Protein 9V0P (pdb70)

Radius of gyration: 46.0 Å; Cα contacts (8 Å, |Δi|>4): 4480; chains: 9; bounding box: 98×100×141 Å

Nearest PDB structures (foldseek):
  6dc5-assembly3_G  TM=9.788E-01  e=1.115E-75  Human respiratory syncytial virus A2
  5udd-assembly3_I  TM=9.706E-01  e=1.024E-74  Human Respiratory syncytial virus 9320
  7luc-assembly1_B  TM=9.511E-01  e=4.364E-75  Respiratory syncytial virus
  5k6g-assembly1_F  TM=9.585E-01  e=4.364E-75  Human respiratory syncytial virus A2
  5k6h-assembly1_F  TM=9.417E-01  e=3.102E-75  Human respiratory syncytial virus A2

Foldseek 3Di:
DADAWFDEAAEAAFQAKDKTKTFDQRQVDDFQKFWKWKFAPPDDIDGAWIFGLVPTDIDGDPVCPPFKDKDFDVPRGMIMIMGGRCVAPRFTKMKTWGWDWDDDPPDIDIDIGIYPIYTYHYDD/DKAKEKPDQEDEDEQFDKDKIKIFIDAWQADDPGFGFKFKWWDDPPDDIDGAGGRFFDGDPDNPPFWGKDDDTGMIMIMGNGDHQPRFGWMWMWGDRDPPIDIYPIHGYHYD/DFWAKEADPQQGKIKIWDFWEWEFDDKAKAKEKAFADDDDDFDADEDDVVVVLVVVLVVLLVVLVVLLQVLPLVQPPFDDDDDDDVQVVVQVQVPDPCQVVVVVVVCPPPQWDWDATPDGDTHTYGYDDDHHPPCPPPPVVQRNDHHHDDPDDVVSVVSCVVSVLSSVVSVQCVPVSFKDFQDDCSVPPLVRVLVCLVPPPDDDVQSVVCNVCVVQQSRSKIWGFHDDDDSMGMIMIMTTDTDDGTFIKMFMGWDWWWDADPDPQQIWGKIFQQHAIWTDDDQFIKHASDNPQWDDDDSYTYHYRSGIDGHGPCPVPCVNPQPDPPFFGFMAIARDDDWDKDADQWWIKTQAYDPKFKFWQAPPPGTDDGDDHTMDIDGPPGTFWIDIRHDIDGYHDDDHDYDYDDDDHCVVVDDPPDFDHPDGGDGVVNRVVVSVVVVVVVVVVVVVD/DADAFFDEAAEAAFQAKDKTKTFDQRQPDDFQKWWKWKFAPPDDIDGAWIFGLVPGDIDGDPVCPPFKDKDFDVPRGMIMIMGGRCVAPRFTKMKTWGWDKDDDPPDIDIDIGIYPIYTYHYDD/DKAKEKPDQEDEDEQFDKDKIKIFIDAWQADDPGFGFKFKWWDDPPDDIDGAGGRFFDGDPDNPPFWGKDDDTGMIMIMGNGDHQPRFGWMWMWGDRDPPIDIYPIHGYHHD/DFWAKEADQQQGKIKIWDFWEWEFDDKAKAKEKAFADDDDDFDADEDDVVLVLVVVLVVLLVVLVVLLVVLQLVQPPFDDDDDDDVQVVVQVQVPDPCQVVVVVVVCPPPQWDWDATPDGDTHTYGYDDDHPDPCVPPPVVQRRDHHHDDPDDVVSVVSCVVSVLSSVVSVQCVVVSFKDFQDDCSVPPLVRVLVCLVPPPDDDVQSVVCNVCVVQQSRSKIWGFHDDDPSMGMTMIMTTDTDDGTFIKMFMGWDWWWDADPDPQQIWGKIFQQHAIWTDDDQFIKHASDNPQWDDDDSYTYHYRSGIDGHGPCPVPCVNPNPDPPFFGFMAIARDDDWDKDADQWWIKTAAYDPKFKFWQAPPPGTDDGDDHTMDIDGPPGTFWIDIRHDIDGYHDDDHDYYYDDDDYCVVVDDPPQFDHDDGGDGVVNRVVSSVVVVVVVVVVVVVD/DADAWFDEAAEAAFQAKDKTKTFDQRQVDDFQKFWKWKFAPPDDIDGAWIFGLVPTDIDGDPVCPPFKDWGFDVPRGMIMIMGGRCVAPRFTKMKTWGWDWDDDPPDIDIDIGIYPIYTYHYDD/DKAKEKPDQEDEDEQFDKDKIKIFIDAWQADDPGFGFKFKWWDAPPDDIDGAGGRFFDGDPDNPPFWGKDDDTGMIMIMGNGDHQPRFGWMWMWGDRDPPTDIYPIHGYHYD/DFWAKEADPQQGKIKIWDFWEWEFDDKAKAKEKAFADDDDDFDADEDDVVVVLVVVLVVLLVVLVVLLQVLQLVQPPFDDDDDDDVQVVVQVQVPDPCQVVVVVVVCPPPQWDWDATPDGDTHTYGYDDDHHPCCPPPPVVQRNDHHHDDPDDVNSVVSVVVSVLSSVVSVQCVPVSFKDFQDDCSRAPLVRVLVCLVPPPDDDVQSVVCNVCVVQQSRSKIWGFHDDDDSMGMIMIMTTDTDDGTFIKMFMGWDWWWDADPDPQQIWGKIFQQHAIWTDDDQFIKHARDNPQWDDDDSYTYHYRSGIDGHGPCPVPCVNPQPDPPFFGFMAIARDDDWDKDADQWWIKTAAYDPKFKFFQAPPPGTDDGDDHTMDIDGPPGTFWIDIRHDIDGYHDDDHDYDYDDDDYCRVVDDPPQFDHDDGGDGVVNRVVSSVVVVVVVVVVVVVD

Solvent-accessible surface area: 89470 Å² total; per-residue (Å²): 75,80,73,75,4,18,36,44,84,55,114,68,126,67,61,42,62,4,103,6,29,0,106,34,73,100,4,108,57,90,35,65,48,0,7,0,3,12,23,42,78,79,118,21,13,56,10,1,0,48,3,28,40,96,94,24,81,63,42,46,27,164,138,8,106,53,58,6,49,14,64,65,60,103,93,82,32,17,3,62,0,54,2,100,157,1,173,66,124,10,46,0,31,4,16,0,4,0,22,22,40,46,40,29,72,5,1,1,0,4,3,13,6,7,0,80,12,4,95,3,35,14,64,140,134,3,102,11,75,10,44,51,110,78,47,70,16,43,75,25,55,38,14,42,3,35,1,118,18,37,85,7,0,41,73,34,126,19,60,19,44,0,0,2,3,12,19,59,97,83,98,6,2,44,8,6,1,0,10,13,76,28,99,24,52,62,7,82,118,38,8,53,7,67,46,82,5,42,65,5,51,2,115,5,53,84,2,81,68,105,5,55,0,45,0,3,0,9,0,13,51,92,55,50,17,42,13,3,84,12,0,118,4,57,99,168,154,136,10,37,2,34,0,26,40,30,8,0,3,1,1,2,69,32,14,66,0,0,4,7,52,11,25,44,9,2,0,0,6,5,29,12,13,92,22,150,84,52,93,5,117,28,133,60,40,43,0,113,6,0,41,60,4,5,93,96,6,76,80,8,38,64,19,5,86,109,22,113,61,7,29,79,32,25,38,64,21,36,46,42,8,20,0,53,25,11,18,98,41,2,106,94,159,44,18,10,74,106,6,72,74,53,7,150,105,80,95,69,35,103,8,60,11,34,155,37,53,83,2,10,1,3,58,31,61,71,14,96,79,23,6,68,117,27,3,38,44,0,2,34,30,32,4,5,18,1,57,70,48,25,20,3,15,52,7,36,46,57,12,86,48,7,31,33,2,5,37,42,1,1,44,71,37,10,59,4,70,29,4,15,28,52,3,2,50,27,84,33,5,65,30,3,2,112,58,5,102,34,83,108,90,37,39,126,15,2,34,107,29,17,21,5,3,7,50,28,0,50,1,18,23,6,16,22,91,68,73,5,2,4,1,0,1,0,6,0,45,2,34,26,35,75,34,92,3,30,40,2,15,4,2,38,9,10,45,76,90,140,130,117,44,53,12,21,4,8,13,3,4,6,60,3,11,2,0,48,19,95,56,42,7,1,1,0,4,82,53,176,38,10,81,83,65,80,51,64,1,1,1,28,5,29,32,10,7,29,14,68,69,103,3,56,71,9,9,94,59,14,128,59,122,134,63,38,4,22,4,23,7,34,78,36,48,37,20,21,2,7,10,3,20,6,0,0,0,1,0,6,6,49,182,43,159,6,32,0,24,40,130,135,172,41,126,67,94,109,18,85,84,19,14,44,14,10,27,13,150,38,11,27,25,0,32,6,24,34,13,47,9,65,5,31,73,77,124,23,140,42,73,91,67,167,40,93,35,10,9,90,129,52,102,79,187,45,40,38,16,65,8,88,30,0,24,26,65,24,7,66,104,79,35,100,113,46,77,42,75,81,133,72,24,93,120,95,118,80,75,75,74,7,20,41,44,84,51,113,70,127,69,62,44,55,3,95,5,32,1,102,32,72,101,4,109,55,90,35,62,50,0,6,0,4,11,23,42,78,77,120,22,12,57,8,0,0,50,3,27,38,94,93,24,82,53,44,47,26,162,137,6,107,55,56,6,52,12,60,65,54,102,93,81,32,15,2,64,0,47,1,102,156,1,172,66,124,10,47,0,32,4,17,0,8,0,22,22,44,46,40,28,74,6,1,0,0,4,2,12,5,9,0,78,13,4,95,3,38,13,65,140,132,4,104,8,75,10,43,53,110,78,49,69,15,43,73,26,56,38,14,43,4,34,1,119,19,37,86,6,0,40,72,34,123,18,63,20,44,0,0,2,4,12,19,78,95,82,151,15,3,56,8,6,1,0,10,12,77,27,96,18,53,61,7,81,117,33,7,53,8,68,46,83,5,44,66,5,53,2,115,5,52,85,1,80,65,102,7,58,1,46,0,3,0,9,0,14,52,92,51,46,15,40,14,3,83,13,0,123,5,58,100,171,154,135,10,40,2,35,0,26,37,30,8,0,2,2,2,3,68,32,13,67,0,0,3,9,55,12,32,44,10,2,0,0,8,6,30,12,11,100,21,149,82,52,93,4,118,28,129,60,40,43,0,111,4,0,40,56,5,4,93,93,6,75,82,6,40,62,20,7,87,127,20,110,63,13,30,99,33,25,39,65,14,35,45,40,7,21,0,53,24,10,19,96,41,2,102,95,159,42,18,9,74,108,8,64,74,52,7,149,106,76,96,70,35,104,8,60,12,32,154,37,51,83,3,10,1,3,57,30,66,70,15,88,79,23,8,61,118,25,2,36,45,0,2,34,30,32,5,5,18,2,60,70,46,27,18,4,15,53,6,36,43,58,11,86,49,8,38,22,5,3,38,44,2,1,41,71,33,12,59,4,70,28,4,16,27,39,3,3,51,25,85,30,6,64,30,3,1,112,58,4,103,35,84,105,89,37,40,126,16,1,32,104,29,15,22,4,2,8,50,27,1,50,1,18,24,6,12,20,87,73,67,6,3,4,3,0,0,0,6,0,46,4,34,26,34,74,34,93,3,29,39,2,14,5,2,40,8,7,46,77,92,141,129,120,45,58,13,20,4,6,12,3,4,5,58,3,12,2,0,48,19,95,56,41,7,1,2,1,4,82,55,175,36,9,82,82,65,79,52,64,2,1,1,26,7,32,30,10,8,28,14,66,70,103,2,56,76,8,11,90,59,14,130,63,122,131,61,38,2,21,3,26,6,36,75,37,48,35,21,18,2,6,9,3,19,5,0,0,1,1,0,6,7,48,183,44,158,6,31,0,26,39,130,134,171,40,125,65,94,108,17,85,84,15,10,45,13,10,28,12,150,38,12,27,27,0,33,6,24,37,13,47,9,66,5,31,72,76,124,24,138,40,77,91,66,166,39,94,28,10,9,88,124,59,104,78,189,45,38,41,15,64,8,104,32,0,23,27,66,25,8,75,103,79,40,101,112,45,76,43,71,81,134,72,24,93,121,94,117,82,77,73,77,4,19,37,43,84,54,117,67,124,66,61,42,63,4,100,4,31,1,106,34,73,103,4,109,54,94,34,63,51,0,8,0,4,12,24,41,88,79,118,22,12,56,7,1,0,51,4,29,42,97,98,23,79,60,38,46,26,162,136,7,108,53,56,5,48,10,59,64,53,103,92,82,33,18,3,65,0,57,2,103,155,1,175,66,126,10,47,1,35,4,17,0,6,0,23,22,41,46,40,28,74,8,1,1,0,3,2,9,4,9,0,77,12,4,102,3,34,12,67,138,133,4,105,13,74,10,44,52,110,78,48,69,15,49,74,27,51,37,14,42,4,34,1,118,19,38,88,6,0,41,74,36,126,18,64,19,42,1,0,3,4,9,18,73,98,83,158,16,3,57,8,7,1,0,10,11,75,27,99,18,54,60,6,82,118,34,6,52,8,67,46,84,5,42,67,5,53,2,116,4,54,85,2,82,67,96,6,57,0,46,0,3,0,10,0,14,50,90,53,48,18,31,22,2,82,13,0,122,4,56,100,167,153,136,9,39,1,36,0,27,40,32,8,1,2,2,2,1,67,31,13,66,0,0,4,8,56,12,33,44,11,2,1,0,8,6,30,11,11,93,24,150,84,55,97,6,118,28,133,62,41,43,0,112,6,0,39,58,5,4,94,86,6,74,79,7,38,63,20,7,85,122,23,107,63,12,30,92,30,24,39,66,16,34,46,41,7,20,0,52,24,11,16,96,41,3,106,93,159,44,18,11,74,108,8,75,75,53,7,151,105,78,95,67,34,105,8,61,11,33,153,39,51,83,1,10,1,4,60,32,62,72,15,98,82,23,8,64,127,32,5,40,43,0,1,36,30,31,3,5,19,3,55,70,47,27,22,4,15,52,6,27,48,58,8,84,46,7,31,34,5,4,39,38,2,1,46,72,34,11,58,5,69,29,2,22,27,47,3,3,52,17,79,33,5,55,31,4,2,112,59,4,104,32,84,107,88,40,44,125,15,2,34,103,29,10,20,4,1,6,50,29,1,51,1,16,23,5,15,22,86,67,75,6,2,5,2,0,0,0,6,0,45,4,34,25,35,74,34,90,3,30,41,2,14,4,3,40,9,7,46,75,91,139,130,120,44,58,14,20,4,7,14,4,4,5,61,3,12,2,0,49,19,95,55,42,7,1,2,0,5,83,54,175,36,10,78,81,62,81,52,65,1,1,1,30,7,28,31,10,7,27,12,67,68,102,3,56,73,9,11,96,60,14,129,61,122,133,64,38,3,21,4,21,5,30,77,37,47,36,20,20,2,7,10,4,19,5,0,0,2,1,0,7,7,48,184,43,159,6,31,0,26,39,127,134,170,41,124,68,92,108,17,83,84,14,11,45,13,10,27,12,150,38,11,28,22,0,31,5,22,34,12,43,9,63,5,33,76,77,125,23,137,40,75,94,67,166,39,92,29,11,8,87,126,60,105,77,189,46,40,37,16,65,10,94,33,0,25,26,66,24,7,67,105,78,43,101,111,42,76,43,74,82,133,71,24,91,121,94,117

Organism: Human respiratory syncytial virus A (strain A2) (NCBI:txid11259)

GO terms:
  GO:0055036 virion membrane (C, EXP)
  GO:0020002 host cell plasma membrane (C, EXP)
  GO:0055036 virion membrane (C, TAS)
  GO:0005886 plasma membrane (C, TAS)
  GO:0042802 identical protein binding (F, IPI)

Structure (mmCIF, N/CA/C/O backbone):
data_9V0P
#
_entry.id   9V0P
#
_cell.length_a   1.00
_cell.length_b   1.00
_cell.length_c   1.00
_cell.angle_alpha   90.00
_cell.angle_beta   90.00
_cell.angle_gamma   90.00
#
_symmetry.space_group_name_H-M   'P 1'
#
loop_
_entity.id
_entity.type
_entity.pdbx_description
1 polymer 'CNR2053 Heavy Chain'
2 polymer 'CNR2053 Light Chain'
3 polymer 'RSV Pre-fusion Protein'
#
loop_
_atom_site.group_PDB
_atom_site.id
_atom_site.type_symbol
_atom_site.label_atom_id
_atom_site.label_alt_id
_atom_site.label_comp_id
_atom_site.label_asym_id
_atom_site.label_entity_id
_atom_site.label_seq_id
_atom_site.pdbx_PDB_ins_code
_atom_site.Cartn_x
_atom_site.Cartn_y
_atom_site.Cartn_z
_atom_site.occupancy
_atom_site.B_iso_or_equiv
_atom_site.auth_seq_id
_atom_site.auth_comp_id
_atom_site.auth_asym_id
_atom_site.auth_atom_id
_atom_site.pdbx_PDB_model_num
ATOM 1 N N . GLN A 1 1 ? 140.564 135.329 179.661 1.00 11.33 1 GLN H N 1
ATOM 2 C CA . GLN A 1 1 ? 141.241 134.590 178.602 1.00 11.33 1 GLN H CA 1
ATOM 3 C C . GLN A 1 1 ? 141.138 133.087 178.825 1.00 11.33 1 GLN H C 1
ATOM 4 O O . GLN A 1 1 ? 141.910 132.314 178.258 1.00 11.33 1 GLN H O 1
ATOM 10 N N . GLU A 1 2 ? 140.184 132.681 179.662 1.00 11.64 2 GLU H N 1
ATOM 11 C CA . GLU A 1 2 ? 139.952 131.264 179.906 1.00 11.64 2 GLU H CA 1
ATOM 12 C C . GLU A 1 2 ? 139.584 130.559 178.606 1.00 11.64 2 GLU H C 1
ATOM 13 O O . GLU A 1 2 ? 138.747 131.043 177.837 1.00 11.64 2 GLU H O 1
ATOM 19 N N . GLN A 1 3 ? 140.212 129.409 178.359 1.00 12.36 3 GLN H N 1
ATOM 20 C CA . GLN A 1 3 ? 140.015 128.671 177.121 1.00 12.36 3 GLN H CA 1
ATOM 21 C C . GLN A 1 3 ? 139.149 127.430 177.280 1.00 12.36 3 GLN H C 1
ATOM 22 O O . GLN A 1 3 ? 138.782 126.823 176.267 1.00 12.36 3 GLN H O 1
ATOM 28 N N . SER A 1 4 ? 138.816 127.043 178.512 1.00 14.92 4 SER H N 1
ATOM 29 C CA . SER A 1 4 ? 137.942 125.899 178.783 1.00 14.92 4 SER H CA 1
ATOM 30 C C . SER A 1 4 ? 138.477 124.620 178.138 1.00 14.92 4 SER H C 1
ATOM 31 O O . SER A 1 4 ? 137.761 123.906 177.433 1.00 14.92 4 SER H O 1
ATOM 34 N N . VAL A 1 5 ? 139.754 124.334 178.385 1.00 16.16 5 VAL H N 1
ATOM 35 C CA . VAL A 1 5 ? 140.373 123.121 177.863 1.00 16.16 5 VAL H CA 1
ATOM 36 C C . VAL A 1 5 ? 141.143 122.388 178.962 1.00 16.16 5 VAL H C 1
ATOM 37 O O . VAL A 1 5 ? 142.314 122.674 179.231 1.00 16.16 5 VAL H O 1
ATOM 41 N N . GLN A 1 6 ? 140.480 121.421 179.594 1.00 19.23 6 GLN H N 1
ATOM 42 C CA . GLN A 1 6 ? 141.052 120.634 180.682 1.00 19.23 6 GLN H CA 1
ATOM 43 C C . GLN A 1 6 ? 140.217 119.371 180.854 1.00 19.23 6 GLN H C 1
ATOM 44 O O . GLN A 1 6 ? 139.203 119.175 180.180 1.00 19.23 6 GLN H O 1
ATOM 50 N N . SER A 1 7 ? 140.661 118.511 181.767 1.00 24.10 7 SER H N 1
ATOM 51 C CA . SER A 1 7 ? 139.929 117.301 182.116 1.00 24.10 7 SER H CA 1
ATOM 52 C C . SER A 1 7 ? 138.867 117.636 183.164 1.00 24.10 7 SER H C 1
ATOM 53 O O . SER A 1 7 ? 138.576 118.803 183.440 1.00 24.10 7 SER H O 1
ATOM 56 N N . GLY A 1 8 ? 138.276 116.603 183.766 1.00 34.15 8 GLY H N 1
ATOM 57 C CA . GLY A 1 8 ? 137.241 116.778 184.758 1.00 34.15 8 GLY H CA 1
ATOM 58 C C . GLY A 1 8 ? 137.757 116.622 186.183 1.00 34.15 8 GLY H C 1
ATOM 59 O O . GLY A 1 8 ? 138.938 116.399 186.437 1.00 34.15 8 GLY H O 1
ATOM 60 N N . ALA A 1 9 ? 136.825 116.748 187.125 1.00 37.69 9 ALA H N 1
ATOM 61 C CA . ALA A 1 9 ? 137.159 116.650 188.538 1.00 37.69 9 ALA H CA 1
ATOM 62 C C . ALA A 1 9 ? 137.586 115.232 188.898 1.00 37.69 9 ALA H C 1
ATOM 63 O O . ALA A 1 9 ? 137.189 114.255 188.258 1.00 37.69 9 ALA H O 1
ATOM 65 N N . GLU A 1 10 ? 138.413 115.126 189.938 1.00 42.72 10 GLU H N 1
ATOM 66 C CA . GLU A 1 10 ? 138.951 113.847 190.381 1.00 42.72 10 GLU H CA 1
ATOM 67 C C . GLU A 1 10 ? 138.830 113.731 191.893 1.00 42.72 10 GLU H C 1
ATOM 68 O O . GLU A 1 10 ? 139.221 114.647 192.628 1.00 42.72 10 GLU H O 1
ATOM 74 N N . VAL A 1 11 ? 138.286 112.604 192.348 1.00 50.15 11 VAL H N 1
ATOM 75 C CA . VAL A 1 11 ? 138.186 112.264 193.761 1.00 50.15 11 VAL H CA 1
ATOM 76 C C . VAL A 1 11 ? 138.962 110.973 193.980 1.00 50.15 11 VAL H C 1
ATOM 77 O O . VAL A 1 11 ? 138.720 109.977 193.288 1.00 50.15 11 VAL H O 1
ATOM 81 N N . LYS A 1 12 ? 139.889 110.988 194.935 1.00 52.61 12 LYS H N 1
ATOM 82 C CA . LYS A 1 12 ? 140.752 109.832 195.148 1.00 52.61 12 LYS H CA 1
ATOM 83 C C . LYS A 1 12 ? 140.869 109.476 196.624 1.00 52.61 12 LYS H C 1
ATOM 84 O O . LYS A 1 12 ? 140.162 110.039 197.467 1.00 52.61 12 LYS H O 1
ATOM 90 N N . LYS A 1 13 ? 141.759 108.540 196.941 1.00 59.38 13 LYS H N 1
ATOM 91 C CA . LYS A 1 13 ? 141.986 108.067 198.296 1.00 59.38 13 LYS H CA 1
ATOM 92 C C . LYS A 1 13 ? 143.472 108.121 198.617 1.00 59.38 13 LYS H C 1
ATOM 93 O O . LYS A 1 13 ? 144.309 108.038 197.713 1.00 59.38 13 LYS H O 1
ATOM 99 N N . PRO A 1 14 ? 143.827 108.276 199.893 1.00 54.92 14 PRO H N 1
ATOM 100 C CA . PRO A 1 14 ? 145.248 108.348 200.256 1.00 54.92 14 PRO H CA 1
ATOM 101 C C . PRO A 1 14 ? 145.986 107.067 199.896 1.00 54.92 14 PRO H C 1
ATOM 102 O O . PRO A 1 14 ? 145.438 105.966 199.977 1.00 54.92 14 PRO H O 1
ATOM 106 N N . GLY A 1 15 ? 147.248 107.223 199.496 1.00 59.93 15 GLY H N 1
ATOM 107 C CA . GLY A 1 15 ? 148.092 106.104 199.145 1.00 59.93 15 GLY H CA 1
ATOM 108 C C . GLY A 1 15 ? 148.055 105.696 197.688 1.00 59.93 15 GLY H C 1
ATOM 109 O O . GLY A 1 15 ? 148.857 104.846 197.280 1.00 59.93 15 GLY H O 1
ATOM 110 N N . ALA A 1 16 ? 147.157 106.267 196.893 1.00 52.45 16 ALA H N 1
ATOM 111 C CA . ALA A 1 16 ? 147.028 105.934 195.485 1.00 52.45 16 ALA H CA 1
ATOM 112 C C . ALA A 1 16 ? 147.797 106.946 194.637 1.00 52.45 16 ALA H C 1
ATOM 113 O O . ALA A 1 16 ? 148.540 107.788 195.150 1.00 52.45 16 ALA H O 1
ATOM 115 N N . SER A 1 17 ? 147.623 106.861 193.320 1.00 43.32 17 SER H N 1
ATOM 116 C CA . SER A 1 17 ? 148.254 107.771 192.377 1.00 43.32 17 SER H CA 1
ATOM 117 C C . SER A 1 17 ? 147.188 108.467 191.543 1.00 43.32 17 SER H C 1
ATOM 118 O O . SER A 1 17 ? 146.150 107.883 191.218 1.00 43.32 17 SER H O 1
ATOM 121 N N . VAL A 1 18 ? 147.453 109.725 191.197 1.00 38.24 18 VAL H N 1
ATOM 122 C CA . VAL A 1 18 ? 146.514 110.551 190.450 1.00 38.24 18 VAL H CA 1
ATOM 123 C C . VAL A 1 18 ? 147.171 110.991 189.148 1.00 38.24 18 VAL H C 1
ATOM 124 O O . VAL A 1 18 ? 148.375 111.274 189.108 1.00 38.24 18 VAL H O 1
ATOM 128 N N . LYS A 1 19 ? 146.381 111.015 188.075 1.00 29.63 19 LYS H N 1
ATOM 129 C CA . LYS A 1 19 ? 146.850 111.397 186.750 1.00 29.63 19 LYS H CA 1
ATOM 130 C C . LYS A 1 19 ? 145.970 112.515 186.212 1.00 29.63 19 LYS H C 1
ATOM 131 O O . LYS A 1 19 ? 144.741 112.416 186.257 1.00 29.63 19 LYS H O 1
ATOM 137 N N . VAL A 1 20 ? 146.600 113.574 185.706 1.00 23.45 20 VAL H N 1
ATOM 138 C CA . VAL A 1 20 ? 145.895 114.700 185.104 1.00 23.45 20 VAL H CA 1
ATOM 139 C C . VAL A 1 20 ? 146.445 114.913 183.701 1.00 23.45 20 VAL H C 1
ATOM 140 O O . VAL A 1 20 ? 147.663 115.006 183.514 1.00 23.45 20 VAL H O 1
ATOM 144 N N . SER A 1 21 ? 145.548 114.996 182.720 1.00 23.22 21 SER H N 1
ATOM 145 C CA . SER A 1 21 ? 145.919 115.135 181.319 1.00 23.22 21 SER H CA 1
ATOM 146 C C . SER A 1 21 ? 145.427 116.473 180.790 1.00 23.22 21 SER H C 1
ATOM 147 O O . SER A 1 21 ? 144.271 116.848 181.015 1.00 23.22 21 SER H O 1
ATOM 150 N N . CYS A 1 22 ? 146.305 117.187 180.088 1.00 23.48 22 CYS H N 1
ATOM 151 C CA . CYS A 1 22 ? 145.973 118.461 179.466 1.00 23.48 22 CYS H CA 1
ATOM 152 C C . CYS A 1 22 ? 146.379 118.417 178.001 1.00 23.48 22 CYS H C 1
ATOM 153 O O . CYS A 1 22 ? 147.532 118.108 177.683 1.00 23.48 22 CYS H O 1
ATOM 156 N N . ARG A 1 23 ? 145.440 118.733 177.115 1.00 21.88 23 ARG H N 1
ATOM 157 C CA . ARG A 1 23 ? 145.702 118.727 175.683 1.00 21.88 23 ARG H CA 1
ATOM 158 C C . ARG A 1 23 ? 146.109 120.124 175.232 1.00 21.88 23 ARG H C 1
ATOM 159 O O . ARG A 1 23 ? 145.442 121.111 175.560 1.00 21.88 23 ARG H O 1
ATOM 167 N N . ALA A 1 24 ? 147.216 120.204 174.494 1.00 21.49 24 ALA H N 1
ATOM 168 C CA . ALA A 1 24 ? 147.802 121.473 174.080 1.00 21.49 24 ALA H CA 1
ATOM 169 C C . ALA A 1 24 ? 147.683 121.699 172.576 1.00 21.49 24 ALA H C 1
ATOM 170 O O . ALA A 1 24 ? 148.591 122.249 171.951 1.00 21.49 24 ALA H O 1
ATOM 172 N N . SER A 1 25 ? 146.567 121.278 171.984 1.00 25.86 25 SER H N 1
ATOM 173 C CA . SER A 1 25 ? 146.307 121.494 170.568 1.00 25.86 25 SER H CA 1
ATOM 174 C C . SER A 1 25 ? 145.188 122.493 170.320 1.00 25.86 25 SER H C 1
ATOM 175 O O . SER A 1 25 ? 144.937 122.848 169.163 1.00 25.86 25 SER H O 1
ATOM 178 N N . GLU A 1 26 ? 144.511 122.959 171.370 1.00 21.82 26 GLU H N 1
ATOM 179 C CA . GLU A 1 26 ? 143.406 123.899 171.233 1.00 21.82 26 GLU H CA 1
ATOM 180 C C . GLU A 1 26 ? 143.721 125.268 171.824 1.00 21.82 26 GLU H C 1
ATOM 181 O O . GLU A 1 26 ? 142.802 126.071 172.022 1.00 21.82 26 GLU H O 1
ATOM 187 N N . PHE A 1 27 ? 144.992 125.555 172.114 1.00 15.36 27 PHE H N 1
ATOM 188 C CA . PHE A 1 27 ? 145.358 126.849 172.678 1.00 15.36 27 PHE H CA 1
ATOM 189 C C . PHE A 1 27 ? 145.341 127.969 171.646 1.00 15.36 27 PHE H C 1
ATOM 190 O O . PHE A 1 27 ? 145.490 129.135 172.030 1.00 15.36 27 PHE H O 1
ATOM 198 N N . THR A 1 28 ? 145.206 127.638 170.358 1.00 17.69 28 THR H N 1
ATOM 199 C CA . THR A 1 28 ? 145.042 128.598 169.269 1.00 17.69 28 THR H CA 1
ATOM 200 C C . THR A 1 28 ? 146.333 129.386 169.036 1.00 17.69 28 THR H C 1
ATOM 201 O O . THR A 1 28 ? 146.453 130.129 168.057 1.00 17.69 28 THR H O 1
ATOM 205 N N . PHE A 1 29 ? 147.330 129.187 169.897 1.00 16.72 29 PHE H N 1
ATOM 206 C CA . PHE A 1 29 ? 148.612 129.864 169.772 1.00 16.72 29 PHE H CA 1
ATOM 207 C C . PHE A 1 29 ? 149.738 128.870 170.009 1.00 16.72 29 PHE H C 1
ATOM 208 O O . PHE A 1 29 ? 149.633 127.994 170.872 1.00 16.72 29 PHE H O 1
ATOM 216 N N . SER A 1 30 ? 150.812 129.011 169.237 1.00 17.52 30 SER H N 1
ATOM 217 C CA . SER A 1 30 ? 151.991 128.182 169.439 1.00 17.52 30 SER H CA 1
ATOM 218 C C . SER A 1 30 ? 152.678 128.556 170.746 1.00 17.52 30 SER H C 1
ATOM 219 O O . SER A 1 30 ? 152.822 129.736 171.076 1.00 17.52 30 SER H O 1
ATOM 222 N N . SER A 1 31 ? 153.107 127.541 171.492 1.00 15.63 31 SER H N 1
ATOM 223 C CA . SER A 1 31 ? 153.715 127.739 172.797 1.00 15.63 31 SER H CA 1
ATOM 224 C C . SER A 1 31 ? 154.997 126.928 172.905 1.00 15.63 31 SER H C 1
ATOM 225 O O . SER A 1 31 ? 155.130 125.860 172.301 1.00 15.63 31 SER H O 1
ATOM 228 N N . ASP A 1 32 ? 155.942 127.450 173.684 1.00 12.79 32 ASP H N 1
ATOM 229 C CA . ASP A 1 32 ? 157.203 126.773 173.943 1.00 12.79 32 ASP H CA 1
ATOM 230 C C . ASP A 1 32 ? 157.284 126.191 175.348 1.00 12.79 32 ASP H C 1
ATOM 231 O O . ASP A 1 32 ? 158.268 125.518 175.668 1.00 12.79 32 ASP H O 1
ATOM 236 N N . PHE A 1 33 ? 156.277 126.425 176.187 1.00 13.41 33 PHE H N 1
ATOM 237 C CA . PHE A 1 33 ? 156.261 125.873 177.533 1.00 13.41 33 PHE H CA 1
ATOM 238 C C . PHE A 1 33 ? 154.822 125.586 177.935 1.00 13.41 33 PHE H C 1
ATOM 239 O O . PHE A 1 33 ? 153.886 126.232 177.457 1.00 13.41 33 PHE H O 1
ATOM 247 N N . ILE A 1 34 ? 154.657 124.606 178.822 1.00 12.61 34 ILE H N 1
ATOM 248 C CA . ILE A 1 34 ? 153.340 124.131 179.236 1.00 12.61 34 ILE H CA 1
ATOM 249 C C . ILE A 1 34 ? 153.242 124.139 180.761 1.00 12.61 34 ILE H C 1
ATOM 250 O O . ILE A 1 34 ? 152.562 123.294 181.356 1.00 12.61 34 ILE H O 1
ATOM 255 N N . HIS A 1 35 ? 153.914 125.110 181.394 1.00 15.62 35 HIS H N 1
ATOM 256 C CA . HIS A 1 35 ? 154.056 125.193 182.849 1.00 15.62 35 HIS H CA 1
ATOM 257 C C . HIS A 1 35 ? 152.782 124.785 183.579 1.00 15.62 35 HIS H C 1
ATOM 258 O O . HIS A 1 35 ? 151.676 125.174 183.197 1.00 15.62 35 HIS H O 1
ATOM 265 N N . TRP A 1 36 ? 152.948 123.995 184.636 1.00 22.27 36 TRP H N 1
ATOM 266 C CA . TRP A 1 36 ? 151.839 123.543 185.466 1.00 22.27 36 TRP H CA 1
ATOM 267 C C . TRP A 1 36 ? 151.839 124.318 186.775 1.00 22.27 36 TRP H C 1
ATOM 268 O O . TRP A 1 36 ? 152.881 124.440 187.427 1.00 22.27 36 TRP H O 1
ATOM 279 N N . VAL A 1 37 ? 150.675 124.839 187.157 1.00 11.21 37 VAL H N 1
ATOM 280 C CA . VAL A 1 37 ? 150.538 125.636 188.369 1.00 11.21 37 VAL H CA 1
ATOM 281 C C . VAL A 1 37 ? 149.427 125.043 189.224 1.00 11.21 37 VAL H C 1
ATOM 282 O O . VAL A 1 37 ? 148.306 124.849 188.744 1.00 11.21 37 VAL H O 1
ATOM 286 N N . ARG A 1 38 ? 149.731 124.775 190.488 1.00 16.92 38 ARG H N 1
ATOM 287 C CA . ARG A 1 38 ? 148.747 124.274 191.434 1.00 16.92 38 ARG H CA 1
ATOM 288 C C . ARG A 1 38 ? 148.345 125.385 192.395 1.00 16.92 38 ARG H C 1
ATOM 289 O O . ARG A 1 38 ? 149.108 126.322 192.643 1.00 16.92 38 ARG H O 1
ATOM 297 N N . GLN A 1 39 ? 147.128 125.281 192.924 1.00 16.17 39 GLN H N 1
ATOM 298 C CA . GLN A 1 39 ? 146.624 126.281 193.859 1.00 16.17 39 GLN H CA 1
ATOM 299 C C . GLN A 1 39 ? 145.659 125.616 194.825 1.00 16.17 39 GLN H C 1
ATOM 300 O O . GLN A 1 39 ? 144.671 125.012 194.399 1.00 16.17 39 GLN H O 1
ATOM 306 N N . VAL A 1 40 ? 145.953 125.723 196.117 1.00 22.56 40 VAL H N 1
ATOM 307 C CA . VAL A 1 40 ? 145.057 125.246 197.166 1.00 22.56 40 VAL H CA 1
ATOM 308 C C . VAL A 1 40 ? 144.072 126.369 197.479 1.00 22.56 40 VAL H C 1
ATOM 309 O O . VAL A 1 40 ? 144.481 127.534 197.589 1.00 22.56 40 VAL H O 1
ATOM 313 N N . PRO A 1 41 ? 142.775 126.080 197.587 1.00 26.28 41 PRO H N 1
ATOM 314 C CA . PRO A 1 41 ? 141.807 127.149 197.863 1.00 26.28 41 PRO H CA 1
ATOM 315 C C . PRO A 1 41 ? 142.097 127.840 199.187 1.00 26.28 41 PRO H C 1
ATOM 316 O O . PRO A 1 41 ? 142.501 127.208 200.166 1.00 26.28 41 PRO H O 1
ATOM 320 N N . GLY A 1 42 ? 141.883 129.154 199.207 1.00 28.05 42 GLY H N 1
ATOM 321 C CA . GLY A 1 42 ? 142.165 129.962 200.372 1.00 28.05 42 GLY H CA 1
ATOM 322 C C . GLY A 1 42 ? 143.603 130.411 200.517 1.00 28.05 42 GLY H C 1
ATOM 323 O O . GLY A 1 42 ? 143.935 131.043 201.528 1.00 28.05 42 GLY H O 1
ATOM 324 N N . GLN A 1 43 ? 144.464 130.113 199.549 1.00 26.23 43 GLN H N 1
ATOM 325 C CA . GLN A 1 43 ? 145.866 130.504 199.604 1.00 26.23 43 GLN H CA 1
ATOM 326 C C . GLN A 1 43 ? 146.271 131.031 198.231 1.00 26.23 43 GLN H C 1
ATOM 327 O O . GLN A 1 43 ? 145.430 131.236 197.350 1.00 26.23 43 GLN H O 1
ATOM 333 N N . GLY A 1 44 ? 147.575 131.247 198.048 1.00 20.78 44 GLY H N 1
ATOM 334 C CA . GLY A 1 44 ? 148.106 131.761 196.806 1.00 20.78 44 GLY H CA 1
ATOM 335 C C . GLY A 1 44 ? 148.599 130.662 195.875 1.00 20.78 44 GLY H C 1
ATOM 336 O O . GLY A 1 44 ? 148.508 129.469 196.155 1.00 20.78 44 GLY H O 1
ATOM 337 N N . LEU A 1 45 ? 149.132 131.099 194.738 1.00 15.63 45 LEU H N 1
ATOM 338 C CA . LEU A 1 45 ? 149.640 130.185 193.728 1.00 15.63 45 LEU H CA 1
ATOM 339 C C . LEU A 1 45 ? 150.993 129.616 194.150 1.00 15.63 45 LEU H C 1
ATOM 340 O O . LEU A 1 45 ? 151.630 130.081 195.099 1.00 15.63 45 LEU H O 1
ATOM 345 N N . GLU A 1 46 ? 151.436 128.593 193.418 1.00 17.77 46 GLU H N 1
ATOM 346 C CA . GLU A 1 46 ? 152.733 127.975 193.666 1.00 17.77 46 GLU H CA 1
ATOM 347 C C . GLU A 1 46 ? 153.185 127.184 192.444 1.00 17.77 46 GLU H C 1
ATOM 348 O O . GLU A 1 46 ? 152.448 126.331 191.940 1.00 17.77 46 GLU H O 1
ATOM 354 N N . TRP A 1 47 ? 154.392 127.467 191.962 1.00 16.35 47 TRP H N 1
ATOM 355 C CA . TRP A 1 47 ? 154.899 126.821 190.760 1.00 16.35 47 TRP H CA 1
ATOM 356 C C . TRP A 1 47 ? 155.263 125.365 191.027 1.00 16.35 47 TRP H C 1
ATOM 357 O O . TRP A 1 47 ? 155.797 125.015 192.083 1.00 16.35 47 TRP H O 1
ATOM 368 N N . MET A 1 48 ? 154.964 124.513 190.048 1.00 17.01 48 MET H N 1
ATOM 369 C CA . MET A 1 48 ? 155.019 123.066 190.217 1.00 17.01 48 MET H CA 1
ATOM 370 C C . MET A 1 48 ? 156.022 122.388 189.297 1.00 17.01 48 MET H C 1
ATOM 371 O O . MET A 1 48 ? 156.838 121.585 189.766 1.00 17.01 48 MET H O 1
ATOM 376 N N . GLY A 1 49 ? 155.991 122.678 188.002 1.00 17.43 49 GLY H N 1
ATOM 377 C CA . GLY A 1 49 ? 156.893 122.016 187.079 1.00 17.43 49 GLY H CA 1
ATOM 378 C C . GLY A 1 49 ? 156.634 122.453 185.656 1.00 17.43 49 GLY H C 1
ATOM 379 O O . GLY A 1 49 ? 155.636 123.113 185.347 1.00 17.43 49 GLY H O 1
ATOM 380 N N . ARG A 1 50 ? 157.562 122.063 184.781 1.00 16.51 50 ARG H N 1
ATOM 381 C CA . ARG A 1 50 ? 157.459 122.395 183.368 1.00 16.51 50 ARG H CA 1
ATOM 382 C C . ARG A 1 50 ? 158.093 121.296 182.527 1.00 16.51 50 ARG H C 1
ATOM 383 O O . ARG A 1 50 ? 159.027 120.616 182.963 1.00 16.51 50 ARG H O 1
ATOM 391 N N . ILE A 1 51 ? 157.563 121.125 181.319 1.00 16.86 51 ILE H N 1
ATOM 392 C CA . ILE A 1 51 ? 158.135 120.232 180.318 1.00 16.86 51 ILE H CA 1
ATOM 393 C C . ILE A 1 51 ? 158.034 120.910 178.957 1.00 16.86 51 ILE H C 1
ATOM 394 O O . ILE A 1 51 ? 157.046 121.588 178.659 1.00 16.86 51 ILE H O 1
ATOM 399 N N . THR A 1 52 ? 159.076 120.752 178.142 1.00 20.56 52 THR H N 1
ATOM 400 C CA . THR A 1 52 ? 159.103 121.350 176.814 1.00 20.56 52 THR H CA 1
ATOM 401 C C . THR A 1 52 ? 158.429 120.417 175.818 1.00 20.56 52 THR H C 1
ATOM 402 O O . THR A 1 52 ? 158.854 119.261 175.688 1.00 20.56 52 THR H O 1
ATOM 406 N N . PRO A 1 53 ? 157.390 120.860 175.108 1.00 23.78 53 PRO H N 1
ATOM 407 C CA . PRO A 1 53 ? 156.718 119.963 174.152 1.00 23.78 53 PRO H CA 1
ATOM 408 C C . PRO A 1 53 ? 157.596 119.539 172.987 1.00 23.78 53 PRO H C 1
ATOM 409 O O . PRO A 1 53 ? 157.282 118.538 172.332 1.00 23.78 53 PRO H O 1
ATOM 413 N N . SER A 1 54 ? 158.679 120.267 172.702 1.00 26.21 54 SER H N 1
ATOM 414 C CA . SER A 1 54 ? 159.519 119.933 171.556 1.00 26.21 54 SER H CA 1
ATOM 415 C C . SER A 1 54 ? 160.217 118.592 171.751 1.00 26.21 54 SER H C 1
ATOM 416 O O . SER A 1 54 ? 160.178 117.728 170.867 1.00 26.21 54 SER H O 1
ATOM 419 N N . ASP A 1 55 ? 160.862 118.399 172.897 1.00 25.05 55 ASP H N 1
ATOM 420 C CA . ASP A 1 55 ? 161.583 117.162 173.174 1.00 25.05 55 ASP H CA 1
ATOM 421 C C . ASP A 1 55 ? 161.082 116.425 174.406 1.00 25.05 55 ASP H C 1
ATOM 422 O O . ASP A 1 55 ? 160.962 115.198 174.374 1.00 25.05 55 ASP H O 1
ATOM 427 N N . GLY A 1 56 ? 160.786 117.136 175.491 1.00 21.03 56 GLY H N 1
ATOM 428 C CA . GLY A 1 56 ? 160.299 116.492 176.695 1.00 21.03 56 GLY H CA 1
ATOM 429 C C . GLY A 1 56 ? 161.189 116.699 177.903 1.00 21.03 56 GLY H C 1
ATOM 430 O O . GLY A 1 56 ? 161.116 115.936 178.870 1.00 21.03 56 GLY H O 1
ATOM 431 N N . THR A 1 57 ? 162.035 117.726 177.860 1.00 19.58 57 THR H N 1
ATOM 432 C CA . THR A 1 57 ? 162.895 118.036 178.996 1.00 19.58 57 THR H CA 1
ATOM 433 C C . THR A 1 57 ? 162.048 118.506 180.173 1.00 19.58 57 THR H C 1
ATOM 434 O O . THR A 1 57 ? 161.172 119.360 180.018 1.00 19.58 57 THR H O 1
ATOM 438 N N . THR A 1 58 ? 162.314 117.952 181.352 1.00 16.38 58 THR H N 1
ATOM 439 C CA . THR A 1 58 ? 161.512 118.205 182.540 1.00 16.38 58 THR H CA 1
ATOM 440 C C . THR A 1 58 ? 162.300 119.031 183.548 1.00 16.38 58 THR H C 1
ATOM 441 O O . THR A 1 58 ? 163.475 118.756 183.809 1.00 16.38 58 THR H O 1
ATOM 445 N N . THR A 1 59 ? 161.644 120.044 184.113 1.00 18.86 59 THR H N 1
ATOM 446 C CA . THR A 1 59 ? 162.200 120.822 185.211 1.00 18.86 59 THR H CA 1
ATOM 447 C C . THR A 1 59 ? 161.174 120.872 186.332 1.00 18.86 59 THR H C 1
ATOM 448 O O . THR A 1 59 ? 160.035 121.303 186.117 1.00 18.86 59 THR H O 1
ATOM 452 N N . TYR A 1 60 ? 161.578 120.441 187.521 1.00 19.57 60 TYR H N 1
ATOM 453 C CA . TYR A 1 60 ? 160.689 120.304 188.663 1.00 19.57 60 TYR H CA 1
ATOM 454 C C . TYR A 1 60 ? 161.072 121.298 189.754 1.00 19.57 60 TYR H C 1
ATOM 455 O O . TYR A 1 60 ? 161.987 122.113 189.601 1.00 19.57 60 TYR H O 1
ATOM 464 N N . ALA A 1 61 ? 160.356 121.219 190.868 1.00 24.84 61 ALA H N 1
ATOM 465 C CA . ALA A 1 61 ? 160.679 121.959 192.077 1.00 24.84 61 ALA H CA 1
ATOM 466 C C . ALA A 1 61 ? 161.332 121.026 193.089 1.00 24.84 61 ALA H C 1
ATOM 467 O O . ALA A 1 61 ? 161.181 119.803 193.031 1.00 24.84 61 ALA H O 1
ATOM 469 N N . GLN A 1 62 ? 162.080 121.622 194.021 1.00 34.63 62 GLN H N 1
ATOM 470 C CA . GLN A 1 62 ? 162.805 120.822 195.003 1.00 34.63 62 GLN H CA 1
ATOM 471 C C . GLN A 1 62 ? 161.851 120.033 195.894 1.00 34.63 62 GLN H C 1
ATOM 472 O O . GLN A 1 62 ? 162.103 118.861 196.199 1.00 34.63 62 GLN H O 1
ATOM 478 N N . LYS A 1 63 ? 160.755 120.661 196.325 1.00 32.55 63 LYS H N 1
ATOM 479 C CA . LYS A 1 63 ? 159.801 119.974 197.192 1.00 32.55 63 LYS H CA 1
ATOM 480 C C . LYS A 1 63 ? 159.133 118.807 196.473 1.00 32.55 63 LYS H C 1
ATOM 481 O O . LYS A 1 63 ? 158.949 117.731 197.057 1.00 32.55 63 LYS H O 1
ATOM 487 N N . PHE A 1 64 ? 158.769 118.996 195.207 1.00 30.23 64 PHE H N 1
ATOM 488 C CA . PHE A 1 64 ? 158.089 117.970 194.428 1.00 30.23 64 PHE H CA 1
ATOM 489 C C . PHE A 1 64 ? 159.047 117.013 193.731 1.00 30.23 64 PHE H C 1
ATOM 490 O O . PHE A 1 64 ? 158.588 116.113 193.018 1.00 30.23 64 PHE H O 1
ATOM 498 N N . GLN A 1 65 ? 160.355 117.188 193.907 1.00 34.81 65 GLN H N 1
ATOM 499 C CA . GLN A 1 65 ? 161.322 116.319 193.252 1.00 34.81 65 GLN H CA 1
ATOM 500 C C . GLN A 1 65 ? 161.183 114.884 193.748 1.00 34.81 65 GLN H C 1
ATOM 501 O O . GLN A 1 65 ? 161.042 114.634 194.948 1.00 34.81 65 GLN H O 1
ATOM 507 N N . GLY A 1 66 ? 161.224 113.939 192.812 1.00 33.90 66 GLY H N 1
ATOM 508 C CA . GLY A 1 66 ? 161.150 112.533 193.147 1.00 33.90 66 GLY H CA 1
ATOM 509 C C . GLY A 1 66 ? 159.761 111.994 193.393 1.00 33.90 66 GLY H C 1
ATOM 510 O O . GLY A 1 66 ? 159.630 110.839 193.815 1.00 33.90 66 GLY H O 1
ATOM 511 N N . ARG A 1 67 ? 158.719 112.782 193.148 1.00 34.14 67 ARG H N 1
ATOM 512 C CA . ARG A 1 67 ? 157.348 112.344 193.376 1.00 34.14 67 ARG H CA 1
ATOM 513 C C . ARG A 1 67 ? 156.456 112.485 192.154 1.00 34.14 67 ARG H C 1
ATOM 514 O O . ARG A 1 67 ? 155.561 111.659 191.954 1.00 34.14 67 ARG H O 1
ATOM 522 N N . VAL A 1 68 ? 156.671 113.505 191.329 1.00 27.09 68 VAL H N 1
ATOM 523 C CA . VAL A 1 68 ? 155.819 113.783 190.180 1.00 27.09 68 VAL H CA 1
ATOM 524 C C . VAL A 1 68 ? 156.514 113.307 188.912 1.00 27.09 68 VAL H C 1
ATOM 525 O O . VAL A 1 68 ? 157.744 113.380 188.795 1.00 27.09 68 VAL H O 1
ATOM 529 N N . THR A 1 69 ? 155.728 112.794 187.967 1.00 28.61 69 THR H N 1
ATOM 530 C CA . THR A 1 69 ? 156.244 112.312 186.692 1.00 28.61 69 THR H CA 1
ATOM 531 C C . THR A 1 69 ? 155.466 112.962 185.558 1.00 28.61 69 THR H C 1
ATOM 532 O O . THR A 1 69 ? 154.234 112.909 185.537 1.00 28.61 69 THR H O 1
ATOM 536 N N . MET A 1 70 ? 156.183 113.564 184.614 1.00 21.84 70 MET H N 1
ATOM 537 C CA . MET A 1 70 ? 155.574 114.225 183.469 1.00 21.84 70 MET H CA 1
ATOM 538 C C . MET A 1 70 ? 155.930 113.491 182.185 1.00 21.84 70 MET H C 1
ATOM 539 O O . MET A 1 70 ? 157.083 113.094 181.985 1.00 21.84 70 MET H O 1
ATOM 544 N N . THR A 1 71 ? 154.936 113.315 181.316 1.00 24.19 71 THR H N 1
ATOM 545 C CA . THR A 1 71 ? 155.145 112.649 180.038 1.00 24.19 71 THR H CA 1
ATOM 546 C C . THR A 1 71 ? 154.345 113.365 178.961 1.00 24.19 71 THR H C 1
ATOM 547 O O . THR A 1 71 ? 153.384 114.083 179.245 1.00 24.19 71 THR H O 1
ATOM 551 N N . ARG A 1 72 ? 154.760 113.171 177.711 1.00 27.35 72 ARG H N 1
ATOM 552 C CA . ARG A 1 72 ? 154.104 113.794 176.570 1.00 27.35 72 ARG H CA 1
ATOM 553 C C . ARG A 1 72 ? 153.739 112.732 175.544 1.00 27.35 72 ARG H C 1
ATOM 554 O O . ARG A 1 72 ? 154.596 111.945 175.127 1.00 27.35 72 ARG H O 1
ATOM 562 N N . ASP A 1 73 ? 152.469 112.716 175.141 1.00 38.24 73 ASP H N 1
ATOM 563 C CA . ASP A 1 73 ? 151.998 111.842 174.080 1.00 38.24 73 ASP H CA 1
ATOM 564 C C . ASP A 1 73 ? 151.856 112.648 172.801 1.00 38.24 73 ASP H C 1
ATOM 565 O O . ASP A 1 73 ? 151.038 113.585 172.758 1.00 38.24 73 ASP H O 1
ATOM 570 N N . PRO A 1 74 ? 152.625 112.343 171.755 1.00 41.02 74 PRO H N 1
ATOM 571 C CA . PRO A 1 74 ? 152.537 113.101 170.503 1.00 41.02 74 PRO H CA 1
ATOM 572 C C . PRO A 1 74 ? 151.412 112.668 169.576 1.00 41.02 74 PRO H C 1
ATOM 573 O O . PRO A 1 74 ? 151.355 113.153 168.442 1.00 41.02 74 PRO H O 1
ATOM 577 N N . SER A 1 75 ? 150.530 111.767 170.015 1.00 40.66 75 SER H N 1
ATOM 578 C CA . SER A 1 75 ? 149.385 111.395 169.189 1.00 40.66 75 SER H CA 1
ATOM 579 C C . SER A 1 75 ? 148.477 112.593 168.948 1.00 40.66 75 SER H C 1
ATOM 580 O O . SER A 1 75 ? 147.964 112.782 167.838 1.00 40.66 75 SER H O 1
ATOM 583 N N . THR A 1 76 ? 148.266 113.415 169.980 1.00 36.06 76 THR H N 1
ATOM 584 C CA . THR A 1 76 ? 147.502 114.647 169.832 1.00 36.06 76 THR H CA 1
ATOM 585 C C . THR A 1 76 ? 148.205 115.802 170.548 1.00 36.06 76 THR H C 1
ATOM 586 O O . THR A 1 76 ? 147.586 116.845 170.797 1.00 36.06 76 THR H O 1
ATOM 590 N N . GLY A 1 77 ? 149.488 115.647 170.872 1.00 31.22 77 GLY H N 1
ATOM 591 C CA . GLY A 1 77 ? 150.229 116.678 171.571 1.00 31.22 77 GLY H CA 1
ATOM 592 C C . GLY A 1 77 ? 149.716 116.937 172.971 1.00 31.22 77 GLY H C 1
ATOM 593 O O . GLY A 1 77 ? 149.562 118.092 173.380 1.00 31.22 77 GLY H O 1
ATOM 594 N N . THR A 1 78 ? 149.448 115.870 173.717 1.00 28.94 78 THR H N 1
ATOM 595 C CA . THR A 1 78 ? 148.876 115.974 175.051 1.00 28.94 78 THR H CA 1
ATOM 596 C C . THR A 1 78 ? 149.967 115.745 176.094 1.00 28.94 78 THR H C 1
ATOM 597 O O . THR A 1 78 ? 150.945 115.039 175.844 1.00 28.94 78 THR H O 1
ATOM 601 N N . VAL A 1 79 ? 149.812 116.372 177.260 1.00 22.72 79 VAL H N 1
ATOM 602 C CA . VAL A 1 79 ? 150.747 116.211 178.366 1.00 22.72 79 VAL H CA 1
ATOM 603 C C . VAL A 1 79 ? 150.021 115.546 179.527 1.00 22.72 79 VAL H C 1
ATOM 604 O O . VAL A 1 79 ? 148.838 115.810 179.770 1.00 22.72 79 VAL H O 1
ATOM 608 N N . TYR A 1 80 ? 150.720 114.645 180.214 1.00 26.98 80 TYR H N 1
ATOM 609 C CA . TYR A 1 80 ? 150.194 113.957 181.383 1.00 26.98 80 TYR H CA 1
ATOM 610 C C . TYR A 1 80 ? 151.115 114.197 182.568 1.00 26.98 80 TYR H C 1
ATOM 611 O O . TYR A 1 80 ? 152.344 114.130 182.438 1.00 26.98 80 TYR H O 1
ATOM 620 N N . ILE A 1 81 ? 150.513 114.470 183.724 1.00 22.44 81 ILE H N 1
ATOM 621 C CA . ILE A 1 81 ? 151.232 114.592 184.984 1.00 22.44 81 ILE H CA 1
ATOM 622 C C . ILE A 1 81 ? 150.689 113.539 185.940 1.00 22.44 81 ILE H C 1
ATOM 623 O O . ILE A 1 81 ? 149.479 113.298 185.996 1.00 22.44 81 ILE H O 1
ATOM 628 N N . GLU A 1 82 ? 151.592 112.888 186.666 1.00 31.96 82 GLU H N 1
ATOM 629 C CA . GLU A 1 82 ? 151.232 111.836 187.603 1.00 31.96 82 GLU H CA 1
ATOM 630 C C . GLU A 1 82 ? 151.840 112.149 188.959 1.00 31.96 82 GLU H C 1
ATOM 631 O O . GLU A 1 82 ? 153.054 112.357 189.066 1.00 31.96 82 GLU H O 1
ATOM 637 N N . LEU A 1 83 ? 150.996 112.185 189.986 1.00 35.71 83 LEU H N 1
ATOM 638 C CA . LEU A 1 83 ? 151.437 112.334 191.365 1.00 35.71 83 LEU H CA 1
ATOM 639 C C . LEU A 1 83 ? 151.219 111.021 192.104 1.00 35.71 83 LEU H C 1
ATOM 640 O O . LEU A 1 83 ? 150.210 110.340 191.896 1.00 35.71 83 LEU H O 1
ATOM 645 N N . ARG A 1 84 ? 152.169 110.674 192.967 1.00 41.10 84 ARG H N 1
ATOM 646 C CA . ARG A 1 84 ? 152.153 109.411 193.689 1.00 41.10 84 ARG H CA 1
ATOM 647 C C . ARG A 1 84 ? 152.123 109.671 195.188 1.00 41.10 84 ARG H C 1
ATOM 648 O O . ARG A 1 84 ? 152.726 110.635 195.671 1.00 41.10 84 ARG H O 1
ATOM 656 N N . ARG A 1 85 ? 151.415 108.804 195.916 1.00 49.62 85 ARG H N 1
ATOM 657 C CA . ARG A 1 85 ? 151.356 108.834 197.377 1.00 49.62 85 ARG H CA 1
ATOM 658 C C . ARG A 1 85 ? 150.842 110.188 197.878 1.00 49.62 85 ARG H C 1
ATOM 659 O O . ARG A 1 85 ? 151.542 110.955 198.542 1.00 49.62 85 ARG H O 1
ATOM 667 N N . LEU A 1 86 ? 149.584 110.460 197.536 1.00 53.36 86 LEU H N 1
ATOM 668 C CA . LEU A 1 86 ? 148.940 111.693 197.971 1.00 53.36 86 LEU H CA 1
ATOM 669 C C . LEU A 1 86 ? 148.629 111.624 199.461 1.00 53.36 86 LEU H C 1
ATOM 670 O O . LEU A 1 86 ? 147.518 111.253 199.854 1.00 53.36 86 LEU H O 1
ATOM 675 N N . LYS A 1 87 ? 149.607 111.981 200.294 1.00 55.81 87 LYS H N 1
ATOM 676 C CA . LYS A 1 87 ? 149.462 111.919 201.748 1.00 55.81 87 LYS H CA 1
ATOM 677 C C . LYS A 1 87 ? 148.641 113.108 202.255 1.00 55.81 87 LYS H C 1
ATOM 678 O O . LYS A 1 87 ? 149.097 113.932 203.048 1.00 55.81 87 LYS H O 1
ATOM 684 N N . SER A 1 88 ? 147.399 113.178 201.768 1.00 51.72 88 SER H N 1
ATOM 685 C CA . SER A 1 88 ? 146.465 114.257 202.078 1.00 51.72 88 SER H CA 1
ATOM 686 C C . SER A 1 88 ? 147.034 115.620 201.699 1.00 51.72 88 SER H C 1
ATOM 687 O O . SER A 1 88 ? 148.098 115.707 201.077 1.00 51.72 88 SER H O 1
ATOM 690 N N . GLU A 1 89 ? 146.310 116.689 202.039 1.00 48.63 89 GLU H N 1
ATOM 691 C CA . GLU A 1 89 ? 146.701 118.083 201.846 1.00 48.63 89 GLU H CA 1
ATOM 692 C C . GLU A 1 89 ? 146.777 118.467 200.369 1.00 48.63 89 GLU H C 1
ATOM 693 O O . GLU A 1 89 ? 147.013 119.640 200.057 1.00 48.63 89 GLU H O 1
ATOM 699 N N . ASP A 1 90 ? 146.553 117.530 199.451 1.00 40.88 90 ASP H N 1
ATOM 700 C CA . ASP A 1 90 ? 146.689 117.779 198.022 1.00 40.88 90 ASP H CA 1
ATOM 701 C C . ASP A 1 90 ? 145.393 118.235 197.365 1.00 40.88 90 ASP H C 1
ATOM 702 O O . ASP A 1 90 ? 145.364 118.402 196.141 1.00 40.88 90 ASP H O 1
ATOM 707 N N . THR A 1 91 ? 144.325 118.430 198.137 1.00 36.09 91 THR H N 1
ATOM 708 C CA . THR A 1 91 ? 143.067 118.911 197.580 1.00 36.09 91 THR H CA 1
ATOM 709 C C . THR A 1 91 ? 143.251 120.321 197.041 1.00 36.09 91 THR H C 1
ATOM 710 O O . THR A 1 91 ? 143.370 121.275 197.816 1.00 36.09 91 THR H O 1
ATOM 714 N N . ALA A 1 92 ? 143.272 120.469 195.720 1.00 25.28 92 ALA H N 1
ATOM 715 C CA . ALA A 1 92 ? 143.618 121.745 195.110 1.00 25.28 92 ALA H CA 1
ATOM 716 C C . ALA A 1 92 ? 143.101 121.769 193.675 1.00 25.28 92 ALA H C 1
ATOM 717 O O . ALA A 1 92 ? 142.340 120.892 193.250 1.00 25.28 92 ALA H O 1
ATOM 719 N N . VAL A 1 93 ? 143.512 122.797 192.932 1.00 17.95 93 VAL H N 1
ATOM 720 C CA . VAL A 1 93 ? 143.132 122.988 191.539 1.00 17.95 93 VAL H CA 1
ATOM 721 C C . VAL A 1 93 ? 144.406 123.148 190.720 1.00 17.95 93 VAL H C 1
ATOM 722 O O . VAL A 1 93 ? 145.310 123.897 191.108 1.00 17.95 93 VAL H O 1
ATOM 726 N N . TYR A 1 94 ? 144.473 122.447 189.593 1.00 13.62 94 TYR H N 1
ATOM 727 C CA . TYR A 1 94 ? 145.652 122.407 188.739 1.00 13.62 94 TYR H CA 1
ATOM 728 C C . TYR A 1 94 ? 145.344 123.088 187.412 1.00 13.62 94 TYR H C 1
ATOM 729 O O . TYR A 1 94 ? 144.277 122.862 186.826 1.00 13.62 94 TYR H O 1
ATOM 738 N N . TYR A 1 95 ? 146.273 123.921 186.945 1.00 13.20 95 TYR H N 1
ATOM 739 C CA . TYR A 1 95 ? 146.149 124.631 185.681 1.00 13.20 95 TYR H CA 1
ATOM 740 C C . TYR A 1 95 ? 147.345 124.314 184.794 1.00 13.20 95 TYR H C 1
ATOM 741 O O . TYR A 1 95 ? 148.492 124.310 185.256 1.00 13.20 95 TYR H O 1
ATOM 750 N N . CYS A 1 96 ? 147.068 124.053 183.519 1.00 15.76 96 CYS H N 1
ATOM 751 C CA . CYS A 1 96 ? 148.095 123.946 182.489 1.00 15.76 96 CYS H CA 1
ATOM 752 C C . CYS A 1 96 ? 148.040 125.209 181.639 1.00 15.76 96 CYS H C 1
ATOM 753 O O . CYS A 1 96 ? 146.982 125.554 181.102 1.00 15.76 96 CYS H O 1
ATOM 756 N N . VAL A 1 97 ? 149.171 125.902 181.526 1.00 10.02 97 VAL H N 1
ATOM 757 C CA . VAL A 1 97 ? 149.218 127.218 180.905 1.00 10.02 97 VAL H CA 1
ATOM 758 C C . VAL A 1 97 ? 150.279 127.226 179.814 1.00 10.02 97 VAL H C 1
ATOM 759 O O . VAL A 1 97 ? 151.269 126.491 179.890 1.00 10.02 97 VAL H O 1
ATOM 763 N N . ALA A 1 98 ? 150.064 128.058 178.801 1.00 9.49 98 ALA H N 1
ATOM 764 C CA . ALA A 1 98 ? 151.059 128.330 177.774 1.00 9.49 98 ALA H CA 1
ATOM 765 C C . ALA A 1 98 ? 151.774 129.623 178.136 1.00 9.49 98 ALA H C 1
ATOM 766 O O . ALA A 1 98 ? 151.124 130.642 178.389 1.00 9.49 98 ALA H O 1
ATOM 768 N N . TYR A 1 99 ? 153.106 129.580 178.155 1.00 11.06 99 TYR H N 1
ATOM 769 C CA . TYR A 1 99 ? 153.899 130.672 178.717 1.00 11.06 99 TYR H CA 1
ATOM 770 C C . TYR A 1 99 ? 155.198 130.765 177.922 1.00 11.06 99 TYR H C 1
ATOM 771 O O . TYR A 1 99 ? 156.083 129.920 178.076 1.00 11.06 99 TYR H O 1
ATOM 780 N N . ASP A 1 100 ? 155.301 131.789 177.074 1.00 13.21 100 ASP H N 1
ATOM 781 C CA . ASP A 1 100 ? 156.495 132.003 176.269 1.00 13.21 100 ASP H CA 1
ATOM 782 C C . ASP A 1 100 ? 156.829 133.486 176.239 1.00 13.21 100 ASP H C 1
ATOM 783 O O . ASP A 1 100 ? 155.930 134.328 176.187 1.00 13.21 100 ASP H O 1
ATOM 788 N N . ARG A 1 101 ? 158.123 133.802 176.281 1.00 12.53 101 ARG H N 1
ATOM 789 C CA . ARG A 1 101 ? 158.577 135.184 176.182 1.00 12.53 101 ARG H CA 1
ATOM 790 C C . ARG A 1 101 ? 159.903 135.232 175.440 1.00 12.53 101 ARG H C 1
ATOM 791 O O . ARG A 1 101 ? 160.781 134.398 175.678 1.00 12.53 101 ARG H O 1
ATOM 799 N N . VAL A 1 102 ? 160.039 136.210 174.547 1.00 15.58 102 VAL H N 1
ATOM 800 C CA . VAL A 1 102 ? 161.241 136.396 173.745 1.00 15.58 102 VAL H CA 1
ATOM 801 C C . VAL A 1 102 ? 161.606 137.875 173.751 1.00 15.58 102 VAL H C 1
ATOM 802 O O . VAL A 1 102 ? 160.726 138.744 173.738 1.00 15.58 102 VAL H O 1
ATOM 806 N N . THR A 1 103 ? 162.906 138.159 173.797 1.00 20.83 103 THR H N 1
ATOM 807 C CA . THR A 1 103 ? 163.414 139.520 173.775 1.00 20.83 103 THR H CA 1
ATOM 808 C C . THR A 1 103 ? 164.453 139.658 172.671 1.00 20.83 103 THR H C 1
ATOM 809 O O . THR A 1 103 ? 165.141 138.695 172.318 1.00 20.83 103 THR H O 1
ATOM 813 N N . THR A 1 104 ? 164.552 140.866 172.120 1.00 28.68 104 THR H N 1
ATOM 814 C CA . THR A 1 104 ? 165.482 141.158 171.037 1.00 28.68 104 THR H CA 1
ATOM 815 C C . THR A 1 104 ? 166.108 142.522 171.301 1.00 28.68 104 THR H C 1
ATOM 816 O O . THR A 1 104 ? 165.988 143.083 172.395 1.00 28.68 104 THR H O 1
ATOM 820 N N . SER A 1 105 ? 166.792 143.057 170.286 1.00 34.01 105 SER H N 1
ATOM 821 C CA . SER A 1 105 ? 167.419 144.368 170.424 1.00 34.01 105 SER H CA 1
ATOM 822 C C . SER A 1 105 ? 166.377 145.463 170.619 1.00 34.01 105 SER H C 1
ATOM 823 O O . SER A 1 105 ? 166.570 146.374 171.433 1.00 34.01 105 SER H O 1
ATOM 826 N N . ALA A 1 106 ? 165.267 145.394 169.882 1.00 32.13 106 ALA H N 1
ATOM 827 C CA . ALA A 1 106 ? 164.202 146.398 169.965 1.00 32.13 106 ALA H CA 1
ATOM 828 C C . ALA A 1 106 ? 162.862 145.673 169.847 1.00 32.13 106 ALA H C 1
ATOM 829 O O . ALA A 1 106 ? 162.379 145.412 168.742 1.00 32.13 106 ALA H O 1
ATOM 831 N N . GLY A 1 107 ? 162.265 145.355 170.993 1.00 27.02 107 GLY H N 1
ATOM 832 C CA . GLY A 1 107 ? 160.969 144.709 171.007 1.00 27.02 107 GLY H CA 1
ATOM 833 C C . GLY A 1 107 ? 160.929 143.432 171.820 1.00 27.02 107 GLY H C 1
ATOM 834 O O . GLY A 1 107 ? 161.848 142.611 171.750 1.00 27.02 107 GLY H O 1
ATOM 835 N N . THR A 1 108 ? 159.864 143.255 172.599 1.00 19.82 108 THR H N 1
ATOM 836 C CA . THR A 1 108 ? 159.671 142.070 173.423 1.00 19.82 108 THR H CA 1
ATOM 837 C C . THR A 1 108 ? 158.324 141.449 173.088 1.00 19.82 108 THR H C 1
ATOM 838 O O . THR A 1 108 ? 157.316 142.157 173.003 1.00 19.82 108 THR H O 1
ATOM 842 N N . GLY A 1 109 ? 158.308 140.138 172.900 1.00 17.96 109 GLY H N 1
ATOM 843 C CA . GLY A 1 109 ? 157.082 139.410 172.602 1.00 17.96 109 GLY H CA 1
ATOM 844 C C . GLY A 1 109 ? 156.755 138.437 173.716 1.00 17.96 109 GLY H C 1
ATOM 845 O O . GLY A 1 109 ? 157.655 137.840 174.310 1.00 17.96 109 GLY H O 1
ATOM 846 N N . ALA A 1 110 ? 155.462 138.282 173.996 1.00 15.66 110 ALA H N 1
ATOM 847 C CA . ALA A 1 110 ? 155.014 137.408 175.068 1.00 15.66 110 ALA H CA 1
ATOM 848 C C . ALA A 1 110 ? 153.726 136.707 174.663 1.00 15.66 110 ALA H C 1
ATOM 849 O O . ALA A 1 110 ? 152.967 137.189 173.818 1.00 15.66 110 ALA H O 1
ATOM 851 N N . THR A 1 111 ? 153.491 135.558 175.289 1.00 13.32 111 THR H N 1
ATOM 852 C CA . THR A 1 111 ? 152.277 134.778 175.078 1.00 13.32 111 THR H CA 1
ATOM 853 C C . THR A 1 111 ? 151.965 134.048 176.373 1.00 13.32 111 THR H C 1
ATOM 854 O O . THR A 1 111 ? 152.760 133.215 176.820 1.00 13.32 111 THR H O 1
ATOM 858 N N . ASP A 1 112 ? 150.815 134.362 176.970 1.00 10.35 112 ASP H N 1
ATOM 859 C CA . ASP A 1 112 ? 150.406 133.770 178.241 1.00 10.35 112 ASP H CA 1
ATOM 860 C C . ASP A 1 112 ? 148.927 133.421 178.154 1.00 10.35 112 ASP H C 1
ATOM 861 O O . ASP A 1 112 ? 148.078 134.313 178.060 1.00 10.35 112 ASP H O 1
ATOM 866 N N . ILE A 1 113 ? 148.624 132.126 178.189 1.00 9.31 113 ILE H N 1
ATOM 867 C CA . ILE A 1 113 ? 147.256 131.625 178.115 1.00 9.31 113 ILE H CA 1
ATOM 868 C C . ILE A 1 113 ? 147.036 130.681 179.287 1.00 9.31 113 ILE H C 1
ATOM 869 O O . ILE A 1 113 ? 147.813 129.740 179.481 1.00 9.31 113 ILE H O 1
ATOM 874 N N . TRP A 1 114 ? 145.987 130.926 180.063 1.00 7.51 114 TRP H N 1
ATOM 875 C CA . TRP A 1 114 ? 145.656 130.074 181.195 1.00 7.51 114 TRP H CA 1
ATOM 876 C C . TRP A 1 114 ? 144.468 129.183 180.857 1.00 7.51 114 TRP H C 1
ATOM 877 O O . TRP A 1 114 ? 143.608 129.530 180.044 1.00 7.51 114 TRP H O 1
ATOM 888 N N . GLY A 1 115 ? 144.433 128.015 181.497 1.00 9.07 115 GLY H N 1
ATOM 889 C CA . GLY A 1 115 ? 143.416 127.024 181.231 1.00 9.07 115 GLY H CA 1
ATOM 890 C C . GLY A 1 115 ? 142.275 127.062 182.237 1.00 9.07 115 GLY H C 1
ATOM 891 O O . GLY A 1 115 ? 142.295 127.796 183.220 1.00 9.07 115 GLY H O 1
ATOM 892 N N . GLN A 1 116 ? 141.260 126.242 181.957 1.00 12.72 116 GLN H N 1
ATOM 893 C CA . GLN A 1 116 ? 140.105 126.155 182.845 1.00 12.72 116 GLN H CA 1
ATOM 894 C C . GLN A 1 116 ? 140.500 125.610 184.211 1.00 12.72 116 GLN H C 1
ATOM 895 O O . GLN A 1 116 ? 140.031 126.099 185.245 1.00 12.72 116 GLN H O 1
ATOM 901 N N . GLY A 1 117 ? 141.363 124.598 184.236 1.00 14.88 117 GLY H N 1
ATOM 902 C CA . GLY A 1 117 ? 141.810 124.012 185.481 1.00 14.88 117 GLY H CA 1
ATOM 903 C C . GLY A 1 117 ? 140.935 122.870 185.952 1.00 14.88 117 GLY H C 1
ATOM 904 O O . GLY A 1 117 ? 139.714 122.897 185.767 1.00 14.88 117 GLY H O 1
ATOM 905 N N . THR A 1 118 ? 141.548 121.859 186.561 1.00 19.75 118 THR H N 1
ATOM 906 C CA . THR A 1 118 ? 140.828 120.718 187.107 1.00 19.75 118 THR H CA 1
ATOM 907 C C . THR A 1 118 ? 140.948 120.721 188.625 1.00 19.75 118 THR H C 1
ATOM 908 O O . THR A 1 118 ? 141.877 121.302 189.187 1.00 19.75 118 THR H O 1
ATOM 912 N N . MET A 1 119 ? 139.998 120.070 189.287 1.00 27.75 119 MET H N 1
ATOM 913 C CA . MET A 1 119 ? 139.971 119.990 190.741 1.00 27.75 119 MET H CA 1
ATOM 914 C C . MET A 1 119 ? 140.298 118.568 191.172 1.00 27.75 119 MET H C 1
ATOM 915 O O . MET A 1 119 ? 139.642 117.618 190.733 1.00 27.75 119 MET H O 1
ATOM 920 N N . VAL A 1 120 ? 141.306 118.423 192.029 1.00 30.59 120 VAL H N 1
ATOM 921 C CA . VAL A 1 120 ? 141.730 117.119 192.524 1.00 30.59 120 VAL H CA 1
ATOM 922 C C . VAL A 1 120 ? 141.583 117.125 194.037 1.00 30.59 120 VAL H C 1
ATOM 923 O O . VAL A 1 120 ? 142.156 117.986 194.717 1.00 30.59 120 VAL H O 1
ATOM 927 N N . THR A 1 121 ? 140.819 116.172 194.564 1.00 39.67 121 THR H N 1
ATOM 928 C CA . THR A 1 121 ? 140.597 116.074 195.999 1.00 39.67 121 THR H CA 1
ATOM 929 C C . THR A 1 121 ? 140.816 114.641 196.463 1.00 39.67 121 THR H C 1
ATOM 930 O O . THR A 1 121 ? 140.613 113.687 195.708 1.00 39.67 121 THR H O 1
ATOM 934 N N . VAL A 1 122 ? 141.244 114.506 197.715 1.00 43.97 122 VAL H N 1
ATOM 935 C CA . VAL A 1 122 ? 141.492 113.213 198.337 1.00 43.97 122 VAL H CA 1
ATOM 936 C C . VAL A 1 122 ? 140.735 113.161 199.658 1.00 43.97 122 VAL H C 1
ATOM 937 O O . VAL A 1 122 ? 140.752 114.128 200.429 1.00 43.97 122 VAL H O 1
ATOM 941 N N . SER A 1 123 ? 140.043 112.051 199.901 1.00 52.20 123 SER H N 1
ATOM 942 C CA . SER A 1 123 ? 139.270 111.885 201.122 1.00 52.20 123 SER H CA 1
ATOM 943 C C . SER A 1 123 ? 139.042 110.400 201.363 1.00 52.20 123 SER H C 1
ATOM 944 O O . SER A 1 123 ? 139.208 109.574 200.462 1.00 52.20 123 SER H O 1
ATOM 947 N N . SER A 1 124 ? 138.659 110.077 202.593 1.00 58.99 124 SER H N 1
ATOM 948 C CA . SER A 1 124 ? 138.382 108.696 202.969 1.00 58.99 124 SER H CA 1
ATOM 949 C C . SER A 1 124 ? 137.066 108.222 202.361 1.00 58.99 124 SER H C 1
ATOM 950 O O . SER A 1 124 ? 136.223 109.028 201.969 1.00 58.99 124 SER H O 1
ATOM 954 N N . ASP B 2 1 ? 165.894 129.797 196.722 1.00 31.54 1 ASP L N 1
ATOM 955 C CA . ASP B 2 1 ? 164.979 130.484 195.817 1.00 31.54 1 ASP L CA 1
ATOM 956 C C . ASP B 2 1 ? 164.968 131.988 196.073 1.00 31.54 1 ASP L C 1
ATOM 957 O O . ASP B 2 1 ? 165.913 132.537 196.639 1.00 31.54 1 ASP L O 1
ATOM 962 N N . ILE B 2 2 ? 163.893 132.649 195.650 1.00 19.36 2 ILE L N 1
ATOM 963 C CA . ILE B 2 2 ? 163.746 134.093 195.780 1.00 19.36 2 ILE L CA 1
ATOM 964 C C . ILE B 2 2 ? 162.428 134.388 196.483 1.00 19.36 2 ILE L C 1
ATOM 965 O O . ILE B 2 2 ? 161.379 133.851 196.110 1.00 19.36 2 ILE L O 1
ATOM 970 N N . VAL B 2 3 ? 162.483 135.245 197.503 1.00 18.54 3 VAL L N 1
ATOM 971 C CA . VAL B 2 3 ? 161.335 135.557 198.349 1.00 18.54 3 VAL L CA 1
ATOM 972 C C . VAL B 2 3 ? 160.815 136.939 197.978 1.00 18.54 3 VAL L C 1
ATOM 973 O O . VAL B 2 3 ? 161.600 137.884 197.824 1.00 18.54 3 VAL L O 1
ATOM 977 N N . MET B 2 4 ? 159.499 137.060 197.831 1.00 16.81 4 MET L N 1
ATOM 978 C CA . MET B 2 4 ? 158.861 138.315 197.462 1.00 16.81 4 MET L CA 1
ATOM 979 C C . MET B 2 4 ? 157.903 138.786 198.547 1.00 16.81 4 MET L C 1
ATOM 980 O O . MET B 2 4 ? 157.359 137.985 199.313 1.00 16.81 4 MET L O 1
ATOM 985 N N . THR B 2 5 ? 157.706 140.102 198.605 1.00 15.68 5 THR L N 1
ATOM 986 C CA . THR B 2 5 ? 156.740 140.708 199.508 1.00 15.68 5 THR L CA 1
ATOM 987 C C . THR B 2 5 ? 155.912 141.728 198.741 1.00 15.68 5 THR L C 1
ATOM 988 O O . THR B 2 5 ? 156.354 142.273 197.726 1.00 15.68 5 THR L O 1
ATOM 992 N N . GLN B 2 6 ? 154.698 141.973 199.226 1.00 14.41 6 GLN L N 1
ATOM 993 C CA . GLN B 2 6 ? 153.794 142.928 198.605 1.00 14.41 6 GLN L CA 1
ATOM 994 C C . GLN B 2 6 ? 153.316 143.925 199.648 1.00 14.41 6 GLN L C 1
ATOM 995 O O . GLN B 2 6 ? 153.293 143.641 200.849 1.00 14.41 6 GLN L O 1
ATOM 1001 N N . SER B 2 7 ? 152.929 145.110 199.173 1.00 18.36 7 SER L N 1
ATOM 1002 C CA . SER B 2 7 ? 152.469 146.153 200.067 1.00 18.36 7 SER L CA 1
ATOM 1003 C C . SER B 2 7 ? 151.406 146.999 199.377 1.00 18.36 7 SER L C 1
ATOM 1004 O O . SER B 2 7 ? 151.636 147.468 198.249 1.00 18.36 7 SER L O 1
ATOM 1007 N N . PRO B 2 8 ? 150.246 147.208 200.015 1.00 19.00 8 PRO L N 1
ATOM 1008 C CA . PRO B 2 8 ? 149.930 146.593 201.308 1.00 19.00 8 PRO L CA 1
ATOM 1009 C C . PRO B 2 8 ? 149.275 145.224 201.153 1.00 19.00 8 PRO L C 1
ATOM 1010 O O . PRO B 2 8 ? 149.159 144.725 200.034 1.00 19.00 8 PRO L O 1
ATOM 1014 N N . LEU B 2 9 ? 148.855 144.624 202.265 1.00 20.05 9 LEU L N 1
ATOM 1015 C CA . LEU B 2 9 ? 148.129 143.361 202.242 1.00 20.05 9 LEU L CA 1
ATOM 1016 C C . LEU B 2 9 ? 146.621 143.560 202.207 1.00 20.05 9 LEU L C 1
ATOM 1017 O O . LEU B 2 9 ? 145.877 142.574 202.196 1.00 20.05 9 LEU L O 1
ATOM 1022 N N . SER B 2 10 ? 146.158 144.809 202.185 1.00 22.51 10 SER L N 1
ATOM 1023 C CA . SER B 2 10 ? 144.740 145.125 202.085 1.00 22.51 10 SER L CA 1
ATOM 1024 C C . SER B 2 10 ? 144.618 146.586 201.681 1.00 22.51 10 SER L C 1
ATOM 1025 O O . SER B 2 10 ? 145.228 147.454 202.313 1.00 22.51 10 SER L O 1
ATOM 1028 N N . LEU B 2 11 ? 143.839 146.854 200.635 1.00 27.43 11 LEU L N 1
ATOM 1029 C CA . LEU B 2 11 ? 143.737 148.203 200.081 1.00 27.43 11 LEU L CA 1
ATOM 1030 C C . LEU B 2 11 ? 142.360 148.390 199.471 1.00 27.43 11 LEU L C 1
ATOM 1031 O O . LEU B 2 11 ? 142.143 148.102 198.286 1.00 27.43 11 LEU L O 1
ATOM 1036 N N . PRO B 2 12 ? 141.393 148.861 200.256 1.00 31.26 12 PRO L N 1
ATOM 1037 C CA . PRO B 2 12 ? 140.102 149.244 199.676 1.00 31.26 12 PRO L CA 1
ATOM 1038 C C . PRO B 2 12 ? 140.270 150.422 198.729 1.00 31.26 12 PRO L C 1
ATOM 1039 O O . PRO B 2 12 ? 141.114 151.297 198.935 1.00 31.26 12 PRO L O 1
ATOM 1043 N N . VAL B 2 13 ? 139.453 150.439 197.681 1.00 36.26 13 VAL L N 1
ATOM 1044 C CA . VAL B 2 13 ? 139.561 151.438 196.626 1.00 36.26 13 VAL L CA 1
ATOM 1045 C C . VAL B 2 13 ? 138.174 151.985 196.313 1.00 36.26 13 VAL L C 1
ATOM 1046 O O . VAL B 2 13 ? 137.178 151.255 196.366 1.00 36.26 13 VAL L O 1
ATOM 1050 N N . THR B 2 14 ? 138.111 153.282 196.015 1.00 41.64 14 THR L N 1
ATOM 1051 C CA . THR B 2 14 ? 136.955 154.100 195.680 1.00 41.64 14 THR L CA 1
ATOM 1052 C C . THR B 2 14 ? 136.795 154.200 194.168 1.00 41.64 14 THR L C 1
ATOM 1053 O O . THR B 2 14 ? 137.783 154.398 193.452 1.00 41.64 14 THR L O 1
ATOM 1057 N N . PRO B 2 15 ? 135.570 154.075 193.647 1.00 41.06 15 PRO L N 1
ATOM 1058 C CA . PRO B 2 15 ? 135.380 154.102 192.190 1.00 41.06 15 PRO L CA 1
ATOM 1059 C C . PRO B 2 15 ? 135.610 155.479 191.586 1.00 41.06 15 PRO L C 1
ATOM 1060 O O . PRO B 2 15 ? 134.660 156.233 191.354 1.00 41.06 15 PRO L O 1
ATOM 1064 N N . GLY B 2 16 ? 136.873 155.812 191.326 1.00 37.81 16 GLY L N 1
ATOM 1065 C CA . GLY B 2 16 ? 137.216 157.097 190.748 1.00 37.81 16 GLY L CA 1
ATOM 1066 C C . GLY B 2 16 ? 138.538 157.655 191.233 1.00 37.81 16 GLY L C 1
ATOM 1067 O O . GLY B 2 16 ? 139.021 158.662 190.708 1.00 37.81 16 GLY L O 1
ATOM 1068 N N . GLU B 2 17 ? 139.136 157.011 192.236 1.00 40.08 17 GLU L N 1
ATOM 1069 C CA . GLU B 2 17 ? 140.441 157.416 192.727 1.00 40.08 17 GLU L CA 1
ATOM 1070 C C . GLU B 2 17 ? 141.511 156.409 192.308 1.00 40.08 17 GLU L C 1
ATOM 1071 O O . GLU B 2 17 ? 141.229 155.213 192.177 1.00 40.08 17 GLU L O 1
ATOM 1077 N N . PRO B 2 18 ? 142.743 156.860 192.089 1.00 31.10 18 PRO L N 1
ATOM 1078 C CA . PRO B 2 18 ? 143.807 155.941 191.670 1.00 31.10 18 PRO L CA 1
ATOM 1079 C C . PRO B 2 18 ? 144.246 155.034 192.810 1.00 31.10 18 PRO L C 1
ATOM 1080 O O . PRO B 2 18 ? 143.840 155.184 193.965 1.00 31.10 18 PRO L O 1
ATOM 1084 N N . ALA B 2 19 ? 145.097 154.071 192.463 1.00 25.32 19 ALA L N 1
ATOM 1085 C CA . ALA B 2 19 ? 145.617 153.117 193.431 1.00 25.32 19 ALA L CA 1
ATOM 1086 C C . ALA B 2 19 ? 146.993 152.646 192.982 1.00 25.32 19 ALA L C 1
ATOM 1087 O O . ALA B 2 19 ? 147.321 152.684 191.793 1.00 25.32 19 ALA L O 1
ATOM 1089 N N . SER B 2 20 ? 147.793 152.197 193.949 1.00 22.92 20 SER L N 1
ATOM 1090 C CA . SER B 2 20 ? 149.147 151.731 193.689 1.00 22.92 20 SER L CA 1
ATOM 1091 C C . SER B 2 20 ? 149.486 150.582 194.627 1.00 22.92 20 SER L C 1
ATOM 1092 O O . SER B 2 20 ? 149.156 150.622 195.815 1.00 22.92 20 SER L O 1
ATOM 1095 N N . ILE B 2 21 ? 150.146 149.559 194.085 1.00 16.38 21 ILE L N 1
ATOM 1096 C CA . ILE B 2 21 ? 150.568 148.390 194.849 1.00 16.38 21 ILE L CA 1
ATOM 1097 C C . ILE B 2 21 ? 152.039 148.126 194.557 1.00 16.38 21 ILE L C 1
ATOM 1098 O O . ILE B 2 21 ? 152.468 148.187 193.400 1.00 16.38 21 ILE L O 1
ATOM 1103 N N . SER B 2 22 ? 152.815 147.827 195.599 1.00 17.47 22 SER L N 1
ATOM 1104 C CA . SER B 2 22 ? 154.262 147.701 195.479 1.00 17.47 22 SER L CA 1
ATOM 1105 C C . SER B 2 22 ? 154.686 146.253 195.683 1.00 17.47 22 SER L C 1
ATOM 1106 O O . SER B 2 22 ? 154.237 145.597 196.628 1.00 17.47 22 SER L O 1
ATOM 1109 N N . CYS B 2 23 ? 155.547 145.764 194.793 1.00 17.01 23 CYS L N 1
ATOM 1110 C CA . CYS B 2 23 ? 156.170 144.451 194.906 1.00 17.01 23 CYS L CA 1
ATOM 1111 C C . CYS B 2 23 ? 157.655 144.645 195.186 1.00 17.01 23 CYS L C 1
ATOM 1112 O O . CYS B 2 23 ? 158.350 145.343 194.433 1.00 17.01 23 CYS L O 1
ATOM 1115 N N . ARG B 2 24 ? 158.132 144.034 196.269 1.00 18.32 24 ARG L N 1
ATOM 1116 C CA . ARG B 2 24 ? 159.527 144.083 196.676 1.00 18.32 24 ARG L CA 1
ATOM 1117 C C . ARG B 2 24 ? 160.130 142.690 196.565 1.00 18.32 24 ARG L C 1
ATOM 1118 O O . ARG B 2 24 ? 159.478 141.692 196.894 1.00 18.32 24 ARG L O 1
ATOM 1126 N N . SER B 2 25 ? 161.377 142.628 196.112 1.00 17.00 25 SER L N 1
ATOM 1127 C CA . SER B 2 25 ? 162.013 141.374 195.748 1.00 17.00 25 SER L CA 1
ATOM 1128 C C . SER B 2 25 ? 163.292 141.156 196.545 1.00 17.00 25 SER L C 1
ATOM 1129 O O . SER B 2 25 ? 163.757 142.024 197.289 1.00 17.00 25 SER L O 1
ATOM 1132 N N . SER B 2 26 ? 163.851 139.959 196.374 1.00 21.17 26 SER L N 1
ATOM 1133 C CA . SER B 2 26 ? 165.172 139.600 196.873 1.00 21.17 26 SER L CA 1
ATOM 1134 C C . SER B 2 26 ? 166.229 140.152 195.928 1.00 21.17 26 SER L C 1
ATOM 1135 O O . SER B 2 26 ? 165.949 141.088 195.172 1.00 21.17 26 SER L O 1
ATOM 1138 N N . GLN B 2 27 ? 167.453 139.618 196.010 1.00 25.16 27 GLN L N 1
ATOM 1139 C CA . GLN B 2 27 ? 168.556 140.029 195.145 1.00 25.16 27 GLN L CA 1
ATOM 1140 C C . GLN B 2 27 ? 168.080 140.284 193.719 1.00 25.16 27 GLN L C 1
ATOM 1141 O O . GLN B 2 27 ? 167.258 139.539 193.180 1.00 25.16 27 GLN L O 1
ATOM 1147 N N . SER B 2 28 ? 168.603 141.362 193.131 1.00 25.67 28 SER L N 1
ATOM 1148 C CA . SER B 2 28 ? 168.047 141.999 191.941 1.00 25.67 28 SER L CA 1
ATOM 1149 C C . SER B 2 28 ? 167.589 140.998 190.891 1.00 25.67 28 SER L C 1
ATOM 1150 O O . SER B 2 28 ? 168.309 140.057 190.548 1.00 25.67 28 SER L O 1
ATOM 1153 N N . LEU B 2 29 ? 166.377 141.217 190.382 1.00 22.10 29 LEU L N 1
ATOM 1154 C CA . LEU B 2 29 ? 165.811 140.418 189.304 1.00 22.10 29 LEU L CA 1
ATOM 1155 C C . LEU B 2 29 ? 166.267 140.883 187.930 1.00 22.10 29 LEU L C 1
ATOM 1156 O O . LEU B 2 29 ? 165.887 140.267 186.928 1.00 22.10 29 LEU L O 1
ATOM 1161 N N . LEU B 2 30 ? 167.058 141.951 187.859 1.00 22.28 30 LEU L N 1
ATOM 1162 C CA . LEU B 2 30 ? 167.464 142.507 186.576 1.00 22.28 30 LEU L CA 1
ATOM 1163 C C . LEU B 2 30 ? 168.335 141.516 185.817 1.00 22.28 30 LEU L C 1
ATOM 1164 O O . LEU B 2 30 ? 169.326 141.003 186.347 1.00 22.28 30 LEU L O 1
ATOM 1169 N N . HIS B 2 31 ? 167.959 141.253 184.569 1.00 25.07 31 HIS L N 1
ATOM 1170 C CA . HIS B 2 31 ? 168.697 140.361 183.686 1.00 25.07 31 HIS L CA 1
ATOM 1171 C C . HIS B 2 31 ? 169.883 141.091 183.069 1.00 25.07 31 HIS L C 1
ATOM 1172 O O . HIS B 2 31 ? 170.304 142.142 183.563 1.00 25.07 31 HIS L O 1
ATOM 1179 N N . GLY B 2 32 ? 170.422 140.539 181.988 1.00 27.64 32 GLY L N 1
ATOM 1180 C CA . GLY B 2 32 ? 171.626 141.046 181.365 1.00 27.64 32 GLY L CA 1
ATOM 1181 C C . GLY B 2 32 ? 171.298 142.000 180.236 1.00 27.64 32 GLY L C 1
ATOM 1182 O O . GLY B 2 32 ? 171.124 143.198 180.480 1.00 27.64 32 GLY L O 1
ATOM 1183 N N . ASP B 2 33 ? 171.248 141.488 179.004 1.00 26.05 33 ASP L N 1
ATOM 1184 C CA . ASP B 2 33 ? 170.998 142.272 177.796 1.00 26.05 33 ASP L CA 1
ATOM 1185 C C . ASP B 2 33 ? 170.000 143.408 178.008 1.00 26.05 33 ASP L C 1
ATOM 1186 O O . ASP B 2 33 ? 170.234 144.530 177.549 1.00 26.05 33 ASP L O 1
ATOM 1191 N N . GLY B 2 34 ? 168.895 143.141 178.694 1.00 25.10 34 GLY L N 1
ATOM 1192 C CA . GLY B 2 34 ? 167.984 144.213 179.046 1.00 25.10 34 GLY L CA 1
ATOM 1193 C C . GLY B 2 34 ? 166.680 143.681 179.592 1.00 25.10 34 GLY L C 1
ATOM 1194 O O . GLY B 2 34 ? 166.394 142.481 179.547 1.00 25.10 34 GLY L O 1
ATOM 1195 N N . TYR B 2 35 ? 165.894 144.620 180.131 1.00 21.03 35 TYR L N 1
ATOM 1196 C CA . TYR B 2 35 ? 164.533 144.397 180.617 1.00 21.03 35 TYR L CA 1
ATOM 1197 C C . TYR B 2 35 ? 164.490 143.545 181.881 1.00 21.03 35 TYR L C 1
ATOM 1198 O O . TYR B 2 35 ? 165.296 142.625 182.055 1.00 21.03 35 TYR L O 1
ATOM 1207 N N . ASN B 2 36 ? 163.547 143.850 182.771 1.00 15.50 36 ASN L N 1
ATOM 1208 C CA . ASN B 2 36 ? 163.333 143.049 183.966 1.00 15.50 36 ASN L CA 1
ATOM 1209 C C . ASN B 2 36 ? 162.576 141.772 183.606 1.00 15.50 36 ASN L C 1
ATOM 1210 O O . ASN B 2 36 ? 162.280 141.494 182.441 1.00 15.50 36 ASN L O 1
ATOM 1215 N N . TYR B 2 37 ? 162.254 140.980 184.626 1.00 13.35 37 TYR L N 1
ATOM 1216 C CA . TYR B 2 37 ? 161.558 139.714 184.422 1.00 13.35 37 TYR L CA 1
ATOM 1217 C C . TYR B 2 37 ? 160.460 139.534 185.463 1.00 13.35 37 TYR L C 1
ATOM 1218 O O . TYR B 2 37 ? 160.303 138.454 186.041 1.00 13.35 37 TYR L O 1
ATOM 1227 N N . LEU B 2 38 ? 159.685 140.586 185.714 1.00 12.90 38 LEU L N 1
ATOM 1228 C CA . LEU B 2 38 ? 158.628 140.553 186.713 1.00 12.90 38 LEU L CA 1
ATOM 1229 C C . LEU B 2 38 ? 157.281 140.832 186.059 1.00 12.90 38 LEU L C 1
ATOM 1230 O O . LEU B 2 38 ? 157.179 141.626 185.119 1.00 12.90 38 LEU L O 1
ATOM 1235 N N . ASP B 2 39 ? 156.246 140.172 186.576 1.00 12.19 39 ASP L N 1
ATOM 1236 C CA . ASP B 2 39 ? 154.912 140.223 186.000 1.00 12.19 39 ASP L CA 1
ATOM 1237 C C . ASP B 2 39 ? 153.872 140.418 187.092 1.00 12.19 39 ASP L C 1
ATOM 1238 O O . ASP B 2 39 ? 154.061 140.005 188.239 1.00 12.19 39 ASP L O 1
ATOM 1243 N N . TRP B 2 40 ? 152.758 141.038 186.704 1.00 10.42 40 TRP L N 1
ATOM 1244 C CA . TRP B 2 40 ? 151.612 141.271 187.572 1.00 10.42 40 TRP L CA 1
ATOM 1245 C C . TRP B 2 40 ? 150.419 140.512 187.012 1.00 10.42 40 TRP L C 1
ATOM 1246 O O . TRP B 2 40 ? 150.017 140.745 185.866 1.00 10.42 40 TRP L O 1
ATOM 1257 N N . TYR B 2 41 ? 149.852 139.622 187.824 1.00 7.73 41 TYR L N 1
ATOM 1258 C CA . TYR B 2 41 ? 148.711 138.799 187.454 1.00 7.73 41 TYR L CA 1
ATOM 1259 C C . TYR B 2 41 ? 147.476 139.228 188.237 1.00 7.73 41 TYR L C 1
ATOM 1260 O O . TYR B 2 41 ? 147.570 139.649 189.392 1.00 7.73 41 TYR L O 1
ATOM 1269 N N . LEU B 2 42 ? 146.316 139.091 187.602 1.00 8.16 42 LEU L N 1
ATOM 1270 C CA . LEU B 2 42 ? 145.035 139.419 188.209 1.00 8.16 42 LEU L CA 1
ATOM 1271 C C . LEU B 2 42 ? 144.172 138.167 188.286 1.00 8.16 42 LEU L C 1
ATOM 1272 O O . LEU B 2 42 ? 144.270 137.275 187.438 1.00 8.16 42 LEU L O 1
ATOM 1277 N N . GLN B 2 43 ? 143.325 138.100 189.313 1.00 10.79 43 GLN L N 1
ATOM 1278 C CA . GLN B 2 43 ? 142.407 136.976 189.459 1.00 10.79 43 GLN L CA 1
ATOM 1279 C C . GLN B 2 43 ? 141.102 137.469 190.061 1.00 10.79 43 GLN L C 1
ATOM 1280 O O . GLN B 2 43 ? 141.093 138.008 191.174 1.00 10.79 43 GLN L O 1
ATOM 1286 N N . LYS B 2 44 ? 140.010 137.288 189.326 1.00 15.04 44 LYS L N 1
ATOM 1287 C CA . LYS B 2 44 ? 138.680 137.542 189.847 1.00 15.04 44 LYS L CA 1
ATOM 1288 C C . LYS B 2 44 ? 138.170 136.317 190.599 1.00 15.04 44 LYS L C 1
ATOM 1289 O O . LYS B 2 44 ? 138.613 135.194 190.348 1.00 15.04 44 LYS L O 1
ATOM 1295 N N . PRO B 2 45 ? 137.240 136.505 191.537 1.00 18.31 45 PRO L N 1
ATOM 1296 C CA . PRO B 2 45 ? 136.726 135.363 192.312 1.00 18.31 45 PRO L CA 1
ATOM 1297 C C . PRO B 2 45 ? 135.953 134.399 191.425 1.00 18.31 45 PRO L C 1
ATOM 1298 O O . PRO B 2 45 ? 134.928 134.756 190.840 1.00 18.31 45 PRO L O 1
ATOM 1302 N N . GLY B 2 46 ? 136.452 133.168 191.328 1.00 16.24 46 GLY L N 1
ATOM 1303 C CA . GLY B 2 46 ? 135.765 132.124 190.593 1.00 16.24 46 GLY L CA 1
ATOM 1304 C C . GLY B 2 46 ? 136.390 131.770 189.258 1.00 16.24 46 GLY L C 1
ATOM 1305 O O . GLY B 2 46 ? 136.483 130.590 188.907 1.00 16.24 46 GLY L O 1
ATOM 1306 N N . ARG B 2 47 ? 136.827 132.777 188.506 1.00 13.38 47 ARG L N 1
ATOM 1307 C CA . ARG B 2 47 ? 137.375 132.555 187.175 1.00 13.38 47 ARG L CA 1
ATOM 1308 C C . ARG B 2 47 ? 138.835 132.116 187.282 1.00 13.38 47 ARG L C 1
ATOM 1309 O O . ARG B 2 47 ? 139.345 131.808 188.363 1.00 13.38 47 ARG L O 1
ATOM 1317 N N . SER B 2 48 ? 139.529 132.081 186.136 1.00 10.36 48 SER L N 1
ATOM 1318 C CA . SER B 2 48 ? 140.932 131.730 186.005 1.00 10.36 48 SER L CA 1
ATOM 1319 C C . SER B 2 48 ? 141.790 132.986 185.924 1.00 10.36 48 SER L C 1
ATOM 1320 O O . SER B 2 48 ? 141.351 134.012 185.395 1.00 10.36 48 SER L O 1
ATOM 1323 N N . PRO B 2 49 ? 143.012 132.935 186.453 1.00 8.54 49 PRO L N 1
ATOM 1324 C CA . PRO B 2 49 ? 143.874 134.122 186.437 1.00 8.54 49 PRO L CA 1
ATOM 1325 C C . PRO B 2 49 ? 144.167 134.598 185.023 1.00 8.54 49 PRO L C 1
ATOM 1326 O O . PRO B 2 49 ? 144.315 133.805 184.090 1.00 8.54 49 PRO L O 1
ATOM 1330 N N . GLN B 2 50 ? 144.251 135.916 184.877 1.00 12.43 50 GLN L N 1
ATOM 1331 C CA . GLN B 2 50 ? 144.512 136.567 183.602 1.00 12.43 50 GLN L CA 1
ATOM 1332 C C . GLN B 2 50 ? 145.720 137.481 183.741 1.00 12.43 50 GLN L C 1
ATOM 1333 O O . GLN B 2 50 ? 145.863 138.184 184.746 1.00 12.43 50 GLN L O 1
ATOM 1339 N N . LEU B 2 51 ? 146.590 137.463 182.735 1.00 8.52 51 LEU L N 1
ATOM 1340 C CA . LEU B 2 51 ? 147.771 138.314 182.762 1.00 8.52 51 LEU L CA 1
ATOM 1341 C C . LEU B 2 51 ? 147.371 139.782 182.699 1.00 8.52 51 LEU L C 1
ATOM 1342 O O . LEU B 2 51 ? 146.479 140.169 181.939 1.00 8.52 51 LEU L O 1
ATOM 1347 N N . LEU B 2 52 ? 148.040 140.602 183.508 1.00 10.00 52 LEU L N 1
ATOM 1348 C CA . LEU B 2 52 ? 147.794 142.037 183.544 1.00 10.00 52 LEU L CA 1
ATOM 1349 C C . LEU B 2 52 ? 148.988 142.830 183.029 1.00 10.00 52 LEU L C 1
ATOM 1350 O O . LEU B 2 52 ? 148.841 143.643 182.113 1.00 10.00 52 LEU L O 1
ATOM 1355 N N . ILE B 2 53 ? 150.174 142.612 183.592 1.00 10.76 53 ILE L N 1
ATOM 1356 C CA . ILE B 2 53 ? 151.381 143.320 183.175 1.00 10.76 53 ILE L CA 1
ATOM 1357 C C . ILE B 2 53 ? 152.503 142.308 183.003 1.00 10.76 53 ILE L C 1
ATOM 1358 O O . ILE B 2 53 ? 152.698 141.436 183.855 1.00 10.76 53 ILE L O 1
ATOM 1363 N N . TYR B 2 54 ? 153.251 142.431 181.908 1.00 13.69 54 TYR L N 1
ATOM 1364 C CA . TYR B 2 54 ? 154.365 141.538 181.627 1.00 13.69 54 TYR L CA 1
ATOM 1365 C C . TYR B 2 54 ? 155.623 142.352 181.362 1.00 13.69 54 TYR L C 1
ATOM 1366 O O . TYR B 2 54 ? 155.559 143.439 180.781 1.00 13.69 54 TYR L O 1
ATOM 1375 N N . LEU B 2 55 ? 156.761 141.812 181.798 1.00 10.80 55 LEU L N 1
ATOM 1376 C CA . LEU B 2 55 ? 158.081 142.391 181.547 1.00 10.80 55 LEU L CA 1
ATOM 1377 C C . LEU B 2 55 ? 158.165 143.842 182.020 1.00 10.80 55 LEU L C 1
ATOM 1378 O O . LEU B 2 55 ? 158.701 144.718 181.336 1.00 10.80 55 LEU L O 1
ATOM 1383 N N . GLY B 2 56 ? 157.627 144.093 183.210 1.00 11.97 56 GLY L N 1
ATOM 1384 C CA . GLY B 2 56 ? 157.824 145.368 183.873 1.00 11.97 56 GLY L CA 1
ATOM 1385 C C . GLY B 2 56 ? 156.811 146.451 183.566 1.00 11.97 56 GLY L C 1
ATOM 1386 O O . GLY B 2 56 ? 155.991 146.792 184.423 1.00 11.97 56 GLY L O 1
ATOM 1387 N N . SER B 2 57 ? 156.852 147.009 182.351 1.00 15.02 57 SER L N 1
ATOM 1388 C CA . SER B 2 57 ? 156.050 148.188 182.042 1.00 15.02 57 SER L CA 1
ATOM 1389 C C . SER B 2 57 ? 155.394 148.101 180.669 1.00 15.02 57 SER L C 1
ATOM 1390 O O . SER B 2 57 ? 155.218 149.123 179.998 1.00 15.02 57 SER L O 1
ATOM 1393 N N . HIS B 2 58 ? 155.025 146.901 180.233 1.00 16.66 58 HIS L N 1
ATOM 1394 C CA . HIS B 2 58 ? 154.330 146.705 178.972 1.00 16.66 58 HIS L CA 1
ATOM 1395 C C . HIS B 2 58 ? 152.946 146.122 179.231 1.00 16.66 58 HIS L C 1
ATOM 1396 O O . HIS B 2 58 ? 152.602 145.749 180.355 1.00 16.66 58 HIS L O 1
ATOM 1403 N N . ARG B 2 59 ? 152.145 146.047 178.168 1.00 21.26 59 ARG L N 1
ATOM 1404 C CA . ARG B 2 59 ? 150.780 145.550 178.253 1.00 21.26 59 ARG L CA 1
ATOM 1405 C C . ARG B 2 59 ? 150.520 144.545 177.140 1.00 21.26 59 ARG L C 1
ATOM 1406 O O . ARG B 2 59 ? 151.033 144.680 176.026 1.00 21.26 59 ARG L O 1
ATOM 1414 N N . ALA B 2 60 ? 149.712 143.538 177.456 1.00 22.86 60 ALA L N 1
ATOM 1415 C CA . ALA B 2 60 ? 149.347 142.503 176.501 1.00 22.86 60 ALA L CA 1
ATOM 1416 C C . ALA B 2 60 ? 148.031 142.871 175.818 1.00 22.86 60 ALA L C 1
ATOM 1417 O O . ALA B 2 60 ? 147.548 144.002 175.913 1.00 22.86 60 ALA L O 1
ATOM 1419 N N . SER B 2 61 ? 147.440 141.913 175.108 1.00 29.26 61 SER L N 1
ATOM 1420 C CA . SER B 2 61 ? 146.144 142.136 174.485 1.00 29.26 61 SER L CA 1
ATOM 1421 C C . SER B 2 61 ? 145.060 142.274 175.548 1.00 29.26 61 SER L C 1
ATOM 1422 O O . SER B 2 61 ? 145.085 141.608 176.585 1.00 29.26 61 SER L O 1
ATOM 1425 N N . GLY B 2 62 ? 144.102 143.150 175.280 1.00 27.56 62 GLY L N 1
ATOM 1426 C CA . GLY B 2 62 ? 143.076 143.470 176.259 1.00 27.56 62 GLY L CA 1
ATOM 1427 C C . GLY B 2 62 ? 143.552 144.570 177.185 1.00 27.56 62 GLY L C 1
ATOM 1428 O O . GLY B 2 62 ? 144.042 145.601 176.724 1.00 27.56 62 GLY L O 1
ATOM 1429 N N . VAL B 2 63 ? 143.414 144.339 178.492 1.00 21.30 63 VAL L N 1
ATOM 1430 C CA . VAL B 2 63 ? 143.901 145.207 179.571 1.00 21.30 63 VAL L CA 1
ATOM 1431 C C . VAL B 2 63 ? 143.719 146.683 179.220 1.00 21.30 63 VAL L C 1
ATOM 1432 O O . VAL B 2 63 ? 144.697 147.370 178.894 1.00 21.30 63 VAL L O 1
ATOM 1436 N N . PRO B 2 64 ? 142.477 147.202 179.251 1.00 24.24 64 PRO L N 1
ATOM 1437 C CA . PRO B 2 64 ? 142.222 148.588 178.823 1.00 24.24 64 PRO L CA 1
ATOM 1438 C C . PRO B 2 64 ? 143.149 149.618 179.455 1.00 24.24 64 PRO L C 1
ATOM 1439 O O . PRO B 2 64 ? 143.739 149.380 180.514 1.00 24.24 64 PRO L O 1
ATOM 1443 N N . ASP B 2 65 ? 143.262 150.782 178.814 1.00 26.28 65 ASP L N 1
ATOM 1444 C CA . ASP B 2 65 ? 144.313 151.740 179.131 1.00 26.28 65 ASP L CA 1
ATOM 1445 C C . ASP B 2 65 ? 144.079 152.454 180.457 1.00 26.28 65 ASP L C 1
ATOM 1446 O O . ASP B 2 65 ? 143.856 153.668 180.486 1.00 26.28 65 ASP L O 1
ATOM 1451 N N . ARG B 2 66 ? 144.127 151.705 181.559 1.00 23.86 66 ARG L N 1
ATOM 1452 C CA . ARG B 2 66 ? 144.172 152.307 182.883 1.00 23.86 66 ARG L CA 1
ATOM 1453 C C . ARG B 2 66 ? 145.117 151.586 183.835 1.00 23.86 66 ARG L C 1
ATOM 1454 O O . ARG B 2 66 ? 145.185 151.964 185.008 1.00 23.86 66 ARG L O 1
ATOM 1462 N N . PHE B 2 67 ? 145.844 150.571 183.374 1.00 16.91 67 PHE L N 1
ATOM 1463 C CA . PHE B 2 67 ? 146.842 149.879 184.175 1.00 16.91 67 PHE L CA 1
ATOM 1464 C C . PHE B 2 67 ? 148.234 150.256 183.687 1.00 16.91 67 PHE L C 1
ATOM 1465 O O . PHE B 2 67 ? 148.453 150.428 182.485 1.00 16.91 67 PHE L O 1
ATOM 1473 N N . SER B 2 68 ? 149.176 150.380 184.620 1.00 17.14 68 SER L N 1
ATOM 1474 C CA . SER B 2 68 ? 150.547 150.688 184.241 1.00 17.14 68 SER L CA 1
ATOM 1475 C C . SER B 2 68 ? 151.500 150.106 185.273 1.00 17.14 68 SER L C 1
ATOM 1476 O O . SER B 2 68 ? 151.125 149.843 186.417 1.00 17.14 68 SER L O 1
ATOM 1479 N N . GLY B 2 69 ? 152.749 149.911 184.848 1.00 17.09 69 GLY L N 1
ATOM 1480 C CA . GLY B 2 69 ? 153.786 149.447 185.739 1.00 17.09 69 GLY L CA 1
ATOM 1481 C C . GLY B 2 69 ? 154.979 150.380 185.698 1.00 17.09 69 GLY L C 1
ATOM 1482 O O . GLY B 2 69 ? 155.203 151.102 184.726 1.00 17.09 69 GLY L O 1
ATOM 1483 N N . SER B 2 70 ? 155.749 150.353 186.782 1.00 20.39 70 SER L N 1
ATOM 1484 C CA . SER B 2 70 ? 156.924 151.208 186.879 1.00 20.39 70 SER L CA 1
ATOM 1485 C C . SER B 2 70 ? 157.913 150.584 187.849 1.00 20.39 70 SER L C 1
ATOM 1486 O O . SER B 2 70 ? 157.560 149.722 188.656 1.00 20.39 70 SER L O 1
ATOM 1489 N N . GLY B 2 71 ? 159.163 151.029 187.752 1.00 26.34 71 GLY L N 1
ATOM 1490 C CA . GLY B 2 71 ? 160.197 150.557 188.650 1.00 26.34 71 GLY L CA 1
ATOM 1491 C C . GLY B 2 71 ? 161.389 149.963 187.931 1.00 26.34 71 GLY L C 1
ATOM 1492 O O . GLY B 2 71 ? 161.275 149.514 186.787 1.00 26.34 71 GLY L O 1
ATOM 1493 N N . SER B 2 72 ? 162.542 149.955 188.596 1.00 28.34 72 SER L N 1
ATOM 1494 C CA . SER B 2 72 ? 163.755 149.380 188.031 1.00 28.34 72 SER L CA 1
ATOM 1495 C C . SER B 2 72 ? 164.645 148.909 189.171 1.00 28.34 72 SER L C 1
ATOM 1496 O O . SER B 2 72 ? 164.875 149.655 190.127 1.00 28.34 72 SER L O 1
ATOM 1499 N N . GLY B 2 73 ? 165.139 147.679 189.065 1.00 23.40 73 GLY L N 1
ATOM 1500 C CA . GLY B 2 73 ? 165.982 147.117 190.102 1.00 23.40 73 GLY L CA 1
ATOM 1501 C C . GLY B 2 73 ? 165.293 146.054 190.932 1.00 23.40 73 GLY L C 1
ATOM 1502 O O . GLY B 2 73 ? 165.079 144.933 190.461 1.00 23.40 73 GLY L O 1
ATOM 1503 N N . THR B 2 74 ? 164.940 146.392 192.174 1.00 20.51 74 THR L N 1
ATOM 1504 C CA . THR B 2 74 ? 164.329 145.442 193.091 1.00 20.51 74 THR L CA 1
ATOM 1505 C C . THR B 2 74 ? 162.932 145.832 193.552 1.00 20.51 74 THR L C 1
ATOM 1506 O O . THR B 2 74 ? 162.249 144.999 194.156 1.00 20.51 74 THR L O 1
ATOM 1510 N N . ASP B 2 75 ? 162.489 147.059 193.291 1.00 20.57 75 ASP L N 1
ATOM 1511 C CA . ASP B 2 75 ? 161.170 147.528 193.693 1.00 20.57 75 ASP L CA 1
ATOM 1512 C C . ASP B 2 75 ? 160.349 147.853 192.455 1.00 20.57 75 ASP L C 1
ATOM 1513 O O . ASP B 2 75 ? 160.846 148.495 191.524 1.00 20.57 75 ASP L O 1
ATOM 1518 N N . PHE B 2 76 ? 159.091 147.414 192.441 1.00 19.06 76 PHE L N 1
ATOM 1519 C CA . PHE B 2 76 ? 158.210 147.697 191.317 1.00 19.06 76 PHE L CA 1
ATOM 1520 C C . PHE B 2 76 ? 156.844 148.120 191.834 1.00 19.06 76 PHE L C 1
ATOM 1521 O O . PHE B 2 76 ? 156.445 147.757 192.941 1.00 19.06 76 PHE L O 1
ATOM 1529 N N . THR B 2 77 ? 156.139 148.911 191.029 1.00 18.03 77 THR L N 1
ATOM 1530 C CA . THR B 2 77 ? 154.834 149.440 191.398 1.00 18.03 77 THR L CA 1
ATOM 1531 C C . THR B 2 77 ? 153.850 149.255 190.254 1.00 18.03 77 THR L C 1
ATOM 1532 O O . THR B 2 77 ? 154.172 149.521 189.091 1.00 18.03 77 THR L O 1
ATOM 1536 N N . LEU B 2 78 ? 152.650 148.796 190.597 1.00 15.83 78 LEU L N 1
ATOM 1537 C CA . LEU B 2 78 ? 151.526 148.727 189.675 1.00 15.83 78 LEU L CA 1
ATOM 1538 C C . LEU B 2 78 ? 150.551 149.842 190.026 1.00 15.83 78 LEU L C 1
ATOM 1539 O O . LEU B 2 78 ? 150.116 149.952 191.178 1.00 15.83 78 LEU L O 1
ATOM 1544 N N . ARG B 2 79 ? 150.217 150.666 189.034 1.00 20.26 79 ARG L N 1
ATOM 1545 C CA . ARG B 2 79 ? 149.434 151.876 189.231 1.00 20.26 79 ARG L CA 1
ATOM 1546 C C . ARG B 2 79 ? 148.193 151.839 188.350 1.00 20.26 79 ARG L C 1
ATOM 1547 O O . ARG B 2 79 ? 148.275 151.500 187.164 1.00 20.26 79 ARG L O 1
ATOM 1555 N N . ILE B 2 80 ? 147.050 152.190 188.932 1.00 21.64 80 ILE L N 1
ATOM 1556 C CA . ILE B 2 80 ? 145.790 152.281 188.204 1.00 21.64 80 ILE L CA 1
ATOM 1557 C C . ILE B 2 80 ? 145.486 153.754 187.968 1.00 21.64 80 ILE L C 1
ATOM 1558 O O . ILE B 2 80 ? 145.428 154.544 188.918 1.00 21.64 80 ILE L O 1
ATOM 1563 N N . SER B 2 81 ? 145.296 154.127 186.700 1.00 24.37 81 SER L N 1
ATOM 1564 C CA . SER B 2 81 ? 145.031 155.525 186.369 1.00 24.37 81 SER L CA 1
ATOM 1565 C C . SER B 2 81 ? 143.679 155.973 186.912 1.00 24.37 81 SER L C 1
ATOM 1566 O O . SER B 2 81 ? 143.574 157.023 187.557 1.00 24.37 81 SER L O 1
ATOM 1569 N N . ARG B 2 82 ? 142.632 155.188 186.660 1.00 30.93 82 ARG L N 1
ATOM 1570 C CA . ARG B 2 82 ? 141.296 155.496 187.169 1.00 30.93 82 ARG L CA 1
ATOM 1571 C C . ARG B 2 82 ? 140.544 154.173 187.287 1.00 30.93 82 ARG L C 1
ATOM 1572 O O . ARG B 2 82 ? 140.085 153.625 186.281 1.00 30.93 82 ARG L O 1
ATOM 1580 N N . VAL B 2 83 ? 140.427 153.672 188.517 1.00 37.48 83 VAL L N 1
ATOM 1581 C CA . VAL B 2 83 ? 139.811 152.372 188.744 1.00 37.48 83 VAL L CA 1
ATOM 1582 C C . VAL B 2 83 ? 138.311 152.451 188.480 1.00 37.48 83 VAL L C 1
ATOM 1583 O O . VAL B 2 83 ? 137.695 153.524 188.542 1.00 37.48 83 VAL L O 1
ATOM 1587 N N . GLU B 2 84 ? 137.719 151.304 188.169 1.00 43.76 84 GLU L N 1
ATOM 1588 C CA . GLU B 2 84 ? 136.285 151.161 187.972 1.00 43.76 84 GLU L CA 1
ATOM 1589 C C . GLU B 2 84 ? 135.737 150.172 189.002 1.00 43.76 84 GLU L C 1
ATOM 1590 O O . GLU B 2 84 ? 136.440 149.749 189.924 1.00 43.76 84 GLU L O 1
ATOM 1596 N N . ALA B 2 85 ? 134.467 149.805 188.840 1.00 41.01 85 ALA L N 1
ATOM 1597 C CA . ALA B 2 85 ? 133.808 148.889 189.761 1.00 41.01 85 ALA L CA 1
ATOM 1598 C C . ALA B 2 85 ? 134.052 147.423 189.422 1.00 41.01 85 ALA L C 1
ATOM 1599 O O . ALA B 2 85 ? 133.503 146.551 190.102 1.00 41.01 85 ALA L O 1
ATOM 1601 N N . GLU B 2 86 ? 134.852 147.132 188.397 1.00 36.83 86 GLU L N 1
ATOM 1602 C CA . GLU B 2 86 ? 135.120 145.765 187.968 1.00 36.83 86 GLU L CA 1
ATOM 1603 C C . GLU B 2 86 ? 136.584 145.380 188.160 1.00 36.83 86 GLU L C 1
ATOM 1604 O O . GLU B 2 86 ? 137.161 144.677 187.326 1.00 36.83 86 GLU L O 1
ATOM 1610 N N . ASP B 2 87 ? 137.199 145.830 189.254 1.00 29.95 87 ASP L N 1
ATOM 1611 C CA . ASP B 2 87 ? 138.595 145.525 189.542 1.00 29.95 87 ASP L CA 1
ATOM 1612 C C . ASP B 2 87 ? 138.779 144.786 190.862 1.00 29.95 87 ASP L C 1
ATOM 1613 O O . ASP B 2 87 ? 139.917 144.631 191.319 1.00 29.95 87 ASP L O 1
ATOM 1618 N N . VAL B 2 88 ? 137.693 144.333 191.489 1.00 24.18 88 VAL L N 1
ATOM 1619 C CA . VAL B 2 88 ? 137.798 143.563 192.721 1.00 24.18 88 VAL L CA 1
ATOM 1620 C C . VAL B 2 88 ? 138.467 142.225 192.434 1.00 24.18 88 VAL L C 1
ATOM 1621 O O . VAL B 2 88 ? 138.257 141.617 191.374 1.00 24.18 88 VAL L O 1
ATOM 1625 N N . GLY B 2 89 ? 139.295 141.770 193.358 1.00 15.93 89 GLY L N 1
ATOM 1626 C CA . GLY B 2 89 ? 139.927 140.475 193.192 1.00 15.93 89 GLY L CA 1
ATOM 1627 C C . GLY B 2 89 ? 141.260 140.417 193.923 1.00 15.93 89 GLY L C 1
ATOM 1628 O O . GLY B 2 89 ? 141.455 141.087 194.937 1.00 15.93 89 GLY L O 1
ATOM 1629 N N . ILE B 2 90 ? 142.152 139.586 193.385 1.00 13.73 90 ILE L N 1
ATOM 1630 C CA . ILE B 2 90 ? 143.454 139.317 193.982 1.00 13.73 90 ILE L CA 1
ATOM 1631 C C . ILE B 2 90 ? 144.540 139.581 192.948 1.00 13.73 90 ILE L C 1
ATOM 1632 O O . ILE B 2 90 ? 144.395 139.229 191.772 1.00 13.73 90 ILE L O 1
ATOM 1637 N N . TYR B 2 91 ? 145.626 140.210 193.389 1.00 10.40 91 TYR L N 1
ATOM 1638 C CA . TYR B 2 91 ? 146.766 140.533 192.544 1.00 10.40 91 TYR L CA 1
ATOM 1639 C C . TYR B 2 91 ? 147.971 139.712 192.984 1.00 10.40 91 TYR L C 1
ATOM 1640 O O . TYR B 2 91 ? 148.184 139.498 194.183 1.00 10.40 91 TYR L O 1
ATOM 1649 N N . TYR B 2 92 ? 148.758 139.259 192.007 1.00 10.09 92 TYR L N 1
ATOM 1650 C CA . TYR B 2 92 ? 149.903 138.391 192.251 1.00 10.09 92 TYR L CA 1
ATOM 1651 C C . TYR B 2 92 ? 151.134 138.935 191.539 1.00 10.09 92 TYR L C 1
ATOM 1652 O O . TYR B 2 92 ? 151.036 139.539 190.468 1.00 10.09 92 TYR L O 1
ATOM 1661 N N . CYS B 2 93 ? 152.297 138.693 192.139 1.00 9.60 93 CYS L N 1
ATOM 1662 C CA . CYS B 2 93 ? 153.583 139.150 191.625 1.00 9.60 93 CYS L CA 1
ATOM 1663 C C . CYS B 2 93 ? 154.430 137.933 191.273 1.00 9.60 93 CYS L C 1
ATOM 1664 O O . CYS B 2 93 ? 154.578 137.023 192.095 1.00 9.60 93 CYS L O 1
ATOM 1667 N N . MET B 2 94 ? 154.984 137.914 190.058 1.00 12.40 94 MET L N 1
ATOM 1668 C CA . MET B 2 94 ? 155.684 136.745 189.538 1.00 12.40 94 MET L CA 1
ATOM 1669 C C . MET B 2 94 ? 157.045 137.143 188.980 1.00 12.40 94 MET L C 1
ATOM 1670 O O . MET B 2 94 ? 157.221 138.252 188.474 1.00 12.40 94 MET L O 1
ATOM 1675 N N . GLN B 2 95 ? 158.005 136.223 189.068 1.00 16.56 95 GLN L N 1
ATOM 1676 C CA . GLN B 2 95 ? 159.358 136.430 188.569 1.00 16.56 95 GLN L CA 1
ATOM 1677 C C . GLN B 2 95 ? 159.661 135.486 187.411 1.00 16.56 95 GLN L C 1
ATOM 1678 O O . GLN B 2 95 ? 158.972 134.485 187.198 1.00 16.56 95 GLN L O 1
ATOM 1684 N N . GLY B 2 96 ? 160.712 135.820 186.660 1.00 17.84 96 GLY L N 1
ATOM 1685 C CA . GLY B 2 96 ? 161.117 135.000 185.533 1.00 17.84 96 GLY L CA 1
ATOM 1686 C C . GLY B 2 96 ? 162.611 134.875 185.294 1.00 17.84 96 GLY L C 1
ATOM 1687 O O . GLY B 2 96 ? 163.028 134.589 184.167 1.00 17.84 96 GLY L O 1
ATOM 1688 N N . LEU B 2 97 ? 163.430 135.062 186.328 1.00 19.81 97 LEU L N 1
ATOM 1689 C CA . LEU B 2 97 ? 164.880 135.069 186.138 1.00 19.81 97 LEU L CA 1
ATOM 1690 C C . LEU B 2 97 ? 165.486 133.674 186.276 1.00 19.81 97 LEU L C 1
ATOM 1691 O O . LEU B 2 97 ? 166.064 133.145 185.322 1.00 19.81 97 LEU L O 1
ATOM 1696 N N . GLN B 2 98 ? 165.364 133.073 187.453 1.00 25.45 98 GLN L N 1
ATOM 1697 C CA . GLN B 2 98 ? 165.780 131.699 187.679 1.00 25.45 98 GLN L CA 1
ATOM 1698 C C . GLN B 2 98 ? 164.552 130.802 187.562 1.00 25.45 98 GLN L C 1
ATOM 1699 O O . GLN B 2 98 ? 163.471 131.250 187.170 1.00 25.45 98 GLN L O 1
ATOM 1705 N N . THR B 2 99 ? 164.698 129.518 187.895 1.00 23.67 99 THR L N 1
ATOM 1706 C CA . THR B 2 99 ? 163.488 128.706 187.835 1.00 23.67 99 THR L CA 1
ATOM 1707 C C . THR B 2 99 ? 163.126 127.990 189.136 1.00 23.67 99 THR L C 1
ATOM 1708 O O . THR B 2 99 ? 162.707 126.827 189.086 1.00 23.67 99 THR L O 1
ATOM 1712 N N . PRO B 2 100 ? 163.260 128.622 190.324 1.00 23.88 100 PRO L N 1
ATOM 1713 C CA . PRO B 2 100 ? 162.309 128.329 191.402 1.00 23.88 100 PRO L CA 1
ATOM 1714 C C . PRO B 2 100 ? 161.200 129.367 191.430 1.00 23.88 100 PRO L C 1
ATOM 1715 O O . PRO B 2 100 ? 161.175 130.206 192.336 1.00 23.88 100 PRO L O 1
ATOM 1719 N N . PHE B 2 101 ? 160.301 129.343 190.447 1.00 18.85 101 PHE L N 1
ATOM 1720 C CA . PHE B 2 101 ? 159.281 130.379 190.350 1.00 18.85 101 PHE L CA 1
ATOM 1721 C C . PHE B 2 101 ? 158.447 130.436 191.625 1.00 18.85 101 PHE L C 1
ATOM 1722 O O . PHE B 2 101 ? 158.021 129.408 192.156 1.00 18.85 101 PHE L O 1
ATOM 1730 N N . THR B 2 102 ? 158.222 131.652 192.117 1.00 12.80 102 THR L N 1
ATOM 1731 C CA . THR B 2 102 ? 157.570 131.857 193.407 1.00 12.80 102 THR L CA 1
ATOM 1732 C C . THR B 2 102 ? 156.627 133.045 193.297 1.00 12.80 102 THR L C 1
ATOM 1733 O O . THR B 2 102 ? 157.076 134.189 193.181 1.00 12.80 102 THR L O 1
ATOM 1737 N N . PHE B 2 103 ? 155.325 132.773 193.333 1.00 11.10 103 PHE L N 1
ATOM 1738 C CA . PHE B 2 103 ? 154.335 133.836 193.375 1.00 11.10 103 PHE L CA 1
ATOM 1739 C C . PHE B 2 103 ? 154.311 134.486 194.755 1.00 11.10 103 PHE L C 1
ATOM 1740 O O . PHE B 2 103 ? 154.692 133.886 195.764 1.00 11.10 103 PHE L O 1
ATOM 1748 N N . GLY B 2 104 ? 153.854 135.731 194.790 1.00 12.25 104 GLY L N 1
ATOM 1749 C CA . GLY B 2 104 ? 153.740 136.454 196.034 1.00 12.25 104 GLY L CA 1
ATOM 1750 C C . GLY B 2 104 ? 152.531 136.021 196.830 1.00 12.25 104 GLY L C 1
ATOM 1751 O O . GLY B 2 104 ? 151.676 135.248 196.371 1.00 12.25 104 GLY L O 1
ATOM 1752 N N . PRO B 2 105 ? 152.457 136.508 198.072 1.00 11.28 105 PRO L N 1
ATOM 1753 C CA . PRO B 2 105 ? 151.290 136.181 198.912 1.00 11.28 105 PRO L CA 1
ATOM 1754 C C . PRO B 2 105 ? 149.966 136.583 198.286 1.00 11.28 105 PRO L C 1
ATOM 1755 O O . PRO B 2 105 ? 148.969 135.865 198.437 1.00 11.28 105 PRO L O 1
ATOM 1759 N N . GLY B 2 106 ? 149.925 137.714 197.586 1.00 12.28 106 GLY L N 1
ATOM 1760 C CA . GLY B 2 106 ? 148.705 138.152 196.938 1.00 12.28 106 GLY L CA 1
ATOM 1761 C C . GLY B 2 106 ? 148.013 139.288 197.662 1.00 12.28 106 GLY L C 1
ATOM 1762 O O . GLY B 2 106 ? 147.734 139.190 198.860 1.00 12.28 106 GLY L O 1
ATOM 1763 N N . THR B 2 107 ? 147.730 140.372 196.945 1.00 14.09 107 THR L N 1
ATOM 1764 C CA . THR B 2 107 ? 147.077 141.540 197.519 1.00 14.09 107 THR L CA 1
ATOM 1765 C C . THR B 2 107 ? 145.597 141.522 197.160 1.00 14.09 107 THR L C 1
ATOM 1766 O O . THR B 2 107 ? 145.241 141.343 195.992 1.00 14.09 107 THR L O 1
ATOM 1770 N N . ARG B 2 108 ? 144.741 141.710 198.158 1.00 19.92 108 ARG L N 1
ATOM 1771 C CA . ARG B 2 108 ? 143.299 141.699 197.962 1.00 19.92 108 ARG L CA 1
ATOM 1772 C C . ARG B 2 108 ? 142.799 143.125 197.776 1.00 19.92 108 ARG L C 1
ATOM 1773 O O . ARG B 2 108 ? 143.118 144.006 198.580 1.00 19.92 108 ARG L O 1
ATOM 1781 N N . VAL B 2 109 ? 142.022 143.349 196.719 1.00 25.89 109 VAL L N 1
ATOM 1782 C CA . VAL B 2 109 ? 141.453 144.658 196.422 1.00 25.89 109 VAL L CA 1
ATOM 1783 C C . VAL B 2 109 ? 139.943 144.501 196.338 1.00 25.89 109 VAL L C 1
ATOM 1784 O O . VAL B 2 109 ? 139.441 143.709 195.529 1.00 25.89 109 VAL L O 1
ATOM 1788 N N . ASP B 2 110 ? 139.222 145.249 197.170 1.00 33.99 110 ASP L N 1
ATOM 1789 C CA . ASP B 2 110 ? 137.769 145.204 197.210 1.00 33.99 110 ASP L CA 1
ATOM 1790 C C . ASP B 2 110 ? 137.201 146.617 197.189 1.00 33.99 110 ASP L C 1
ATOM 1791 O O . ASP B 2 110 ? 137.876 147.589 197.535 1.00 33.99 110 ASP L O 1
ATOM 1796 N N . LEU B 2 111 ? 135.946 146.718 196.759 1.00 40.07 111 LEU L N 1
ATOM 1797 C CA . LEU B 2 111 ? 135.284 148.012 196.672 1.00 40.07 111 LEU L CA 1
ATOM 1798 C C . LEU B 2 111 ? 134.906 148.510 198.062 1.00 40.07 111 LEU L C 1
ATOM 1799 O O . LEU B 2 111 ? 134.488 147.735 198.927 1.00 40.07 111 LEU L O 1
ATOM 1804 N N . LYS B 2 112 ? 135.055 149.814 198.271 1.00 47.06 112 LYS L N 1
ATOM 1805 C CA . LYS B 2 112 ? 134.714 150.429 199.549 1.00 47.06 112 LYS L CA 1
ATOM 1806 C C . LYS B 2 112 ? 133.454 151.280 199.426 1.00 47.06 112 LYS L C 1
ATOM 1807 O O . LYS B 2 112 ? 133.256 151.975 198.430 1.00 47.06 112 LYS L O 1
ATOM 1814 N N . GLN C 3 26 ? 192.501 170.556 121.979 1.00 29.16 26 GLN A N 1
ATOM 1815 C CA . GLN C 3 26 ? 191.385 171.365 121.503 1.00 29.16 26 GLN A CA 1
ATOM 1816 C C . GLN C 3 26 ? 191.619 171.821 120.066 1.00 29.16 26 GLN A C 1
ATOM 1817 O O . GLN C 3 26 ? 191.753 170.997 119.162 1.00 29.16 26 GLN A O 1
ATOM 1823 N N . ASN C 3 27 ? 191.672 173.140 119.872 1.00 27.97 27 ASN A N 1
ATOM 1824 C CA . ASN C 3 27 ? 191.887 173.752 118.560 1.00 27.97 27 ASN A CA 1
ATOM 1825 C C . ASN C 3 27 ? 190.839 173.270 117.553 1.00 27.97 27 ASN A C 1
ATOM 1826 O O . ASN C 3 27 ? 191.145 172.623 116.550 1.00 27.97 27 ASN A O 1
ATOM 1831 N N . ILE C 3 28 ? 189.584 173.602 117.848 1.00 18.00 28 ILE A N 1
ATOM 1832 C CA . ILE C 3 28 ? 188.462 173.225 116.995 1.00 18.00 28 ILE A CA 1
ATOM 1833 C C . ILE C 3 28 ? 188.441 174.123 115.766 1.00 18.00 28 ILE A C 1
ATOM 1834 O O . ILE C 3 28 ? 187.987 175.271 115.830 1.00 18.00 28 ILE A O 1
ATOM 1839 N N . THR C 3 29 ? 188.929 173.609 114.643 1.00 17.87 29 THR A N 1
ATOM 1840 C CA . THR C 3 29 ? 188.959 174.374 113.407 1.00 17.87 29 THR A CA 1
ATOM 1841 C C . THR C 3 29 ? 187.690 174.134 112.597 1.00 17.87 29 THR A C 1
ATOM 1842 O O . THR C 3 29 ? 187.019 173.107 112.731 1.00 17.87 29 THR A O 1
ATOM 1846 N N . GLU C 3 30 ? 187.365 175.103 111.744 1.00 17.01 30 GLU A N 1
ATOM 1847 C CA . GLU C 3 30 ? 186.176 175.014 110.910 1.00 17.01 30 GLU A CA 1
ATOM 1848 C C . GLU C 3 30 ? 186.458 175.664 109.564 1.00 17.01 30 GLU A C 1
ATOM 1849 O O . GLU C 3 30 ? 187.133 176.694 109.493 1.00 17.01 30 GLU A O 1
ATOM 1855 N N . GLU C 3 31 ? 185.937 175.052 108.503 1.00 17.32 31 GLU A N 1
ATOM 1856 C CA . GLU C 3 31 ? 186.080 175.569 107.151 1.00 17.32 31 GLU A CA 1
ATOM 1857 C C . GLU C 3 31 ? 184.721 175.597 106.468 1.00 17.32 31 GLU A C 1
ATOM 1858 O O . GLU C 3 31 ? 183.848 174.770 106.747 1.00 17.32 31 GLU A O 1
ATOM 1864 N N . PHE C 3 32 ? 184.550 176.565 105.571 1.00 18.85 32 PHE A N 1
ATOM 1865 C CA . PHE C 3 32 ? 183.322 176.724 104.805 1.00 18.85 32 PHE A CA 1
ATOM 1866 C C . PHE C 3 32 ? 183.660 176.726 103.323 1.00 18.85 32 PHE A C 1
ATOM 1867 O O . PHE C 3 32 ? 184.491 177.521 102.874 1.00 18.85 32 PHE A O 1
ATOM 1875 N N . TYR C 3 33 ? 183.019 175.836 102.570 1.00 23.42 33 TYR A N 1
ATOM 1876 C CA . TYR C 3 33 ? 183.224 175.719 101.132 1.00 23.42 33 TYR A CA 1
ATOM 1877 C C . TYR C 3 33 ? 182.005 176.288 100.418 1.00 23.42 33 TYR A C 1
ATOM 1878 O O . TYR C 3 33 ? 180.892 175.770 100.570 1.00 23.42 33 TYR A O 1
ATOM 1887 N N . GLN C 3 34 ? 182.219 177.355 99.645 1.00 26.52 34 GLN A N 1
ATOM 1888 C CA . GLN C 3 34 ? 181.136 178.027 98.940 1.00 26.52 34 GLN A CA 1
ATOM 1889 C C . GLN C 3 34 ? 180.803 177.381 97.601 1.00 26.52 34 GLN A C 1
ATOM 1890 O O . GLN C 3 34 ? 179.775 177.726 97.008 1.00 26.52 34 GLN A O 1
ATOM 1896 N N . SER C 3 35 ? 181.640 176.464 97.109 1.00 32.16 35 SER A N 1
ATOM 1897 C CA . SER C 3 35 ? 181.323 175.770 95.865 1.00 32.16 35 SER A CA 1
ATOM 1898 C C . SER C 3 35 ? 180.044 174.956 96.005 1.00 32.16 35 SER A C 1
ATOM 1899 O O . SER C 3 35 ? 179.197 174.948 95.102 1.00 32.16 35 SER A O 1
ATOM 1902 N N . THR C 3 36 ? 179.884 174.271 97.135 1.00 27.98 36 THR A N 1
ATOM 1903 C CA . THR C 3 36 ? 178.675 173.525 97.442 1.00 27.98 36 THR A CA 1
ATOM 1904 C C . THR C 3 36 ? 177.930 174.125 98.631 1.00 27.98 36 THR A C 1
ATOM 1905 O O . THR C 3 36 ? 176.792 173.720 98.904 1.00 27.98 36 THR A O 1
ATOM 1909 N N . CYS C 3 37 ? 178.515 175.122 99.298 1.00 23.08 37 CYS A N 1
ATOM 1910 C CA . CYS C 3 37 ? 177.937 175.771 100.475 1.00 23.08 37 CYS A CA 1
ATOM 1911 C C . CYS C 3 37 ? 177.769 174.765 101.614 1.00 23.08 37 CYS A C 1
ATOM 1912 O O . CYS C 3 37 ? 176.667 174.497 102.098 1.00 23.08 37 CYS A O 1
ATOM 1915 N N . SER C 3 38 ? 178.901 174.204 102.032 1.00 16.66 38 SER A N 1
ATOM 1916 C CA . SER C 3 38 ? 178.946 173.230 103.110 1.00 16.66 38 SER A CA 1
ATOM 1917 C C . SER C 3 38 ? 179.953 173.683 104.156 1.00 16.66 38 SER A C 1
ATOM 1918 O O . SER C 3 38 ? 180.798 174.546 103.904 1.00 16.66 38 SER A O 1
ATOM 1921 N N . ALA C 3 39 ? 179.848 173.099 105.346 1.00 13.21 39 ALA A N 1
ATOM 1922 C CA . ALA C 3 39 ? 180.732 173.433 106.453 1.00 13.21 39 ALA A CA 1
ATOM 1923 C C . ALA C 3 39 ? 181.327 172.161 107.035 1.00 13.21 39 ALA A C 1
ATOM 1924 O O . ALA C 3 39 ? 180.631 171.152 107.185 1.00 13.21 39 ALA A O 1
ATOM 1926 N N . VAL C 3 40 ? 182.613 172.214 107.368 1.00 13.34 40 VAL A N 1
ATOM 1927 C CA . VAL C 3 40 ? 183.321 171.097 107.976 1.00 13.34 40 VAL A CA 1
ATOM 1928 C C . VAL C 3 40 ? 183.945 171.571 109.279 1.00 13.34 40 VAL A C 1
ATOM 1929 O O . VAL C 3 40 ? 184.539 172.653 109.337 1.00 13.34 40 VAL A O 1
ATOM 1933 N N . SER C 3 41 ? 183.797 170.766 110.329 1.00 13.12 41 SER A N 1
ATOM 1934 C CA . SER C 3 41 ? 184.358 171.067 111.641 1.00 13.12 41 SER A CA 1
ATOM 1935 C C . SER C 3 41 ? 185.299 169.939 112.033 1.00 13.12 41 SER A C 1
ATOM 1936 O O . SER C 3 41 ? 184.883 168.779 112.106 1.00 13.12 41 SER A O 1
ATOM 1939 N N . LYS C 3 42 ? 186.560 170.280 112.295 1.00 13.41 42 LYS A N 1
ATOM 1940 C CA . LYS C 3 42 ? 187.594 169.296 112.572 1.00 13.41 42 LYS A CA 1
ATOM 1941 C C . LYS C 3 42 ? 188.260 169.607 113.905 1.00 13.41 42 LYS A C 1
ATOM 1942 O O . LYS C 3 42 ? 188.358 170.768 114.315 1.00 13.41 42 LYS A O 1
ATOM 1948 N N . GLY C 3 43 ? 188.719 168.552 114.577 1.00 13.09 43 GLY A N 1
ATOM 1949 C CA . GLY C 3 43 ? 189.429 168.701 115.832 1.00 13.09 43 GLY A CA 1
ATOM 1950 C C . GLY C 3 43 ? 188.890 167.835 116.952 1.00 13.09 43 GLY A C 1
ATOM 1951 O O . GLY C 3 43 ? 189.555 167.655 117.977 1.00 13.09 43 GLY A O 1
ATOM 1952 N N . TYR C 3 44 ? 187.690 167.293 116.771 1.00 13.77 44 TYR A N 1
ATOM 1953 C CA . TYR C 3 44 ? 187.062 166.493 117.815 1.00 13.77 44 TYR A CA 1
ATOM 1954 C C . TYR C 3 44 ? 187.710 165.117 117.901 1.00 13.77 44 TYR A C 1
ATOM 1955 O O . TYR C 3 44 ? 187.961 164.471 116.878 1.00 13.77 44 TYR A O 1
ATOM 1964 N N . LEU C 3 45 ? 187.980 164.667 119.124 1.00 17.76 45 LEU A N 1
ATOM 1965 C CA . LEU C 3 45 ? 188.420 163.300 119.348 1.00 17.76 45 LEU A CA 1
ATOM 1966 C C . LEU C 3 45 ? 187.217 162.359 119.337 1.00 17.76 45 LEU A C 1
ATOM 1967 O O . LEU C 3 45 ? 186.061 162.784 119.387 1.00 17.76 45 LEU A O 1
ATOM 1972 N N . SER C 3 46 ? 187.498 161.059 119.278 1.00 18.65 46 SER A N 1
ATOM 1973 C CA . SER C 3 46 ? 186.464 160.054 119.082 1.00 18.65 46 SER A CA 1
ATOM 1974 C C . SER C 3 46 ? 186.443 159.054 120.231 1.00 18.65 46 SER A C 1
ATOM 1975 O O . SER C 3 46 ? 187.460 158.808 120.886 1.00 18.65 46 SER A O 1
ATOM 1978 N N . ALA C 3 47 ? 185.261 158.481 120.463 1.00 16.11 47 ALA A N 1
ATOM 1979 C CA . ALA C 3 47 ? 185.090 157.399 121.431 1.00 16.11 47 ALA A CA 1
ATOM 1980 C C . ALA C 3 47 ? 183.928 156.542 120.937 1.00 16.11 47 ALA A C 1
ATOM 1981 O O . ALA C 3 47 ? 182.764 156.872 121.182 1.00 16.11 47 ALA A O 1
ATOM 1983 N N . LEU C 3 48 ? 184.250 155.453 120.246 1.00 14.65 48 LEU A N 1
ATOM 1984 C CA . LEU C 3 48 ? 183.250 154.590 119.628 1.00 14.65 48 LEU A CA 1
ATOM 1985 C C . LEU C 3 48 ? 183.094 153.298 120.421 1.00 14.65 48 LEU A C 1
ATOM 1986 O O . LEU C 3 48 ? 184.079 152.593 120.671 1.00 14.65 48 LEU A O 1
ATOM 1991 N N . ARG C 3 49 ? 181.857 152.996 120.804 1.00 13.59 49 ARG A N 1
ATOM 1992 C CA . ARG C 3 49 ? 181.548 151.736 121.463 1.00 13.59 49 ARG A CA 1
ATOM 1993 C C . ARG C 3 49 ? 181.471 150.612 120.435 1.00 13.59 49 ARG A C 1
ATOM 1994 O O . ARG C 3 49 ? 181.025 150.816 119.303 1.00 13.59 49 ARG A O 1
ATOM 2002 N N . THR C 3 50 ? 181.915 149.419 120.832 1.00 12.84 50 THR A N 1
ATOM 2003 C CA . THR C 3 50 ? 181.884 148.271 119.932 1.00 12.84 50 THR A CA 1
ATOM 2004 C C . THR C 3 50 ? 181.329 146.998 120.553 1.00 12.84 50 THR A C 1
ATOM 2005 O O . THR C 3 50 ? 181.067 146.049 119.808 1.00 12.84 50 THR A O 1
ATOM 2009 N N . GLY C 3 51 ? 181.139 146.931 121.868 1.00 12.74 51 GLY A N 1
ATOM 2010 C CA . GLY C 3 51 ? 180.661 145.710 122.488 1.00 12.74 51 GLY A CA 1
ATOM 2011 C C . GLY C 3 51 ? 179.951 145.988 123.791 1.00 12.74 51 GLY A C 1
ATOM 2012 O O . GLY C 3 51 ? 180.107 147.054 124.395 1.00 12.74 51 GLY A O 1
ATOM 2013 N N . TRP C 3 52 ? 179.159 145.008 124.221 1.00 11.23 52 TRP A N 1
ATOM 2014 C CA . TRP C 3 52 ? 178.375 145.104 125.440 1.00 11.23 52 TRP A CA 1
ATOM 2015 C C . TRP C 3 52 ? 179.088 144.382 126.582 1.00 11.23 52 TRP A C 1
ATOM 2016 O O . TRP C 3 52 ? 180.140 143.763 126.406 1.00 11.23 52 TRP A O 1
ATOM 2027 N N . TYR C 3 53 ? 178.499 144.465 127.773 1.00 14.25 53 TYR A N 1
ATOM 2028 C CA . TYR C 3 53 ? 179.009 143.757 128.938 1.00 14.25 53 TYR A CA 1
ATOM 2029 C C . TYR C 3 53 ? 177.878 143.607 129.944 1.00 14.25 53 TYR A C 1
ATOM 2030 O O . TYR C 3 53 ? 177.052 144.510 130.090 1.00 14.25 53 TYR A O 1
ATOM 2039 N N . THR C 3 54 ? 177.852 142.471 130.636 1.00 14.02 54 THR A N 1
ATOM 2040 C CA . THR C 3 54 ? 176.774 142.139 131.555 1.00 14.02 54 THR A CA 1
ATOM 2041 C C . THR C 3 54 ? 177.306 141.977 132.973 1.00 14.02 54 THR A C 1
ATOM 2042 O O . THR C 3 54 ? 178.473 141.633 133.183 1.00 14.02 54 THR A O 1
ATOM 2046 N N . SER C 3 55 ? 176.433 142.233 133.945 1.00 14.68 55 SER A N 1
ATOM 2047 C CA . SER C 3 55 ? 176.754 142.013 135.348 1.00 14.68 55 SER A CA 1
ATOM 2048 C C . SER C 3 55 ? 175.470 141.673 136.090 1.00 14.68 55 SER A C 1
ATOM 2049 O O . SER C 3 55 ? 174.395 142.164 135.738 1.00 14.68 55 SER A O 1
ATOM 2052 N N . VAL C 3 56 ? 175.586 140.826 137.110 1.00 15.08 56 VAL A N 1
ATOM 2053 C CA . VAL C 3 56 ? 174.441 140.372 137.890 1.00 15.08 56 VAL A CA 1
ATOM 2054 C C . VAL C 3 56 ? 174.450 141.084 139.233 1.00 15.08 56 VAL A C 1
ATOM 2055 O O . VAL C 3 56 ? 175.491 141.156 139.901 1.00 15.08 56 VAL A O 1
ATOM 2059 N N . ILE C 3 57 ? 173.299 141.624 139.625 1.00 16.64 57 ILE A N 1
ATOM 2060 C CA . ILE C 3 57 ? 173.141 142.303 140.904 1.00 16.64 57 ILE A CA 1
ATOM 2061 C C . ILE C 3 57 ? 172.087 141.560 141.709 1.00 16.64 57 ILE A C 1
ATOM 2062 O O . ILE C 3 57 ? 170.973 141.331 141.222 1.00 16.64 57 ILE A O 1
ATOM 2067 N N . THR C 3 58 ? 172.438 141.192 142.939 1.00 23.61 58 THR A N 1
ATOM 2068 C CA . THR C 3 58 ? 171.545 140.483 143.845 1.00 23.61 58 THR A CA 1
ATOM 2069 C C . THR C 3 58 ? 171.160 141.406 144.992 1.00 23.61 58 THR A C 1
ATOM 2070 O O . THR C 3 58 ? 172.029 142.013 145.627 1.00 23.61 58 THR A O 1
ATOM 2074 N N . ILE C 3 59 ? 169.859 141.506 145.252 1.00 27.27 59 ILE A N 1
ATOM 2075 C CA . ILE C 3 59 ? 169.319 142.411 146.259 1.00 27.27 59 ILE A CA 1
ATOM 2076 C C . ILE C 3 59 ? 168.546 141.577 147.279 1.00 27.27 59 ILE A C 1
ATOM 2077 O O . ILE C 3 59 ? 167.534 142.022 147.834 1.00 27.27 59 ILE A O 1
ATOM 2082 N N . GLU C 3 60 ? 169.059 140.372 147.548 1.00 35.48 60 GLU A N 1
ATOM 2083 C CA . GLU C 3 60 ? 168.354 139.290 148.236 1.00 35.48 60 GLU A CA 1
ATOM 2084 C C . GLU C 3 60 ? 167.427 139.783 149.340 1.00 35.48 60 GLU A C 1
ATOM 2085 O O . GLU C 3 60 ? 167.822 140.570 150.204 1.00 35.48 60 GLU A O 1
ATOM 2091 N N . LEU C 3 61 ? 166.186 139.309 149.297 1.00 37.03 61 LEU A N 1
ATOM 2092 C CA . LEU C 3 61 ? 165.139 139.686 150.228 1.00 37.03 61 LEU A CA 1
ATOM 2093 C C . LEU C 3 61 ? 165.031 138.642 151.338 1.00 37.03 61 LEU A C 1
ATOM 2094 O O . LEU C 3 61 ? 165.860 137.735 151.456 1.00 37.03 61 LEU A O 1
ATOM 2099 N N . SER C 3 62 ? 163.994 138.767 152.163 1.00 44.39 62 SER A N 1
ATOM 2100 C CA . SER C 3 62 ? 163.711 137.817 153.228 1.00 44.39 62 SER A CA 1
ATOM 2101 C C . SER C 3 62 ? 162.240 137.432 153.175 1.00 44.39 62 SER A C 1
ATOM 2102 O O . SER C 3 62 ? 161.390 138.248 152.808 1.00 44.39 62 SER A O 1
ATOM 2105 N N . ASN C 3 63 ? 161.948 136.188 153.543 1.00 52.17 63 ASN A N 1
ATOM 2106 C CA . ASN C 3 63 ? 160.591 135.669 153.450 1.00 52.17 63 ASN A CA 1
ATOM 2107 C C . ASN C 3 63 ? 159.771 136.082 154.665 1.00 52.17 63 ASN A C 1
ATOM 2108 O O . ASN C 3 63 ? 160.184 135.870 155.809 1.00 52.17 63 ASN A O 1
ATOM 2113 N N . ILE C 3 64 ? 158.609 136.678 154.410 1.00 52.01 64 ILE A N 1
ATOM 2114 C CA . ILE C 3 64 ? 157.640 137.014 155.446 1.00 52.01 64 ILE A CA 1
ATOM 2115 C C . ILE C 3 64 ? 156.293 136.433 155.034 1.00 52.01 64 ILE A C 1
ATOM 2116 O O . ILE C 3 64 ? 155.941 136.432 153.849 1.00 52.01 64 ILE A O 1
ATOM 2121 N N . LYS C 3 65 ? 155.558 135.895 156.008 1.00 55.44 65 LYS A N 1
ATOM 2122 C CA . LYS C 3 65 ? 154.324 135.171 155.730 1.00 55.44 65 LYS A CA 1
ATOM 2123 C C . LYS C 3 65 ? 153.088 135.890 156.254 1.00 55.44 65 LYS A C 1
ATOM 2124 O O . LYS C 3 65 ? 152.173 136.183 155.479 1.00 55.44 65 LYS A O 1
ATOM 2130 N N . GLU C 3 66 ? 153.032 136.188 157.549 1.00 58.39 66 GLU A N 1
ATOM 2131 C CA . GLU C 3 66 ? 151.841 136.800 158.126 1.00 58.39 66 GLU A CA 1
ATOM 2132 C C . GLU C 3 66 ? 152.209 137.470 159.443 1.00 58.39 66 GLU A C 1
ATOM 2133 O O . GLU C 3 66 ? 153.300 137.271 159.984 1.00 58.39 66 GLU A O 1
ATOM 2139 N N . ASN C 3 67 ? 151.275 138.271 159.947 1.00 47.88 67 ASN A N 1
ATOM 2140 C CA . ASN C 3 67 ? 151.416 138.974 161.216 1.00 47.88 67 ASN A CA 1
ATOM 2141 C C . ASN C 3 67 ? 150.228 138.611 162.096 1.00 47.88 67 ASN A C 1
ATOM 2142 O O . ASN C 3 67 ? 149.091 138.529 161.618 1.00 47.88 67 ASN A O 1
ATOM 2147 N N . LYS C 3 68 ? 150.495 138.384 163.381 1.00 40.08 68 LYS A N 1
ATOM 2148 C CA . LYS C 3 68 ? 149.472 137.923 164.309 1.00 40.08 68 LYS A CA 1
ATOM 2149 C C . LYS C 3 68 ? 149.223 138.857 165.482 1.00 40.08 68 LYS A C 1
ATOM 2150 O O . LYS C 3 68 ? 148.087 138.931 165.956 1.00 40.08 68 LYS A O 1
ATOM 2156 N N . CYS C 3 69 ? 150.242 139.562 165.967 1.00 34.57 69 CYS A N 1
ATOM 2157 C CA . CYS C 3 69 ? 150.070 140.409 167.139 1.00 34.57 69 CYS A CA 1
ATOM 2158 C C . CYS C 3 69 ? 149.154 141.587 166.829 1.00 34.57 69 CYS A C 1
ATOM 2159 O O . CYS C 3 69 ? 149.216 142.179 165.748 1.00 34.57 69 CYS A O 1
ATOM 2162 N N . ASN C 3 70 ? 148.289 141.916 167.788 1.00 39.03 70 ASN A N 1
ATOM 2163 C CA . ASN C 3 70 ? 147.278 142.950 167.604 1.00 39.03 70 ASN A CA 1
ATOM 2164 C C . ASN C 3 70 ? 147.423 144.058 168.639 1.00 39.03 70 ASN A C 1
ATOM 2165 O O . ASN C 3 70 ? 146.437 144.464 169.263 1.00 39.03 70 ASN A O 1
ATOM 2170 N N . GLY C 3 71 ? 148.643 144.547 168.834 1.00 39.06 71 GLY A N 1
ATOM 2171 C CA . GLY C 3 71 ? 148.890 145.556 169.842 1.00 39.06 71 GLY A CA 1
ATOM 2172 C C . GLY C 3 71 ? 148.208 146.877 169.536 1.00 39.06 71 GLY A C 1
ATOM 2173 O O . GLY C 3 71 ? 147.694 147.125 168.444 1.00 39.06 71 GLY A O 1
ATOM 2174 N N . THR C 3 72 ? 148.210 147.749 170.545 1.00 44.73 72 THR A N 1
ATOM 2175 C CA . THR C 3 72 ? 147.530 149.035 170.469 1.00 44.73 72 THR A CA 1
ATOM 2176 C C . THR C 3 72 ? 148.480 150.200 170.217 1.00 44.73 72 THR A C 1
ATOM 2177 O O . THR C 3 72 ? 148.064 151.204 169.626 1.00 44.73 72 THR A O 1
ATOM 2181 N N . ASP C 3 73 ? 149.744 150.075 170.618 1.00 42.28 73 ASP A N 1
ATOM 2182 C CA . ASP C 3 73 ? 150.688 151.180 170.511 1.00 42.28 73 ASP A CA 1
ATOM 2183 C C . ASP C 3 73 ? 150.899 151.576 169.053 1.00 42.28 73 ASP A C 1
ATOM 2184 O O . ASP C 3 73 ? 150.870 150.740 168.145 1.00 42.28 73 ASP A O 1
ATOM 2189 N N . ALA C 3 74 ? 151.113 152.877 168.837 1.00 41.28 74 ALA A N 1
ATOM 2190 C CA . ALA C 3 74 ? 151.204 153.408 167.480 1.00 41.28 74 ALA A CA 1
ATOM 2191 C C . ALA C 3 74 ? 152.442 152.892 166.754 1.00 41.28 74 ALA A C 1
ATOM 2192 O O . ALA C 3 74 ? 152.428 152.749 165.525 1.00 41.28 74 ALA A O 1
ATOM 2194 N N . LYS C 3 75 ? 153.525 152.626 167.489 1.00 38.69 75 LYS A N 1
ATOM 2195 C CA . LYS C 3 75 ? 154.739 152.117 166.855 1.00 38.69 75 LYS A CA 1
ATOM 2196 C C . LYS C 3 75 ? 154.489 150.773 166.182 1.00 38.69 75 LYS A C 1
ATOM 2197 O O . LYS C 3 75 ? 154.975 150.525 165.071 1.00 38.69 75 LYS A O 1
ATOM 2203 N N . VAL C 3 76 ? 153.733 149.893 166.844 1.00 35.54 76 VAL A N 1
ATOM 2204 C CA . VAL C 3 76 ? 153.379 148.612 166.242 1.00 35.54 76 VAL A CA 1
ATOM 2205 C C . VAL C 3 76 ? 152.565 148.829 164.974 1.00 35.54 76 VAL A C 1
ATOM 2206 O O . VAL C 3 76 ? 152.768 148.144 163.965 1.00 35.54 76 VAL A O 1
ATOM 2210 N N . LYS C 3 77 ? 151.636 149.788 165.001 1.00 35.74 77 LYS A N 1
ATOM 2211 C CA . LYS C 3 77 ? 150.833 150.077 163.817 1.00 35.74 77 LYS A CA 1
ATOM 2212 C C . LYS C 3 77 ? 151.702 150.554 162.660 1.00 35.74 77 LYS A C 1
ATOM 2213 O O . LYS C 3 77 ? 151.526 150.114 161.519 1.00 35.74 77 LYS A O 1
ATOM 2219 N N . LEU C 3 78 ? 152.649 151.455 162.936 1.00 34.17 78 LEU A N 1
ATOM 2220 C CA . LEU C 3 78 ? 153.533 151.945 161.880 1.00 34.17 78 LEU A CA 1
ATOM 2221 C C . LEU C 3 78 ? 154.395 150.824 161.316 1.00 34.17 78 LEU A C 1
ATOM 2222 O O . LEU C 3 78 ? 154.563 150.713 160.094 1.00 34.17 78 LEU A O 1
ATOM 2227 N N . ILE C 3 79 ? 154.950 149.981 162.191 1.00 32.83 79 ILE A N 1
ATOM 2228 C CA . ILE C 3 79 ? 155.793 148.882 161.731 1.00 32.83 79 ILE A CA 1
ATOM 2229 C C . ILE C 3 79 ? 154.981 147.908 160.886 1.00 32.83 79 ILE A C 1
ATOM 2230 O O . ILE C 3 79 ? 155.445 147.432 159.842 1.00 32.83 79 ILE A O 1
ATOM 2235 N N . LYS C 3 80 ? 153.754 147.604 161.317 1.00 33.65 80 LYS A N 1
ATOM 2236 C CA . LYS C 3 80 ? 152.899 146.700 160.556 1.00 33.65 80 LYS A CA 1
ATOM 2237 C C . LYS C 3 80 ? 152.530 147.291 159.202 1.00 33.65 80 LYS A C 1
ATOM 2238 O O . LYS C 3 80 ? 152.491 146.575 158.195 1.00 33.65 80 LYS A O 1
ATOM 2244 N N . GLN C 3 81 ? 152.250 148.597 159.155 1.00 39.30 81 GLN A N 1
ATOM 2245 C CA . GLN C 3 81 ? 151.941 149.241 157.881 1.00 39.30 81 GLN A CA 1
ATOM 2246 C C . GLN C 3 81 ? 153.134 149.187 156.933 1.00 39.30 81 GLN A C 1
ATOM 2247 O O . GLN C 3 81 ? 152.977 148.910 155.737 1.00 39.30 81 GLN A O 1
ATOM 2253 N N . GLU C 3 82 ? 154.337 149.449 157.450 1.00 38.07 82 GLU A N 1
ATOM 2254 C CA . GLU C 3 82 ? 155.525 149.393 156.603 1.00 38.07 82 GLU A CA 1
ATOM 2255 C C . GLU C 3 82 ? 155.796 147.971 156.125 1.00 38.07 82 GLU A C 1
ATOM 2256 O O . GLU C 3 82 ? 156.203 147.761 154.975 1.00 38.07 82 GLU A O 1
ATOM 2262 N N . LEU C 3 83 ? 155.571 146.979 156.991 1.00 32.00 83 LEU A N 1
ATOM 2263 C CA . LEU C 3 83 ? 155.735 145.588 156.585 1.00 32.00 83 LEU A CA 1
ATOM 2264 C C . LEU C 3 83 ? 154.718 145.202 155.516 1.00 32.00 83 LEU A C 1
ATOM 2265 O O . LEU C 3 83 ? 155.036 144.453 154.586 1.00 32.00 83 LEU A O 1
ATOM 2270 N N . ASP C 3 84 ? 153.484 145.694 155.644 1.00 32.35 84 ASP A N 1
ATOM 2271 C CA . ASP C 3 84 ? 152.475 145.437 154.622 1.00 32.35 84 ASP A CA 1
ATOM 2272 C C . ASP C 3 84 ? 152.862 146.074 153.294 1.00 32.35 84 ASP A C 1
ATOM 2273 O O . ASP C 3 84 ? 152.664 145.477 152.230 1.00 32.35 84 ASP A O 1
ATOM 2278 N N . LYS C 3 85 ? 153.409 147.292 153.336 1.00 31.57 85 LYS A N 1
ATOM 2279 C CA . LYS C 3 85 ? 153.899 147.922 152.112 1.00 31.57 85 LYS A CA 1
ATOM 2280 C C . LYS C 3 85 ? 155.025 147.106 151.489 1.00 31.57 85 LYS A C 1
ATOM 2281 O O . LYS C 3 85 ? 155.070 146.923 150.265 1.00 31.57 85 LYS A O 1
ATOM 2287 N N . TYR C 3 86 ? 155.946 146.612 152.320 1.00 27.26 86 TYR A N 1
ATOM 2288 C CA . TYR C 3 86 ? 157.012 145.738 151.839 1.00 27.26 86 TYR A CA 1
ATOM 2289 C C . TYR C 3 86 ? 156.451 144.497 151.155 1.00 27.26 86 TYR A C 1
ATOM 2290 O O . TYR C 3 86 ? 156.885 144.133 150.055 1.00 27.26 86 TYR A O 1
ATOM 2299 N N . LYS C 3 87 ? 155.490 143.832 151.799 1.00 27.82 87 LYS A N 1
ATOM 2300 C CA . LYS C 3 87 ? 154.913 142.618 151.228 1.00 27.82 87 LYS A CA 1
ATOM 2301 C C . LYS C 3 87 ? 154.192 142.913 149.919 1.00 27.82 87 LYS A C 1
ATOM 2302 O O . LYS C 3 87 ? 154.291 142.139 148.960 1.00 27.82 87 LYS A O 1
ATOM 2308 N N . ASN C 3 88 ? 153.457 144.026 149.860 1.00 27.54 88 ASN A N 1
ATOM 2309 C CA . ASN C 3 88 ? 152.766 144.392 148.629 1.00 27.54 88 ASN A CA 1
ATOM 2310 C C . ASN C 3 88 ? 153.755 144.670 147.504 1.00 27.54 88 ASN A C 1
ATOM 2311 O O . ASN C 3 88 ? 153.531 144.264 146.357 1.00 27.54 88 ASN A O 1
ATOM 2316 N N . ALA C 3 89 ? 154.856 145.362 147.812 1.00 26.12 89 ALA A N 1
ATOM 2317 C CA . ALA C 3 89 ? 155.872 145.621 146.798 1.00 26.12 89 ALA A CA 1
ATOM 2318 C C . ALA C 3 89 ? 156.501 144.323 146.302 1.00 26.12 89 ALA A C 1
ATOM 2319 O O . ALA C 3 89 ? 156.715 144.149 145.096 1.00 26.12 89 ALA A O 1
ATOM 2321 N N . VAL C 3 90 ? 156.801 143.400 147.220 1.00 25.94 90 VAL A N 1
ATOM 2322 C CA . VAL C 3 90 ? 157.381 142.120 146.820 1.00 25.94 90 VAL A CA 1
ATOM 2323 C C . VAL C 3 90 ? 156.408 141.340 145.946 1.00 25.94 90 VAL A C 1
ATOM 2324 O O . VAL C 3 90 ? 156.802 140.737 144.941 1.00 25.94 90 VAL A O 1
ATOM 2328 N N . THR C 3 91 ? 155.123 141.334 146.313 1.00 25.55 91 THR A N 1
ATOM 2329 C CA . THR C 3 91 ? 154.124 140.627 145.515 1.00 25.55 91 THR A CA 1
ATOM 2330 C C . THR C 3 91 ? 153.985 141.243 144.127 1.00 25.55 91 THR A C 1
ATOM 2331 O O . THR C 3 91 ? 153.873 140.522 143.127 1.00 25.55 91 THR A O 1
ATOM 2335 N N . GLU C 3 92 ? 153.983 142.575 144.044 1.00 24.43 92 GLU A N 1
ATOM 2336 C CA . GLU C 3 92 ? 153.882 143.230 142.744 1.00 24.43 92 GLU A CA 1
ATOM 2337 C C . GLU C 3 92 ? 155.092 142.917 141.873 1.00 24.43 92 GLU A C 1
ATOM 2338 O O . GLU C 3 92 ? 154.952 142.658 140.672 1.00 24.43 92 GLU A O 1
ATOM 2344 N N . LEU C 3 93 ? 156.292 142.933 142.459 1.00 21.87 93 LEU A N 1
ATOM 2345 C CA . LEU C 3 93 ? 157.481 142.579 141.689 1.00 21.87 93 LEU A CA 1
ATOM 2346 C C . LEU C 3 93 ? 157.451 141.115 141.269 1.00 21.87 93 LEU A C 1
ATOM 2347 O O . LEU C 3 93 ? 157.923 140.773 140.179 1.00 21.87 93 LEU A O 1
ATOM 2352 N N . GLN C 3 94 ? 156.903 140.241 142.117 1.00 23.22 94 GLN A N 1
ATOM 2353 C CA . GLN C 3 94 ? 156.712 138.843 141.745 1.00 23.22 94 GLN A CA 1
ATOM 2354 C C . GLN C 3 94 ? 155.799 138.725 140.532 1.00 23.22 94 GLN A C 1
ATOM 2355 O O . GLN C 3 94 ? 156.081 137.970 139.595 1.00 23.22 94 GLN A O 1
ATOM 2361 N N . LEU C 3 95 ? 154.694 139.472 140.536 1.00 23.02 95 LEU A N 1
ATOM 2362 C CA . LEU C 3 95 ? 153.775 139.463 139.405 1.00 23.02 95 LEU A CA 1
ATOM 2363 C C . LEU C 3 95 ? 154.374 140.112 138.164 1.00 23.02 95 LEU A C 1
ATOM 2364 O O . LEU C 3 95 ? 153.917 139.830 137.052 1.00 23.02 95 LEU A O 1
ATOM 2369 N N . LEU C 3 96 ? 155.376 140.979 138.329 1.00 21.63 96 LEU A N 1
ATOM 2370 C CA . LEU C 3 96 ? 155.981 141.635 137.174 1.00 21.63 96 LEU A CA 1
ATOM 2371 C C . LEU C 3 96 ? 156.737 140.646 136.293 1.00 21.63 96 LEU A C 1
ATOM 2372 O O . LEU C 3 96 ? 156.763 140.807 135.068 1.00 21.63 96 LEU A O 1
ATOM 2377 N N . MET C 3 97 ? 157.352 139.629 136.889 1.00 24.74 97 MET A N 1
ATOM 2378 C CA . MET C 3 97 ? 158.121 138.649 136.129 1.00 24.74 97 MET A CA 1
ATOM 2379 C C . MET C 3 97 ? 157.218 137.820 135.220 1.00 24.74 97 MET A C 1
ATOM 2380 O O . MET C 3 97 ? 156.331 137.109 135.692 1.00 24.74 97 MET A O 1
ATOM 2385 N N . PHE C 3 137 ? 168.716 163.025 107.310 1.00 34.93 137 PHE A N 1
ATOM 2386 C CA . PHE C 3 137 ? 168.647 162.505 105.949 1.00 34.93 137 PHE A CA 1
ATOM 2387 C C . PHE C 3 137 ? 169.413 161.190 105.842 1.00 34.93 137 PHE A C 1
ATOM 2388 O O . PHE C 3 137 ? 170.251 160.886 106.691 1.00 34.93 137 PHE A O 1
ATOM 2396 N N . LEU C 3 138 ? 169.120 160.423 104.790 1.00 35.98 138 LEU A N 1
ATOM 2397 C CA . LEU C 3 138 ? 169.721 159.104 104.580 1.00 35.98 138 LEU A CA 1
ATOM 2398 C C . LEU C 3 138 ? 169.515 158.206 105.798 1.00 35.98 138 LEU A C 1
ATOM 2399 O O . LEU C 3 138 ? 170.413 157.474 106.220 1.00 35.98 138 LEU A O 1
ATOM 2404 N N . GLY C 3 139 ? 168.312 158.263 106.371 1.00 37.64 139 GLY A N 1
ATOM 2405 C CA . GLY C 3 139 ? 168.048 157.528 107.594 1.00 37.64 139 GLY A CA 1
ATOM 2406 C C . GLY C 3 139 ? 167.708 156.068 107.390 1.00 37.64 139 GLY A C 1
ATOM 2407 O O . GLY C 3 139 ? 167.910 155.256 108.297 1.00 37.64 139 GLY A O 1
ATOM 2408 N N . PHE C 3 140 ? 167.193 155.709 106.218 1.00 41.76 140 PHE A N 1
ATOM 2409 C CA . PHE C 3 140 ? 166.754 154.334 105.973 1.00 41.76 140 PHE A CA 1
ATOM 2410 C C . PHE C 3 140 ? 167.857 153.479 105.351 1.00 41.76 140 PHE A C 1
ATOM 2411 O O . PHE C 3 140 ? 167.643 152.767 104.371 1.00 41.76 140 PHE A O 1
ATOM 2419 N N . LEU C 3 141 ? 169.048 153.525 105.943 1.00 35.28 141 LEU A N 1
ATOM 2420 C CA . LEU C 3 141 ? 170.158 152.661 105.550 1.00 35.28 141 LEU A CA 1
ATOM 2421 C C . LEU C 3 141 ? 170.917 152.182 106.781 1.00 35.28 141 LEU A C 1
ATOM 2422 O O . LEU C 3 141 ? 172.144 152.042 106.758 1.00 35.28 141 LEU A O 1
ATOM 2427 N N . LEU C 3 142 ? 170.199 151.925 107.875 1.00 24.40 142 LEU A N 1
ATOM 2428 C CA . LEU C 3 142 ? 170.823 151.635 109.160 1.00 24.40 142 LEU A CA 1
ATOM 2429 C C . LEU C 3 142 ? 170.718 150.167 109.550 1.00 24.40 142 LEU A C 1
ATOM 2430 O O . LEU C 3 142 ? 171.738 149.521 109.806 1.00 24.40 142 LEU A O 1
ATOM 2435 N N . GLY C 3 143 ? 169.518 149.620 109.602 1.00 20.29 143 GLY A N 1
ATOM 2436 C CA . GLY C 3 143 ? 169.353 148.269 110.093 1.00 20.29 143 GLY A CA 1
ATOM 2437 C C . GLY C 3 143 ? 168.548 148.236 111.381 1.00 20.29 143 GLY A C 1
ATOM 2438 O O . GLY C 3 143 ? 168.575 149.173 112.192 1.00 20.29 143 GLY A O 1
ATOM 2439 N N . VAL C 3 144 ? 167.823 147.136 111.577 1.00 17.83 144 VAL A N 1
ATOM 2440 C CA . VAL C 3 144 ? 166.887 147.008 112.690 1.00 17.83 144 VAL A CA 1
ATOM 2441 C C . VAL C 3 144 ? 167.455 146.033 113.717 1.00 17.83 144 VAL A C 1
ATOM 2442 O O . VAL C 3 144 ? 166.711 145.376 114.456 1.00 17.83 144 VAL A O 1
ATOM 2446 N N . GLY C 3 145 ? 168.781 145.942 113.776 1.00 16.95 145 GLY A N 1
ATOM 2447 C CA . GLY C 3 145 ? 169.411 145.034 114.722 1.00 16.95 145 GLY A CA 1
ATOM 2448 C C . GLY C 3 145 ? 168.988 145.327 116.151 1.00 16.95 145 GLY A C 1
ATOM 2449 O O . GLY C 3 145 ? 168.881 146.484 116.565 1.00 16.95 145 GLY A O 1
ATOM 2450 N N . SER C 3 146 ? 168.743 144.260 116.907 1.00 14.73 146 SER A N 1
ATOM 2451 C CA . SER C 3 146 ? 168.232 144.387 118.265 1.00 14.73 146 SER A CA 1
ATOM 2452 C C . SER C 3 146 ? 169.263 145.034 119.182 1.00 14.73 146 SER A C 1
ATOM 2453 O O . SER C 3 146 ? 170.474 144.905 118.988 1.00 14.73 146 SER A O 1
ATOM 2456 N N . ALA C 3 147 ? 168.765 145.741 120.196 1.00 12.20 147 ALA A N 1
ATOM 2457 C CA . ALA C 3 147 ? 169.625 146.447 121.140 1.00 12.20 147 ALA A CA 1
ATOM 2458 C C . ALA C 3 147 ? 170.012 145.565 122.325 1.00 12.20 147 ALA A C 1
ATOM 2459 O O . ALA C 3 147 ? 171.199 145.318 122.561 1.00 12.20 147 ALA A O 1
ATOM 2461 N N . ILE C 3 148 ? 169.025 145.084 123.077 1.00 12.94 148 ILE A N 1
ATOM 2462 C CA . ILE C 3 148 ? 169.277 144.268 124.261 1.00 12.94 148 ILE A CA 1
ATOM 2463 C C . ILE C 3 148 ? 169.178 142.798 123.855 1.00 12.94 148 ILE A C 1
ATOM 2464 O O . ILE C 3 148 ? 168.099 142.279 123.564 1.00 12.94 148 ILE A O 1
ATOM 2469 N N . ALA C 3 149 ? 170.323 142.135 123.792 1.00 15.12 149 ALA A N 1
ATOM 2470 C CA . ALA C 3 149 ? 170.369 140.700 123.530 1.00 15.12 149 ALA A CA 1
ATOM 2471 C C . ALA C 3 149 ? 171.243 139.942 124.517 1.00 15.12 149 ALA A C 1
ATOM 2472 O O . ALA C 3 149 ? 170.897 138.819 124.896 1.00 15.12 149 ALA A O 1
ATOM 2474 N N . SER C 3 150 ? 172.369 140.522 124.938 1.00 16.62 150 SER A N 1
ATOM 2475 C CA . SER C 3 150 ? 173.252 139.836 125.876 1.00 16.62 150 SER A CA 1
ATOM 2476 C C . SER C 3 150 ? 172.594 139.680 127.243 1.00 16.62 150 SER A C 1
ATOM 2477 O O . SER C 3 150 ? 172.727 138.632 127.886 1.00 16.62 150 SER A O 1
ATOM 2480 N N . GLY C 3 151 ? 171.891 140.717 127.704 1.00 16.54 151 GLY A N 1
ATOM 2481 C CA . GLY C 3 151 ? 171.165 140.605 128.958 1.00 16.54 151 GLY A CA 1
ATOM 2482 C C . GLY C 3 151 ? 170.097 139.529 128.916 1.00 16.54 151 GLY A C 1
ATOM 2483 O O . GLY C 3 151 ? 169.866 138.831 129.906 1.00 16.54 151 GLY A O 1
ATOM 2484 N N . VAL C 3 152 ? 169.433 139.381 127.767 1.00 17.84 152 VAL A N 1
ATOM 2485 C CA . VAL C 3 152 ? 168.431 138.330 127.614 1.00 17.84 152 VAL A CA 1
ATOM 2486 C C . VAL C 3 152 ? 169.076 136.957 127.753 1.00 17.84 152 VAL A C 1
ATOM 2487 O O . VAL C 3 152 ? 168.542 136.070 128.429 1.00 17.84 152 VAL A O 1
ATOM 2491 N N . ALA C 3 153 ? 170.237 136.762 127.121 1.00 19.43 153 ALA A N 1
ATOM 2492 C CA . ALA C 3 153 ? 170.942 135.489 127.240 1.00 19.43 153 ALA A CA 1
ATOM 2493 C C . ALA C 3 153 ? 171.380 135.231 128.676 1.00 19.43 153 ALA A C 1
ATOM 2494 O O . ALA C 3 153 ? 171.276 134.101 129.171 1.00 19.43 153 ALA A O 1
ATOM 2496 N N . VAL C 3 154 ? 171.881 136.262 129.360 1.00 18.49 154 VAL A N 1
ATOM 2497 C CA . VAL C 3 154 ? 172.317 136.093 130.744 1.00 18.49 154 VAL A CA 1
ATOM 2498 C C . VAL C 3 154 ? 171.138 135.714 131.631 1.00 18.49 154 VAL A C 1
ATOM 2499 O O . VAL C 3 154 ? 171.242 134.818 132.480 1.00 18.49 154 VAL A O 1
ATOM 2503 N N . CYS C 3 155 ? 169.995 136.379 131.443 1.00 21.92 155 CYS A N 1
ATOM 2504 C CA . CYS C 3 155 ? 168.807 136.050 132.226 1.00 21.92 155 CYS A CA 1
ATOM 2505 C C . CYS C 3 155 ? 168.318 134.638 131.923 1.00 21.92 155 CYS A C 1
ATOM 2506 O O . CYS C 3 155 ? 167.883 133.918 132.828 1.00 21.92 155 CYS A O 1
ATOM 2509 N N . LYS C 3 156 ? 168.374 134.229 130.653 1.00 25.04 156 LYS A N 1
ATOM 2510 C CA . LYS C 3 156 ? 167.957 132.877 130.293 1.00 25.04 156 LYS A CA 1
ATOM 2511 C C . LYS C 3 156 ? 168.862 131.830 130.932 1.00 25.04 156 LYS A C 1
ATOM 2512 O O . LYS C 3 156 ? 168.385 130.783 131.386 1.00 25.04 156 LYS A O 1
ATOM 2518 N N . VAL C 3 157 ? 170.171 132.091 130.968 1.00 28.72 157 VAL A N 1
ATOM 2519 C CA . VAL C 3 157 ? 171.089 131.181 131.651 1.00 28.72 157 VAL A CA 1
ATOM 2520 C C . VAL C 3 157 ? 170.789 131.148 133.145 1.00 28.72 157 VAL A C 1
ATOM 2521 O O . VAL C 3 157 ? 170.824 130.085 133.777 1.00 28.72 157 VAL A O 1
ATOM 2525 N N . LEU C 3 158 ? 170.487 132.310 133.731 1.00 27.55 158 LEU A N 1
ATOM 2526 C CA . LEU C 3 158 ? 170.147 132.362 135.149 1.00 27.55 158 LEU A CA 1
ATOM 2527 C C . LEU C 3 158 ? 168.892 131.557 135.456 1.00 27.55 158 LEU A C 1
ATOM 2528 O O . LEU C 3 158 ? 168.796 130.938 136.522 1.00 27.55 158 LEU A O 1
ATOM 2533 N N . HIS C 3 159 ? 167.926 131.546 134.536 1.00 37.01 159 HIS A N 1
ATOM 2534 C CA . HIS C 3 159 ? 166.671 130.832 134.736 1.00 37.01 159 HIS A CA 1
ATOM 2535 C C . HIS C 3 159 ? 166.852 129.318 134.764 1.00 37.01 159 HIS A C 1
ATOM 2536 O O . HIS C 3 159 ? 165.920 128.606 135.151 1.00 37.01 159 HIS A O 1
ATOM 2543 N N . LEU C 3 160 ? 168.026 128.814 134.388 1.00 46.50 160 LEU A N 1
ATOM 2544 C CA . LEU C 3 160 ? 168.252 127.379 134.309 1.00 46.50 160 LEU A CA 1
ATOM 2545 C C . LEU C 3 160 ? 168.252 126.765 135.711 1.00 46.50 160 LEU A C 1
ATOM 2546 O O . LEU C 3 160 ? 168.094 127.449 136.728 1.00 46.50 160 LEU A O 1
ATOM 2551 N N . GLU C 3 161 ? 168.437 125.448 135.763 1.00 53.84 161 GLU A N 1
ATOM 2552 C CA . GLU C 3 161 ? 168.250 124.683 136.992 1.00 53.84 161 GLU A CA 1
ATOM 2553 C C . GLU C 3 161 ? 169.427 124.892 137.940 1.00 53.84 161 GLU A C 1
ATOM 2554 O O . GLU C 3 161 ? 170.542 124.436 137.670 1.00 53.84 161 GLU A O 1
ATOM 2560 N N . GLY C 3 162 ? 169.178 125.581 139.052 1.00 54.98 162 GLY A N 1
ATOM 2561 C CA . GLY C 3 162 ? 170.102 125.619 140.167 1.00 54.98 162 GLY A CA 1
ATOM 2562 C C . GLY C 3 162 ? 171.260 126.585 140.051 1.00 54.98 162 GLY A C 1
ATOM 2563 O O . GLY C 3 162 ? 172.090 126.634 140.968 1.00 54.98 162 GLY A O 1
ATOM 2564 N N . GLU C 3 163 ? 171.357 127.352 138.962 1.00 52.20 163 GLU A N 1
ATOM 2565 C CA . GLU C 3 163 ? 172.466 128.292 138.830 1.00 52.20 163 GLU A CA 1
ATOM 2566 C C . GLU C 3 163 ? 172.389 129.394 139.881 1.00 52.20 163 GLU A C 1
ATOM 2567 O O . GLU C 3 163 ? 173.415 129.801 140.440 1.00 52.20 163 GLU A O 1
ATOM 2573 N N . VAL C 3 164 ? 171.180 129.888 140.162 1.00 48.30 164 VAL A N 1
ATOM 2574 C CA . VAL C 3 164 ? 171.016 130.916 141.186 1.00 48.30 164 VAL A CA 1
ATOM 2575 C C . VAL C 3 164 ? 171.395 130.374 142.557 1.00 48.30 164 VAL A C 1
ATOM 2576 O O . VAL C 3 164 ? 171.957 131.100 143.386 1.00 48.30 164 VAL A O 1
ATOM 2580 N N . ASN C 3 165 ? 171.106 129.097 142.819 1.00 50.42 165 ASN A N 1
ATOM 2581 C CA . ASN C 3 165 ? 171.532 128.483 144.073 1.00 50.42 165 ASN A CA 1
ATOM 2582 C C . ASN C 3 165 ? 173.051 128.456 144.182 1.00 50.42 165 ASN A C 1
ATOM 2583 O O . ASN C 3 165 ? 173.611 128.736 145.249 1.00 50.42 165 ASN A O 1
ATOM 2588 N N . LYS C 3 166 ? 173.734 128.121 143.085 1.00 50.63 166 LYS A N 1
ATOM 2589 C CA . LYS C 3 166 ? 175.194 128.127 143.088 1.00 50.63 166 LYS A CA 1
ATOM 2590 C C . LYS C 3 166 ? 175.739 129.530 143.325 1.00 50.63 166 LYS A C 1
ATOM 2591 O O . LYS C 3 166 ? 176.715 129.708 144.062 1.00 50.63 166 LYS A O 1
ATOM 2597 N N . ILE C 3 167 ? 175.124 130.538 142.703 1.00 48.60 167 ILE A N 1
ATOM 2598 C CA . ILE C 3 167 ? 175.571 131.917 142.902 1.00 48.60 167 ILE A CA 1
ATOM 2599 C C . ILE C 3 167 ? 175.390 132.330 144.358 1.00 48.60 167 ILE A C 1
ATOM 2600 O O . ILE C 3 167 ? 176.281 132.936 144.966 1.00 48.60 167 ILE A O 1
ATOM 2605 N N . LYS C 3 168 ? 174.231 132.009 144.938 1.00 46.99 168 LYS A N 1
ATOM 2606 C CA . LYS C 3 168 ? 173.972 132.374 146.327 1.00 46.99 168 LYS A CA 1
ATOM 2607 C C . LYS C 3 168 ? 174.931 131.664 147.275 1.00 46.99 168 LYS A C 1
ATOM 2608 O O . LYS C 3 168 ? 175.407 132.259 148.249 1.00 46.99 168 LYS A O 1
ATOM 2614 N N . SER C 3 169 ? 175.227 130.390 147.007 1.00 49.67 169 SER A N 1
ATOM 2615 C CA . SER C 3 169 ? 176.130 129.641 147.871 1.00 49.67 169 SER A CA 1
ATOM 2616 C C . SER C 3 169 ? 177.580 130.086 147.725 1.00 49.67 169 SER A C 1
ATOM 2617 O O . SER C 3 169 ? 178.394 129.796 148.608 1.00 49.67 169 SER A O 1
ATOM 2620 N N . ALA C 3 170 ? 177.922 130.775 146.639 1.00 43.73 170 ALA A N 1
ATOM 2621 C CA . ALA C 3 170 ? 179.281 131.241 146.402 1.00 43.73 170 ALA A CA 1
ATOM 2622 C C . ALA C 3 170 ? 179.497 132.688 146.828 1.00 43.73 170 ALA A C 1
ATOM 2623 O O . ALA C 3 170 ? 180.573 133.239 146.577 1.00 43.73 170 ALA A O 1
ATOM 2625 N N . LEU C 3 171 ? 178.507 133.313 147.460 1.00 45.65 171 LEU A N 1
ATOM 2626 C CA . LEU C 3 171 ? 178.579 134.710 147.877 1.00 45.65 171 LEU A CA 1
ATOM 2627 C C . LEU C 3 171 ? 178.103 134.856 149.317 1.00 45.65 171 LEU A C 1
ATOM 2628 O O . LEU C 3 171 ? 177.308 135.736 149.653 1.00 45.65 171 LEU A O 1
ATOM 2633 N N . LEU C 3 172 ? 178.592 133.978 150.194 1.00 51.64 172 LEU A N 1
ATOM 2634 C CA . LEU C 3 172 ? 178.178 133.974 151.591 1.00 51.64 172 LEU A CA 1
ATOM 2635 C C . LEU C 3 172 ? 179.141 134.709 152.513 1.00 51.64 172 LEU A C 1
ATOM 2636 O O . LEU C 3 172 ? 178.724 135.146 153.591 1.00 51.64 172 LEU A O 1
ATOM 2641 N N . SER C 3 173 ? 180.404 134.855 152.124 1.00 53.43 173 SER A N 1
ATOM 2642 C CA . SER C 3 173 ? 181.416 135.491 152.961 1.00 53.43 173 SER A CA 1
ATOM 2643 C C . SER C 3 173 ? 181.850 136.857 152.460 1.00 53.43 173 SER A C 1
ATOM 2644 O O . SER C 3 173 ? 182.020 137.777 153.264 1.00 53.43 173 SER A O 1
ATOM 2647 N N . THR C 3 174 ? 182.035 137.017 151.153 1.00 51.49 174 THR A N 1
ATOM 2648 C CA . THR C 3 174 ? 182.469 138.275 150.564 1.00 51.49 174 THR A CA 1
ATOM 2649 C C . THR C 3 174 ? 181.377 138.798 149.640 1.00 51.49 174 THR A C 1
ATOM 2650 O O . THR C 3 174 ? 180.771 138.031 148.886 1.00 51.49 174 THR A O 1
ATOM 2654 N N . ASN C 3 175 ? 181.126 140.108 149.707 1.00 45.78 175 ASN A N 1
ATOM 2655 C CA . ASN C 3 175 ? 180.040 140.699 148.933 1.00 45.78 175 ASN A CA 1
ATOM 2656 C C . ASN C 3 175 ? 180.338 140.752 147.440 1.00 45.78 175 ASN A C 1
ATOM 2657 O O . ASN C 3 175 ? 179.401 140.843 146.641 1.00 45.78 175 ASN A O 1
ATOM 2662 N N . LYS C 3 176 ? 181.609 140.700 147.045 1.00 41.49 176 LYS A N 1
ATOM 2663 C CA . LYS C 3 176 ? 181.993 140.769 145.641 1.00 41.49 176 LYS A CA 1
ATOM 2664 C C . LYS C 3 176 ? 182.850 139.563 145.291 1.00 41.49 176 LYS A C 1
ATOM 2665 O O . LYS C 3 176 ? 183.815 139.257 145.999 1.00 41.49 176 LYS A O 1
ATOM 2671 N N . ALA C 3 177 ? 182.501 138.889 144.199 1.00 40.12 177 ALA A N 1
ATOM 2672 C CA . ALA C 3 177 ? 183.240 137.719 143.749 1.00 40.12 177 ALA A CA 1
ATOM 2673 C C . ALA C 3 177 ? 182.943 137.494 142.273 1.00 40.12 177 ALA A C 1
ATOM 2674 O O . ALA C 3 177 ? 182.145 138.210 141.664 1.00 40.12 177 ALA A O 1
ATOM 2676 N N . VAL C 3 178 ? 183.604 136.490 141.704 1.00 41.55 178 VAL A N 1
ATOM 2677 C CA . VAL C 3 178 ? 183.421 136.104 140.309 1.00 41.55 178 VAL A CA 1
ATOM 2678 C C . VAL C 3 178 ? 182.874 134.685 140.286 1.00 41.55 178 VAL A C 1
ATOM 2679 O O . VAL C 3 178 ? 183.490 133.767 140.844 1.00 41.55 178 VAL A O 1
ATOM 2683 N N . VAL C 3 179 ? 181.724 134.504 139.642 1.00 45.17 179 VAL A N 1
ATOM 2684 C CA . VAL C 3 179 ? 181.062 133.209 139.563 1.00 45.17 179 VAL A CA 1
ATOM 2685 C C . VAL C 3 179 ? 180.906 132.824 138.098 1.00 45.17 179 VAL A C 1
ATOM 2686 O O . VAL C 3 179 ? 180.709 133.677 137.226 1.00 45.17 179 VAL A O 1
ATOM 2690 N N . SER C 3 180 ? 181.018 131.526 137.828 1.00 47.33 180 SER A N 1
ATOM 2691 C CA . SER C 3 180 ? 180.890 130.982 136.484 1.00 47.33 180 SER A CA 1
ATOM 2692 C C . SER C 3 180 ? 179.596 130.189 136.378 1.00 47.33 180 SER A C 1
ATOM 2693 O O . SER C 3 180 ? 179.310 129.341 137.230 1.00 47.33 180 SER A O 1
ATOM 2696 N N . LEU C 3 181 ? 178.819 130.467 135.334 1.00 50.43 181 LEU A N 1
ATOM 2697 C CA . LEU C 3 181 ? 177.549 129.795 135.109 1.00 50.43 181 LEU A CA 1
ATOM 2698 C C . LEU C 3 181 ? 177.774 128.525 134.288 1.00 50.43 181 LEU A C 1
ATOM 2699 O O . LEU C 3 181 ? 178.905 128.069 134.104 1.00 50.43 181 LEU A O 1
ATOM 2704 N N . SER C 3 182 ? 176.689 127.937 133.788 1.00 58.69 182 SER A N 1
ATOM 2705 C CA . SER C 3 182 ? 176.785 126.743 132.963 1.00 58.69 182 SER A CA 1
ATOM 2706 C C . SER C 3 182 ? 177.401 127.090 131.608 1.00 58.69 182 SER A C 1
ATOM 2707 O O . SER C 3 182 ? 177.683 128.251 131.298 1.00 58.69 182 SER A O 1
ATOM 2710 N N . ASN C 3 183 ? 177.602 126.056 130.785 1.00 64.45 183 ASN A N 1
ATOM 2711 C CA . ASN C 3 183 ? 178.289 126.192 129.505 1.00 64.45 183 ASN A CA 1
ATOM 2712 C C . ASN C 3 183 ? 179.654 126.834 129.723 1.00 64.45 183 ASN A C 1
ATOM 2713 O O . ASN C 3 183 ? 180.527 126.244 130.366 1.00 64.45 183 ASN A O 1
ATOM 2718 N N . GLY C 3 184 ? 179.848 128.038 129.191 1.00 54.60 184 GLY A N 1
ATOM 2719 C CA . GLY C 3 184 ? 181.023 128.813 129.529 1.00 54.60 184 GLY A CA 1
ATOM 2720 C C . GLY C 3 184 ? 180.771 130.304 129.448 1.00 54.60 184 GLY A C 1
ATOM 2721 O O . GLY C 3 184 ? 180.380 130.821 128.397 1.00 54.60 184 GLY A O 1
ATOM 2722 N N . VAL C 3 185 ? 181.006 131.004 130.558 1.00 43.94 185 VAL A N 1
ATOM 2723 C CA . VAL C 3 185 ? 180.808 132.446 130.636 1.00 43.94 185 VAL A CA 1
ATOM 2724 C C . VAL C 3 185 ? 181.452 132.946 131.924 1.00 43.94 185 VAL A C 1
ATOM 2725 O O . VAL C 3 185 ? 181.582 132.196 132.897 1.00 43.94 185 VAL A O 1
ATOM 2729 N N . SER C 3 186 ? 181.870 134.211 131.938 1.00 35.73 186 SER A N 1
ATOM 2730 C CA . SER C 3 186 ? 182.414 134.848 133.134 1.00 35.73 186 SER A CA 1
ATOM 2731 C C . SER C 3 186 ? 181.685 136.168 133.336 1.00 35.73 186 SER A C 1
ATOM 2732 O O . SER C 3 186 ? 181.867 137.107 132.553 1.00 35.73 186 SER A O 1
ATOM 2735 N N . VAL C 3 187 ? 180.865 136.243 134.382 1.00 28.89 187 VAL A N 1
ATOM 2736 C CA . VAL C 3 187 ? 180.062 137.424 134.673 1.00 28.89 187 VAL A CA 1
ATOM 2737 C C . VAL C 3 187 ? 180.323 137.856 136.109 1.00 28.89 187 VAL A C 1
ATOM 2738 O O . VAL C 3 187 ? 180.391 137.016 137.015 1.00 28.89 187 VAL A O 1
ATOM 2742 N N . LEU C 3 188 ? 180.505 139.158 136.308 1.00 26.35 188 LEU A N 1
ATOM 2743 C CA . LEU C 3 188 ? 180.647 139.697 137.652 1.00 26.35 188 LEU A CA 1
ATOM 2744 C C . LEU C 3 188 ? 179.305 139.676 138.372 1.00 26.35 188 LEU A C 1
ATOM 2745 O O . LEU C 3 188 ? 178.251 139.876 137.763 1.00 26.35 188 LEU A O 1
ATOM 2750 N N . THR C 3 189 ? 179.349 139.425 139.679 1.00 26.26 189 THR A N 1
ATOM 2751 C CA . THR C 3 189 ? 178.168 139.444 140.529 1.00 26.26 189 THR A CA 1
ATOM 2752 C C . THR C 3 189 ? 178.419 140.369 141.710 1.00 26.26 189 THR A C 1
ATOM 2753 O O . THR C 3 189 ? 179.542 140.454 142.217 1.00 26.26 189 THR A O 1
ATOM 2757 N N . PHE C 3 190 ? 177.373 141.075 142.134 1.00 27.12 190 PHE A N 1
ATOM 2758 C CA . PHE C 3 190 ? 177.502 142.053 143.204 1.00 27.12 190 PHE A CA 1
ATOM 2759 C C . PHE C 3 190 ? 176.266 142.035 144.088 1.00 27.12 190 PHE A C 1
ATOM 2760 O O . PHE C 3 190 ? 175.141 141.951 143.591 1.00 27.12 190 PHE A O 1
ATOM 2768 N N . LYS C 3 191 ? 176.483 142.146 145.396 1.00 34.82 191 LYS A N 1
ATOM 2769 C CA . LYS C 3 191 ? 175.417 142.138 146.387 1.00 34.82 191 LYS A CA 1
ATOM 2770 C C . LYS C 3 191 ? 175.259 143.526 146.992 1.00 34.82 191 LYS A C 1
ATOM 2771 O O . LYS C 3 191 ? 176.248 144.176 147.346 1.00 34.82 191 LYS A O 1
ATOM 2777 N N . VAL C 3 192 ? 174.011 143.978 147.111 1.00 33.98 192 VAL A N 1
ATOM 2778 C CA . VAL C 3 192 ? 173.698 145.304 147.627 1.00 33.98 192 VAL A CA 1
ATOM 2779 C C . VAL C 3 192 ? 172.698 145.164 148.767 1.00 33.98 192 VAL A C 1
ATOM 2780 O O . VAL C 3 192 ? 171.896 144.225 148.801 1.00 33.98 192 VAL A O 1
ATOM 2784 N N . LEU C 3 193 ? 172.767 146.102 149.715 1.00 37.57 193 LEU A N 1
ATOM 2785 C CA . LEU C 3 193 ? 171.868 146.164 150.867 1.00 37.57 193 LEU A CA 1
ATOM 2786 C C . LEU C 3 193 ? 171.966 144.921 151.744 1.00 37.57 193 LEU A C 1
ATOM 2787 O O . LEU C 3 193 ? 172.775 144.024 151.484 1.00 37.57 193 LEU A O 1
ATOM 2792 N N . ASP C 3 194 ? 171.149 144.870 152.796 1.00 42.89 194 ASP A N 1
ATOM 2793 C CA . ASP C 3 194 ? 171.158 143.743 153.725 1.00 42.89 194 ASP A CA 1
ATOM 2794 C C . ASP C 3 194 ? 169.776 143.638 154.354 1.00 42.89 194 ASP A C 1
ATOM 2795 O O . ASP C 3 194 ? 169.368 144.521 155.114 1.00 42.89 194 ASP A O 1
ATOM 2800 N N . LEU C 3 195 ? 169.055 142.561 154.032 1.00 42.00 195 LEU A N 1
ATOM 2801 C CA . LEU C 3 195 ? 167.731 142.322 154.591 1.00 42.00 195 LEU A CA 1
ATOM 2802 C C . LEU C 3 195 ? 167.568 140.900 155.117 1.00 42.00 195 LEU A C 1
ATOM 2803 O O . LEU C 3 195 ? 166.451 140.510 155.472 1.00 42.00 195 LEU A O 1
ATOM 2808 N N . LYS C 3 196 ? 168.643 140.118 155.171 1.00 44.00 196 LYS A N 1
ATOM 2809 C CA . LYS C 3 196 ? 168.587 138.771 155.722 1.00 44.00 196 LYS A CA 1
ATOM 2810 C C . LYS C 3 196 ? 168.889 138.727 157.213 1.00 44.00 196 LYS A C 1
ATOM 2811 O O . LYS C 3 196 ? 168.796 137.650 157.815 1.00 44.00 196 LYS A O 1
ATOM 2817 N N . ASN C 3 197 ? 169.247 139.854 157.818 1.00 45.42 197 ASN A N 1
ATOM 2818 C CA . ASN C 3 197 ? 169.568 139.908 159.238 1.00 45.42 197 ASN A CA 1
ATOM 2819 C C . ASN C 3 197 ? 168.692 140.869 160.025 1.00 45.42 197 ASN A C 1
ATOM 2820 O O . ASN C 3 197 ? 168.251 140.530 161.124 1.00 45.42 197 ASN A O 1
ATOM 2825 N N . TYR C 3 198 ? 168.426 142.065 159.493 1.00 42.61 198 TYR A N 1
ATOM 2826 C CA . TYR C 3 198 ? 167.670 143.059 160.249 1.00 42.61 198 TYR A CA 1
ATOM 2827 C C . TYR C 3 198 ? 166.229 142.618 160.477 1.00 42.61 198 TYR A C 1
ATOM 2828 O O . TYR C 3 198 ? 165.684 142.806 161.570 1.00 42.61 198 TYR A O 1
ATOM 2837 N N . ILE C 3 199 ? 165.595 142.038 159.462 1.00 41.24 199 ILE A N 1
ATOM 2838 C CA . ILE C 3 199 ? 164.179 141.709 159.562 1.00 41.24 199 ILE A CA 1
ATOM 2839 C C . ILE C 3 199 ? 163.955 140.269 160.023 1.00 41.24 199 ILE A C 1
ATOM 2840 O O . ILE C 3 199 ? 162.819 139.886 160.324 1.00 41.24 199 ILE A O 1
ATOM 2845 N N . ASP C 3 200 ? 165.013 139.460 160.102 1.00 42.41 200 ASP A N 1
ATOM 2846 C CA . ASP C 3 200 ? 164.832 138.044 160.403 1.00 42.41 200 ASP A CA 1
ATOM 2847 C C . ASP C 3 200 ? 165.070 137.720 161.873 1.00 42.41 200 ASP A C 1
ATOM 2848 O O . ASP C 3 200 ? 164.432 136.804 162.406 1.00 42.41 200 ASP A O 1
ATOM 2853 N N . LYS C 3 201 ? 165.971 138.439 162.540 1.00 41.64 201 LYS A N 1
ATOM 2854 C CA . LYS C 3 201 ? 166.272 138.143 163.936 1.00 41.64 201 LYS A CA 1
ATOM 2855 C C . LYS C 3 201 ? 165.809 139.234 164.892 1.00 41.64 201 LYS A C 1
ATOM 2856 O O . LYS C 3 201 ? 165.935 139.070 166.111 1.00 41.64 201 LYS A O 1
ATOM 2862 N N . GLN C 3 202 ? 165.278 140.342 164.376 1.00 37.76 202 GLN A N 1
ATOM 2863 C CA . GLN C 3 202 ? 164.843 141.455 165.209 1.00 37.76 202 GLN A CA 1
ATOM 2864 C C . GLN C 3 202 ? 163.333 141.637 165.222 1.00 37.76 202 GLN A C 1
ATOM 2865 O O . GLN C 3 202 ? 162.733 141.736 166.297 1.00 37.76 202 GLN A O 1
ATOM 2871 N N . LEU C 3 203 ? 162.697 141.686 164.052 1.00 32.56 203 LEU A N 1
ATOM 2872 C CA . LEU C 3 203 ? 161.268 141.968 163.975 1.00 32.56 203 LEU A CA 1
ATOM 2873 C C . LEU C 3 203 ? 160.421 140.706 163.857 1.00 32.56 203 LEU A C 1
ATOM 2874 O O . LEU C 3 203 ? 159.382 140.600 164.518 1.00 32.56 203 LEU A O 1
ATOM 2879 N N . LEU C 3 204 ? 160.828 139.759 163.013 1.00 30.87 204 LEU A N 1
ATOM 2880 C CA . LEU C 3 204 ? 160.040 138.541 162.833 1.00 30.87 204 LEU A CA 1
ATOM 2881 C C . LEU C 3 204 ? 159.873 137.737 164.118 1.00 30.87 204 LEU A C 1
ATOM 2882 O O . LEU C 3 204 ? 158.741 137.308 164.404 1.00 30.87 204 LEU A O 1
ATOM 2887 N N . PRO C 3 205 ? 160.914 137.486 164.924 1.00 29.29 205 PRO A N 1
ATOM 2888 C CA . PRO C 3 205 ? 160.699 136.681 166.141 1.00 29.29 205 PRO A CA 1
ATOM 2889 C C . PRO C 3 205 ? 159.761 137.321 167.150 1.00 29.29 205 PRO A C 1
ATOM 2890 O O . PRO C 3 205 ? 159.202 136.606 167.992 1.00 29.29 205 PRO A O 1
ATOM 2894 N N . ILE C 3 206 ? 159.566 138.637 167.103 1.00 27.26 206 ILE A N 1
ATOM 2895 C CA . ILE C 3 206 ? 158.730 139.290 168.105 1.00 27.26 206 ILE A CA 1
ATOM 2896 C C . ILE C 3 206 ? 157.328 139.606 167.586 1.00 27.26 206 ILE A C 1
ATOM 2897 O O . ILE C 3 206 ? 156.371 139.605 168.367 1.00 27.26 206 ILE A O 1
ATOM 2902 N N . LEU C 3 207 ? 157.177 139.883 166.287 1.00 29.40 207 LEU A N 1
ATOM 2903 C CA . LEU C 3 207 ? 155.849 140.168 165.747 1.00 29.40 207 LEU A CA 1
ATOM 2904 C C . LEU C 3 207 ? 154.964 138.929 165.813 1.00 29.40 207 LEU A C 1
ATOM 2905 O O . LEU C 3 207 ? 153.780 139.012 166.166 1.00 29.40 207 LEU A O 1
ATOM 2910 N N . ASN C 3 208 ? 155.522 137.760 165.493 1.00 33.62 208 ASN A N 1
ATOM 2911 C CA . ASN C 3 208 ? 154.760 136.511 165.501 1.00 33.62 208 ASN A CA 1
ATOM 2912 C C . ASN C 3 208 ? 154.528 136.066 166.947 1.00 33.62 208 ASN A C 1
ATOM 2913 O O . ASN C 3 208 ? 155.002 135.024 167.406 1.00 33.62 208 ASN A O 1
ATOM 2918 N N . LYS C 3 209 ? 153.769 136.884 167.665 1.00 25.25 209 LYS A N 1
ATOM 2919 C CA . LYS C 3 209 ? 153.447 136.645 169.067 1.00 25.25 209 LYS A CA 1
ATOM 2920 C C . LYS C 3 209 ? 152.066 137.231 169.339 1.00 25.25 209 LYS A C 1
ATOM 2921 O O . LYS C 3 209 ? 151.315 137.541 168.407 1.00 25.25 209 LYS A O 1
ATOM 2927 N N . GLN C 3 210 ? 151.723 137.381 170.620 1.00 22.26 210 GLN A N 1
ATOM 2928 C CA . GLN C 3 210 ? 150.423 137.896 171.019 1.00 22.26 210 GLN A CA 1
ATOM 2929 C C . GLN C 3 210 ? 150.463 139.317 171.563 1.00 22.26 210 GLN A C 1
ATOM 2930 O O . GLN C 3 210 ? 149.465 140.034 171.441 1.00 22.26 210 GLN A O 1
ATOM 2936 N N . SER C 3 211 ? 151.584 139.748 172.135 1.00 24.50 211 SER A N 1
ATOM 2937 C CA . SER C 3 211 ? 151.669 141.029 172.831 1.00 24.50 211 SER A CA 1
ATOM 2938 C C . SER C 3 211 ? 152.904 141.802 172.378 1.00 24.50 211 SER A C 1
ATOM 2939 O O . SER C 3 211 ? 153.713 142.258 173.187 1.00 24.50 211 SER A O 1
ATOM 2942 N N . CYS C 3 212 ? 153.067 141.941 171.064 1.00 26.72 212 CYS A N 1
ATOM 2943 C CA . CYS C 3 212 ? 154.211 142.661 170.521 1.00 26.72 212 CYS A CA 1
ATOM 2944 C C . CYS C 3 212 ? 154.220 144.109 171.001 1.00 26.72 212 CYS A C 1
ATOM 2945 O O . CYS C 3 212 ? 153.173 144.737 171.182 1.00 26.72 212 CYS A O 1
ATOM 2948 N N . SER C 3 213 ? 155.426 144.639 171.205 1.00 26.95 213 SER A N 1
ATOM 2949 C CA . SER C 3 213 ? 155.602 146.018 171.646 1.00 26.95 213 SER A CA 1
ATOM 2950 C C . SER C 3 213 ? 157.037 146.437 171.369 1.00 26.95 213 SER A C 1
ATOM 2951 O O . SER C 3 213 ? 157.974 145.750 171.787 1.00 26.95 213 SER A O 1
ATOM 2954 N N . ILE C 3 214 ? 157.206 147.557 170.675 1.00 36.66 214 ILE A N 1
ATOM 2955 C CA . ILE C 3 214 ? 158.515 148.070 170.289 1.00 36.66 214 ILE A CA 1
ATOM 2956 C C . ILE C 3 214 ? 158.782 149.336 171.099 1.00 36.66 214 ILE A C 1
ATOM 2957 O O . ILE C 3 214 ? 158.160 150.378 170.841 1.00 36.66 214 ILE A O 1
ATOM 2962 N N . SER C 3 215 ? 159.691 149.303 172.085 1.00 43.60 215 SER A N 1
ATOM 2963 C CA . SER C 3 215 ? 159.993 150.483 172.901 1.00 43.60 215 SER A CA 1
ATOM 2964 C C . SER C 3 215 ? 161.132 151.339 172.343 1.00 43.60 215 SER A C 1
ATOM 2965 O O . SER C 3 215 ? 162.116 151.628 173.033 1.00 43.60 215 SER A O 1
ATOM 2968 N N . ASN C 3 216 ? 161.005 151.756 171.086 1.00 51.45 216 ASN A N 1
ATOM 2969 C CA . ASN C 3 216 ? 162.010 152.606 170.460 1.00 51.45 216 ASN A CA 1
ATOM 2970 C C . ASN C 3 216 ? 161.374 153.334 169.285 1.00 51.45 216 ASN A C 1
ATOM 2971 O O . ASN C 3 216 ? 160.258 153.018 168.863 1.00 51.45 216 ASN A O 1
ATOM 2976 N N . ILE C 3 217 ? 162.102 154.318 168.758 1.00 55.46 217 ILE A N 1
ATOM 2977 C CA . ILE C 3 217 ? 161.588 155.140 167.666 1.00 55.46 217 ILE A CA 1
ATOM 2978 C C . ILE C 3 217 ? 162.531 155.228 166.474 1.00 55.46 217 ILE A C 1
ATOM 2979 O O . ILE C 3 217 ? 162.075 155.542 165.360 1.00 55.46 217 ILE A O 1
ATOM 2984 N N . GLU C 3 218 ? 163.834 154.967 166.625 1.00 56.79 218 GLU A N 1
ATOM 2985 C CA . GLU C 3 218 ? 164.745 155.069 165.489 1.00 56.79 218 GLU A CA 1
ATOM 2986 C C . GLU C 3 218 ? 164.591 153.891 164.536 1.00 56.79 218 GLU A C 1
ATOM 2987 O O . GLU C 3 218 ? 164.874 154.020 163.335 1.00 56.79 218 GLU A O 1
ATOM 2993 N N . THR C 3 219 ? 164.154 152.740 165.054 1.00 51.54 219 THR A N 1
ATOM 2994 C CA . THR C 3 219 ? 163.946 151.572 164.206 1.00 51.54 219 THR A CA 1
ATOM 2995 C C . THR C 3 219 ? 162.926 151.866 163.115 1.00 51.54 219 THR A C 1
ATOM 2996 O O . THR C 3 219 ? 163.067 151.393 161.982 1.00 51.54 219 THR A O 1
ATOM 3000 N N . VAL C 3 220 ? 161.893 152.646 163.439 1.00 47.23 220 VAL A N 1
ATOM 3001 C CA . VAL C 3 220 ? 160.905 153.027 162.434 1.00 47.23 220 VAL A CA 1
ATOM 3002 C C . VAL C 3 220 ? 161.565 153.817 161.312 1.00 47.23 220 VAL A C 1
ATOM 3003 O O . VAL C 3 220 ? 161.298 153.579 160.129 1.00 47.23 220 VAL A O 1
ATOM 3007 N N . ILE C 3 221 ? 162.440 154.762 161.662 1.00 44.89 221 ILE A N 1
ATOM 3008 C CA . ILE C 3 221 ? 163.107 155.578 160.649 1.00 44.89 221 ILE A CA 1
ATOM 3009 C C . ILE C 3 221 ? 163.995 154.712 159.763 1.00 44.89 221 ILE A C 1
ATOM 3010 O O . ILE C 3 221 ? 163.986 154.836 158.532 1.00 44.89 221 ILE A O 1
ATOM 3015 N N . GLU C 3 222 ? 164.782 153.824 160.376 1.00 45.22 222 GLU A N 1
ATOM 3016 C CA . GLU C 3 222 ? 165.676 152.975 159.591 1.00 45.22 222 GLU A CA 1
ATOM 3017 C C . GLU C 3 222 ? 164.888 152.050 158.668 1.00 45.22 222 GLU A C 1
ATOM 3018 O O . GLU C 3 222 ? 165.215 151.901 157.479 1.00 45.22 222 GLU A O 1
ATOM 3024 N N . PHE C 3 223 ? 163.837 151.423 159.203 1.00 40.70 223 PHE A N 1
ATOM 3025 C CA . PHE C 3 223 ? 163.020 150.519 158.405 1.00 40.70 223 PHE A CA 1
ATOM 3026 C C . PHE C 3 223 ? 162.334 151.262 157.269 1.00 40.70 223 PHE A C 1
ATOM 3027 O O . PHE C 3 223 ? 162.252 150.751 156.148 1.00 40.70 223 PHE A O 1
ATOM 3035 N N . GLN C 3 224 ? 161.843 152.477 157.535 1.00 42.42 224 GLN A N 1
ATOM 3036 C CA . GLN C 3 224 ? 161.195 153.249 156.485 1.00 42.42 224 GLN A CA 1
ATOM 3037 C C . GLN C 3 224 ? 162.189 153.681 155.417 1.00 42.42 224 GLN A C 1
ATOM 3038 O O . GLN C 3 224 ? 161.837 153.714 154.238 1.00 42.42 224 GLN A O 1
ATOM 3044 N N . GLN C 3 225 ? 163.437 153.974 155.793 1.00 41.52 225 GLN A N 1
ATOM 3045 C CA . GLN C 3 225 ? 164.438 154.324 154.789 1.00 41.52 225 GLN A CA 1
ATOM 3046 C C . GLN C 3 225 ? 164.742 153.138 153.879 1.00 41.52 225 GLN A C 1
ATOM 3047 O O . GLN C 3 225 ? 164.746 153.264 152.644 1.00 41.52 225 GLN A O 1
ATOM 3053 N N . LYS C 3 226 ? 164.995 151.967 154.474 1.00 34.54 226 LYS A N 1
ATOM 3054 C CA . LYS C 3 226 ? 165.298 150.791 153.659 1.00 34.54 226 LYS A CA 1
ATOM 3055 C C . LYS C 3 226 ? 164.107 150.397 152.788 1.00 34.54 226 LYS A C 1
ATOM 3056 O O . LYS C 3 226 ? 164.271 150.073 151.600 1.00 34.54 226 LYS A O 1
ATOM 3062 N N . ASN C 3 227 ? 162.899 150.428 153.357 1.00 31.19 227 ASN A N 1
ATOM 3063 C CA . ASN C 3 227 ? 161.709 150.100 152.586 1.00 31.19 227 ASN A CA 1
ATOM 3064 C C . ASN C 3 227 ? 161.453 151.122 151.490 1.00 31.19 227 ASN A C 1
ATOM 3065 O O . ASN C 3 227 ? 160.980 150.759 150.413 1.00 31.19 227 ASN A O 1
ATOM 3070 N N . ASN C 3 228 ? 161.759 152.398 151.738 1.00 30.20 228 ASN A N 1
ATOM 3071 C CA . ASN C 3 228 ? 161.615 153.411 150.699 1.00 30.20 228 ASN A CA 1
ATOM 3072 C C . ASN C 3 228 ? 162.565 153.142 149.543 1.00 30.20 228 ASN A C 1
ATOM 3073 O O . ASN C 3 228 ? 162.176 153.249 148.376 1.00 30.20 228 ASN A O 1
ATOM 3078 N N . ARG C 3 229 ? 163.815 152.785 149.848 1.00 25.42 229 ARG A N 1
ATOM 3079 C CA . ARG C 3 229 ? 164.757 152.442 148.784 1.00 25.42 229 ARG A CA 1
ATOM 3080 C C . ARG C 3 229 ? 164.249 151.262 147.956 1.00 25.42 229 ARG A C 1
ATOM 3081 O O . ARG C 3 229 ? 164.182 151.331 146.717 1.00 25.42 229 ARG A O 1
ATOM 3089 N N . LEU C 3 230 ? 163.870 150.172 148.629 1.00 20.86 230 LEU A N 1
ATOM 3090 C CA . LEU C 3 230 ? 163.427 148.984 147.903 1.00 20.86 230 LEU A CA 1
ATOM 3091 C C . LEU C 3 230 ? 162.150 149.255 147.116 1.00 20.86 230 LEU A C 1
ATOM 3092 O O . LEU C 3 230 ? 161.993 148.781 145.982 1.00 20.86 230 LEU A O 1
ATOM 3097 N N . LEU C 3 231 ? 161.223 150.018 147.699 1.00 22.53 231 LEU A N 1
ATOM 3098 C CA . LEU C 3 231 ? 159.964 150.304 147.032 1.00 22.53 231 LEU A CA 1
ATOM 3099 C C . LEU C 3 231 ? 160.165 151.244 145.853 1.00 22.53 231 LEU A C 1
ATOM 3100 O O . LEU C 3 231 ? 159.453 151.135 144.853 1.00 22.53 231 LEU A O 1
ATOM 3105 N N . GLU C 3 232 ? 161.132 152.160 145.937 1.00 22.25 232 GLU A N 1
ATOM 3106 C CA . GLU C 3 232 ? 161.477 152.972 144.777 1.00 22.25 232 GLU A CA 1
ATOM 3107 C C . GLU C 3 232 ? 162.022 152.105 143.651 1.00 22.25 232 GLU A C 1
ATOM 3108 O O . GLU C 3 232 ? 161.658 152.288 142.481 1.00 22.25 232 GLU A O 1
ATOM 3114 N N . ILE C 3 233 ? 162.888 151.145 143.987 1.00 19.97 233 ILE A N 1
ATOM 3115 C CA . ILE C 3 233 ? 163.416 150.242 142.963 1.00 19.97 233 ILE A CA 1
ATOM 3116 C C . ILE C 3 233 ? 162.280 149.468 142.298 1.00 19.97 233 ILE A C 1
ATOM 3117 O O . ILE C 3 233 ? 162.191 149.385 141.063 1.00 19.97 233 ILE A O 1
ATOM 3122 N N . THR C 3 234 ? 161.385 148.898 143.109 1.00 18.04 234 THR A N 1
ATOM 3123 C CA . THR C 3 234 ? 160.323 148.079 142.533 1.00 18.04 234 THR A CA 1
ATOM 3124 C C . THR C 3 234 ? 159.302 148.928 141.782 1.00 18.04 234 THR A C 1
ATOM 3125 O O . THR C 3 234 ? 158.735 148.466 140.789 1.00 18.04 234 THR A O 1
ATOM 3129 N N . ARG C 3 235 ? 159.076 150.179 142.203 1.00 18.65 235 ARG A N 1
ATOM 3130 C CA . ARG C 3 235 ? 158.166 151.041 141.456 1.00 18.65 235 ARG A CA 1
ATOM 3131 C C . ARG C 3 235 ? 158.768 151.441 140.117 1.00 18.65 235 ARG A C 1
ATOM 3132 O O . ARG C 3 235 ? 158.048 151.557 139.118 1.00 18.65 235 ARG A O 1
ATOM 3140 N N . GLU C 3 236 ? 160.086 151.663 140.070 1.00 16.12 236 GLU A N 1
ATOM 3141 C CA . GLU C 3 236 ? 160.703 152.014 138.798 1.00 16.12 236 GLU A CA 1
ATOM 3142 C C . GLU C 3 236 ? 160.753 150.820 137.856 1.00 16.12 236 GLU A C 1
ATOM 3143 O O . GLU C 3 236 ? 160.682 151.008 136.637 1.00 16.12 236 GLU A O 1
ATOM 3149 N N . PHE C 3 237 ? 160.862 149.598 138.390 1.00 16.38 237 PHE A N 1
ATOM 3150 C CA . PHE C 3 237 ? 160.595 148.426 137.557 1.00 16.38 237 PHE A CA 1
ATOM 3151 C C . PHE C 3 237 ? 159.141 148.387 137.089 1.00 16.38 237 PHE A C 1
ATOM 3152 O O . PHE C 3 237 ? 158.870 148.072 135.925 1.00 16.38 237 PHE A O 1
ATOM 3160 N N . SER C 3 238 ? 158.196 148.699 137.979 1.00 15.98 238 SER A N 1
ATOM 3161 C CA . SER C 3 238 ? 156.780 148.543 137.658 1.00 15.98 238 SER A CA 1
ATOM 3162 C C . SER C 3 238 ? 156.327 149.509 136.567 1.00 15.98 238 SER A C 1
ATOM 3163 O O . SER C 3 238 ? 155.562 149.127 135.673 1.00 15.98 238 SER A O 1
ATOM 3166 N N . VAL C 3 239 ? 156.780 150.763 136.624 1.00 13.82 239 VAL A N 1
ATOM 3167 C CA . VAL C 3 239 ? 156.261 151.778 135.710 1.00 13.82 239 VAL A CA 1
ATOM 3168 C C . VAL C 3 239 ? 156.727 151.518 134.282 1.00 13.82 239 VAL A C 1
ATOM 3169 O O . VAL C 3 239 ? 155.950 151.653 133.328 1.00 13.82 239 VAL A O 1
ATOM 3173 N N . ASN C 3 240 ? 157.991 151.134 134.107 1.00 11.26 240 ASN A N 1
ATOM 3174 C CA . ASN C 3 240 ? 158.608 151.070 132.789 1.00 11.26 240 ASN A CA 1
ATOM 3175 C C . ASN C 3 240 ? 158.512 149.688 132.148 1.00 11.26 240 ASN A C 1
ATOM 3176 O O . ASN C 3 240 ? 159.296 149.383 131.242 1.00 11.26 240 ASN A O 1
ATOM 3181 N N . ALA C 3 241 ? 157.587 148.845 132.611 1.00 11.83 241 ALA A N 1
ATOM 3182 C CA . ALA C 3 241 ? 157.263 147.560 131.996 1.00 11.83 241 ALA A CA 1
ATOM 3183 C C . ALA C 3 241 ? 158.419 146.565 132.031 1.00 11.83 241 ALA A C 1
ATOM 3184 O O . ALA C 3 241 ? 158.431 145.606 131.252 1.00 11.83 241 ALA A O 1
ATOM 3186 N N . GLY C 3 242 ? 159.394 146.762 132.915 1.00 10.07 242 GLY A N 1
ATOM 3187 C CA . GLY C 3 242 ? 160.466 145.809 133.105 1.00 10.07 242 GLY A CA 1
ATOM 3188 C C . GLY C 3 242 ? 161.782 146.166 132.447 1.00 10.07 242 GLY A C 1
ATOM 3189 O O . GLY C 3 242 ? 162.787 145.495 132.714 1.00 10.07 242 GLY A O 1
ATOM 3190 N N . VAL C 3 243 ? 161.812 147.190 131.600 1.00 8.82 243 VAL A N 1
ATOM 3191 C CA . VAL C 3 243 ? 163.037 147.636 130.946 1.00 8.82 243 VAL A CA 1
ATOM 3192 C C . VAL C 3 243 ? 163.187 149.129 131.193 1.00 8.82 243 VAL A C 1
ATOM 3193 O O . VAL C 3 243 ? 162.267 149.905 130.911 1.00 8.82 243 VAL A O 1
ATOM 3197 N N . THR C 3 244 ? 164.342 149.530 131.719 1.00 10.70 244 THR A N 1
ATOM 3198 C CA . THR C 3 244 ? 164.601 150.918 132.067 1.00 10.70 244 THR A CA 1
ATOM 3199 C C . THR C 3 244 ? 165.881 151.390 131.395 1.00 10.70 244 THR A C 1
ATOM 3200 O O . THR C 3 244 ? 166.826 150.618 131.209 1.00 10.70 244 THR A O 1
ATOM 3204 N N . THR C 3 245 ? 165.901 152.674 131.039 1.00 7.52 245 THR A N 1
ATOM 3205 C CA . THR C 3 245 ? 167.079 153.317 130.471 1.00 7.52 245 THR A CA 1
ATOM 3206 C C . THR C 3 245 ? 166.930 154.833 130.547 1.00 7.52 245 THR A C 1
ATOM 3207 O O . THR C 3 245 ? 165.882 155.377 130.175 1.00 7.52 245 THR A O 1
ATOM 3211 N N . PRO C 3 246 ? 167.941 155.553 131.056 1.00 10.52 246 PRO A N 1
ATOM 3212 C CA . PRO C 3 246 ? 169.169 155.004 131.637 1.00 10.52 246 PRO A CA 1
ATOM 3213 C C . PRO C 3 246 ? 168.964 154.538 133.076 1.00 10.52 246 PRO A C 1
ATOM 3214 O O . PRO C 3 246 ? 167.922 154.828 133.663 1.00 10.52 246 PRO A O 1
ATOM 3218 N N . VAL C 3 247 ? 169.943 153.822 133.631 1.00 10.56 247 VAL A N 1
ATOM 3219 C CA . VAL C 3 247 ? 169.832 153.347 135.004 1.00 10.56 247 VAL A CA 1
ATOM 3220 C C . VAL C 3 247 ? 169.858 154.536 135.955 1.00 10.56 247 VAL A C 1
ATOM 3221 O O . VAL C 3 247 ? 170.690 155.443 135.825 1.00 10.56 247 VAL A O 1
ATOM 3225 N N . SER C 3 248 ? 168.927 154.548 136.903 1.00 15.67 248 SER A N 1
ATOM 3226 C CA . SER C 3 248 ? 168.837 155.634 137.863 1.00 15.67 248 SER A CA 1
ATOM 3227 C C . SER C 3 248 ? 169.860 155.438 138.981 1.00 15.67 248 SER A C 1
ATOM 3228 O O . SER C 3 248 ? 170.520 154.401 139.088 1.00 15.67 248 SER A O 1
ATOM 3231 N N . THR C 3 249 ? 169.995 156.461 139.827 1.00 19.60 249 THR A N 1
ATOM 3232 C CA . THR C 3 249 ? 170.901 156.375 140.965 1.00 19.60 249 THR A CA 1
ATOM 3233 C C . THR C 3 249 ? 170.464 155.305 141.956 1.00 19.60 249 THR A C 1
ATOM 3234 O O . THR C 3 249 ? 171.310 154.735 142.655 1.00 19.60 249 THR A O 1
ATOM 3238 N N . TYR C 3 250 ? 169.163 155.012 142.018 1.00 20.67 250 TYR A N 1
ATOM 3239 C CA . TYR C 3 250 ? 168.668 154.003 142.949 1.00 20.67 250 TYR A CA 1
ATOM 3240 C C . TYR C 3 250 ? 169.209 152.621 142.609 1.00 20.67 250 TYR A C 1
ATOM 3241 O O . TYR C 3 250 ? 169.522 151.832 143.508 1.00 20.67 250 TYR A O 1
ATOM 3250 N N . MET C 3 251 ? 169.317 152.307 141.318 1.00 17.44 251 MET A N 1
ATOM 3251 C CA . MET C 3 251 ? 169.741 150.973 140.909 1.00 17.44 251 MET A CA 1
ATOM 3252 C C . MET C 3 251 ? 171.237 150.749 141.100 1.00 17.44 251 MET A C 1
ATOM 3253 O O . MET C 3 251 ? 171.650 149.635 141.439 1.00 17.44 251 MET A O 1
ATOM 3258 N N . LEU C 3 252 ? 172.062 151.776 140.889 1.00 19.72 252 LEU A N 1
ATOM 3259 C CA . LEU C 3 252 ? 173.516 151.638 140.962 1.00 19.72 252 LEU A CA 1
ATOM 3260 C C . LEU C 3 252 ? 174.097 152.914 141.552 1.00 19.72 252 LEU A C 1
ATOM 3261 O O . LEU C 3 252 ? 174.008 153.980 140.936 1.00 19.72 252 LEU A O 1
ATOM 3266 N N . THR C 3 253 ? 174.692 152.808 142.737 1.00 27.04 253 THR A N 1
ATOM 3267 C CA . THR C 3 253 ? 175.328 153.952 143.367 1.00 27.04 253 THR A CA 1
ATOM 3268 C C . THR C 3 253 ? 176.664 154.261 142.692 1.00 27.04 253 THR A C 1
ATOM 3269 O O . THR C 3 253 ? 177.195 153.472 141.908 1.00 27.04 253 THR A O 1
ATOM 3273 N N . ASN C 3 254 ? 177.203 155.441 143.006 1.00 26.62 254 ASN A N 1
ATOM 3274 C CA . ASN C 3 254 ? 178.452 155.878 142.388 1.00 26.62 254 ASN A CA 1
ATOM 3275 C C . ASN C 3 254 ? 179.613 154.974 142.784 1.00 26.62 254 ASN A C 1
ATOM 3276 O O . ASN C 3 254 ? 180.424 154.580 141.937 1.00 26.62 254 ASN A O 1
ATOM 3281 N N . SER C 3 255 ? 179.711 154.638 144.072 1.00 27.54 255 SER A N 1
ATOM 3282 C CA . SER C 3 255 ? 180.814 153.801 144.533 1.00 27.54 255 SER A CA 1
ATOM 3283 C C . SER C 3 255 ? 180.765 152.422 143.889 1.00 27.54 255 SER A C 1
ATOM 3284 O O . SER C 3 255 ? 181.798 151.886 143.470 1.00 27.54 255 SER A O 1
ATOM 3287 N N . GLU C 3 256 ? 179.570 151.834 143.798 1.00 25.82 256 GLU A N 1
ATOM 3288 C CA . GLU C 3 256 ? 179.441 150.521 143.176 1.00 25.82 256 GLU A CA 1
ATOM 3289 C C . GLU C 3 256 ? 179.801 150.575 141.697 1.00 25.82 256 GLU A C 1
ATOM 3290 O O . GLU C 3 256 ? 180.462 149.666 141.179 1.00 25.82 256 GLU A O 1
ATOM 3296 N N . LEU C 3 257 ? 179.372 151.628 140.998 1.00 22.79 257 LEU A N 1
ATOM 3297 C CA . LEU C 3 257 ? 179.708 151.762 139.584 1.00 22.79 257 LEU A CA 1
ATOM 3298 C C . LEU C 3 257 ? 181.210 151.917 139.387 1.00 22.79 257 LEU A C 1
ATOM 3299 O O . LEU C 3 257 ? 181.788 151.318 138.471 1.00 22.79 257 LEU A O 1
ATOM 3304 N N . LEU C 3 258 ? 181.861 152.719 140.234 1.00 24.04 258 LEU A N 1
ATOM 3305 C CA . LEU C 3 258 ? 183.309 152.875 140.135 1.00 24.04 258 LEU A CA 1
ATOM 3306 C C . LEU C 3 258 ? 184.027 151.561 140.413 1.00 24.04 258 LEU A C 1
ATOM 3307 O O . LEU C 3 258 ? 185.005 151.224 139.734 1.00 24.04 258 LEU A O 1
ATOM 3312 N N . SER C 3 259 ? 183.558 150.805 141.409 1.00 27.65 259 SER A N 1
ATOM 3313 C CA . SER C 3 259 ? 184.162 149.507 141.695 1.00 27.65 259 SER A CA 1
ATOM 3314 C C . SER C 3 259 ? 183.993 148.550 140.521 1.00 27.65 259 SER A C 1
ATOM 3315 O O . SER C 3 259 ? 184.922 147.813 140.170 1.00 27.65 259 SER A O 1
ATOM 3318 N N . LEU C 3 260 ? 182.809 148.547 139.902 1.00 25.37 260 LEU A N 1
ATOM 3319 C CA . LEU C 3 260 ? 182.578 147.682 138.749 1.00 25.37 260 LEU A CA 1
ATOM 3320 C C . LEU C 3 260 ? 183.467 148.075 137.576 1.00 25.37 260 LEU A C 1
ATOM 3321 O O . LEU C 3 260 ? 183.999 147.208 136.872 1.00 25.37 260 LEU A O 1
ATOM 3326 N N . ILE C 3 261 ? 183.632 149.380 137.343 1.00 26.31 261 ILE A N 1
ATOM 3327 C CA . ILE C 3 261 ? 184.495 149.841 136.258 1.00 26.31 261 ILE A CA 1
ATOM 3328 C C . ILE C 3 261 ? 185.942 149.447 136.522 1.00 26.31 261 ILE A C 1
ATOM 3329 O O . ILE C 3 261 ? 186.652 148.989 135.617 1.00 26.31 261 ILE A O 1
ATOM 3334 N N . ASN C 3 262 ? 186.404 149.617 137.764 1.00 31.75 262 ASN A N 1
ATOM 3335 C CA . ASN C 3 262 ? 187.770 149.237 138.106 1.00 31.75 262 ASN A CA 1
ATOM 3336 C C . ASN C 3 262 ? 187.986 147.738 137.944 1.00 31.75 262 ASN A C 1
ATOM 3337 O O . ASN C 3 262 ? 189.037 147.302 137.461 1.00 31.75 262 ASN A O 1
ATOM 3342 N N . ASP C 3 263 ? 187.001 146.931 138.342 1.00 35.28 263 ASP A N 1
ATOM 3343 C CA . ASP C 3 263 ? 187.104 145.483 138.222 1.00 35.28 263 ASP A CA 1
ATOM 3344 C C . ASP C 3 263 ? 186.824 144.981 136.812 1.00 35.28 263 ASP A C 1
ATOM 3345 O O . ASP C 3 263 ? 187.009 143.786 136.553 1.00 35.28 263 ASP A O 1
ATOM 3350 N N . MET C 3 264 ? 186.383 145.845 135.908 1.00 36.60 264 MET A N 1
ATOM 3351 C CA . MET C 3 264 ? 186.080 145.414 134.548 1.00 36.60 264 MET A CA 1
ATOM 3352 C C . MET C 3 264 ? 187.362 145.000 133.834 1.00 36.60 264 MET A C 1
ATOM 3353 O O . MET C 3 264 ? 188.332 145.768 133.817 1.00 36.60 264 MET A O 1
ATOM 3358 N N . PRO C 3 265 ? 187.411 143.808 133.237 1.00 41.41 265 PRO A N 1
ATOM 3359 C CA . PRO C 3 265 ? 188.641 143.333 132.563 1.00 41.41 265 PRO A CA 1
ATOM 3360 C C . PRO C 3 265 ? 188.890 144.014 131.218 1.00 41.41 265 PRO A C 1
ATOM 3361 O O . PRO C 3 265 ? 188.622 143.489 130.138 1.00 41.41 265 PRO A O 1
ATOM 3365 N N . ILE C 3 266 ? 189.425 145.231 131.286 1.00 37.53 266 ILE A N 1
ATOM 3366 C CA . ILE C 3 266 ? 189.801 146.008 130.114 1.00 37.53 266 ILE A CA 1
ATOM 3367 C C . ILE C 3 266 ? 191.165 146.640 130.371 1.00 37.53 266 ILE A C 1
ATOM 3368 O O . ILE C 3 266 ? 191.788 146.422 131.413 1.00 37.53 266 ILE A O 1
ATOM 3373 N N . THR C 3 267 ? 191.626 147.434 129.410 1.00 40.05 267 THR A N 1
ATOM 3374 C CA . THR C 3 267 ? 192.926 148.085 129.510 1.00 40.05 267 THR A CA 1
ATOM 3375 C C . THR C 3 267 ? 192.827 149.284 130.452 1.00 40.05 267 THR A C 1
ATOM 3376 O O . THR C 3 267 ? 191.803 149.516 131.102 1.00 40.05 267 THR A O 1
ATOM 3380 N N . ASN C 3 268 ? 193.902 150.069 130.536 1.00 36.69 268 ASN A N 1
ATOM 3381 C CA . ASN C 3 268 ? 193.949 151.198 131.457 1.00 36.69 268 ASN A CA 1
ATOM 3382 C C . ASN C 3 268 ? 193.440 152.490 130.828 1.00 36.69 268 ASN A C 1
ATOM 3383 O O . ASN C 3 268 ? 192.794 153.294 131.509 1.00 36.69 268 ASN A O 1
ATOM 3388 N N . ASP C 3 269 ? 193.730 152.713 129.543 1.00 35.54 269 ASP A N 1
ATOM 3389 C CA . ASP C 3 269 ? 193.275 153.935 128.885 1.00 35.54 269 ASP A CA 1
ATOM 3390 C C . ASP C 3 269 ? 191.754 153.998 128.823 1.00 35.54 269 ASP A C 1
ATOM 3391 O O . ASP C 3 269 ? 191.158 155.060 129.044 1.00 35.54 269 ASP A O 1
ATOM 3396 N N . GLN C 3 270 ? 191.106 152.870 128.520 1.00 32.28 270 GLN A N 1
ATOM 3397 C CA . GLN C 3 270 ? 189.647 152.842 128.487 1.00 32.28 270 GLN A CA 1
ATOM 3398 C C . GLN C 3 270 ? 189.060 153.124 129.863 1.00 32.28 270 GLN A C 1
ATOM 3399 O O . GLN C 3 270 ? 188.069 153.855 129.984 1.00 32.28 270 GLN A O 1
ATOM 3405 N N . LYS C 3 271 ? 189.655 152.552 130.913 1.00 27.89 271 LYS A N 1
ATOM 3406 C CA . LYS C 3 271 ? 189.183 152.822 132.268 1.00 27.89 271 LYS A CA 1
ATOM 3407 C C . LYS C 3 271 ? 189.349 154.294 132.623 1.00 27.89 271 LYS A C 1
ATOM 3408 O O . LYS C 3 271 ? 188.462 154.896 133.237 1.00 27.89 271 LYS A O 1
ATOM 3414 N N . LYS C 3 272 ? 190.481 154.890 132.241 1.00 27.87 272 LYS A N 1
ATOM 3415 C CA . LYS C 3 272 ? 190.707 156.304 132.523 1.00 27.87 272 LYS A CA 1
ATOM 3416 C C . LYS C 3 272 ? 189.705 157.180 131.781 1.00 27.87 272 LYS A C 1
ATOM 3417 O O . LYS C 3 272 ? 189.210 158.171 132.328 1.00 27.87 272 LYS A O 1
ATOM 3423 N N . LEU C 3 273 ? 189.396 156.831 130.531 1.00 25.01 273 LEU A N 1
ATOM 3424 C CA . LEU C 3 273 ? 188.471 157.636 129.740 1.00 25.01 273 LEU A CA 1
ATOM 3425 C C . LEU C 3 273 ? 187.025 157.458 130.189 1.00 25.01 273 LEU A C 1
ATOM 3426 O O . LEU C 3 273 ? 186.227 158.394 130.068 1.00 25.01 273 LEU A O 1
ATOM 3431 N N . MET C 3 274 ? 186.670 156.284 130.709 1.00 22.56 274 MET A N 1
ATOM 3432 C CA . MET C 3 274 ? 185.290 156.019 131.092 1.00 22.56 274 MET A CA 1
ATOM 3433 C C . MET C 3 274 ? 184.991 156.405 132.535 1.00 22.56 274 MET A C 1
ATOM 3434 O O . MET C 3 274 ? 183.836 156.702 132.862 1.00 22.56 274 MET A O 1
ATOM 3439 N N . SER C 3 275 ? 186.004 156.429 133.405 1.00 21.83 275 SER A N 1
ATOM 3440 C CA . SER C 3 275 ? 185.777 156.776 134.802 1.00 21.83 275 SER A CA 1
ATOM 3441 C C . SER C 3 275 ? 185.628 158.276 135.023 1.00 21.83 275 SER A C 1
ATOM 3442 O O . SER C 3 275 ? 185.131 158.684 136.078 1.00 21.83 275 SER A O 1
ATOM 3445 N N . ASN C 3 276 ? 186.044 159.099 134.063 1.00 19.19 276 ASN A N 1
ATOM 3446 C CA . ASN C 3 276 ? 185.911 160.545 134.175 1.00 19.19 276 ASN A CA 1
ATOM 3447 C C . ASN C 3 276 ? 184.627 161.076 133.551 1.00 19.19 276 ASN A C 1
ATOM 3448 O O . ASN C 3 276 ? 184.351 162.276 133.667 1.00 19.19 276 ASN A O 1
ATOM 3453 N N . ASN C 3 277 ? 183.846 160.223 132.895 1.00 16.05 277 ASN A N 1
ATOM 3454 C CA . ASN C 3 277 ? 182.614 160.607 132.214 1.00 16.05 277 ASN A CA 1
ATOM 3455 C C . ASN C 3 277 ? 181.499 159.628 132.553 1.00 16.05 277 ASN A C 1
ATOM 3456 O O . ASN C 3 277 ? 180.812 159.100 131.677 1.00 16.05 277 ASN A O 1
ATOM 3461 N N . VAL C 3 278 ? 181.316 159.366 133.851 1.00 13.51 278 VAL A N 1
ATOM 3462 C CA . VAL C 3 278 ? 180.346 158.372 134.295 1.00 13.51 278 VAL A CA 1
ATOM 3463 C C . VAL C 3 278 ? 178.930 158.703 133.844 1.00 13.51 278 VAL A C 1
ATOM 3464 O O . VAL C 3 278 ? 178.102 157.797 133.700 1.00 13.51 278 VAL A O 1
ATOM 3468 N N . GLN C 3 279 ? 178.626 159.983 133.606 1.00 15.22 279 GLN A N 1
ATOM 3469 C CA . GLN C 3 279 ? 177.296 160.347 133.127 1.00 15.22 279 GLN A CA 1
ATOM 3470 C C . GLN C 3 279 ? 177.016 159.736 131.759 1.00 15.22 279 GLN A C 1
ATOM 3471 O O . GLN C 3 279 ? 175.926 159.203 131.519 1.00 15.22 279 GLN A O 1
ATOM 3477 N N . ILE C 3 280 ? 177.994 159.795 130.853 1.00 10.22 280 ILE A N 1
ATOM 3478 C CA . ILE C 3 280 ? 177.791 159.272 129.504 1.00 10.22 280 ILE A CA 1
ATOM 3479 C C . ILE C 3 280 ? 177.644 157.755 129.529 1.00 10.22 280 ILE A C 1
ATOM 3480 O O . ILE C 3 280 ? 176.749 157.196 128.884 1.00 10.22 280 ILE A O 1
ATOM 3485 N N . VAL C 3 281 ? 178.510 157.064 130.276 1.00 9.62 281 VAL A N 1
ATOM 3486 C CA . VAL C 3 281 ? 178.429 155.606 130.324 1.00 9.62 281 VAL A CA 1
ATOM 3487 C C . VAL C 3 281 ? 177.156 155.161 131.036 1.00 9.62 281 VAL A C 1
ATOM 3488 O O . VAL C 3 281 ? 176.618 154.087 130.742 1.00 9.62 281 VAL A O 1
ATOM 3492 N N . ARG C 3 282 ? 176.646 155.969 131.967 1.00 12.06 282 ARG A N 1
ATOM 3493 C CA . ARG C 3 282 ? 175.362 155.658 132.583 1.00 12.06 282 ARG A CA 1
ATOM 3494 C C . ARG C 3 282 ? 174.204 155.904 131.626 1.00 12.06 282 ARG A C 1
ATOM 3495 O O . ARG C 3 282 ? 173.197 155.191 131.680 1.00 12.06 282 ARG A O 1
ATOM 3503 N N . GLN C 3 283 ? 174.339 156.892 130.737 1.00 10.99 283 GLN A N 1
ATOM 3504 C CA . GLN C 3 283 ? 173.257 157.221 129.814 1.00 10.99 283 GLN A CA 1
ATOM 3505 C C . GLN C 3 283 ? 172.984 156.094 128.825 1.00 10.99 283 GLN A C 1
ATOM 3506 O O . GLN C 3 283 ? 171.836 155.902 128.405 1.00 10.99 283 GLN A O 1
ATOM 3512 N N . GLN C 3 284 ? 174.011 155.336 128.447 1.00 7.99 284 GLN A N 1
ATOM 3513 C CA . GLN C 3 284 ? 173.896 154.329 127.399 1.00 7.99 284 GLN A CA 1
ATOM 3514 C C . GLN C 3 284 ? 173.791 152.907 127.940 1.00 7.99 284 GLN A C 1
ATOM 3515 O O . GLN C 3 284 ? 173.910 151.953 127.165 1.00 7.99 284 GLN A O 1
ATOM 3521 N N . SER C 3 285 ? 173.572 152.740 129.241 1.00 9.44 285 SER A N 1
ATOM 3522 C CA . SER C 3 285 ? 173.498 151.419 129.844 1.00 9.44 285 SER A CA 1
ATOM 3523 C C . SER C 3 285 ? 172.074 150.872 129.734 1.00 9.44 285 SER A C 1
ATOM 3524 O O . SER C 3 285 ? 171.190 151.491 129.134 1.00 9.44 285 SER A O 1
ATOM 3527 N N . TYR C 3 286 ? 171.838 149.698 130.317 1.00 9.04 286 TYR A N 1
ATOM 3528 C CA . TYR C 3 286 ? 170.522 149.075 130.291 1.00 9.04 286 TYR A CA 1
ATOM 3529 C C . TYR C 3 286 ? 170.336 148.236 131.547 1.00 9.04 286 TYR A C 1
ATOM 3530 O O . TYR C 3 286 ? 171.303 147.857 132.213 1.00 9.04 286 TYR A O 1
ATOM 3539 N N . SER C 3 287 ? 169.076 147.936 131.857 1.00 8.62 287 SER A N 1
ATOM 3540 C CA . SER C 3 287 ? 168.735 147.120 133.015 1.00 8.62 287 SER A CA 1
ATOM 3541 C C . SER C 3 287 ? 167.620 146.157 132.641 1.00 8.62 287 SER A C 1
ATOM 3542 O O . SER C 3 287 ? 166.636 146.557 132.011 1.00 8.62 287 SER A O 1
ATOM 3545 N N . ILE C 3 288 ? 167.775 144.894 133.031 1.00 11.41 288 ILE A N 1
ATOM 3546 C CA . ILE C 3 288 ? 166.800 143.845 132.759 1.00 11.41 288 ILE A CA 1
ATOM 3547 C C . ILE C 3 288 ? 166.420 143.185 134.077 1.00 11.41 288 ILE A C 1
ATOM 3548 O O . ILE C 3 288 ? 167.296 142.785 134.854 1.00 11.41 288 ILE A O 1
ATOM 3553 N N . MET C 3 289 ? 165.119 143.073 134.324 1.00 14.07 289 MET A N 1
ATOM 3554 C CA . MET C 3 289 ? 164.622 142.407 135.517 1.00 14.07 289 MET A CA 1
ATOM 3555 C C . MET C 3 289 ? 164.596 140.902 135.273 1.00 14.07 289 MET A C 1
ATOM 3556 O O . MET C 3 289 ? 164.185 140.441 134.205 1.00 14.07 289 MET A O 1
ATOM 3561 N N . CYS C 3 290 ? 165.038 140.132 136.269 1.00 20.41 290 CYS A N 1
ATOM 3562 C CA . CYS C 3 290 ? 165.294 138.710 136.057 1.00 20.41 290 CYS A CA 1
ATOM 3563 C C . CYS C 3 290 ? 164.532 137.816 137.031 1.00 20.41 290 CYS A C 1
ATOM 3564 O O . CYS C 3 290 ? 163.618 138.272 137.722 1.00 20.41 290 CYS A O 1
ATOM 3567 N N . ILE C 3 291 ? 164.900 136.533 137.070 1.00 25.30 291 ILE A N 1
ATOM 3568 C CA . ILE C 3 291 ? 164.121 135.540 137.799 1.00 25.30 291 ILE A CA 1
ATOM 3569 C C . ILE C 3 291 ? 164.021 135.896 139.276 1.00 25.30 291 ILE A C 1
ATOM 3570 O O . ILE C 3 291 ? 164.943 136.469 139.870 1.00 25.30 291 ILE A O 1
ATOM 3575 N N . ILE C 3 292 ? 162.878 135.566 139.870 1.00 29.22 292 ILE A N 1
ATOM 3576 C CA . ILE C 3 292 ? 162.646 135.692 141.304 1.00 29.22 292 ILE A CA 1
ATOM 3577 C C . ILE C 3 292 ? 162.346 134.305 141.860 1.00 29.22 292 ILE A C 1
ATOM 3578 O O . ILE C 3 292 ? 161.424 133.624 141.394 1.00 29.22 292 ILE A O 1
ATOM 3583 N N . LYS C 3 293 ? 163.157 133.872 142.824 1.00 38.22 293 LYS A N 1
ATOM 3584 C CA . LYS C 3 293 ? 163.001 132.563 143.448 1.00 38.22 293 LYS A CA 1
ATOM 3585 C C . LYS C 3 293 ? 164.025 132.437 144.566 1.00 38.22 293 LYS A C 1
ATOM 3586 O O . LYS C 3 293 ? 165.007 133.185 144.620 1.00 38.22 293 LYS A O 1
ATOM 3592 N N . GLU C 3 294 ? 163.774 131.481 145.460 1.00 44.45 294 GLU A N 1
ATOM 3593 C CA . GLU C 3 294 ? 164.710 131.109 146.523 1.00 44.45 294 GLU A CA 1
ATOM 3594 C C . GLU C 3 294 ? 165.119 132.315 147.366 1.00 44.45 294 GLU A C 1
ATOM 3595 O O . GLU C 3 294 ? 166.287 132.484 147.723 1.00 44.45 294 GLU A O 1
ATOM 3601 N N . GLU C 3 295 ? 164.148 133.174 147.675 1.00 42.67 295 GLU A N 1
ATOM 3602 C CA . GLU C 3 295 ? 164.302 134.308 148.584 1.00 42.67 295 GLU A CA 1
ATOM 3603 C C . GLU C 3 295 ? 165.372 135.300 148.141 1.00 42.67 295 GLU A C 1
ATOM 3604 O O . GLU C 3 295 ? 165.749 136.183 148.923 1.00 42.67 295 GLU A O 1
ATOM 3610 N N . VAL C 3 296 ? 165.873 135.189 146.914 1.00 33.22 296 VAL A N 1
ATOM 3611 C CA . VAL C 3 296 ? 166.923 136.067 146.412 1.00 33.22 296 VAL A CA 1
ATOM 3612 C C . VAL C 3 296 ? 166.444 136.708 145.117 1.00 33.22 296 VAL A C 1
ATOM 3613 O O . VAL C 3 296 ? 165.898 136.025 144.244 1.00 33.22 296 VAL A O 1
ATOM 3617 N N . LEU C 3 297 ? 166.626 138.018 145.006 1.00 24.76 297 LEU A N 1
ATOM 3618 C CA . LEU C 3 297 ? 166.264 138.772 143.815 1.00 24.76 297 LEU A CA 1
ATOM 3619 C C . LEU C 3 297 ? 167.537 139.155 143.077 1.00 24.76 297 LEU A C 1
ATOM 3620 O O . LEU C 3 297 ? 168.455 139.732 143.670 1.00 24.76 297 LEU A O 1
ATOM 3625 N N . ALA C 3 298 ? 167.586 138.842 141.786 1.00 16.71 298 ALA A N 1
ATOM 3626 C CA . ALA C 3 298 ? 168.734 139.168 140.956 1.00 16.71 298 ALA A CA 1
ATOM 3627 C C . ALA C 3 298 ? 168.249 139.777 139.652 1.00 16.71 298 ALA A C 1
ATOM 3628 O O . ALA C 3 298 ? 167.235 139.348 139.097 1.00 16.71 298 ALA A O 1
ATOM 3630 N N . TYR C 3 299 ? 168.971 140.789 139.176 1.00 13.67 299 TYR A N 1
ATOM 3631 C CA . TYR C 3 299 ? 168.696 141.388 137.876 1.00 13.67 299 TYR A CA 1
ATOM 3632 C C . TYR C 3 299 ? 170.020 141.624 137.158 1.00 13.67 299 TYR A C 1
ATOM 3633 O O . TYR C 3 299 ? 171.101 141.396 137.711 1.00 13.67 299 TYR A O 1
ATOM 3642 N N . VAL C 3 300 ? 169.934 142.077 135.908 1.00 11.19 300 VAL A N 1
ATOM 3643 C CA . VAL C 3 300 ? 171.089 142.190 135.028 1.00 11.19 300 VAL A CA 1
ATOM 3644 C C . VAL C 3 300 ? 171.279 143.652 134.655 1.00 11.19 300 VAL A C 1
ATOM 3645 O O . VAL C 3 300 ? 170.325 144.323 134.247 1.00 11.19 300 VAL A O 1
ATOM 3649 N N . VAL C 3 301 ? 172.506 144.145 134.804 1.00 11.16 301 VAL A N 1
ATOM 3650 C CA . VAL C 3 301 ? 172.882 145.479 134.357 1.00 11.16 301 VAL A CA 1
ATOM 3651 C C . VAL C 3 301 ? 173.843 145.335 133.187 1.00 11.16 301 VAL A C 1
ATOM 3652 O O . VAL C 3 301 ? 174.780 144.528 133.231 1.00 11.16 301 VAL A O 1
ATOM 3656 N N . GLN C 3 302 ? 173.599 146.109 132.132 1.00 10.89 302 GLN A N 1
ATOM 3657 C CA . GLN C 3 302 ? 174.360 146.027 130.891 1.00 10.89 302 GLN A CA 1
ATOM 3658 C C . GLN C 3 302 ? 175.081 147.352 130.687 1.00 10.89 302 GLN A C 1
ATOM 3659 O O . GLN C 3 302 ? 174.441 148.392 130.506 1.00 10.89 302 GLN A O 1
ATOM 3665 N N . LEU C 3 303 ? 176.412 147.308 130.720 1.00 12.98 303 LEU A N 1
ATOM 3666 C CA . LEU C 3 303 ? 177.250 148.490 130.593 1.00 12.98 303 LEU A CA 1
ATOM 3667 C C . LEU C 3 303 ? 178.001 148.460 129.274 1.00 12.98 303 LEU A C 1
ATOM 3668 O O . LEU C 3 303 ? 178.527 147.406 128.892 1.00 12.98 303 LEU A O 1
ATOM 3673 N N . PRO C 3 304 ? 178.071 149.577 128.555 1.00 10.52 304 PRO A N 1
ATOM 3674 C CA . PRO C 3 304 ? 178.790 149.588 127.278 1.00 10.52 304 PRO A CA 1
ATOM 3675 C C . PRO C 3 304 ? 180.289 149.423 127.473 1.00 10.52 304 PRO A C 1
ATOM 3676 O O . PRO C 3 304 ? 180.849 149.770 128.516 1.00 10.52 304 PRO A O 1
ATOM 3680 N N . LEU C 3 305 ? 180.937 148.882 126.444 1.00 12.63 305 LEU A N 1
ATOM 3681 C CA . LEU C 3 305 ? 182.381 148.652 126.437 1.00 12.63 305 LEU A CA 1
ATOM 3682 C C . LEU C 3 305 ? 182.964 149.377 125.228 1.00 12.63 305 LEU A C 1
ATOM 3683 O O . LEU C 3 305 ? 182.898 148.874 124.102 1.00 12.63 305 LEU A O 1
ATOM 3688 N N . TYR C 3 306 ? 183.528 150.559 125.464 1.00 12.80 306 TYR A N 1
ATOM 3689 C CA . TYR C 3 306 ? 184.081 151.364 124.383 1.00 12.80 306 TYR A CA 1
ATOM 3690 C C . TYR C 3 306 ? 185.280 150.664 123.756 1.00 12.80 306 TYR A C 1
ATOM 3691 O O . TYR C 3 306 ? 186.115 150.080 124.454 1.00 12.80 306 TYR A O 1
ATOM 3700 N N . GLY C 3 307 ? 185.365 150.723 122.428 1.00 14.45 307 GLY A N 1
ATOM 3701 C CA . GLY C 3 307 ? 186.380 149.969 121.718 1.00 14.45 307 GLY A CA 1
ATOM 3702 C C . GLY C 3 307 ? 187.334 150.770 120.853 1.00 14.45 307 GLY A C 1
ATOM 3703 O O . GLY C 3 307 ? 188.460 150.327 120.610 1.00 14.45 307 GLY A O 1
ATOM 3704 N N . VAL C 3 308 ? 186.913 151.939 120.378 1.00 17.96 308 VAL A N 1
ATOM 3705 C CA . VAL C 3 308 ? 187.741 152.783 119.523 1.00 17.96 308 VAL A CA 1
ATOM 3706 C C . VAL C 3 308 ? 187.994 154.089 120.260 1.00 17.96 308 VAL A C 1
ATOM 3707 O O . VAL C 3 308 ? 187.044 154.789 120.629 1.00 17.96 308 VAL A O 1
ATOM 3711 N N . ILE C 3 309 ? 189.267 154.419 120.466 1.00 21.31 309 ILE A N 1
ATOM 3712 C CA . ILE C 3 309 ? 189.666 155.555 121.287 1.00 21.31 309 ILE A CA 1
ATOM 3713 C C . ILE C 3 309 ? 190.698 156.383 120.533 1.00 21.31 309 ILE A C 1
ATOM 3714 O O . ILE C 3 309 ? 191.604 155.834 119.897 1.00 21.31 309 ILE A O 1
ATOM 3719 N N . ASP C 3 310 ? 190.552 157.709 120.606 1.00 24.17 310 ASP A N 1
ATOM 3720 C CA . ASP C 3 310 ? 191.557 158.671 120.150 1.00 24.17 310 ASP A CA 1
ATOM 3721 C C . ASP C 3 310 ? 191.858 158.507 118.656 1.00 24.17 310 ASP A C 1
ATOM 3722 O O . ASP C 3 310 ? 192.965 158.158 118.240 1.00 24.17 310 ASP A O 1
ATOM 3727 N N . THR C 3 311 ? 190.830 158.773 117.857 1.00 21.58 311 THR A N 1
ATOM 3728 C CA . THR C 3 311 ? 190.954 158.829 116.410 1.00 21.58 311 THR A CA 1
ATOM 3729 C C . THR C 3 311 ? 190.317 160.111 115.898 1.00 21.58 311 THR A C 1
ATOM 3730 O O . THR C 3 311 ? 189.396 160.642 116.526 1.00 21.58 311 THR A O 1
ATOM 3734 N N . PRO C 3 312 ? 190.799 160.645 114.773 1.00 19.68 312 PRO A N 1
ATOM 3735 C CA . PRO C 3 312 ? 190.183 161.857 114.216 1.00 19.68 312 PRO A CA 1
ATOM 3736 C C . PRO C 3 312 ? 188.716 161.624 113.889 1.00 19.68 312 PRO A C 1
ATOM 3737 O O . PRO C 3 312 ? 188.330 160.565 113.391 1.00 19.68 312 PRO A O 1
ATOM 3741 N N . CYS C 3 313 ? 187.892 162.634 114.180 1.00 16.24 313 CYS A N 1
ATOM 3742 C CA . CYS C 3 313 ? 186.442 162.470 114.109 1.00 16.24 313 CYS A CA 1
ATOM 3743 C C . CYS C 3 313 ? 185.839 163.860 113.889 1.00 16.24 313 CYS A C 1
ATOM 3744 O O . CYS C 3 313 ? 185.729 164.640 114.837 1.00 16.24 313 CYS A O 1
ATOM 3747 N N . TRP C 3 314 ? 185.456 164.152 112.648 1.00 13.59 314 TRP A N 1
ATOM 3748 C CA . TRP C 3 314 ? 184.999 165.477 112.245 1.00 13.59 314 TRP A CA 1
ATOM 3749 C C . TRP C 3 314 ? 183.490 165.478 111.994 1.00 13.59 314 TRP A C 1
ATOM 3750 O O . TRP C 3 314 ? 182.816 164.451 112.100 1.00 13.59 314 TRP A O 1
ATOM 3761 N N . LYS C 3 315 ? 182.960 166.657 111.663 1.00 12.96 315 LYS A N 1
ATOM 3762 C CA . LYS C 3 315 ? 181.526 166.845 111.484 1.00 12.96 315 LYS A CA 1
ATOM 3763 C C . LYS C 3 315 ? 181.259 167.631 110.207 1.00 12.96 315 LYS A C 1
ATOM 3764 O O . LYS C 3 315 ? 182.050 168.491 109.811 1.00 12.96 315 LYS A O 1
ATOM 3770 N N . LEU C 3 316 ? 180.119 167.338 109.581 1.00 12.99 316 LEU A N 1
ATOM 3771 C CA . LEU C 3 316 ? 179.705 167.968 108.336 1.00 12.99 316 LEU A CA 1
ATOM 3772 C C . LEU C 3 316 ? 178.369 168.673 108.536 1.00 12.99 316 LEU A C 1
ATOM 3773 O O . LEU C 3 316 ? 177.541 168.248 109.346 1.00 12.99 316 LEU A O 1
ATOM 3778 N N . HIS C 3 317 ? 178.169 169.758 107.788 1.00 15.16 317 HIS A N 1
ATOM 3779 C CA . HIS C 3 317 ? 176.925 170.514 107.820 1.00 15.16 317 HIS A CA 1
ATOM 3780 C C . HIS C 3 317 ? 176.601 171.008 106.418 1.00 15.16 317 HIS A C 1
ATOM 3781 O O . HIS C 3 317 ? 177.498 171.416 105.674 1.00 15.16 317 HIS A O 1
ATOM 3788 N N . THR C 3 318 ? 175.316 170.989 106.072 1.00 18.59 318 THR A N 1
ATOM 3789 C CA . THR C 3 318 ? 174.862 171.349 104.738 1.00 18.59 318 THR A CA 1
ATOM 3790 C C . THR C 3 318 ? 173.789 172.426 104.820 1.00 18.59 318 THR A C 1
ATOM 3791 O O . THR C 3 318 ? 173.187 172.659 105.871 1.00 18.59 318 THR A O 1
ATOM 3795 N N . SER C 3 319 ? 173.559 173.080 103.682 1.00 26.55 319 SER A N 1
ATOM 3796 C CA . SER C 3 319 ? 172.543 174.115 103.553 1.00 26.55 319 SER A CA 1
ATOM 3797 C C . SER C 3 319 ? 172.228 174.286 102.077 1.00 26.55 319 SER A C 1
ATOM 3798 O O . SER C 3 319 ? 173.121 174.122 101.237 1.00 26.55 319 SER A O 1
ATOM 3801 N N . PRO C 3 320 ? 170.980 174.597 101.724 1.00 29.63 320 PRO A N 1
ATOM 3802 C CA . PRO C 3 320 ? 170.632 174.746 100.305 1.00 29.63 320 PRO A CA 1
ATOM 3803 C C . PRO C 3 320 ? 171.400 175.880 99.641 1.00 29.63 320 PRO A C 1
ATOM 3804 O O . PRO C 3 320 ? 171.655 176.927 100.240 1.00 29.63 320 PRO A O 1
ATOM 3808 N N . LEU C 3 321 ? 171.768 175.652 98.381 1.00 38.22 321 LEU A N 1
ATOM 3809 C CA . LEU C 3 321 ? 172.428 176.648 97.536 1.00 38.22 321 LEU A CA 1
ATOM 3810 C C . LEU C 3 321 ? 171.579 176.802 96.278 1.00 38.22 321 LEU A C 1
ATOM 3811 O O . LEU C 3 321 ? 171.537 175.896 95.442 1.00 38.22 321 LEU A O 1
ATOM 3816 N N . CYS C 3 322 ? 170.908 177.942 96.138 1.00 48.31 322 CYS A N 1
ATOM 3817 C CA . CYS C 3 322 ? 170.035 178.182 95.000 1.00 48.31 322 CYS A CA 1
ATOM 3818 C C . CYS C 3 322 ? 170.342 179.524 94.350 1.00 48.31 322 CYS A C 1
ATOM 3819 O O . CYS C 3 322 ? 170.739 180.484 95.016 1.00 48.31 322 CYS A O 1
ATOM 3822 N N . THR C 3 323 ? 170.175 179.568 93.031 1.00 55.42 323 THR A N 1
ATOM 3823 C CA . THR C 3 323 ? 170.344 180.802 92.281 1.00 55.42 323 THR A CA 1
ATOM 3824 C C . THR C 3 323 ? 169.135 181.711 92.472 1.00 55.42 323 THR A C 1
ATOM 3825 O O . THR C 3 323 ? 168.013 181.252 92.706 1.00 55.42 323 THR A O 1
ATOM 3829 N N . THR C 3 324 ? 169.378 183.014 92.390 1.00 61.38 324 THR A N 1
ATOM 3830 C CA . THR C 3 324 ? 168.332 184.013 92.549 1.00 61.38 324 THR A CA 1
ATOM 3831 C C . THR C 3 324 ? 167.888 184.532 91.186 1.00 61.38 324 THR A C 1
ATOM 3832 O O . THR C 3 324 ? 168.692 184.633 90.254 1.00 61.38 324 THR A O 1
ATOM 3836 N N . ASN C 3 325 ? 166.598 184.838 91.073 1.00 65.25 325 ASN A N 1
ATOM 3837 C CA . ASN C 3 325 ? 166.042 185.377 89.841 1.00 65.25 325 ASN A CA 1
ATOM 3838 C C . ASN C 3 325 ? 164.763 186.133 90.165 1.00 65.25 325 ASN A C 1
ATOM 3839 O O . ASN C 3 325 ? 164.113 185.884 91.185 1.00 65.25 325 ASN A O 1
ATOM 3844 N N . THR C 3 326 ? 164.407 187.065 89.281 1.00 71.24 326 THR A N 1
ATOM 3845 C CA . THR C 3 326 ? 163.187 187.843 89.472 1.00 71.24 326 THR A CA 1
ATOM 3846 C C . THR C 3 326 ? 161.936 187.037 89.147 1.00 71.24 326 THR A C 1
ATOM 3847 O O . THR C 3 326 ? 160.867 187.311 89.704 1.00 71.24 326 THR A O 1
ATOM 3851 N N . LYS C 3 327 ? 162.044 186.051 88.260 1.00 65.02 327 LYS A N 1
ATOM 3852 C CA . LYS C 3 327 ? 160.899 185.230 87.891 1.00 65.02 327 LYS A CA 1
ATOM 3853 C C . LYS C 3 327 ? 160.622 184.199 88.979 1.00 65.02 327 LYS A C 1
ATOM 3854 O O . LYS C 3 327 ? 161.538 183.516 89.446 1.00 65.02 327 LYS A O 1
ATOM 3860 N N . GLU C 3 328 ? 159.359 184.092 89.380 1.00 67.22 328 GLU A N 1
ATOM 3861 C CA . GLU C 3 328 ? 158.967 183.153 90.422 1.00 67.22 328 GLU A CA 1
ATOM 3862 C C . GLU C 3 328 ? 158.767 181.763 89.831 1.00 67.22 328 GLU A C 1
ATOM 3863 O O . GLU C 3 328 ? 158.138 181.609 88.780 1.00 67.22 328 GLU A O 1
ATOM 3869 N N . GLY C 3 329 ? 159.305 180.751 90.511 1.00 66.13 329 GLY A N 1
ATOM 3870 C CA . GLY C 3 329 ? 159.158 179.371 90.113 1.00 66.13 329 GLY A CA 1
ATOM 3871 C C . GLY C 3 329 ? 160.356 178.782 89.394 1.00 66.13 329 GLY A C 1
ATOM 3872 O O . GLY C 3 329 ? 160.477 177.554 89.331 1.00 66.13 329 GLY A O 1
ATOM 3873 N N . SER C 3 330 ? 161.239 179.620 88.853 1.00 62.73 330 SER A N 1
ATOM 3874 C CA . SER C 3 330 ? 162.441 179.148 88.166 1.00 62.73 330 SER A CA 1
ATOM 3875 C C . SER C 3 330 ? 163.614 179.242 89.139 1.00 62.73 330 SER A C 1
ATOM 3876 O O . SER C 3 330 ? 164.465 180.127 89.054 1.00 62.73 330 SER A O 1
ATOM 3879 N N . ASN C 3 331 ? 163.653 178.301 90.079 1.00 65.25 331 ASN A N 1
ATOM 3880 C CA . ASN C 3 331 ? 164.675 178.280 91.120 1.00 65.25 331 ASN A CA 1
ATOM 3881 C C . ASN C 3 331 ? 165.196 176.861 91.326 1.00 65.25 331 ASN A C 1
ATOM 3882 O O . ASN C 3 331 ? 165.350 176.386 92.452 1.00 65.25 331 ASN A O 1
ATOM 3887 N N . ILE C 3 332 ? 165.468 176.161 90.222 1.00 62.51 332 ILE A N 1
ATOM 3888 C CA . ILE C 3 332 ? 166.069 174.836 90.313 1.00 62.51 332 ILE A CA 1
ATOM 3889 C C . ILE C 3 332 ? 167.453 174.959 90.931 1.00 62.51 332 ILE A C 1
ATOM 3890 O O . ILE C 3 332 ? 168.251 175.822 90.541 1.00 62.51 332 ILE A O 1
ATOM 3895 N N . CYS C 3 333 ? 167.745 174.103 91.905 1.00 58.39 333 CYS A N 1
ATOM 3896 C CA . CYS C 3 333 ? 169.014 174.192 92.617 1.00 58.39 333 CYS A CA 1
ATOM 3897 C C . CYS C 3 333 ? 169.364 172.829 93.208 1.00 58.39 333 CYS A C 1
ATOM 3898 O O . CYS C 3 333 ? 168.781 171.803 92.842 1.00 58.39 333 CYS A O 1
ATOM 3901 N N . LEU C 3 334 ? 170.324 172.828 94.133 1.00 43.45 334 LEU A N 1
ATOM 3902 C CA . LEU C 3 334 ? 170.997 171.619 94.581 1.00 43.45 334 LEU A CA 1
ATOM 3903 C C . LEU C 3 334 ? 171.211 171.677 96.088 1.00 43.45 334 LEU A C 1
ATOM 3904 O O . LEU C 3 334 ? 171.365 172.755 96.667 1.00 43.45 334 LEU A O 1
ATOM 3909 N N . THR C 3 335 ? 171.218 170.502 96.718 1.00 43.24 335 THR A N 1
ATOM 3910 C CA . THR C 3 335 ? 171.429 170.396 98.156 1.00 43.24 335 THR A CA 1
ATOM 3911 C C . THR C 3 335 ? 172.081 169.050 98.454 1.00 43.24 335 THR A C 1
ATOM 3912 O O . THR C 3 335 ? 172.013 168.117 97.651 1.00 43.24 335 THR A O 1
ATOM 3916 N N . ARG C 3 336 ? 172.722 168.962 99.616 1.00 30.03 336 ARG A N 1
ATOM 3917 C CA . ARG C 3 336 ? 173.417 167.758 100.049 1.00 30.03 336 ARG A CA 1
ATOM 3918 C C . ARG C 3 336 ? 172.585 166.987 101.070 1.00 30.03 336 ARG A C 1
ATOM 3919 O O . ARG C 3 336 ? 171.695 167.533 101.727 1.00 30.03 336 ARG A O 1
ATOM 3927 N N . THR C 3 337 ? 172.890 165.696 101.193 1.00 30.75 337 THR A N 1
ATOM 3928 C CA . THR C 3 337 ? 172.252 164.795 102.152 1.00 30.75 337 THR A CA 1
ATOM 3929 C C . THR C 3 337 ? 173.297 163.989 102.905 1.00 30.75 337 THR A C 1
ATOM 3930 O O . THR C 3 337 ? 173.215 162.764 103.016 1.00 30.75 337 THR A O 1
ATOM 3934 N N . ASP C 3 338 ? 174.306 164.667 103.436 1.00 22.70 338 ASP A N 1
ATOM 3935 C CA . ASP C 3 338 ? 175.352 164.008 104.203 1.00 22.70 338 ASP A CA 1
ATOM 3936 C C . ASP C 3 338 ? 175.457 164.608 105.598 1.00 22.70 338 ASP A C 1
ATOM 3937 O O . ASP C 3 338 ? 176.551 164.824 106.125 1.00 22.70 338 ASP A O 1
ATOM 3942 N N . ARG C 3 339 ? 174.309 164.885 106.209 1.00 16.46 339 ARG A N 1
ATOM 3943 C CA . ARG C 3 339 ? 174.289 165.336 107.590 1.00 16.46 339 ARG A CA 1
ATOM 3944 C C . ARG C 3 339 ? 174.742 164.214 108.518 1.00 16.46 339 ARG A C 1
ATOM 3945 O O . ARG C 3 339 ? 174.777 163.038 108.149 1.00 16.46 339 ARG A O 1
ATOM 3953 N N . GLY C 3 340 ? 175.090 164.592 109.735 1.00 15.59 340 GLY A N 1
ATOM 3954 C CA . GLY C 3 340 ? 175.535 163.644 110.731 1.00 15.59 340 GLY A CA 1
ATOM 3955 C C . GLY C 3 340 ? 177.041 163.680 110.908 1.00 15.59 340 GLY A C 1
ATOM 3956 O O . GLY C 3 340 ? 177.737 164.594 110.457 1.00 15.59 340 GLY A O 1
ATOM 3957 N N . TRP C 3 341 ? 177.542 162.651 111.585 1.00 12.96 341 TRP A N 1
ATOM 3958 C CA . TRP C 3 341 ? 178.944 162.557 111.967 1.00 12.96 341 TRP A CA 1
ATOM 3959 C C . TRP C 3 341 ? 179.667 161.590 111.034 1.00 12.96 341 TRP A C 1
ATOM 3960 O O . TRP C 3 341 ? 179.368 160.390 111.020 1.00 12.96 341 TRP A O 1
ATOM 3971 N N . TYR C 3 342 ? 180.593 162.119 110.237 1.00 14.79 342 TYR A N 1
ATOM 3972 C CA . TYR C 3 342 ? 181.663 161.289 109.706 1.00 14.79 342 TYR A CA 1
ATOM 3973 C C . TYR C 3 342 ? 182.638 160.963 110.829 1.00 14.79 342 TYR A C 1
ATOM 3974 O O . TYR C 3 342 ? 182.776 161.721 111.794 1.00 14.79 342 TYR A O 1
ATOM 3983 N N . CYS C 3 343 ? 183.336 159.837 110.700 1.00 16.42 343 CYS A N 1
ATOM 3984 C CA . CYS C 3 343 ? 184.350 159.554 111.701 1.00 16.42 343 CYS A CA 1
ATOM 3985 C C . CYS C 3 343 ? 185.249 158.441 111.180 1.00 16.42 343 CYS A C 1
ATOM 3986 O O . CYS C 3 343 ? 184.886 157.709 110.255 1.00 16.42 343 CYS A O 1
ATOM 3989 N N . ASP C 3 344 ? 186.419 158.312 111.798 1.00 21.24 344 ASP A N 1
ATOM 3990 C CA . ASP C 3 344 ? 187.456 157.394 111.344 1.00 21.24 344 ASP A CA 1
ATOM 3991 C C . ASP C 3 344 ? 187.555 156.203 112.287 1.00 21.24 344 ASP A C 1
ATOM 3992 O O . ASP C 3 344 ? 187.556 156.373 113.511 1.00 21.24 344 ASP A O 1
ATOM 3997 N N . ASN C 3 345 ? 187.639 155.005 111.713 1.00 24.74 345 ASN A N 1
ATOM 3998 C CA . ASN C 3 345 ? 187.830 153.786 112.485 1.00 24.74 345 ASN A CA 1
ATOM 3999 C C . ASN C 3 345 ? 188.432 152.722 111.581 1.00 24.74 345 ASN A C 1
ATOM 4000 O O . ASN C 3 345 ? 188.035 152.593 110.420 1.00 24.74 345 ASN A O 1
ATOM 4005 N N . ALA C 3 346 ? 189.383 151.960 112.128 1.00 26.80 346 ALA A N 1
ATOM 4006 C CA . ALA C 3 346 ? 190.050 150.877 111.411 1.00 26.80 346 ALA A CA 1
ATOM 4007 C C . ALA C 3 346 ? 190.617 151.350 110.078 1.00 26.80 346 ALA A C 1
ATOM 4008 O O . ALA C 3 346 ? 191.607 152.089 110.044 1.00 26.80 346 ALA A O 1
ATOM 4010 N N . GLY C 3 347 ? 189.996 150.932 108.978 1.00 24.55 347 GLY A N 1
ATOM 4011 C CA . GLY C 3 347 ? 190.442 151.332 107.658 1.00 24.55 347 GLY A CA 1
ATOM 4012 C C . GLY C 3 347 ? 189.316 151.846 106.786 1.00 24.55 347 GLY A C 1
ATOM 4013 O O . GLY C 3 347 ? 189.558 152.419 105.719 1.00 24.55 347 GLY A O 1
ATOM 4014 N N . SER C 3 348 ? 188.079 151.647 107.231 1.00 22.00 348 SER A N 1
ATOM 4015 C CA . SER C 3 348 ? 186.896 152.144 106.542 1.00 22.00 348 SER A CA 1
ATOM 4016 C C . SER C 3 348 ? 186.165 153.108 107.462 1.00 22.00 348 SER A C 1
ATOM 4017 O O . SER C 3 348 ? 185.898 152.781 108.623 1.00 22.00 348 SER A O 1
ATOM 4020 N N . VAL C 3 349 ? 185.836 154.291 106.942 1.00 20.36 349 VAL A N 1
ATOM 4021 C CA . VAL C 3 349 ? 185.243 155.329 107.776 1.00 20.36 349 VAL A CA 1
ATOM 4022 C C . VAL C 3 349 ? 183.818 154.948 108.163 1.00 20.36 349 VAL A C 1
ATOM 4023 O O . VAL C 3 349 ? 183.099 154.260 107.420 1.00 20.36 349 VAL A O 1
ATOM 4027 N N . SER C 3 350 ? 183.414 155.373 109.356 1.00 17.44 350 SER A N 1
ATOM 4028 C CA . SER C 3 350 ? 182.061 155.157 109.833 1.00 17.44 350 SER A CA 1
ATOM 4029 C C . SER C 3 350 ? 181.168 156.306 109.372 1.00 17.44 350 SER A C 1
ATOM 4030 O O . SER C 3 350 ? 181.605 157.233 108.688 1.00 17.44 350 SER A O 1
ATOM 4033 N N . PHE C 3 351 ? 179.894 156.248 109.756 1.00 16.10 351 PHE A N 1
ATOM 4034 C CA . PHE C 3 351 ? 178.926 157.250 109.332 1.00 16.10 351 PHE A CA 1
ATOM 4035 C C . PHE C 3 351 ? 177.698 157.163 110.222 1.00 16.10 351 PHE A C 1
ATOM 4036 O O . PHE C 3 351 ? 177.090 156.093 110.335 1.00 16.10 351 PHE A O 1
ATOM 4044 N N . PHE C 3 352 ? 177.340 158.283 110.846 1.00 14.01 352 PHE A N 1
ATOM 4045 C CA . PHE C 3 352 ? 176.120 158.385 111.648 1.00 14.01 352 PHE A CA 1
ATOM 4046 C C . PHE C 3 352 ? 175.223 159.450 111.032 1.00 14.01 352 PHE A C 1
ATOM 4047 O O . PHE C 3 352 ? 175.478 160.655 111.205 1.00 14.01 352 PHE A O 1
ATOM 4055 N N . PRO C 3 353 ? 174.167 159.066 110.308 1.00 18.95 353 PRO A N 1
ATOM 4056 C CA . PRO C 3 353 ? 173.346 160.089 109.641 1.00 18.95 353 PRO A CA 1
ATOM 4057 C C . PRO C 3 353 ? 172.515 160.915 110.604 1.00 18.95 353 PRO A C 1
ATOM 4058 O O . PRO C 3 353 ? 172.352 162.123 110.390 1.00 18.95 353 PRO A O 1
ATOM 4062 N N . GLN C 3 354 ? 171.983 160.304 111.658 1.00 24.95 354 GLN A N 1
ATOM 4063 C CA . GLN C 3 354 ? 171.146 161.020 112.612 1.00 24.95 354 GLN A CA 1
ATOM 4064 C C . GLN C 3 354 ? 172.024 161.844 113.545 1.00 24.95 354 GLN A C 1
ATOM 4065 O O . GLN C 3 354 ? 172.970 161.320 114.142 1.00 24.95 354 GLN A O 1
ATOM 4071 N N . ALA C 3 355 ? 171.717 163.135 113.665 1.00 30.13 355 ALA A N 1
ATOM 4072 C CA . ALA C 3 355 ? 172.452 164.001 114.577 1.00 30.13 355 ALA A CA 1
ATOM 4073 C C . ALA C 3 355 ? 171.951 163.908 116.011 1.00 30.13 355 ALA A C 1
ATOM 4074 O O . ALA C 3 355 ? 172.610 164.435 116.914 1.00 30.13 355 ALA A O 1
ATOM 4076 N N . GLU C 3 356 ? 170.813 163.257 116.242 1.00 31.70 356 GLU A N 1
ATOM 4077 C CA . GLU C 3 356 ? 170.258 163.092 117.578 1.00 31.70 356 GLU A CA 1
ATOM 4078 C C . GLU C 3 356 ? 170.552 161.726 118.182 1.00 31.70 356 GLU A C 1
ATOM 4079 O O . GLU C 3 356 ? 170.126 161.460 119.310 1.00 31.70 356 GLU A O 1
ATOM 4085 N N . THR C 3 357 ? 171.264 160.855 117.464 1.00 26.66 357 THR A N 1
ATOM 4086 C CA . THR C 3 357 ? 171.563 159.528 117.986 1.00 26.66 357 THR A CA 1
ATOM 4087 C C . THR C 3 357 ? 172.651 159.548 119.049 1.00 26.66 357 THR A C 1
ATOM 4088 O O . THR C 3 357 ? 172.725 158.615 119.858 1.00 26.66 357 THR A O 1
ATOM 4092 N N . CYS C 3 358 ? 173.493 160.579 119.070 1.00 25.82 358 CYS A N 1
ATOM 4093 C CA . CYS C 3 358 ? 174.549 160.679 120.065 1.00 25.82 358 CYS A CA 1
ATOM 4094 C C . CYS C 3 358 ? 174.852 162.146 120.333 1.00 25.82 358 CYS A C 1
ATOM 4095 O O . CYS C 3 358 ? 174.518 163.027 119.539 1.00 25.82 358 CYS A O 1
ATOM 4098 N N . LYS C 3 359 ? 175.497 162.393 121.471 1.00 20.11 359 LYS A N 1
ATOM 4099 C CA . LYS C 3 359 ? 175.678 163.734 122.005 1.00 20.11 359 LYS A CA 1
ATOM 4100 C C . LYS C 3 359 ? 177.159 164.061 122.140 1.00 20.11 359 LYS A C 1
ATOM 4101 O O . LYS C 3 359 ? 177.951 163.230 122.593 1.00 20.11 359 LYS A O 1
ATOM 4107 N N . VAL C 3 360 ? 177.528 165.273 121.735 1.00 20.46 360 VAL A N 1
ATOM 4108 C CA . VAL C 3 360 ? 178.872 165.787 121.979 1.00 20.46 360 VAL A CA 1
ATOM 4109 C C . VAL C 3 360 ? 178.971 166.231 123.433 1.00 20.46 360 VAL A C 1
ATOM 4110 O O . VAL C 3 360 ? 178.063 166.885 123.962 1.00 20.46 360 VAL A O 1
ATOM 4114 N N . GLN C 3 361 ? 180.056 165.840 124.101 1.00 18.82 361 GLN A N 1
ATOM 4115 C CA . GLN C 3 361 ? 180.211 166.131 125.525 1.00 18.82 361 GLN A CA 1
ATOM 4116 C C . GLN C 3 361 ? 181.685 166.359 125.828 1.00 18.82 361 GLN A C 1
ATOM 4117 O O . GLN C 3 361 ? 182.473 165.407 125.820 1.00 18.82 361 GLN A O 1
ATOM 4123 N N . SER C 3 362 ? 182.048 167.613 126.101 1.00 22.50 362 SER A N 1
ATOM 4124 C CA . SER C 3 362 ? 183.385 167.985 126.568 1.00 22.50 362 SER A CA 1
ATOM 4125 C C . SER C 3 362 ? 184.467 167.528 125.587 1.00 22.50 362 SER A C 1
ATOM 4126 O O . SER C 3 362 ? 185.332 166.710 125.905 1.00 22.50 362 SER A O 1
ATOM 4129 N N . ASN C 3 363 ? 184.393 168.075 124.372 1.00 19.72 363 ASN A N 1
ATOM 4130 C CA . ASN C 3 363 ? 185.384 167.827 123.323 1.00 19.72 363 ASN A CA 1
ATOM 4131 C C . ASN C 3 363 ? 185.477 166.343 122.973 1.00 19.72 363 ASN A C 1
ATOM 4132 O O . ASN C 3 363 ? 186.544 165.842 122.609 1.00 19.72 363 ASN A O 1
ATOM 4137 N N . ARG C 3 364 ? 184.362 165.625 123.085 1.00 19.92 364 ARG A N 1
ATOM 4138 C CA . ARG C 3 364 ? 184.313 164.220 122.713 1.00 19.92 364 ARG A CA 1
ATOM 4139 C C . ARG C 3 364 ? 182.952 163.915 122.104 1.00 19.92 364 ARG A C 1
ATOM 4140 O O . ARG C 3 364 ? 181.965 164.608 122.355 1.00 19.92 364 ARG A O 1
ATOM 4148 N N . VAL C 3 365 ? 182.916 162.857 121.296 1.00 15.40 365 VAL A N 1
ATOM 4149 C CA . VAL C 3 365 ? 181.801 162.613 120.388 1.00 15.40 365 VAL A CA 1
ATOM 4150 C C . VAL C 3 365 ? 181.183 161.236 120.630 1.00 15.40 365 VAL A C 1
ATOM 4151 O O . VAL C 3 365 ? 180.745 160.567 119.685 1.00 15.40 365 VAL A O 1
ATOM 4155 N N . PHE C 3 366 ? 181.141 160.804 121.896 1.00 17.61 366 PHE A N 1
ATOM 4156 C CA . PHE C 3 366 ? 180.620 159.492 122.276 1.00 17.61 366 PHE A CA 1
ATOM 4157 C C . PHE C 3 366 ? 179.386 159.127 121.464 1.00 17.61 366 PHE A C 1
ATOM 4158 O O . PHE C 3 366 ? 178.382 159.847 121.482 1.00 17.61 366 PHE A O 1
ATOM 4166 N N . CYS C 3 367 ? 179.457 158.005 120.751 1.00 17.95 367 CYS A N 1
ATOM 4167 C CA . CYS C 3 367 ? 178.405 157.649 119.809 1.00 17.95 367 CYS A CA 1
ATOM 4168 C C . CYS C 3 367 ? 178.303 156.137 119.683 1.00 17.95 367 CYS A C 1
ATOM 4169 O O . CYS C 3 367 ? 179.317 155.433 119.682 1.00 17.95 367 CYS A O 1
ATOM 4172 N N . ASP C 3 368 ? 177.070 155.651 119.577 1.00 19.10 368 ASP A N 1
ATOM 4173 C CA . ASP C 3 368 ? 176.809 154.235 119.376 1.00 19.10 368 ASP A CA 1
ATOM 4174 C C . ASP C 3 368 ? 177.158 153.837 117.946 1.00 19.10 368 ASP A C 1
ATOM 4175 O O . ASP C 3 368 ? 177.212 154.674 117.041 1.00 19.10 368 ASP A O 1
ATOM 4180 N N . THR C 3 369 ? 177.401 152.543 117.750 1.00 15.11 369 THR A N 1
ATOM 4181 C CA . THR C 3 369 ? 177.746 152.006 116.440 1.00 15.11 369 THR A CA 1
ATOM 4182 C C . THR C 3 369 ? 176.650 151.132 115.846 1.00 15.11 369 THR A C 1
ATOM 4183 O O . THR C 3 369 ? 176.806 150.653 114.718 1.00 15.11 369 THR A O 1
ATOM 4187 N N . MET C 3 370 ? 175.549 150.911 116.570 1.00 17.51 370 MET A N 1
ATOM 4188 C CA . MET C 3 370 ? 174.473 150.080 116.040 1.00 17.51 370 MET A CA 1
ATOM 4189 C C . MET C 3 370 ? 173.830 150.719 114.815 1.00 17.51 370 MET A C 1
ATOM 4190 O O . MET C 3 370 ? 173.498 150.026 113.846 1.00 17.51 370 MET A O 1
ATOM 4195 N N . ASN C 3 371 ? 173.647 152.035 114.838 1.00 18.42 371 ASN A N 1
ATOM 4196 C CA . ASN C 3 371 ? 173.110 152.787 113.706 1.00 18.42 371 ASN A CA 1
ATOM 4197 C C . ASN C 3 371 ? 174.270 153.548 113.068 1.00 18.42 371 ASN A C 1
ATOM 4198 O O . ASN C 3 371 ? 174.535 154.705 113.397 1.00 18.42 371 ASN A O 1
ATOM 4203 N N . SER C 3 372 ? 174.959 152.885 112.143 1.00 17.38 372 SER A N 1
ATOM 4204 C CA . SER C 3 372 ? 176.136 153.456 111.503 1.00 17.38 372 SER A CA 1
ATOM 4205 C C . SER C 3 372 ? 176.354 152.755 110.173 1.00 17.38 372 SER A C 1
ATOM 4206 O O . SER C 3 372 ? 175.758 151.712 109.894 1.00 17.38 372 SER A O 1
ATOM 4209 N N . LEU C 3 373 ? 177.217 153.343 109.353 1.00 17.96 373 LEU A N 1
ATOM 4210 C CA . LEU C 3 373 ? 177.545 152.800 108.043 1.00 17.96 373 LEU A CA 1
ATOM 4211 C C . LEU C 3 373 ? 179.022 152.412 107.995 1.00 17.96 373 LEU A C 1
ATOM 4212 O O . LEU C 3 373 ? 179.751 152.516 108.985 1.00 17.96 373 LEU A O 1
ATOM 4217 N N . THR C 3 374 ? 179.456 151.957 106.822 1.00 19.43 374 THR A N 1
ATOM 4218 C CA . THR C 3 374 ? 180.789 151.403 106.601 1.00 19.43 374 THR A CA 1
ATOM 4219 C C . THR C 3 374 ? 181.397 151.999 105.333 1.00 19.43 374 THR A C 1
ATOM 4220 O O . THR C 3 374 ? 181.844 151.293 104.426 1.00 19.43 374 THR A O 1
ATOM 4224 N N . LEU C 3 375 ? 181.383 153.326 105.241 1.00 19.64 375 LEU A N 1
ATOM 4225 C CA . LEU C 3 375 ? 181.790 153.981 104.010 1.00 19.64 375 LEU A CA 1
ATOM 4226 C C . LEU C 3 375 ? 183.290 153.798 103.775 1.00 19.64 375 LEU A C 1
ATOM 4227 O O . LEU C 3 375 ? 184.067 153.679 104.726 1.00 19.64 375 LEU A O 1
ATOM 4232 N N . PRO C 3 376 ? 183.719 153.755 102.516 1.00 23.94 376 PRO A N 1
ATOM 4233 C CA . PRO C 3 376 ? 185.149 153.619 102.227 1.00 23.94 376 PRO A CA 1
ATOM 4234 C C . PRO C 3 376 ? 185.925 154.856 102.652 1.00 23.94 376 PRO A C 1
ATOM 4235 O O . PRO C 3 376 ? 185.383 155.956 102.782 1.00 23.94 376 PRO A O 1
ATOM 4239 N N . SER C 3 377 ? 187.225 154.657 102.869 1.00 28.31 377 SER A N 1
ATOM 4240 C CA . SER C 3 377 ? 188.099 155.720 103.355 1.00 28.31 377 SER A CA 1
ATOM 4241 C C . SER C 3 377 ? 188.344 156.817 102.328 1.00 28.31 377 SER A C 1
ATOM 4242 O O . SER C 3 377 ? 189.114 157.741 102.615 1.00 28.31 377 SER A O 1
ATOM 4245 N N . GLU C 3 378 ? 187.724 156.748 101.152 1.00 38.81 378 GLU A N 1
ATOM 4246 C CA . GLU C 3 378 ? 187.856 157.779 100.134 1.00 38.81 378 GLU A CA 1
ATOM 4247 C C . GLU C 3 378 ? 186.658 158.719 100.096 1.00 38.81 378 GLU A C 1
ATOM 4248 O O . GLU C 3 378 ? 186.516 159.488 99.141 1.00 38.81 378 GLU A O 1
ATOM 4254 N N . VAL C 3 379 ? 185.787 158.665 101.107 1.00 35.19 379 VAL A N 1
ATOM 4255 C CA . VAL C 3 379 ? 184.650 159.577 101.158 1.00 35.19 379 VAL A CA 1
ATOM 4256 C C . VAL C 3 379 ? 185.095 161.017 101.369 1.00 35.19 379 VAL A C 1
ATOM 4257 O O . VAL C 3 379 ? 184.363 161.947 101.014 1.00 35.19 379 VAL A O 1
ATOM 4261 N N . ASN C 3 380 ? 186.286 161.231 101.930 1.00 35.32 380 ASN A N 1
ATOM 4262 C CA . ASN C 3 380 ? 186.780 162.579 102.173 1.00 35.32 380 ASN A CA 1
ATOM 4263 C C . ASN C 3 380 ? 187.417 163.141 100.908 1.00 35.32 380 ASN A C 1
ATOM 4264 O O . ASN C 3 380 ? 188.565 163.598 100.929 1.00 35.32 380 ASN A O 1
ATOM 4269 N N . LEU C 3 381 ? 186.679 163.103 99.800 1.00 41.62 381 LEU A N 1
ATOM 4270 C CA . LEU C 3 381 ? 187.149 163.646 98.532 1.00 41.62 381 LEU A CA 1
ATOM 4271 C C . LEU C 3 381 ? 186.193 164.635 97.885 1.00 41.62 381 LEU A C 1
ATOM 4272 O O . LEU C 3 381 ? 186.658 165.492 97.125 1.00 41.62 381 LEU A O 1
ATOM 4277 N N . CYS C 3 382 ? 184.889 164.556 98.148 1.00 51.23 382 CYS A N 1
ATOM 4278 C CA . CYS C 3 382 ? 183.954 165.530 97.604 1.00 51.23 382 CYS A CA 1
ATOM 4279 C C . CYS C 3 382 ? 183.755 166.721 98.533 1.00 51.23 382 CYS A C 1
ATOM 4280 O O . CYS C 3 382 ? 182.960 167.611 98.215 1.00 51.23 382 CYS A O 1
ATOM 4283 N N . ASN C 3 383 ? 184.457 166.760 99.665 1.00 42.48 383 ASN A N 1
ATOM 4284 C CA . ASN C 3 383 ? 184.392 167.908 100.560 1.00 42.48 383 ASN A CA 1
ATOM 4285 C C . ASN C 3 383 ? 185.177 169.104 100.040 1.00 42.48 383 ASN A C 1
ATOM 4286 O O . ASN C 3 383 ? 184.952 170.223 100.514 1.00 42.48 383 ASN A O 1
ATOM 4291 N N . VAL C 3 384 ? 186.078 168.900 99.083 1.00 47.74 384 VAL A N 1
ATOM 4292 C CA . VAL C 3 384 ? 186.819 170.003 98.481 1.00 47.74 384 VAL A CA 1
ATOM 4293 C C . VAL C 3 384 ? 186.102 170.537 97.248 1.00 47.74 384 VAL A C 1
ATOM 4294 O O . VAL C 3 384 ? 185.906 171.746 97.102 1.00 47.74 384 VAL A O 1
ATOM 4298 N N . ASP C 3 385 ? 185.695 169.641 96.349 1.00 56.61 385 ASP A N 1
ATOM 4299 C CA . ASP C 3 385 ? 184.950 170.006 95.149 1.00 56.61 385 ASP A CA 1
ATOM 4300 C C . ASP C 3 385 ? 184.311 168.743 94.596 1.00 56.61 385 ASP A C 1
ATOM 4301 O O . ASP C 3 385 ? 184.999 167.731 94.429 1.00 56.61 385 ASP A O 1
ATOM 4306 N N . ILE C 3 386 ? 183.013 168.791 94.310 1.00 53.48 386 ILE A N 1
ATOM 4307 C CA . ILE C 3 386 ? 182.295 167.590 93.845 1.00 53.48 386 ILE A CA 1
ATOM 4308 C C . ILE C 3 386 ? 182.431 167.561 92.324 1.00 53.48 386 ILE A C 1
ATOM 4309 O O . ILE C 3 386 ? 181.473 167.710 91.564 1.00 53.48 386 ILE A O 1
ATOM 4314 N N . PHE C 3 387 ? 183.638 167.219 91.875 1.00 65.04 387 PHE A N 1
ATOM 4315 C CA . PHE C 3 387 ? 183.968 167.011 90.464 1.00 65.04 387 PHE A CA 1
ATOM 4316 C C . PHE C 3 387 ? 184.715 165.715 90.199 1.00 65.04 387 PHE A C 1
ATOM 4317 O O . PHE C 3 387 ? 184.658 165.218 89.069 1.00 65.04 387 PHE A O 1
ATOM 4325 N N . ASN C 3 388 ? 185.405 165.152 91.177 1.00 71.68 388 ASN A N 1
ATOM 4326 C CA . ASN C 3 388 ? 186.293 164.022 90.938 1.00 71.68 388 ASN A CA 1
ATOM 4327 C C . ASN C 3 388 ? 185.483 162.745 90.754 1.00 71.68 388 ASN A C 1
ATOM 4328 O O . ASN C 3 388 ? 184.697 162.390 91.642 1.00 71.68 388 ASN A O 1
ATOM 4333 N N . PRO C 3 389 ? 185.639 162.021 89.627 1.00 71.48 389 PRO A N 1
ATOM 4334 C CA . PRO C 3 389 ? 184.931 160.750 89.418 1.00 71.48 389 PRO A CA 1
ATOM 4335 C C . PRO C 3 389 ? 185.482 159.598 90.255 1.00 71.48 389 PRO A C 1
ATOM 4336 O O . PRO C 3 389 ? 185.795 158.523 89.739 1.00 71.48 389 PRO A O 1
ATOM 4340 N N . LYS C 3 390 ? 185.598 159.823 91.563 1.00 69.79 390 LYS A N 1
ATOM 4341 C CA . LYS C 3 390 ? 186.031 158.805 92.511 1.00 69.79 390 LYS A CA 1
ATOM 4342 C C . LYS C 3 390 ? 184.912 158.366 93.442 1.00 69.79 390 LYS A C 1
ATOM 4343 O O . LYS C 3 390 ? 184.722 157.166 93.661 1.00 69.79 390 LYS A O 1
ATOM 4349 N N . TYR C 3 391 ? 184.163 159.315 93.999 1.00 52.40 391 TYR A N 1
ATOM 4350 C CA . TYR C 3 391 ? 183.032 158.996 94.860 1.00 52.40 391 TYR A CA 1
ATOM 4351 C C . TYR C 3 391 ? 182.028 160.138 94.821 1.00 52.40 391 TYR A C 1
ATOM 4352 O O . TYR C 3 391 ? 182.409 161.308 94.922 1.00 52.40 391 TYR A O 1
ATOM 4361 N N . ASP C 3 392 ? 180.755 159.791 94.672 1.00 55.68 392 ASP A N 1
ATOM 4362 C CA . ASP C 3 392 ? 179.669 160.757 94.717 1.00 55.68 392 ASP A CA 1
ATOM 4363 C C . ASP C 3 392 ? 179.023 160.743 96.096 1.00 55.68 392 ASP A C 1
ATOM 4364 O O . ASP C 3 392 ? 179.003 159.716 96.782 1.00 55.68 392 ASP A O 1
ATOM 4369 N N . CYS C 3 393 ? 178.490 161.892 96.502 1.00 47.35 393 CYS A N 1
ATOM 4370 C CA . CYS C 3 393 ? 177.991 162.073 97.862 1.00 47.35 393 CYS A CA 1
ATOM 4371 C C . CYS C 3 393 ? 176.592 162.693 97.870 1.00 47.35 393 CYS A C 1
ATOM 4372 O O . CYS C 3 393 ? 176.318 163.676 98.561 1.00 47.35 393 CYS A O 1
ATOM 4375 N N . LYS C 3 394 ? 175.688 162.097 97.085 1.00 47.00 394 LYS A N 1
ATOM 4376 C CA . LYS C 3 394 ? 174.243 162.116 97.340 1.00 47.00 394 LYS A CA 1
ATOM 4377 C C . LYS C 3 394 ? 173.654 163.532 97.317 1.00 47.00 394 LYS A C 1
ATOM 4378 O O . LYS C 3 394 ? 173.244 164.099 98.332 1.00 47.00 394 LYS A O 1
ATOM 4384 N N . ILE C 3 395 ? 173.644 164.093 96.105 1.00 45.83 395 ILE A N 1
ATOM 4385 C CA . ILE C 3 395 ? 172.907 165.325 95.835 1.00 45.83 395 ILE A CA 1
ATOM 4386 C C . ILE C 3 395 ? 171.416 165.153 96.176 1.00 45.83 395 ILE A C 1
ATOM 4387 O O . ILE C 3 395 ? 170.860 164.049 96.142 1.00 45.83 395 ILE A O 1
ATOM 4392 N N . MET C 3 396 ? 170.767 166.273 96.507 1.00 48.47 396 MET A N 1
ATOM 4393 C CA . MET C 3 396 ? 169.369 166.330 96.941 1.00 48.47 396 MET A CA 1
ATOM 4394 C C . MET C 3 396 ? 168.626 167.378 96.122 1.00 48.47 396 MET A C 1
ATOM 4395 O O . MET C 3 396 ? 168.082 168.353 96.643 1.00 48.47 396 MET A O 1
ATOM 4400 N N . THR C 3 397 ? 168.694 167.238 94.800 1.00 62.72 397 THR A N 1
ATOM 4401 C CA . THR C 3 397 ? 168.042 168.186 93.906 1.00 62.72 397 THR A CA 1
ATOM 4402 C C . THR C 3 397 ? 166.574 168.384 94.278 1.00 62.72 397 THR A C 1
ATOM 4403 O O . THR C 3 397 ? 165.905 167.476 94.777 1.00 62.72 397 THR A O 1
ATOM 4407 N N . SER C 3 398 ? 166.089 169.606 94.062 1.00 65.57 398 SER A N 1
ATOM 4408 C CA . SER C 3 398 ? 164.709 169.980 94.349 1.00 65.57 398 SER A CA 1
ATOM 4409 C C . SER C 3 398 ? 164.374 171.220 93.528 1.00 65.57 398 SER A C 1
ATOM 4410 O O . SER C 3 398 ? 165.206 171.729 92.772 1.00 65.57 398 SER A O 1
ATOM 4413 N N . LYS C 3 399 ? 163.146 171.707 93.691 1.00 64.54 399 LYS A N 1
ATOM 4414 C CA . LYS C 3 399 ? 162.659 172.888 92.986 1.00 64.54 399 LYS A CA 1
ATOM 4415 C C . LYS C 3 399 ? 161.875 173.776 93.949 1.00 64.54 399 LYS A C 1
ATOM 4416 O O . LYS C 3 399 ? 160.785 174.258 93.644 1.00 64.54 399 LYS A O 1
ATOM 4422 N N . THR C 3 400 ? 162.438 174.001 95.135 1.00 65.47 400 THR A N 1
ATOM 4423 C CA . THR C 3 400 ? 161.810 174.822 96.158 1.00 65.47 400 THR A CA 1
ATOM 4424 C C . THR C 3 400 ? 162.771 175.929 96.569 1.00 65.47 400 THR A C 1
ATOM 4425 O O . THR C 3 400 ? 163.988 175.729 96.611 1.00 65.47 400 THR A O 1
ATOM 4429 N N . ASP C 3 401 ? 162.215 177.104 96.861 1.00 55.73 401 ASP A N 1
ATOM 4430 C CA . ASP C 3 401 ? 162.997 178.275 97.250 1.00 55.73 401 ASP A CA 1
ATOM 4431 C C . ASP C 3 401 ? 162.460 178.792 98.582 1.00 55.73 401 ASP A C 1
ATOM 4432 O O . ASP C 3 401 ? 161.483 179.546 98.615 1.00 55.73 401 ASP A O 1
ATOM 4437 N N . VAL C 3 402 ? 163.099 178.386 99.677 1.00 42.91 402 VAL A N 1
ATOM 4438 C CA . VAL C 3 402 ? 162.732 178.824 101.019 1.00 42.91 402 VAL A CA 1
ATOM 4439 C C . VAL C 3 402 ? 164.003 179.202 101.767 1.00 42.91 402 VAL A C 1
ATOM 4440 O O . VAL C 3 402 ? 164.999 178.474 101.724 1.00 42.91 402 VAL A O 1
ATOM 4444 N N . SER C 3 403 ? 163.965 180.343 102.449 1.00 29.23 403 SER A N 1
ATOM 4445 C CA . SER C 3 403 ? 165.108 180.789 103.232 1.00 29.23 403 SER A CA 1
ATOM 4446 C C . SER C 3 403 ? 165.279 179.918 104.471 1.00 29.23 403 SER A C 1
ATOM 4447 O O . SER C 3 403 ? 164.315 179.363 105.007 1.00 29.23 403 SER A O 1
ATOM 4450 N N . SER C 3 404 ? 166.523 179.805 104.929 1.00 23.06 404 SER A N 1
ATOM 4451 C CA . SER C 3 404 ? 166.834 178.948 106.065 1.00 23.06 404 SER A CA 1
ATOM 4452 C C . SER C 3 404 ? 168.133 179.416 106.706 1.00 23.06 404 SER A C 1
ATOM 4453 O O . SER C 3 404 ? 168.869 180.234 106.149 1.00 23.06 404 SER A O 1
ATOM 4456 N N . SER C 3 405 ? 168.403 178.885 107.896 1.00 15.55 405 SER A N 1
ATOM 4457 C CA . SER C 3 405 ? 169.631 179.190 108.614 1.00 15.55 405 SER A CA 1
ATOM 4458 C C . SER C 3 405 ? 170.002 177.998 109.482 1.00 15.55 405 SER A C 1
ATOM 4459 O O . SER C 3 405 ? 169.128 177.349 110.063 1.00 15.55 405 SER A O 1
ATOM 4462 N N . VAL C 3 406 ? 171.300 177.716 109.563 1.00 13.99 406 VAL A N 1
ATOM 4463 C CA . VAL C 3 406 ? 171.823 176.614 110.358 1.00 13.99 406 VAL A CA 1
ATOM 4464 C C . VAL C 3 406 ? 172.937 177.142 111.250 1.00 13.99 406 VAL A C 1
ATOM 4465 O O . VAL C 3 406 ? 173.705 178.026 110.851 1.00 13.99 406 VAL A O 1
ATOM 4469 N N . ILE C 3 407 ? 173.010 176.611 112.469 1.00 12.41 407 ILE A N 1
ATOM 4470 C CA . ILE C 3 407 ? 173.989 177.053 113.454 1.00 12.41 407 ILE A CA 1
ATOM 4471 C C . ILE C 3 407 ? 174.970 175.920 113.723 1.00 12.41 407 ILE A C 1
ATOM 4472 O O . ILE C 3 407 ? 174.690 175.022 114.525 1.00 12.41 407 ILE A O 1
ATOM 4477 N N . THR C 3 408 ? 176.120 175.948 113.055 1.00 13.23 408 THR A N 1
ATOM 4478 C CA . THR C 3 408 ? 177.130 174.924 113.272 1.00 13.23 408 THR A CA 1
ATOM 4479 C C . THR C 3 408 ? 177.827 175.153 114.615 1.00 13.23 408 THR A C 1
ATOM 4480 O O . THR C 3 408 ? 177.485 176.055 115.383 1.00 13.23 408 THR A O 1
ATOM 4484 N N . SER C 3 409 ? 178.825 174.312 114.898 1.00 16.15 409 SER A N 1
ATOM 4485 C CA . SER C 3 409 ? 179.445 174.304 116.219 1.00 16.15 409 SER A CA 1
ATOM 4486 C C . SER C 3 409 ? 180.219 175.582 116.523 1.00 16.15 409 SER A C 1
ATOM 4487 O O . SER C 3 409 ? 180.501 175.851 117.696 1.00 16.15 409 SER A O 1
ATOM 4490 N N . LEU C 3 410 ? 180.567 176.375 115.510 1.00 14.81 410 LEU A N 1
ATOM 4491 C CA . LEU C 3 410 ? 181.379 177.563 115.751 1.00 14.81 410 LEU A CA 1
ATOM 4492 C C . LEU C 3 410 ? 180.817 178.787 115.036 1.00 14.81 410 LEU A C 1
ATOM 4493 O O . LEU C 3 410 ? 181.087 179.923 115.439 1.00 14.81 410 LEU A O 1
ATOM 4498 N N . GLY C 3 411 ? 180.028 178.573 113.986 1.00 14.47 411 GLY A N 1
ATOM 4499 C CA . GLY C 3 411 ? 179.521 179.680 113.197 1.00 14.47 411 GLY A CA 1
ATOM 4500 C C . GLY C 3 411 ? 178.084 179.515 112.746 1.00 14.47 411 GLY A C 1
ATOM 4501 O O . GLY C 3 411 ? 177.365 178.644 113.244 1.00 14.47 411 GLY A O 1
ATOM 4502 N N . ALA C 3 412 ? 177.650 180.357 111.810 1.00 12.96 412 ALA A N 1
ATOM 4503 C CA . ALA C 3 412 ? 176.293 180.316 111.286 1.00 12.96 412 ALA A CA 1
ATOM 4504 C C . ALA C 3 412 ? 176.322 180.397 109.767 1.00 12.96 412 ALA A C 1
ATOM 4505 O O . ALA C 3 412 ? 177.129 181.133 109.189 1.00 12.96 412 ALA A O 1
ATOM 4507 N N . ILE C 3 413 ? 175.446 179.627 109.124 1.00 14.04 413 ILE A N 1
ATOM 4508 C CA . ILE C 3 413 ? 175.283 179.648 107.674 1.00 14.04 413 ILE A CA 1
ATOM 4509 C C . ILE C 3 413 ? 173.844 180.042 107.380 1.00 14.04 413 ILE A C 1
ATOM 4510 O O . ILE C 3 413 ? 172.908 179.370 107.830 1.00 14.04 413 ILE A O 1
ATOM 4515 N N . VAL C 3 414 ? 173.661 181.118 106.621 1.00 16.76 414 VAL A N 1
ATOM 4516 C CA . VAL C 3 414 ? 172.334 181.649 106.330 1.00 16.76 414 VAL A CA 1
ATOM 4517 C C . VAL C 3 414 ? 172.118 181.602 104.825 1.00 16.76 414 VAL A C 1
ATOM 4518 O O . VAL C 3 414 ? 172.879 182.214 104.067 1.00 16.76 414 VAL A O 1
ATOM 4522 N N . SER C 3 415 ? 171.081 180.884 104.393 1.00 24.45 415 SER A N 1
ATOM 4523 C CA . SER C 3 415 ? 170.671 180.843 102.994 1.00 24.45 415 SER A CA 1
ATOM 4524 C C . SER C 3 415 ? 169.446 181.738 102.863 1.00 24.45 415 SER A C 1
ATOM 4525 O O . SER C 3 415 ? 168.342 181.352 103.262 1.00 24.45 415 SER A O 1
ATOM 4528 N N . CYS C 3 416 ? 169.646 182.927 102.307 1.00 30.73 416 CYS A N 1
ATOM 4529 C CA . CYS C 3 416 ? 168.641 183.978 102.269 1.00 30.73 416 CYS A CA 1
ATOM 4530 C C . CYS C 3 416 ? 168.203 184.184 100.826 1.00 30.73 416 CYS A C 1
ATOM 4531 O O . CYS C 3 416 ? 169.043 184.379 99.937 1.00 30.73 416 CYS A O 1
ATOM 4534 N N . TYR C 3 417 ? 166.892 184.131 100.594 1.00 38.41 417 TYR A N 1
ATOM 4535 C CA . TYR C 3 417 ? 166.339 184.185 99.250 1.00 38.41 417 TYR A CA 1
ATOM 4536 C C . TYR C 3 417 ? 165.102 185.071 99.238 1.00 38.41 417 TYR A C 1
ATOM 4537 O O . TYR C 3 417 ? 164.513 185.367 100.281 1.00 38.41 417 TYR A O 1
ATOM 4546 N N . GLY C 3 418 ? 164.713 185.487 98.034 1.00 39.60 418 GLY A N 1
ATOM 4547 C CA . GLY C 3 418 ? 163.483 186.233 97.853 1.00 39.60 418 GLY A CA 1
ATOM 4548 C C . GLY C 3 418 ? 163.509 187.599 98.520 1.00 39.60 418 GLY A C 1
ATOM 4549 O O . GLY C 3 418 ? 164.546 188.262 98.620 1.00 39.60 418 GLY A O 1
ATOM 4550 N N . LYS C 3 419 ? 162.335 188.021 98.987 1.00 41.25 419 LYS A N 1
ATOM 4551 C CA . LYS C 3 419 ? 162.154 189.324 99.609 1.00 41.25 419 LYS A CA 1
ATOM 4552 C C . LYS C 3 419 ? 162.259 189.279 101.127 1.00 41.25 419 LYS A C 1
ATOM 4553 O O . LYS C 3 419 ? 162.068 190.310 101.777 1.00 41.25 419 LYS A O 1
ATOM 4559 N N . THR C 3 420 ? 162.546 188.115 101.704 1.00 38.09 420 THR A N 1
ATOM 4560 C CA . THR C 3 420 ? 162.657 188.005 103.152 1.00 38.09 420 THR A CA 1
ATOM 4561 C C . THR C 3 420 ? 163.874 188.772 103.655 1.00 38.09 420 THR A C 1
ATOM 4562 O O . THR C 3 420 ? 164.935 188.770 103.026 1.00 38.09 420 THR A O 1
ATOM 4566 N N . LYS C 3 421 ? 163.713 189.434 104.797 1.00 36.55 421 LYS A N 1
ATOM 4567 C CA . LYS C 3 421 ? 164.776 190.223 105.403 1.00 36.55 421 LYS A CA 1
ATOM 4568 C C . LYS C 3 421 ? 165.586 189.348 106.350 1.00 36.55 421 LYS A C 1
ATOM 4569 O O . LYS C 3 421 ? 165.022 188.662 107.208 1.00 36.55 421 LYS A O 1
ATOM 4575 N N . CYS C 3 422 ? 166.907 189.374 106.186 1.00 32.25 422 CYS A N 1
ATOM 4576 C CA . CYS C 3 422 ? 167.822 188.536 106.951 1.00 32.25 422 CYS A CA 1
ATOM 4577 C C . CYS C 3 422 ? 169.025 189.372 107.365 1.00 32.25 422 CYS A C 1
ATOM 4578 O O . CYS C 3 422 ? 169.723 189.924 106.509 1.00 32.25 422 CYS A O 1
ATOM 4581 N N . THR C 3 423 ? 169.259 189.473 108.673 1.00 31.22 423 THR A N 1
ATOM 4582 C CA . THR C 3 423 ? 170.324 190.321 109.195 1.00 31.22 423 THR A CA 1
ATOM 4583 C C . THR C 3 423 ? 170.970 189.690 110.419 1.00 31.22 423 THR A C 1
ATOM 4584 O O . THR C 3 423 ? 170.296 189.056 111.237 1.00 31.22 423 THR A O 1
ATOM 4588 N N . ALA C 3 424 ? 172.280 189.883 110.546 1.00 31.07 424 ALA A N 1
ATOM 4589 C CA . ALA C 3 424 ? 172.969 189.584 111.788 1.00 31.07 424 ALA A CA 1
ATOM 4590 C C . ALA C 3 424 ? 172.826 190.757 112.754 1.00 31.07 424 ALA A C 1
ATOM 4591 O O . ALA C 3 424 ? 172.364 191.843 112.391 1.00 31.07 424 ALA A O 1
ATOM 4593 N N . SER C 3 425 ? 173.227 190.534 114.002 1.00 34.63 425 SER A N 1
ATOM 4594 C CA . SER C 3 425 ? 173.100 191.562 115.024 1.00 34.63 425 SER A CA 1
ATOM 4595 C C . SER C 3 425 ? 174.248 191.426 116.016 1.00 34.63 425 SER A C 1
ATOM 4596 O O . SER C 3 425 ? 175.118 190.562 115.880 1.00 34.63 425 SER A O 1
ATOM 4599 N N . ASN C 3 426 ? 174.238 192.298 117.022 1.00 45.34 426 ASN A N 1
ATOM 4600 C CA . ASN C 3 426 ? 175.266 192.315 118.050 1.00 45.34 426 ASN A CA 1
ATOM 4601 C C . ASN C 3 426 ? 174.667 192.910 119.315 1.00 45.34 426 ASN A C 1
ATOM 4602 O O . ASN C 3 426 ? 173.615 193.554 119.283 1.00 45.34 426 ASN A O 1
ATOM 4607 N N . LYS C 3 427 ? 175.351 192.686 120.437 1.00 53.57 427 LYS A N 1
ATOM 4608 C CA . LYS C 3 427 ? 174.873 193.168 121.725 1.00 53.57 427 LYS A CA 1
ATOM 4609 C C . LYS C 3 427 ? 175.191 194.637 121.970 1.00 53.57 427 LYS A C 1
ATOM 4610 O O . LYS C 3 427 ? 174.641 195.223 122.908 1.00 53.57 427 LYS A O 1
ATOM 4616 N N . ASN C 3 428 ? 176.051 195.249 121.155 1.00 56.18 428 ASN A N 1
ATOM 4617 C CA . ASN C 3 428 ? 176.432 196.637 121.373 1.00 56.18 428 ASN A CA 1
ATOM 4618 C C . ASN C 3 428 ? 176.465 197.482 120.108 1.00 56.18 428 ASN A C 1
ATOM 4619 O O . ASN C 3 428 ? 176.731 198.685 120.205 1.00 56.18 428 ASN A O 1
ATOM 4624 N N . ARG C 3 429 ? 176.204 196.909 118.930 1.00 57.84 429 ARG A N 1
ATOM 4625 C CA . ARG C 3 429 ? 176.246 197.665 117.685 1.00 57.84 429 ARG A CA 1
ATOM 4626 C C . ARG C 3 429 ? 174.999 197.468 116.828 1.00 57.84 429 ARG A C 1
ATOM 4627 O O . ARG C 3 429 ? 174.953 197.977 115.702 1.00 57.84 429 ARG A O 1
ATOM 4635 N N . GLY C 3 430 ? 173.993 196.757 117.330 1.00 50.88 430 GLY A N 1
ATOM 4636 C CA . GLY C 3 430 ? 172.777 196.555 116.557 1.00 50.88 430 GLY A CA 1
ATOM 4637 C C . GLY C 3 430 ? 173.046 195.792 115.274 1.00 50.88 430 GLY A C 1
ATOM 4638 O O . GLY C 3 430 ? 173.724 194.759 115.268 1.00 50.88 430 GLY A O 1
ATOM 4639 N N . ILE C 3 431 ? 172.507 196.305 114.169 1.00 46.70 431 ILE A N 1
ATOM 4640 C CA . ILE C 3 431 ? 172.674 195.654 112.875 1.00 46.70 431 ILE A CA 1
ATOM 4641 C C . ILE C 3 431 ? 174.121 195.791 112.421 1.00 46.70 431 ILE A C 1
ATOM 4642 O O . ILE C 3 431 ? 174.701 196.884 112.460 1.00 46.70 431 ILE A O 1
ATOM 4647 N N . ILE C 3 432 ? 174.712 194.679 111.989 1.00 43.46 432 ILE A N 1
ATOM 4648 C CA . ILE C 3 432 ? 176.100 194.675 111.552 1.00 43.46 432 ILE A CA 1
ATOM 4649 C C . ILE C 3 432 ? 176.282 194.131 110.140 1.00 43.46 432 ILE A C 1
ATOM 4650 O O . ILE C 3 432 ? 177.337 194.374 109.532 1.00 43.46 432 ILE A O 1
ATOM 4655 N N . LYS C 3 433 ? 175.305 193.419 109.580 1.00 37.29 433 LYS A N 1
ATOM 4656 C CA . LYS C 3 433 ? 175.432 192.874 108.237 1.00 37.29 433 LYS A CA 1
ATOM 4657 C C . LYS C 3 433 ? 174.071 192.875 107.554 1.00 37.29 433 LYS A C 1
ATOM 4658 O O . LYS C 3 433 ? 173.024 192.942 108.201 1.00 37.29 433 LYS A O 1
ATOM 4664 N N . THR C 3 434 ? 174.106 192.800 106.223 1.00 32.40 434 THR A N 1
ATOM 4665 C CA . THR C 3 434 ? 172.930 192.972 105.377 1.00 32.40 434 THR A CA 1
ATOM 4666 C C . THR C 3 434 ? 172.901 191.869 104.314 1.00 32.40 434 THR A C 1
ATOM 4667 O O . THR C 3 434 ? 172.843 192.134 103.116 1.00 32.40 434 THR A O 1
ATOM 4671 N N . PHE C 3 435 ? 172.996 190.617 104.773 1.00 31.47 435 PHE A N 1
ATOM 4672 C CA . PHE C 3 435 ? 173.117 189.438 103.914 1.00 31.47 435 PHE A CA 1
ATOM 4673 C C . PHE C 3 435 ? 172.281 189.558 102.646 1.00 31.47 435 PHE A C 1
ATOM 4674 O O . PHE C 3 435 ? 171.083 189.845 102.697 1.00 31.47 435 PHE A O 1
ATOM 4682 N N . SER C 3 436 ? 172.930 189.338 101.506 1.00 33.11 436 SER A N 1
ATOM 4683 C CA . SER C 3 436 ? 172.290 189.441 100.205 1.00 33.11 436 SER A CA 1
ATOM 4684 C C . SER C 3 436 ? 171.715 188.082 99.803 1.00 33.11 436 SER A C 1
ATOM 4685 O O . SER C 3 436 ? 171.602 187.163 100.617 1.00 33.11 436 SER A O 1
ATOM 4688 N N . ASN C 3 437 ? 171.338 187.949 98.534 1.00 36.42 437 ASN A N 1
ATOM 4689 C CA . ASN C 3 437 ? 170.788 186.697 98.038 1.00 36.42 437 ASN A CA 1
ATOM 4690 C C . ASN C 3 437 ? 171.848 185.601 98.047 1.00 36.42 437 ASN A C 1
ATOM 4691 O O . ASN C 3 437 ? 173.049 185.863 97.942 1.00 36.42 437 ASN A O 1
ATOM 4696 N N . GLY C 3 438 ? 171.392 184.363 98.175 1.00 34.19 438 GLY A N 1
ATOM 4697 C CA . GLY C 3 438 ? 172.285 183.224 98.241 1.00 34.19 438 GLY A CA 1
ATOM 4698 C C . GLY C 3 438 ? 172.594 182.823 99.668 1.00 34.19 438 GLY A C 1
ATOM 4699 O O . GLY C 3 438 ? 171.936 183.242 100.621 1.00 34.19 438 GLY A O 1
ATOM 4700 N N . CYS C 3 439 ? 173.623 181.995 99.813 1.00 27.02 439 CYS A N 1
ATOM 4701 C CA . CYS C 3 439 ? 174.025 181.502 101.122 1.00 27.02 439 CYS A CA 1
ATOM 4702 C C . CYS C 3 439 ? 175.356 182.123 101.523 1.00 27.02 439 CYS A C 1
ATOM 4703 O O . CYS C 3 439 ? 176.277 182.233 100.708 1.00 27.02 439 CYS A O 1
ATOM 4706 N N . ASP C 3 440 ? 175.436 182.545 102.782 1.00 20.86 440 ASP A N 1
ATOM 4707 C CA . ASP C 3 440 ? 176.615 183.212 103.311 1.00 20.86 440 ASP A CA 1
ATOM 4708 C C . ASP C 3 440 ? 176.964 182.617 104.668 1.00 20.86 440 ASP A C 1
ATOM 4709 O O . ASP C 3 440 ? 176.136 181.979 105.326 1.00 20.86 440 ASP A O 1
ATOM 4714 N N . TYR C 3 441 ? 178.213 182.831 105.074 1.00 15.73 441 TYR A N 1
ATOM 4715 C CA . TYR C 3 441 ? 178.751 182.307 106.321 1.00 15.73 441 TYR A CA 1
ATOM 4716 C C . TYR C 3 441 ? 179.189 183.464 107.205 1.00 15.73 441 TYR A C 1
ATOM 4717 O O . TYR C 3 441 ? 179.918 184.353 106.754 1.00 15.73 441 TYR A O 1
ATOM 4726 N N . VAL C 3 442 ? 178.743 183.452 108.459 1.00 14.40 442 VAL A N 1
ATOM 4727 C CA . VAL C 3 442 ? 179.160 184.433 109.454 1.00 14.40 442 VAL A CA 1
ATOM 4728 C C . VAL C 3 442 ? 179.787 183.685 110.623 1.00 14.40 442 VAL A C 1
ATOM 4729 O O . VAL C 3 442 ? 179.249 182.671 111.084 1.00 14.40 442 VAL A O 1
ATOM 4733 N N . SER C 3 443 ? 180.940 184.166 111.077 1.00 17.40 443 SER A N 1
ATOM 4734 C CA . SER C 3 443 ? 181.711 183.506 112.117 1.00 17.40 443 SER A CA 1
ATOM 4735 C C . SER C 3 443 ? 181.483 184.172 113.468 1.00 17.40 443 SER A C 1
ATOM 4736 O O . SER C 3 443 ? 181.027 185.314 113.560 1.00 17.40 443 SER A O 1
ATOM 4739 N N . ASN C 3 444 ? 181.814 183.434 114.528 1.00 18.48 444 ASN A N 1
ATOM 4740 C CA . ASN C 3 444 ? 181.669 183.921 115.899 1.00 18.48 444 ASN A CA 1
ATOM 4741 C C . ASN C 3 444 ? 182.892 184.770 116.237 1.00 18.48 444 ASN A C 1
ATOM 4742 O O . ASN C 3 444 ? 183.831 184.340 116.913 1.00 18.48 444 ASN A O 1
ATOM 4747 N N . LYS C 3 445 ? 182.879 186.007 115.740 1.00 21.80 445 LYS A N 1
ATOM 4748 C CA . LYS C 3 445 ? 183.955 186.953 116.009 1.00 21.80 445 LYS A CA 1
ATOM 4749 C C . LYS C 3 445 ? 183.406 188.346 116.293 1.00 21.80 445 LYS A C 1
ATOM 4750 O O . LYS C 3 445 ? 184.041 189.349 115.947 1.00 21.80 445 LYS A O 1
ATOM 4756 N N . GLY C 3 446 ? 182.234 188.427 116.919 1.00 26.31 446 GLY A N 1
ATOM 4757 C CA . GLY C 3 446 ? 181.624 189.706 117.215 1.00 26.31 446 GLY A CA 1
ATOM 4758 C C . GLY C 3 446 ? 180.121 189.721 117.031 1.00 26.31 446 GLY A C 1
ATOM 4759 O O . GLY C 3 446 ? 179.473 190.742 117.280 1.00 26.31 446 GLY A O 1
ATOM 4760 N N . VAL C 3 447 ? 179.552 188.599 116.596 1.00 24.28 447 VAL A N 1
ATOM 4761 C CA . VAL C 3 447 ? 178.116 188.469 116.382 1.00 24.28 447 VAL A CA 1
ATOM 4762 C C . VAL C 3 447 ? 177.567 187.421 117.342 1.00 24.28 447 VAL A C 1
ATOM 4763 O O . VAL C 3 447 ? 178.240 186.429 117.647 1.00 24.28 447 VAL A O 1
ATOM 4767 N N . ASP C 3 448 ? 176.352 187.663 117.844 1.00 23.07 448 ASP A N 1
ATOM 4768 C CA . ASP C 3 448 ? 175.713 186.726 118.760 1.00 23.07 448 ASP A CA 1
ATOM 4769 C C . ASP C 3 448 ? 174.218 186.578 118.489 1.00 23.07 448 ASP A C 1
ATOM 4770 O O . ASP C 3 448 ? 173.477 186.152 119.384 1.00 23.07 448 ASP A O 1
ATOM 4775 N N . THR C 3 449 ? 173.756 186.908 117.282 1.00 25.06 449 THR A N 1
ATOM 4776 C CA . THR C 3 449 ? 172.329 186.925 116.981 1.00 25.06 449 THR A CA 1
ATOM 4777 C C . THR C 3 449 ? 172.090 186.970 115.476 1.00 25.06 449 THR A C 1
ATOM 4778 O O . THR C 3 449 ? 172.681 187.802 114.780 1.00 25.06 449 THR A O 1
ATOM 4782 N N . VAL C 3 450 ? 171.233 186.090 114.961 1.00 20.38 450 VAL A N 1
ATOM 4783 C CA . VAL C 3 450 ? 170.904 186.057 113.538 1.00 20.38 450 VAL A CA 1
ATOM 4784 C C . VAL C 3 450 ? 169.389 186.027 113.398 1.00 20.38 450 VAL A C 1
ATOM 4785 O O . VAL C 3 450 ? 168.734 185.123 113.927 1.00 20.38 450 VAL A O 1
ATOM 4789 N N . SER C 3 451 ? 168.831 186.996 112.677 1.00 23.33 451 SER A N 1
ATOM 4790 C CA . SER C 3 451 ? 167.397 187.067 112.445 1.00 23.33 451 SER A CA 1
ATOM 4791 C C . SER C 3 451 ? 167.118 186.826 110.969 1.00 23.33 451 SER A C 1
ATOM 4792 O O . SER C 3 451 ? 167.768 187.424 110.104 1.00 23.33 451 SER A O 1
ATOM 4795 N N . VAL C 3 452 ? 166.165 185.941 110.685 1.00 19.85 452 VAL A N 1
ATOM 4796 C CA . VAL C 3 452 ? 165.759 185.633 109.319 1.00 19.85 452 VAL A CA 1
ATOM 4797 C C . VAL C 3 452 ? 164.245 185.751 109.239 1.00 19.85 452 VAL A C 1
ATOM 4798 O O . VAL C 3 452 ? 163.529 185.100 110.007 1.00 19.85 452 VAL A O 1
ATOM 4802 N N . GLY C 3 453 ? 163.759 186.576 108.314 1.00 22.47 453 GLY A N 1
ATOM 4803 C CA . GLY C 3 453 ? 162.330 186.779 108.195 1.00 22.47 453 GLY A CA 1
ATOM 4804 C C . GLY C 3 453 ? 161.737 187.335 109.472 1.00 22.47 453 GLY A C 1
ATOM 4805 O O . GLY C 3 453 ? 161.931 188.510 109.798 1.00 22.47 453 GLY A O 1
ATOM 4806 N N . ASN C 3 454 ? 161.010 186.496 110.205 1.00 22.01 454 ASN A N 1
ATOM 4807 C CA . ASN C 3 454 ? 160.453 186.854 111.502 1.00 22.01 454 ASN A CA 1
ATOM 4808 C C . ASN C 3 454 ? 160.783 185.793 112.543 1.00 22.01 454 ASN A C 1
ATOM 4809 O O . ASN C 3 454 ? 159.973 185.485 113.422 1.00 22.01 454 ASN A O 1
ATOM 4814 N N . THR C 3 455 ? 161.981 185.215 112.461 1.00 22.10 455 THR A N 1
ATOM 4815 C CA . THR C 3 455 ? 162.442 184.254 113.452 1.00 22.10 455 THR A CA 1
ATOM 4816 C C . THR C 3 455 ? 163.878 184.581 113.838 1.00 22.10 455 THR A C 1
ATOM 4817 O O . THR C 3 455 ? 164.624 185.196 113.068 1.00 22.10 455 THR A O 1
ATOM 4821 N N . LEU C 3 456 ? 164.253 184.167 115.047 1.00 17.54 456 LEU A N 1
ATOM 4822 C CA . LEU C 3 456 ? 165.492 184.585 115.686 1.00 17.54 456 LEU A CA 1
ATOM 4823 C C . LEU C 3 456 ? 166.292 183.367 116.130 1.00 17.54 456 LEU A C 1
ATOM 4824 O O . LEU C 3 456 ? 165.721 182.383 116.612 1.00 17.54 456 LEU A O 1
ATOM 4829 N N . TYR C 3 457 ? 167.614 183.432 115.967 1.00 18.15 457 TYR A N 1
ATOM 4830 C CA . TYR C 3 457 ? 168.513 182.367 116.382 1.00 18.15 457 TYR A CA 1
ATOM 4831 C C . TYR C 3 457 ? 169.712 182.954 117.113 1.00 18.15 457 TYR A C 1
ATOM 4832 O O . TYR C 3 457 ? 170.180 184.053 116.799 1.00 18.15 457 TYR A O 1
ATOM 4841 N N . TYR C 3 458 ? 170.211 182.194 118.084 1.00 17.15 458 TYR A N 1
ATOM 4842 C CA . TYR C 3 458 ? 171.413 182.543 118.828 1.00 17.15 458 TYR A CA 1
ATOM 4843 C C . TYR C 3 458 ? 172.579 181.695 118.337 1.00 17.15 458 TYR A C 1
ATOM 4844 O O . TYR C 3 458 ? 172.415 180.508 118.038 1.00 17.15 458 TYR A O 1
ATOM 4853 N N . VAL C 3 459 ? 173.753 182.307 118.256 1.00 15.21 459 VAL A N 1
ATOM 4854 C CA . VAL C 3 459 ? 174.949 181.648 117.744 1.00 15.21 459 VAL A CA 1
ATOM 4855 C C . VAL C 3 459 ? 175.745 181.081 118.910 1.00 15.21 459 VAL A C 1
ATOM 4856 O O . VAL C 3 459 ? 175.834 181.697 119.979 1.00 15.21 459 VAL A O 1
ATOM 4860 N N . ASN C 3 460 ? 176.325 179.901 118.706 1.00 17.92 460 ASN A N 1
ATOM 4861 C CA . ASN C 3 460 ? 177.161 179.286 119.726 1.00 17.92 460 ASN A CA 1
ATOM 4862 C C . ASN C 3 460 ? 178.415 180.120 119.962 1.00 17.92 460 ASN A C 1
ATOM 4863 O O . ASN C 3 460 ? 178.882 180.846 119.079 1.00 17.92 460 ASN A O 1
ATOM 4868 N N . LYS C 3 461 ? 178.959 180.014 121.172 1.00 19.60 461 LYS A N 1
ATOM 4869 C CA . LYS C 3 461 ? 180.122 180.794 121.585 1.00 19.60 461 LYS A CA 1
ATOM 4870 C C . LYS C 3 461 ? 181.221 179.842 122.036 1.00 19.60 461 LYS A C 1
ATOM 4871 O O . LYS C 3 461 ? 181.095 179.188 123.078 1.00 19.60 461 LYS A O 1
ATOM 4877 N N . GLN C 3 462 ? 182.297 179.771 121.257 1.00 22.87 462 GLN A N 1
ATOM 4878 C CA . GLN C 3 462 ? 183.457 178.953 121.585 1.00 22.87 462 GLN A CA 1
ATOM 4879 C C . GLN C 3 462 ? 184.703 179.663 121.068 1.00 22.87 462 GLN A C 1
ATOM 4880 O O . GLN C 3 462 ? 184.639 180.805 120.601 1.00 22.87 462 GLN A O 1
ATOM 4886 N N . GLU C 3 463 ? 185.844 178.984 121.151 1.00 24.12 463 GLU A N 1
ATOM 4887 C CA . GLU C 3 463 ? 187.123 179.527 120.713 1.00 24.12 463 GLU A CA 1
ATOM 4888 C C . GLU C 3 463 ? 187.684 178.663 119.595 1.00 24.12 463 GLU A C 1
ATOM 4889 O O . GLU C 3 463 ? 187.777 177.438 119.737 1.00 24.12 463 GLU A O 1
ATOM 4895 N N . GLY C 3 464 ? 188.055 179.297 118.492 1.00 20.90 464 GLY A N 1
ATOM 4896 C CA . GLY C 3 464 ? 188.626 178.578 117.369 1.00 20.90 464 GLY A CA 1
ATOM 4897 C C . GLY C 3 464 ? 188.772 179.488 116.174 1.00 20.90 464 GLY A C 1
ATOM 4898 O O . GLY C 3 464 ? 188.283 180.621 116.154 1.00 20.90 464 GLY A O 1
ATOM 4899 N N . LYS C 3 465 ? 189.462 178.965 115.163 1.00 21.00 465 LYS A N 1
ATOM 4900 C CA . LYS C 3 465 ? 189.688 179.704 113.932 1.00 21.00 465 LYS A CA 1
ATOM 4901 C C . LYS C 3 465 ? 188.450 179.634 113.040 1.00 21.00 465 LYS A C 1
ATOM 4902 O O . LYS C 3 465 ? 187.476 178.936 113.331 1.00 21.00 465 LYS A O 1
ATOM 4908 N N . SER C 3 466 ? 188.490 180.376 111.930 1.00 20.51 466 SER A N 1
ATOM 4909 C CA . SER C 3 466 ? 187.380 180.375 110.979 1.00 20.51 466 SER A CA 1
ATOM 4910 C C . SER C 3 466 ? 187.945 180.753 109.610 1.00 20.51 466 SER A C 1
ATOM 4911 O O . SER C 3 466 ? 188.206 181.931 109.352 1.00 20.51 466 SER A O 1
ATOM 4914 N N . LEU C 3 467 ? 188.127 179.756 108.753 1.00 20.36 467 LEU A N 1
ATOM 4915 C CA . LEU C 3 467 ? 188.620 179.982 107.405 1.00 20.36 467 LEU A CA 1
ATOM 4916 C C . LEU C 3 467 ? 187.462 180.286 106.457 1.00 20.36 467 LEU A C 1
ATOM 4917 O O . LEU C 3 467 ? 186.287 180.195 106.816 1.00 20.36 467 LEU A O 1
ATOM 4922 N N . TYR C 3 468 ? 187.812 180.654 105.224 1.00 21.76 468 TYR A N 1
ATOM 4923 C CA . TYR C 3 468 ? 186.811 181.000 104.214 1.00 21.76 468 TYR A CA 1
ATOM 4924 C C . TYR C 3 468 ? 187.434 180.735 102.847 1.00 21.76 468 TYR A C 1
ATOM 4925 O O . TYR C 3 468 ? 188.272 181.514 102.383 1.00 21.76 468 TYR A O 1
ATOM 4934 N N . VAL C 3 469 ? 187.023 179.641 102.213 1.00 25.17 469 VAL A N 1
ATOM 4935 C CA . VAL C 3 469 ? 187.527 179.268 100.896 1.00 25.17 469 VAL A CA 1
ATOM 4936 C C . VAL C 3 469 ? 186.556 179.815 99.855 1.00 25.17 469 VAL A C 1
ATOM 4937 O O . VAL C 3 469 ? 185.434 179.321 99.716 1.00 25.17 469 VAL A O 1
ATOM 4941 N N . LYS C 3 470 ? 186.984 180.846 99.131 1.00 33.74 470 LYS A N 1
ATOM 4942 C CA . LYS C 3 470 ? 186.137 181.449 98.113 1.00 33.74 470 LYS A CA 1
ATOM 4943 C C . LYS C 3 470 ? 186.043 180.544 96.889 1.00 33.74 470 LYS A C 1
ATOM 4944 O O . LYS C 3 470 ? 186.961 179.783 96.578 1.00 33.74 470 LYS A O 1
ATOM 4950 N N . GLY C 3 471 ? 184.913 180.637 96.192 1.00 42.81 471 GLY A N 1
ATOM 4951 C CA . GLY C 3 471 ? 184.698 179.842 95.000 1.00 42.81 471 GLY A CA 1
ATOM 4952 C C . GLY C 3 471 ? 183.557 180.347 94.143 1.00 42.81 471 GLY A C 1
ATOM 4953 O O . GLY C 3 471 ? 183.310 181.555 94.074 1.00 42.81 471 GLY A O 1
ATOM 4954 N N . GLU C 3 472 ? 182.852 179.427 93.481 1.00 45.68 472 GLU A N 1
ATOM 4955 C CA . GLU C 3 472 ? 181.739 179.773 92.611 1.00 45.68 472 GLU A CA 1
ATOM 4956 C C . GLU C 3 472 ? 180.653 178.717 92.794 1.00 45.68 472 GLU A C 1
ATOM 4957 O O . GLU C 3 472 ? 180.964 177.511 92.813 1.00 45.68 472 GLU A O 1
ATOM 4963 N N . PRO C 3 473 ? 179.391 179.121 92.943 1.00 42.97 473 PRO A N 1
ATOM 4964 C CA . PRO C 3 473 ? 178.311 178.132 93.047 1.00 42.97 473 PRO A CA 1
ATOM 4965 C C . PRO C 3 473 ? 178.247 177.245 91.812 1.00 42.97 473 PRO A C 1
ATOM 4966 O O . PRO C 3 473 ? 178.437 177.701 90.683 1.00 42.97 473 PRO A O 1
ATOM 4970 N N . ILE C 3 474 ? 177.976 175.958 92.042 1.00 44.69 474 ILE A N 1
ATOM 4971 C CA . ILE C 3 474 ? 177.984 174.987 90.952 1.00 44.69 474 ILE A CA 1
ATOM 4972 C C . ILE C 3 474 ? 176.646 174.903 90.230 1.00 44.69 474 ILE A C 1
ATOM 4973 O O . ILE C 3 474 ? 176.565 174.265 89.172 1.00 44.69 474 ILE A O 1
ATOM 4978 N N . ILE C 3 475 ? 175.589 175.511 90.772 1.00 47.91 475 ILE A N 1
ATOM 4979 C CA . ILE C 3 475 ? 174.310 175.513 90.069 1.00 47.91 475 ILE A CA 1
ATOM 4980 C C . ILE C 3 475 ? 174.405 176.342 88.795 1.00 47.91 475 ILE A C 1
ATOM 4981 O O . ILE C 3 475 ? 173.753 176.030 87.792 1.00 47.91 475 ILE A O 1
ATOM 4986 N N . ASN C 3 476 ? 175.222 177.400 88.805 1.00 50.58 476 ASN A N 1
ATOM 4987 C CA . ASN C 3 476 ? 175.384 178.222 87.613 1.00 50.58 476 ASN A CA 1
ATOM 4988 C C . ASN C 3 476 ? 176.000 177.431 86.466 1.00 50.58 476 ASN A C 1
ATOM 4989 O O . ASN C 3 476 ? 175.732 177.724 85.296 1.00 50.58 476 ASN A O 1
ATOM 4994 N N . PHE C 3 477 ? 176.830 176.433 86.780 1.00 53.80 477 PHE A N 1
ATOM 4995 C CA . PHE C 3 477 ? 177.385 175.579 85.736 1.00 53.80 477 PHE A CA 1
ATOM 4996 C C . PHE C 3 477 ? 176.289 174.802 85.018 1.00 53.80 477 PHE A C 1
ATOM 4997 O O . PHE C 3 477 ? 176.322 174.656 83.791 1.00 53.80 477 PHE A O 1
ATOM 5005 N N . TYR C 3 478 ? 175.311 174.294 85.766 1.00 51.73 478 TYR A N 1
ATOM 5006 C CA . TYR C 3 478 ? 174.203 173.566 85.163 1.00 51.73 478 TYR A CA 1
ATOM 5007 C C . TYR C 3 478 ? 173.324 174.511 84.353 1.00 51.73 478 TYR A C 1
ATOM 5008 O O . TYR C 3 478 ? 172.992 175.612 84.808 1.00 51.73 478 TYR A O 1
ATOM 5017 N N . ASP C 3 479 ? 172.947 174.082 83.156 1.00 59.96 479 ASP A N 1
ATOM 5018 C CA . ASP C 3 479 ? 172.112 174.901 82.286 1.00 59.96 479 ASP A CA 1
ATOM 5019 C C . ASP C 3 479 ? 170.640 174.669 82.602 1.00 59.96 479 ASP A C 1
ATOM 5020 O O . ASP C 3 479 ? 170.194 173.516 82.611 1.00 59.96 479 ASP A O 1
ATOM 5025 N N . PRO C 3 480 ? 169.857 175.718 82.867 1.00 60.40 480 PRO A N 1
ATOM 5026 C CA . PRO C 3 480 ? 168.432 175.519 83.166 1.00 60.40 480 PRO A CA 1
ATOM 5027 C C . PRO C 3 480 ? 167.619 175.090 81.955 1.00 60.40 480 PRO A C 1
ATOM 5028 O O . PRO C 3 480 ? 168.167 174.860 80.871 1.00 60.40 480 PRO A O 1
ATOM 5032 N N . LEU C 3 481 ? 166.306 174.957 82.164 1.00 61.26 481 LEU A N 1
ATOM 5033 C CA . LEU C 3 481 ? 165.312 174.635 81.143 1.00 61.26 481 LEU A CA 1
ATOM 5034 C C . LEU C 3 481 ? 165.409 173.171 80.720 1.00 61.26 481 LEU A C 1
ATOM 5035 O O . LEU C 3 481 ? 164.538 172.660 80.010 1.00 61.26 481 LEU A O 1
ATOM 5040 N N . VAL C 3 482 ? 166.457 172.486 81.168 1.00 59.34 482 VAL A N 1
ATOM 5041 C CA . VAL C 3 482 ? 166.543 171.035 81.062 1.00 59.34 482 VAL A CA 1
ATOM 5042 C C . VAL C 3 482 ? 167.218 170.517 82.325 1.00 59.34 482 VAL A C 1
ATOM 5043 O O . VAL C 3 482 ? 168.416 170.725 82.550 1.00 59.34 482 VAL A O 1
ATOM 5047 N N . PHE C 3 483 ? 166.439 169.887 83.186 1.00 60.99 483 PHE A N 1
ATOM 5048 C CA . PHE C 3 483 ? 166.938 169.555 84.509 1.00 60.99 483 PHE A CA 1
ATOM 5049 C C . PHE C 3 483 ? 165.980 168.549 85.136 1.00 60.99 483 PHE A C 1
ATOM 5050 O O . PHE C 3 483 ? 164.759 168.755 85.113 1.00 60.99 483 PHE A O 1
ATOM 5058 N N . PRO C 3 484 ? 166.492 167.443 85.682 1.00 68.53 484 PRO A N 1
ATOM 5059 C CA . PRO C 3 484 ? 165.585 166.364 86.120 1.00 68.53 484 PRO A CA 1
ATOM 5060 C C . PRO C 3 484 ? 164.665 166.745 87.271 1.00 68.53 484 PRO A C 1
ATOM 5061 O O . PRO C 3 484 ? 163.441 166.608 87.145 1.00 68.53 484 PRO A O 1
ATOM 5065 N N . SER C 3 485 ? 165.221 167.215 88.393 1.00 72.82 485 SER A N 1
ATOM 5066 C CA . SER C 3 485 ? 164.461 167.599 89.583 1.00 72.82 485 SER A CA 1
ATOM 5067 C C . SER C 3 485 ? 163.761 166.415 90.243 1.00 72.82 485 SER A C 1
ATOM 5068 O O . SER C 3 485 ? 163.602 165.351 89.637 1.00 72.82 485 SER A O 1
ATOM 5071 N N . ASP C 3 486 ? 163.353 166.606 91.501 1.00 78.10 486 ASP A N 1
ATOM 5072 C CA . ASP C 3 486 ? 162.577 165.621 92.259 1.00 78.10 486 ASP A CA 1
ATOM 5073 C C . ASP C 3 486 ? 163.286 164.269 92.349 1.00 78.10 486 ASP A C 1
ATOM 5074 O O . ASP C 3 486 ? 162.670 163.214 92.180 1.00 78.10 486 ASP A O 1
ATOM 5079 N N . GLU C 3 487 ? 164.589 164.298 92.608 1.00 75.67 487 GLU A N 1
ATOM 5080 C CA . GLU C 3 487 ? 165.353 163.099 92.931 1.00 75.67 487 GLU A CA 1
ATOM 5081 C C . GLU C 3 487 ? 165.822 163.202 94.377 1.00 75.67 487 GLU A C 1
ATOM 5082 O O . GLU C 3 487 ? 166.571 164.122 94.726 1.00 75.67 487 GLU A O 1
ATOM 5088 N N . PHE C 3 488 ? 165.382 162.259 95.213 1.00 65.50 488 PHE A N 1
ATOM 5089 C CA . PHE C 3 488 ? 165.719 162.308 96.631 1.00 65.50 488 PHE A CA 1
ATOM 5090 C C . PHE C 3 488 ? 167.149 161.861 96.903 1.00 65.50 488 PHE A C 1
ATOM 5091 O O . PHE C 3 488 ? 167.766 162.332 97.865 1.00 65.50 488 PHE A O 1
ATOM 5099 N N . ASP C 3 489 ? 167.697 160.973 96.077 1.00 59.05 489 ASP A N 1
ATOM 5100 C CA . ASP C 3 489 ? 169.028 160.419 96.308 1.00 59.05 489 ASP A CA 1
ATOM 5101 C C . ASP C 3 489 ? 169.839 160.476 95.014 1.00 59.05 489 ASP A C 1
ATOM 5102 O O . ASP C 3 489 ? 170.454 159.498 94.586 1.00 59.05 489 ASP A O 1
ATOM 5107 N N . ALA C 3 490 ? 169.827 161.634 94.361 1.00 58.62 490 ALA A N 1
ATOM 5108 C CA . ALA C 3 490 ? 170.673 161.835 93.193 1.00 58.62 490 ALA A CA 1
ATOM 5109 C C . ALA C 3 490 ? 172.138 161.800 93.605 1.00 58.62 490 ALA A C 1
ATOM 5110 O O . ALA C 3 490 ? 172.511 162.298 94.669 1.00 58.62 490 ALA A O 1
ATOM 5112 N N . SER C 3 491 ? 172.974 161.210 92.756 1.00 53.39 491 SER A N 1
ATOM 5113 C CA . SER C 3 491 ? 174.370 160.950 93.087 1.00 53.39 491 SER A CA 1
ATOM 5114 C C . SER C 3 491 ? 175.290 161.430 91.972 1.00 53.39 491 SER A C 1
ATOM 5115 O O . SER C 3 491 ? 176.174 160.705 91.512 1.00 53.39 491 SER A O 1
ATOM 5118 N N . ILE C 3 492 ? 175.077 162.665 91.514 1.00 53.74 492 ILE A N 1
ATOM 5119 C CA . ILE C 3 492 ? 175.937 163.326 90.532 1.00 53.74 492 ILE A CA 1
ATOM 5120 C C . ILE C 3 492 ? 176.001 162.528 89.233 1.00 53.74 492 ILE A C 1
ATOM 5121 O O . ILE C 3 492 ? 175.656 163.040 88.163 1.00 53.74 492 ILE A O 1
ATOM 5126 N N . SER C 3 493 ? 176.458 161.276 89.314 1.00 57.90 493 SER A N 1
ATOM 5127 C CA . SER C 3 493 ? 176.528 160.439 88.121 1.00 57.90 493 SER A CA 1
ATOM 5128 C C . SER C 3 493 ? 175.144 160.195 87.535 1.00 57.90 493 SER A C 1
ATOM 5129 O O . SER C 3 493 ? 174.969 160.203 86.312 1.00 57.90 493 SER A O 1
ATOM 5132 N N . GLN C 3 494 ? 174.144 159.971 88.393 1.00 61.35 494 GLN A N 1
ATOM 5133 C CA . GLN C 3 494 ? 172.791 159.718 87.909 1.00 61.35 494 GLN A CA 1
ATOM 5134 C C . GLN C 3 494 ? 172.213 160.942 87.206 1.00 61.35 494 GLN A C 1
ATOM 5135 O O . GLN C 3 494 ? 171.618 160.826 86.127 1.00 61.35 494 GLN A O 1
ATOM 5141 N N . VAL C 3 495 ? 172.376 162.127 87.801 1.00 62.81 495 VAL A N 1
ATOM 5142 C CA . VAL C 3 495 ? 171.826 163.333 87.190 1.00 62.81 495 VAL A CA 1
ATOM 5143 C C . VAL C 3 495 ? 172.570 163.671 85.902 1.00 62.81 495 VAL A C 1
ATOM 5144 O O . VAL C 3 495 ? 171.967 164.130 84.925 1.00 62.81 495 VAL A O 1
ATOM 5148 N N . ASN C 3 496 ? 173.885 163.432 85.870 1.00 62.02 496 ASN A N 1
ATOM 5149 C CA . ASN C 3 496 ? 174.639 163.648 84.640 1.00 62.02 496 ASN A CA 1
ATOM 5150 C C . ASN C 3 496 ? 174.197 162.684 83.548 1.00 62.02 496 ASN A C 1
ATOM 5151 O O . ASN C 3 496 ? 174.086 163.067 82.378 1.00 62.02 496 ASN A O 1
ATOM 5156 N N . GLU C 3 497 ? 173.944 161.423 83.909 1.00 65.81 497 GLU A N 1
ATOM 5157 C CA . GLU C 3 497 ? 173.452 160.457 82.933 1.00 65.81 497 GLU A CA 1
ATOM 5158 C C . GLU C 3 497 ? 172.080 160.860 82.406 1.00 65.81 497 GLU A C 1
ATOM 5159 O O . GLU C 3 497 ? 171.811 160.744 81.206 1.00 65.81 497 GLU A O 1
ATOM 5165 N N . LYS C 3 498 ? 171.200 161.335 83.291 1.00 64.38 498 LYS A N 1
ATOM 5166 C CA . LYS C 3 498 ? 169.885 161.796 82.850 1.00 64.38 498 LYS A CA 1
ATOM 5167 C C . LYS C 3 498 ? 170.008 162.986 81.906 1.00 64.38 498 LYS A C 1
ATOM 5168 O O . LYS C 3 498 ? 169.318 163.050 80.879 1.00 64.38 498 LYS A O 1
ATOM 5174 N N . ILE C 3 499 ? 170.885 163.938 82.235 1.00 64.75 499 ILE A N 1
ATOM 5175 C CA . ILE C 3 499 ? 171.082 165.106 81.380 1.00 64.75 499 ILE A CA 1
ATOM 5176 C C . ILE C 3 499 ? 171.618 164.684 80.018 1.00 64.75 499 ILE A C 1
ATOM 5177 O O . ILE C 3 499 ? 171.155 165.165 78.976 1.00 64.75 499 ILE A O 1
ATOM 5182 N N . ASN C 3 500 ? 172.601 163.781 80.005 1.00 68.53 500 ASN A N 1
ATOM 5183 C CA . ASN C 3 500 ? 173.165 163.314 78.743 1.00 68.53 500 ASN A CA 1
ATOM 5184 C C . ASN C 3 500 ? 172.121 162.586 77.907 1.00 68.53 500 ASN A C 1
ATOM 5185 O O . ASN C 3 500 ? 172.055 162.772 76.686 1.00 68.53 500 ASN A O 1
ATOM 5190 N N . GLN C 3 501 ? 171.302 161.745 78.544 1.00 68.36 501 GLN A N 1
ATOM 5191 C CA . GLN C 3 501 ? 170.255 161.038 77.816 1.00 68.36 501 GLN A CA 1
ATOM 5192 C C . GLN C 3 501 ? 169.244 162.009 77.221 1.00 68.36 501 GLN A C 1
ATOM 5193 O O . GLN C 3 501 ? 168.832 161.856 76.065 1.00 68.36 501 GLN A O 1
ATOM 5199 N N . SER C 3 502 ? 168.836 163.020 77.994 1.00 73.60 502 SER A N 1
ATOM 5200 C CA . SER C 3 502 ? 167.888 164.003 77.480 1.00 73.60 502 SER A CA 1
ATOM 5201 C C . SER C 3 502 ? 168.480 164.786 76.313 1.00 73.60 502 SER A C 1
ATOM 5202 O O . SER C 3 502 ? 167.801 165.022 75.304 1.00 73.60 502 SER A O 1
ATOM 5205 N N . LEU C 3 503 ? 169.745 165.200 76.435 1.00 73.62 503 LEU A N 1
ATOM 5206 C CA . LEU C 3 503 ? 170.388 165.933 75.349 1.00 73.62 503 LEU A CA 1
ATOM 5207 C C . LEU C 3 503 ? 170.507 165.076 74.097 1.00 73.62 503 LEU A C 1
ATOM 5208 O O . LEU C 3 503 ? 170.254 165.554 72.986 1.00 73.62 503 LEU A O 1
ATOM 5213 N N . ALA C 3 504 ? 170.885 163.806 74.253 1.00 77.77 504 ALA A N 1
ATOM 5214 C CA . ALA C 3 504 ? 170.975 162.917 73.100 1.00 77.77 504 ALA A CA 1
ATOM 5215 C C . ALA C 3 504 ? 169.612 162.717 72.451 1.00 77.77 504 ALA A C 1
ATOM 5216 O O . ALA C 3 504 ? 169.496 162.717 71.219 1.00 77.77 504 ALA A O 1
ATOM 5218 N N . PHE C 3 505 ? 168.566 162.553 73.264 1.00 80.13 505 PHE A N 1
ATOM 5219 C CA . PHE C 3 505 ? 167.228 162.351 72.723 1.00 80.13 505 PHE A CA 1
ATOM 5220 C C . PHE C 3 505 ? 166.762 163.571 71.937 1.00 80.13 505 PHE A C 1
ATOM 5221 O O . PHE C 3 505 ? 166.248 163.442 70.819 1.00 80.13 505 PHE A O 1
ATOM 5229 N N . ILE C 3 506 ? 166.943 164.768 72.500 1.00 81.30 506 ILE A N 1
ATOM 5230 C CA . ILE C 3 506 ? 166.493 165.970 71.801 1.00 81.30 506 ILE A CA 1
ATOM 5231 C C . ILE C 3 506 ? 167.340 166.219 70.557 1.00 81.30 506 ILE A C 1
ATOM 5232 O O . ILE C 3 506 ? 166.828 166.677 69.526 1.00 81.30 506 ILE A O 1
ATOM 5237 N N . ARG C 3 507 ? 168.642 165.915 70.622 1.00 84.06 507 ARG A N 1
ATOM 5238 C CA . ARG C 3 507 ? 169.496 166.070 69.450 1.00 84.06 507 ARG A CA 1
ATOM 5239 C C . ARG C 3 507 ? 169.061 165.141 68.327 1.00 84.06 507 ARG A C 1
ATOM 5240 O O . ARG C 3 507 ? 168.976 165.558 67.166 1.00 84.06 507 ARG A O 1
ATOM 5248 N N . LYS C 3 508 ? 168.770 163.879 68.653 1.00 82.65 508 LYS A N 1
ATOM 5249 C CA . LYS C 3 508 ? 168.279 162.950 67.641 1.00 82.65 508 LYS A CA 1
ATOM 5250 C C . LYS C 3 508 ? 166.935 163.403 67.087 1.00 82.65 508 LYS A C 1
ATOM 5251 O O . LYS C 3 508 ? 166.686 163.304 65.879 1.00 82.65 508 LYS A O 1
ATOM 5257 N N . SER C 3 509 ? 166.055 163.909 67.957 1.00 85.53 509 SER A N 1
ATOM 5258 C CA . SER C 3 509 ? 164.744 164.362 67.507 1.00 85.53 509 SER A CA 1
ATOM 5259 C C . SER C 3 509 ? 164.861 165.525 66.528 1.00 85.53 509 SER A C 1
ATOM 5260 O O . SER C 3 509 ? 164.162 165.558 65.510 1.00 85.53 509 SER A O 1
ATOM 5263 N N . ASP C 3 510 ? 165.739 166.491 66.816 1.00 85.53 510 ASP A N 1
ATOM 5264 C CA . ASP C 3 510 ? 165.874 167.624 65.905 1.00 85.53 510 ASP A CA 1
ATOM 5265 C C . ASP C 3 510 ? 166.645 167.248 64.644 1.00 85.53 510 ASP A C 1
ATOM 5266 O O . ASP C 3 510 ? 166.397 167.821 63.578 1.00 85.53 510 ASP A O 1
ATOM 5271 N N . GLU C 3 511 ? 167.581 166.299 64.741 1.00 87.04 511 GLU A N 1
ATOM 5272 C CA . GLU C 3 511 ? 168.327 165.879 63.560 1.00 87.04 511 GLU A CA 1
ATOM 5273 C C . GLU C 3 511 ? 167.443 165.105 62.590 1.00 87.04 511 GLU A C 1
ATOM 5274 O O . GLU C 3 511 ? 167.516 165.316 61.374 1.00 87.04 511 GLU A O 1
ATOM 5280 N N . LEU C 3 512 ? 166.604 164.204 63.107 1.00 84.55 512 LEU A N 1
ATOM 5281 C CA . LEU C 3 512 ? 165.722 163.430 62.239 1.00 84.55 512 LEU A CA 1
ATOM 5282 C C . LEU C 3 512 ? 164.598 164.273 61.650 1.00 84.55 512 LEU A C 1
ATOM 5283 O O . LEU C 3 512 ? 163.950 163.836 60.693 1.00 84.55 512 LEU A O 1
ATOM 5288 N N . LEU C 3 513 ? 164.353 165.461 62.194 1.00 84.48 513 LEU A N 1
ATOM 5289 C CA . LEU C 3 513 ? 163.313 166.342 61.673 1.00 84.48 513 LEU A CA 1
ATOM 5290 C C . LEU C 3 513 ? 163.920 167.471 60.848 1.00 84.48 513 LEU A C 1
ATOM 5291 O O . LEU C 3 513 ? 164.780 167.240 59.998 1.00 84.48 513 LEU A O 1
ATOM 5296 N N . GLN D 1 1 ? 192.236 155.871 179.641 1.00 11.12 1 GLN D N 1
ATOM 5297 C CA . GLN D 1 1 ? 192.541 156.822 178.579 1.00 11.12 1 GLN D CA 1
ATOM 5298 C C . GLN D 1 1 ? 193.900 157.476 178.800 1.00 11.12 1 GLN D C 1
ATOM 5299 O O . GLN D 1 1 ? 194.185 158.535 178.241 1.00 11.12 1 GLN D O 1
ATOM 5305 N N . GLU D 1 2 ? 194.728 156.842 179.626 1.00 10.89 2 GLU D N 1
ATOM 5306 C CA . GLU D 1 2 ? 196.077 157.338 179.867 1.00 10.89 2 GLU D CA 1
ATOM 5307 C C . GLU D 1 2 ? 196.865 157.376 178.564 1.00 10.89 2 GLU D C 1
ATOM 5308 O O . GLU D 1 2 ? 196.848 156.419 177.785 1.00 10.89 2 GLU D O 1
ATOM 5314 N N . GLN D 1 3 ? 197.559 158.491 178.327 1.00 11.90 3 GLN D N 1
ATOM 5315 C CA . GLN D 1 3 ? 198.295 158.691 177.088 1.00 11.90 3 GLN D CA 1
ATOM 5316 C C . GLN D 1 3 ? 199.804 158.583 177.251 1.00 11.90 3 GLN D C 1
ATOM 5317 O O . GLN D 1 3 ? 200.515 158.562 176.239 1.00 11.90 3 GLN D O 1
ATOM 5323 N N . SER D 1 4 ? 200.306 158.512 178.485 1.00 14.35 4 SER D N 1
ATOM 5324 C CA . SER D 1 4 ? 201.730 158.330 178.766 1.00 14.35 4 SER D CA 1
ATOM 5325 C C . SER D 1 4 ? 202.575 159.423 178.106 1.00 14.35 4 SER D C 1
ATOM 5326 O O . SER D 1 4 ? 203.488 159.158 177.322 1.00 14.35 4 SER D O 1
ATOM 5329 N N . VAL D 1 5 ? 202.250 160.672 178.439 1.00 16.20 5 VAL D N 1
ATOM 5330 C CA . VAL D 1 5 ? 203.012 161.809 177.933 1.00 16.20 5 VAL D CA 1
ATOM 5331 C C . VAL D 1 5 ? 203.265 162.835 179.037 1.00 16.20 5 VAL D C 1
ATOM 5332 O O . VAL D 1 5 ? 202.431 163.706 179.313 1.00 16.20 5 VAL D O 1
ATOM 5336 N N . GLN D 1 6 ? 204.437 162.744 179.663 1.00 18.88 6 GLN D N 1
ATOM 5337 C CA . GLN D 1 6 ? 204.866 163.632 180.740 1.00 18.88 6 GLN D CA 1
ATOM 5338 C C . GLN D 1 6 ? 206.380 163.541 180.858 1.00 18.88 6 GLN D C 1
ATOM 5339 O O . GLN D 1 6 ? 207.036 162.784 180.138 1.00 18.88 6 GLN D O 1
ATOM 5345 N N . SER D 1 7 ? 206.926 164.328 181.781 1.00 22.78 7 SER D N 1
ATOM 5346 C CA . SER D 1 7 ? 208.345 164.282 182.103 1.00 22.78 7 SER D CA 1
ATOM 5347 C C . SER D 1 7 ? 208.589 163.205 183.159 1.00 22.78 7 SER D C 1
ATOM 5348 O O . SER D 1 7 ? 207.720 162.380 183.455 1.00 22.78 7 SER D O 1
ATOM 5351 N N . GLY D 1 8 ? 209.788 163.200 183.745 1.00 29.65 8 GLY D N 1
ATOM 5352 C CA . GLY D 1 8 ? 210.151 162.229 184.751 1.00 29.65 8 GLY D CA 1
ATOM 5353 C C . GLY D 1 8 ? 209.983 162.759 186.169 1.00 29.65 8 GLY D C 1
ATOM 5354 O O . GLY D 1 8 ? 209.577 163.893 186.407 1.00 29.65 8 GLY D O 1
ATOM 5355 N N . ALA D 1 9 ? 210.311 161.892 187.124 1.00 34.46 9 ALA D N 1
ATOM 5356 C CA . ALA D 1 9 ? 210.192 162.239 188.533 1.00 34.46 9 ALA D CA 1
ATOM 5357 C C . ALA D 1 9 ? 211.205 163.315 188.913 1.00 34.46 9 ALA D C 1
ATOM 5358 O O . ALA D 1 9 ? 212.267 163.445 188.299 1.00 34.46 9 ALA D O 1
ATOM 5360 N N . GLU D 1 10 ? 210.861 164.094 189.936 1.00 39.25 10 GLU D N 1
ATOM 5361 C CA . GLU D 1 10 ? 211.696 165.198 190.389 1.00 39.25 10 GLU D CA 1
ATOM 5362 C C . GLU D 1 10 ? 211.850 165.148 191.902 1.00 39.25 10 GLU D C 1
ATOM 5363 O O . GLU D 1 10 ? 210.856 165.032 192.630 1.00 39.25 10 GLU D O 1
ATOM 5369 N N . VAL D 1 11 ? 213.096 165.234 192.361 1.00 47.20 11 VAL D N 1
ATOM 5370 C CA . VAL D 1 11 ? 213.434 165.316 193.777 1.00 47.20 11 VAL D CA 1
ATOM 5371 C C . VAL D 1 11 ? 214.168 166.631 193.998 1.00 47.20 11 VAL D C 1
ATOM 5372 O O . VAL D 1 11 ? 215.156 166.915 193.311 1.00 47.20 11 VAL D O 1
ATOM 5376 N N . LYS D 1 12 ? 213.689 167.430 194.950 1.00 52.06 12 LYS D N 1
ATOM 5377 C CA . LYS D 1 12 ? 214.260 168.755 195.160 1.00 52.06 12 LYS D CA 1
ATOM 5378 C C . LYS D 1 12 ? 214.505 169.039 196.637 1.00 52.06 12 LYS D C 1
ATOM 5379 O O . LYS D 1 12 ? 214.368 168.148 197.481 1.00 52.06 12 LYS D O 1
ATOM 5385 N N . LYS D 1 13 ? 214.870 170.278 196.951 1.00 62.70 13 LYS D N 1
ATOM 5386 C CA . LYS D 1 13 ? 215.168 170.713 198.305 1.00 62.70 13 LYS D CA 1
ATOM 5387 C C . LYS D 1 13 ? 214.378 171.972 198.628 1.00 62.70 13 LYS D C 1
ATOM 5388 O O . LYS D 1 13 ? 214.032 172.740 197.724 1.00 62.70 13 LYS D O 1
ATOM 5394 N N . PRO D 1 14 ? 214.067 172.202 199.904 1.00 57.97 14 PRO D N 1
ATOM 5395 C CA . PRO D 1 14 ? 213.293 173.395 200.269 1.00 57.97 14 PRO D CA 1
ATOM 5396 C C . PRO D 1 14 ? 214.033 174.677 199.914 1.00 57.97 14 PRO D C 1
ATOM 5397 O O . PRO D 1 14 ? 215.261 174.752 199.993 1.00 57.97 14 PRO D O 1
ATOM 5401 N N . GLY D 1 15 ? 213.267 175.692 199.516 1.00 67.96 15 GLY D N 1
ATOM 5402 C CA . GLY D 1 15 ? 213.813 176.985 199.172 1.00 67.96 15 GLY D CA 1
ATOM 5403 C C . GLY D 1 15 ? 214.190 177.162 197.718 1.00 67.96 15 GLY D C 1
ATOM 5404 O O . GLY D 1 15 ? 214.513 178.286 197.312 1.00 67.96 15 GLY D O 1
ATOM 5405 N N . ALA D 1 16 ? 214.162 176.098 196.923 1.00 60.51 16 ALA D N 1
ATOM 5406 C CA . ALA D 1 16 ? 214.507 176.159 195.514 1.00 60.51 16 ALA D CA 1
ATOM 5407 C C . ALA D 1 16 ? 213.238 176.291 194.672 1.00 60.51 16 ALA D C 1
ATOM 5408 O O . ALA D 1 16 ? 212.135 176.489 195.191 1.00 60.51 16 ALA D O 1
ATOM 5410 N N . SER D 1 17 ? 213.393 176.184 193.355 1.00 49.66 17 SER D N 1
ATOM 5411 C CA . SER D 1 17 ? 212.283 176.246 192.417 1.00 49.66 17 SER D CA 1
ATOM 5412 C C . SER D 1 17 ? 212.207 174.948 191.626 1.00 49.66 17 SER D C 1
ATOM 5413 O O . SER D 1 17 ? 213.228 174.318 191.337 1.00 49.66 17 SER D O 1
ATOM 5416 N N . VAL D 1 18 ? 210.986 174.557 191.271 1.00 39.72 18 VAL D N 1
ATOM 5417 C CA . VAL D 1 18 ? 210.736 173.318 190.545 1.00 39.72 18 VAL D CA 1
ATOM 5418 C C . VAL D 1 18 ? 210.084 173.654 189.209 1.00 39.72 18 VAL D C 1
ATOM 5419 O O . VAL D 1 18 ? 209.300 174.607 189.104 1.00 39.72 18 VAL D O 1
ATOM 5423 N N . LYS D 1 19 ? 210.436 172.880 188.185 1.00 31.89 19 LYS D N 1
ATOM 5424 C CA . LYS D 1 19 ? 210.001 173.099 186.813 1.00 31.89 19 LYS D CA 1
ATOM 5425 C C . LYS D 1 19 ? 209.374 171.819 186.281 1.00 31.89 19 LYS D C 1
ATOM 5426 O O . LYS D 1 19 ? 209.981 170.746 186.376 1.00 31.89 19 LYS D O 1
ATOM 5432 N N . VAL D 1 20 ? 208.172 171.925 185.718 1.00 24.10 20 VAL D N 1
ATOM 5433 C CA . VAL D 1 20 ? 207.483 170.771 185.151 1.00 24.10 20 VAL D CA 1
ATOM 5434 C C . VAL D 1 20 ? 207.030 171.116 183.738 1.00 24.10 20 VAL D C 1
ATOM 5435 O O . VAL D 1 20 ? 206.412 172.163 183.518 1.00 24.10 20 VAL D O 1
ATOM 5439 N N . SER D 1 21 ? 207.324 170.230 182.789 1.00 24.35 21 SER D N 1
ATOM 5440 C CA . SER D 1 21 ? 207.032 170.449 181.380 1.00 24.35 21 SER D CA 1
ATOM 5441 C C . SER D 1 21 ? 206.058 169.395 180.874 1.00 24.35 21 SER D C 1
ATOM 5442 O O . SER D 1 21 ? 206.194 168.209 181.188 1.00 24.35 21 SER D O 1
ATOM 5445 N N . CYS D 1 22 ? 205.074 169.834 180.089 1.00 24.72 22 CYS D N 1
ATOM 5446 C CA . CYS D 1 22 ? 204.117 168.937 179.454 1.00 24.72 22 CYS D CA 1
ATOM 5447 C C . CYS D 1 22 ? 203.968 169.325 177.991 1.00 24.72 22 CYS D C 1
ATOM 5448 O O . CYS D 1 22 ? 203.627 170.470 177.681 1.00 24.72 22 CYS D O 1
ATOM 5451 N N . ARG D 1 23 ? 204.205 168.371 177.095 1.00 22.27 23 ARG D N 1
ATOM 5452 C CA . ARG D 1 23 ? 204.096 168.619 175.664 1.00 22.27 23 ARG D CA 1
ATOM 5453 C C . ARG D 1 23 ? 202.691 168.267 175.190 1.00 22.27 23 ARG D C 1
ATOM 5454 O O . ARG D 1 23 ? 202.178 167.184 175.491 1.00 22.27 23 ARG D O 1
ATOM 5462 N N . ALA D 1 24 ? 202.067 169.194 174.463 1.00 24.00 24 ALA D N 1
ATOM 5463 C CA . ALA D 1 24 ? 200.680 169.063 174.036 1.00 24.00 24 ALA D CA 1
ATOM 5464 C C . ALA D 1 24 ? 200.558 168.836 172.532 1.00 24.00 24 ALA D C 1
ATOM 5465 O O . ALA D 1 24 ? 199.635 169.347 171.893 1.00 24.00 24 ALA D O 1
ATOM 5467 N N . SER D 1 25 ? 201.483 168.072 171.954 1.00 27.05 25 SER D N 1
ATOM 5468 C CA . SER D 1 25 ? 201.434 167.726 170.541 1.00 27.05 25 SER D CA 1
ATOM 5469 C C . SER D 1 25 ? 201.125 166.254 170.306 1.00 27.05 25 SER D C 1
ATOM 5470 O O . SER D 1 25 ? 200.946 165.850 169.153 1.00 27.05 25 SER D O 1
ATOM 5473 N N . GLU D 1 26 ? 201.056 165.446 171.364 1.00 21.45 26 GLU D N 1
ATOM 5474 C CA . GLU D 1 26 ? 200.790 164.018 171.238 1.00 21.45 26 GLU D CA 1
ATOM 5475 C C . GLU D 1 26 ? 199.449 163.614 171.839 1.00 21.45 26 GLU D C 1
ATOM 5476 O O . GLU D 1 26 ? 199.218 162.420 172.060 1.00 21.45 26 GLU D O 1
ATOM 5482 N N . PHE D 1 27 ? 198.561 164.573 172.112 1.00 16.31 27 PHE D N 1
ATOM 5483 C CA . PHE D 1 27 ? 197.258 164.248 172.679 1.00 16.31 27 PHE D CA 1
ATOM 5484 C C . PHE D 1 27 ? 196.294 163.668 171.654 1.00 16.31 27 PHE D C 1
ATOM 5485 O O . PHE D 1 27 ? 195.207 163.222 172.041 1.00 16.31 27 PHE D O 1
ATOM 5493 N N . THR D 1 28 ? 196.647 163.702 170.365 1.00 16.75 28 THR D N 1
ATOM 5494 C CA . THR D 1 28 ? 195.897 163.071 169.281 1.00 16.75 28 THR D CA 1
ATOM 5495 C C . THR D 1 28 ? 194.571 163.794 169.041 1.00 16.75 28 THR D C 1
ATOM 5496 O O . THR D 1 28 ? 193.868 163.519 168.062 1.00 16.75 28 THR D O 1
ATOM 5500 N N . PHE D 1 29 ? 194.243 164.764 169.893 1.00 16.83 29 PHE D N 1
ATOM 5501 C CA . PHE D 1 29 ? 193.018 165.537 169.755 1.00 16.83 29 PHE D CA 1
ATOM 5502 C C . PHE D 1 29 ? 193.316 167.010 169.986 1.00 16.83 29 PHE D C 1
ATOM 5503 O O . PHE D 1 29 ? 194.125 167.359 170.850 1.00 16.83 29 PHE D O 1
ATOM 5511 N N . SER D 1 30 ? 192.661 167.866 169.207 1.00 18.48 30 SER D N 1
ATOM 5512 C CA . SER D 1 30 ? 192.793 169.303 169.401 1.00 18.48 30 SER D CA 1
ATOM 5513 C C . SER D 1 30 ? 192.128 169.719 170.707 1.00 18.48 30 SER D C 1
ATOM 5514 O O . SER D 1 30 ? 191.030 169.263 171.037 1.00 18.48 30 SER D O 1
ATOM 5517 N N . SER D 1 31 ? 192.800 170.592 171.452 1.00 17.99 31 SER D N 1
ATOM 5518 C CA . SER D 1 31 ? 192.324 171.029 172.755 1.00 17.99 31 SER D CA 1
ATOM 5519 C C . SER D 1 31 ? 192.380 172.546 172.848 1.00 17.99 31 SER D C 1
ATOM 5520 O O . SER D 1 31 ? 193.248 173.191 172.253 1.00 17.99 31 SER D O 1
ATOM 5523 N N . ASP D 1 32 ? 191.441 173.109 173.605 1.00 13.82 32 ASP D N 1
ATOM 5524 C CA . ASP D 1 32 ? 191.393 174.542 173.853 1.00 13.82 32 ASP D CA 1
ATOM 5525 C C . ASP D 1 32 ? 191.842 174.914 175.258 1.00 13.82 32 ASP D C 1
ATOM 5526 O O . ASP D 1 32 ? 191.955 176.105 175.562 1.00 13.82 32 ASP D O 1
ATOM 5531 N N . PHE D 1 33 ? 192.109 173.933 176.119 1.00 13.71 33 PHE D N 1
ATOM 5532 C CA . PHE D 1 33 ? 192.547 174.205 177.479 1.00 13.71 33 PHE D CA 1
ATOM 5533 C C . PHE D 1 33 ? 193.465 173.081 177.940 1.00 13.71 33 PHE D C 1
ATOM 5534 O O . PHE D 1 33 ? 193.333 171.933 177.507 1.00 13.71 33 PHE D O 1
ATOM 5542 N N . ILE D 1 34 ? 194.400 173.425 178.825 1.00 12.03 34 ILE D N 1
ATOM 5543 C CA . ILE D 1 34 ? 195.458 172.508 179.241 1.00 12.03 34 ILE D CA 1
ATOM 5544 C C . ILE D 1 34 ? 195.545 172.429 180.767 1.00 12.03 34 ILE D C 1
ATOM 5545 O O . ILE D 1 34 ? 196.633 172.241 181.325 1.00 12.03 34 ILE D O 1
ATOM 5550 N N . HIS D 1 35 ? 194.397 172.564 181.446 1.00 14.84 35 HIS D N 1
ATOM 5551 C CA . HIS D 1 35 ? 194.327 172.654 182.909 1.00 14.84 35 HIS D CA 1
ATOM 5552 C C . HIS D 1 35 ? 195.314 171.724 183.601 1.00 14.84 35 HIS D C 1
ATOM 5553 O O . HIS D 1 35 ? 195.483 170.566 183.215 1.00 14.84 35 HIS D O 1
ATOM 5560 N N . TRP D 1 36 ? 195.965 172.248 184.636 1.00 22.27 36 TRP D N 1
ATOM 5561 C CA . TRP D 1 36 ? 196.903 171.492 185.455 1.00 22.27 36 TRP D CA 1
ATOM 5562 C C . TRP D 1 36 ? 196.219 171.102 186.757 1.00 22.27 36 TRP D C 1
ATOM 5563 O O . TRP D 1 36 ? 195.582 171.943 187.401 1.00 22.27 36 TRP D O 1
ATOM 5574 N N . VAL D 1 37 ? 196.342 169.833 187.140 1.00 11.76 37 VAL D N 1
ATOM 5575 C CA . VAL D 1 37 ? 195.709 169.318 188.348 1.00 11.76 37 VAL D CA 1
ATOM 5576 C C . VAL D 1 37 ? 196.768 168.650 189.211 1.00 11.76 37 VAL D C 1
ATOM 5577 O O . VAL D 1 37 ? 197.494 167.769 188.738 1.00 11.76 37 VAL D O 1
ATOM 5581 N N . ARG D 1 38 ? 196.846 169.052 190.474 1.00 15.23 38 ARG D N 1
ATOM 5582 C CA . ARG D 1 38 ? 197.766 168.451 191.424 1.00 15.23 38 ARG D CA 1
ATOM 5583 C C . ARG D 1 38 ? 197.000 167.555 192.388 1.00 15.23 38 ARG D C 1
ATOM 5584 O O . ARG D 1 38 ? 195.807 167.756 192.636 1.00 15.23 38 ARG D O 1
ATOM 5592 N N . GLN D 1 39 ? 197.693 166.550 192.919 1.00 14.74 39 GLN D N 1
ATOM 5593 C CA . GLN D 1 39 ? 197.075 165.622 193.859 1.00 14.74 39 GLN D CA 1
ATOM 5594 C C . GLN D 1 39 ? 198.134 165.118 194.825 1.00 14.74 39 GLN D C 1
ATOM 5595 O O . GLN D 1 39 ? 199.145 164.552 194.399 1.00 14.74 39 GLN D O 1
ATOM 5601 N N . VAL D 1 40 ? 197.905 165.334 196.115 1.00 19.47 40 VAL D N 1
ATOM 5602 C CA . VAL D 1 40 ? 198.765 164.798 197.165 1.00 19.47 40 VAL D CA 1
ATOM 5603 C C . VAL D 1 40 ? 198.296 163.379 197.470 1.00 19.47 40 VAL D C 1
ATOM 5604 O O . VAL D 1 40 ? 197.084 163.141 197.576 1.00 19.47 40 VAL D O 1
ATOM 5608 N N . PRO D 1 41 ? 199.201 162.407 197.577 1.00 22.86 41 PRO D N 1
ATOM 5609 C CA . PRO D 1 41 ? 198.770 161.029 197.846 1.00 22.86 41 PRO D CA 1
ATOM 5610 C C . PRO D 1 41 ? 198.025 160.924 199.168 1.00 22.86 41 PRO D C 1
ATOM 5611 O O . PRO D 1 41 ? 198.360 161.590 200.150 1.00 22.86 41 PRO D O 1
ATOM 5615 N N . GLY D 1 42 ? 197.003 160.071 199.183 1.00 25.42 42 GLY D N 1
ATOM 5616 C CA . GLY D 1 42 ? 196.168 159.904 200.354 1.00 25.42 42 GLY D CA 1
ATOM 5617 C C . GLY D 1 42 ? 195.051 160.911 200.502 1.00 25.42 42 GLY D C 1
ATOM 5618 O O . GLY D 1 42 ? 194.345 160.881 201.516 1.00 25.42 42 GLY D O 1
ATOM 5619 N N . GLN D 1 43 ? 194.865 161.800 199.530 1.00 23.73 43 GLN D N 1
ATOM 5620 C CA . GLN D 1 43 ? 193.818 162.811 199.587 1.00 23.73 43 GLN D CA 1
ATOM 5621 C C . GLN D 1 43 ? 193.149 162.888 198.218 1.00 23.73 43 GLN D C 1
ATOM 5622 O O . GLN D 1 43 ? 193.379 162.045 197.344 1.00 23.73 43 GLN D O 1
ATOM 5628 N N . GLY D 1 44 ? 192.316 163.912 198.031 1.00 19.18 44 GLY D N 1
ATOM 5629 C CA . GLY D 1 44 ? 191.588 164.101 196.796 1.00 19.18 44 GLY D CA 1
ATOM 5630 C C . GLY D 1 44 ? 192.251 165.108 195.868 1.00 19.18 44 GLY D C 1
ATOM 5631 O O . GLY D 1 44 ? 193.314 165.661 196.142 1.00 19.18 44 GLY D O 1
ATOM 5632 N N . LEU D 1 45 ? 191.587 165.340 194.738 1.00 15.53 45 LEU D N 1
ATOM 5633 C CA . LEU D 1 45 ? 192.102 166.251 193.729 1.00 15.53 45 LEU D CA 1
ATOM 5634 C C . LEU D 1 45 ? 191.897 167.703 194.160 1.00 15.53 45 LEU D C 1
ATOM 5635 O O . LEU D 1 45 ? 191.172 168.008 195.112 1.00 15.53 45 LEU D O 1
ATOM 5640 N N . GLU D 1 46 ? 192.549 168.610 193.430 1.00 16.82 46 GLU D N 1
ATOM 5641 C CA . GLU D 1 46 ? 192.438 170.041 193.688 1.00 16.82 46 GLU D CA 1
ATOM 5642 C C . GLU D 1 46 ? 192.935 170.830 192.483 1.00 16.82 46 GLU D C 1
ATOM 5643 O O . GLU D 1 46 ? 194.008 170.538 191.943 1.00 16.82 46 GLU D O 1
ATOM 5649 N N . TRP D 1 47 ? 192.164 171.824 192.051 1.00 16.82 47 TRP D N 1
ATOM 5650 C CA . TRP D 1 47 ? 192.528 172.596 190.871 1.00 16.82 47 TRP D CA 1
ATOM 5651 C C . TRP D 1 47 ? 193.748 173.469 191.144 1.00 16.82 47 TRP D C 1
ATOM 5652 O O . TRP D 1 47 ? 193.956 173.963 192.255 1.00 16.82 47 TRP D O 1
ATOM 5663 N N . MET D 1 48 ? 194.561 173.653 190.106 1.00 18.09 48 MET D N 1
ATOM 5664 C CA . MET D 1 48 ? 195.808 174.401 190.198 1.00 18.09 48 MET D CA 1
ATOM 5665 C C . MET D 1 48 ? 195.827 175.626 189.298 1.00 18.09 48 MET D C 1
ATOM 5666 O O . MET D 1 48 ? 196.193 176.715 189.754 1.00 18.09 48 MET D O 1
ATOM 5671 N N . GLY D 1 49 ? 195.446 175.483 188.035 1.00 17.29 49 GLY D N 1
ATOM 5672 C CA . GLY D 1 49 ? 195.425 176.617 187.133 1.00 17.29 49 GLY D CA 1
ATOM 5673 C C . GLY D 1 49 ? 195.258 176.161 185.702 1.00 17.29 49 GLY D C 1
ATOM 5674 O O . GLY D 1 49 ? 195.265 174.966 185.395 1.00 17.29 49 GLY D O 1
ATOM 5675 N N . ARG D 1 50 ? 195.108 177.148 184.819 1.00 16.78 50 ARG D N 1
ATOM 5676 C CA . ARG D 1 50 ? 194.920 176.868 183.404 1.00 16.78 50 ARG D CA 1
ATOM 5677 C C . ARG D 1 50 ? 195.507 177.990 182.559 1.00 16.78 50 ARG D C 1
ATOM 5678 O O . ARG D 1 50 ? 195.589 179.145 182.991 1.00 16.78 50 ARG D O 1
ATOM 5686 N N . ILE D 1 51 ? 195.940 177.625 181.354 1.00 17.05 51 ILE D N 1
ATOM 5687 C CA . ILE D 1 51 ? 196.432 178.570 180.358 1.00 17.05 51 ILE D CA 1
ATOM 5688 C C . ILE D 1 51 ? 195.898 178.152 178.993 1.00 17.05 51 ILE D C 1
ATOM 5689 O O . ILE D 1 51 ? 195.794 176.958 178.693 1.00 17.05 51 ILE D O 1
ATOM 5694 N N . THR D 1 52 ? 195.529 179.138 178.177 1.00 19.36 52 THR D N 1
ATOM 5695 C CA . THR D 1 52 ? 195.007 178.870 176.843 1.00 19.36 52 THR D CA 1
ATOM 5696 C C . THR D 1 52 ? 196.161 178.741 175.859 1.00 19.36 52 THR D C 1
ATOM 5697 O O . THR D 1 52 ? 196.960 179.679 175.736 1.00 19.36 52 THR D O 1
ATOM 5701 N N . PRO D 1 53 ? 196.292 177.617 175.150 1.00 22.58 53 PRO D N 1
ATOM 5702 C CA . PRO D 1 53 ? 197.413 177.473 174.205 1.00 22.58 53 PRO D CA 1
ATOM 5703 C C . PRO D 1 53 ? 197.360 178.441 173.037 1.00 22.58 53 PRO D C 1
ATOM 5704 O O . PRO D 1 53 ? 198.392 178.654 172.387 1.00 22.58 53 PRO D O 1
ATOM 5708 N N . SER D 1 54 ? 196.197 179.026 172.740 1.00 24.58 54 SER D N 1
ATOM 5709 C CA . SER D 1 54 ? 196.088 179.919 171.591 1.00 24.58 54 SER D CA 1
ATOM 5710 C C . SER D 1 54 ? 196.912 181.187 171.791 1.00 24.58 54 SER D C 1
ATOM 5711 O O . SER D 1 54 ? 197.683 181.581 170.909 1.00 24.58 54 SER D O 1
ATOM 5714 N N . ASP D 1 55 ? 196.762 181.837 172.941 1.00 23.44 55 ASP D N 1
ATOM 5715 C CA . ASP D 1 55 ? 197.486 183.071 173.225 1.00 23.44 55 ASP D CA 1
ATOM 5716 C C . ASP D 1 55 ? 198.396 182.981 174.439 1.00 23.44 55 ASP D C 1
ATOM 5717 O O . ASP D 1 55 ? 199.555 183.398 174.364 1.00 23.44 55 ASP D O 1
ATOM 5722 N N . GLY D 1 56 ? 197.910 182.448 175.558 1.00 19.10 56 GLY D N 1
ATOM 5723 C CA . GLY D 1 56 ? 198.724 182.343 176.751 1.00 19.10 56 GLY D CA 1
ATOM 5724 C C . GLY D 1 56 ? 198.110 182.997 177.973 1.00 19.10 56 GLY D C 1
ATOM 5725 O O . GLY D 1 56 ? 198.809 183.270 178.952 1.00 19.10 56 GLY D O 1
ATOM 5726 N N . THR D 1 57 ? 196.806 183.259 177.924 1.00 19.29 57 THR D N 1
ATOM 5727 C CA . THR D 1 57 ? 196.113 183.837 179.068 1.00 19.29 57 THR D CA 1
ATOM 5728 C C . THR D 1 57 ? 196.133 182.859 180.237 1.00 19.29 57 THR D C 1
ATOM 5729 O O . THR D 1 57 ? 195.834 181.673 180.071 1.00 19.29 57 THR D O 1
ATOM 5733 N N . THR D 1 58 ? 196.477 183.357 181.421 1.00 15.78 58 THR D N 1
ATOM 5734 C CA . THR D 1 58 ? 196.666 182.528 182.602 1.00 15.78 58 THR D CA 1
ATOM 5735 C C . THR D 1 58 ? 195.562 182.791 183.616 1.00 15.78 58 THR D C 1
ATOM 5736 O O . THR D 1 58 ? 195.136 183.935 183.801 1.00 15.78 58 THR D O 1
ATOM 5740 N N . THR D 1 59 ? 195.101 181.727 184.272 1.00 18.40 59 THR D N 1
ATOM 5741 C CA . THR D 1 59 ? 194.154 181.851 185.371 1.00 18.40 59 THR D CA 1
ATOM 5742 C C . THR D 1 59 ? 194.528 180.849 186.451 1.00 18.40 59 THR D C 1
ATOM 5743 O O . THR D 1 59 ? 194.538 179.640 186.201 1.00 18.40 59 THR D O 1
ATOM 5747 N N . TYR D 1 60 ? 194.821 181.351 187.647 1.00 18.66 60 TYR D N 1
ATOM 5748 C CA . TYR D 1 60 ? 195.248 180.532 188.772 1.00 18.66 60 TYR D CA 1
ATOM 5749 C C . TYR D 1 60 ? 194.171 180.523 189.851 1.00 18.66 60 TYR D C 1
ATOM 5750 O O . TYR D 1 60 ? 193.077 181.070 189.684 1.00 18.66 60 TYR D O 1
ATOM 5759 N N . ALA D 1 61 ? 194.497 179.887 190.969 1.00 23.32 61 ALA D N 1
ATOM 5760 C CA . ALA D 1 61 ? 193.674 179.911 192.167 1.00 23.32 61 ALA D CA 1
ATOM 5761 C C . ALA D 1 61 ? 194.199 180.966 193.134 1.00 23.32 61 ALA D C 1
ATOM 5762 O O . ALA D 1 61 ? 195.333 181.436 193.021 1.00 23.32 61 ALA D O 1
ATOM 5764 N N . GLN D 1 62 ? 193.346 181.342 194.089 1.00 32.51 62 GLN D N 1
ATOM 5765 C CA . GLN D 1 62 ? 193.726 182.371 195.052 1.00 32.51 62 GLN D CA 1
ATOM 5766 C C . GLN D 1 62 ? 194.902 181.924 195.913 1.00 32.51 62 GLN D C 1
ATOM 5767 O O . GLN D 1 62 ? 195.808 182.715 196.198 1.00 32.51 62 GLN D O 1
ATOM 5773 N N . LYS D 1 63 ? 194.901 180.659 196.343 1.00 32.03 63 LYS D N 1
ATOM 5774 C CA . LYS D 1 63 ? 195.977 180.165 197.197 1.00 32.03 63 LYS D CA 1
ATOM 5775 C C . LYS D 1 63 ? 197.318 180.175 196.470 1.00 32.03 63 LYS D C 1
ATOM 5776 O O . LYS D 1 63 ? 198.345 180.549 197.051 1.00 32.03 63 LYS D O 1
ATOM 5782 N N . PHE D 1 64 ? 197.330 179.774 195.201 1.00 29.63 64 PHE D N 1
ATOM 5783 C CA . PHE D 1 64 ? 198.556 179.700 194.418 1.00 29.63 64 PHE D CA 1
ATOM 5784 C C . PHE D 1 64 ? 198.900 181.007 193.716 1.00 29.63 64 PHE D C 1
ATOM 5785 O O . PHE D 1 64 ? 199.892 181.052 192.982 1.00 29.63 64 PHE D O 1
ATOM 5793 N N . GLN D 1 65 ? 198.107 182.056 193.911 1.00 33.77 65 GLN D N 1
ATOM 5794 C CA . GLN D 1 65 ? 198.373 183.329 193.255 1.00 33.77 65 GLN D CA 1
ATOM 5795 C C . GLN D 1 65 ? 199.695 183.917 193.730 1.00 33.77 65 GLN D C 1
ATOM 5796 O O . GLN D 1 65 ? 200.003 183.918 194.925 1.00 33.77 65 GLN D O 1
ATOM 5802 N N . GLY D 1 66 ? 200.482 184.420 192.781 1.00 33.06 66 GLY D N 1
ATOM 5803 C CA . GLY D 1 66 ? 201.742 185.058 193.095 1.00 33.06 66 GLY D CA 1
ATOM 5804 C C . GLY D 1 66 ? 202.904 184.122 193.335 1.00 33.06 66 GLY D C 1
ATOM 5805 O O . GLY D 1 66 ? 203.979 184.587 193.727 1.00 33.06 66 GLY D O 1
ATOM 5806 N N . ARG D 1 67 ? 202.729 182.823 193.116 1.00 34.16 67 ARG D N 1
ATOM 5807 C CA . ARG D 1 67 ? 203.798 181.854 193.332 1.00 34.16 67 ARG D CA 1
ATOM 5808 C C . ARG D 1 67 ? 204.107 181.007 192.110 1.00 34.16 67 ARG D C 1
ATOM 5809 O O . ARG D 1 67 ? 205.274 180.690 191.868 1.00 34.16 67 ARG D O 1
ATOM 5817 N N . VAL D 1 68 ? 203.097 180.633 191.330 1.00 30.18 68 VAL D N 1
ATOM 5818 C CA . VAL D 1 68 ? 203.271 179.748 190.183 1.00 30.18 68 VAL D CA 1
ATOM 5819 C C . VAL D 1 68 ? 203.247 180.573 188.905 1.00 30.18 68 VAL D C 1
ATOM 5820 O O . VAL D 1 68 ? 202.503 181.558 188.798 1.00 30.18 68 VAL D O 1
ATOM 5824 N N . THR D 1 69 ? 204.077 180.186 187.938 1.00 33.12 69 THR D N 1
ATOM 5825 C CA . THR D 1 69 ? 204.166 180.882 186.659 1.00 33.12 69 THR D CA 1
ATOM 5826 C C . THR D 1 69 ? 204.056 179.876 185.523 1.00 33.12 69 THR D C 1
ATOM 5827 O O . THR D 1 69 ? 204.812 178.903 185.477 1.00 33.12 69 THR D O 1
ATOM 5831 N N . MET D 1 70 ? 203.126 180.116 184.603 1.00 24.66 70 MET D N 1
ATOM 5832 C CA . MET D 1 70 ? 202.923 179.249 183.451 1.00 24.66 70 MET D CA 1
ATOM 5833 C C . MET D 1 70 ? 203.337 179.967 182.174 1.00 24.66 70 MET D C 1
ATOM 5834 O O . MET D 1 70 ? 203.013 181.142 181.977 1.00 24.66 70 MET D O 1
ATOM 5839 N N . THR D 1 71 ? 204.052 179.251 181.308 1.00 26.32 71 THR D N 1
ATOM 5840 C CA . THR D 1 71 ? 204.502 179.802 180.039 1.00 26.32 71 THR D CA 1
ATOM 5841 C C . THR D 1 71 ? 204.333 178.754 178.949 1.00 26.32 71 THR D C 1
ATOM 5842 O O . THR D 1 71 ? 204.236 177.555 179.221 1.00 26.32 71 THR D O 1
ATOM 5846 N N . ARG D 1 72 ? 204.283 179.222 177.705 1.00 29.65 72 ARG D N 1
ATOM 5847 C CA . ARG D 1 72 ? 204.097 178.350 176.553 1.00 29.65 72 ARG D CA 1
ATOM 5848 C C . ARG D 1 72 ? 205.231 178.557 175.563 1.00 29.65 72 ARG D C 1
ATOM 5849 O O . ARG D 1 72 ? 205.541 179.695 175.196 1.00 29.65 72 ARG D O 1
ATOM 5857 N N . ASP D 1 73 ? 205.848 177.455 175.135 1.00 40.76 73 ASP D N 1
ATOM 5858 C CA . ASP D 1 73 ? 206.861 177.483 174.095 1.00 40.76 73 ASP D CA 1
ATOM 5859 C C . ASP D 1 73 ? 206.255 176.971 172.800 1.00 40.76 73 ASP D C 1
ATOM 5860 O O . ASP D 1 73 ? 205.848 175.797 172.739 1.00 40.76 73 ASP D O 1
ATOM 5865 N N . PRO D 1 74 ? 206.155 177.800 171.760 1.00 42.81 74 PRO D N 1
ATOM 5866 C CA . PRO D 1 74 ? 205.562 177.359 170.494 1.00 42.81 74 PRO D CA 1
ATOM 5867 C C . PRO D 1 74 ? 206.511 176.609 169.574 1.00 42.81 74 PRO D C 1
ATOM 5868 O O . PRO D 1 74 ? 206.135 176.323 168.435 1.00 42.81 74 PRO D O 1
ATOM 5872 N N . SER D 1 75 ? 207.728 176.294 170.028 1.00 43.91 75 SER D N 1
ATOM 5873 C CA . SER D 1 75 ? 208.630 175.487 169.213 1.00 43.91 75 SER D CA 1
ATOM 5874 C C . SER D 1 75 ? 208.048 174.102 168.967 1.00 43.91 75 SER D C 1
ATOM 5875 O O . SER D 1 75 ? 208.158 173.559 167.861 1.00 43.91 75 SER D O 1
ATOM 5878 N N . THR D 1 76 ? 207.424 173.514 169.992 1.00 39.74 76 THR D N 1
ATOM 5879 C CA . THR D 1 76 ? 206.735 172.238 169.837 1.00 39.74 76 THR D CA 1
ATOM 5880 C C . THR D 1 76 ? 205.371 172.279 170.528 1.00 39.74 76 THR D C 1
ATOM 5881 O O . THR D 1 76 ? 204.763 171.227 170.760 1.00 39.74 76 THR D O 1
ATOM 5885 N N . GLY D 1 77 ? 204.868 173.470 170.847 1.00 33.46 77 GLY D N 1
ATOM 5886 C CA . GLY D 1 77 ? 203.589 173.605 171.517 1.00 33.46 77 GLY D CA 1
ATOM 5887 C C . GLY D 1 77 ? 203.578 173.012 172.910 1.00 33.46 77 GLY D C 1
ATOM 5888 O O . GLY D 1 77 ? 202.643 172.297 173.281 1.00 33.46 77 GLY D O 1
ATOM 5889 N N . THR D 1 78 ? 204.613 173.302 173.691 1.00 30.01 78 THR D N 1
ATOM 5890 C CA . THR D 1 78 ? 204.786 172.714 175.011 1.00 30.01 78 THR D CA 1
ATOM 5891 C C . THR D 1 78 ? 204.476 173.759 176.081 1.00 30.01 78 THR D C 1
ATOM 5892 O O . THR D 1 78 ? 204.618 174.962 175.851 1.00 30.01 78 THR D O 1
ATOM 5896 N N . VAL D 1 79 ? 204.020 173.300 177.246 1.00 23.73 79 VAL D N 1
ATOM 5897 C CA . VAL D 1 79 ? 203.701 174.182 178.361 1.00 23.73 79 VAL D CA 1
ATOM 5898 C C . VAL D 1 79 ? 204.662 173.895 179.508 1.00 23.73 79 VAL D C 1
ATOM 5899 O O . VAL D 1 79 ? 204.996 172.737 179.786 1.00 23.73 79 VAL D O 1
ATOM 5903 N N . TYR D 1 80 ? 205.135 174.963 180.146 1.00 29.44 80 TYR D N 1
ATOM 5904 C CA . TYR D 1 80 ? 206.046 174.891 181.278 1.00 29.44 80 TYR D CA 1
ATOM 5905 C C . TYR D 1 80 ? 205.389 175.549 182.482 1.00 29.44 80 TYR D C 1
ATOM 5906 O O . TYR D 1 80 ? 204.768 176.610 182.356 1.00 29.44 80 TYR D O 1
ATOM 5915 N N . ILE D 1 81 ? 205.527 174.921 183.647 1.00 24.75 81 ILE D N 1
ATOM 5916 C CA . ILE D 1 81 ? 205.043 175.485 184.899 1.00 24.75 81 ILE D CA 1
ATOM 5917 C C . ILE D 1 81 ? 206.204 175.561 185.882 1.00 24.75 81 ILE D C 1
ATOM 5918 O O . ILE D 1 81 ? 206.991 174.615 186.017 1.00 24.75 81 ILE D O 1
ATOM 5923 N N . GLU D 1 82 ? 206.317 176.710 186.543 1.00 33.16 82 GLU D N 1
ATOM 5924 C CA . GLU D 1 82 ? 207.377 177.004 187.494 1.00 33.16 82 GLU D CA 1
ATOM 5925 C C . GLU D 1 82 ? 206.748 177.250 188.855 1.00 33.16 82 GLU D C 1
ATOM 5926 O O . GLU D 1 82 ? 205.849 178.091 188.981 1.00 33.16 82 GLU D O 1
ATOM 5932 N N . LEU D 1 83 ? 207.213 176.523 189.867 1.00 37.86 83 LEU D N 1
ATOM 5933 C CA . LEU D 1 83 ? 206.821 176.772 191.247 1.00 37.86 83 LEU D CA 1
ATOM 5934 C C . LEU D 1 83 ? 208.037 177.228 192.039 1.00 37.86 83 LEU D C 1
ATOM 5935 O O . LEU D 1 83 ? 209.143 176.714 191.845 1.00 37.86 83 LEU D O 1
ATOM 5940 N N . ARG D 1 84 ? 207.830 178.192 192.930 1.00 43.11 84 ARG D N 1
ATOM 5941 C CA . ARG D 1 84 ? 208.911 178.811 193.682 1.00 43.11 84 ARG D CA 1
ATOM 5942 C C . ARG D 1 84 ? 208.687 178.626 195.175 1.00 43.11 84 ARG D C 1
ATOM 5943 O O . ARG D 1 84 ? 207.547 178.663 195.650 1.00 43.11 84 ARG D O 1
ATOM 5951 N N . ARG D 1 85 ? 209.785 178.429 195.908 1.00 50.87 85 ARG D N 1
ATOM 5952 C CA . ARG D 1 85 ? 209.783 178.350 197.369 1.00 50.87 85 ARG D CA 1
ATOM 5953 C C . ARG D 1 85 ? 208.856 177.232 197.860 1.00 50.87 85 ARG D C 1
ATOM 5954 O O . ARG D 1 85 ? 207.840 177.460 198.518 1.00 50.87 85 ARG D O 1
ATOM 5962 N N . LEU D 1 86 ? 209.244 176.004 197.515 1.00 52.57 86 LEU D N 1
ATOM 5963 C CA . LEU D 1 86 ? 208.505 174.814 197.935 1.00 52.57 86 LEU D CA 1
ATOM 5964 C C . LEU D 1 86 ? 208.753 174.598 199.425 1.00 52.57 86 LEU D C 1
ATOM 5965 O O . LEU D 1 86 ? 209.636 173.846 199.845 1.00 52.57 86 LEU D O 1
ATOM 5970 N N . LYS D 1 87 ? 207.947 175.278 200.241 1.00 50.15 87 LYS D N 1
ATOM 5971 C CA . LYS D 1 87 ? 208.067 175.211 201.697 1.00 50.15 87 LYS D CA 1
ATOM 5972 C C . LYS D 1 87 ? 207.439 173.918 202.225 1.00 50.15 87 LYS D C 1
ATOM 5973 O O . LYS D 1 87 ? 206.495 173.920 203.016 1.00 50.15 87 LYS D O 1
ATOM 5979 N N . SER D 1 88 ? 207.993 172.797 201.756 1.00 45.24 88 SER D N 1
ATOM 5980 C CA . SER D 1 88 ? 207.515 171.455 202.081 1.00 45.24 88 SER D CA 1
ATOM 5981 C C . SER D 1 88 ? 206.052 171.272 201.694 1.00 45.24 88 SER D C 1
ATOM 5982 O O . SER D 1 88 ? 205.452 172.149 201.064 1.00 45.24 88 SER D O 1
ATOM 5985 N N . GLU D 1 89 ? 205.482 170.114 202.033 1.00 40.89 89 GLU D N 1
ATOM 5986 C CA . GLU D 1 89 ? 204.079 169.758 201.831 1.00 40.89 89 GLU D CA 1
ATOM 5987 C C . GLU D 1 89 ? 203.720 169.630 200.352 1.00 40.89 89 GLU D C 1
ATOM 5988 O O . GLU D 1 89 ? 202.590 169.244 200.033 1.00 40.89 89 GLU D O 1
ATOM 5994 N N . ASP D 1 90 ? 204.649 169.905 199.439 1.00 35.49 90 ASP D N 1
ATOM 5995 C CA . ASP D 1 90 ? 204.374 169.897 198.009 1.00 35.49 90 ASP D CA 1
ATOM 5996 C C . ASP D 1 90 ? 204.643 168.550 197.353 1.00 35.49 90 ASP D C 1
ATOM 5997 O O . ASP D 1 90 ? 204.523 168.442 196.128 1.00 35.49 90 ASP D O 1
ATOM 6002 N N . THR D 1 91 ? 205.010 167.529 198.127 1.00 32.01 91 THR D N 1
ATOM 6003 C CA . THR D 1 91 ? 205.233 166.202 197.569 1.00 32.01 91 THR D CA 1
ATOM 6004 C C . THR D 1 91 ? 203.922 165.649 197.027 1.00 32.01 91 THR D C 1
ATOM 6005 O O . THR D 1 91 ? 203.040 165.266 197.801 1.00 32.01 91 THR D O 1
ATOM 6009 N N . ALA D 1 92 ? 203.784 165.600 195.706 1.00 23.67 92 ALA D N 1
ATOM 6010 C CA . ALA D 1 92 ? 202.504 165.263 195.097 1.00 23.67 92 ALA D CA 1
ATOM 6011 C C . ALA D 1 92 ? 202.738 164.811 193.659 1.00 23.67 92 ALA D C 1
ATOM 6012 O O . ALA D 1 92 ? 203.879 164.599 193.227 1.00 23.67 92 ALA D O 1
ATOM 6014 N N . VAL D 1 93 ? 201.641 164.650 192.921 1.00 16.55 93 VAL D N 1
ATOM 6015 C CA . VAL D 1 93 ? 201.658 164.226 191.528 1.00 16.55 93 VAL D CA 1
ATOM 6016 C C . VAL D 1 93 ? 200.882 165.247 190.708 1.00 16.55 93 VAL D C 1
ATOM 6017 O O . VAL D 1 93 ? 199.784 165.665 191.093 1.00 16.55 93 VAL D O 1
ATOM 6021 N N . TYR D 1 94 ? 201.456 165.644 189.575 1.00 13.04 94 TYR D N 1
ATOM 6022 C CA . TYR D 1 94 ? 200.908 166.684 188.716 1.00 13.04 94 TYR D CA 1
ATOM 6023 C C . TYR D 1 94 ? 200.473 166.073 187.391 1.00 13.04 94 TYR D C 1
ATOM 6024 O O . TYR D 1 94 ? 201.198 165.255 186.811 1.00 13.04 94 TYR D O 1
ATOM 6033 N N . TYR D 1 95 ? 199.293 166.467 186.918 1.00 12.22 95 TYR D N 1
ATOM 6034 C CA . TYR D 1 95 ? 198.743 166.008 185.652 1.00 12.22 95 TYR D CA 1
ATOM 6035 C C . TYR D 1 95 ? 198.418 167.204 184.769 1.00 12.22 95 TYR D C 1
ATOM 6036 O O . TYR D 1 95 ? 197.877 168.211 185.242 1.00 12.22 95 TYR D O 1
ATOM 6045 N N . CYS D 1 96 ? 198.746 167.087 183.486 1.00 13.52 96 CYS D N 1
ATOM 6046 C CA . CYS D 1 96 ? 198.322 168.035 182.465 1.00 13.52 96 CYS D CA 1
ATOM 6047 C C . CYS D 1 96 ? 197.254 167.371 181.607 1.00 13.52 96 CYS D C 1
ATOM 6048 O O . CYS D 1 96 ? 197.478 166.286 181.061 1.00 13.52 96 CYS D O 1
ATOM 6051 N N . VAL D 1 97 ? 196.092 168.011 181.503 1.00 9.13 97 VAL D N 1
ATOM 6052 C CA . VAL D 1 97 ? 194.919 167.404 180.887 1.00 9.13 97 VAL D CA 1
ATOM 6053 C C . VAL D 1 97 ? 194.388 168.321 179.795 1.00 9.13 97 VAL D C 1
ATOM 6054 O O . VAL D 1 97 ? 194.488 169.548 179.895 1.00 9.13 97 VAL D O 1
ATOM 6058 N N . ALA D 1 98 ? 193.831 167.718 178.750 1.00 10.64 98 ALA D N 1
ATOM 6059 C CA . ALA D 1 98 ? 193.100 168.437 177.718 1.00 10.64 98 ALA D CA 1
ATOM 6060 C C . ALA D 1 98 ? 191.624 168.430 178.087 1.00 10.64 98 ALA D C 1
ATOM 6061 O O . ALA D 1 98 ? 191.055 167.366 178.351 1.00 10.64 98 ALA D O 1
ATOM 6063 N N . TYR D 1 99 ? 191.011 169.615 178.100 1.00 11.99 99 TYR D N 1
ATOM 6064 C CA . TYR D 1 99 ? 189.686 169.783 178.697 1.00 11.99 99 TYR D CA 1
ATOM 6065 C C . TYR D 1 99 ? 188.934 170.841 177.894 1.00 11.99 99 TYR D C 1
ATOM 6066 O O . TYR D 1 99 ? 189.168 172.039 178.074 1.00 11.99 99 TYR D O 1
ATOM 6075 N N . ASP D 1 100 ? 188.033 170.395 177.021 1.00 13.98 100 ASP D N 1
ATOM 6076 C CA . ASP D 1 100 ? 187.236 171.305 176.211 1.00 13.98 100 ASP D CA 1
ATOM 6077 C C . ASP D 1 100 ? 185.787 170.844 176.203 1.00 13.98 100 ASP D C 1
ATOM 6078 O O . ASP D 1 100 ? 185.512 169.643 176.182 1.00 13.98 100 ASP D O 1
ATOM 6083 N N . ARG D 1 101 ? 184.864 171.804 176.224 1.00 13.56 101 ARG D N 1
ATOM 6084 C CA . ARG D 1 101 ? 183.440 171.505 176.147 1.00 13.56 101 ARG D CA 1
ATOM 6085 C C . ARG D 1 101 ? 182.725 172.630 175.416 1.00 13.56 101 ARG D C 1
ATOM 6086 O O . ARG D 1 101 ? 183.005 173.809 175.650 1.00 13.56 101 ARG D O 1
ATOM 6094 N N . VAL D 1 102 ? 181.805 172.255 174.532 1.00 16.38 102 VAL D N 1
ATOM 6095 C CA . VAL D 1 102 ? 181.036 173.207 173.738 1.00 16.38 102 VAL D CA 1
ATOM 6096 C C . VAL D 1 102 ? 179.572 172.785 173.754 1.00 16.38 102 VAL D C 1
ATOM 6097 O O . VAL D 1 102 ? 179.257 171.590 173.748 1.00 16.38 102 VAL D O 1
ATOM 6101 N N . THR D 1 103 ? 178.679 173.770 173.802 1.00 22.00 103 THR D N 1
ATOM 6102 C CA . THR D 1 103 ? 177.244 173.530 173.791 1.00 22.00 103 THR D CA 1
ATOM 6103 C C . THR D 1 103 ? 176.598 174.357 172.689 1.00 22.00 103 THR D C 1
ATOM 6104 O O . THR D 1 103 ? 177.082 175.436 172.333 1.00 22.00 103 THR D O 1
ATOM 6108 N N . THR D 1 104 ? 175.501 173.836 172.146 1.00 27.60 104 THR D N 1
ATOM 6109 C CA . THR D 1 104 ? 174.771 174.498 171.072 1.00 27.60 104 THR D CA 1
ATOM 6110 C C . THR D 1 104 ? 173.279 174.355 171.350 1.00 27.60 104 THR D C 1
ATOM 6111 O O . THR D 1 104 ? 172.865 173.959 172.445 1.00 27.60 104 THR D O 1
ATOM 6115 N N . SER D 1 105 ? 172.463 174.688 170.348 1.00 31.19 105 SER D N 1
ATOM 6116 C CA . SER D 1 105 ? 171.016 174.572 170.500 1.00 31.19 105 SER D CA 1
ATOM 6117 C C . SER D 1 105 ? 170.592 173.120 170.678 1.00 31.19 105 SER D C 1
ATOM 6118 O O . SER D 1 105 ? 169.712 172.817 171.491 1.00 31.19 105 SER D O 1
ATOM 6121 N N . ALA D 1 106 ? 171.206 172.205 169.923 1.00 30.37 106 ALA D N 1
ATOM 6122 C CA . ALA D 1 106 ? 170.866 170.779 169.979 1.00 30.37 106 ALA D CA 1
ATOM 6123 C C . ALA D 1 106 ? 172.162 169.979 169.868 1.00 30.37 106 ALA D C 1
ATOM 6124 O O . ALA D 1 106 ? 172.652 169.719 168.766 1.00 30.37 106 ALA D O 1
ATOM 6126 N N . GLY D 1 107 ? 172.711 169.591 171.017 1.00 26.71 107 GLY D N 1
ATOM 6127 C CA . GLY D 1 107 ? 173.915 168.784 171.038 1.00 26.71 107 GLY D CA 1
ATOM 6128 C C . GLY D 1 107 ? 175.055 169.403 171.820 1.00 26.71 107 GLY D C 1
ATOM 6129 O O . GLY D 1 107 ? 175.290 170.612 171.740 1.00 26.71 107 GLY D O 1
ATOM 6130 N N . THR D 1 108 ? 175.769 168.579 172.584 1.00 20.94 108 THR D N 1
ATOM 6131 C CA . THR D 1 108 ? 176.907 169.019 173.381 1.00 20.94 108 THR D CA 1
ATOM 6132 C C . THR D 1 108 ? 178.117 168.169 173.029 1.00 20.94 108 THR D C 1
ATOM 6133 O O . THR D 1 108 ? 177.997 166.947 172.884 1.00 20.94 108 THR D O 1
ATOM 6137 N N . GLY D 1 109 ? 179.270 168.807 172.894 1.00 19.22 109 GLY D N 1
ATOM 6138 C CA . GLY D 1 109 ? 180.511 168.113 172.583 1.00 19.22 109 GLY D CA 1
ATOM 6139 C C . GLY D 1 109 ? 181.521 168.299 173.698 1.00 19.22 109 GLY D C 1
ATOM 6140 O O . GLY D 1 109 ? 181.589 169.366 174.309 1.00 19.22 109 GLY D O 1
ATOM 6141 N N . ALA D 1 110 ? 182.303 167.252 173.957 1.00 15.34 110 ALA D N 1
ATOM 6142 C CA . ALA D 1 110 ? 183.279 167.280 175.034 1.00 15.34 110 ALA D CA 1
ATOM 6143 C C . ALA D 1 110 ? 184.543 166.550 174.606 1.00 15.34 110 ALA D C 1
ATOM 6144 O O . ALA D 1 110 ? 184.522 165.674 173.739 1.00 15.34 110 ALA D O 1
ATOM 6146 N N . THR D 1 111 ? 185.650 166.928 175.239 1.00 13.90 111 THR D N 1
ATOM 6147 C CA . THR D 1 111 ? 186.941 166.285 175.019 1.00 13.90 111 THR D CA 1
ATOM 6148 C C . THR D 1 111 ? 187.730 166.383 176.313 1.00 13.90 111 THR D C 1
ATOM 6149 O O . THR D 1 111 ? 188.066 167.489 176.749 1.00 13.90 111 THR D O 1
ATOM 6153 N N . ASP D 1 112 ? 188.022 165.235 176.922 1.00 11.40 112 ASP D N 1
ATOM 6154 C CA . ASP D 1 112 ? 188.705 165.186 178.212 1.00 11.40 112 ASP D CA 1
ATOM 6155 C C . ASP D 1 112 ? 189.741 164.074 178.135 1.00 11.40 112 ASP D C 1
ATOM 6156 O O . ASP D 1 112 ? 189.388 162.895 178.043 1.00 11.40 112 ASP D O 1
ATOM 6161 N N . ILE D 1 113 ? 191.015 164.451 178.183 1.00 10.64 113 ILE D N 1
ATOM 6162 C CA . ILE D 1 113 ? 192.125 163.508 178.122 1.00 10.64 113 ILE D CA 1
ATOM 6163 C C . ILE D 1 113 ? 193.060 163.797 179.287 1.00 10.64 113 ILE D C 1
ATOM 6164 O O . ILE D 1 113 ? 193.506 164.937 179.457 1.00 10.64 113 ILE D O 1
ATOM 6169 N N . TRP D 1 114 ? 193.360 162.776 180.081 1.00 8.50 114 TRP D N 1
ATOM 6170 C CA . TRP D 1 114 ? 194.288 162.918 181.192 1.00 8.50 114 TRP D CA 1
ATOM 6171 C C . TRP D 1 114 ? 195.658 162.368 180.815 1.00 8.50 114 TRP D C 1
ATOM 6172 O O . TRP D 1 114 ? 195.797 161.534 179.917 1.00 8.50 114 TRP D O 1
ATOM 6183 N N . GLY D 1 115 ? 196.681 162.854 181.519 1.00 9.39 115 GLY D N 1
ATOM 618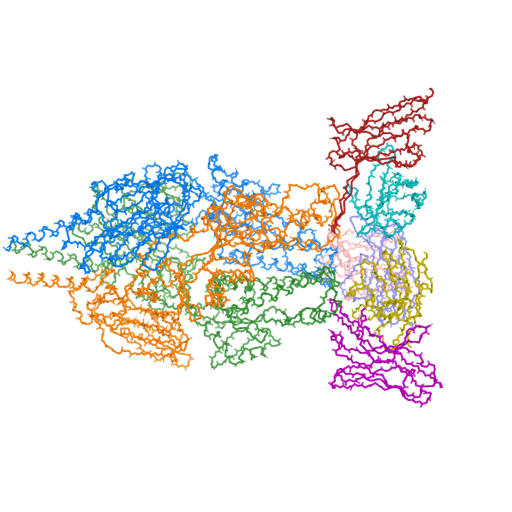4 C CA . GLY D 1 115 ? 198.050 162.479 181.249 1.00 9.39 115 GLY D CA 1
ATOM 6185 C C . GLY D 1 115 ? 198.581 161.440 182.225 1.00 9.39 115 GLY D C 1
ATOM 6186 O O . GLY D 1 115 ? 197.923 161.048 183.184 1.00 9.39 115 GLY D O 1
ATOM 6187 N N . GLN D 1 116 ? 199.808 160.991 181.948 1.00 12.22 116 GLN D N 1
ATOM 6188 C CA . GLN D 1 116 ? 200.449 160.003 182.809 1.00 12.22 116 GLN D CA 1
ATOM 6189 C C . GLN D 1 116 ? 200.697 160.562 184.204 1.00 12.22 116 GLN D C 1
ATOM 6190 O O . GLN D 1 116 ? 200.486 159.870 185.207 1.00 12.22 116 GLN D O 1
ATOM 6196 N N . GLY D 1 117 ? 201.142 161.812 184.288 1.00 13.63 117 GLY D N 1
ATOM 6197 C CA . GLY D 1 117 ? 201.399 162.440 185.567 1.00 13.63 117 GLY D CA 1
ATOM 6198 C C . GLY D 1 117 ? 202.832 162.287 186.030 1.00 13.63 117 GLY D C 1
ATOM 6199 O O . GLY D 1 117 ? 203.420 161.208 185.907 1.00 13.63 117 GLY D O 1
ATOM 6200 N N . THR D 1 118 ? 203.406 163.360 186.563 1.00 18.52 118 THR D N 1
ATOM 6201 C CA . THR D 1 118 ? 204.757 163.346 187.101 1.00 18.52 118 THR D CA 1
ATOM 6202 C C . THR D 1 118 ? 204.707 163.464 188.619 1.00 18.52 118 THR D C 1
ATOM 6203 O O . THR D 1 118 ? 203.734 163.953 189.193 1.00 18.52 118 THR D O 1
ATOM 6207 N N . MET D 1 119 ? 205.771 163.006 189.268 1.00 27.40 119 MET D N 1
ATOM 6208 C CA . MET D 1 119 ? 205.866 163.021 190.722 1.00 27.40 119 MET D CA 1
ATOM 6209 C C . MET D 1 119 ? 206.924 164.028 191.148 1.00 27.40 119 MET D C 1
ATOM 6210 O O . MET D 1 119 ? 208.072 163.953 190.698 1.00 27.40 119 MET D O 1
ATOM 6215 N N . VAL D 1 120 ? 206.540 164.964 192.013 1.00 29.93 120 VAL D N 1
ATOM 6216 C CA . VAL D 1 120 ? 207.449 165.988 192.514 1.00 29.93 120 VAL D CA 1
ATOM 6217 C C . VAL D 1 120 ? 207.518 165.851 194.026 1.00 29.93 120 VAL D C 1
ATOM 6218 O O . VAL D 1 120 ? 206.486 165.913 194.706 1.00 29.93 120 VAL D O 1
ATOM 6222 N N . THR D 1 121 ? 208.727 165.665 194.552 1.00 39.25 121 THR D N 1
ATOM 6223 C CA . THR D 1 121 ? 208.921 165.514 195.986 1.00 39.25 121 THR D CA 1
ATOM 6224 C C . THR D 1 121 ? 210.054 166.413 196.456 1.00 39.25 121 THR D C 1
ATOM 6225 O O . THR D 1 121 ? 210.982 166.720 195.703 1.00 39.25 121 THR D O 1
ATOM 6229 N N . VAL D 1 122 ? 209.960 166.840 197.713 1.00 46.93 122 VAL D N 1
ATOM 6230 C CA . VAL D 1 122 ? 210.960 167.693 198.342 1.00 46.93 122 VAL D CA 1
ATOM 6231 C C . VAL D 1 122 ? 211.383 167.049 199.655 1.00 46.93 122 VAL D C 1
ATOM 6232 O O . VAL D 1 122 ? 210.540 166.556 200.412 1.00 46.93 122 VAL D O 1
ATOM 6236 N N . SER D 1 123 ? 212.690 167.023 199.906 1.00 57.32 123 SER D N 1
ATOM 6237 C CA . SER D 1 123 ? 213.222 166.421 201.120 1.00 57.32 123 SER D CA 1
ATOM 6238 C C . SER D 1 123 ? 214.609 166.985 201.382 1.00 57.32 123 SER D C 1
ATOM 6239 O O . SER D 1 123 ? 215.238 167.573 200.499 1.00 57.32 123 SER D O 1
ATOM 6242 N N . SER D 1 124 ? 215.075 166.797 202.613 1.00 66.64 124 SER D N 1
ATOM 6243 C CA . SER D 1 124 ? 216.396 167.266 203.010 1.00 66.64 124 SER D CA 1
ATOM 6244 C C . SER D 1 124 ? 217.489 166.428 202.357 1.00 66.64 124 SER D C 1
ATOM 6245 O O . SER D 1 124 ? 217.250 165.303 201.922 1.00 66.64 124 SER D O 1
ATOM 6249 N N . ASP E 2 1 ? 184.397 180.535 196.708 1.00 28.39 1 ASP F N 1
ATOM 6250 C CA . ASP E 2 1 ? 184.256 179.413 195.787 1.00 28.39 1 ASP F CA 1
ATOM 6251 C C . ASP E 2 1 ? 182.958 178.654 196.038 1.00 28.39 1 ASP F C 1
ATOM 6252 O O . ASP E 2 1 ? 182.008 179.201 196.598 1.00 28.39 1 ASP F O 1
ATOM 6257 N N . ILE E 2 2 ? 182.923 177.391 195.619 1.00 18.92 2 ILE F N 1
ATOM 6258 C CA . ILE E 2 2 ? 181.748 176.541 195.758 1.00 18.92 2 ILE F CA 1
ATOM 6259 C C . ILE E 2 2 ? 182.165 175.258 196.466 1.00 18.92 2 ILE F C 1
ATOM 6260 O O . ILE E 2 2 ? 183.159 174.629 196.087 1.00 18.92 2 ILE F O 1
ATOM 6265 N N . VAL E 2 3 ? 181.406 174.874 197.491 1.00 18.56 3 VAL F N 1
ATOM 6266 C CA . VAL E 2 3 ? 181.724 173.726 198.334 1.00 18.56 3 VAL F CA 1
ATOM 6267 C C . VAL E 2 3 ? 180.790 172.579 197.973 1.00 18.56 3 VAL F C 1
ATOM 6268 O O . VAL E 2 3 ? 179.574 172.775 197.844 1.00 18.56 3 VAL F O 1
ATOM 6272 N N . MET E 2 4 ? 181.353 171.385 197.806 1.00 18.21 4 MET F N 1
ATOM 6273 C CA . MET E 2 4 ? 180.597 170.199 197.433 1.00 18.21 4 MET F CA 1
ATOM 6274 C C . MET E 2 4 ? 180.666 169.133 198.517 1.00 18.21 4 MET F C 1
ATOM 6275 O O . MET E 2 4 ? 181.649 169.034 199.257 1.00 18.21 4 MET F O 1
ATOM 6280 N N . THR E 2 5 ? 179.602 168.335 198.599 1.00 17.03 5 THR F N 1
ATOM 6281 C CA . THR E 2 5 ? 179.537 167.198 199.505 1.00 17.03 5 THR F CA 1
ATOM 6282 C C . THR E 2 5 ? 179.054 165.974 198.741 1.00 17.03 5 THR F C 1
ATOM 6283 O O . THR E 2 5 ? 178.354 166.088 197.731 1.00 17.03 5 THR F O 1
ATOM 6287 N N . GLN E 2 6 ? 179.444 164.798 199.226 1.00 14.06 6 GLN F N 1
ATOM 6288 C CA . GLN E 2 6 ? 179.060 163.539 198.607 1.00 14.06 6 GLN F CA 1
ATOM 6289 C C . GLN E 2 6 ? 178.444 162.623 199.654 1.00 14.06 6 GLN F C 1
ATOM 6290 O O . GLN E 2 6 ? 178.692 162.758 200.855 1.00 14.06 6 GLN F O 1
ATOM 6296 N N . SER E 2 7 ? 177.632 161.678 199.178 1.00 16.67 7 SER F N 1
ATOM 6297 C CA . SER E 2 7 ? 176.968 160.748 200.068 1.00 16.67 7 SER F CA 1
ATOM 6298 C C . SER E 2 7 ? 176.777 159.405 199.375 1.00 16.67 7 SER F C 1
ATOM 6299 O O . SER E 2 7 ? 176.259 159.370 198.244 1.00 16.67 7 SER F O 1
ATOM 6302 N N . PRO E 2 8 ? 177.178 158.297 200.011 1.00 16.38 8 PRO F N 1
ATOM 6303 C CA . PRO E 2 8 ? 177.868 158.324 201.304 1.00 16.38 8 PRO F CA 1
ATOM 6304 C C . PRO E 2 8 ? 179.382 158.440 201.150 1.00 16.38 8 PRO F C 1
ATOM 6305 O O . PRO E 2 8 ? 179.873 158.592 200.032 1.00 16.38 8 PRO F O 1
ATOM 6309 N N . LEU E 2 9 ? 180.110 158.369 202.262 1.00 17.36 9 LEU F N 1
ATOM 6310 C CA . LEU E 2 9 ? 181.565 158.365 202.236 1.00 17.36 9 LEU F CA 1
ATOM 6311 C C . LEU E 2 9 ? 182.142 156.955 202.209 1.00 17.36 9 LEU F C 1
ATOM 6312 O O . LEU E 2 9 ? 183.368 156.801 202.216 1.00 17.36 9 LEU F O 1
ATOM 6317 N N . SER E 2 10 ? 181.287 155.934 202.176 1.00 20.18 10 SER F N 1
ATOM 6318 C CA . SER E 2 10 ? 181.717 154.545 202.091 1.00 20.18 10 SER F CA 1
ATOM 6319 C C . SER E 2 10 ? 180.514 153.710 201.684 1.00 20.18 10 SER F C 1
ATOM 6320 O O . SER E 2 10 ? 179.450 153.822 202.297 1.00 20.18 10 SER F O 1
ATOM 6323 N N . LEU E 2 11 ? 180.682 152.881 200.655 1.00 23.99 11 LEU F N 1
ATOM 6324 C CA . LEU E 2 11 ? 179.569 152.110 200.102 1.00 23.99 11 LEU F CA 1
ATOM 6325 C C . LEU E 2 11 ? 180.105 150.830 199.488 1.00 23.99 11 LEU F C 1
ATOM 6326 O O . LEU E 2 11 ? 180.489 150.797 198.311 1.00 23.99 11 LEU F O 1
ATOM 6331 N N . PRO E 2 12 ? 180.159 149.747 200.263 1.00 27.57 12 PRO F N 1
ATOM 6332 C CA . PRO E 2 12 ? 180.489 148.443 199.675 1.00 27.57 12 PRO F CA 1
ATOM 6333 C C . PRO E 2 12 ? 179.409 148.007 198.698 1.00 27.57 12 PRO F C 1
ATOM 6334 O O . PRO E 2 12 ? 178.226 148.306 198.871 1.00 27.57 12 PRO F O 1
ATOM 6338 N N . VAL E 2 13 ? 179.828 147.289 197.659 1.00 32.00 13 VAL F N 1
ATOM 6339 C CA . VAL E 2 13 ? 178.935 146.881 196.584 1.00 32.00 13 VAL F CA 1
ATOM 6340 C C . VAL E 2 13 ? 179.129 145.396 196.313 1.00 32.00 13 VAL F C 1
ATOM 6341 O O . VAL E 2 13 ? 180.228 144.857 196.490 1.00 32.00 13 VAL F O 1
ATOM 6345 N N . THR E 2 14 ? 178.049 144.729 195.910 1.00 39.71 14 THR F N 1
ATOM 6346 C CA . THR E 2 14 ? 177.897 143.316 195.591 1.00 39.71 14 THR F CA 1
ATOM 6347 C C . THR E 2 14 ? 177.836 143.114 194.082 1.00 39.71 14 THR F C 1
ATOM 6348 O O . THR E 2 14 ? 177.136 143.857 193.385 1.00 39.71 14 THR F O 1
ATOM 6352 N N . PRO E 2 15 ? 178.541 142.113 193.548 1.00 42.67 15 PRO F N 1
ATOM 6353 C CA . PRO E 2 15 ? 178.578 141.929 192.090 1.00 42.67 15 PRO F CA 1
ATOM 6354 C C . PRO E 2 15 ? 177.257 141.435 191.520 1.00 42.67 15 PRO F C 1
ATOM 6355 O O . PRO E 2 15 ? 177.074 140.233 191.303 1.00 42.67 15 PRO F O 1
ATOM 6359 N N . GLY E 2 16 ? 176.332 142.361 191.270 1.00 38.51 16 GLY F N 1
ATOM 6360 C CA . GLY E 2 16 ? 175.036 142.010 190.722 1.00 38.51 16 GLY F CA 1
ATOM 6361 C C . GLY E 2 16 ? 173.897 142.877 191.218 1.00 38.51 16 GLY F C 1
ATOM 6362 O O . GLY E 2 16 ? 172.776 142.784 190.709 1.00 38.51 16 GLY F O 1
ATOM 6363 N N . GLU E 2 17 ? 174.168 143.728 192.208 1.00 39.44 17 GLU F N 1
ATOM 6364 C CA . GLU E 2 17 ? 173.161 144.662 192.685 1.00 39.44 17 GLU F CA 1
ATOM 6365 C C . GLU E 2 17 ? 173.524 146.090 192.286 1.00 39.44 17 GLU F C 1
ATOM 6366 O O . GLU E 2 17 ? 174.706 146.429 192.179 1.00 39.44 17 GLU F O 1
ATOM 6372 N N . PRO E 2 18 ? 172.532 146.948 192.059 1.00 29.53 18 PRO F N 1
ATOM 6373 C CA . PRO E 2 18 ? 172.823 148.325 191.644 1.00 29.53 18 PRO F CA 1
ATOM 6374 C C . PRO E 2 18 ? 173.383 149.152 192.793 1.00 29.53 18 PRO F C 1
ATOM 6375 O O . PRO E 2 18 ? 173.453 148.718 193.944 1.00 29.53 18 PRO F O 1
ATOM 6379 N N . ALA E 2 19 ? 173.790 150.374 192.454 1.00 22.23 19 ALA F N 1
ATOM 6380 C CA . ALA E 2 19 ? 174.355 151.297 193.427 1.00 22.23 19 ALA F CA 1
ATOM 6381 C C . ALA E 2 19 ? 174.082 152.725 192.980 1.00 22.23 19 ALA F C 1
ATOM 6382 O O . ALA E 2 19 ? 173.887 152.993 191.791 1.00 22.23 19 ALA F O 1
ATOM 6384 N N . SER E 2 20 ? 174.072 153.641 193.949 1.00 20.17 20 SER F N 1
ATOM 6385 C CA . SER E 2 20 ? 173.799 155.047 193.691 1.00 20.17 20 SER F CA 1
ATOM 6386 C C . SER E 2 20 ? 174.627 155.914 194.628 1.00 20.17 20 SER F C 1
ATOM 6387 O O . SER E 2 20 ? 174.763 155.604 195.814 1.00 20.17 20 SER F O 1
ATOM 6390 N N . ILE E 2 21 ? 175.177 156.999 194.087 1.00 14.65 21 ILE F N 1
ATOM 6391 C CA . ILE E 2 21 ? 175.973 157.954 194.852 1.00 14.65 21 ILE F CA 1
ATOM 6392 C C . ILE E 2 21 ? 175.457 159.356 194.556 1.00 14.65 21 ILE F C 1
ATOM 6393 O O . ILE E 2 21 ? 175.160 159.684 193.403 1.00 14.65 21 ILE F O 1
ATOM 6398 N N . SER E 2 22 ? 175.353 160.189 195.591 1.00 17.08 22 SER F N 1
ATOM 6399 C CA . SER E 2 22 ? 174.735 161.503 195.468 1.00 17.08 22 SER F CA 1
ATOM 6400 C C . SER E 2 22 ? 175.773 162.597 195.677 1.00 17.08 22 SER F C 1
ATOM 6401 O O . SER E 2 22 ? 176.563 162.538 196.624 1.00 17.08 22 SER F O 1
ATOM 6404 N N . CYS E 2 23 ? 175.765 163.589 194.788 1.00 18.48 23 CYS F N 1
ATOM 6405 C CA . CYS E 2 23 ? 176.571 164.796 194.918 1.00 18.48 23 CYS F CA 1
ATOM 6406 C C . CYS E 2 23 ? 175.638 165.966 195.204 1.00 18.48 23 CYS F C 1
ATOM 6407 O O . CYS E 2 23 ? 174.698 166.222 194.438 1.00 18.48 23 CYS F O 1
ATOM 6410 N N . ARG E 2 24 ? 175.895 166.662 196.311 1.00 19.97 24 ARG F N 1
ATOM 6411 C CA . ARG E 2 24 ? 175.139 167.832 196.724 1.00 19.97 24 ARG F CA 1
ATOM 6412 C C . ARG E 2 24 ? 176.043 169.053 196.649 1.00 19.97 24 ARG F C 1
ATOM 6413 O O . ARG E 2 24 ? 177.208 169.000 197.060 1.00 19.97 24 ARG F O 1
ATOM 6421 N N . SER E 2 25 ? 175.504 170.149 196.128 1.00 19.28 25 SER F N 1
ATOM 6422 C CA . SER E 2 25 ? 176.294 171.316 195.778 1.00 19.28 25 SER F CA 1
ATOM 6423 C C . SER E 2 25 ? 175.827 172.545 196.549 1.00 19.28 25 SER F C 1
ATOM 6424 O O . SER E 2 25 ? 174.819 172.528 197.260 1.00 19.28 25 SER F O 1
ATOM 6427 N N . SER E 2 26 ? 176.596 173.620 196.387 1.00 22.81 26 SER F N 1
ATOM 6428 C CA . SER E 2 26 ? 176.254 174.945 196.887 1.00 22.81 26 SER F CA 1
ATOM 6429 C C . SER E 2 26 ? 175.257 175.599 195.941 1.00 22.81 26 SER F C 1
ATOM 6430 O O . SER E 2 26 ? 174.583 174.899 195.177 1.00 22.81 26 SER F O 1
ATOM 6433 N N . GLN E 2 27 ? 175.121 176.926 196.031 1.00 27.48 27 GLN F N 1
ATOM 6434 C CA . GLN E 2 27 ? 174.219 177.691 195.172 1.00 27.48 27 GLN F CA 1
ATOM 6435 C C . GLN E 2 27 ? 174.231 177.163 193.743 1.00 27.48 27 GLN F C 1
ATOM 6436 O O . GLN E 2 27 ? 175.284 176.815 193.201 1.00 27.48 27 GLN F O 1
ATOM 6442 N N . SER E 2 28 ? 173.035 177.097 193.154 1.00 26.87 28 SER F N 1
ATOM 6443 C CA . SER E 2 28 ? 172.749 176.306 191.959 1.00 26.87 28 SER F CA 1
ATOM 6444 C C . SER E 2 28 ? 173.852 176.392 190.913 1.00 26.87 28 SER F C 1
ATOM 6445 O O . SER E 2 28 ? 174.318 177.480 190.566 1.00 26.87 28 SER F O 1
ATOM 6448 N N . LEU E 2 29 ? 174.259 175.226 190.413 1.00 23.38 29 LEU F N 1
ATOM 6449 C CA . LEU E 2 29 ? 175.239 175.120 189.341 1.00 23.38 29 LEU F CA 1
ATOM 6450 C C . LEU E 2 29 ? 174.619 175.293 187.963 1.00 23.38 29 LEU F C 1
ATOM 6451 O O . LEU E 2 29 ? 175.350 175.270 186.967 1.00 23.38 29 LEU F O 1
ATOM 6456 N N . LEU E 2 30 ? 173.300 175.454 187.885 1.00 21.91 30 LEU F N 1
ATOM 6457 C CA . LEU E 2 30 ? 172.626 175.533 186.597 1.00 21.91 30 LEU F CA 1
ATOM 6458 C C . LEU E 2 30 ? 173.060 176.784 185.845 1.00 21.91 30 LEU F C 1
ATOM 6459 O O . LEU E 2 30 ? 173.033 177.893 186.386 1.00 21.91 30 LEU F O 1
ATOM 6464 N N . HIS E 2 31 ? 173.459 176.595 184.591 1.00 23.70 31 HIS F N 1
ATOM 6465 C CA . HIS E 2 31 ? 173.873 177.682 183.715 1.00 23.70 31 HIS F CA 1
ATOM 6466 C C . HIS E 2 31 ? 172.654 178.372 183.117 1.00 23.70 31 HIS F C 1
ATOM 6467 O O . HIS E 2 31 ? 171.536 178.227 183.621 1.00 23.70 31 HIS F O 1
ATOM 6474 N N . GLY E 2 32 ? 172.866 179.122 182.042 1.00 27.11 32 GLY F N 1
ATOM 6475 C CA . GLY E 2 32 ? 171.832 179.930 181.430 1.00 27.11 32 GLY F CA 1
ATOM 6476 C C . GLY E 2 32 ? 171.159 179.182 180.300 1.00 27.11 32 GLY F C 1
ATOM 6477 O O . GLY E 2 32 ? 170.197 178.445 180.541 1.00 27.11 32 GLY F O 1
ATOM 6478 N N . ASP E 2 33 ? 171.630 179.393 179.068 1.00 25.51 33 ASP F N 1
ATOM 6479 C CA . ASP E 2 33 ? 171.071 178.789 177.860 1.00 25.51 33 ASP F CA 1
ATOM 6480 C C . ASP E 2 33 ? 170.577 177.361 178.068 1.00 25.51 33 ASP F C 1
ATOM 6481 O O . ASP E 2 33 ? 169.485 177.012 177.610 1.00 25.51 33 ASP F O 1
ATOM 6486 N N . GLY E 2 34 ? 171.357 176.529 178.750 1.00 24.63 34 GLY F N 1
ATOM 6487 C CA . GLY E 2 34 ? 170.873 175.206 179.097 1.00 24.63 34 GLY F CA 1
ATOM 6488 C C . GLY E 2 34 ? 171.979 174.325 179.629 1.00 24.63 34 GLY F C 1
ATOM 6489 O O . GLY E 2 34 ? 173.165 174.665 179.579 1.00 24.63 34 GLY F O 1
ATOM 6490 N N . TYR E 2 35 ? 171.552 173.170 180.151 1.00 21.16 35 TYR F N 1
ATOM 6491 C CA . TYR E 2 35 ? 172.414 172.092 180.632 1.00 21.16 35 TYR F CA 1
ATOM 6492 C C . TYR E 2 35 ? 173.185 172.471 181.892 1.00 21.16 35 TYR F C 1
ATOM 6493 O O . TYR E 2 35 ? 173.581 173.627 182.072 1.00 21.16 35 TYR F O 1
ATOM 6502 N N . ASN E 2 36 ? 173.400 171.493 182.771 1.00 16.17 36 ASN F N 1
ATOM 6503 C CA . ASN E 2 36 ? 174.204 171.697 183.966 1.00 16.17 36 ASN F CA 1
ATOM 6504 C C . ASN E 2 36 ? 175.688 171.685 183.603 1.00 16.17 36 ASN F C 1
ATOM 6505 O O . ASN E 2 36 ? 176.074 171.578 182.436 1.00 16.17 36 ASN F O 1
ATOM 6510 N N . TYR E 2 37 ? 176.537 171.794 184.622 1.00 13.06 37 TYR F N 1
ATOM 6511 C CA . TYR E 2 37 ? 177.981 171.825 184.418 1.00 13.06 37 TYR F CA 1
ATOM 6512 C C . TYR E 2 37 ? 178.687 170.958 185.453 1.00 13.06 37 TYR F C 1
ATOM 6513 O O . TYR E 2 37 ? 179.703 171.357 186.032 1.00 13.06 37 TYR F O 1
ATOM 6522 N N . LEU E 2 38 ? 178.163 169.760 185.700 1.00 12.84 38 LEU F N 1
ATOM 6523 C CA . LEU E 2 38 ? 178.719 168.859 186.697 1.00 12.84 38 LEU F CA 1
ATOM 6524 C C . LEU E 2 38 ? 179.154 167.554 186.040 1.00 12.84 38 LEU F C 1
ATOM 6525 O O . LEU E 2 38 ? 178.521 167.073 185.095 1.00 12.84 38 LEU F O 1
ATOM 6530 N N . ASP E 2 39 ? 180.240 166.986 186.561 1.00 13.02 39 ASP F N 1
ATOM 6531 C CA . ASP E 2 39 ? 180.863 165.805 185.984 1.00 13.02 39 ASP F CA 1
ATOM 6532 C C . ASP E 2 39 ? 181.201 164.801 187.076 1.00 13.02 39 ASP F C 1
ATOM 6533 O O . ASP E 2 39 ? 181.463 165.167 188.226 1.00 13.02 39 ASP F O 1
ATOM 6538 N N . TRP E 2 40 ? 181.210 163.527 186.688 1.00 8.26 40 TRP F N 1
ATOM 6539 C CA . TRP E 2 40 ? 181.579 162.416 187.555 1.00 8.26 40 TRP F CA 1
ATOM 6540 C C . TRP E 2 40 ? 182.834 161.761 186.999 1.00 8.26 40 TRP F C 1
ATOM 6541 O O . TRP E 2 40 ? 182.838 161.303 185.849 1.00 8.26 40 TRP F O 1
ATOM 6552 N N . TYR E 2 41 ? 183.882 161.703 187.818 1.00 7.64 41 TYR F N 1
ATOM 6553 C CA . TYR E 2 41 ? 185.166 161.131 187.449 1.00 7.64 41 TYR F CA 1
ATOM 6554 C C . TYR E 2 41 ? 185.413 159.843 188.223 1.00 7.64 41 TYR F C 1
ATOM 6555 O O . TYR E 2 41 ? 184.998 159.706 189.377 1.00 7.64 41 TYR F O 1
ATOM 6564 N N . LEU E 2 42 ? 186.120 158.912 187.587 1.00 8.16 42 LEU F N 1
ATOM 6565 C CA . LEU E 2 42 ? 186.492 157.644 188.195 1.00 8.16 42 LEU F CA 1
ATOM 6566 C C . LEU E 2 42 ? 188.009 157.546 188.278 1.00 8.16 42 LEU F C 1
ATOM 6567 O O . LEU E 2 42 ? 188.726 158.092 187.434 1.00 8.16 42 LEU F O 1
ATOM 6572 N N . GLN E 2 43 ? 188.498 156.851 189.303 1.00 9.57 43 GLN F N 1
ATOM 6573 C CA . GLN E 2 43 ? 189.931 156.631 189.466 1.00 9.57 43 GLN F CA 1
ATOM 6574 C C . GLN E 2 43 ? 190.165 155.247 190.049 1.00 9.57 43 GLN F C 1
ATOM 6575 O O . GLN E 2 43 ? 189.687 154.943 191.147 1.00 9.57 43 GLN F O 1
ATOM 6581 N N . LYS E 2 44 ? 190.893 154.415 189.311 1.00 13.52 44 LYS F N 1
ATOM 6582 C CA . LYS E 2 44 ? 191.350 153.134 189.814 1.00 13.52 44 LYS F CA 1
ATOM 6583 C C . LYS E 2 44 ? 192.647 153.312 190.596 1.00 13.52 44 LYS F C 1
ATOM 6584 O O . LYS E 2 44 ? 193.382 154.280 190.386 1.00 13.52 44 LYS F O 1
ATOM 6590 N N . PRO E 2 45 ? 192.953 152.392 191.519 1.00 15.99 45 PRO F N 1
ATOM 6591 C CA . PRO E 2 45 ? 194.176 152.537 192.322 1.00 15.99 45 PRO F CA 1
ATOM 6592 C C . PRO E 2 45 ? 195.449 152.455 191.493 1.00 15.99 45 PRO F C 1
ATOM 6593 O O . PRO E 2 45 ? 195.741 151.421 190.885 1.00 15.99 45 PRO F O 1
ATOM 6597 N N . GLY E 2 46 ? 196.214 153.549 191.464 1.00 14.26 46 GLY F N 1
ATOM 6598 C CA . GLY E 2 46 ? 197.499 153.606 190.808 1.00 14.26 46 GLY F CA 1
ATOM 6599 C C . GLY E 2 46 ? 197.487 154.276 189.448 1.00 14.26 46 GLY F C 1
ATOM 6600 O O . GLY E 2 46 ? 198.431 155.004 189.119 1.00 14.26 46 GLY F O 1
ATOM 6601 N N . ARG E 2 47 ? 196.444 154.054 188.654 1.00 12.13 47 ARG F N 1
ATOM 6602 C CA . ARG E 2 47 ? 196.389 154.584 187.298 1.00 12.13 47 ARG F CA 1
ATOM 6603 C C . ARG E 2 47 ? 195.944 156.047 187.329 1.00 12.13 47 ARG F C 1
ATOM 6604 O O . ARG E 2 47 ? 195.856 156.677 188.386 1.00 12.13 47 ARG F O 1
ATOM 6612 N N . SER E 2 48 ? 195.660 156.604 186.153 1.00 10.02 48 SER F N 1
ATOM 6613 C CA . SER E 2 48 ? 195.227 157.982 185.985 1.00 10.02 48 SER F CA 1
ATOM 6614 C C . SER E 2 48 ? 193.707 158.064 185.925 1.00 10.02 48 SER F C 1
ATOM 6615 O O . SER E 2 48 ? 193.057 157.148 185.409 1.00 10.02 48 SER F O 1
ATOM 6618 N N . PRO E 2 49 ? 193.126 159.141 186.453 1.00 8.23 49 PRO F N 1
ATOM 6619 C CA . PRO E 2 49 ? 191.665 159.270 186.443 1.00 8.23 49 PRO F CA 1
ATOM 6620 C C . PRO E 2 49 ? 191.101 159.282 185.030 1.00 8.23 49 PRO F C 1
ATOM 6621 O O . PRO E 2 49 ? 191.712 159.800 184.093 1.00 8.23 49 PRO F O 1
ATOM 6625 N N . GLN E 2 50 ? 189.916 158.698 184.891 1.00 10.13 50 GLN F N 1
ATOM 6626 C CA . GLN E 2 50 ? 189.215 158.601 183.620 1.00 10.13 50 GLN F CA 1
ATOM 6627 C C . GLN E 2 50 ? 187.822 159.194 183.766 1.00 10.13 50 GLN F C 1
ATOM 6628 O O . GLN E 2 50 ? 187.152 158.980 184.781 1.00 10.13 50 GLN F O 1
ATOM 6634 N N . LEU E 2 51 ? 187.392 159.944 182.755 1.00 7.02 51 LEU F N 1
ATOM 6635 C CA . LEU E 2 51 ? 186.067 160.545 182.788 1.00 7.02 51 LEU F CA 1
ATOM 6636 C C . LEU E 2 51 ? 184.993 159.466 182.728 1.00 7.02 51 LEU F C 1
ATOM 6637 O O . LEU E 2 51 ? 185.112 158.487 181.988 1.00 7.02 51 LEU F O 1
ATOM 6642 N N . LEU E 2 52 ? 183.937 159.652 183.520 1.00 10.00 52 LEU F N 1
ATOM 6643 C CA . LEU E 2 52 ? 182.803 158.738 183.535 1.00 10.00 52 LEU F CA 1
ATOM 6644 C C . LEU E 2 52 ? 181.538 159.398 183.001 1.00 10.00 52 LEU F C 1
ATOM 6645 O O . LEU E 2 52 ? 180.930 158.893 182.053 1.00 10.00 52 LEU F O 1
ATOM 6650 N N . ILE E 2 53 ? 181.129 160.526 183.579 1.00 10.85 53 ILE F N 1
ATOM 6651 C CA . ILE E 2 53 ? 179.921 161.231 183.160 1.00 10.85 53 ILE F CA 1
ATOM 6652 C C . ILE E 2 53 ? 180.257 162.703 182.980 1.00 10.85 53 ILE F C 1
ATOM 6653 O O . ILE E 2 53 ? 180.917 163.306 183.832 1.00 10.85 53 ILE F O 1
ATOM 6658 N N . TYR E 2 54 ? 179.791 163.288 181.878 1.00 12.86 54 TYR F N 1
ATOM 6659 C CA . TYR E 2 54 ? 180.013 164.698 181.596 1.00 12.86 54 TYR F CA 1
ATOM 6660 C C . TYR E 2 54 ? 178.680 165.385 181.337 1.00 12.86 54 TYR F C 1
ATOM 6661 O O . TYR E 2 54 ? 177.770 164.795 180.747 1.00 12.86 54 TYR F O 1
ATOM 6670 N N . LEU E 2 55 ? 178.578 166.634 181.790 1.00 10.06 55 LEU F N 1
ATOM 6671 C CA . LEU E 2 55 ? 177.415 167.490 181.552 1.00 10.06 55 LEU F CA 1
ATOM 6672 C C . LEU E 2 55 ? 176.118 166.835 182.025 1.00 10.06 55 LEU F C 1
ATOM 6673 O O . LEU E 2 55 ? 175.090 166.862 181.345 1.00 10.06 55 LEU F O 1
ATOM 6678 N N . GLY E 2 56 ? 176.174 166.236 183.212 1.00 11.78 56 GLY F N 1
ATOM 6679 C CA . GLY E 2 56 ? 174.974 165.768 183.877 1.00 11.78 56 GLY F CA 1
ATOM 6680 C C . GLY E 2 56 ? 174.543 164.348 183.567 1.00 11.78 56 GLY F C 1
ATOM 6681 O O . GLY E 2 56 ? 174.662 163.465 184.422 1.00 11.78 56 GLY F O 1
ATOM 6682 N N . SER E 2 57 ? 174.036 164.108 182.353 1.00 13.77 57 SER F N 1
ATOM 6683 C CA . SER E 2 57 ? 173.421 162.821 182.043 1.00 13.77 57 SER F CA 1
ATOM 6684 C C . SER E 2 57 ? 173.825 162.303 180.667 1.00 13.77 57 SER F C 1
ATOM 6685 O O . SER E 2 57 ? 173.031 161.631 179.999 1.00 13.77 57 SER F O 1
ATOM 6688 N N . HIS E 2 58 ? 175.041 162.598 180.226 1.00 15.89 58 HIS F N 1
ATOM 6689 C CA . HIS E 2 58 ? 175.563 162.092 178.965 1.00 15.89 58 HIS F CA 1
ATOM 6690 C C . HIS E 2 58 ? 176.754 161.179 179.232 1.00 15.89 58 HIS F C 1
ATOM 6691 O O . HIS E 2 58 ? 177.241 161.065 180.359 1.00 15.89 58 HIS F O 1
ATOM 6698 N N . ARG E 2 59 ? 177.223 160.521 178.172 1.00 19.30 59 ARG F N 1
ATOM 6699 C CA . ARG E 2 59 ? 178.327 159.578 178.267 1.00 19.30 59 ARG F CA 1
ATOM 6700 C C . ARG E 2 59 ? 179.345 159.851 177.170 1.00 19.30 59 ARG F C 1
ATOM 6701 O O . ARG E 2 59 ? 178.994 160.257 176.059 1.00 19.30 59 ARG F O 1
ATOM 6709 N N . ALA E 2 60 ? 180.612 159.618 177.496 1.00 21.27 60 ALA F N 1
ATOM 6710 C CA . ALA E 2 60 ? 181.710 159.815 176.563 1.00 21.27 60 ALA F CA 1
ATOM 6711 C C . ALA E 2 60 ? 182.012 158.504 175.837 1.00 21.27 60 ALA F C 1
ATOM 6712 O O . ALA E 2 60 ? 181.240 157.544 175.894 1.00 21.27 60 ALA F O 1
ATOM 6714 N N . SER E 2 61 ? 183.140 158.458 175.133 1.00 30.62 61 SER F N 1
ATOM 6715 C CA . SER E 2 61 ? 183.567 157.226 174.489 1.00 30.62 61 SER F CA 1
ATOM 6716 C C . SER E 2 61 ? 183.971 156.193 175.535 1.00 30.62 61 SER F C 1
ATOM 6717 O O . SER E 2 61 ? 184.519 156.522 176.590 1.00 30.62 61 SER F O 1
ATOM 6720 N N . GLY E 2 62 ? 183.693 154.932 175.233 1.00 27.08 62 GLY F N 1
ATOM 6721 C CA . GLY E 2 62 ? 183.920 153.860 176.190 1.00 27.08 62 GLY F CA 1
ATOM 6722 C C . GLY E 2 62 ? 182.740 153.730 177.131 1.00 27.08 62 GLY F C 1
ATOM 6723 O O . GLY E 2 62 ? 181.597 153.633 176.683 1.00 27.08 62 GLY F O 1
ATOM 6724 N N . VAL E 2 63 ? 183.024 153.740 178.434 1.00 21.96 63 VAL F N 1
ATOM 6725 C CA . VAL E 2 63 ? 182.043 153.735 179.527 1.00 21.96 63 VAL F CA 1
ATOM 6726 C C . VAL E 2 63 ? 180.853 152.840 179.196 1.00 21.96 63 VAL F C 1
ATOM 6727 O O . VAL E 2 63 ? 179.767 153.346 178.876 1.00 21.96 63 VAL F O 1
ATOM 6731 N N . PRO E 2 64 ? 181.020 151.504 179.232 1.00 24.56 64 PRO F N 1
ATOM 6732 C CA . PRO E 2 64 ? 179.940 150.590 178.820 1.00 24.56 64 PRO F CA 1
ATOM 6733 C C . PRO E 2 64 ? 178.589 150.889 179.457 1.00 24.56 64 PRO F C 1
ATOM 6734 O O . PRO E 2 64 ? 178.509 151.524 180.513 1.00 24.56 64 PRO F O 1
ATOM 6738 N N . ASP E 2 65 ? 177.521 150.405 178.824 1.00 24.81 65 ASP F N 1
ATOM 6739 C CA . ASP E 2 65 ? 176.168 150.850 179.139 1.00 24.81 65 ASP F CA 1
ATOM 6740 C C . ASP E 2 65 ? 175.665 150.306 180.471 1.00 24.81 65 ASP F C 1
ATOM 6741 O O . ASP E 2 65 ? 174.721 149.510 180.507 1.00 24.81 65 ASP F O 1
ATOM 6746 N N . ARG E 2 66 ? 176.289 150.731 181.569 1.00 22.54 66 ARG F N 1
ATOM 6747 C CA . ARG E 2 66 ? 175.742 150.484 182.895 1.00 22.54 66 ARG F CA 1
ATOM 6748 C C . ARG E 2 66 ? 175.899 151.670 183.838 1.00 22.54 66 ARG F C 1
ATOM 6749 O O . ARG E 2 66 ? 175.532 151.551 185.010 1.00 22.54 66 ARG F O 1
ATOM 6757 N N . PHE E 2 67 ? 176.426 152.797 183.371 1.00 16.55 67 PHE F N 1
ATOM 6758 C CA . PHE E 2 67 ? 176.543 154.010 184.167 1.00 16.55 67 PHE F CA 1
ATOM 6759 C C . PHE E 2 67 ? 175.527 155.035 183.682 1.00 16.55 67 PHE F C 1
ATOM 6760 O O . PHE E 2 67 ? 175.279 155.154 182.479 1.00 16.55 67 PHE F O 1
ATOM 6768 N N . SER E 2 68 ? 174.940 155.778 184.618 1.00 17.67 68 SER F N 1
ATOM 6769 C CA . SER E 2 68 ? 173.984 156.809 184.244 1.00 17.67 68 SER F CA 1
ATOM 6770 C C . SER E 2 68 ? 174.012 157.924 185.278 1.00 17.67 68 SER F C 1
ATOM 6771 O O . SER E 2 68 ? 174.435 157.731 186.419 1.00 17.67 68 SER F O 1
ATOM 6774 N N . GLY E 2 69 ? 173.546 159.100 184.859 1.00 18.05 69 GLY F N 1
ATOM 6775 C CA . GLY E 2 69 ? 173.433 160.229 185.752 1.00 18.05 69 GLY F CA 1
ATOM 6776 C C . GLY E 2 69 ? 172.034 160.811 185.700 1.00 18.05 69 GLY F C 1
ATOM 6777 O O . GLY E 2 69 ? 171.314 160.678 184.710 1.00 18.05 69 GLY F O 1
ATOM 6778 N N . SER E 2 70 ? 171.657 161.465 186.795 1.00 21.15 70 SER F N 1
ATOM 6779 C CA . SER E 2 70 ? 170.332 162.061 186.884 1.00 21.15 70 SER F CA 1
ATOM 6780 C C . SER E 2 70 ? 170.378 163.230 187.854 1.00 21.15 70 SER F C 1
ATOM 6781 O O . SER E 2 70 ? 171.293 163.346 188.672 1.00 21.15 70 SER F O 1
ATOM 6784 N N . GLY E 2 71 ? 169.378 164.098 187.746 1.00 27.31 71 GLY F N 1
ATOM 6785 C CA . GLY E 2 71 ? 169.268 165.232 188.642 1.00 27.31 71 GLY F CA 1
ATOM 6786 C C . GLY E 2 71 ? 169.206 166.562 187.923 1.00 27.31 71 GLY F C 1
ATOM 6787 O O . GLY E 2 71 ? 169.665 166.684 186.783 1.00 27.31 71 GLY F O 1
ATOM 6788 N N . SER E 2 72 ? 168.639 167.569 188.582 1.00 27.79 72 SER F N 1
ATOM 6789 C CA . SER E 2 72 ? 168.548 168.908 188.017 1.00 27.79 72 SER F CA 1
ATOM 6790 C C . SER E 2 72 ? 168.505 169.913 189.157 1.00 27.79 72 SER F C 1
ATOM 6791 O O . SER E 2 72 ? 167.728 169.747 190.102 1.00 27.79 72 SER F O 1
ATOM 6794 N N . GLY E 2 73 ? 169.333 170.949 189.063 1.00 24.44 73 GLY F N 1
ATOM 6795 C CA . GLY E 2 73 ? 169.391 171.959 190.100 1.00 24.44 73 GLY F CA 1
ATOM 6796 C C . GLY E 2 73 ? 170.638 171.878 190.956 1.00 24.44 73 GLY F C 1
ATOM 6797 O O . GLY E 2 73 ? 171.730 172.244 190.510 1.00 24.44 73 GLY F O 1
ATOM 6798 N N . THR E 2 74 ? 170.490 171.399 192.193 1.00 22.96 74 THR F N 1
ATOM 6799 C CA . THR E 2 74 ? 171.597 171.333 193.136 1.00 22.96 74 THR F CA 1
ATOM 6800 C C . THR E 2 74 ? 171.967 169.920 193.563 1.00 22.96 74 THR F C 1
ATOM 6801 O O . THR E 2 74 ? 173.045 169.734 194.139 1.00 22.96 74 THR F O 1
ATOM 6805 N N . ASP E 2 75 ? 171.119 168.927 193.307 1.00 21.51 75 ASP F N 1
ATOM 6806 C CA . ASP E 2 75 ? 171.377 167.546 193.689 1.00 21.51 75 ASP F CA 1
ATOM 6807 C C . ASP E 2 75 ? 171.540 166.695 192.439 1.00 21.51 75 ASP F C 1
ATOM 6808 O O . ASP E 2 75 ? 170.776 166.838 191.479 1.00 21.51 75 ASP F O 1
ATOM 6813 N N . PHE E 2 76 ? 172.535 165.809 192.445 1.00 20.16 76 PHE F N 1
ATOM 6814 C CA . PHE E 2 76 ? 172.747 164.910 191.319 1.00 20.16 76 PHE F CA 1
ATOM 6815 C C . PHE E 2 76 ? 173.066 163.515 191.834 1.00 20.16 76 PHE F C 1
ATOM 6816 O O . PHE E 2 76 ? 173.596 163.350 192.934 1.00 20.16 76 PHE F O 1
ATOM 6824 N N . THR E 2 77 ? 172.718 162.508 191.035 1.00 19.12 77 THR F N 1
ATOM 6825 C CA . THR E 2 77 ? 172.899 161.111 191.409 1.00 19.12 77 THR F CA 1
ATOM 6826 C C . THR E 2 77 ? 173.549 160.350 190.264 1.00 19.12 77 THR F C 1
ATOM 6827 O O . THR E 2 77 ? 173.121 160.464 189.110 1.00 19.12 77 THR F O 1
ATOM 6831 N N . LEU E 2 78 ? 174.580 159.577 190.592 1.00 15.35 78 LEU F N 1
ATOM 6832 C CA . LEU E 2 78 ? 175.202 158.638 189.670 1.00 15.35 78 LEU F CA 1
ATOM 6833 C C . LEU E 2 78 ? 174.730 157.234 190.024 1.00 15.35 78 LEU F C 1
ATOM 6834 O O . LEU E 2 78 ? 174.860 156.803 191.176 1.00 15.35 78 LEU F O 1
ATOM 6839 N N . ARG E 2 79 ? 174.180 156.532 189.035 1.00 19.84 79 ARG F N 1
ATOM 6840 C CA . ARG E 2 79 ? 173.525 155.247 189.235 1.00 19.84 79 ARG F CA 1
ATOM 6841 C C . ARG E 2 79 ? 174.176 154.193 188.351 1.00 19.84 79 ARG F C 1
ATOM 6842 O O . ARG E 2 79 ? 174.425 154.434 187.163 1.00 19.84 79 ARG F O 1
ATOM 6850 N N . ILE E 2 80 ? 174.446 153.026 188.929 1.00 20.46 80 ILE F N 1
ATOM 6851 C CA . ILE E 2 80 ? 174.993 151.889 188.198 1.00 20.46 80 ILE F CA 1
ATOM 6852 C C . ILE E 2 80 ? 173.865 150.894 187.964 1.00 20.46 80 ILE F C 1
ATOM 6853 O O . ILE E 2 80 ? 173.212 150.448 188.915 1.00 20.46 80 ILE F O 1
ATOM 6858 N N . SER E 2 81 ? 173.630 150.548 186.696 1.00 24.36 81 SER F N 1
ATOM 6859 C CA . SER E 2 81 ? 172.548 149.624 186.368 1.00 24.36 81 SER F CA 1
ATOM 6860 C C . SER E 2 81 ? 172.832 148.228 186.907 1.00 24.36 81 SER F C 1
ATOM 6861 O O . SER E 2 81 ? 171.973 147.611 187.549 1.00 24.36 81 SER F O 1
ATOM 6864 N N . ARG E 2 82 ? 174.036 147.713 186.657 1.00 29.43 82 ARG F N 1
ATOM 6865 C CA . ARG E 2 82 ? 174.434 146.400 187.164 1.00 29.43 82 ARG F CA 1
ATOM 6866 C C . ARG E 2 82 ? 175.954 146.412 187.298 1.00 29.43 82 ARG F C 1
ATOM 6867 O O . ARG E 2 82 ? 176.669 146.294 186.299 1.00 29.43 82 ARG F O 1
ATOM 6875 N N . VAL E 2 83 ? 176.432 146.557 188.533 1.00 34.50 83 VAL F N 1
ATOM 6876 C CA . VAL E 2 83 ? 177.862 146.684 188.779 1.00 34.50 83 VAL F CA 1
ATOM 6877 C C . VAL E 2 83 ? 178.560 145.356 188.503 1.00 34.50 83 VAL F C 1
ATOM 6878 O O . VAL E 2 83 ? 177.948 144.279 188.547 1.00 34.50 83 VAL F O 1
ATOM 6882 N N . GLU E 2 84 ? 179.850 145.435 188.202 1.00 40.06 84 GLU F N 1
ATOM 6883 C CA . GLU E 2 84 ? 180.704 144.273 187.997 1.00 40.06 84 GLU F CA 1
ATOM 6884 C C . GLU E 2 84 ? 181.829 144.295 189.034 1.00 40.06 84 GLU F C 1
ATOM 6885 O O . GLU E 2 84 ? 181.832 145.109 189.961 1.00 40.06 84 GLU F O 1
ATOM 6891 N N . ALA E 2 85 ? 182.788 143.388 188.870 1.00 38.41 85 ALA F N 1
ATOM 6892 C CA . ALA E 2 85 ? 183.911 143.263 189.788 1.00 38.41 85 ALA F CA 1
ATOM 6893 C C . ALA E 2 85 ? 185.078 144.173 189.426 1.00 38.41 85 ALA F C 1
ATOM 6894 O O . ALA E 2 85 ? 186.131 144.097 190.069 1.00 38.41 85 ALA F O 1
ATOM 6896 N N . GLU E 2 86 ? 184.919 145.030 188.416 1.00 32.33 86 GLU F N 1
ATOM 6897 C CA . GLU E 2 86 ? 185.988 145.905 187.949 1.00 32.33 86 GLU F CA 1
ATOM 6898 C C . GLU E 2 86 ? 185.652 147.379 188.166 1.00 32.33 86 GLU F C 1
ATOM 6899 O O . GLU E 2 86 ? 186.141 148.249 187.443 1.00 32.33 86 GLU F O 1
ATOM 6905 N N . ASP E 2 87 ? 184.839 147.679 189.181 1.00 27.38 87 ASP F N 1
ATOM 6906 C CA . ASP E 2 87 ? 184.442 149.052 189.472 1.00 27.38 87 ASP F CA 1
ATOM 6907 C C . ASP E 2 87 ? 184.946 149.539 190.826 1.00 27.38 87 ASP F C 1
ATOM 6908 O O . ASP E 2 87 ? 184.465 150.566 191.321 1.00 27.38 87 ASP F O 1
ATOM 6913 N N . VAL E 2 88 ? 185.897 148.833 191.438 1.00 22.33 88 VAL F N 1
ATOM 6914 C CA . VAL E 2 88 ? 186.504 149.300 192.678 1.00 22.33 88 VAL F CA 1
ATOM 6915 C C . VAL E 2 88 ? 187.336 150.546 192.400 1.00 22.33 88 VAL F C 1
ATOM 6916 O O . VAL E 2 88 ? 187.970 150.670 191.342 1.00 22.33 88 VAL F O 1
ATOM 6920 N N . GLY E 2 89 ? 187.321 151.484 193.330 1.00 15.25 89 GLY F N 1
ATOM 6921 C CA . GLY E 2 89 ? 188.130 152.677 193.169 1.00 15.25 89 GLY F CA 1
ATOM 6922 C C . GLY E 2 89 ? 187.516 153.860 193.902 1.00 15.25 89 GLY F C 1
ATOM 6923 O O . GLY E 2 89 ? 186.840 153.694 194.917 1.00 15.25 89 GLY F O 1
ATOM 6924 N N . ILE E 2 90 ? 187.790 155.050 193.365 1.00 12.63 90 ILE F N 1
ATOM 6925 C CA . ILE E 2 90 ? 187.367 156.310 193.963 1.00 12.63 90 ILE F CA 1
ATOM 6926 C C . ILE E 2 90 ? 186.589 157.113 192.930 1.00 12.63 90 ILE F C 1
ATOM 6927 O O . ILE E 2 90 ? 186.953 157.147 191.749 1.00 12.63 90 ILE F O 1
ATOM 6932 N N . TYR E 2 91 ? 185.510 157.750 193.376 1.00 10.39 91 TYR F N 1
ATOM 6933 C CA . TYR E 2 91 ? 184.658 158.575 192.531 1.00 10.39 91 TYR F CA 1
ATOM 6934 C C . TYR E 2 91 ? 184.764 160.029 192.970 1.00 10.39 91 TYR F C 1
ATOM 6935 O O . TYR E 2 91 ? 184.832 160.322 194.169 1.00 10.39 91 TYR F O 1
ATOM 6944 N N . TYR E 2 92 ? 184.770 160.936 191.994 1.00 7.66 92 TYR F N 1
ATOM 6945 C CA . TYR E 2 92 ? 184.937 162.363 192.236 1.00 7.66 92 TYR F CA 1
ATOM 6946 C C . TYR E 2 92 ? 183.837 163.146 191.533 1.00 7.66 92 TYR F C 1
ATOM 6947 O O . TYR E 2 92 ? 183.359 162.756 190.464 1.00 7.66 92 TYR F O 1
ATOM 6956 N N . CYS E 2 93 ? 183.454 164.269 192.138 1.00 10.95 93 CYS F N 1
ATOM 6957 C CA . CYS E 2 93 ? 182.410 165.146 191.625 1.00 10.95 93 CYS F CA 1
ATOM 6958 C C . CYS E 2 93 ? 183.031 166.499 191.294 1.00 10.95 93 CYS F C 1
ATOM 6959 O O . CYS E 2 93 ? 183.724 167.085 192.133 1.00 10.95 93 CYS F O 1
ATOM 6962 N N . MET E 2 94 ? 182.786 166.994 190.078 1.00 12.65 94 MET F N 1
ATOM 6963 C CA . MET E 2 94 ? 183.462 168.182 189.570 1.00 12.65 94 MET F CA 1
ATOM 6964 C C . MET E 2 94 ? 182.452 169.168 188.997 1.00 12.65 94 MET F C 1
ATOM 6965 O O . MET E 2 94 ? 181.405 168.774 188.482 1.00 12.65 94 MET F O 1
ATOM 6970 N N . GLN E 2 95 ? 182.782 170.457 189.080 1.00 16.11 95 GLN F N 1
ATOM 6971 C CA . GLN E 2 95 ? 181.947 171.530 188.562 1.00 16.11 95 GLN F CA 1
ATOM 6972 C C . GLN E 2 95 ? 182.646 172.258 187.420 1.00 16.11 95 GLN F C 1
ATOM 6973 O O . GLN E 2 95 ? 183.862 172.157 187.237 1.00 16.11 95 GLN F O 1
ATOM 6979 N N . GLY E 2 96 ? 181.852 172.999 186.645 1.00 16.36 96 GLY F N 1
ATOM 6980 C CA . GLY E 2 96 ? 182.388 173.759 185.531 1.00 16.36 96 GLY F CA 1
ATOM 6981 C C . GLY E 2 96 ? 181.742 175.107 185.278 1.00 16.36 96 GLY F C 1
ATOM 6982 O O . GLY E 2 96 ? 181.788 175.606 184.149 1.00 16.36 96 GLY F O 1
ATOM 6983 N N . LEU E 2 97 ? 181.151 175.723 186.303 1.00 19.09 97 LEU F N 1
ATOM 6984 C CA . LEU E 2 97 ? 180.418 176.972 186.104 1.00 19.09 97 LEU F CA 1
ATOM 6985 C C . LEU E 2 97 ? 181.324 178.193 186.243 1.00 19.09 97 LEU F C 1
ATOM 6986 O O . LEU E 2 97 ? 181.497 178.958 185.290 1.00 19.09 97 LEU F O 1
ATOM 6991 N N . GLN E 2 98 ? 181.904 178.386 187.421 1.00 26.51 98 GLN F N 1
ATOM 6992 C CA . GLN E 2 98 ? 182.896 179.421 187.650 1.00 26.51 98 GLN F CA 1
ATOM 6993 C C . GLN E 2 98 ? 184.281 178.789 187.546 1.00 26.51 98 GLN F C 1
ATOM 6994 O O . GLN E 2 98 ? 184.420 177.616 187.188 1.00 26.51 98 GLN F O 1
ATOM 7000 N N . THR E 2 99 ? 185.327 179.557 187.854 1.00 23.12 99 THR F N 1
ATOM 7001 C CA . THR E 2 99 ? 186.632 178.907 187.816 1.00 23.12 99 THR F CA 1
ATOM 7002 C C . THR E 2 99 ? 187.431 178.989 189.117 1.00 23.12 99 THR F C 1
ATOM 7003 O O . THR E 2 99 ? 188.647 179.217 189.064 1.00 23.12 99 THR F O 1
ATOM 7007 N N . PRO E 2 100 ? 186.817 178.814 190.307 1.00 24.20 100 PRO F N 1
ATOM 7008 C CA . PRO E 2 100 ? 187.548 178.166 191.400 1.00 24.20 100 PRO F CA 1
ATOM 7009 C C . PRO E 2 100 ? 187.209 176.685 191.451 1.00 24.20 100 PRO F C 1
ATOM 7010 O O . PRO E 2 100 ? 186.488 176.254 192.357 1.00 24.20 100 PRO F O 1
ATOM 7014 N N . PHE E 2 101 ? 187.696 175.907 190.485 1.00 18.77 101 PHE F N 1
ATOM 7015 C CA . PHE E 2 101 ? 187.299 174.508 190.385 1.00 18.77 101 PHE F CA 1
ATOM 7016 C C . PHE E 2 101 ? 187.620 173.764 191.675 1.00 18.77 101 PHE F C 1
ATOM 7017 O O . PHE E 2 101 ? 188.700 173.917 192.251 1.00 18.77 101 PHE F O 1
ATOM 7025 N N . THR E 2 102 ? 186.667 172.954 192.130 1.00 12.86 102 THR F N 1
ATOM 7026 C CA . THR E 2 102 ? 186.770 172.291 193.427 1.00 12.86 102 THR F CA 1
ATOM 7027 C C . THR E 2 102 ? 186.237 170.873 193.297 1.00 12.86 102 THR F C 1
ATOM 7028 O O . THR E 2 102 ? 185.029 170.671 193.142 1.00 12.86 102 THR F O 1
ATOM 7032 N N . PHE E 2 103 ? 187.136 169.895 193.359 1.00 11.26 103 PHE F N 1
ATOM 7033 C CA . PHE E 2 103 ? 186.729 168.499 193.384 1.00 11.26 103 PHE F CA 1
ATOM 7034 C C . PHE E 2 103 ? 186.171 168.134 194.755 1.00 11.26 103 PHE F C 1
ATOM 7035 O O . PHE E 2 103 ? 186.515 168.740 195.773 1.00 11.26 103 PHE F O 1
ATOM 7043 N N . GLY E 2 104 ? 185.303 167.132 194.773 1.00 13.32 104 GLY F N 1
ATOM 7044 C CA . GLY E 2 104 ? 184.727 166.661 196.011 1.00 13.32 104 GLY F CA 1
ATOM 7045 C C . GLY E 2 104 ? 185.704 165.828 196.807 1.00 13.32 104 GLY F C 1
ATOM 7046 O O . GLY E 2 104 ? 186.798 165.466 196.347 1.00 13.32 104 GLY F O 1
ATOM 7047 N N . PRO E 2 105 ? 185.321 165.524 198.051 1.00 12.46 105 PRO F N 1
ATOM 7048 C CA . PRO E 2 105 ? 186.182 164.669 198.888 1.00 12.46 105 PRO F CA 1
ATOM 7049 C C . PRO E 2 105 ? 186.483 163.320 198.260 1.00 12.46 105 PRO F C 1
ATOM 7050 O O . PRO E 2 105 ? 187.604 162.814 198.397 1.00 12.46 105 PRO F O 1
ATOM 7054 N N . GLY E 2 106 ? 185.514 162.723 197.573 1.00 13.01 106 GLY F N 1
ATOM 7055 C CA . GLY E 2 106 ? 185.733 161.447 196.920 1.00 13.01 106 GLY F CA 1
ATOM 7056 C C . GLY E 2 106 ? 185.096 160.281 197.645 1.00 13.01 106 GLY F C 1
ATOM 7057 O O . GLY E 2 106 ? 185.326 160.086 198.842 1.00 13.01 106 GLY F O 1
ATOM 7058 N N . THR E 2 107 ? 184.294 159.497 196.931 1.00 13.72 107 THR F N 1
ATOM 7059 C CA . THR E 2 107 ? 183.612 158.345 197.505 1.00 13.72 107 THR F CA 1
ATOM 7060 C C . THR E 2 107 ? 184.372 157.075 197.144 1.00 13.72 107 THR F C 1
ATOM 7061 O O . THR E 2 107 ? 184.702 156.857 195.976 1.00 13.72 107 THR F O 1
ATOM 7065 N N . ARG E 2 108 ? 184.641 156.240 198.142 1.00 18.46 108 ARG F N 1
ATOM 7066 C CA . ARG E 2 108 ? 185.376 154.999 197.942 1.00 18.46 108 ARG F CA 1
ATOM 7067 C C . ARG E 2 108 ? 184.395 153.851 197.757 1.00 18.46 108 ARG F C 1
ATOM 7068 O O . ARG E 2 108 ? 183.472 153.682 198.561 1.00 18.46 108 ARG F O 1
ATOM 7076 N N . VAL E 2 109 ? 184.591 153.068 196.698 1.00 22.14 109 VAL F N 1
ATOM 7077 C CA . VAL E 2 109 ? 183.745 151.918 196.401 1.00 22.14 109 VAL F CA 1
ATOM 7078 C C . VAL E 2 109 ? 184.640 150.691 196.318 1.00 22.14 109 VAL F C 1
ATOM 7079 O O . VAL E 2 109 ? 185.579 150.656 195.512 1.00 22.14 109 VAL F O 1
ATOM 7083 N N . ASP E 2 110 ? 184.351 149.690 197.148 1.00 29.57 110 ASP F N 1
ATOM 7084 C CA . ASP E 2 110 ? 185.119 148.456 197.188 1.00 29.57 110 ASP F CA 1
ATOM 7085 C C . ASP E 2 110 ? 184.180 147.256 197.167 1.00 29.57 110 ASP F C 1
ATOM 7086 O O . ASP E 2 110 ? 182.997 147.356 197.498 1.00 29.57 110 ASP F O 1
ATOM 7091 N N . LEU E 2 111 ? 184.728 146.115 196.754 1.00 35.58 111 LEU F N 1
ATOM 7092 C CA . LEU E 2 111 ? 183.941 144.893 196.672 1.00 35.58 111 LEU F CA 1
ATOM 7093 C C . LEU E 2 111 ? 183.688 144.329 198.065 1.00 35.58 111 LEU F C 1
ATOM 7094 O O . LEU E 2 111 ? 184.561 144.366 198.937 1.00 35.58 111 LEU F O 1
ATOM 7099 N N . LYS E 2 112 ? 182.483 143.806 198.269 1.00 39.75 112 LYS F N 1
ATOM 7100 C CA . LYS E 2 112 ? 182.111 143.217 199.551 1.00 39.75 112 LYS F CA 1
ATOM 7101 C C . LYS E 2 112 ? 182.022 141.698 199.446 1.00 39.75 112 LYS F C 1
ATOM 7102 O O . LYS E 2 112 ? 181.532 141.160 198.453 1.00 39.75 112 LYS F O 1
ATOM 7109 N N . GLN F 3 26 ? 135.739 183.235 121.986 1.00 32.75 26 GLN B N 1
ATOM 7110 C CA . GLN F 3 26 ? 135.612 181.865 121.506 1.00 32.75 26 GLN B CA 1
ATOM 7111 C C . GLN F 3 26 ? 135.106 181.838 120.068 1.00 32.75 26 GLN B C 1
ATOM 7112 O O . GLN F 3 26 ? 135.751 182.375 119.167 1.00 32.75 26 GLN B O 1
ATOM 7118 N N . ASN F 3 27 ? 133.944 181.212 119.867 1.00 30.23 27 ASN B N 1
ATOM 7119 C CA . ASN F 3 27 ? 133.313 181.092 118.553 1.00 30.23 27 ASN B CA 1
ATOM 7120 C C . ASN F 3 27 ? 134.263 180.437 117.547 1.00 30.23 27 ASN B C 1
ATOM 7121 O O . ASN F 3 27 ? 134.668 181.033 116.547 1.00 30.23 27 ASN B O 1
ATOM 7126 N N . ILE F 3 28 ? 134.615 179.186 117.838 1.00 18.82 28 ILE B N 1
ATOM 7127 C CA . ILE F 3 28 ? 135.512 178.416 116.986 1.00 18.82 28 ILE B CA 1
ATOM 7128 C C . ILE F 3 28 ? 134.753 177.942 115.755 1.00 18.82 28 ILE B C 1
ATOM 7129 O O . ILE F 3 28 ? 133.996 176.967 115.814 1.00 18.82 28 ILE B O 1
ATOM 7134 N N . THR F 3 29 ? 134.949 178.628 114.634 1.00 18.93 29 THR B N 1
ATOM 7135 C CA . THR F 3 29 ? 134.270 178.275 113.397 1.00 18.93 29 THR B CA 1
ATOM 7136 C C . THR F 3 29 ? 135.110 177.296 112.585 1.00 18.93 29 THR B C 1
ATOM 7137 O O . THR F 3 29 ? 136.330 177.207 112.738 1.00 18.93 29 THR B O 1
ATOM 7141 N N . GLU F 3 30 ? 134.436 176.557 111.707 1.00 18.40 30 GLU B N 1
ATOM 7142 C CA . GLU F 3 30 ? 135.097 175.576 110.860 1.00 18.40 30 GLU B CA 1
ATOM 7143 C C . GLU F 3 30 ? 134.398 175.510 109.512 1.00 18.40 30 GLU B C 1
ATOM 7144 O O . GLU F 3 30 ? 133.167 175.580 109.436 1.00 18.40 30 GLU B O 1
ATOM 7150 N N . GLU F 3 31 ? 135.190 175.374 108.451 1.00 18.13 31 GLU B N 1
ATOM 7151 C CA . GLU F 3 31 ? 134.675 175.229 107.099 1.00 18.13 31 GLU B CA 1
ATOM 7152 C C . GLU F 3 31 ? 135.314 174.016 106.437 1.00 18.13 31 GLU B C 1
ATOM 7153 O O . GLU F 3 31 ? 136.451 173.648 106.741 1.00 18.13 31 GLU B O 1
ATOM 7159 N N . PHE F 3 32 ? 134.562 173.392 105.533 1.00 20.78 32 PHE B N 1
ATOM 7160 C CA . PHE F 3 32 ? 135.032 172.235 104.780 1.00 20.78 32 PHE B CA 1
ATOM 7161 C C . PHE F 3 32 ? 134.880 172.529 103.297 1.00 20.78 32 PHE B C 1
ATOM 7162 O O . PHE F 3 32 ? 133.780 172.851 102.837 1.00 20.78 32 PHE B O 1
ATOM 7170 N N . TYR F 3 33 ? 135.977 172.418 102.554 1.00 25.06 33 TYR B N 1
ATOM 7171 C CA . TYR F 3 33 ? 135.990 172.663 101.118 1.00 25.06 33 TYR B CA 1
ATOM 7172 C C . TYR F 3 33 ? 136.114 171.328 100.395 1.00 25.06 33 TYR B C 1
ATOM 7173 O O . TYR F 3 33 ? 137.133 170.637 100.528 1.00 25.06 33 TYR B O 1
ATOM 7182 N N . GLN F 3 34 ? 135.078 170.968 99.638 1.00 28.37 34 GLN B N 1
ATOM 7183 C CA . GLN F 3 34 ? 135.056 169.705 98.911 1.00 28.37 34 GLN B CA 1
ATOM 7184 C C . GLN F 3 34 ? 135.786 169.774 97.576 1.00 28.37 34 GLN B C 1
ATOM 7185 O O . GLN F 3 34 ? 135.988 168.729 96.948 1.00 28.37 34 GLN B O 1
ATOM 7191 N N . SER F 3 35 ? 136.180 170.968 97.126 1.00 33.71 35 SER B N 1
ATOM 7192 C CA . SER F 3 35 ? 136.923 171.077 95.875 1.00 33.71 35 SER B CA 1
ATOM 7193 C C . SER F 3 35 ? 138.254 170.341 95.963 1.00 33.71 35 SER B C 1
ATOM 7194 O O . SER F 3 35 ? 138.646 169.632 95.027 1.00 33.71 35 SER B O 1
ATOM 7197 N N . THR F 3 36 ? 138.957 170.491 97.083 1.00 30.33 36 THR B N 1
ATOM 7198 C CA . THR F 3 36 ? 140.197 169.774 97.334 1.00 30.33 36 THR B CA 1
ATOM 7199 C C . THR F 3 36 ? 140.051 168.823 98.518 1.00 30.33 36 THR B C 1
ATOM 7200 O O . THR F 3 36 ? 140.994 168.086 98.833 1.00 30.33 36 THR B O 1
ATOM 7204 N N . CYS F 3 37 ? 138.879 168.796 99.154 1.00 24.87 37 CYS B N 1
ATOM 7205 C CA . CYS F 3 37 ? 138.597 167.942 100.308 1.00 24.87 37 CYS B CA 1
ATOM 7206 C C . CYS F 3 37 ? 139.536 168.273 101.471 1.00 24.87 37 CYS B C 1
ATOM 7207 O O . CYS F 3 37 ? 140.328 167.449 101.930 1.00 24.87 37 CYS B O 1
ATOM 7210 N N . SER F 3 38 ? 139.427 169.515 101.941 1.00 16.75 38 SER B N 1
ATOM 7211 C CA . SER F 3 38 ? 140.231 170.012 103.048 1.00 16.75 38 SER B CA 1
ATOM 7212 C C . SER F 3 38 ? 139.325 170.682 104.071 1.00 16.75 38 SER B C 1
ATOM 7213 O O . SER F 3 38 ? 138.155 170.971 103.803 1.00 16.75 38 SER B O 1
ATOM 7216 N N . ALA F 3 39 ? 139.874 170.918 105.260 1.00 14.10 39 ALA B N 1
ATOM 7217 C CA . ALA F 3 39 ? 139.134 171.548 106.345 1.00 14.10 39 ALA B CA 1
ATOM 7218 C C . ALA F 3 39 ? 139.961 172.671 106.951 1.00 14.10 39 ALA B C 1
ATOM 7219 O O . ALA F 3 39 ? 141.182 172.553 107.082 1.00 14.10 39 ALA B O 1
ATOM 7221 N N . VAL F 3 40 ? 139.289 173.758 107.324 1.00 13.71 40 VAL B N 1
ATOM 7222 C CA . VAL F 3 40 ? 139.926 174.905 107.958 1.00 13.71 40 VAL B CA 1
ATOM 7223 C C . VAL F 3 40 ? 139.187 175.216 109.250 1.00 13.71 40 VAL B C 1
ATOM 7224 O O . VAL F 3 40 ? 137.954 175.154 109.302 1.00 13.71 40 VAL B O 1
ATOM 7228 N N . SER F 3 41 ? 139.944 175.539 110.296 1.00 13.01 41 SER B N 1
ATOM 7229 C CA . SER F 3 41 ? 139.387 175.897 111.596 1.00 13.01 41 SER B CA 1
ATOM 7230 C C . SER F 3 41 ? 139.918 177.268 111.987 1.00 13.01 41 SER B C 1
ATOM 7231 O O . SER F 3 41 ? 141.134 177.470 112.043 1.00 13.01 41 SER B O 1
ATOM 7234 N N . LYS F 3 42 ? 139.008 178.199 112.267 1.00 13.32 42 LYS B N 1
ATOM 7235 C CA . LYS F 3 42 ? 139.366 179.579 112.558 1.00 13.32 42 LYS B CA 1
ATOM 7236 C C . LYS F 3 42 ? 138.765 180.002 113.890 1.00 13.32 42 LYS B C 1
ATOM 7237 O O . LYS F 3 42 ? 137.711 179.506 114.302 1.00 13.32 42 LYS B O 1
ATOM 7243 N N . GLY F 3 43 ? 139.449 180.929 114.558 1.00 12.75 43 GLY B N 1
ATOM 7244 C CA . GLY F 3 43 ? 138.964 181.475 115.811 1.00 12.75 43 GLY B CA 1
ATOM 7245 C C . GLY F 3 43 ? 139.982 181.441 116.932 1.00 12.75 43 GLY B C 1
ATOM 7246 O O . GLY F 3 43 ? 139.814 182.118 117.951 1.00 12.75 43 GLY B O 1
ATOM 7247 N N . TYR F 3 44 ? 141.043 180.659 116.758 1.00 14.67 44 TYR B N 1
ATOM 7248 C CA . TYR F 3 44 ? 142.047 180.510 117.803 1.00 14.67 44 TYR B CA 1
ATOM 7249 C C . TYR F 3 44 ? 142.919 181.757 117.896 1.00 14.67 44 TYR B C 1
ATOM 7250 O O . TYR F 3 44 ? 143.381 182.282 116.878 1.00 14.67 44 TYR B O 1
ATOM 7259 N N . LEU F 3 45 ? 143.144 182.231 119.119 1.00 17.69 45 LEU B N 1
ATOM 7260 C CA . LEU F 3 45 ? 144.110 183.291 119.354 1.00 17.69 45 LEU B CA 1
ATOM 7261 C C . LEU F 3 45 ? 145.525 182.714 119.351 1.00 17.69 45 LEU B C 1
ATOM 7262 O O . LEU F 3 45 ? 145.729 181.498 119.394 1.00 17.69 45 LEU B O 1
ATOM 7267 N N . SER F 3 46 ? 146.514 183.602 119.306 1.00 18.26 46 SER B N 1
ATOM 7268 C CA . SER F 3 46 ? 147.901 183.205 119.122 1.00 18.26 46 SER B CA 1
ATOM 7269 C C . SER F 3 46 ? 148.777 183.712 120.259 1.00 18.26 46 SER B C 1
ATOM 7270 O O . SER F 3 46 ? 148.479 184.729 120.893 1.00 18.26 46 SER B O 1
ATOM 7273 N N . ALA F 3 47 ? 149.866 182.982 120.505 1.00 15.62 47 ALA B N 1
ATOM 7274 C CA . ALA F 3 47 ? 150.888 183.397 121.465 1.00 15.62 47 ALA B CA 1
ATOM 7275 C C . ALA F 3 47 ? 152.213 182.817 120.975 1.00 15.62 47 ALA B C 1
ATOM 7276 O O . ALA F 3 47 ? 152.513 181.649 121.234 1.00 15.62 47 ALA B O 1
ATOM 7278 N N . LEU F 3 48 ? 152.990 183.635 120.272 1.00 14.20 48 LEU B N 1
ATOM 7279 C CA . LEU F 3 48 ? 154.226 183.191 119.640 1.00 14.20 48 LEU B CA 1
ATOM 7280 C C . LEU F 3 48 ? 155.435 183.687 120.422 1.00 14.20 48 LEU B C 1
ATOM 7281 O O . LEU F 3 48 ? 155.577 184.891 120.666 1.00 14.20 48 LEU B O 1
ATOM 7286 N N . ARG F 3 49 ? 156.301 182.752 120.806 1.00 11.95 49 ARG B N 1
ATOM 7287 C CA . ARG F 3 49 ? 157.558 183.092 121.458 1.00 11.95 49 ARG B CA 1
ATOM 7288 C C . ARG F 3 49 ? 158.554 183.624 120.435 1.00 11.95 49 ARG B C 1
ATOM 7289 O O . ARG F 3 49 ? 158.582 183.180 119.284 1.00 11.95 49 ARG B O 1
ATOM 7297 N N . THR F 3 50 ? 159.376 184.587 120.856 1.00 11.77 50 THR B N 1
ATOM 7298 C CA . THR F 3 50 ? 160.384 185.151 119.965 1.00 11.77 50 THR B CA 1
ATOM 7299 C C . THR F 3 50 ? 161.768 185.289 120.583 1.00 11.77 50 THR B C 1
ATOM 7300 O O . THR F 3 50 ? 162.719 185.539 119.837 1.00 11.77 50 THR B O 1
ATOM 7304 N N . GLY F 3 51 ? 161.926 185.138 121.895 1.00 11.04 51 GLY B N 1
ATOM 7305 C CA . GLY F 3 51 ? 163.226 185.330 122.512 1.00 11.04 51 GLY B CA 1
ATOM 7306 C C . GLY F 3 51 ? 163.346 184.576 123.813 1.00 11.04 51 GLY B C 1
ATOM 7307 O O . GLY F 3 51 ? 162.346 184.197 124.434 1.00 11.04 51 GLY B O 1
ATOM 7308 N N . TRP F 3 52 ? 164.593 184.359 124.224 1.00 9.65 52 TRP B N 1
ATOM 7309 C CA . TRP F 3 52 ? 164.910 183.636 125.444 1.00 9.65 52 TRP B CA 1
ATOM 7310 C C . TRP F 3 52 ? 165.175 184.619 126.583 1.00 9.65 52 TRP B C 1
ATOM 7311 O O . TRP F 3 52 ? 165.177 185.838 126.403 1.00 9.65 52 TRP B O 1
ATOM 7322 N N . TYR F 3 53 ? 165.405 184.071 127.775 1.00 12.65 53 TYR B N 1
ATOM 7323 C CA . TYR F 3 53 ? 165.759 184.873 128.938 1.00 12.65 53 TYR B CA 1
ATOM 7324 C C . TYR F 3 53 ? 166.455 183.977 129.950 1.00 12.65 53 TYR B C 1
ATOM 7325 O O . TYR F 3 53 ? 166.109 182.802 130.081 1.00 12.65 53 TYR B O 1
ATOM 7334 N N . THR F 3 54 ? 167.429 184.538 130.664 1.00 13.38 54 THR B N 1
ATOM 7335 C CA . THR F 3 54 ? 168.256 183.782 131.592 1.00 13.38 54 THR B CA 1
ATOM 7336 C C . THR F 3 54 ? 168.106 184.317 133.009 1.00 13.38 54 THR B C 1
ATOM 7337 O O . THR F 3 54 ? 167.795 185.494 133.218 1.00 13.38 54 THR B O 1
ATOM 7341 N N . SER F 3 55 ? 168.326 183.435 133.982 1.00 15.06 55 SER B N 1
ATOM 7342 C CA . SER F 3 55 ? 168.325 183.821 135.388 1.00 15.06 55 SER B CA 1
ATOM 7343 C C . SER F 3 55 ? 169.262 182.895 136.146 1.00 15.06 55 SER B C 1
ATOM 7344 O O . SER F 3 55 ? 169.332 181.701 135.843 1.00 15.06 55 SER B O 1
ATOM 7347 N N . VAL F 3 56 ? 169.988 183.444 137.119 1.00 15.03 56 VAL B N 1
ATOM 7348 C CA . VAL F 3 56 ? 170.956 182.685 137.903 1.00 15.03 56 VAL B CA 1
ATOM 7349 C C . VAL F 3 56 ? 170.330 182.335 139.245 1.00 15.03 56 VAL B C 1
ATOM 7350 O O . VAL F 3 56 ? 169.745 183.199 139.912 1.00 15.03 56 VAL B O 1
ATOM 7354 N N . ILE F 3 57 ? 170.442 181.069 139.637 1.00 16.56 57 ILE B N 1
ATOM 7355 C CA . ILE F 3 57 ? 169.932 180.589 140.915 1.00 16.56 57 ILE B CA 1
ATOM 7356 C C . ILE F 3 57 ? 171.102 180.045 141.721 1.00 16.56 57 ILE B C 1
ATOM 7357 O O . ILE F 3 57 ? 171.870 179.213 141.224 1.00 16.56 57 ILE B O 1
ATOM 7362 N N . THR F 3 58 ? 171.228 180.510 142.961 1.00 23.78 58 THR B N 1
ATOM 7363 C CA . THR F 3 58 ? 172.290 180.090 143.865 1.00 23.78 58 THR B CA 1
ATOM 7364 C C . THR F 3 58 ? 171.690 179.276 145.002 1.00 23.78 58 THR B C 1
ATOM 7365 O O . THR F 3 58 ? 170.702 179.691 145.618 1.00 23.78 58 THR B O 1
ATOM 7369 N N . ILE F 3 59 ? 172.292 178.123 145.277 1.00 28.83 59 ILE B N 1
ATOM 7370 C CA . ILE F 3 59 ? 171.808 177.188 146.287 1.00 28.83 59 ILE B CA 1
ATOM 7371 C C . ILE F 3 59 ? 172.918 176.982 147.315 1.00 28.83 59 ILE B C 1
ATOM 7372 O O . ILE F 3 59 ? 173.074 175.891 147.875 1.00 28.83 59 ILE B O 1
ATOM 7377 N N . GLU F 3 60 ? 173.666 178.058 147.583 1.00 35.27 60 GLU B N 1
ATOM 7378 C CA . GLU F 3 60 ? 174.958 178.035 148.273 1.00 35.27 60 GLU B CA 1
ATOM 7379 C C . GLU F 3 60 ? 175.033 176.977 149.367 1.00 35.27 60 GLU B C 1
ATOM 7380 O O . GLU F 3 60 ? 174.158 176.887 150.232 1.00 35.27 60 GLU B O 1
ATOM 7386 N N . LEU F 3 61 ? 176.094 176.180 149.315 1.00 38.42 61 LEU B N 1
ATOM 7387 C CA . LEU F 3 61 ? 176.304 175.054 150.206 1.00 38.42 61 LEU B CA 1
ATOM 7388 C C . LEU F 3 61 ? 177.206 175.467 151.368 1.00 38.42 61 LEU B C 1
ATOM 7389 O O . LEU F 3 61 ? 177.543 176.642 151.540 1.00 38.42 61 LEU B O 1
ATOM 7394 N N . SER F 3 62 ? 177.603 174.488 152.177 1.00 46.50 62 SER B N 1
ATOM 7395 C CA . SER F 3 62 ? 178.532 174.696 153.277 1.00 46.50 62 SER B CA 1
ATOM 7396 C C . SER F 3 62 ? 179.596 173.611 153.235 1.00 46.50 62 SER B C 1
ATOM 7397 O O . SER F 3 62 ? 179.312 172.465 152.873 1.00 46.50 62 SER B O 1
ATOM 7400 N N . ASN F 3 63 ? 180.820 173.976 153.606 1.00 55.23 63 ASN B N 1
ATOM 7401 C CA . ASN F 3 63 ? 181.946 173.058 153.506 1.00 55.23 63 ASN B CA 1
ATOM 7402 C C . ASN F 3 63 ? 181.990 172.125 154.709 1.00 55.23 63 ASN B C 1
ATOM 7403 O O . ASN F 3 63 ? 181.950 172.572 155.860 1.00 55.23 63 ASN B O 1
ATOM 7408 N N . ILE F 3 64 ? 182.067 170.824 154.436 1.00 52.80 64 ILE B N 1
ATOM 7409 C CA . ILE F 3 64 ? 182.255 169.801 155.457 1.00 52.80 64 ILE B CA 1
ATOM 7410 C C . ILE F 3 64 ? 183.441 168.939 155.046 1.00 52.80 64 ILE B C 1
ATOM 7411 O O . ILE F 3 64 ? 183.616 168.630 153.862 1.00 52.80 64 ILE B O 1
ATOM 7416 N N . LYS F 3 65 ? 184.282 168.587 156.018 1.00 56.35 65 LYS B N 1
ATOM 7417 C CA . LYS F 3 65 ? 185.534 167.897 155.738 1.00 56.35 65 LYS B CA 1
ATOM 7418 C C . LYS F 3 65 ? 185.550 166.467 156.265 1.00 56.35 65 LYS B C 1
ATOM 7419 O O . LYS F 3 65 ? 185.766 165.531 155.491 1.00 56.35 65 LYS B O 1
ATOM 7425 N N . GLU F 3 66 ? 185.324 166.267 157.560 1.00 59.33 66 GLU B N 1
ATOM 7426 C CA . GLU F 3 66 ? 185.410 164.932 158.137 1.00 59.33 66 GLU B CA 1
ATOM 7427 C C . GLU F 3 66 ? 184.629 164.896 159.442 1.00 59.33 66 GLU B C 1
ATOM 7428 O O . GLU F 3 66 ? 184.243 165.930 159.992 1.00 59.33 66 GLU B O 1
ATOM 7434 N N . ASN F 3 67 ? 184.399 163.679 159.928 1.00 48.77 67 ASN B N 1
ATOM 7435 C CA . ASN F 3 67 ? 183.706 163.430 161.185 1.00 48.77 67 ASN B CA 1
ATOM 7436 C C . ASN F 3 67 ? 184.608 162.582 162.071 1.00 48.77 67 ASN B C 1
ATOM 7437 O O . ASN F 3 67 ? 185.269 161.653 161.595 1.00 48.77 67 ASN B O 1
ATOM 7442 N N . LYS F 3 68 ? 184.653 162.917 163.360 1.00 40.71 68 LYS B N 1
ATOM 7443 C CA . LYS F 3 68 ? 185.561 162.264 164.294 1.00 40.71 68 LYS B CA 1
ATOM 7444 C C . LYS F 3 68 ? 184.871 161.580 165.463 1.00 40.71 68 LYS B C 1
ATOM 7445 O O . LYS F 3 68 ? 185.368 160.551 165.929 1.00 40.71 68 LYS B O 1
ATOM 7451 N N . CYS F 3 69 ? 183.755 162.114 165.952 1.00 33.69 69 CYS B N 1
ATOM 7452 C CA . CYS F 3 69 ? 183.112 161.544 167.129 1.00 33.69 69 CYS B CA 1
ATOM 7453 C C . CYS F 3 69 ? 182.536 160.167 166.819 1.00 33.69 69 CYS B C 1
ATOM 7454 O O . CYS F 3 69 ? 181.981 159.932 165.743 1.00 33.69 69 CYS B O 1
ATOM 7457 N N . ASN F 3 70 ? 182.686 159.250 167.775 1.00 38.18 70 ASN B N 1
ATOM 7458 C CA . ASN F 3 70 ? 182.288 157.860 167.590 1.00 38.18 70 ASN B CA 1
ATOM 7459 C C . ASN F 3 70 ? 181.260 157.433 168.631 1.00 38.18 70 ASN B C 1
ATOM 7460 O O . ASN F 3 70 ? 181.403 156.373 169.249 1.00 38.18 70 ASN B O 1
ATOM 7465 N N . GLY F 3 71 ? 180.230 158.248 168.834 1.00 39.73 71 GLY B N 1
ATOM 7466 C CA . GLY F 3 71 ? 179.236 157.957 169.845 1.00 39.73 71 GLY B CA 1
ATOM 7467 C C . GLY F 3 71 ? 178.430 156.707 169.539 1.00 39.73 71 GLY B C 1
ATOM 7468 O O . GLY F 3 71 ? 178.447 156.156 168.437 1.00 39.73 71 GLY B O 1
ATOM 7469 N N . THR F 3 72 ? 177.702 156.253 170.560 1.00 45.87 72 THR B N 1
ATOM 7470 C CA . THR F 3 72 ? 176.932 155.020 170.485 1.00 45.87 72 THR B CA 1
ATOM 7471 C C . THR F 3 72 ? 175.449 155.255 170.223 1.00 45.87 72 THR B C 1
ATOM 7472 O O . THR F 3 72 ? 174.798 154.397 169.615 1.00 45.87 72 THR B O 1
ATOM 7476 N N . ASP F 3 73 ? 174.913 156.401 170.639 1.00 42.94 73 ASP B N 1
ATOM 7477 C CA . ASP F 3 73 ? 173.484 156.657 170.527 1.00 42.94 73 ASP B CA 1
ATOM 7478 C C . ASP F 3 73 ? 173.043 156.657 169.065 1.00 42.94 73 ASP B C 1
ATOM 7479 O O . ASP F 3 73 ? 173.779 157.075 168.168 1.00 42.94 73 ASP B O 1
ATOM 7484 N N . ALA F 3 74 ? 171.818 156.174 168.836 1.00 42.41 74 ALA B N 1
ATOM 7485 C CA . ALA F 3 74 ? 171.315 156.011 167.474 1.00 42.41 74 ALA B CA 1
ATOM 7486 C C . ALA F 3 74 ? 171.141 157.345 166.759 1.00 42.41 74 ALA B C 1
ATOM 7487 O O . ALA F 3 74 ? 171.269 157.406 165.531 1.00 42.41 74 ALA B O 1
ATOM 7489 N N . LYS F 3 75 ? 170.831 158.414 167.498 1.00 40.90 75 LYS B N 1
ATOM 7490 C CA . LYS F 3 75 ? 170.663 159.722 166.868 1.00 40.90 75 LYS B CA 1
ATOM 7491 C C . LYS F 3 75 ? 171.950 160.178 166.194 1.00 40.90 75 LYS B C 1
ATOM 7492 O O . LYS F 3 75 ? 171.920 160.726 165.083 1.00 40.90 75 LYS B O 1
ATOM 7498 N N . VAL F 3 76 ? 173.091 159.961 166.851 1.00 38.47 76 VAL B N 1
ATOM 7499 C CA . VAL F 3 76 ? 174.377 160.295 166.246 1.00 38.47 76 VAL B CA 1
ATOM 7500 C C . VAL F 3 76 ? 174.591 159.484 164.975 1.00 38.47 76 VAL B C 1
ATOM 7501 O O . VAL F 3 76 ? 175.081 160.004 163.967 1.00 38.47 76 VAL B O 1
ATOM 7505 N N . LYS F 3 77 ? 174.223 158.200 165.001 1.00 37.99 77 LYS B N 1
ATOM 7506 C CA . LYS F 3 77 ? 174.369 157.364 163.814 1.00 37.99 77 LYS B CA 1
ATOM 7507 C C . LYS F 3 77 ? 173.519 157.882 162.660 1.00 37.99 77 LYS B C 1
ATOM 7508 O O . LYS F 3 77 ? 173.986 157.950 161.517 1.00 37.99 77 LYS B O 1
ATOM 7514 N N . LEU F 3 78 ? 172.266 158.254 162.940 1.00 35.73 78 LEU B N 1
ATOM 7515 C CA . LEU F 3 78 ? 171.399 158.778 161.888 1.00 35.73 78 LEU B CA 1
ATOM 7516 C C . LEU F 3 78 ? 171.940 160.085 161.325 1.00 35.73 78 LEU B C 1
ATOM 7517 O O . LEU F 3 78 ? 171.952 160.287 160.103 1.00 35.73 78 LEU B O 1
ATOM 7522 N N . ILE F 3 79 ? 172.394 160.986 162.200 1.00 33.99 79 ILE B N 1
ATOM 7523 C CA . ILE F 3 79 ? 172.929 162.264 161.739 1.00 33.99 79 ILE B CA 1
ATOM 7524 C C . ILE F 3 79 ? 174.176 162.044 160.892 1.00 33.99 79 ILE B C 1
ATOM 7525 O O . ILE F 3 79 ? 174.358 162.685 159.850 1.00 33.99 79 ILE B O 1
ATOM 7530 N N . LYS F 3 80 ? 175.049 161.129 161.320 1.00 34.63 80 LYS B N 1
ATOM 7531 C CA . LYS F 3 80 ? 176.261 160.838 160.562 1.00 34.63 80 LYS B CA 1
ATOM 7532 C C . LYS F 3 80 ? 175.931 160.229 159.204 1.00 34.63 80 LYS B C 1
ATOM 7533 O O . LYS F 3 80 ? 176.571 160.555 158.199 1.00 34.63 80 LYS B O 1
ATOM 7539 N N . GLN F 3 81 ? 174.937 159.337 159.154 1.00 38.93 81 GLN B N 1
ATOM 7540 C CA . GLN F 3 81 ? 174.535 158.752 157.878 1.00 38.93 81 GLN B CA 1
ATOM 7541 C C . GLN F 3 81 ? 173.981 159.812 156.933 1.00 38.93 81 GLN B C 1
ATOM 7542 O O . GLN F 3 81 ? 174.299 159.818 155.736 1.00 38.93 81 GLN B O 1
ATOM 7548 N N . GLU F 3 82 ? 173.154 160.722 157.453 1.00 38.51 82 GLU B N 1
ATOM 7549 C CA . GLU F 3 82 ? 172.610 161.783 156.610 1.00 38.51 82 GLU B CA 1
ATOM 7550 C C . GLU F 3 82 ? 173.708 162.726 156.133 1.00 38.51 82 GLU B C 1
ATOM 7551 O O . GLU F 3 82 ? 173.686 163.184 154.984 1.00 38.51 82 GLU B O 1
ATOM 7557 N N . LEU F 3 83 ? 174.680 163.023 156.998 1.00 33.24 83 LEU B N 1
ATOM 7558 C CA . LEU F 3 83 ? 175.806 163.859 156.590 1.00 33.24 83 LEU B CA 1
ATOM 7559 C C . LEU F 3 83 ? 176.644 163.172 155.520 1.00 33.24 83 LEU B C 1
ATOM 7560 O O . LEU F 3 83 ? 177.134 163.822 154.590 1.00 33.24 83 LEU B O 1
ATOM 7565 N N . ASP F 3 84 ? 176.833 161.856 155.643 1.00 32.65 84 ASP B N 1
ATOM 7566 C CA . ASP F 3 84 ? 177.557 161.112 154.619 1.00 32.65 84 ASP B CA 1
ATOM 7567 C C . ASP F 3 84 ? 176.811 161.136 153.292 1.00 32.65 84 ASP B C 1
ATOM 7568 O O . ASP F 3 84 ? 177.428 161.267 152.228 1.00 32.65 84 ASP B O 1
ATOM 7573 N N . LYS F 3 85 ? 175.483 161.002 153.333 1.00 32.13 85 LYS B N 1
ATOM 7574 C CA . LYS F 3 85 ? 174.693 161.116 152.109 1.00 32.13 85 LYS B CA 1
ATOM 7575 C C . LYS F 3 85 ? 174.837 162.503 151.490 1.00 32.13 85 LYS B C 1
ATOM 7576 O O . LYS F 3 85 ? 174.970 162.637 150.267 1.00 32.13 85 LYS B O 1
ATOM 7582 N N . TYR F 3 86 ? 174.806 163.544 152.326 1.00 26.75 86 TYR B N 1
ATOM 7583 C CA . TYR F 3 86 ? 175.032 164.906 151.848 1.00 26.75 86 TYR B CA 1
ATOM 7584 C C . TYR F 3 86 ? 176.387 165.041 151.165 1.00 26.75 86 TYR B C 1
ATOM 7585 O O . TYR F 3 86 ? 176.486 165.607 150.067 1.00 26.75 86 TYR B O 1
ATOM 7594 N N . LYS F 3 87 ? 177.444 164.537 151.804 1.00 27.12 87 LYS B N 1
ATOM 7595 C CA . LYS F 3 87 ? 178.782 164.641 151.232 1.00 27.12 87 LYS B CA 1
ATOM 7596 C C . LYS F 3 87 ? 178.880 163.874 149.919 1.00 27.12 87 LYS B C 1
ATOM 7597 O O . LYS F 3 87 ? 179.503 164.347 148.961 1.00 27.12 87 LYS B O 1
ATOM 7603 N N . ASN F 3 88 ? 178.273 162.687 149.857 1.00 26.99 88 ASN B N 1
ATOM 7604 C CA . ASN F 3 88 ? 178.293 161.910 148.622 1.00 26.99 88 ASN B CA 1
ATOM 7605 C C . ASN F 3 88 ? 177.564 162.641 147.501 1.00 26.99 88 ASN B C 1
ATOM 7606 O O . ASN F 3 88 ? 178.027 162.652 146.355 1.00 26.99 88 ASN B O 1
ATOM 7611 N N . ALA F 3 89 ? 176.420 163.258 147.813 1.00 25.72 89 ALA B N 1
ATOM 7612 C CA . ALA F 3 89 ? 175.694 164.020 146.802 1.00 25.72 89 ALA B CA 1
ATOM 7613 C C . ALA F 3 89 ? 176.511 165.211 146.312 1.00 25.72 89 ALA B C 1
ATOM 7614 O O . ALA F 3 89 ? 176.550 165.494 145.107 1.00 25.72 89 ALA B O 1
ATOM 7616 N N . VAL F 3 90 ? 177.169 165.921 147.233 1.00 25.40 90 VAL B N 1
ATOM 7617 C CA . VAL F 3 90 ? 177.995 167.060 146.838 1.00 25.40 90 VAL B CA 1
ATOM 7618 C C . VAL F 3 90 ? 179.153 166.604 145.958 1.00 25.40 90 VAL B C 1
ATOM 7619 O O . VAL F 3 90 ? 179.478 167.247 144.953 1.00 25.40 90 VAL B O 1
ATOM 7623 N N . THR F 3 91 ? 179.795 165.490 146.322 1.00 24.72 91 THR B N 1
ATOM 7624 C CA . THR F 3 91 ? 180.896 164.969 145.516 1.00 24.72 91 THR B CA 1
ATOM 7625 C C . THR F 3 91 ? 180.417 164.551 144.131 1.00 24.72 91 THR B C 1
ATOM 7626 O O . THR F 3 91 ? 181.099 164.798 143.128 1.00 24.72 91 THR B O 1
ATOM 7630 N N . GLU F 3 92 ? 179.245 163.917 144.054 1.00 24.59 92 GLU B N 1
ATOM 7631 C CA . GLU F 3 92 ? 178.702 163.518 142.760 1.00 24.59 92 GLU B CA 1
ATOM 7632 C C . GLU F 3 92 ? 178.409 164.731 141.887 1.00 24.59 92 GLU B C 1
ATOM 7633 O O . GLU F 3 92 ? 178.719 164.735 140.690 1.00 24.59 92 GLU B O 1
ATOM 7639 N N . LEU F 3 93 ? 177.813 165.775 142.468 1.00 22.96 93 LEU B N 1
ATOM 7640 C CA . LEU F 3 93 ? 177.548 166.981 141.691 1.00 22.96 93 LEU B CA 1
ATOM 7641 C C . LEU F 3 93 ? 178.845 167.662 141.267 1.00 22.96 93 LEU B C 1
ATOM 7642 O O . LEU F 3 93 ? 178.918 168.223 140.170 1.00 22.96 93 LEU B O 1
ATOM 7647 N N . GLN F 3 94 ? 179.871 167.623 142.121 1.00 23.48 94 GLN B N 1
ATOM 7648 C CA . GLN F 3 94 ? 181.181 168.147 141.747 1.00 23.48 94 GLN B CA 1
ATOM 7649 C C . GLN F 3 94 ? 181.746 167.395 140.550 1.00 23.48 94 GLN B C 1
ATOM 7650 O O . GLN F 3 94 ? 182.270 168.000 139.608 1.00 23.48 94 GLN B O 1
ATOM 7656 N N . LEU F 3 95 ? 181.645 166.064 140.571 1.00 23.93 95 LEU B N 1
ATOM 7657 C CA . LEU F 3 95 ? 182.130 165.254 139.461 1.00 23.93 95 LEU B CA 1
ATOM 7658 C C . LEU F 3 95 ? 181.283 165.423 138.206 1.00 23.93 95 LEU B C 1
ATOM 7659 O O . LEU F 3 95 ? 181.767 165.141 137.105 1.00 23.93 95 LEU B O 1
ATOM 7664 N N . LEU F 3 96 ? 180.032 165.871 138.346 1.00 22.66 96 LEU B N 1
ATOM 7665 C CA . LEU F 3 96 ? 179.174 166.067 137.183 1.00 22.66 96 LEU B CA 1
ATOM 7666 C C . LEU F 3 96 ? 179.598 167.271 136.349 1.00 22.66 96 LEU B C 1
ATOM 7667 O O . LEU F 3 96 ? 179.194 167.375 135.186 1.00 22.66 96 LEU B O 1
ATOM 7672 N N . MET F 3 97 ? 180.414 168.162 136.908 1.00 27.16 97 MET B N 1
ATOM 7673 C CA . MET F 3 97 ? 180.903 169.348 136.203 1.00 27.16 97 MET B CA 1
ATOM 7674 C C . MET F 3 97 ? 181.519 169.010 134.847 1.00 27.16 97 MET B C 1
ATOM 7675 O O . MET F 3 97 ? 182.740 168.931 134.710 1.00 27.16 97 MET B O 1
ATOM 7680 N N . PHE F 3 137 ? 154.194 166.432 107.339 1.00 37.84 137 PHE B N 1
ATOM 7681 C CA . PHE F 3 137 ? 154.698 166.615 105.983 1.00 37.84 137 PHE B CA 1
ATOM 7682 C C . PHE F 3 137 ? 155.462 167.929 105.870 1.00 37.84 137 PHE B C 1
ATOM 7683 O O . PHE F 3 137 ? 155.318 168.808 106.721 1.00 37.84 137 PHE B O 1
ATOM 7691 N N . LEU F 3 138 ? 156.268 168.052 104.813 1.00 36.33 138 LEU B N 1
ATOM 7692 C CA . LEU F 3 138 ? 157.112 169.228 104.596 1.00 36.33 138 LEU B CA 1
ATOM 7693 C C . LEU F 3 138 ? 158.000 169.498 105.809 1.00 36.33 138 LEU B C 1
ATOM 7694 O O . LEU F 3 138 ? 158.195 170.642 106.224 1.00 36.33 138 LEU B O 1
ATOM 7699 N N . GLY F 3 139 ? 158.547 168.425 106.384 1.00 37.05 139 GLY B N 1
ATOM 7700 C CA . GLY F 3 139 ? 159.314 168.561 107.608 1.00 37.05 139 GLY B CA 1
ATOM 7701 C C . GLY F 3 139 ? 160.751 168.989 107.407 1.00 37.05 139 GLY B C 1
ATOM 7702 O O . GLY F 3 139 ? 161.355 169.568 108.315 1.00 37.05 139 GLY B O 1
ATOM 7703 N N . PHE F 3 140 ? 161.320 168.719 106.236 1.00 40.83 140 PHE B N 1
ATOM 7704 C CA . PHE F 3 140 ? 162.731 169.021 105.990 1.00 40.83 140 PHE B CA 1
ATOM 7705 C C . PHE F 3 140 ? 162.925 170.402 105.369 1.00 40.83 140 PHE B C 1
ATOM 7706 O O . PHE F 3 140 ? 163.648 170.571 104.388 1.00 40.83 140 PHE B O 1
ATOM 7714 N N . LEU F 3 141 ? 162.288 171.413 105.957 1.00 35.68 141 LEU B N 1
ATOM 7715 C CA . LEU F 3 141 ? 162.482 172.805 105.559 1.00 35.68 141 LEU B CA 1
ATOM 7716 C C . LEU F 3 141 ? 162.512 173.706 106.787 1.00 35.68 141 LEU B C 1
ATOM 7717 O O . LEU F 3 141 ? 162.021 174.838 106.759 1.00 35.68 141 LEU B O 1
ATOM 7722 N N . LEU F 3 142 ? 163.088 173.216 107.885 1.00 25.69 142 LEU B N 1
ATOM 7723 C CA . LEU F 3 142 ? 163.024 173.906 109.167 1.00 25.69 142 LEU B CA 1
ATOM 7724 C C . LEU F 3 142 ? 164.349 174.549 109.561 1.00 25.69 142 LEU B C 1
ATOM 7725 O O . LEU F 3 142 ? 164.399 175.755 109.811 1.00 25.69 142 LEU B O 1
ATOM 7730 N N . GLY F 3 143 ? 165.420 173.780 109.621 1.00 22.26 143 GLY B N 1
ATOM 7731 C CA . GLY F 3 143 ? 166.674 174.312 110.111 1.00 22.26 143 GLY B CA 1
ATOM 7732 C C . GLY F 3 143 ? 167.102 173.633 111.401 1.00 22.26 143 GLY B C 1
ATOM 7733 O O . GLY F 3 143 ? 166.276 173.196 112.214 1.00 22.26 143 GLY B O 1
ATOM 7734 N N . VAL F 3 144 ? 168.416 173.546 111.596 1.00 19.11 144 VAL B N 1
ATOM 7735 C CA . VAL F 3 144 ? 168.992 172.797 112.708 1.00 19.11 144 VAL B CA 1
ATOM 7736 C C . VAL F 3 144 ? 169.564 173.776 113.732 1.00 19.11 144 VAL B C 1
ATOM 7737 O O . VAL F 3 144 ? 170.506 173.457 114.467 1.00 19.11 144 VAL B O 1
ATOM 7741 N N . GLY F 3 145 ? 168.986 174.974 113.791 1.00 18.40 145 GLY B N 1
ATOM 7742 C CA . GLY F 3 145 ? 169.464 175.971 114.735 1.00 18.40 145 GLY B CA 1
ATOM 7743 C C . GLY F 3 145 ? 169.419 175.459 116.165 1.00 18.40 145 GLY B C 1
ATOM 7744 O O . GLY F 3 145 ? 168.466 174.798 116.582 1.00 18.40 145 GLY B O 1
ATOM 7745 N N . SER F 3 146 ? 170.471 175.771 116.920 1.00 15.66 146 SER B N 1
ATOM 7746 C CA . SER F 3 146 ? 170.613 175.267 118.279 1.00 15.66 146 SER B CA 1
ATOM 7747 C C . SER F 3 146 ? 169.539 175.845 119.196 1.00 15.66 146 SER B C 1
ATOM 7748 O O . SER F 3 146 ? 169.075 176.973 119.015 1.00 15.66 146 SER B O 1
ATOM 7751 N N . ALA F 3 147 ? 169.149 175.051 120.192 1.00 12.52 147 ALA B N 1
ATOM 7752 C CA . ALA F 3 147 ? 168.107 175.451 121.133 1.00 12.52 147 ALA B CA 1
ATOM 7753 C C . ALA F 3 147 ? 168.678 176.233 122.313 1.00 12.52 147 ALA B C 1
ATOM 7754 O O . ALA F 3 147 ? 168.301 177.387 122.542 1.00 12.52 147 ALA B O 1
ATOM 7756 N N . ILE F 3 148 ? 169.586 175.621 123.071 1.00 13.20 148 ILE B N 1
ATOM 7757 C CA . ILE F 3 148 ? 170.167 176.253 124.252 1.00 13.20 148 ILE B CA 1
ATOM 7758 C C . ILE F 3 148 ? 171.489 176.900 123.843 1.00 13.20 148 ILE B C 1
ATOM 7759 O O . ILE F 3 148 ? 172.478 176.223 123.558 1.00 13.20 148 ILE B O 1
ATOM 7764 N N . ALA F 3 149 ? 171.492 178.223 123.774 1.00 14.21 149 ALA B N 1
ATOM 7765 C CA . ALA F 3 149 ? 172.713 178.976 123.507 1.00 14.21 149 ALA B CA 1
ATOM 7766 C C . ALA F 3 149 ? 172.940 180.111 124.494 1.00 14.21 149 ALA B C 1
ATOM 7767 O O . ALA F 3 149 ? 174.086 180.370 124.869 1.00 14.21 149 ALA B O 1
ATOM 7769 N N . SER F 3 150 ? 171.877 180.800 124.919 1.00 15.98 150 SER B N 1
ATOM 7770 C CA . SER F 3 150 ? 172.035 181.903 125.862 1.00 15.98 150 SER B CA 1
ATOM 7771 C C . SER F 3 150 ? 172.516 181.408 127.220 1.00 15.98 150 SER B C 1
ATOM 7772 O O . SER F 3 150 ? 173.359 182.050 127.858 1.00 15.98 150 SER B O 1
ATOM 7775 N N . GLY F 3 151 ? 171.983 180.275 127.681 1.00 16.06 151 GLY B N 1
ATOM 7776 C CA . GLY F 3 151 ? 172.449 179.706 128.935 1.00 16.06 151 GLY B CA 1
ATOM 7777 C C . GLY F 3 151 ? 173.919 179.334 128.892 1.00 16.06 151 GLY B C 1
ATOM 7778 O O . GLY F 3 151 ? 174.637 179.489 129.882 1.00 16.06 151 GLY B O 1
ATOM 7779 N N . VAL F 3 152 ? 174.384 178.839 127.743 1.00 17.62 152 VAL B N 1
ATOM 7780 C CA . VAL F 3 152 ? 175.799 178.511 127.591 1.00 17.62 152 VAL B CA 1
ATOM 7781 C C . VAL F 3 152 ? 176.654 179.763 127.731 1.00 17.62 152 VAL B C 1
ATOM 7782 O O . VAL F 3 152 ? 177.689 179.754 128.408 1.00 17.62 152 VAL B O 1
ATOM 7786 N N . ALA F 3 153 ? 176.233 180.861 127.098 1.00 19.32 153 ALA B N 1
ATOM 7787 C CA . ALA F 3 153 ? 176.971 182.115 127.219 1.00 19.32 153 ALA B CA 1
ATOM 7788 C C . ALA F 3 153 ? 176.969 182.624 128.656 1.00 19.32 153 ALA B C 1
ATOM 7789 O O . ALA F 3 153 ? 177.994 183.106 129.153 1.00 19.32 153 ALA B O 1
ATOM 7791 N N . VAL F 3 154 ? 175.825 182.530 129.337 1.00 18.82 154 VAL B N 1
ATOM 7792 C CA . VAL F 3 154 ? 175.747 182.992 130.721 1.00 18.82 154 VAL B CA 1
ATOM 7793 C C . VAL F 3 154 ? 176.671 182.169 131.611 1.00 18.82 154 VAL B C 1
ATOM 7794 O O . VAL F 3 154 ? 177.388 182.714 132.461 1.00 18.82 154 VAL B O 1
ATOM 7798 N N . CYS F 3 155 ? 176.679 180.846 131.423 1.00 21.43 155 CYS B N 1
ATOM 7799 C CA . CYS F 3 155 ? 177.564 179.990 132.207 1.00 21.43 155 CYS B CA 1
ATOM 7800 C C . CYS F 3 155 ? 179.028 180.285 131.908 1.00 21.43 155 CYS B C 1
ATOM 7801 O O . CYS F 3 155 ? 179.869 180.276 132.815 1.00 21.43 155 CYS B O 1
ATOM 7804 N N . LYS F 3 156 ? 179.356 180.540 130.638 1.00 25.48 156 LYS B N 1
ATOM 7805 C CA . LYS F 3 156 ? 180.734 180.867 130.282 1.00 25.48 156 LYS B CA 1
ATOM 7806 C C . LYS F 3 156 ? 181.175 182.178 130.919 1.00 25.48 156 LYS B C 1
ATOM 7807 O O . LYS F 3 156 ? 182.317 182.299 131.377 1.00 25.48 156 LYS B O 1
ATOM 7813 N N . VAL F 3 157 ? 180.287 183.175 130.951 1.00 29.35 157 VAL B N 1
ATOM 7814 C CA . VAL F 3 157 ? 180.604 184.427 131.636 1.00 29.35 157 VAL B CA 1
ATOM 7815 C C . VAL F 3 157 ? 180.780 184.185 133.130 1.00 29.35 157 VAL B C 1
ATOM 7816 O O . VAL F 3 157 ? 181.677 184.753 133.765 1.00 29.35 157 VAL B O 1
ATOM 7820 N N . LEU F 3 158 ? 179.929 183.337 133.713 1.00 28.87 158 LEU B N 1
ATOM 7821 C CA . LEU F 3 158 ? 180.053 183.011 135.129 1.00 28.87 158 LEU B CA 1
ATOM 7822 C C . LEU F 3 158 ? 181.379 182.330 135.435 1.00 28.87 158 LEU B C 1
ATOM 7823 O O . LEU F 3 158 ? 181.970 182.567 136.495 1.00 28.87 158 LEU B O 1
ATOM 7828 N N . HIS F 3 159 ? 181.865 181.486 134.522 1.00 40.28 159 HIS B N 1
ATOM 7829 C CA . HIS F 3 159 ? 183.104 180.748 134.728 1.00 40.28 159 HIS B CA 1
ATOM 7830 C C . HIS F 3 159 ? 184.331 181.652 134.751 1.00 40.28 159 HIS B C 1
ATOM 7831 O O . HIS F 3 159 ? 185.412 181.192 135.139 1.00 40.28 159 HIS B O 1
ATOM 7838 N N . LEU F 3 160 ? 184.192 182.918 134.368 1.00 48.71 160 LEU B N 1
ATOM 7839 C CA . LEU F 3 160 ? 185.327 183.826 134.296 1.00 48.71 160 LEU B CA 1
ATOM 7840 C C . LEU F 3 160 ? 185.851 184.130 135.703 1.00 48.71 160 LEU B C 1
ATOM 7841 O O . LEU F 3 160 ? 185.326 183.656 136.715 1.00 48.71 160 LEU B O 1
ATOM 7846 N N . GLU F 3 161 ? 186.906 184.939 135.762 1.00 57.95 161 GLU B N 1
ATOM 7847 C CA . GLU F 3 161 ? 187.655 185.152 136.997 1.00 57.95 161 GLU B CA 1
ATOM 7848 C C . GLU F 3 161 ? 186.887 186.074 137.939 1.00 57.95 161 GLU B C 1
ATOM 7849 O O . GLU F 3 161 ? 186.736 187.269 137.666 1.00 57.95 161 GLU B O 1
ATOM 7855 N N . GLY F 3 162 ? 186.402 185.519 139.049 1.00 62.36 162 GLY B N 1
ATOM 7856 C CA . GLY F 3 162 ? 185.910 186.306 140.160 1.00 62.36 162 GLY B CA 1
ATOM 7857 C C . GLY F 3 162 ? 184.492 186.820 140.048 1.00 62.36 162 GLY B C 1
ATOM 7858 O O . GLY F 3 162 ? 184.034 187.511 140.967 1.00 62.36 162 GLY B O 1
ATOM 7859 N N . GLU F 3 163 ? 183.779 186.519 138.961 1.00 59.48 163 GLU B N 1
ATOM 7860 C CA . GL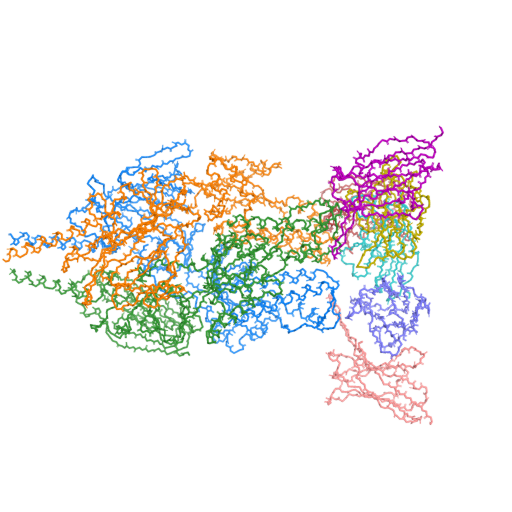U F 3 163 ? 182.408 187.004 138.832 1.00 59.48 163 GLU B CA 1
ATOM 7861 C C . GLU F 3 163 ? 181.497 186.382 139.884 1.00 59.48 163 GLU B C 1
ATOM 7862 O O . GLU F 3 163 ? 180.629 187.063 140.446 1.00 59.48 163 GLU B O 1
ATOM 7868 N N . VAL F 3 164 ? 181.680 185.088 140.164 1.00 57.85 164 VAL B N 1
ATOM 7869 C CA . VAL F 3 164 ? 180.874 184.426 141.186 1.00 57.85 164 VAL B CA 1
ATOM 7870 C C . VAL F 3 164 ? 181.149 185.025 142.558 1.00 57.85 164 VAL B C 1
ATOM 7871 O O . VAL F 3 164 ? 180.236 185.148 143.385 1.00 57.85 164 VAL B O 1
ATOM 7875 N N . ASN F 3 165 ? 182.398 185.417 142.822 1.00 59.53 165 ASN B N 1
ATOM 7876 C CA . ASN F 3 165 ? 182.713 186.088 144.079 1.00 59.53 165 ASN B CA 1
ATOM 7877 C C . ASN F 3 165 ? 181.980 187.419 144.189 1.00 59.53 165 ASN B C 1
ATOM 7878 O O . ASN F 3 165 ? 181.458 187.765 145.256 1.00 59.53 165 ASN B O 1
ATOM 7883 N N . LYS F 3 166 ? 181.931 188.181 143.093 1.00 59.95 166 LYS B N 1
ATOM 7884 C CA . LYS F 3 166 ? 181.198 189.442 143.098 1.00 59.95 166 LYS B CA 1
ATOM 7885 C C . LYS F 3 166 ? 179.710 189.214 143.333 1.00 59.95 166 LYS B C 1
ATOM 7886 O O . LYS F 3 166 ? 179.068 189.970 144.073 1.00 59.95 166 LYS B O 1
ATOM 7892 N N . ILE F 3 167 ? 179.143 188.178 142.710 1.00 55.64 167 ILE B N 1
ATOM 7893 C CA . ILE F 3 167 ? 177.726 187.876 142.912 1.00 55.64 167 ILE B CA 1
ATOM 7894 C C . ILE F 3 167 ? 177.460 187.509 144.367 1.00 55.64 167 ILE B C 1
ATOM 7895 O O . ILE F 3 167 ? 176.491 187.975 144.977 1.00 55.64 167 ILE B O 1
ATOM 7900 N N . LYS F 3 168 ? 178.320 186.664 144.943 1.00 55.27 168 LYS B N 1
ATOM 7901 C CA . LYS F 3 168 ? 178.134 186.251 146.330 1.00 55.27 168 LYS B CA 1
ATOM 7902 C C . LYS F 3 168 ? 178.268 187.432 147.283 1.00 55.27 168 LYS B C 1
ATOM 7903 O O . LYS F 3 168 ? 177.518 187.538 148.263 1.00 55.27 168 LYS B O 1
ATOM 7909 N N . SER F 3 169 ? 179.216 188.332 147.016 1.00 59.13 169 SER B N 1
ATOM 7910 C CA . SER F 3 169 ? 179.410 189.486 147.887 1.00 59.13 169 SER B CA 1
ATOM 7911 C C . SER F 3 169 ? 178.312 190.528 147.728 1.00 59.13 169 SER B C 1
ATOM 7912 O O . SER F 3 169 ? 178.167 191.393 148.598 1.00 59.13 169 SER B O 1
ATOM 7915 N N . ALA F 3 170 ? 177.541 190.470 146.644 1.00 50.78 170 ALA B N 1
ATOM 7916 C CA . ALA F 3 170 ? 176.463 191.419 146.398 1.00 50.78 170 ALA B CA 1
ATOM 7917 C C . ALA F 3 170 ? 175.101 190.898 146.837 1.00 50.78 170 ALA B C 1
ATOM 7918 O O . ALA F 3 170 ? 174.090 191.566 146.600 1.00 50.78 170 ALA B O 1
ATOM 7920 N N . LEU F 3 171 ? 175.047 189.727 147.467 1.00 50.05 171 LEU B N 1
ATOM 7921 C CA . LEU F 3 171 ? 173.798 189.101 147.888 1.00 50.05 171 LEU B CA 1
ATOM 7922 C C . LEU F 3 171 ? 173.908 188.618 149.329 1.00 50.05 171 LEU B C 1
ATOM 7923 O O . LEU F 3 171 ? 173.537 187.493 149.669 1.00 50.05 171 LEU B O 1
ATOM 7928 N N . LEU F 3 172 ? 174.429 189.479 150.204 1.00 55.86 172 LEU B N 1
ATOM 7929 C CA . LEU F 3 172 ? 174.638 189.125 151.602 1.00 55.86 172 LEU B CA 1
ATOM 7930 C C . LEU F 3 172 ? 173.522 189.603 152.523 1.00 55.86 172 LEU B C 1
ATOM 7931 O O . LEU F 3 172 ? 173.342 189.022 153.598 1.00 55.86 172 LEU B O 1
ATOM 7936 N N . SER F 3 173 ? 172.778 190.635 152.134 1.00 58.22 173 SER B N 1
ATOM 7937 C CA . SER F 3 173 ? 171.717 191.195 152.963 1.00 58.22 173 SER B CA 1
ATOM 7938 C C . SER F 3 173 ? 170.321 190.907 152.438 1.00 58.22 173 SER B C 1
ATOM 7939 O O . SER F 3 173 ? 169.414 190.643 153.230 1.00 58.22 173 SER B O 1
ATOM 7942 N N . THR F 3 174 ? 170.125 190.951 151.124 1.00 56.59 174 THR B N 1
ATOM 7943 C CA . THR F 3 174 ? 168.830 190.700 150.508 1.00 56.59 174 THR B CA 1
ATOM 7944 C C . THR F 3 174 ? 168.921 189.459 149.633 1.00 56.59 174 THR B C 1
ATOM 7945 O O . THR F 3 174 ? 169.915 189.257 148.928 1.00 56.59 174 THR B O 1
ATOM 7949 N N . ASN F 3 175 ? 167.881 188.623 149.686 1.00 50.20 175 ASN B N 1
ATOM 7950 C CA . ASN F 3 175 ? 167.888 187.381 148.924 1.00 50.20 175 ASN B CA 1
ATOM 7951 C C . ASN F 3 175 ? 167.685 187.606 147.431 1.00 50.20 175 ASN B C 1
ATOM 7952 O O . ASN F 3 175 ? 168.058 186.742 146.632 1.00 50.20 175 ASN B O 1
ATOM 7957 N N . LYS F 3 176 ? 167.107 188.739 147.037 1.00 44.33 176 LYS B N 1
ATOM 7958 C CA . LYS F 3 176 ? 166.861 189.046 145.635 1.00 44.33 176 LYS B CA 1
ATOM 7959 C C . LYS F 3 176 ? 167.487 190.389 145.295 1.00 44.33 176 LYS B C 1
ATOM 7960 O O . LYS F 3 176 ? 167.284 191.372 146.015 1.00 44.33 176 LYS B O 1
ATOM 7966 N N . ALA F 3 177 ? 168.243 190.426 144.201 1.00 42.99 177 ALA B N 1
ATOM 7967 C CA . ALA F 3 177 ? 168.901 191.648 143.759 1.00 42.99 177 ALA B CA 1
ATOM 7968 C C . ALA F 3 177 ? 169.242 191.506 142.282 1.00 42.99 177 ALA B C 1
ATOM 7969 O O . ALA F 3 177 ? 169.024 190.456 141.671 1.00 42.99 177 ALA B O 1
ATOM 7971 N N . VAL F 3 178 ? 169.776 192.583 141.714 1.00 46.16 178 VAL B N 1
ATOM 7972 C CA . VAL F 3 178 ? 170.198 192.620 140.317 1.00 46.16 178 VAL B CA 1
ATOM 7973 C C . VAL F 3 178 ? 171.703 192.846 140.288 1.00 46.16 178 VAL B C 1
ATOM 7974 O O . VAL F 3 178 ? 172.199 193.845 140.824 1.00 46.16 178 VAL B O 1
ATOM 7978 N N . VAL F 3 179 ? 172.427 191.923 139.661 1.00 48.82 179 VAL B N 1
ATOM 7979 C CA . VAL F 3 179 ? 173.880 191.985 139.578 1.00 48.82 179 VAL B CA 1
ATOM 7980 C C . VAL F 3 179 ? 174.286 192.054 138.111 1.00 48.82 179 VAL B C 1
ATOM 7981 O O . VAL F 3 179 ? 173.624 191.488 137.233 1.00 48.82 179 VAL B O 1
ATOM 7985 N N . SER F 3 180 ? 175.373 192.772 137.847 1.00 53.25 180 SER B N 1
ATOM 7986 C CA . SER F 3 180 ? 175.904 192.942 136.502 1.00 53.25 180 SER B CA 1
ATOM 7987 C C . SER F 3 180 ? 177.232 192.207 136.383 1.00 53.25 180 SER B C 1
ATOM 7988 O O . SER F 3 180 ? 178.114 192.371 137.233 1.00 53.25 180 SER B O 1
ATOM 7991 N N . LEU F 3 181 ? 177.369 191.402 135.334 1.00 55.10 181 LEU B N 1
ATOM 7992 C CA . LEU F 3 181 ? 178.576 190.626 135.098 1.00 55.10 181 LEU B CA 1
ATOM 7993 C C . LEU F 3 181 ? 179.569 191.451 134.278 1.00 55.10 181 LEU B C 1
ATOM 7994 O O . LEU F 3 181 ? 179.412 192.662 134.102 1.00 55.10 181 LEU B O 1
ATOM 7999 N N . SER F 3 182 ? 180.610 190.795 133.768 1.00 63.39 182 SER B N 1
ATOM 8000 C CA . SER F 3 182 ? 181.600 191.468 132.940 1.00 63.39 182 SER B CA 1
ATOM 8001 C C . SER F 3 182 ? 180.990 191.839 131.589 1.00 63.39 182 SER B C 1
ATOM 8002 O O . SER F 3 182 ? 179.839 191.512 131.282 1.00 63.39 182 SER B O 1
ATOM 8005 N N . ASN F 3 183 ? 181.787 192.528 130.767 1.00 68.24 183 ASN B N 1
ATOM 8006 C CA . ASN F 3 183 ? 181.324 193.064 129.491 1.00 68.24 183 ASN B CA 1
ATOM 8007 C C . ASN F 3 183 ? 180.091 193.930 129.715 1.00 68.24 183 ASN B C 1
ATOM 8008 O O . ASN F 3 183 ? 180.171 194.977 130.364 1.00 68.24 183 ASN B O 1
ATOM 8013 N N . GLY F 3 184 ? 178.949 193.504 129.184 1.00 57.84 184 GLY B N 1
ATOM 8014 C CA . GLY F 3 184 ? 177.692 194.135 129.530 1.00 57.84 184 GLY B CA 1
ATOM 8015 C C . GLY F 3 184 ? 176.523 193.178 129.447 1.00 57.84 184 GLY B C 1
ATOM 8016 O O . GLY F 3 184 ? 176.265 192.590 128.392 1.00 57.84 184 GLY B O 1
ATOM 8017 N N . VAL F 3 185 ? 175.804 193.026 130.558 1.00 48.36 185 VAL B N 1
ATOM 8018 C CA . VAL F 3 185 ? 174.648 192.139 130.635 1.00 48.36 185 VAL B CA 1
ATOM 8019 C C . VAL F 3 185 ? 173.902 192.439 131.929 1.00 48.36 185 VAL B C 1
ATOM 8020 O O . VAL F 3 185 ? 174.496 192.916 132.903 1.00 48.36 185 VAL B O 1
ATOM 8024 N N . SER F 3 186 ? 172.597 192.177 131.948 1.00 37.82 186 SER B N 1
ATOM 8025 C CA . SER F 3 186 ? 171.780 192.329 133.149 1.00 37.82 186 SER B CA 1
ATOM 8026 C C . SER F 3 186 ? 170.992 191.043 133.350 1.00 37.82 186 SER B C 1
ATOM 8027 O O . SER F 3 186 ? 170.087 190.736 132.567 1.00 37.82 186 SER B O 1
ATOM 8030 N N . VAL F 3 187 ? 171.333 190.292 134.396 1.00 31.91 187 VAL B N 1
ATOM 8031 C CA . VAL F 3 187 ? 170.702 189.011 134.689 1.00 31.91 187 VAL B CA 1
ATOM 8032 C C . VAL F 3 187 ? 170.197 189.027 136.126 1.00 31.91 187 VAL B C 1
ATOM 8033 O O . VAL F 3 187 ? 170.888 189.513 137.029 1.00 31.91 187 VAL B O 1
ATOM 8037 N N . LEU F 3 188 ? 168.980 188.534 136.326 1.00 26.85 188 LEU B N 1
ATOM 8038 C CA . LEU F 3 188 ? 168.442 188.389 137.671 1.00 26.85 188 LEU B CA 1
ATOM 8039 C C . LEU F 3 188 ? 169.131 187.239 138.394 1.00 26.85 188 LEU B C 1
ATOM 8040 O O . LEU F 3 188 ? 169.476 186.222 137.786 1.00 26.85 188 LEU B O 1
ATOM 8045 N N . THR F 3 189 ? 169.333 187.408 139.699 1.00 27.57 189 THR B N 1
ATOM 8046 C CA . THR F 3 189 ? 169.909 186.377 140.549 1.00 27.57 189 THR B CA 1
ATOM 8047 C C . THR F 3 189 ? 168.986 186.134 141.733 1.00 27.57 189 THR B C 1
ATOM 8048 O O . THR F 3 189 ? 168.369 187.068 142.254 1.00 27.57 189 THR B O 1
ATOM 8052 N N . PHE F 3 190 ? 168.880 184.871 142.142 1.00 27.42 190 PHE B N 1
ATOM 8053 C CA . PHE F 3 190 ? 167.966 184.494 143.210 1.00 27.42 190 PHE B CA 1
ATOM 8054 C C . PHE F 3 190 ? 168.603 183.440 144.101 1.00 27.42 190 PHE B C 1
ATOM 8055 O O . PHE F 3 190 ? 169.248 182.509 143.611 1.00 27.42 190 PHE B O 1
ATOM 8063 N N . LYS F 3 191 ? 168.391 183.577 145.408 1.00 35.22 191 LYS B N 1
ATOM 8064 C CA . LYS F 3 191 ? 168.928 182.662 146.406 1.00 35.22 191 LYS B CA 1
ATOM 8065 C C . LYS F 3 191 ? 167.797 181.827 146.992 1.00 35.22 191 LYS B C 1
ATOM 8066 O O . LYS F 3 191 ? 166.729 182.360 147.314 1.00 35.22 191 LYS B O 1
ATOM 8072 N N . VAL F 3 192 ? 168.036 180.524 147.130 1.00 36.88 192 VAL B N 1
ATOM 8073 C CA . VAL F 3 192 ? 167.033 179.583 147.610 1.00 36.88 192 VAL B CA 1
ATOM 8074 C C . VAL F 3 192 ? 167.643 178.755 148.734 1.00 36.88 192 VAL B C 1
ATOM 8075 O O . VAL F 3 192 ? 168.840 178.453 148.726 1.00 36.88 192 VAL B O 1
ATOM 8079 N N . LEU F 3 193 ? 166.811 178.413 149.724 1.00 40.52 193 LEU B N 1
ATOM 8080 C CA . LEU F 3 193 ? 167.204 177.604 150.876 1.00 40.52 193 LEU B CA 1
ATOM 8081 C C . LEU F 3 193 ? 168.283 178.284 151.714 1.00 40.52 193 LEU B C 1
ATOM 8082 O O . LEU F 3 193 ? 168.696 179.410 151.419 1.00 40.52 193 LEU B O 1
ATOM 8087 N N . ASP F 3 194 ? 168.733 177.607 152.769 1.00 45.73 194 ASP B N 1
ATOM 8088 C CA . ASP F 3 194 ? 169.720 178.176 153.685 1.00 45.73 194 ASP B CA 1
ATOM 8089 C C . ASP F 3 194 ? 170.489 177.032 154.330 1.00 45.73 194 ASP B C 1
ATOM 8090 O O . ASP F 3 194 ? 169.907 176.229 155.065 1.00 45.73 194 ASP B O 1
ATOM 8095 N N . LEU F 3 195 ? 171.793 176.958 154.053 1.00 42.90 195 LEU B N 1
ATOM 8096 C CA . LEU F 3 195 ? 172.652 175.938 154.641 1.00 42.90 195 LEU B CA 1
ATOM 8097 C C . LEU F 3 195 ? 173.944 176.515 155.208 1.00 42.90 195 LEU B C 1
ATOM 8098 O O . LEU F 3 195 ? 174.835 175.748 155.589 1.00 42.90 195 LEU B O 1
ATOM 8103 N N . LYS F 3 196 ? 174.074 177.839 155.272 1.00 45.83 196 LYS B N 1
ATOM 8104 C CA . LYS F 3 196 ? 175.255 178.470 155.844 1.00 45.83 196 LYS B CA 1
ATOM 8105 C C . LYS F 3 196 ? 175.100 178.797 157.322 1.00 45.83 196 LYS B C 1
ATOM 8106 O O . LYS F 3 196 ? 176.032 179.346 157.920 1.00 45.83 196 LYS B O 1
ATOM 8112 N N . ASN F 3 197 ? 173.958 178.479 157.921 1.00 45.77 197 ASN B N 1
ATOM 8113 C CA . ASN F 3 197 ? 173.706 178.763 159.327 1.00 45.77 197 ASN B CA 1
ATOM 8114 C C . ASN F 3 197 ? 173.302 177.538 160.131 1.00 45.77 197 ASN B C 1
ATOM 8115 O O . ASN F 3 197 ? 173.704 177.411 161.290 1.00 45.77 197 ASN B O 1
ATOM 8120 N N . TYR F 3 198 ? 172.513 176.634 159.550 1.00 42.40 198 TYR B N 1
ATOM 8121 C CA . TYR F 3 198 ? 172.036 175.478 160.302 1.00 42.40 198 TYR B CA 1
ATOM 8122 C C . TYR F 3 198 ? 173.146 174.455 160.517 1.00 42.40 198 TYR B C 1
ATOM 8123 O O . TYR F 3 198 ? 173.294 173.909 161.616 1.00 42.40 198 TYR B O 1
ATOM 8132 N N . ILE F 3 199 ? 173.934 174.181 159.481 1.00 40.81 199 ILE B N 1
ATOM 8133 C CA . ILE F 3 199 ? 174.900 173.090 159.556 1.00 40.81 199 ILE B CA 1
ATOM 8134 C C . ILE F 3 199 ? 176.289 173.573 159.975 1.00 40.81 199 ILE B C 1
ATOM 8135 O O . ILE F 3 199 ? 177.114 172.766 160.416 1.00 40.81 199 ILE B O 1
ATOM 8140 N N . ASP F 3 200 ? 176.568 174.871 159.858 1.00 40.78 200 ASP B N 1
ATOM 8141 C CA . ASP F 3 200 ? 177.895 175.372 160.199 1.00 40.78 200 ASP B CA 1
ATOM 8142 C C . ASP F 3 200 ? 177.951 175.934 161.614 1.00 40.78 200 ASP B C 1
ATOM 8143 O O . ASP F 3 200 ? 179.041 176.064 162.182 1.00 40.78 200 ASP B O 1
ATOM 8148 N N . LYS F 3 201 ? 176.799 176.262 162.197 1.00 39.51 201 LYS B N 1
ATOM 8149 C CA . LYS F 3 201 ? 176.753 176.843 163.531 1.00 39.51 201 LYS B CA 1
ATOM 8150 C C . LYS F 3 201 ? 176.257 175.864 164.588 1.00 39.51 201 LYS B C 1
ATOM 8151 O O . LYS F 3 201 ? 176.606 176.015 165.765 1.00 39.51 201 LYS B O 1
ATOM 8157 N N . GLN F 3 202 ? 175.482 174.852 164.200 1.00 34.36 202 GLN B N 1
ATOM 8158 C CA . GLN F 3 202 ? 174.853 173.942 165.149 1.00 34.36 202 GLN B CA 1
ATOM 8159 C C . GLN F 3 202 ? 175.497 172.563 165.178 1.00 34.36 202 GLN B C 1
ATOM 8160 O O . GLN F 3 202 ? 175.863 172.076 166.252 1.00 34.36 202 GLN B O 1
ATOM 8166 N N . LEU F 3 203 ? 175.647 171.916 164.023 1.00 30.86 203 LEU B N 1
ATOM 8167 C CA . LEU F 3 203 ? 176.112 170.534 163.982 1.00 30.86 203 LEU B CA 1
ATOM 8168 C C . LEU F 3 203 ? 177.627 170.416 163.869 1.00 30.86 203 LEU B C 1
ATOM 8169 O O . LEU F 3 203 ? 178.227 169.557 164.523 1.00 30.86 203 LEU B O 1
ATOM 8174 N N . LEU F 3 204 ? 178.257 171.243 163.035 1.00 29.10 204 LEU B N 1
ATOM 8175 C CA . LEU F 3 204 ? 179.703 171.136 162.844 1.00 29.10 204 LEU B CA 1
ATOM 8176 C C . LEU F 3 204 ? 180.500 171.364 164.124 1.00 29.10 204 LEU B C 1
ATOM 8177 O O . LEU F 3 204 ? 181.417 170.570 164.398 1.00 29.10 204 LEU B O 1
ATOM 8182 N N . PRO F 3 205 ? 180.234 172.395 164.937 1.00 27.25 205 PRO B N 1
ATOM 8183 C CA . PRO F 3 205 ? 181.057 172.585 166.145 1.00 27.25 205 PRO B CA 1
ATOM 8184 C C . PRO F 3 205 ? 180.954 171.451 167.151 1.00 27.25 205 PRO B C 1
ATOM 8185 O O . PRO F 3 205 ? 181.861 171.293 167.979 1.00 27.25 205 PRO B O 1
ATOM 8189 N N . ILE F 3 206 ? 179.887 170.656 167.115 1.00 26.04 206 ILE B N 1
ATOM 8190 C CA . ILE F 3 206 ? 179.731 169.593 168.102 1.00 26.04 206 ILE B CA 1
ATOM 8191 C C . ILE F 3 206 ? 180.140 168.225 167.558 1.00 26.04 206 ILE B C 1
ATOM 8192 O O . ILE F 3 206 ? 180.621 167.381 168.322 1.00 26.04 206 ILE B O 1
ATOM 8197 N N . LEU F 3 207 ? 179.957 167.976 166.258 1.00 28.93 207 LEU B N 1
ATOM 8198 C CA . LEU F 3 207 ? 180.365 166.692 165.691 1.00 28.93 207 LEU B CA 1
ATOM 8199 C C . LEU F 3 207 ? 181.879 166.537 165.748 1.00 28.93 207 LEU B C 1
ATOM 8200 O O . LEU F 3 207 ? 182.396 165.465 166.088 1.00 28.93 207 LEU B O 1
ATOM 8205 N N . ASN F 3 208 ? 182.615 167.602 165.430 1.00 33.51 208 ASN B N 1
ATOM 8206 C CA . ASN F 3 208 ? 184.080 167.559 165.428 1.00 33.51 208 ASN B CA 1
ATOM 8207 C C . ASN F 3 208 ? 184.591 167.590 166.869 1.00 33.51 208 ASN B C 1
ATOM 8208 O O . ASN F 3 208 ? 185.243 168.533 167.323 1.00 33.51 208 ASN B O 1
ATOM 8213 N N . LYS F 3 209 ? 184.289 166.517 167.588 1.00 25.08 209 LYS B N 1
ATOM 8214 C CA . LYS F 3 209 ? 184.680 166.362 168.984 1.00 25.08 209 LYS B CA 1
ATOM 8215 C C . LYS F 3 209 ? 184.888 164.875 169.252 1.00 25.08 209 LYS B C 1
ATOM 8216 O O . LYS F 3 209 ? 184.982 164.071 168.319 1.00 25.08 209 LYS B O 1
ATOM 8222 N N . GLN F 3 210 ? 184.965 164.506 170.530 1.00 22.48 210 GLN B N 1
ATOM 8223 C CA . GLN F 3 210 ? 185.193 163.124 170.930 1.00 22.48 210 GLN B CA 1
ATOM 8224 C C . GLN F 3 210 ? 183.961 162.431 171.488 1.00 22.48 210 GLN B C 1
ATOM 8225 O O . GLN F 3 210 ? 183.866 161.205 171.396 1.00 22.48 210 GLN B O 1
ATOM 8231 N N . SER F 3 211 ? 183.017 163.175 172.057 1.00 23.00 211 SER B N 1
ATOM 8232 C CA . SER F 3 211 ? 181.884 162.594 172.773 1.00 23.00 211 SER B CA 1
ATOM 8233 C C . SER F 3 211 ? 180.583 163.269 172.351 1.00 23.00 211 SER B C 1
ATOM 8234 O O . SER F 3 211 ? 179.788 163.714 173.180 1.00 23.00 211 SER B O 1
ATOM 8237 N N . CYS F 3 212 ? 180.361 163.362 171.042 1.00 26.44 212 CYS B N 1
ATOM 8238 C CA . CYS F 3 212 ? 179.160 164.007 170.527 1.00 26.44 212 CYS B CA 1
ATOM 8239 C C . CYS F 3 212 ? 177.905 163.279 170.997 1.00 26.44 212 CYS B C 1
ATOM 8240 O O . CYS F 3 212 ? 177.898 162.060 171.190 1.00 26.44 212 CYS B O 1
ATOM 8243 N N . SER F 3 213 ? 176.830 164.046 171.179 1.00 28.54 213 SER B N 1
ATOM 8244 C CA . SER F 3 213 ? 175.547 163.499 171.607 1.00 28.54 213 SER B CA 1
ATOM 8245 C C . SER F 3 213 ? 174.464 164.530 171.330 1.00 28.54 213 SER B C 1
ATOM 8246 O O . SER F 3 213 ? 174.597 165.689 171.732 1.00 28.54 213 SER B O 1
ATOM 8249 N N . ILE F 3 214 ? 173.400 164.107 170.655 1.00 38.61 214 ILE B N 1
ATOM 8250 C CA . ILE F 3 214 ? 172.302 164.983 170.264 1.00 38.61 214 ILE B CA 1
ATOM 8251 C C . ILE F 3 214 ? 171.062 164.565 171.054 1.00 38.61 214 ILE B C 1
ATOM 8252 O O . ILE F 3 214 ? 170.462 163.521 170.756 1.00 38.61 214 ILE B O 1
ATOM 8257 N N . SER F 3 215 ? 170.641 165.339 172.066 1.00 46.57 215 SER B N 1
ATOM 8258 C CA . SER F 3 215 ? 169.462 164.991 172.866 1.00 46.57 215 SER B CA 1
ATOM 8259 C C . SER F 3 215 ? 168.154 165.564 172.317 1.00 46.57 215 SER B C 1
ATOM 8260 O O . SER F 3 215 ? 167.413 166.261 173.018 1.00 46.57 215 SER B O 1
ATOM 8263 N N . ASN F 3 216 ? 167.856 165.268 171.054 1.00 55.91 216 ASN B N 1
ATOM 8264 C CA . ASN F 3 216 ? 166.617 165.727 170.436 1.00 55.91 216 ASN B CA 1
ATOM 8265 C C . ASN F 3 216 ? 166.298 164.825 169.253 1.00 55.91 216 ASN B C 1
ATOM 8266 O O . ASN F 3 216 ? 167.126 164.021 168.818 1.00 55.91 216 ASN B O 1
ATOM 8271 N N . ILE F 3 217 ? 165.081 164.969 168.735 1.00 59.56 217 ILE B N 1
ATOM 8272 C CA . ILE F 3 217 ? 164.609 164.120 167.649 1.00 59.56 217 ILE B CA 1
ATOM 8273 C C . ILE F 3 217 ? 164.062 164.903 166.462 1.00 59.56 217 ILE B C 1
ATOM 8274 O O . ILE F 3 217 ? 164.013 164.350 165.349 1.00 59.56 217 ILE B O 1
ATOM 8279 N N . GLU F 3 218 ? 163.6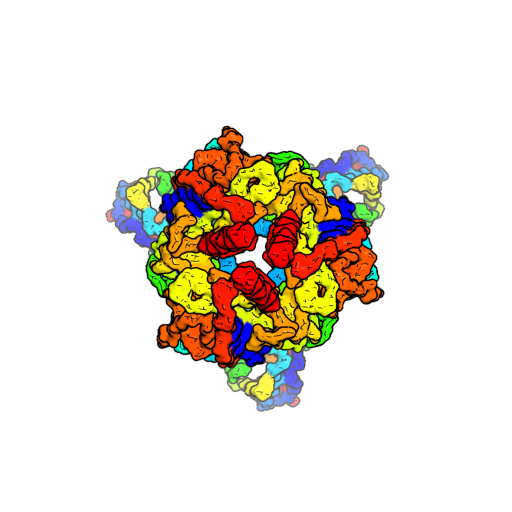51 166.164 166.633 1.00 58.86 218 GLU B N 1
ATOM 8280 C CA . GLU F 3 218 ? 163.107 166.921 165.509 1.00 58.86 218 GLU B CA 1
ATOM 8281 C C . GLU F 3 218 ? 164.203 167.374 164.554 1.00 58.86 218 GLU B C 1
ATOM 8282 O O . GLU F 3 218 ? 163.948 167.563 163.354 1.00 58.86 218 GLU B O 1
ATOM 8288 N N . THR F 3 219 ? 165.423 167.560 165.068 1.00 53.48 219 THR B N 1
ATOM 8289 C CA . THR F 3 219 ? 166.537 167.957 164.217 1.00 53.48 219 THR B CA 1
ATOM 8290 C C . THR F 3 219 ? 166.783 166.928 163.123 1.00 53.48 219 THR B C 1
ATOM 8291 O O . THR F 3 219 ? 167.120 167.284 161.989 1.00 53.48 219 THR B O 1
ATOM 8295 N N . VAL F 3 220 ? 166.617 165.642 163.447 1.00 49.83 220 VAL B N 1
ATOM 8296 C CA . VAL F 3 220 ? 166.772 164.597 162.441 1.00 49.83 220 VAL B CA 1
ATOM 8297 C C . VAL F 3 220 ? 165.758 164.780 161.321 1.00 49.83 220 VAL B C 1
ATOM 8298 O O . VAL F 3 220 ? 166.094 164.667 160.138 1.00 49.83 220 VAL B O 1
ATOM 8302 N N . ILE F 3 221 ? 164.503 165.070 161.674 1.00 46.73 221 ILE B N 1
ATOM 8303 C CA . ILE F 3 221 ? 163.463 165.249 160.664 1.00 46.73 221 ILE B CA 1
ATOM 8304 C C . ILE F 3 221 ? 163.774 166.451 159.779 1.00 46.73 221 ILE B C 1
ATOM 8305 O O . ILE F 3 221 ? 163.673 166.381 158.547 1.00 46.73 221 ILE B O 1
ATOM 8310 N N . GLU F 3 222 ? 164.151 167.575 160.393 1.00 47.53 222 GLU B N 1
ATOM 8311 C CA . GLU F 3 222 ? 164.442 168.774 159.609 1.00 47.53 222 GLU B CA 1
ATOM 8312 C C . GLU F 3 222 ? 165.636 168.552 158.684 1.00 47.53 222 GLU B C 1
ATOM 8313 O O . GLU F 3 222 ? 165.601 168.913 157.496 1.00 47.53 222 GLU B O 1
ATOM 8319 N N . PHE F 3 223 ? 166.703 167.949 159.216 1.00 41.99 223 PHE B N 1
ATOM 8320 C CA . PHE F 3 223 ? 167.891 167.690 158.416 1.00 41.99 223 PHE B CA 1
ATOM 8321 C C . PHE F 3 223 ? 167.585 166.727 157.279 1.00 41.99 223 PHE B C 1
ATOM 8322 O O . PHE F 3 223 ? 168.066 166.912 156.156 1.00 41.99 223 PHE B O 1
ATOM 8330 N N . GLN F 3 224 ? 166.779 165.695 157.546 1.00 42.19 224 GLN B N 1
ATOM 8331 C CA . GLN F 3 224 ? 166.427 164.752 156.494 1.00 42.19 224 GLN B CA 1
ATOM 8332 C C . GLN F 3 224 ? 165.563 165.408 155.426 1.00 42.19 224 GLN B C 1
ATOM 8333 O O . GLN F 3 224 ? 165.713 165.092 154.246 1.00 42.19 224 GLN B O 1
ATOM 8339 N N . GLN F 3 225 ? 164.688 166.345 155.804 1.00 41.35 225 GLN B N 1
ATOM 8340 C CA . GLN F 3 225 ? 163.888 167.043 154.801 1.00 41.35 225 GLN B CA 1
ATOM 8341 C C . GLN F 3 225 ? 164.767 167.898 153.894 1.00 41.35 225 GLN B C 1
ATOM 8342 O O . GLN F 3 225 ? 164.655 167.842 152.659 1.00 41.35 225 GLN B O 1
ATOM 8348 N N . LYS F 3 226 ? 165.655 168.698 154.491 1.00 36.13 226 LYS B N 1
ATOM 8349 C CA . LYS F 3 226 ? 166.521 169.553 153.680 1.00 36.13 226 LYS B CA 1
ATOM 8350 C C . LYS F 3 226 ? 167.459 168.724 152.806 1.00 36.13 226 LYS B C 1
ATOM 8351 O O . LYS F 3 226 ? 167.654 169.029 151.617 1.00 36.13 226 LYS B O 1
ATOM 8357 N N . ASN F 3 227 ? 168.042 167.663 153.372 1.00 33.33 227 ASN B N 1
ATOM 8358 C CA . ASN F 3 227 ? 168.922 166.802 152.596 1.00 33.33 227 ASN B CA 1
ATOM 8359 C C . ASN F 3 227 ? 168.162 166.062 151.507 1.00 33.33 227 ASN B C 1
ATOM 8360 O O . ASN F 3 227 ? 168.713 165.818 150.433 1.00 33.33 227 ASN B O 1
ATOM 8365 N N . ASN F 3 228 ? 166.901 165.700 151.758 1.00 32.16 228 ASN B N 1
ATOM 8366 C CA . ASN F 3 228 ? 166.090 165.070 150.723 1.00 32.16 228 ASN B CA 1
ATOM 8367 C C . ASN F 3 228 ? 165.850 166.025 149.565 1.00 32.16 228 ASN B C 1
ATOM 8368 O O . ASN F 3 228 ? 165.941 165.628 148.400 1.00 32.16 228 ASN B O 1
ATOM 8373 N N . ARG F 3 229 ? 165.546 167.289 149.867 1.00 27.40 229 ARG B N 1
ATOM 8374 C CA . ARG F 3 229 ? 165.372 168.275 148.801 1.00 27.40 229 ARG B CA 1
ATOM 8375 C C . ARG F 3 229 ? 166.648 168.418 147.973 1.00 27.40 229 ARG B C 1
ATOM 8376 O O . ARG F 3 229 ? 166.620 168.344 146.732 1.00 27.40 229 ARG B O 1
ATOM 8384 N N . LEU F 3 230 ? 167.785 168.614 148.647 1.00 24.38 230 LEU B N 1
ATOM 8385 C CA . LEU F 3 230 ? 169.040 168.812 147.923 1.00 24.38 230 LEU B CA 1
ATOM 8386 C C . LEU F 3 230 ? 169.427 167.568 147.126 1.00 24.38 230 LEU B C 1
ATOM 8387 O O . LEU F 3 230 ? 169.890 167.672 145.982 1.00 24.38 230 LEU B O 1
ATOM 8392 N N . LEU F 3 231 ? 169.254 166.384 147.718 1.00 24.42 231 LEU B N 1
ATOM 8393 C CA . LEU F 3 231 ? 169.577 165.144 147.029 1.00 24.42 231 LEU B CA 1
ATOM 8394 C C . LEU F 3 231 ? 168.649 164.906 145.849 1.00 24.42 231 LEU B C 1
ATOM 8395 O O . LEU F 3 231 ? 169.077 164.356 144.835 1.00 24.42 231 LEU B O 1
ATOM 8400 N N . GLU F 3 232 ? 167.382 165.311 145.957 1.00 24.99 232 GLU B N 1
ATOM 8401 C CA . GLU F 3 232 ? 166.483 165.215 144.815 1.00 24.99 232 GLU B CA 1
ATOM 8402 C C . GLU F 3 232 ? 166.967 166.093 143.671 1.00 24.99 232 GLU B C 1
ATOM 8403 O O . GLU F 3 232 ? 166.982 165.665 142.509 1.00 24.99 232 GLU B O 1
ATOM 8409 N N . ILE F 3 233 ? 167.389 167.321 143.986 1.00 21.99 233 ILE B N 1
ATOM 8410 C CA . ILE F 3 233 ? 167.915 168.209 142.947 1.00 21.99 233 ILE B CA 1
ATOM 8411 C C . ILE F 3 233 ? 169.140 167.587 142.285 1.00 21.99 233 ILE B C 1
ATOM 8412 O O . ILE F 3 233 ? 169.244 167.521 141.050 1.00 21.99 233 ILE B O 1
ATOM 8417 N N . THR F 3 234 ? 170.087 167.110 143.100 1.00 20.33 234 THR B N 1
ATOM 8418 C CA . THR F 3 234 ? 171.330 166.586 142.542 1.00 20.33 234 THR B CA 1
ATOM 8419 C C . THR F 3 234 ? 171.091 165.290 141.772 1.00 20.33 234 THR B C 1
ATOM 8420 O O . THR F 3 234 ? 171.754 165.035 140.763 1.00 20.33 234 THR B O 1
ATOM 8424 N N . ARG F 3 235 ? 170.118 164.480 142.197 1.00 21.07 235 ARG B N 1
ATOM 8425 C CA . ARG F 3 235 ? 169.822 163.244 141.482 1.00 21.07 235 ARG B CA 1
ATOM 8426 C C . ARG F 3 235 ? 169.149 163.534 140.149 1.00 21.07 235 ARG B C 1
ATOM 8427 O O . ARG F 3 235 ? 169.432 162.867 139.146 1.00 21.07 235 ARG B O 1
ATOM 8435 N N . GLU F 3 236 ? 168.246 164.520 140.116 1.00 18.28 236 GLU B N 1
ATOM 8436 C CA . GLU F 3 236 ? 167.603 164.860 138.854 1.00 18.28 236 GLU B CA 1
ATOM 8437 C C . GLU F 3 236 ? 168.592 165.482 137.878 1.00 18.28 236 GLU B C 1
ATOM 8438 O O . GLU F 3 236 ? 168.454 165.301 136.662 1.00 18.28 236 GLU B O 1
ATOM 8444 N N . PHE F 3 237 ? 169.590 166.218 138.379 1.00 17.06 237 PHE B N 1
ATOM 8445 C CA . PHE F 3 237 ? 170.696 166.612 137.508 1.00 17.06 237 PHE B CA 1
ATOM 8446 C C . PHE F 3 237 ? 171.516 165.405 137.060 1.00 17.06 237 PHE B C 1
ATOM 8447 O O . PHE F 3 237 ? 171.967 165.348 135.910 1.00 17.06 237 PHE B O 1
ATOM 8455 N N . SER F 3 238 ? 171.726 164.436 137.955 1.00 16.74 238 SER B N 1
ATOM 8456 C CA . SER F 3 238 ? 172.575 163.292 137.634 1.00 16.74 238 SER B CA 1
ATOM 8457 C C . SER F 3 238 ? 171.972 162.424 136.536 1.00 16.74 238 SER B C 1
ATOM 8458 O O . SER F 3 238 ? 172.688 161.965 135.637 1.00 16.74 238 SER B O 1
ATOM 8461 N N . VAL F 3 239 ? 170.662 162.180 136.592 1.00 15.27 239 VAL B N 1
ATOM 8462 C CA . VAL F 3 239 ? 170.050 161.223 135.672 1.00 15.27 239 VAL B CA 1
ATOM 8463 C C . VAL F 3 239 ? 170.044 161.760 134.246 1.00 15.27 239 VAL B C 1
ATOM 8464 O O . VAL F 3 239 ? 170.309 161.022 133.290 1.00 15.27 239 VAL B O 1
ATOM 8468 N N . ASN F 3 240 ? 169.758 163.050 134.076 1.00 11.37 240 ASN B N 1
ATOM 8469 C CA . ASN F 3 240 ? 169.535 163.627 132.758 1.00 11.37 240 ASN B CA 1
ATOM 8470 C C . ASN F 3 240 ? 170.810 164.181 132.127 1.00 11.37 240 ASN B C 1
ATOM 8471 O O . ASN F 3 240 ? 170.727 164.931 131.147 1.00 11.37 240 ASN B O 1
ATOM 8476 N N . ALA F 3 241 ? 171.977 163.840 132.675 1.00 12.47 241 ALA B N 1
ATOM 8477 C CA . ALA F 3 241 ? 173.283 164.169 132.109 1.00 12.47 241 ALA B CA 1
ATOM 8478 C C . ALA F 3 241 ? 173.552 165.668 132.041 1.00 12.47 241 ALA B C 1
ATOM 8479 O O . ALA F 3 241 ? 174.309 166.121 131.176 1.00 12.47 241 ALA B O 1
ATOM 8481 N N . GLY F 3 242 ? 172.953 166.456 132.933 1.00 11.33 242 GLY B N 1
ATOM 8482 C CA . GLY F 3 242 ? 173.263 167.864 133.048 1.00 11.33 242 GLY B CA 1
ATOM 8483 C C . GLY F 3 242 ? 172.262 168.808 132.418 1.00 11.33 242 GLY B C 1
ATOM 8484 O O . GLY F 3 242 ? 172.323 170.014 132.687 1.00 11.33 242 GLY B O 1
ATOM 8485 N N . VAL F 3 243 ? 171.347 168.309 131.590 1.00 9.41 243 VAL B N 1
ATOM 8486 C CA . VAL F 3 243 ? 170.330 169.135 130.951 1.00 9.41 243 VAL B CA 1
ATOM 8487 C C . VAL F 3 243 ? 168.970 168.514 131.227 1.00 9.41 243 VAL B C 1
ATOM 8488 O O . VAL F 3 243 ? 168.759 167.327 130.957 1.00 9.41 243 VAL B O 1
ATOM 8492 N N . THR F 3 244 ? 168.047 169.315 131.754 1.00 10.64 244 THR B N 1
ATOM 8493 C CA . THR F 3 244 ? 166.713 168.854 132.102 1.00 10.64 244 THR B CA 1
ATOM 8494 C C . THR F 3 244 ? 165.666 169.723 131.421 1.00 10.64 244 THR B C 1
ATOM 8495 O O . THR F 3 244 ? 165.864 170.927 131.230 1.00 10.64 244 THR B O 1
ATOM 8499 N N . THR F 3 245 ? 164.544 169.101 131.065 1.00 8.21 245 THR B N 1
ATOM 8500 C CA . THR F 3 245 ? 163.413 169.804 130.473 1.00 8.21 245 THR B CA 1
ATOM 8501 C C . THR F 3 245 ? 162.157 168.941 130.552 1.00 8.21 245 THR B C 1
ATOM 8502 O O . THR F 3 245 ? 162.191 167.755 130.200 1.00 8.21 245 THR B O 1
ATOM 8506 N N . PRO F 3 246 ? 161.034 169.486 131.044 1.00 8.85 246 PRO B N 1
ATOM 8507 C CA . PRO F 3 246 ? 160.919 170.833 131.611 1.00 8.85 246 PRO B CA 1
ATOM 8508 C C . PRO F 3 246 ? 161.434 170.896 133.046 1.00 8.85 246 PRO B C 1
ATOM 8509 O O . PRO F 3 246 ? 161.698 169.851 133.639 1.00 8.85 246 PRO B O 1
ATOM 8513 N N . VAL F 3 247 ? 161.582 172.104 133.591 1.00 9.87 247 VAL B N 1
ATOM 8514 C CA . VAL F 3 247 ? 162.053 172.247 134.963 1.00 9.87 247 VAL B CA 1
ATOM 8515 C C . VAL F 3 247 ? 160.998 171.703 135.917 1.00 9.87 247 VAL B C 1
ATOM 8516 O O . VAL F 3 247 ? 159.806 172.018 135.803 1.00 9.87 247 VAL B O 1
ATOM 8520 N N . SER F 3 248 ? 161.427 170.856 136.846 1.00 14.23 248 SER B N 1
ATOM 8521 C CA . SER F 3 248 ? 160.515 170.271 137.813 1.00 14.23 248 SER B CA 1
ATOM 8522 C C . SER F 3 248 ? 160.211 171.274 138.923 1.00 14.23 248 SER B C 1
ATOM 8523 O O . SER F 3 248 ? 160.746 172.385 138.963 1.00 14.23 248 SER B O 1
ATOM 8526 N N . THR F 3 249 ? 159.330 170.872 139.841 1.00 18.37 249 THR B N 1
ATOM 8527 C CA . THR F 3 249 ? 159.002 171.714 140.985 1.00 18.37 249 THR B CA 1
ATOM 8528 C C . THR F 3 249 ? 160.197 171.902 141.913 1.00 18.37 249 THR B C 1
ATOM 8529 O O . THR F 3 249 ? 160.237 172.878 142.671 1.00 18.37 249 THR B O 1
ATOM 8533 N N . TYR F 3 250 ? 161.180 171.001 141.853 1.00 19.34 250 TYR B N 1
ATOM 8534 C CA . TYR F 3 250 ? 162.311 171.066 142.773 1.00 19.34 250 TYR B CA 1
ATOM 8535 C C . TYR F 3 250 ? 163.211 172.260 142.475 1.00 19.34 250 TYR B C 1
ATOM 8536 O O . TYR F 3 250 ? 163.663 172.946 143.399 1.00 19.34 250 TYR B O 1
ATOM 8545 N N . MET F 3 251 ? 163.486 172.524 141.196 1.00 16.57 251 MET B N 1
ATOM 8546 C CA . MET F 3 251 ? 164.371 173.631 140.849 1.00 16.57 251 MET B CA 1
ATOM 8547 C C . MET F 3 251 ? 163.700 174.988 141.017 1.00 16.57 251 MET B C 1
ATOM 8548 O O . MET F 3 251 ? 164.380 175.974 141.320 1.00 16.57 251 MET B O 1
ATOM 8553 N N . LEU F 3 252 ? 162.384 175.065 140.826 1.00 17.65 252 LEU B N 1
ATOM 8554 C CA . LEU F 3 252 ? 161.672 176.340 140.854 1.00 17.65 252 LEU B CA 1
ATOM 8555 C C . LEU F 3 252 ? 160.288 176.114 141.445 1.00 17.65 252 LEU B C 1
ATOM 8556 O O . LEU F 3 252 ? 159.456 175.433 140.839 1.00 17.65 252 LEU B O 1
ATOM 8561 N N . THR F 3 253 ? 160.046 176.686 142.621 1.00 23.72 253 THR B N 1
ATOM 8562 C CA . THR F 3 253 ? 158.740 176.609 143.254 1.00 23.72 253 THR B CA 1
ATOM 8563 C C . THR F 3 253 ? 157.773 177.598 142.605 1.00 23.72 253 THR B C 1
ATOM 8564 O O . THR F 3 253 ? 158.152 178.434 141.780 1.00 23.72 253 THR B O 1
ATOM 8568 N N . ASN F 3 254 ? 156.500 177.489 142.990 1.00 23.89 254 ASN B N 1
ATOM 8569 C CA . ASN F 3 254 ? 155.468 178.336 142.400 1.00 23.89 254 ASN B CA 1
ATOM 8570 C C . ASN F 3 254 ? 155.674 179.800 142.769 1.00 23.89 254 ASN B C 1
ATOM 8571 O O . ASN F 3 254 ? 155.630 180.682 141.903 1.00 23.89 254 ASN B O 1
ATOM 8576 N N . SER F 3 255 ? 155.900 180.077 144.055 1.00 25.64 255 SER B N 1
ATOM 8577 C CA . SER F 3 255 ? 156.057 181.459 144.496 1.00 25.64 255 SER B CA 1
ATOM 8578 C C . SER F 3 255 ? 157.287 182.101 143.868 1.00 25.64 255 SER B C 1
ATOM 8579 O O . SER F 3 255 ? 157.245 183.265 143.449 1.00 25.64 255 SER B O 1
ATOM 8582 N N . GLU F 3 256 ? 158.391 181.357 143.793 1.00 24.20 256 GLU B N 1
ATOM 8583 C CA . GLU F 3 256 ? 159.600 181.896 143.182 1.00 24.20 256 GLU B CA 1
ATOM 8584 C C . GLU F 3 256 ? 159.390 182.178 141.700 1.00 24.20 256 GLU B C 1
ATOM 8585 O O . GLU F 3 256 ? 159.853 183.202 141.183 1.00 24.20 256 GLU B O 1
ATOM 8591 N N . LEU F 3 257 ? 158.695 181.279 140.997 1.00 20.75 257 LEU B N 1
ATOM 8592 C CA . LEU F 3 257 ? 158.417 181.505 139.583 1.00 20.75 257 LEU B CA 1
ATOM 8593 C C . LEU F 3 257 ? 157.535 182.730 139.382 1.00 20.75 257 LEU B C 1
ATOM 8594 O O . LEU F 3 257 ? 157.768 183.528 138.466 1.00 20.75 257 LEU B O 1
ATOM 8599 N N . LEU F 3 258 ? 156.514 182.896 140.226 1.00 22.75 258 LEU B N 1
ATOM 8600 C CA . LEU F 3 258 ? 155.657 184.073 140.122 1.00 22.75 258 LEU B CA 1
ATOM 8601 C C . LEU F 3 258 ? 156.438 185.352 140.395 1.00 22.75 258 LEU B C 1
ATOM 8602 O O . LEU F 3 258 ? 156.247 186.363 139.708 1.00 22.75 258 LEU B O 1
ATOM 8607 N N . SER F 3 259 ? 157.322 185.330 141.397 1.00 26.24 259 SER B N 1
ATOM 8608 C CA . SER F 3 259 ? 158.146 186.501 141.680 1.00 26.24 259 SER B CA 1
ATOM 8609 C C . SER F 3 259 ? 159.068 186.823 140.510 1.00 26.24 259 SER B C 1
ATOM 8610 O O . SER F 3 259 ? 159.250 187.994 140.156 1.00 26.24 259 SER B O 1
ATOM 8613 N N . LEU F 3 260 ? 159.663 185.795 139.899 1.00 23.75 260 LEU B N 1
ATOM 8614 C CA . LEU F 3 260 ? 160.534 186.019 138.751 1.00 23.75 260 LEU B CA 1
ATOM 8615 C C . LEU F 3 260 ? 159.759 186.592 137.570 1.00 23.75 260 LEU B C 1
ATOM 8616 O O . LEU F 3 260 ? 160.251 187.482 136.868 1.00 23.75 260 LEU B O 1
ATOM 8621 N N . ILE F 3 261 ? 158.546 186.087 137.332 1.00 23.36 261 ILE B N 1
ATOM 8622 C CA . ILE F 3 261 ? 157.726 186.602 136.238 1.00 23.36 261 ILE B CA 1
ATOM 8623 C C . ILE F 3 261 ? 157.345 188.055 136.495 1.00 23.36 261 ILE B C 1
ATOM 8624 O O . ILE F 3 261 ? 157.388 188.895 135.588 1.00 23.36 261 ILE B O 1
ATOM 8629 N N . ASN F 3 262 ? 156.962 188.374 137.735 1.00 27.68 262 ASN B N 1
ATOM 8630 C CA . ASN F 3 262 ? 156.610 189.750 138.071 1.00 27.68 262 ASN B CA 1
ATOM 8631 C C . ASN F 3 262 ? 157.806 190.681 137.916 1.00 27.68 262 ASN B C 1
ATOM 8632 O O . ASN F 3 262 ? 157.662 191.815 137.441 1.00 27.68 262 ASN B O 1
ATOM 8637 N N . ASP F 3 263 ? 158.994 190.224 138.310 1.00 31.27 263 ASP B N 1
ATOM 8638 C CA . ASP F 3 263 ? 160.199 191.035 138.202 1.00 31.27 263 ASP B CA 1
ATOM 8639 C C . ASP F 3 263 ? 160.777 191.061 136.794 1.00 31.27 263 ASP B C 1
ATOM 8640 O O . ASP F 3 263 ? 161.722 191.818 136.546 1.00 31.27 263 ASP B O 1
ATOM 8645 N N . MET F 3 264 ? 160.247 190.261 135.877 1.00 32.74 264 MET B N 1
ATOM 8646 C CA . MET F 3 264 ? 160.778 190.225 134.520 1.00 32.74 264 MET B CA 1
ATOM 8647 C C . MET F 3 264 ? 160.513 191.554 133.819 1.00 32.74 264 MET B C 1
ATOM 8648 O O . MET F 3 264 ? 159.368 192.021 133.799 1.00 32.74 264 MET B O 1
ATOM 8653 N N . PRO F 3 265 ? 161.532 192.190 133.238 1.00 36.00 265 PRO B N 1
ATOM 8654 C CA . PRO F 3 265 ? 161.348 193.499 132.569 1.00 36.00 265 PRO B CA 1
ATOM 8655 C C . PRO F 3 265 ? 160.628 193.389 131.227 1.00 36.00 265 PRO B C 1
ATOM 8656 O O . PRO F 3 265 ? 161.211 193.436 130.144 1.00 36.00 265 PRO B O 1
ATOM 8660 N N . ILE F 3 266 ? 159.307 193.236 131.296 1.00 34.43 266 ILE B N 1
ATOM 8661 C CA . ILE F 3 266 ? 158.444 193.168 130.127 1.00 34.43 266 ILE B CA 1
ATOM 8662 C C . ILE F 3 266 ? 157.211 194.028 130.384 1.00 34.43 266 ILE B C 1
ATOM 8663 O O . ILE F 3 266 ? 157.087 194.677 131.425 1.00 34.43 266 ILE B O 1
ATOM 8668 N N . THR F 3 267 ? 156.293 194.026 129.422 1.00 38.41 267 THR B N 1
ATOM 8669 C CA . THR F 3 267 ? 155.077 194.822 129.519 1.00 38.41 267 THR B CA 1
ATOM 8670 C C . THR F 3 267 ? 154.088 194.135 130.461 1.00 38.41 267 THR B C 1
ATOM 8671 O O . THR F 3 267 ? 154.404 193.141 131.120 1.00 38.41 267 THR B O 1
ATOM 8675 N N . ASN F 3 268 ? 152.866 194.663 130.534 1.00 37.10 268 ASN B N 1
ATOM 8676 C CA . ASN F 3 268 ? 151.866 194.142 131.459 1.00 37.10 268 ASN B CA 1
ATOM 8677 C C . ASN F 3 268 ? 150.994 193.062 130.832 1.00 37.10 268 ASN B C 1
ATOM 8678 O O . ASN F 3 268 ? 150.615 192.104 131.515 1.00 37.10 268 ASN B O 1
ATOM 8683 N N . ASP F 3 269 ? 150.657 193.199 129.547 1.00 34.74 269 ASP B N 1
ATOM 8684 C CA . ASP F 3 269 ? 149.824 192.195 128.891 1.00 34.74 269 ASP B CA 1
ATOM 8685 C C . ASP F 3 269 ? 150.527 190.845 128.832 1.00 34.74 269 ASP B C 1
ATOM 8686 O O . ASP F 3 269 ? 149.902 189.800 129.055 1.00 34.74 269 ASP B O 1
ATOM 8691 N N . GLN F 3 270 ? 151.828 190.844 128.531 1.00 31.76 270 GLN B N 1
ATOM 8692 C CA . GLN F 3 270 ? 152.579 189.593 128.504 1.00 31.76 270 GLN B CA 1
ATOM 8693 C C . GLN F 3 270 ? 152.624 188.947 129.883 1.00 31.76 270 GLN B C 1
ATOM 8694 O O . GLN F 3 270 ? 152.485 187.725 130.008 1.00 31.76 270 GLN B O 1
ATOM 8700 N N . LYS F 3 271 ? 152.820 189.752 130.931 1.00 28.32 271 LYS B N 1
ATOM 8701 C CA . LYS F 3 271 ? 152.818 189.213 132.287 1.00 28.32 271 LYS B CA 1
ATOM 8702 C C . LYS F 3 271 ? 151.458 188.625 132.642 1.00 28.32 271 LYS B C 1
ATOM 8703 O O . LYS F 3 271 ? 151.378 187.558 133.262 1.00 28.32 271 LYS B O 1
ATOM 8709 N N . LYS F 3 272 ? 150.379 189.308 132.255 1.00 27.15 272 LYS B N 1
ATOM 8710 C CA . LYS F 3 272 ? 149.040 188.798 132.534 1.00 27.15 272 LYS B CA 1
ATOM 8711 C C . LYS F 3 272 ? 148.783 187.491 131.796 1.00 27.15 272 LYS B C 1
ATOM 8712 O O . LYS F 3 272 ? 148.166 186.570 132.343 1.00 27.15 272 LYS B O 1
ATOM 8718 N N . LEU F 3 273 ? 149.251 187.391 130.550 1.00 24.31 273 LEU B N 1
ATOM 8719 C CA . LEU F 3 273 ? 149.017 186.181 129.768 1.00 24.31 273 LEU B CA 1
ATOM 8720 C C . LEU F 3 273 ? 149.883 185.022 130.244 1.00 24.31 273 LEU B C 1
ATOM 8721 O O . LEU F 3 273 ? 149.462 183.863 130.158 1.00 24.31 273 LEU B O 1
ATOM 8726 N N . MET F 3 274 ? 151.081 185.307 130.753 1.00 21.34 274 MET B N 1
ATOM 8727 C CA . MET F 3 274 ? 152.004 184.251 131.149 1.00 21.34 274 MET B CA 1
ATOM 8728 C C . MET F 3 274 ? 151.819 183.804 132.593 1.00 21.34 274 MET B C 1
ATOM 8729 O O . MET F 3 274 ? 152.149 182.657 132.918 1.00 21.34 274 MET B O 1
ATOM 8734 N N . SER F 3 275 ? 151.288 184.666 133.463 1.00 20.84 275 SER B N 1
ATOM 8735 C CA . SER F 3 275 ? 151.095 184.289 134.858 1.00 20.84 275 SER B CA 1
ATOM 8736 C C . SER F 3 275 ? 149.868 183.412 135.070 1.00 20.84 275 SER B C 1
ATOM 8737 O O . SER F 3 275 ? 149.764 182.759 136.113 1.00 20.84 275 SER B O 1
ATOM 8740 N N . ASN F 3 276 ? 148.941 183.382 134.114 1.00 18.81 276 ASN B N 1
ATOM 8741 C CA . ASN F 3 276 ? 147.752 182.546 134.216 1.00 18.81 276 ASN B CA 1
ATOM 8742 C C . ASN F 3 276 ? 147.931 181.174 133.584 1.00 18.81 276 ASN B C 1
ATOM 8743 O O . ASN F 3 276 ? 147.032 180.334 133.699 1.00 18.81 276 ASN B O 1
ATOM 8748 N N . ASN F 3 277 ? 149.058 180.928 132.920 1.00 15.15 277 ASN B N 1
ATOM 8749 C CA . ASN F 3 277 ? 149.336 179.673 132.227 1.00 15.15 277 ASN B CA 1
ATOM 8750 C C . ASN F 3 277 ? 150.743 179.192 132.554 1.00 15.15 277 ASN B C 1
ATOM 8751 O O . ASN F 3 277 ? 151.540 178.869 131.671 1.00 15.15 277 ASN B O 1
ATOM 8756 N N . VAL F 3 278 ? 151.067 179.149 133.850 1.00 12.06 278 VAL B N 1
ATOM 8757 C CA . VAL F 3 278 ? 152.417 178.806 134.283 1.00 12.06 278 VAL B CA 1
ATOM 8758 C C . VAL F 3 278 ? 152.838 177.416 133.825 1.00 12.06 278 VAL B C 1
ATOM 8759 O O . VAL F 3 278 ? 154.037 177.154 133.677 1.00 12.06 278 VAL B O 1
ATOM 8763 N N . GLN F 3 279 ? 151.882 176.515 133.584 1.00 14.04 279 GLN B N 1
ATOM 8764 C CA . GLN F 3 279 ? 152.231 175.183 133.102 1.00 14.04 279 GLN B CA 1
ATOM 8765 C C . GLN F 3 279 ? 152.907 175.248 131.737 1.00 14.04 279 GLN B C 1
ATOM 8766 O O . GLN F 3 279 ? 153.916 174.573 131.502 1.00 14.04 279 GLN B O 1
ATOM 8772 N N . ILE F 3 280 ? 152.370 176.065 130.829 1.00 10.36 280 ILE B N 1
ATOM 8773 C CA . ILE F 3 280 ? 152.930 176.154 129.484 1.00 10.36 280 ILE B CA 1
ATOM 8774 C C . ILE F 3 280 ? 154.315 176.793 129.517 1.00 10.36 280 ILE B C 1
ATOM 8775 O O . ILE F 3 280 ? 155.250 176.304 128.873 1.00 10.36 280 ILE B O 1
ATOM 8780 N N . VAL F 3 281 ? 154.471 177.887 130.267 1.00 8.79 281 VAL B N 1
ATOM 8781 C CA . VAL F 3 281 ? 155.769 178.554 130.318 1.00 8.79 281 VAL B CA 1
ATOM 8782 C C . VAL F 3 281 ? 156.798 177.679 131.026 1.00 8.79 281 VAL B C 1
ATOM 8783 O O . VAL F 3 281 ? 157.996 177.760 130.732 1.00 8.79 281 VAL B O 1
ATOM 8787 N N . ARG F 3 282 ? 156.360 176.825 131.953 1.00 10.27 282 ARG B N 1
ATOM 8788 C CA . ARG F 3 282 ? 157.279 175.871 132.559 1.00 10.27 282 ARG B CA 1
ATOM 8789 C C . ARG F 3 282 ? 157.647 174.751 131.595 1.00 10.27 282 ARG B C 1
ATOM 8790 O O . ARG F 3 282 ? 158.778 174.255 131.628 1.00 10.27 282 ARG B O 1
ATOM 8798 N N . GLN F 3 283 ? 156.714 174.356 130.724 1.00 11.29 283 GLN B N 1
ATOM 8799 C CA . GLN F 3 283 ? 156.965 173.251 129.805 1.00 11.29 283 GLN B CA 1
ATOM 8800 C C . GLN F 3 283 ? 158.075 173.571 128.810 1.00 11.29 283 GLN B C 1
ATOM 8801 O O . GLN F 3 283 ? 158.818 172.673 128.400 1.00 11.29 283 GLN B O 1
ATOM 8807 N N . GLN F 3 284 ? 158.213 174.837 128.417 1.00 6.63 284 GLN B N 1
ATOM 8808 C CA . GLN F 3 284 ? 159.138 175.231 127.364 1.00 6.63 284 GLN B CA 1
ATOM 8809 C C . GLN F 3 284 ? 160.429 175.843 127.899 1.00 6.63 284 GLN B C 1
ATOM 8810 O O . GLN F 3 284 ? 161.185 176.439 127.124 1.00 6.63 284 GLN B O 1
ATOM 8816 N N . SER F 3 285 ? 160.699 175.715 129.194 1.00 13.26 285 SER B N 1
ATOM 8817 C CA . SER F 3 285 ? 161.879 176.317 129.795 1.00 13.26 285 SER B CA 1
ATOM 8818 C C . SER F 3 285 ? 163.058 175.346 129.721 1.00 13.26 285 SER B C 1
ATOM 8819 O O . SER F 3 285 ? 162.967 174.263 129.137 1.00 13.26 285 SER B O 1
ATOM 8822 N N . TYR F 3 286 ? 164.185 175.731 130.319 1.00 8.42 286 TYR B N 1
ATOM 8823 C CA . TYR F 3 286 ? 165.381 174.899 130.327 1.00 8.42 286 TYR B CA 1
ATOM 8824 C C . TYR F 3 286 ? 166.173 175.170 131.598 1.00 8.42 286 TYR B C 1
ATOM 8825 O O . TYR F 3 286 ? 166.000 176.199 132.254 1.00 8.42 286 TYR B O 1
ATOM 8834 N N . SER F 3 287 ? 167.061 174.235 131.930 1.00 9.12 287 SER B N 1
ATOM 8835 C CA . SER F 3 287 ? 167.920 174.362 133.101 1.00 9.12 287 SER B CA 1
ATOM 8836 C C . SER F 3 287 ? 169.303 173.824 132.770 1.00 9.12 287 SER B C 1
ATOM 8837 O O . SER F 3 287 ? 169.429 172.708 132.258 1.00 9.12 287 SER B O 1
ATOM 8840 N N . ILE F 3 288 ? 170.331 174.619 133.060 1.00 11.40 288 ILE B N 1
ATOM 8841 C CA . ILE F 3 288 ? 171.721 174.252 132.815 1.00 11.40 288 ILE B CA 1
ATOM 8842 C C . ILE F 3 288 ? 172.476 174.300 134.135 1.00 11.40 288 ILE B C 1
ATOM 8843 O O . ILE F 3 288 ? 172.436 175.313 134.846 1.00 11.40 288 ILE B O 1
ATOM 8848 N N . MET F 3 289 ? 173.164 173.207 134.457 1.00 15.01 289 MET B N 1
ATOM 8849 C CA . MET F 3 289 ? 173.974 173.143 135.664 1.00 15.01 289 MET B CA 1
ATOM 8850 C C . MET F 3 289 ? 175.300 173.847 135.401 1.00 15.01 289 MET B C 1
ATOM 8851 O O . MET F 3 289 ? 175.925 173.647 134.355 1.00 15.01 289 MET B O 1
ATOM 8856 N N . CYS F 3 290 ? 175.737 174.668 136.358 1.00 23.00 290 CYS B N 1
ATOM 8857 C CA . CYS F 3 290 ? 176.837 175.594 136.101 1.00 23.00 290 CYS B CA 1
ATOM 8858 C C . CYS F 3 290 ? 178.000 175.441 137.076 1.00 23.00 290 CYS B C 1
ATOM 8859 O O . CYS F 3 290 ? 178.096 174.445 137.797 1.00 23.00 290 CYS B O 1
ATOM 8862 N N . ILE F 3 291 ? 178.897 176.432 137.086 1.00 30.48 291 ILE B N 1
ATOM 8863 C CA . ILE F 3 291 ? 180.170 176.302 137.785 1.00 30.48 291 ILE B CA 1
ATOM 8864 C C . ILE F 3 291 ? 179.959 175.984 139.258 1.00 30.48 291 ILE B C 1
ATOM 8865 O O . ILE F 3 291 ? 179.015 176.466 139.899 1.00 30.48 291 ILE B O 1
ATOM 8870 N N . ILE F 3 292 ? 180.835 175.139 139.794 1.00 32.97 292 ILE B N 1
ATOM 8871 C CA . ILE F 3 292 ? 180.890 174.825 141.217 1.00 32.97 292 ILE B CA 1
ATOM 8872 C C . ILE F 3 292 ? 182.258 175.241 141.744 1.00 32.97 292 ILE B C 1
ATOM 8873 O O . ILE F 3 292 ? 183.293 174.758 141.266 1.00 32.97 292 ILE B O 1
ATOM 8878 N N . LYS F 3 293 ? 182.262 176.173 142.694 1.00 41.79 293 LYS B N 1
ATOM 8879 C CA . LYS F 3 293 ? 183.490 176.671 143.301 1.00 41.79 293 LYS B CA 1
ATOM 8880 C C . LYS F 3 293 ? 183.110 177.617 144.430 1.00 41.79 293 LYS B C 1
ATOM 8881 O O . LYS F 3 293 ? 181.977 178.102 144.500 1.00 41.79 293 LYS B O 1
ATOM 8887 N N . GLU F 3 294 ? 184.076 177.866 145.314 1.00 48.18 294 GLU B N 1
ATOM 8888 C CA . GLU F 3 294 ? 183.932 178.819 146.414 1.00 48.18 294 GLU B CA 1
ATOM 8889 C C . GLU F 3 294 ? 182.683 178.527 147.246 1.00 48.18 294 GLU B C 1
ATOM 8890 O O . GLU F 3 294 ? 181.891 179.419 147.558 1.00 48.18 294 GLU B O 1
ATOM 8896 N N . GLU F 3 295 ? 182.495 177.244 147.569 1.00 45.64 295 GLU B N 1
ATOM 8897 C CA . GLU F 3 295 ? 181.446 176.749 148.475 1.00 45.64 295 GLU B CA 1
ATOM 8898 C C . GLU F 3 295 ? 180.046 177.245 148.102 1.00 45.64 295 GLU B C 1
ATOM 8899 O O . GLU F 3 295 ? 179.111 177.145 148.904 1.00 45.64 295 GLU B O 1
ATOM 8905 N N . VAL F 3 296 ? 179.869 177.758 146.887 1.00 36.41 296 VAL B N 1
ATOM 8906 C CA . VAL F 3 296 ? 178.578 178.256 146.425 1.00 36.41 296 VAL B CA 1
ATOM 8907 C C . VAL F 3 296 ? 178.236 177.568 145.113 1.00 36.41 296 VAL B C 1
ATOM 8908 O O . VAL F 3 296 ? 179.086 177.453 144.224 1.00 36.41 296 VAL B O 1
ATOM 8912 N N . LEU F 3 297 ? 177.001 177.090 145.003 1.00 27.06 297 LEU B N 1
ATOM 8913 C CA . LEU F 3 297 ? 176.514 176.411 143.811 1.00 27.06 297 LEU B CA 1
ATOM 8914 C C . LEU F 3 297 ? 175.530 177.324 143.094 1.00 27.06 297 LEU B C 1
ATOM 8915 O O . LEU F 3 297 ? 174.594 177.842 143.712 1.00 27.06 297 LEU B O 1
ATOM 8920 N N . ALA F 3 298 ? 175.739 177.511 141.795 1.00 19.60 298 ALA B N 1
ATOM 8921 C CA . ALA F 3 298 ? 174.861 178.335 140.981 1.00 19.60 298 ALA B CA 1
ATOM 8922 C C . ALA F 3 298 ? 174.582 177.617 139.671 1.00 19.60 298 ALA B C 1
ATOM 8923 O O . ALA F 3 298 ? 175.465 176.960 139.113 1.00 19.60 298 ALA B O 1
ATOM 8925 N N . TYR F 3 299 ? 173.345 177.731 139.194 1.00 14.24 299 TYR B N 1
ATOM 8926 C CA . TYR F 3 299 ? 172.968 177.206 137.888 1.00 14.24 299 TYR B CA 1
ATOM 8927 C C . TYR F 3 299 ? 172.100 178.239 137.179 1.00 14.24 299 TYR B C 1
ATOM 8928 O O . TYR F 3 299 ? 171.776 179.295 137.735 1.00 14.24 299 TYR B O 1
ATOM 8937 N N . VAL F 3 300 ? 171.723 177.936 135.939 1.00 11.64 300 VAL B N 1
ATOM 8938 C CA . VAL F 3 300 ? 171.027 178.879 135.074 1.00 11.64 300 VAL B CA 1
ATOM 8939 C C . VAL F 3 300 ? 169.677 178.290 134.694 1.00 11.64 300 VAL B C 1
ATOM 8940 O O . VAL F 3 300 ? 169.594 177.125 134.289 1.00 11.64 300 VAL B O 1
ATOM 8944 N N . VAL F 3 301 ? 168.624 179.089 134.835 1.00 11.30 301 VAL B N 1
ATOM 8945 C CA . VAL F 3 301 ? 167.291 178.732 134.370 1.00 11.30 301 VAL B CA 1
ATOM 8946 C C . VAL F 3 301 ? 166.937 179.644 133.204 1.00 11.30 301 VAL B C 1
ATOM 8947 O O . VAL F 3 301 ? 167.156 180.861 133.260 1.00 11.30 301 VAL B O 1
ATOM 8951 N N . GLN F 3 302 ? 166.406 179.051 132.139 1.00 10.46 302 GLN B N 1
ATOM 8952 C CA . GLN F 3 302 ? 166.103 179.758 130.903 1.00 10.46 302 GLN B CA 1
ATOM 8953 C C . GLN F 3 302 ? 164.600 179.716 130.680 1.00 10.46 302 GLN B C 1
ATOM 8954 O O . GLN F 3 302 ? 164.025 178.636 130.504 1.00 10.46 302 GLN B O 1
ATOM 8960 N N . LEU F 3 303 ? 163.970 180.890 130.687 1.00 11.30 303 LEU B N 1
ATOM 8961 C CA . LEU F 3 303 ? 162.527 181.016 130.566 1.00 11.30 303 LEU B CA 1
ATOM 8962 C C . LEU F 3 303 ? 162.167 181.685 129.252 1.00 11.30 303 LEU B C 1
ATOM 8963 O O . LEU F 3 303 ? 162.817 182.667 128.866 1.00 11.30 303 LEU B O 1
ATOM 8968 N N . PRO F 3 304 ? 161.157 181.191 128.541 1.00 10.25 304 PRO B N 1
ATOM 8969 C CA . PRO F 3 304 ? 160.777 181.814 127.270 1.00 10.25 304 PRO B CA 1
ATOM 8970 C C . PRO F 3 304 ? 160.176 183.194 127.475 1.00 10.25 304 PRO B C 1
ATOM 8971 O O . PRO F 3 304 ? 159.600 183.503 128.520 1.00 10.25 304 PRO B O 1
ATOM 8975 N N . LEU F 3 305 ? 160.320 184.032 126.450 1.00 11.30 305 LEU B N 1
ATOM 8976 C CA . LEU F 3 305 ? 159.811 185.401 126.454 1.00 11.30 305 LEU B CA 1
ATOM 8977 C C . LEU F 3 305 ? 158.890 185.558 125.246 1.00 11.30 305 LEU B C 1
ATOM 8978 O O . LEU F 3 305 ? 159.359 185.777 124.125 1.00 11.30 305 LEU B O 1
ATOM 8983 N N . TYR F 3 306 ? 157.585 185.438 125.480 1.00 11.86 306 TYR B N 1
ATOM 8984 C CA . TYR F 3 306 ? 156.614 185.503 124.397 1.00 11.86 306 TYR B CA 1
ATOM 8985 C C . TYR F 3 306 ? 156.606 186.892 123.766 1.00 11.86 306 TYR B C 1
ATOM 8986 O O . TYR F 3 306 ? 156.661 187.908 124.463 1.00 11.86 306 TYR B O 1
ATOM 8995 N N . GLY F 3 307 ? 156.538 186.928 122.437 1.00 14.29 307 GLY B N 1
ATOM 8996 C CA . GLY F 3 307 ? 156.676 188.182 121.722 1.00 14.29 307 GLY B CA 1
ATOM 8997 C C . GLY F 3 307 ? 155.488 188.619 120.889 1.00 14.29 307 GLY B C 1
ATOM 8998 O O . GLY F 3 307 ? 155.276 189.821 120.704 1.00 14.29 307 GLY B O 1
ATOM 8999 N N . VAL F 3 308 ? 154.705 187.672 120.377 1.00 17.79 308 VAL B N 1
ATOM 9000 C CA . VAL F 3 308 ? 153.562 187.977 119.522 1.00 17.79 308 VAL B CA 1
ATOM 9001 C C . VAL F 3 308 ? 152.301 187.555 120.259 1.00 17.79 308 VAL B C 1
ATOM 9002 O O . VAL F 3 308 ? 152.162 186.385 120.637 1.00 17.79 308 VAL B O 1
ATOM 9006 N N . ILE F 3 309 ? 151.383 188.499 120.454 1.00 21.84 309 ILE B N 1
ATOM 9007 C CA . ILE F 3 309 ? 150.199 188.292 121.277 1.00 21.84 309 ILE B CA 1
ATOM 9008 C C . ILE F 3 309 ? 148.965 188.755 120.513 1.00 21.84 309 ILE B C 1
ATOM 9009 O O . ILE F 3 309 ? 148.986 189.807 119.863 1.00 21.84 309 ILE B O 1
ATOM 9014 N N . ASP F 3 310 ? 147.893 187.964 120.594 1.00 24.65 310 ASP B N 1
ATOM 9015 C CA . ASP F 3 310 ? 146.557 188.344 120.130 1.00 24.65 310 ASP B CA 1
ATOM 9016 C C . ASP F 3 310 ? 146.553 188.671 118.632 1.00 24.65 310 ASP B C 1
ATOM 9017 O O . ASP F 3 310 ? 146.303 189.799 118.204 1.00 24.65 310 ASP B O 1
ATOM 9022 N N . THR F 3 311 ? 146.840 187.640 117.845 1.00 22.47 311 THR B N 1
ATOM 9023 C CA . THR F 3 311 ? 146.741 187.707 116.397 1.00 22.47 311 THR B CA 1
ATOM 9024 C C . THR F 3 311 ? 145.948 186.514 115.887 1.00 22.47 311 THR B C 1
ATOM 9025 O O . THR F 3 311 ? 145.950 185.452 116.516 1.00 22.47 311 THR B O 1
ATOM 9029 N N . PRO F 3 312 ? 145.243 186.664 114.763 1.00 19.81 312 PRO B N 1
ATOM 9030 C CA . PRO F 3 312 ? 144.499 185.526 114.210 1.00 19.81 312 PRO B CA 1
ATOM 9031 C C . PRO F 3 312 ? 145.431 184.368 113.883 1.00 19.81 312 PRO B C 1
ATOM 9032 O O . PRO F 3 312 ? 146.543 184.561 113.388 1.00 19.81 312 PRO B O 1
ATOM 9036 N N . CYS F 3 313 ? 144.964 183.152 114.171 1.00 16.70 313 CYS B N 1
ATOM 9037 C CA . CYS F 3 313 ? 145.830 181.976 114.104 1.00 16.70 313 CYS B CA 1
ATOM 9038 C C . CYS F 3 313 ? 144.928 180.761 113.880 1.00 16.70 313 CYS B C 1
ATOM 9039 O O . CYS F 3 313 ? 144.297 180.280 114.825 1.00 16.70 313 CYS B O 1
ATOM 9042 N N . TRP F 3 314 ? 144.875 180.279 112.640 1.00 13.34 314 TRP B N 1
ATOM 9043 C CA . TRP F 3 314 ? 143.954 179.226 112.233 1.00 13.34 314 TRP B CA 1
ATOM 9044 C C . TRP F 3 314 ? 144.705 177.920 111.967 1.00 13.34 314 TRP B C 1
ATOM 9045 O O . TRP F 3 314 ? 145.934 177.854 112.037 1.00 13.34 314 TRP B O 1
ATOM 9056 N N . LYS F 3 315 ? 143.943 176.868 111.660 1.00 12.72 315 LYS B N 1
ATOM 9057 C CA . LYS F 3 315 ? 144.489 175.530 111.467 1.00 12.72 315 LYS B CA 1
ATOM 9058 C C . LYS F 3 315 ? 143.931 174.912 110.192 1.00 12.72 315 LYS B C 1
ATOM 9059 O O . LYS F 3 315 ? 142.791 175.180 109.798 1.00 12.72 315 LYS B O 1
ATOM 9065 N N . LEU F 3 316 ? 144.742 174.063 109.563 1.00 13.29 316 LEU B N 1
ATOM 9066 C CA . LEU F 3 316 ? 144.400 173.397 108.316 1.00 13.29 316 LEU B CA 1
ATOM 9067 C C . LEU F 3 316 ? 144.481 171.886 108.494 1.00 13.29 316 LEU B C 1
ATOM 9068 O O . LEU F 3 316 ? 145.295 171.381 109.274 1.00 13.29 316 LEU B O 1
ATOM 9073 N N . HIS F 3 317 ? 143.628 171.165 107.764 1.00 14.73 317 HIS B N 1
ATOM 9074 C CA . HIS F 3 317 ? 143.608 169.710 107.793 1.00 14.73 317 HIS B CA 1
ATOM 9075 C C . HIS F 3 317 ? 143.324 169.182 106.396 1.00 14.73 317 HIS B C 1
ATOM 9076 O O . HIS F 3 317 ? 142.513 169.753 105.661 1.00 14.73 317 HIS B O 1
ATOM 9083 N N . THR F 3 318 ? 143.980 168.078 106.043 1.00 18.60 318 THR B N 1
ATOM 9084 C CA . THR F 3 318 ? 143.889 167.504 104.709 1.00 18.60 318 THR B CA 1
ATOM 9085 C C . THR F 3 318 ? 143.545 166.023 104.795 1.00 18.60 318 THR B C 1
ATOM 9086 O O . THR F 3 318 ? 143.677 165.388 105.844 1.00 18.60 318 THR B O 1
ATOM 9090 N N . SER F 3 319 ? 143.096 165.483 103.663 1.00 26.10 319 SER B N 1
ATOM 9091 C CA . SER F 3 319 ? 142.747 164.075 103.542 1.00 26.10 319 SER B CA 1
ATOM 9092 C C . SER F 3 319 ? 142.762 163.708 102.068 1.00 26.10 319 SER B C 1
ATOM 9093 O O . SER F 3 319 ? 142.415 164.545 101.226 1.00 26.10 319 SER B O 1
ATOM 9096 N N . PRO F 3 320 ? 143.170 162.487 101.720 1.00 27.63 320 PRO B N 1
ATOM 9097 C CA . PRO F 3 320 ? 143.209 162.101 100.305 1.00 27.63 320 PRO B CA 1
ATOM 9098 C C . PRO F 3 320 ? 141.830 162.158 99.664 1.00 27.63 320 PRO B C 1
ATOM 9099 O O . PRO F 3 320 ? 140.818 161.808 100.275 1.00 27.63 320 PRO B O 1
ATOM 9103 N N . LEU F 3 321 ? 141.805 162.608 98.411 1.00 36.47 321 LEU B N 1
ATOM 9104 C CA . LEU F 3 321 ? 140.582 162.707 97.615 1.00 36.47 321 LEU B CA 1
ATOM 9105 C C . LEU F 3 321 ? 140.824 161.964 96.305 1.00 36.47 321 LEU B C 1
ATOM 9106 O O . LEU F 3 321 ? 141.558 162.449 95.439 1.00 36.47 321 LEU B O 1
ATOM 9111 N N . CYS F 3 322 ? 140.213 160.791 96.158 1.00 46.50 322 CYS B N 1
ATOM 9112 C CA . CYS F 3 322 ? 140.439 159.948 94.996 1.00 46.50 322 CYS B CA 1
ATOM 9113 C C . CYS F 3 322 ? 139.122 159.548 94.345 1.00 46.50 322 CYS B C 1
ATOM 9114 O O . CYS F 3 322 ? 138.085 159.445 95.005 1.00 46.50 322 CYS B O 1
ATOM 9117 N N . THR F 3 323 ? 139.176 159.344 93.032 1.00 50.97 323 THR B N 1
ATOM 9118 C CA . THR F 3 323 ? 138.020 158.879 92.282 1.00 50.97 323 THR B CA 1
ATOM 9119 C C . THR F 3 323 ? 137.829 157.379 92.471 1.00 50.97 323 THR B C 1
ATOM 9120 O O . THR F 3 323 ? 138.787 156.629 92.685 1.00 50.97 323 THR B O 1
ATOM 9124 N N . THR F 3 324 ? 136.575 156.946 92.397 1.00 58.09 324 THR B N 1
ATOM 9125 C CA . THR F 3 324 ? 136.225 155.542 92.555 1.00 58.09 324 THR B CA 1
ATOM 9126 C C . THR F 3 324 ? 136.000 154.899 91.192 1.00 58.09 324 THR B C 1
ATOM 9127 O O . THR F 3 324 ? 135.514 155.544 90.258 1.00 58.09 324 THR B O 1
ATOM 9131 N N . ASN F 3 325 ? 136.379 153.627 91.080 1.00 61.50 325 ASN B N 1
ATOM 9132 C CA . ASN F 3 325 ? 136.203 152.880 89.844 1.00 61.50 325 ASN B CA 1
ATOM 9133 C C . ASN F 3 325 ? 136.184 151.393 90.162 1.00 61.50 325 ASN B C 1
ATOM 9134 O O . ASN F 3 325 ? 136.716 150.949 91.184 1.00 61.50 325 ASN B O 1
ATOM 9139 N N . THR F 3 326 ? 135.561 150.623 89.268 1.00 68.89 326 THR B N 1
ATOM 9140 C CA . THR F 3 326 ? 135.496 149.178 89.451 1.00 68.89 326 THR B CA 1
ATOM 9141 C C . THR F 3 326 ? 136.822 148.499 89.129 1.00 68.89 326 THR B C 1
ATOM 9142 O O . THR F 3 326 ? 137.112 147.429 89.675 1.00 68.89 326 THR B O 1
ATOM 9146 N N . LYS F 3 327 ? 137.630 149.094 88.255 1.00 64.58 327 LYS B N 1
ATOM 9147 C CA . LYS F 3 327 ? 138.913 148.513 87.886 1.00 64.58 327 LYS B CA 1
ATOM 9148 C C . LYS F 3 327 ? 139.950 148.807 88.963 1.00 64.58 327 LYS B C 1
ATOM 9149 O O . LYS F 3 327 ? 140.083 149.948 89.414 1.00 64.58 327 LYS B O 1
ATOM 9155 N N . GLU F 3 328 ? 140.680 147.773 89.373 1.00 65.38 328 GLU B N 1
ATOM 9156 C CA . GLU F 3 328 ? 141.689 147.918 90.413 1.00 65.38 328 GLU B CA 1
ATOM 9157 C C . GLU F 3 328 ? 142.993 148.432 89.817 1.00 65.38 328 GLU B C 1
ATOM 9158 O O . GLU F 3 328 ? 143.442 147.951 88.772 1.00 65.38 328 GLU B O 1
ATOM 9164 N N . GLY F 3 329 ? 143.599 149.413 90.485 1.00 64.60 329 GLY B N 1
ATOM 9165 C CA . GLY F 3 329 ? 144.875 149.963 90.092 1.00 64.60 329 GLY B CA 1
ATOM 9166 C C . GLY F 3 329 ? 144.804 151.281 89.348 1.00 64.60 329 GLY B C 1
ATOM 9167 O O . GLY F 3 329 ? 145.809 151.998 89.294 1.00 64.60 329 GLY B O 1
ATOM 9168 N N . SER F 3 330 ? 143.648 151.621 88.776 1.00 61.09 330 SER B N 1
ATOM 9169 C CA . SER F 3 330 ? 143.471 152.893 88.078 1.00 61.09 330 SER B CA 1
ATOM 9170 C C . SER F 3 330 ? 142.771 153.862 89.027 1.00 61.09 330 SER B C 1
ATOM 9171 O O . SER F 3 330 ? 141.585 154.163 88.898 1.00 61.09 330 SER B O 1
ATOM 9174 N N . ASN F 3 331 ? 143.533 154.360 89.997 1.00 62.64 331 ASN B N 1
ATOM 9175 C CA . ASN F 3 331 ? 143.001 155.241 91.035 1.00 62.64 331 ASN B CA 1
ATOM 9176 C C . ASN F 3 331 ? 143.956 156.404 91.289 1.00 62.64 331 ASN B C 1
ATOM 9177 O O . ASN F 3 331 ? 144.251 156.759 92.431 1.00 62.64 331 ASN B O 1
ATOM 9182 N N . ILE F 3 332 ? 144.461 157.007 90.210 1.00 61.35 332 ILE B N 1
ATOM 9183 C CA . ILE F 3 332 ? 145.293 158.194 90.348 1.00 61.35 332 ILE B CA 1
ATOM 9184 C C . ILE F 3 332 ? 144.482 159.312 90.990 1.00 61.35 332 ILE B C 1
ATOM 9185 O O . ILE F 3 332 ? 143.300 159.512 90.674 1.00 61.35 332 ILE B O 1
ATOM 9190 N N . CYS F 3 333 ? 145.103 160.034 91.918 1.00 58.06 333 CYS B N 1
ATOM 9191 C CA . CYS F 3 333 ? 144.397 161.089 92.636 1.00 58.06 333 CYS B CA 1
ATOM 9192 C C . CYS F 3 333 ? 145.405 162.081 93.209 1.00 58.06 333 CYS B C 1
ATOM 9193 O O . CYS F 3 333 ? 146.580 162.093 92.830 1.00 58.06 333 CYS B O 1
ATOM 9196 N N . LEU F 3 334 ? 144.930 162.915 94.135 1.00 42.25 334 LEU B N 1
ATOM 9197 C CA . LEU F 3 334 ? 145.644 164.100 94.586 1.00 42.25 334 LEU B CA 1
ATOM 9198 C C . LEU F 3 334 ? 145.487 164.246 96.094 1.00 42.25 334 LEU B C 1
ATOM 9199 O O . LEU F 3 334 ? 144.476 163.840 96.671 1.00 42.25 334 LEU B O 1
ATOM 9204 N N . THR F 3 335 ? 146.503 164.830 96.728 1.00 41.29 335 THR B N 1
ATOM 9205 C CA . THR F 3 335 ? 146.483 165.064 98.166 1.00 41.29 335 THR B CA 1
ATOM 9206 C C . THR F 3 335 ? 147.303 166.310 98.470 1.00 41.29 335 THR B C 1
ATOM 9207 O O . THR F 3 335 ? 148.173 166.709 97.691 1.00 41.29 335 THR B O 1
ATOM 9211 N N . ARG F 3 336 ? 147.014 166.929 99.611 1.00 30.36 336 ARG B N 1
ATOM 9212 C CA . ARG F 3 336 ? 147.701 168.130 100.060 1.00 30.36 336 ARG B CA 1
ATOM 9213 C C . ARG F 3 336 ? 148.773 167.787 101.090 1.00 30.36 336 ARG B C 1
ATOM 9214 O O . ARG F 3 336 ? 148.717 166.754 101.761 1.00 30.36 336 ARG B O 1
ATOM 9222 N N . THR F 3 337 ? 149.758 168.674 101.204 1.00 30.20 337 THR B N 1
ATOM 9223 C CA . THR F 3 337 ? 150.851 168.556 102.169 1.00 30.20 337 THR B CA 1
ATOM 9224 C C . THR F 3 337 ? 151.046 169.865 102.916 1.00 30.20 337 THR B C 1
ATOM 9225 O O . THR F 3 337 ? 152.159 170.378 103.046 1.00 30.20 337 THR B O 1
ATOM 9229 N N . ASP F 3 338 ? 149.957 170.429 103.421 1.00 22.89 338 ASP B N 1
ATOM 9230 C CA . ASP F 3 338 ? 150.016 171.665 104.187 1.00 22.89 338 ASP B CA 1
ATOM 9231 C C . ASP F 3 338 ? 149.445 171.459 105.583 1.00 22.89 338 ASP B C 1
ATOM 9232 O O . ASP F 3 338 ? 148.718 172.302 106.112 1.00 22.89 338 ASP B O 1
ATOM 9237 N N . ARG F 3 339 ? 149.770 170.321 106.192 1.00 17.20 339 ARG B N 1
ATOM 9238 C CA . ARG F 3 339 ? 149.385 170.076 107.572 1.00 17.20 339 ARG B CA 1
ATOM 9239 C C . ARG F 3 339 ? 150.132 171.025 108.504 1.00 17.20 339 ARG B C 1
ATOM 9240 O O . ARG F 3 339 ? 151.111 171.674 108.126 1.00 17.20 339 ARG B O 1
ATOM 9248 N N . GLY F 3 340 ? 149.658 171.098 109.735 1.00 15.66 340 GLY B N 1
ATOM 9249 C CA . GLY F 3 340 ? 150.259 171.951 110.735 1.00 15.66 340 GLY B CA 1
ATOM 9250 C C . GLY F 3 340 ? 149.478 173.238 110.919 1.00 15.66 340 GLY B C 1
ATOM 9251 O O . GLY F 3 340 ? 148.331 173.382 110.487 1.00 15.66 340 GLY B O 1
ATOM 9252 N N . TRP F 3 341 ? 150.130 174.189 111.579 1.00 13.06 341 TRP B N 1
ATOM 9253 C CA . TRP F 3 341 ? 149.515 175.451 111.968 1.00 13.06 341 TRP B CA 1
ATOM 9254 C C . TRP F 3 341 ? 149.994 176.563 111.041 1.00 13.06 341 TRP B C 1
ATOM 9255 O O . TRP F 3 341 ? 151.184 176.901 111.026 1.00 13.06 341 TRP B O 1
ATOM 9266 N N . TYR F 3 342 ? 149.075 177.110 110.248 1.00 14.05 342 TYR B N 1
ATOM 9267 C CA . TYR F 3 342 ? 149.266 178.453 109.724 1.00 14.05 342 TYR B CA 1
ATOM 9268 C C . TYR F 3 342 ? 149.068 179.455 110.853 1.00 14.05 342 TYR B C 1
ATOM 9269 O O . TYR F 3 342 ? 148.346 179.191 111.819 1.00 14.05 342 TYR B O 1
ATOM 9278 N N . CYS F 3 343 ? 149.694 180.621 110.725 1.00 16.88 343 CYS B N 1
ATOM 9279 C CA . CYS F 3 343 ? 149.423 181.633 111.734 1.00 16.88 343 CYS B CA 1
ATOM 9280 C C . CYS F 3 343 ? 149.936 182.970 111.217 1.00 16.88 343 CYS B C 1
ATOM 9281 O O . CYS F 3 343 ? 150.760 183.024 110.300 1.00 16.88 343 CYS B O 1
ATOM 9284 N N . ASP F 3 344 ? 149.450 184.047 111.829 1.00 24.20 344 ASP B N 1
ATOM 9285 C CA . ASP F 3 344 ? 149.723 185.405 111.375 1.00 24.20 344 ASP B CA 1
ATOM 9286 C C . ASP F 3 344 ? 150.710 186.083 112.315 1.00 24.20 344 ASP B C 1
ATOM 9287 O O . ASP F 3 344 ? 150.573 185.994 113.540 1.00 24.20 344 ASP B O 1
ATOM 9292 N N . ASN F 3 345 ? 151.702 186.758 111.736 1.00 29.00 345 ASN B N 1
ATOM 9293 C CA . ASN F 3 345 ? 152.663 187.535 112.505 1.00 29.00 345 ASN B CA 1
ATOM 9294 C C . ASN F 3 345 ? 153.275 188.593 111.599 1.00 29.00 345 ASN B C 1
ATOM 9295 O O . ASN F 3 345 ? 153.583 188.318 110.437 1.00 29.00 345 ASN B O 1
ATOM 9300 N N . ALA F 3 346 ? 153.455 189.798 112.148 1.00 31.50 346 ALA B N 1
ATOM 9301 C CA . ALA F 3 346 ? 154.053 190.921 111.433 1.00 31.50 346 ALA B CA 1
ATOM 9302 C C . ALA F 3 346 ? 153.357 191.174 110.101 1.00 31.50 346 ALA B C 1
ATOM 9303 O O . ALA F 3 346 ? 152.222 191.662 110.068 1.00 31.50 346 ALA B O 1
ATOM 9305 N N . GLY F 3 347 ? 154.029 190.846 109.000 1.00 29.53 347 GLY B N 1
ATOM 9306 C CA . GLY F 3 347 ? 153.457 191.027 107.681 1.00 29.53 347 GLY B CA 1
ATOM 9307 C C . GLY F 3 347 ? 153.582 189.794 106.812 1.00 29.53 347 GLY B C 1
ATOM 9308 O O . GLY F 3 347 ? 152.962 189.707 105.747 1.00 29.53 347 GLY B O 1
ATOM 9309 N N . SER F 3 348 ? 154.383 188.829 107.258 1.00 26.51 348 SER B N 1
ATOM 9310 C CA . SER F 3 348 ? 154.551 187.555 106.573 1.00 26.51 348 SER B CA 1
ATOM 9311 C C . SER F 3 348 ? 154.094 186.439 107.499 1.00 26.51 348 SER B C 1
ATOM 9312 O O . SER F 3 348 ? 154.523 186.375 108.656 1.00 26.51 348 SER B O 1
ATOM 9315 N N . VAL F 3 349 ? 153.231 185.560 106.988 1.00 22.09 349 VAL B N 1
ATOM 9316 C CA . VAL F 3 349 ? 152.637 184.528 107.827 1.00 22.09 349 VAL B CA 1
ATOM 9317 C C . VAL F 3 349 ? 153.683 183.483 108.203 1.00 22.09 349 VAL B C 1
ATOM 9318 O O . VAL F 3 349 ? 154.634 183.211 107.456 1.00 22.09 349 VAL B O 1
ATOM 9322 N N . SER F 3 350 ? 153.519 182.911 109.393 1.00 19.47 350 SER B N 1
ATOM 9323 C CA . SER F 3 350 ? 154.382 181.841 109.856 1.00 19.47 350 SER B CA 1
ATOM 9324 C C . SER F 3 350 ? 153.829 180.498 109.383 1.00 19.47 350 SER B C 1
ATOM 9325 O O . SER F 3 350 ? 152.804 180.423 108.702 1.00 19.47 350 SER B O 1
ATOM 9328 N N . PHE F 3 351 ? 154.515 179.419 109.754 1.00 17.43 351 PHE B N 1
ATOM 9329 C CA . PHE F 3 351 ? 154.119 178.083 109.331 1.00 17.43 351 PHE B CA 1
ATOM 9330 C C . PHE F 3 351 ? 154.810 177.059 110.215 1.00 17.43 351 PHE B C 1
ATOM 9331 O O . PHE F 3 351 ? 156.041 177.063 110.322 1.00 17.43 351 PHE B O 1
ATOM 9339 N N . PHE F 3 352 ? 154.020 176.190 110.842 1.00 14.98 352 PHE B N 1
ATOM 9340 C CA . PHE F 3 352 ? 154.540 175.082 111.644 1.00 14.98 352 PHE B CA 1
ATOM 9341 C C . PHE F 3 352 ? 154.061 173.774 111.031 1.00 14.98 352 PHE B C 1
ATOM 9342 O O . PHE F 3 352 ? 152.890 173.395 111.209 1.00 14.98 352 PHE B O 1
ATOM 9350 N N . PRO F 3 353 ? 154.917 173.048 110.305 1.00 21.43 353 PRO B N 1
ATOM 9351 C CA . PRO F 3 353 ? 154.438 171.825 109.645 1.00 21.43 353 PRO B CA 1
ATOM 9352 C C . PRO F 3 353 ? 154.141 170.695 110.614 1.00 21.43 353 PRO B C 1
ATOM 9353 O O . PRO F 3 353 ? 153.181 169.944 110.403 1.00 21.43 353 PRO B O 1
ATOM 9357 N N . GLN F 3 354 ? 154.936 170.549 111.670 1.00 29.68 354 GLN B N 1
ATOM 9358 C CA . GLN F 3 354 ? 154.739 169.472 112.631 1.00 29.68 354 GLN B CA 1
ATOM 9359 C C . GLN F 3 354 ? 153.586 169.820 113.563 1.00 29.68 354 GLN B C 1
ATOM 9360 O O . GLN F 3 354 ? 153.565 170.904 114.155 1.00 29.68 354 GLN B O 1
ATOM 9366 N N . ALA F 3 355 ? 152.626 168.906 113.689 1.00 35.96 355 ALA B N 1
ATOM 9367 C CA . ALA F 3 355 ? 151.507 169.111 114.598 1.00 35.96 355 ALA B CA 1
ATOM 9368 C C . ALA F 3 355 ? 151.833 168.726 116.034 1.00 35.96 355 ALA B C 1
ATOM 9369 O O . ALA F 3 355 ? 151.031 169.008 116.931 1.00 35.96 355 ALA B O 1
ATOM 9371 N N . GLU F 3 356 ? 152.981 168.092 116.274 1.00 38.48 356 GLU B N 1
ATOM 9372 C CA . GLU F 3 356 ? 153.397 167.700 117.613 1.00 38.48 356 GLU B CA 1
ATOM 9373 C C . GLU F 3 356 ? 154.433 168.639 118.214 1.00 38.48 356 GLU B C 1
ATOM 9374 O O . GLU F 3 356 ? 154.873 168.409 119.345 1.00 38.48 356 GLU B O 1
ATOM 9380 N N . THR F 3 357 ? 154.835 169.686 117.492 1.00 31.81 357 THR B N 1
ATOM 9381 C CA . THR F 3 357 ? 155.829 170.614 118.014 1.00 31.81 357 THR B CA 1
ATOM 9382 C C . THR F 3 357 ? 155.260 171.551 119.069 1.00 31.81 357 THR B C 1
ATOM 9383 O O . THR F 3 357 ? 156.025 172.089 119.877 1.00 31.81 357 THR B O 1
ATOM 9387 N N . CYS F 3 358 ? 153.945 171.760 119.081 1.00 28.00 358 CYS B N 1
ATOM 9388 C CA . CYS F 3 358 ? 153.320 172.627 120.068 1.00 28.00 358 CYS B CA 1
ATOM 9389 C C . CYS F 3 358 ? 151.900 172.151 120.333 1.00 28.00 358 CYS B C 1
ATOM 9390 O O . CYS F 3 358 ? 151.310 171.418 119.536 1.00 28.00 358 CYS B O 1
ATOM 9393 N N . LYS F 3 359 ? 151.357 172.585 121.467 1.00 20.58 359 LYS B N 1
ATOM 9394 C CA . LYS F 3 359 ? 150.103 172.071 121.994 1.00 20.58 359 LYS B CA 1
ATOM 9395 C C . LYS F 3 359 ? 149.079 173.188 122.133 1.00 20.58 359 LYS B C 1
ATOM 9396 O O . LYS F 3 359 ? 149.407 174.295 122.574 1.00 20.58 359 LYS B O 1
ATOM 9402 N N . VAL F 3 360 ? 147.842 172.898 121.744 1.00 19.83 360 VAL B N 1
ATOM 9403 C CA . VAL F 3 360 ? 146.726 173.805 121.993 1.00 19.83 360 VAL B CA 1
ATOM 9404 C C . VAL F 3 360 ? 146.302 173.673 123.450 1.00 19.83 360 VAL B C 1
ATOM 9405 O O . VAL F 3 360 ? 146.201 172.561 123.985 1.00 19.83 360 VAL B O 1
ATOM 9409 N N . GLN F 3 361 ? 146.091 174.809 124.114 1.00 19.21 361 GLN B N 1
ATOM 9410 C CA . GLN F 3 361 ? 145.773 174.801 125.540 1.00 19.21 361 GLN B CA 1
ATOM 9411 C C . GLN F 3 361 ? 144.848 175.969 125.849 1.00 19.21 361 GLN B C 1
ATOM 9412 O O . GLN F 3 361 ? 145.284 177.125 125.834 1.00 19.21 361 GLN B O 1
ATOM 9418 N N . SER F 3 362 ? 143.581 175.662 126.135 1.00 23.97 362 SER B N 1
ATOM 9419 C CA . SER F 3 362 ? 142.600 176.640 126.608 1.00 23.97 362 SER B CA 1
ATOM 9420 C C . SER F 3 362 ? 142.449 177.800 125.622 1.00 23.97 362 SER B C 1
ATOM 9421 O O . SER F 3 362 ? 142.736 178.959 125.932 1.00 23.97 362 SER B O 1
ATOM 9424 N N . ASN F 3 363 ? 141.997 177.459 124.414 1.00 20.43 363 ASN B N 1
ATOM 9425 C CA . ASN F 3 363 ? 141.708 178.437 123.364 1.00 20.43 363 ASN B CA 1
ATOM 9426 C C . ASN F 3 363 ? 142.947 179.248 122.989 1.00 20.43 363 ASN B C 1
ATOM 9427 O O . ASN F 3 363 ? 142.850 180.413 122.597 1.00 20.43 363 ASN B O 1
ATOM 9432 N N . ARG F 3 364 ? 144.126 178.641 123.109 1.00 19.46 364 ARG B N 1
ATOM 9433 C CA . ARG F 3 364 ? 145.367 179.293 122.723 1.00 19.46 364 ARG B CA 1
ATOM 9434 C C . ARG F 3 364 ? 146.305 178.259 122.117 1.00 19.46 364 ARG B C 1
ATOM 9435 O O . ARG F 3 364 ? 146.197 177.059 122.380 1.00 19.46 364 ARG B O 1
ATOM 9443 N N . VAL F 3 365 ? 147.236 178.746 121.298 1.00 15.54 365 VAL B N 1
ATOM 9444 C CA . VAL F 3 365 ? 147.999 177.892 120.396 1.00 15.54 365 VAL B CA 1
ATOM 9445 C C . VAL F 3 365 ? 149.501 178.050 120.632 1.00 15.54 365 VAL B C 1
ATOM 9446 O O . VAL F 3 365 ? 150.296 178.004 119.684 1.00 15.54 365 VAL B O 1
ATOM 9450 N N . PHE F 3 366 ? 149.900 178.240 121.895 1.00 17.56 366 PHE B N 1
ATOM 9451 C CA . PHE F 3 366 ? 151.297 178.458 122.270 1.00 17.56 366 PHE B CA 1
ATOM 9452 C C . PHE F 3 366 ? 152.236 177.578 121.456 1.00 17.56 366 PHE B C 1
ATOM 9453 O O . PHE F 3 366 ? 152.127 176.349 121.479 1.00 17.56 366 PHE B O 1
ATOM 9461 N N . CYS F 3 367 ? 153.163 178.208 120.739 1.00 18.05 367 CYS B N 1
ATOM 9462 C CA . CYS F 3 367 ? 154.007 177.485 119.799 1.00 18.05 367 CYS B CA 1
ATOM 9463 C C . CYS F 3 367 ? 155.352 178.182 119.664 1.00 18.05 367 CYS B C 1
ATOM 9464 O O . CYS F 3 367 ? 155.420 179.411 119.585 1.00 18.05 367 CYS B O 1
ATOM 9467 N N . ASP F 3 368 ? 156.415 177.384 119.640 1.00 19.07 368 ASP B N 1
ATOM 9468 C CA . ASP F 3 368 ? 157.758 177.915 119.451 1.00 19.07 368 ASP B CA 1
ATOM 9469 C C . ASP F 3 368 ? 157.967 178.314 117.994 1.00 19.07 368 ASP B C 1
ATOM 9470 O O . ASP F 3 368 ? 157.330 177.781 117.081 1.00 19.07 368 ASP B O 1
ATOM 9475 N N . THR F 3 369 ? 158.872 179.269 117.781 1.00 16.30 369 THR B N 1
ATOM 9476 C CA . THR F 3 369 ? 159.191 179.757 116.447 1.00 16.30 369 THR B CA 1
ATOM 9477 C C . THR F 3 369 ? 160.505 179.210 115.907 1.00 16.30 369 THR B C 1
ATOM 9478 O O . THR F 3 369 ? 160.903 179.581 114.798 1.00 16.30 369 THR B O 1
ATOM 9482 N N . MET F 3 370 ? 161.189 178.342 116.657 1.00 19.34 370 MET B N 1
ATOM 9483 C CA . MET F 3 370 ? 162.459 177.796 116.184 1.00 19.34 370 MET B CA 1
ATOM 9484 C C . MET F 3 370 ? 162.267 176.953 114.930 1.00 19.34 370 MET B C 1
ATOM 9485 O O . MET F 3 370 ? 163.078 177.018 113.998 1.00 19.34 370 MET B O 1
ATOM 9490 N N . ASN F 3 371 ? 161.205 176.154 114.889 1.00 20.03 371 ASN B N 1
ATOM 9491 C CA . ASN F 3 371 ? 160.864 175.334 113.729 1.00 20.03 371 ASN B CA 1
ATOM 9492 C C . ASN F 3 371 ? 159.632 175.955 113.075 1.00 20.03 371 ASN B C 1
ATOM 9493 O O . ASN F 3 371 ? 158.495 175.595 113.385 1.00 20.03 371 ASN B O 1
ATOM 9498 N N . SER F 3 372 ? 159.868 176.892 112.162 1.00 18.76 372 SER B N 1
ATOM 9499 C CA . SER F 3 372 ? 158.787 177.621 111.514 1.00 18.76 372 SER B CA 1
ATOM 9500 C C . SER F 3 372 ? 159.283 178.147 110.177 1.00 18.76 372 SER B C 1
ATOM 9501 O O . SER F 3 372 ? 160.485 178.150 109.899 1.00 18.76 372 SER B O 1
ATOM 9504 N N . LEU F 3 373 ? 158.342 178.591 109.353 1.00 19.11 373 LEU B N 1
ATOM 9505 C CA . LEU F 3 373 ? 158.648 179.148 108.043 1.00 19.11 373 LEU B CA 1
ATOM 9506 C C . LEU F 3 373 ? 158.238 180.618 107.995 1.00 19.11 373 LEU B C 1
ATOM 9507 O O . LEU F 3 373 ? 157.779 181.196 108.983 1.00 19.11 373 LEU B O 1
ATOM 9512 N N . THR F 3 374 ? 158.415 181.222 106.821 1.00 19.82 374 THR B N 1
ATOM 9513 C CA . THR F 3 374 ? 158.228 182.654 106.602 1.00 19.82 374 THR B CA 1
ATOM 9514 C C . THR F 3 374 ? 157.407 182.884 105.334 1.00 19.82 374 THR B C 1
ATOM 9515 O O . THR F 3 374 ? 157.795 183.624 104.427 1.00 19.82 374 THR B O 1
ATOM 9519 N N . LEU F 3 375 ? 156.265 182.208 105.242 1.00 20.53 375 LEU B N 1
ATOM 9520 C CA . LEU F 3 375 ? 155.493 182.236 104.012 1.00 20.53 375 LEU B CA 1
ATOM 9521 C C . LEU F 3 375 ? 154.897 183.626 103.783 1.00 20.53 375 LEU B C 1
ATOM 9522 O O . LEU F 3 375 ? 154.607 184.352 104.737 1.00 20.53 375 LEU B O 1
ATOM 9527 N N . PRO F 3 376 ? 154.722 184.023 102.525 1.00 25.71 376 PRO B N 1
ATOM 9528 C CA . PRO F 3 376 ? 154.119 185.328 102.241 1.00 25.71 376 PRO B CA 1
ATOM 9529 C C . PRO F 3 376 ? 152.658 185.372 102.663 1.00 25.71 376 PRO B C 1
ATOM 9530 O O . PRO F 3 376 ? 151.981 184.348 102.786 1.00 25.71 376 PRO B O 1
ATOM 9534 N N . SER F 3 377 ? 152.175 186.595 102.887 1.00 27.64 377 SER B N 1
ATOM 9535 C CA . SER F 3 377 ? 150.815 186.811 103.370 1.00 27.64 377 SER B CA 1
ATOM 9536 C C . SER F 3 377 ? 149.747 186.489 102.333 1.00 27.64 377 SER B C 1
ATOM 9537 O O . SER F 3 377 ? 148.561 186.686 102.618 1.00 27.64 377 SER B O 1
ATOM 9540 N N . GLU F 3 378 ? 150.123 186.007 101.150 1.00 36.18 378 GLU B N 1
ATOM 9541 C CA . GLU F 3 378 ? 149.168 185.626 100.121 1.00 36.18 378 GLU B CA 1
ATOM 9542 C C . GLU F 3 378 ? 148.943 184.120 100.063 1.00 36.18 378 GLU B C 1
ATOM 9543 O O . GLU F 3 378 ? 148.331 183.632 99.108 1.00 36.18 378 GLU B O 1
ATOM 9549 N N . VAL F 3 379 ? 149.432 183.373 101.057 1.00 34.85 379 VAL B N 1
ATOM 9550 C CA . VAL F 3 379 ? 149.206 181.934 101.087 1.00 34.85 379 VAL B CA 1
ATOM 9551 C C . VAL F 3 379 ? 147.736 181.608 101.322 1.00 34.85 379 VAL B C 1
ATOM 9552 O O . VAL F 3 379 ? 147.272 180.533 100.925 1.00 34.85 379 VAL B O 1
ATOM 9556 N N . ASN F 3 380 ? 146.984 182.517 101.941 1.00 34.61 380 ASN B N 1
ATOM 9557 C CA . ASN F 3 380 ? 145.571 182.278 102.203 1.00 34.61 380 ASN B CA 1
ATOM 9558 C C . ASN F 3 380 ? 144.752 182.583 100.955 1.00 34.61 380 ASN B C 1
ATOM 9559 O O . ASN F 3 380 ? 143.784 183.347 101.004 1.00 34.61 380 ASN B O 1
ATOM 9564 N N . LEU F 3 381 ? 145.148 181.992 99.828 1.00 42.05 381 LEU B N 1
ATOM 9565 C CA . LEU F 3 381 ? 144.427 182.135 98.571 1.00 42.05 381 LEU B CA 1
ATOM 9566 C C . LEU F 3 381 ? 144.086 180.814 97.904 1.00 42.05 381 LEU B C 1
ATOM 9567 O O . LEU F 3 381 ? 143.134 180.778 97.114 1.00 42.05 381 LEU B O 1
ATOM 9572 N N . CYS F 3 382 ? 144.814 179.733 98.182 1.00 52.08 382 CYS B N 1
ATOM 9573 C CA . CYS F 3 382 ? 144.492 178.434 97.611 1.00 52.08 382 CYS B CA 1
ATOM 9574 C C . CYS F 3 382 ? 143.570 177.619 98.507 1.00 52.08 382 CYS B C 1
ATOM 9575 O O . CYS F 3 382 ? 143.248 176.476 98.168 1.00 52.08 382 CYS B O 1
ATOM 9578 N N . ASN F 3 383 ? 143.140 178.178 99.640 1.00 44.95 383 ASN B N 1
ATOM 9579 C CA . ASN F 3 383 ? 142.198 177.498 100.517 1.00 44.95 383 ASN B CA 1
ATOM 9580 C C . ASN F 3 383 ? 140.765 177.558 100.005 1.00 44.95 383 ASN B C 1
ATOM 9581 O O . ASN F 3 383 ? 139.925 176.783 100.475 1.00 44.95 383 ASN B O 1
ATOM 9586 N N . VAL F 3 384 ? 140.469 178.448 99.062 1.00 49.66 384 VAL B N 1
ATOM 9587 C CA . VAL F 3 384 ? 139.138 178.521 98.468 1.00 49.66 384 VAL B CA 1
ATOM 9588 C C . VAL F 3 384 ? 139.036 177.627 97.239 1.00 49.66 384 VAL B C 1
ATOM 9589 O O . VAL F 3 384 ? 138.093 176.844 97.102 1.00 49.66 384 VAL B O 1
ATOM 9593 N N . ASP F 3 385 ? 140.011 177.729 96.337 1.00 60.31 385 ASP B N 1
ATOM 9594 C CA . ASP F 3 385 ? 140.077 176.893 95.144 1.00 60.31 385 ASP B CA 1
ATOM 9595 C C . ASP F 3 385 ? 141.486 176.992 94.587 1.00 60.31 385 ASP B C 1
ATOM 9596 O O . ASP F 3 385 ? 141.995 178.102 94.398 1.00 60.31 385 ASP B O 1
ATOM 9601 N N . ILE F 3 386 ? 142.117 175.853 94.319 1.00 57.38 386 ILE B N 1
ATOM 9602 C CA . ILE F 3 386 ? 143.515 175.854 93.854 1.00 57.38 386 ILE B CA 1
ATOM 9603 C C . ILE F 3 386 ? 143.462 175.969 92.335 1.00 57.38 386 ILE B C 1
ATOM 9604 O O . ILE F 3 386 ? 143.795 175.048 91.586 1.00 57.38 386 ILE B O 1
ATOM 9609 N N . PHE F 3 387 ? 143.147 177.179 91.871 1.00 66.28 387 PHE B N 1
ATOM 9610 C CA . PHE F 3 387 ? 143.171 177.562 90.459 1.00 66.28 387 PHE B CA 1
ATOM 9611 C C . PHE F 3 387 ? 143.916 178.859 90.197 1.00 66.28 387 PHE B C 1
ATOM 9612 O O . PHE F 3 387 ? 144.380 179.058 89.070 1.00 66.28 387 PHE B O 1
ATOM 9620 N N . ASN F 3 388 ? 144.052 179.741 91.175 1.00 69.64 388 ASN B N 1
ATOM 9621 C CA . ASN F 3 388 ? 144.575 181.080 90.938 1.00 69.64 388 ASN B CA 1
ATOM 9622 C C . ASN F 3 388 ? 146.086 181.030 90.756 1.00 69.64 388 ASN B C 1
ATOM 9623 O O . ASN F 3 388 ? 146.791 180.527 91.643 1.00 69.64 388 ASN B O 1
ATOM 9628 N N . PRO F 3 389 ? 146.635 181.535 89.632 1.00 71.45 389 PRO B N 1
ATOM 9629 C CA . PRO F 3 389 ? 148.089 181.573 89.428 1.00 71.45 389 PRO B CA 1
ATOM 9630 C C . PRO F 3 389 ? 148.796 182.634 90.270 1.00 71.45 389 PRO B C 1
ATOM 9631 O O . PRO F 3 389 ? 149.569 183.446 89.760 1.00 71.45 389 PRO B O 1
ATOM 9635 N N . LYS F 3 390 ? 148.531 182.622 91.575 1.00 68.50 390 LYS B N 1
ATOM 9636 C CA . LYS F 3 390 ? 149.187 183.507 92.530 1.00 68.50 390 LYS B CA 1
ATOM 9637 C C . LYS F 3 390 ? 150.118 182.773 93.479 1.00 68.50 390 LYS B C 1
ATOM 9638 O O . LYS F 3 390 ? 151.231 183.240 93.729 1.00 68.50 390 LYS B O 1
ATOM 9644 N N . TYR F 3 391 ? 149.689 181.633 94.016 1.00 53.38 391 TYR B N 1
ATOM 9645 C CA . TYR F 3 391 ? 150.530 180.825 94.887 1.00 53.38 391 TYR B CA 1
ATOM 9646 C C . TYR F 3 391 ? 150.052 179.381 94.851 1.00 53.38 391 TYR B C 1
ATOM 9647 O O . TYR F 3 391 ? 148.850 179.120 94.955 1.00 53.38 391 TYR B O 1
ATOM 9656 N N . ASP F 3 392 ? 150.993 178.456 94.700 1.00 58.86 392 ASP B N 1
ATOM 9657 C CA . ASP F 3 392 ? 150.703 177.032 94.738 1.00 58.86 392 ASP B CA 1
ATOM 9658 C C . ASP F 3 392 ? 151.041 176.470 96.113 1.00 58.86 392 ASP B C 1
ATOM 9659 O O . ASP F 3 392 ? 151.943 176.958 96.798 1.00 58.86 392 ASP B O 1
ATOM 9664 N N . CYS F 3 393 ? 150.307 175.435 96.516 1.00 49.57 393 CYS B N 1
ATOM 9665 C CA . CYS F 3 393 ? 150.404 174.902 97.872 1.00 49.57 393 CYS B CA 1
ATOM 9666 C C . CYS F 3 393 ? 150.537 173.376 97.868 1.00 49.57 393 CYS B C 1
ATOM 9667 O O . CYS F 3 393 ? 149.815 172.655 98.558 1.00 49.57 393 CYS B O 1
ATOM 9670 N N . LYS F 3 394 ? 151.488 172.880 97.070 1.00 47.34 394 LYS B N 1
ATOM 9671 C CA . LYS F 3 394 ? 152.178 171.607 97.308 1.00 47.34 394 LYS B CA 1
ATOM 9672 C C . LYS F 3 394 ? 151.231 170.400 97.280 1.00 47.34 394 LYS B C 1
ATOM 9673 O O . LYS F 3 394 ? 150.940 169.760 98.293 1.00 47.34 394 LYS B O 1
ATOM 9679 N N . ILE F 3 395 ? 150.742 170.125 96.068 1.00 44.86 395 ILE B N 1
ATOM 9680 C CA . ILE F 3 395 ? 150.053 168.871 95.789 1.00 44.86 395 ILE B CA 1
ATOM 9681 C C . ILE F 3 395 ? 150.951 167.671 96.126 1.00 44.86 395 ILE B C 1
ATOM 9682 O O . ILE F 3 395 ? 152.184 167.749 96.062 1.00 44.86 395 ILE B O 1
ATOM 9687 N N . MET F 3 396 ? 150.322 166.548 96.489 1.00 48.34 396 MET B N 1
ATOM 9688 C CA . MET F 3 396 ? 151.019 165.324 96.897 1.00 48.34 396 MET B CA 1
ATOM 9689 C C . MET F 3 396 ? 150.483 164.151 96.074 1.00 48.34 396 MET B C 1
ATOM 9690 O O . MET F 3 396 ? 149.966 163.167 96.602 1.00 48.34 396 MET B O 1
ATOM 9695 N N . THR F 3 397 ? 150.525 164.311 94.754 1.00 62.12 397 THR B N 1
ATOM 9696 C CA . THR F 3 397 ? 150.043 163.279 93.845 1.00 62.12 397 THR B CA 1
ATOM 9697 C C . THR F 3 397 ? 150.608 161.908 94.208 1.00 62.12 397 THR B C 1
ATOM 9698 O O . THR F 3 397 ? 151.729 161.785 94.710 1.00 62.12 397 THR B O 1
ATOM 9702 N N . SER F 3 398 ? 149.795 160.875 93.991 1.00 66.11 398 SER B N 1
ATOM 9703 C CA . SER F 3 398 ? 150.169 159.495 94.281 1.00 66.11 398 SER B CA 1
ATOM 9704 C C . SER F 3 398 ? 149.252 158.574 93.486 1.00 66.11 398 SER B C 1
ATOM 9705 O O . SER F 3 398 ? 148.373 159.027 92.749 1.00 66.11 398 SER B O 1
ATOM 9708 N N . LYS F 3 399 ? 149.464 157.268 93.646 1.00 65.64 399 LYS B N 1
ATOM 9709 C CA . LYS F 3 399 ? 148.685 156.246 92.953 1.00 65.64 399 LYS B CA 1
ATOM 9710 C C . LYS F 3 399 ? 148.311 155.122 93.910 1.00 65.64 399 LYS B C 1
ATOM 9711 O O . LYS F 3 399 ? 148.426 153.936 93.582 1.00 65.64 399 LYS B O 1
ATOM 9717 N N . THR F 3 400 ? 147.855 155.480 95.108 1.00 62.61 400 THR B N 1
ATOM 9718 C CA . THR F 3 400 ? 147.483 154.511 96.128 1.00 62.61 400 THR B CA 1
ATOM 9719 C C . THR F 3 400 ? 146.059 154.792 96.588 1.00 62.61 400 THR B C 1
ATOM 9720 O O . THR F 3 400 ? 145.627 155.946 96.651 1.00 62.61 400 THR B O 1
ATOM 9724 N N . ASP F 3 401 ? 145.331 153.722 96.904 1.00 54.44 401 ASP B N 1
ATOM 9725 C CA . ASP F 3 401 ? 143.933 153.809 97.324 1.00 54.44 401 ASP B CA 1
ATOM 9726 C C . ASP F 3 401 ? 143.783 153.087 98.660 1.00 54.44 401 ASP B C 1
ATOM 9727 O O . ASP F 3 401 ? 143.684 151.857 98.701 1.00 54.44 401 ASP B O 1
ATOM 9732 N N . VAL F 3 402 ? 143.763 153.852 99.749 1.00 40.03 402 VAL B N 1
ATOM 9733 C CA . VAL F 3 402 ? 143.584 153.312 101.092 1.00 40.03 402 VAL B CA 1
ATOM 9734 C C . VAL F 3 402 ? 142.612 154.208 101.846 1.00 40.03 402 VAL B C 1
ATOM 9735 O O . VAL F 3 402 ? 142.741 155.437 101.825 1.00 40.03 402 VAL B O 1
ATOM 9739 N N . SER F 3 403 ? 141.633 153.592 102.505 1.00 28.46 403 SER B N 1
ATOM 9740 C CA . SER F 3 403 ? 140.662 154.344 103.285 1.00 28.46 403 SER B CA 1
ATOM 9741 C C . SER F 3 403 ? 141.317 154.943 104.525 1.00 28.46 403 SER B C 1
ATOM 9742 O O . SER F 3 403 ? 142.270 154.390 105.081 1.00 28.46 403 SER B O 1
ATOM 9745 N N . SER F 3 404 ? 140.794 156.086 104.960 1.00 22.78 404 SER B N 1
ATOM 9746 C CA . SER F 3 404 ? 141.382 156.802 106.084 1.00 22.78 404 SER B CA 1
ATOM 9747 C C . SER F 3 404 ? 140.326 157.695 106.720 1.00 22.78 404 SER B C 1
ATOM 9748 O O . SER F 3 404 ? 139.254 157.930 106.159 1.00 22.78 404 SER B O 1
ATOM 9751 N N . SER F 3 405 ? 140.645 158.186 107.915 1.00 16.73 405 SER B N 1
ATOM 9752 C CA . SER F 3 405 ? 139.773 159.104 108.629 1.00 16.73 405 SER B CA 1
ATOM 9753 C C . SER F 3 405 ? 140.625 160.031 109.483 1.00 16.73 405 SER B C 1
ATOM 9754 O O . SER F 3 405 ? 141.643 159.610 110.038 1.00 16.73 405 SER B O 1
ATOM 9757 N N . VAL F 3 406 ? 140.203 161.290 109.579 1.00 14.29 406 VAL B N 1
ATOM 9758 C CA . VAL F 3 406 ? 140.897 162.298 110.367 1.00 14.29 406 VAL B CA 1
ATOM 9759 C C . VAL F 3 406 ? 139.884 162.998 111.261 1.00 14.29 406 VAL B C 1
ATOM 9760 O O . VAL F 3 406 ? 138.734 163.223 110.864 1.00 14.29 406 VAL B O 1
ATOM 9764 N N . ILE F 3 407 ? 140.310 163.325 112.480 1.00 13.44 407 ILE B N 1
ATOM 9765 C CA . ILE F 3 407 ? 139.440 163.953 113.465 1.00 13.44 407 ILE B CA 1
ATOM 9766 C C . ILE F 3 407 ? 139.931 165.369 113.736 1.00 13.44 407 ILE B C 1
ATOM 9767 O O . ILE F 3 407 ? 140.842 165.577 114.544 1.00 13.44 407 ILE B O 1
ATOM 9772 N N . THR F 3 408 ? 139.338 166.349 113.060 1.00 15.05 408 THR B N 1
ATOM 9773 C CA . THR F 3 408 ? 139.712 167.737 113.278 1.00 15.05 408 THR B CA 1
ATOM 9774 C C . THR F 3 408 ? 139.160 168.224 114.619 1.00 15.05 408 THR B C 1
ATOM 9775 O O . THR F 3 408 ? 138.520 167.480 115.370 1.00 15.05 408 THR B O 1
ATOM 9779 N N . SER F 3 409 ? 139.417 169.498 114.924 1.00 17.45 409 SER B N 1
ATOM 9780 C CA . SER F 3 409 ? 139.122 170.030 116.251 1.00 17.45 409 SER B CA 1
ATOM 9781 C C . SER F 3 409 ? 137.632 170.044 116.574 1.00 17.45 409 SER B C 1
ATOM 9782 O O . SER F 3 409 ? 137.270 170.109 117.753 1.00 17.45 409 SER B O 1
ATOM 9785 N N . LEU F 3 410 ? 136.759 169.984 115.568 1.00 15.94 410 LEU B N 1
ATOM 9786 C CA . LEU F 3 410 ? 135.326 170.076 115.831 1.00 15.94 410 LEU B CA 1
ATOM 9787 C C . LEU F 3 410 ? 134.547 168.995 115.088 1.00 15.94 410 LEU B C 1
ATOM 9788 O O . LEU F 3 410 ? 133.442 168.630 115.500 1.00 15.94 410 LEU B O 1
ATOM 9793 N N . GLY F 3 411 ? 135.114 168.463 114.009 1.00 16.17 411 GLY B N 1
ATOM 9794 C CA . GLY F 3 411 ? 134.413 167.485 113.199 1.00 16.17 411 GLY B CA 1
ATOM 9795 C C . GLY F 3 411 ? 135.273 166.327 112.741 1.00 16.17 411 GLY B C 1
ATOM 9796 O O . GLY F 3 411 ? 136.404 166.162 113.206 1.00 16.17 411 GLY B O 1
ATOM 9797 N N . ALA F 3 412 ? 134.744 165.508 111.832 1.00 13.75 412 ALA B N 1
ATOM 9798 C CA . ALA F 3 412 ? 135.452 164.346 111.315 1.00 13.75 412 ALA B CA 1
ATOM 9799 C C . ALA F 3 412 ? 135.364 164.315 109.797 1.00 13.75 412 ALA B C 1
ATOM 9800 O O . ALA F 3 412 ? 134.328 164.662 109.218 1.00 13.75 412 ALA B O 1
ATOM 9802 N N . ILE F 3 413 ? 136.457 163.912 109.155 1.00 14.50 413 ILE B N 1
ATOM 9803 C CA . ILE F 3 413 ? 136.514 163.752 107.706 1.00 14.50 413 ILE B CA 1
ATOM 9804 C C . ILE F 3 413 ? 136.887 162.306 107.417 1.00 14.50 413 ILE B C 1
ATOM 9805 O O . ILE F 3 413 ? 137.917 161.818 107.897 1.00 14.50 413 ILE B O 1
ATOM 9810 N N . VAL F 3 414 ? 136.063 161.620 106.629 1.00 17.38 414 VAL B N 1
ATOM 9811 C CA . VAL F 3 414 ? 136.262 160.206 106.335 1.00 17.38 414 VAL B CA 1
ATOM 9812 C C . VAL F 3 414 ? 136.421 160.044 104.831 1.00 17.38 414 VAL B C 1
ATOM 9813 O O . VAL F 3 414 ? 135.518 160.404 104.067 1.00 17.38 414 VAL B O 1
ATOM 9817 N N . SER F 3 415 ? 137.561 159.499 104.406 1.00 23.93 415 SER B N 1
ATOM 9818 C CA . SER F 3 415 ? 137.809 159.160 103.010 1.00 23.93 415 SER B CA 1
ATOM 9819 C C . SER F 3 415 ? 137.655 157.651 102.883 1.00 23.93 415 SER B C 1
ATOM 9820 O O . SER F 3 415 ? 138.538 156.892 103.300 1.00 23.93 415 SER B O 1
ATOM 9823 N N . CYS F 3 416 ? 136.535 157.221 102.312 1.00 29.19 416 CYS B N 1
ATOM 9824 C CA . CYS F 3 416 ? 136.136 155.824 102.271 1.00 29.19 416 CYS B CA 1
ATOM 9825 C C . CYS F 3 416 ? 136.169 155.345 100.826 1.00 29.19 416 CYS B C 1
ATOM 9826 O O . CYS F 3 416 ? 135.566 155.970 99.945 1.00 29.19 416 CYS B O 1
ATOM 9829 N N . TYR F 3 417 ? 136.882 154.246 100.587 1.00 35.47 417 TYR B N 1
ATOM 9830 C CA . TYR F 3 417 ? 137.100 153.741 99.239 1.00 35.47 417 TYR B CA 1
ATOM 9831 C C . TYR F 3 417 ? 136.941 152.227 99.226 1.00 35.47 417 TYR B C 1
ATOM 9832 O O . TYR F 3 417 ? 137.009 151.564 100.263 1.00 35.47 417 TYR B O 1
ATOM 9841 N N . GLY F 3 418 ? 136.732 151.690 98.025 1.00 36.21 418 GLY B N 1
ATOM 9842 C CA . GLY F 3 418 ? 136.687 150.251 97.842 1.00 36.21 418 GLY B CA 1
ATOM 9843 C C . GLY F 3 418 ? 135.492 149.601 98.518 1.00 36.21 418 GLY B C 1
ATOM 9844 O O . GLY F 3 418 ? 134.413 150.186 98.650 1.00 36.21 418 GLY B O 1
ATOM 9845 N N . LYS F 3 419 ? 135.698 148.360 98.956 1.00 35.82 419 LYS B N 1
ATOM 9846 C CA . LYS F 3 419 ? 134.655 147.558 99.579 1.00 35.82 419 LYS B CA 1
ATOM 9847 C C . LYS F 3 419 ? 134.647 147.670 101.097 1.00 35.82 419 LYS B C 1
ATOM 9848 O O . LYS F 3 419 ? 133.839 147.002 101.749 1.00 35.82 419 LYS B O 1
ATOM 9854 N N . THR F 3 420 ? 135.527 148.485 101.674 1.00 33.29 420 THR B N 1
ATOM 9855 C CA . THR F 3 420 ? 135.563 148.647 103.120 1.00 33.29 420 THR B CA 1
ATOM 9856 C C . THR F 3 420 ? 134.292 149.327 103.614 1.00 33.29 420 THR B C 1
ATOM 9857 O O . THR F 3 420 ? 133.743 150.213 102.952 1.00 33.29 420 THR B O 1
ATOM 9861 N N . LYS F 3 421 ? 133.825 148.908 104.786 1.00 33.03 421 LYS B N 1
ATOM 9862 C CA . LYS F 3 421 ? 132.610 149.444 105.384 1.00 33.03 421 LYS B CA 1
ATOM 9863 C C . LYS F 3 421 ? 132.964 150.577 106.336 1.00 33.03 421 LYS B C 1
ATOM 9864 O O . LYS F 3 421 ? 133.847 150.427 107.187 1.00 33.03 421 LYS B O 1
ATOM 9870 N N . CYS F 3 422 ? 132.275 151.705 106.186 1.00 31.58 422 CYS B N 1
ATOM 9871 C CA . CYS F 3 422 ? 132.544 152.913 106.958 1.00 31.58 422 CYS B CA 1
ATOM 9872 C C . CYS F 3 422 ? 131.220 153.525 107.388 1.00 31.58 422 CYS B C 1
ATOM 9873 O O . CYS F 3 422 ? 130.391 153.871 106.542 1.00 31.58 422 CYS B O 1
ATOM 9876 N N . THR F 3 423 ? 131.020 153.653 108.700 1.00 29.45 423 THR B N 1
ATOM 9877 C CA . THR F 3 423 ? 129.751 154.131 109.236 1.00 29.45 423 THR B CA 1
ATOM 9878 C C . THR F 3 423 ? 129.973 154.998 110.466 1.00 29.45 423 THR B C 1
ATOM 9879 O O . THR F 3 423 ? 130.853 154.724 111.287 1.00 29.45 423 THR B O 1
ATOM 9883 N N . ALA F 3 424 ? 129.157 156.041 110.592 1.00 31.18 424 ALA B N 1
ATOM 9884 C CA . ALA F 3 424 ? 129.071 156.785 111.835 1.00 31.18 424 ALA B CA 1
ATOM 9885 C C . ALA F 3 424 ? 128.116 156.079 112.794 1.00 31.18 424 ALA B C 1
ATOM 9886 O O . ALA F 3 424 ? 127.382 155.161 112.420 1.00 31.18 424 ALA B O 1
ATOM 9888 N N . SER F 3 425 ? 128.128 156.512 114.051 1.00 34.15 425 SER B N 1
ATOM 9889 C CA . SER F 3 425 ? 127.298 155.887 115.068 1.00 34.15 425 SER B CA 1
ATOM 9890 C C . SER F 3 425 ? 126.864 156.940 116.080 1.00 34.15 425 SER B C 1
ATOM 9891 O O . SER F 3 425 ? 127.200 158.121 115.964 1.00 34.15 425 SER B O 1
ATOM 9894 N N . ASN F 3 426 ? 126.107 156.493 117.079 1.00 44.44 426 ASN B N 1
ATOM 9895 C CA . ASN F 3 426 ? 125.596 157.368 118.123 1.00 44.44 426 ASN B CA 1
ATOM 9896 C C . ASN F 3 426 ? 125.337 156.522 119.360 1.00 44.44 426 ASN B C 1
ATOM 9897 O O . ASN F 3 426 ? 125.270 155.292 119.289 1.00 44.44 426 ASN B O 1
ATOM 9902 N N . LYS F 3 427 ? 125.192 157.199 120.498 1.00 52.83 427 LYS B N 1
ATOM 9903 C CA . LYS F 3 427 ? 124.985 156.510 121.765 1.00 52.83 427 LYS B CA 1
ATOM 9904 C C . LYS F 3 427 ? 123.532 156.121 122.006 1.00 52.83 427 LYS B C 1
ATOM 9905 O O . LYS F 3 427 ? 123.258 155.399 122.970 1.00 52.83 427 LYS B O 1
ATOM 9911 N N . ASN F 3 428 ? 122.600 156.575 121.166 1.00 54.09 428 ASN B N 1
ATOM 9912 C CA . ASN F 3 428 ? 121.192 156.265 121.370 1.00 54.09 428 ASN B CA 1
ATOM 9913 C C . ASN F 3 428 ? 120.446 155.886 120.098 1.00 54.09 428 ASN B C 1
ATOM 9914 O O . ASN F 3 428 ? 119.258 155.560 120.184 1.00 54.09 428 ASN B O 1
ATOM 9919 N N . ARG F 3 429 ? 121.089 155.914 118.929 1.00 56.36 429 ARG B N 1
ATOM 9920 C CA . ARG F 3 429 ? 120.417 155.587 117.677 1.00 56.36 429 ARG B CA 1
ATOM 9921 C C . ARG F 3 429 ? 121.207 154.606 116.818 1.00 56.36 429 ARG B C 1
ATOM 9922 O O . ARG F 3 429 ? 120.791 154.321 115.689 1.00 56.36 429 ARG B O 1
ATOM 9930 N N . GLY F 3 430 ? 122.319 154.076 117.321 1.00 50.54 430 GLY B N 1
ATOM 9931 C CA . GLY F 3 430 ? 123.098 153.123 116.546 1.00 50.54 430 GLY B CA 1
ATOM 9932 C C . GLY F 3 430 ? 123.634 153.742 115.270 1.00 50.54 430 GLY B C 1
ATOM 9933 O O . GLY F 3 430 ? 124.200 154.842 115.273 1.00 50.54 430 GLY B O 1
ATOM 9934 N N . ILE F 3 431 ? 123.457 153.029 114.158 1.00 45.56 431 ILE B N 1
ATOM 9935 C CA . ILE F 3 431 ? 123.944 153.505 112.869 1.00 45.56 431 ILE B CA 1
ATOM 9936 C C . ILE F 3 431 ? 123.109 154.695 112.419 1.00 45.56 431 ILE B C 1
ATOM 9937 O O . ILE F 3 431 ? 121.872 154.655 112.450 1.00 45.56 431 ILE B O 1
ATOM 9942 N N . ILE F 3 432 ? 123.782 155.764 111.999 1.00 44.95 432 ILE B N 1
ATOM 9943 C CA . ILE F 3 432 ? 123.098 156.973 111.564 1.00 44.95 432 ILE B CA 1
ATOM 9944 C C . ILE F 3 432 ? 123.491 157.411 110.158 1.00 44.95 432 ILE B C 1
ATOM 9945 O O . ILE F 3 432 ? 122.750 158.196 109.542 1.00 44.95 432 ILE B O 1
ATOM 9950 N N . LYS F 3 433 ? 124.608 156.937 109.611 1.00 39.21 433 LYS B N 1
ATOM 9951 C CA . LYS F 3 433 ? 125.013 157.330 108.269 1.00 39.21 433 LYS B CA 1
ATOM 9952 C C . LYS F 3 433 ? 125.694 156.155 107.582 1.00 39.21 433 LYS B C 1
ATOM 9953 O O . LYS F 3 433 ? 126.161 155.213 108.227 1.00 39.21 433 LYS B O 1
ATOM 9959 N N . THR F 3 434 ? 125.740 156.228 106.251 1.00 36.43 434 THR B N 1
ATOM 9960 C CA . THR F 3 434 ? 126.178 155.124 105.402 1.00 36.43 434 THR B CA 1
ATOM 9961 C C . THR F 3 434 ? 127.147 155.651 104.339 1.00 36.43 434 THR B C 1
ATOM 9962 O O . THR F 3 434 ? 126.944 155.473 103.141 1.00 36.43 434 THR B O 1
ATOM 9966 N N . PHE F 3 435 ? 128.186 156.357 104.797 1.00 34.20 435 PHE B N 1
ATOM 9967 C CA . PHE F 3 435 ? 129.155 157.036 103.935 1.00 34.20 435 PHE B CA 1
ATOM 9968 C C . PHE F 3 435 ? 129.469 156.236 102.677 1.00 34.20 435 PHE B C 1
ATOM 9969 O O . PHE F 3 435 ? 129.811 155.054 102.744 1.00 34.20 435 PHE B O 1
ATOM 9977 N N . SER F 3 436 ? 129.344 156.896 101.529 1.00 36.58 436 SER B N 1
ATOM 9978 C CA . SER F 3 436 ? 129.561 156.268 100.235 1.00 36.58 436 SER B CA 1
ATOM 9979 C C . SER F 3 436 ? 131.020 156.442 99.814 1.00 36.58 436 SER B C 1
ATOM 9980 O O . SER F 3 436 ? 131.883 156.817 100.613 1.00 36.58 436 SER B O 1
ATOM 9983 N N . ASN F 3 437 ? 131.309 156.161 98.546 1.00 36.99 437 ASN B N 1
ATOM 9984 C CA . ASN F 3 437 ? 132.662 156.302 98.031 1.00 36.99 437 ASN B CA 1
ATOM 9985 C C . ASN F 3 437 ? 133.091 157.767 98.033 1.00 36.99 437 ASN B C 1
ATOM 9986 O O . ASN F 3 437 ? 132.268 158.680 97.927 1.00 36.99 437 ASN B O 1
ATOM 9991 N N . GLY F 3 438 ? 134.393 157.982 98.156 1.00 33.06 438 GLY B N 1
ATOM 9992 C CA . GLY F 3 438 ? 134.942 159.323 98.209 1.00 33.06 438 GLY B CA 1
ATOM 9993 C C . GLY F 3 438 ? 135.144 159.803 99.631 1.00 33.06 438 GLY B C 1
ATOM 9994 O O . GLY F 3 438 ? 135.134 159.029 100.589 1.00 33.06 438 GLY B O 1
ATOM 9995 N N . CYS F 3 439 ? 135.325 161.111 99.766 1.00 26.99 439 CYS B N 1
ATOM 9996 C CA . CYS F 3 439 ? 135.563 161.719 101.067 1.00 26.99 439 CYS B CA 1
ATOM 9997 C C . CYS F 3 439 ? 134.364 162.564 101.473 1.00 26.99 439 CYS B C 1
ATOM 9998 O O . CYS F 3 439 ? 133.797 163.297 100.656 1.00 26.99 439 CYS B O 1
ATOM 10001 N N . ASP F 3 440 ? 133.975 162.443 102.740 1.00 22.55 440 ASP B N 1
ATOM 10002 C CA . ASP F 3 440 ? 132.811 163.127 103.274 1.00 22.55 440 ASP B CA 1
ATOM 10003 C C . ASP F 3 440 ? 133.154 163.727 104.629 1.00 22.55 440 ASP B C 1
ATOM 10004 O O . ASP F 3 440 ? 134.147 163.360 105.266 1.00 22.55 440 ASP B O 1
ATOM 10009 N N . TYR F 3 441 ? 132.313 164.664 105.061 1.00 18.04 441 TYR B N 1
ATOM 10010 C CA . TYR F 3 441 ? 132.496 165.396 106.306 1.00 18.04 441 TYR B CA 1
ATOM 10011 C C . TYR F 3 441 ? 131.278 165.193 107.195 1.00 18.04 441 TYR B C 1
ATOM 10012 O O . TYR F 3 441 ? 130.141 165.331 106.735 1.00 18.04 441 TYR B O 1
ATOM 10021 N N . VAL F 3 442 ? 131.519 164.863 108.462 1.00 16.88 442 VAL B N 1
ATOM 10022 C CA . VAL F 3 442 ? 130.464 164.736 109.459 1.00 16.88 442 VAL B CA 1
ATOM 10023 C C . VAL F 3 442 ? 130.794 165.663 110.622 1.00 16.88 442 VAL B C 1
ATOM 10024 O O . VAL F 3 442 ? 131.946 165.718 111.074 1.00 16.88 442 VAL B O 1
ATOM 10028 N N . SER F 3 443 ? 129.797 166.411 111.080 1.00 19.25 443 SER B N 1
ATOM 10029 C CA . SER F 3 443 ? 129.975 167.410 112.122 1.00 19.25 443 SER B CA 1
ATOM 10030 C C . SER F 3 443 ? 129.516 166.875 113.473 1.00 19.25 443 SER B C 1
ATOM 10031 O O . SER F 3 443 ? 128.767 165.900 113.564 1.00 19.25 443 SER B O 1
ATOM 10034 N N . ASN F 3 444 ? 129.981 167.536 114.533 1.00 20.86 444 ASN B N 1
ATOM 10035 C CA . ASN F 3 444 ? 129.640 167.160 115.905 1.00 20.86 444 ASN B CA 1
ATOM 10036 C C . ASN F 3 444 ? 128.288 167.776 116.250 1.00 20.86 444 ASN B C 1
ATOM 10037 O O . ASN F 3 444 ? 128.177 168.783 116.954 1.00 20.86 444 ASN B O 1
ATOM 10042 N N . LYS F 3 445 ? 127.230 167.153 115.726 1.00 25.88 445 LYS B N 1
ATOM 10043 C CA . LYS F 3 445 ? 125.869 167.592 116.003 1.00 25.88 445 LYS B CA 1
ATOM 10044 C C . LYS F 3 445 ? 124.950 166.408 116.274 1.00 25.88 445 LYS B C 1
ATOM 10045 O O . LYS F 3 445 ? 123.767 166.439 115.912 1.00 25.88 445 LYS B O 1
ATOM 10051 N N . GLY F 3 446 ? 125.472 165.360 116.908 1.00 29.17 446 GLY B N 1
ATOM 10052 C CA . GLY F 3 446 ? 124.676 164.185 117.200 1.00 29.17 446 GLY B CA 1
ATOM 10053 C C . GLY F 3 446 ? 125.424 162.879 117.021 1.00 29.17 446 GLY B C 1
ATOM 10054 O O . GLY F 3 446 ? 124.867 161.805 117.262 1.00 29.17 446 GLY B O 1
ATOM 10055 N N . VAL F 3 447 ? 126.683 162.955 116.595 1.00 25.49 447 VAL B N 1
ATOM 10056 C CA . VAL F 3 447 ? 127.517 161.779 116.381 1.00 25.49 447 VAL B CA 1
ATOM 10057 C C . VAL F 3 447 ? 128.693 161.827 117.347 1.00 25.49 447 VAL B C 1
ATOM 10058 O O . VAL F 3 447 ? 129.215 162.904 117.656 1.00 25.49 447 VAL B O 1
ATOM 10062 N N . ASP F 3 448 ? 129.087 160.653 117.852 1.00 24.17 448 ASP B N 1
ATOM 10063 C CA . ASP F 3 448 ? 130.215 160.564 118.773 1.00 24.17 448 ASP B CA 1
ATOM 10064 C C . ASP F 3 448 ? 131.090 159.344 118.503 1.00 24.17 448 ASP B C 1
ATOM 10065 O O . ASP F 3 448 ? 131.829 158.917 119.398 1.00 24.17 448 ASP B O 1
ATOM 10070 N N . THR F 3 449 ? 131.034 158.778 117.297 1.00 25.09 449 THR B N 1
ATOM 10071 C CA . THR F 3 449 ? 131.737 157.537 116.994 1.00 25.09 449 THR B CA 1
ATOM 10072 C C . THR F 3 449 ? 131.805 157.303 115.490 1.00 25.09 449 THR B C 1
ATOM 10073 O O . THR F 3 449 ? 130.783 157.391 114.802 1.00 25.09 449 THR B O 1
ATOM 10077 N N . VAL F 3 450 ? 132.993 157.007 114.964 1.00 19.64 450 VAL B N 1
ATOM 10078 C CA . VAL F 3 450 ? 133.174 156.738 113.540 1.00 19.64 450 VAL B CA 1
ATOM 10079 C C . VAL F 3 450 ? 133.959 155.442 113.394 1.00 19.64 450 VAL B C 1
ATOM 10080 O O . VAL F 3 450 ? 135.075 155.329 113.914 1.00 19.64 450 VAL B O 1
ATOM 10084 N N . SER F 3 451 ? 133.392 154.473 112.682 1.00 23.19 451 SER B N 1
ATOM 10085 C CA . SER F 3 451 ? 134.051 153.199 112.434 1.00 23.19 451 SER B CA 1
ATOM 10086 C C . SER F 3 451 ? 134.402 153.100 110.958 1.00 23.19 451 SER B C 1
ATOM 10087 O O . SER F 3 451 ? 133.558 153.366 110.095 1.00 23.19 451 SER B O 1
ATOM 10090 N N . VAL F 3 452 ? 135.650 152.733 110.672 1.00 19.86 452 VAL B N 1
ATOM 10091 C CA . VAL F 3 452 ? 136.124 152.551 109.304 1.00 19.86 452 VAL B CA 1
ATOM 10092 C C . VAL F 3 452 ? 136.784 151.185 109.213 1.00 19.86 452 VAL B C 1
ATOM 10093 O O . VAL F 3 452 ? 137.699 150.884 109.985 1.00 19.86 452 VAL B O 1
ATOM 10097 N N . GLY F 3 453 ? 136.325 150.362 108.272 1.00 21.71 453 GLY B N 1
ATOM 10098 C CA . GLY F 3 453 ? 136.852 149.018 108.156 1.00 21.71 453 GLY B CA 1
ATOM 10099 C C . GLY F 3 453 ? 136.653 148.227 109.432 1.00 21.71 453 GLY B C 1
ATOM 10100 O O . GLY F 3 453 ? 135.532 147.818 109.750 1.00 21.71 453 GLY B O 1
ATOM 10101 N N . ASN F 3 454 ? 137.736 148.007 110.172 1.00 20.68 454 ASN B N 1
ATOM 10102 C CA . ASN F 3 454 ? 137.684 147.345 111.470 1.00 20.68 454 ASN B CA 1
ATOM 10103 C C . ASN F 3 454 ? 138.442 148.152 112.516 1.00 20.68 454 ASN B C 1
ATOM 10104 O O . ASN F 3 454 ? 139.105 147.596 113.397 1.00 20.68 454 ASN B O 1
ATOM 10109 N N . THR F 3 455 ? 138.357 149.479 112.438 1.00 21.19 455 THR B N 1
ATOM 10110 C CA . THR F 3 455 ? 138.965 150.351 113.433 1.00 21.19 455 THR B CA 1
ATOM 10111 C C . THR F 3 455 ? 137.971 151.436 113.822 1.00 21.19 455 THR B C 1
ATOM 10112 O O . THR F 3 455 ? 137.067 151.782 113.054 1.00 21.19 455 THR B O 1
ATOM 10116 N N . LEU F 3 456 ? 138.144 151.962 115.033 1.00 17.32 456 LEU B N 1
ATOM 10117 C CA . LEU F 3 456 ? 137.167 152.829 115.674 1.00 17.32 456 LEU B CA 1
ATOM 10118 C C . LEU F 3 456 ? 137.826 154.126 116.126 1.00 17.32 456 LEU B C 1
ATOM 10119 O O . LEU F 3 456 ? 138.950 154.113 116.640 1.00 17.32 456 LEU B O 1
ATOM 10124 N N . TYR F 3 457 ? 137.128 155.246 115.932 1.00 18.03 457 TYR B N 1
ATOM 10125 C CA . TYR F 3 457 ? 137.605 156.553 116.358 1.00 18.03 457 TYR B CA 1
ATOM 10126 C C . TYR F 3 457 ? 136.494 157.301 117.081 1.00 18.03 457 TYR B C 1
ATOM 10127 O O . TYR F 3 457 ? 135.308 157.156 116.761 1.00 18.03 457 TYR B O 1
ATOM 10136 N N . TYR F 3 458 ? 136.897 158.112 118.055 1.00 17.56 458 TYR B N 1
ATOM 10137 C CA . TYR F 3 458 ? 135.991 158.984 118.788 1.00 17.56 458 TYR B CA 1
ATOM 10138 C C . TYR F 3 458 ? 136.135 160.411 118.276 1.00 17.56 458 TYR B C 1
ATOM 10139 O O . TYR F 3 458 ? 137.226 160.836 117.884 1.00 17.56 458 TYR B O 1
ATOM 10148 N N . VAL F 3 459 ? 135.027 161.148 118.281 1.00 15.43 459 VAL B N 1
ATOM 10149 C CA . VAL F 3 459 ? 134.979 162.509 117.759 1.00 15.43 459 VAL B CA 1
ATOM 10150 C C . VAL F 3 459 ? 135.088 163.488 118.917 1.00 15.43 459 VAL B C 1
ATOM 10151 O O . VAL F 3 459 ? 134.508 163.272 119.988 1.00 15.43 459 VAL B O 1
ATOM 10155 N N . ASN F 3 460 ? 135.837 164.569 118.704 1.00 18.70 460 ASN B N 1
ATOM 10156 C CA . ASN F 3 460 ? 135.962 165.606 119.719 1.00 18.70 460 ASN B CA 1
ATOM 10157 C C . ASN F 3 460 ? 134.616 166.282 119.952 1.00 18.70 460 ASN B C 1
ATOM 10158 O O . ASN F 3 460 ? 133.765 166.348 119.061 1.00 18.70 460 ASN B O 1
ATOM 10163 N N . LYS F 3 461 ? 134.426 166.790 121.168 1.00 19.68 461 LYS B N 1
ATOM 10164 C CA . LYS F 3 461 ? 133.165 167.399 121.578 1.00 19.68 461 LYS B CA 1
ATOM 10165 C C . LYS F 3 461 ? 133.432 168.827 122.038 1.00 19.68 461 LYS B C 1
ATOM 10166 O O . LYS F 3 461 ? 134.050 169.042 123.087 1.00 19.68 461 LYS B O 1
ATOM 10172 N N . GLN F 3 462 ? 132.962 169.795 121.257 1.00 22.17 462 GLN B N 1
ATOM 10173 C CA . GLN F 3 462 ? 133.072 171.209 121.598 1.00 22.17 462 GLN B CA 1
ATOM 10174 C C . GLN F 3 462 ? 131.824 171.919 121.086 1.00 22.17 462 GLN B C 1
ATOM 10175 O O . GLN F 3 462 ? 130.874 171.284 120.618 1.00 22.17 462 GLN B O 1
ATOM 10181 N N . GLU F 3 463 ? 131.827 173.246 121.176 1.00 22.51 463 GLU B N 1
ATOM 10182 C CA . GLU F 3 463 ? 130.707 174.071 120.740 1.00 22.51 463 GLU B CA 1
ATOM 10183 C C . GLU F 3 463 ? 131.165 175.000 119.626 1.00 22.51 463 GLU B C 1
ATOM 10184 O O . GLU F 3 463 ? 132.168 175.706 119.773 1.00 22.51 463 GLU B O 1
ATOM 10190 N N . GLY F 3 464 ? 130.433 174.997 118.521 1.00 20.50 464 GLY B N 1
ATOM 10191 C CA . GLY F 3 464 ? 130.762 175.858 117.403 1.00 20.50 464 GLY B CA 1
ATOM 10192 C C . GLY F 3 464 ? 129.912 175.520 116.202 1.00 20.50 464 GLY B C 1
ATOM 10193 O O . GLY F 3 464 ? 129.189 174.520 116.176 1.00 20.50 464 GLY B O 1
ATOM 10194 N N . LYS F 3 465 ? 130.014 176.383 115.193 1.00 21.57 465 LYS B N 1
ATOM 10195 C CA . LYS F 3 465 ? 129.273 176.203 113.956 1.00 21.57 465 LYS B CA 1
ATOM 10196 C C . LYS F 3 465 ? 129.972 175.176 113.067 1.00 21.57 465 LYS B C 1
ATOM 10197 O O . LYS F 3 465 ? 131.074 174.703 113.358 1.00 21.57 465 LYS B O 1
ATOM 10203 N N . SER F 3 466 ? 129.316 174.822 111.959 1.00 21.73 466 SER B N 1
ATOM 10204 C CA . SER F 3 466 ? 129.890 173.869 111.010 1.00 21.73 466 SER B CA 1
ATOM 10205 C C . SER F 3 466 ? 129.288 174.165 109.638 1.00 21.73 466 SER B C 1
ATOM 10206 O O . SER F 3 466 ? 128.146 173.784 109.368 1.00 21.73 466 SER B O 1
ATOM 10209 N N . LEU F 3 467 ? 130.058 174.838 108.791 1.00 22.51 467 LEU B N 1
ATOM 10210 C CA . LEU F 3 467 ? 129.620 175.157 107.442 1.00 22.51 467 LEU B CA 1
ATOM 10211 C C . LEU F 3 467 ? 129.923 173.999 106.493 1.00 22.51 467 LEU B C 1
ATOM 10212 O O . LEU F 3 467 ? 130.598 173.030 106.845 1.00 22.51 467 LEU B O 1
ATOM 10217 N N . TYR F 3 468 ? 129.406 174.111 105.270 1.00 26.40 468 TYR B N 1
ATOM 10218 C CA . TYR F 3 468 ? 129.600 173.075 104.257 1.00 26.40 468 TYR B CA 1
ATOM 10219 C C . TYR F 3 468 ? 129.494 173.746 102.891 1.00 26.40 468 TYR B C 1
ATOM 10220 O O . TYR F 3 468 ? 128.390 174.071 102.442 1.00 26.40 468 TYR B O 1
ATOM 10229 N N . VAL F 3 469 ? 130.635 173.948 102.241 1.00 28.90 469 VAL B N 1
ATOM 10230 C CA . VAL F 3 469 ? 130.684 174.569 100.923 1.00 28.90 469 VAL B CA 1
ATOM 10231 C C . VAL F 3 469 ? 130.693 173.454 99.883 1.00 28.90 469 VAL B C 1
ATOM 10232 O O . VAL F 3 469 ? 131.679 172.725 99.746 1.00 28.90 469 VAL B O 1
ATOM 10236 N N . LYS F 3 470 ? 129.588 173.315 99.154 1.00 36.94 470 LYS B N 1
ATOM 10237 C CA . LYS F 3 470 ? 129.486 172.279 98.138 1.00 36.94 470 LYS B CA 1
ATOM 10238 C C . LYS F 3 470 ? 130.316 172.645 96.912 1.00 36.94 470 LYS B C 1
ATOM 10239 O O . LYS F 3 470 ? 130.538 173.820 96.611 1.00 36.94 470 LYS B O 1
ATOM 10245 N N . GLY F 3 471 ? 130.775 171.618 96.201 1.00 45.57 471 GLY B N 1
ATOM 10246 C CA . GLY F 3 471 ? 131.567 171.825 95.005 1.00 45.57 471 GLY B CA 1
ATOM 10247 C C . GLY F 3 471 ? 131.712 170.578 94.158 1.00 45.57 471 GLY B C 1
ATOM 10248 O O . GLY F 3 471 ? 130.795 169.752 94.091 1.00 45.57 471 GLY B O 1
ATOM 10249 N N . GLU F 3 472 ? 132.865 170.430 93.502 1.00 45.64 472 GLU B N 1
ATOM 10250 C CA . GLU F 3 472 ? 133.138 169.291 92.641 1.00 45.64 472 GLU B CA 1
ATOM 10251 C C . GLU F 3 472 ? 134.608 168.924 92.812 1.00 45.64 472 GLU B C 1
ATOM 10252 O O . GLU F 3 472 ? 135.471 169.822 92.802 1.00 45.64 472 GLU B O 1
ATOM 10258 N N . PRO F 3 473 ? 134.929 167.642 92.989 1.00 44.45 473 PRO B N 1
ATOM 10259 C CA . PRO F 3 473 ? 136.337 167.246 93.107 1.00 44.45 473 PRO B CA 1
ATOM 10260 C C . PRO F 3 473 ? 137.126 167.621 91.860 1.00 44.45 473 PRO B C 1
ATOM 10261 O O . PRO F 3 473 ? 136.632 167.521 90.735 1.00 44.45 473 PRO B O 1
ATOM 10265 N N . ILE F 3 474 ? 138.369 168.055 92.074 1.00 44.46 474 ILE B N 1
ATOM 10266 C CA . ILE F 3 474 ? 139.198 168.514 90.965 1.00 44.46 474 ILE B CA 1
ATOM 10267 C C . ILE F 3 474 ? 139.857 167.367 90.212 1.00 44.46 474 ILE B C 1
ATOM 10268 O O . ILE F 3 474 ? 140.305 167.564 89.076 1.00 44.46 474 ILE B O 1
ATOM 10273 N N . ILE F 3 475 ? 139.940 166.177 90.812 1.00 46.66 475 ILE B N 1
ATOM 10274 C CA . ILE F 3 475 ? 140.591 165.063 90.129 1.00 46.66 475 ILE B CA 1
ATOM 10275 C C . ILE F 3 475 ? 139.776 164.618 88.922 1.00 46.66 475 ILE B C 1
ATOM 10276 O O . ILE F 3 475 ? 140.327 164.058 87.965 1.00 46.66 475 ILE B O 1
ATOM 10281 N N . ASN F 3 476 ? 138.464 164.861 88.933 1.00 47.60 476 ASN B N 1
ATOM 10282 C CA . ASN F 3 476 ? 137.651 164.563 87.759 1.00 47.60 476 ASN B CA 1
ATOM 10283 C C . ASN F 3 476 ? 138.044 165.437 86.576 1.00 47.60 476 ASN B C 1
ATOM 10284 O O . ASN F 3 476 ? 137.909 165.013 85.422 1.00 47.60 476 ASN B O 1
ATOM 10289 N N . PHE F 3 477 ? 138.521 166.657 86.840 1.00 53.68 477 PHE B N 1
ATOM 10290 C CA . PHE F 3 477 ? 138.964 167.531 85.759 1.00 53.68 477 PHE B CA 1
ATOM 10291 C C . PHE F 3 477 ? 140.169 166.947 85.033 1.00 53.68 477 PHE B C 1
ATOM 10292 O O . PHE F 3 477 ? 140.250 167.008 83.801 1.00 53.68 477 PHE B O 1
ATOM 10300 N N . TYR F 3 478 ? 141.117 166.381 85.779 1.00 49.83 478 TYR B N 1
ATOM 10301 C CA . TYR F 3 478 ? 142.306 165.799 85.168 1.00 49.83 478 TYR B CA 1
ATOM 10302 C C . TYR F 3 478 ? 141.942 164.550 84.375 1.00 49.83 478 TYR B C 1
ATOM 10303 O O . TYR F 3 478 ? 141.206 163.685 84.858 1.00 49.83 478 TYR B O 1
ATOM 10312 N N . ASP F 3 479 ? 142.461 164.459 83.156 1.00 58.78 479 ASP B N 1
ATOM 10313 C CA . ASP F 3 479 ? 142.190 163.312 82.299 1.00 58.78 479 ASP B CA 1
ATOM 10314 C C . ASP F 3 479 ? 143.155 162.178 82.620 1.00 58.78 479 ASP B C 1
ATOM 10315 O O . ASP F 3 479 ? 144.373 162.396 82.612 1.00 58.78 479 ASP B O 1
ATOM 10320 N N . PRO F 3 480 ? 142.669 160.968 82.908 1.00 60.90 480 PRO B N 1
ATOM 10321 C CA . PRO F 3 480 ? 143.582 159.856 83.210 1.00 60.90 480 PRO B CA 1
ATOM 10322 C C . PRO F 3 480 ? 144.356 159.370 81.994 1.00 60.90 480 PRO B C 1
ATOM 10323 O O . PRO F 3 480 ? 144.249 159.942 80.904 1.00 60.90 480 PRO B O 1
ATOM 10327 N N . LEU F 3 481 ? 145.159 158.323 82.205 1.00 64.25 481 LEU B N 1
ATOM 10328 C CA . LEU F 3 481 ? 145.948 157.638 81.183 1.00 64.25 481 LEU B CA 1
ATOM 10329 C C . LEU F 3 481 ? 147.138 158.485 80.743 1.00 64.25 481 LEU B C 1
ATOM 10330 O O . LEU F 3 481 ? 148.024 158.006 80.027 1.00 64.25 481 LEU B O 1
ATOM 10335 N N . VAL F 3 482 ? 147.176 159.742 81.179 1.00 63.92 482 VAL B N 1
ATOM 10336 C CA . VAL F 3 482 ? 148.361 160.581 81.050 1.00 63.92 482 VAL B CA 1
ATOM 10337 C C . VAL F 3 482 ? 148.483 161.413 82.320 1.00 63.92 482 VAL B C 1
ATOM 10338 O O . VAL F 3 482 ? 147.727 162.364 82.547 1.00 63.92 482 VAL B O 1
ATOM 10342 N N . PHE F 3 483 ? 149.409 161.026 83.184 1.00 61.62 483 PHE B N 1
ATOM 10343 C CA . PHE F 3 483 ? 149.437 161.612 84.514 1.00 61.62 483 PHE B CA 1
ATOM 10344 C C . PHE F 3 483 ? 150.779 161.274 85.153 1.00 61.62 483 PHE B C 1
ATOM 10345 O O . PHE F 3 483 ? 151.193 160.106 85.148 1.00 61.62 483 PHE B O 1
ATOM 10353 N N . PRO F 3 484 ? 151.494 162.264 85.693 1.00 65.82 484 PRO B N 1
ATOM 10354 C CA . PRO F 3 484 ? 152.882 162.007 86.127 1.00 65.82 484 PRO B CA 1
ATOM 10355 C C . PRO F 3 484 ? 153.007 161.027 87.286 1.00 65.82 484 PRO B C 1
ATOM 10356 O O . PRO F 3 484 ? 153.735 160.032 87.169 1.00 65.82 484 PRO B O 1
ATOM 10360 N N . SER F 3 485 ? 152.324 161.285 88.406 1.00 71.84 485 SER B N 1
ATOM 10361 C CA . SER F 3 485 ? 152.363 160.442 89.601 1.00 71.84 485 SER B CA 1
ATOM 10362 C C . SER F 3 485 ? 153.737 160.420 90.263 1.00 71.84 485 SER B C 1
ATOM 10363 O O . SER F 3 485 ? 154.743 160.801 89.653 1.00 71.84 485 SER B O 1
ATOM 10366 N N . ASP F 3 486 ? 153.771 159.984 91.524 1.00 77.31 486 ASP B N 1
ATOM 10367 C CA . ASP F 3 486 ? 155.011 159.791 92.279 1.00 77.31 486 ASP B CA 1
ATOM 10368 C C . ASP F 3 486 ? 155.840 161.072 92.366 1.00 77.31 486 ASP B C 1
ATOM 10369 O O . ASP F 3 486 ? 157.061 161.056 92.197 1.00 77.31 486 ASP B O 1
ATOM 10374 N N . GLU F 3 487 ? 155.172 162.194 92.622 1.00 75.39 487 GLU B N 1
ATOM 10375 C CA . GLU F 3 487 ? 155.837 163.451 92.948 1.00 75.39 487 GLU B CA 1
ATOM 10376 C C . GLU F 3 487 ? 155.512 163.810 94.392 1.00 75.39 487 GLU B C 1
ATOM 10377 O O . GLU F 3 487 ? 154.339 163.977 94.744 1.00 75.39 487 GLU B O 1
ATOM 10383 N N . PHE F 3 488 ? 156.551 163.933 95.221 1.00 67.85 488 PHE B N 1
ATOM 10384 C CA . PHE F 3 488 ? 156.352 164.209 96.639 1.00 67.85 488 PHE B CA 1
ATOM 10385 C C . PHE F 3 488 ? 155.997 165.667 96.896 1.00 67.85 488 PHE B C 1
ATOM 10386 O O . PHE F 3 488 ? 155.244 165.960 97.832 1.00 67.85 488 PHE B O 1
ATOM 10394 N N . ASP F 3 489 ? 156.501 166.588 96.078 1.00 60.35 489 ASP B N 1
ATOM 10395 C CA . ASP F 3 489 ? 156.309 168.020 96.289 1.00 60.35 489 ASP B CA 1
ATOM 10396 C C . ASP F 3 489 ? 155.862 168.688 94.991 1.00 60.35 489 ASP B C 1
ATOM 10397 O O . ASP F 3 489 ? 156.401 169.710 94.559 1.00 60.35 489 ASP B O 1
ATOM 10402 N N . ALA F 3 490 ? 154.872 168.091 94.334 1.00 59.11 490 ALA B N 1
ATOM 10403 C CA . ALA F 3 490 ? 154.274 168.719 93.165 1.00 59.11 490 ALA B CA 1
ATOM 10404 C C . ALA F 3 490 ? 153.547 169.992 93.577 1.00 59.11 490 ALA B C 1
ATOM 10405 O O . ALA F 3 490 ? 152.907 170.046 94.629 1.00 59.11 490 ALA B O 1
ATOM 10407 N N . SER F 3 491 ? 153.644 171.022 92.740 1.00 55.88 491 SER B N 1
ATOM 10408 C CA . SER F 3 491 ? 153.149 172.352 93.076 1.00 55.88 491 SER B CA 1
ATOM 10409 C C . SER F 3 491 ? 152.271 172.903 91.960 1.00 55.88 491 SER B C 1
ATOM 10410 O O . SER F 3 491 ? 152.445 174.035 91.503 1.00 55.88 491 SER B O 1
ATOM 10413 N N . ILE F 3 492 ? 151.319 172.090 91.496 1.00 56.27 492 ILE B N 1
ATOM 10414 C CA . ILE F 3 492 ? 150.321 172.493 90.505 1.00 56.27 492 ILE B CA 1
ATOM 10415 C C . ILE F 3 492 ? 150.985 172.949 89.210 1.00 56.27 492 ILE B C 1
ATOM 10416 O O . ILE F 3 492 ? 150.725 172.392 88.138 1.00 56.27 492 ILE B O 1
ATOM 10421 N N . SER F 3 493 ? 151.836 173.975 89.296 1.00 60.36 493 SER B N 1
ATOM 10422 C CA . SER F 3 493 ? 152.537 174.455 88.110 1.00 60.36 493 SER B CA 1
ATOM 10423 C C . SER F 3 493 ? 153.452 173.380 87.538 1.00 60.36 493 SER B C 1
ATOM 10424 O O . SER F 3 493 ? 153.550 173.227 86.315 1.00 60.36 493 SER B O 1
ATOM 10427 N N . GLN F 3 494 ? 154.135 172.631 88.405 1.00 63.26 494 GLN B N 1
ATOM 10428 C CA . GLN F 3 494 ? 155.038 171.584 87.933 1.00 63.26 494 GLN B CA 1
ATOM 10429 C C . GLN F 3 494 ? 154.275 170.471 87.223 1.00 63.26 494 GLN B C 1
ATOM 10430 O O . GLN F 3 494 ? 154.673 170.027 86.139 1.00 63.26 494 GLN B O 1
ATOM 10436 N N . VAL F 3 495 ? 153.175 170.004 87.818 1.00 63.13 495 VAL B N 1
ATOM 10437 C CA . VAL F 3 495 ? 152.407 168.927 87.200 1.00 63.13 495 VAL B CA 1
ATOM 10438 C C . VAL F 3 495 ? 151.739 169.413 85.918 1.00 63.13 495 VAL B C 1
ATOM 10439 O O . VAL F 3 495 ? 151.635 168.666 84.937 1.00 63.13 495 VAL B O 1
ATOM 10443 N N . ASN F 3 496 ? 151.292 170.672 85.894 1.00 62.13 496 ASN B N 1
ATOM 10444 C CA . ASN F 3 496 ? 150.719 171.225 84.673 1.00 62.13 496 ASN B CA 1
ATOM 10445 C C . ASN F 3 496 ? 151.765 171.319 83.569 1.00 62.13 496 ASN B C 1
ATOM 10446 O O . ASN F 3 496 ? 151.478 171.023 82.403 1.00 62.13 496 ASN B O 1
ATOM 10451 N N . GLU F 3 497 ? 152.986 171.731 83.920 1.00 66.14 497 GLU B N 1
ATOM 10452 C CA . GLU F 3 497 ? 154.062 171.788 82.936 1.00 66.14 497 GLU B CA 1
ATOM 10453 C C . GLU F 3 497 ? 154.401 170.399 82.414 1.00 66.14 497 GLU B C 1
ATOM 10454 O O . GLU F 3 497 ? 154.640 170.221 81.214 1.00 66.14 497 GLU B O 1
ATOM 10460 N N . LYS F 3 498 ? 154.432 169.401 83.301 1.00 64.77 498 LYS B N 1
ATOM 10461 C CA . LYS F 3 498 ? 154.689 168.032 82.863 1.00 64.77 498 LYS B CA 1
ATOM 10462 C C . LYS F 3 498 ? 153.599 167.540 81.918 1.00 64.77 498 LYS B C 1
ATOM 10463 O O . LYS F 3 498 ? 153.889 166.912 80.892 1.00 64.77 498 LYS B O 1
ATOM 10469 N N . ILE F 3 499 ? 152.335 167.824 82.247 1.00 62.42 499 ILE B N 1
ATOM 10470 C CA . ILE F 3 499 ? 151.227 167.413 81.390 1.00 62.42 499 ILE B CA 1
ATOM 10471 C C . ILE F 3 499 ? 151.325 168.089 80.029 1.00 62.42 499 ILE B C 1
ATOM 10472 O O . ILE F 3 499 ? 151.140 167.449 78.986 1.00 62.42 499 ILE B O 1
ATOM 10477 N N . ASN F 3 500 ? 151.618 169.392 80.017 1.00 67.46 500 ASN B N 1
ATOM 10478 C CA . ASN F 3 500 ? 151.741 170.114 78.755 1.00 67.46 500 ASN B CA 1
ATOM 10479 C C . ASN F 3 500 ? 152.893 169.574 77.918 1.00 67.46 500 ASN B C 1
ATOM 10480 O O . ASN F 3 500 ? 152.764 169.422 76.698 1.00 67.46 500 ASN B O 1
ATOM 10485 N N . GLN F 3 501 ? 154.031 169.284 78.556 1.00 67.69 501 GLN B N 1
ATOM 10486 C CA . GLN F 3 501 ? 155.170 168.737 77.826 1.00 67.69 501 GLN B CA 1
ATOM 10487 C C . GLN F 3 501 ? 154.840 167.375 77.231 1.00 67.69 501 GLN B C 1
ATOM 10488 O O . GLN F 3 501 ? 155.178 167.097 76.074 1.00 67.69 501 GLN B O 1
ATOM 10494 N N . SER F 3 502 ? 154.175 166.512 78.005 1.00 72.19 502 SER B N 1
ATOM 10495 C CA . SER F 3 502 ? 153.801 165.199 77.488 1.00 72.19 502 SER B CA 1
ATOM 10496 C C . SER F 3 502 ? 152.823 165.319 76.326 1.00 72.19 502 SER B C 1
ATOM 10497 O O . SER F 3 502 ? 152.953 164.613 75.316 1.00 72.19 502 SER B O 1
ATOM 10500 N N . LEU F 3 503 ? 151.834 166.210 76.451 1.00 71.09 503 LEU B N 1
ATOM 10501 C CA . LEU F 3 503 ? 150.871 166.402 75.371 1.00 71.09 503 LEU B CA 1
ATOM 10502 C C . LEU F 3 503 ? 151.550 166.928 74.114 1.00 71.09 503 LEU B C 1
ATOM 10503 O O . LEU F 3 503 ? 151.260 166.466 73.005 1.00 71.09 503 LEU B O 1
ATOM 10508 N N . ALA F 3 504 ? 152.462 167.891 74.265 1.00 74.77 504 ALA B N 1
ATOM 10509 C CA . ALA F 3 504 ? 153.183 168.412 73.108 1.00 74.77 504 ALA B CA 1
ATOM 10510 C C . ALA F 3 504 ? 154.038 167.331 72.461 1.00 74.77 504 ALA B C 1
ATOM 10511 O O . ALA F 3 504 ? 154.097 167.230 71.229 1.00 74.77 504 ALA B O 1
ATOM 10513 N N . PHE F 3 505 ? 154.705 166.509 73.275 1.00 77.72 505 PHE B N 1
ATOM 10514 C CA . PHE F 3 505 ? 155.549 165.450 72.733 1.00 77.72 505 PHE B CA 1
ATOM 10515 C C . PHE F 3 505 ? 154.726 164.437 71.948 1.00 77.72 505 PHE B C 1
ATOM 10516 O O . PHE F 3 505 ? 155.093 164.057 70.830 1.00 77.72 505 PHE B O 1
ATOM 10524 N N . ILE F 3 506 ? 153.599 163.994 72.512 1.00 78.47 506 ILE B N 1
ATOM 10525 C CA . ILE F 3 506 ? 152.784 163.003 71.814 1.00 78.47 506 ILE B CA 1
ATOM 10526 C C . ILE F 3 506 ? 152.142 163.612 70.570 1.00 78.47 506 ILE B C 1
ATOM 10527 O O . ILE F 3 506 ? 152.000 162.940 69.540 1.00 78.47 506 ILE B O 1
ATOM 10532 N N . ARG F 3 507 ? 151.755 164.891 70.637 1.00 82.30 507 ARG B N 1
ATOM 10533 C CA . ARG F 3 507 ? 151.191 165.553 69.466 1.00 82.30 507 ARG B CA 1
ATOM 10534 C C . ARG F 3 507 ? 152.212 165.640 68.340 1.00 82.30 507 ARG B C 1
ATOM 10535 O O . ARG F 3 507 ? 151.891 165.358 67.180 1.00 82.30 507 ARG B O 1
ATOM 10543 N N . LYS F 3 508 ? 153.451 166.020 68.663 1.00 82.30 508 LYS B N 1
ATOM 10544 C CA . LYS F 3 508 ? 154.499 166.059 67.649 1.00 82.30 508 LYS B CA 1
ATOM 10545 C C . LYS F 3 508 ? 154.778 164.668 67.096 1.00 82.30 508 LYS B C 1
ATOM 10546 O O . LYS F 3 508 ? 154.987 164.501 65.888 1.00 82.30 508 LYS B O 1
ATOM 10552 N N . SER F 3 509 ? 154.781 163.654 67.967 1.00 82.92 509 SER B N 1
ATOM 10553 C CA . SER F 3 509 ? 155.043 162.291 67.518 1.00 82.92 509 SER B CA 1
ATOM 10554 C C . SER F 3 509 ? 153.977 161.811 66.541 1.00 82.92 509 SER B C 1
ATOM 10555 O O . SER F 3 509 ? 154.297 161.188 65.522 1.00 82.92 509 SER B O 1
ATOM 10558 N N . ASP F 3 510 ? 152.703 162.089 66.830 1.00 81.58 510 ASP B N 1
ATOM 10559 C CA . ASP F 3 510 ? 151.653 161.639 65.919 1.00 81.58 510 ASP B CA 1
ATOM 10560 C C . ASP F 3 510 ? 151.592 162.494 64.658 1.00 81.58 510 ASP B C 1
ATOM 10561 O O . ASP F 3 510 ? 151.219 161.993 63.592 1.00 81.58 510 ASP B O 1
ATOM 10566 N N . GLU F 3 511 ? 151.947 163.779 64.753 1.00 82.54 511 GLU B N 1
ATOM 10567 C CA . GLU F 3 511 ? 151.939 164.634 63.572 1.00 82.54 511 GLU B CA 1
ATOM 10568 C C . GLU F 3 511 ? 153.050 164.251 62.601 1.00 82.54 511 GLU B C 1
ATOM 10569 O O . GLU F 3 511 ? 152.830 164.205 61.385 1.00 82.54 511 GLU B O 1
ATOM 10575 N N . LEU F 3 512 ? 154.250 163.973 63.116 1.00 81.26 512 LEU B N 1
ATOM 10576 C CA . LEU F 3 512 ? 155.362 163.589 62.255 1.00 81.26 512 LEU B CA 1
ATOM 10577 C C . LEU F 3 512 ? 155.204 162.190 61.672 1.00 81.26 512 LEU B C 1
ATOM 10578 O O . LEU F 3 512 ? 155.940 161.842 60.741 1.00 81.26 512 LEU B O 1
ATOM 10583 N N . LEU F 3 513 ? 154.276 161.390 62.186 1.00 80.62 513 LEU B N 1
ATOM 10584 C CA . LEU F 3 513 ? 154.047 160.048 61.664 1.00 80.62 513 LEU B CA 1
ATOM 10585 C C . LEU F 3 513 ? 152.773 159.998 60.828 1.00 80.62 513 LEU B C 1
ATOM 10586 O O . LEU F 3 513 ? 152.557 160.841 59.957 1.00 80.62 513 LEU B O 1
ATOM 10591 N N . GLN G 1 1 ? 148.634 190.292 179.689 1.00 9.93 1 GLN E N 1
ATOM 10592 C CA . GLN G 1 1 ? 147.668 190.099 178.614 1.00 9.93 1 GLN E CA 1
ATOM 10593 C C . GLN G 1 1 ? 146.429 190.961 178.828 1.00 9.93 1 GLN E C 1
ATOM 10594 O O . GLN G 1 1 ? 145.370 190.689 178.263 1.00 9.93 1 GLN E O 1
ATOM 10600 N N . GLU G 1 2 ? 146.568 191.994 179.656 1.00 11.57 2 GLU E N 1
ATOM 10601 C CA . GLU G 1 2 ? 145.471 192.922 179.891 1.00 11.57 2 GLU E CA 1
ATOM 10602 C C . GLU G 1 2 ? 145.058 193.590 178.584 1.00 11.57 2 GLU E C 1
ATOM 10603 O O . GLU G 1 2 ? 145.905 194.049 177.813 1.00 11.57 2 GLU E O 1
ATOM 10609 N N . GLN G 1 3 ? 143.748 193.642 178.336 1.00 10.52 3 GLN E N 1
ATOM 10610 C CA . GLN G 1 3 ? 143.223 194.161 177.082 1.00 10.52 3 GLN E CA 1
ATOM 10611 C C . GLN G 1 3 ? 142.570 195.529 177.210 1.00 10.52 3 GLN E C 1
ATOM 10612 O O . GLN G 1 3 ? 142.231 196.129 176.184 1.00 10.52 3 GLN E O 1
ATOM 10618 N N . SER G 1 4 ? 142.390 196.034 178.432 1.00 13.75 4 SER E N 1
ATOM 10619 C CA . SER G 1 4 ? 141.814 197.357 178.678 1.00 13.75 4 SER E CA 1
ATOM 10620 C C . SER G 1 4 ? 140.434 197.490 178.031 1.00 13.75 4 SER E C 1
ATOM 10621 O O . SER G 1 4 ? 140.170 198.395 177.236 1.00 13.75 4 SER E O 1
ATOM 10624 N N . VAL G 1 5 ? 139.550 196.560 178.387 1.00 15.69 5 VAL E N 1
ATOM 10625 C CA . VAL G 1 5 ? 138.181 196.578 177.879 1.00 15.69 5 VAL E CA 1
ATOM 10626 C C . VAL G 1 5 ? 137.187 196.286 179.003 1.00 15.69 5 VAL E C 1
ATOM 10627 O O . VAL G 1 5 ? 136.938 195.128 179.360 1.00 15.69 5 VAL E O 1
ATOM 10631 N N . GLN G 1 6 ? 136.607 197.345 179.563 1.00 18.28 6 GLN E N 1
ATOM 10632 C CA . GLN G 1 6 ? 135.701 197.258 180.704 1.00 18.28 6 GLN E CA 1
ATOM 10633 C C . GLN G 1 6 ? 135.015 198.605 180.878 1.00 18.28 6 GLN E C 1
ATOM 10634 O O . GLN G 1 6 ? 135.333 199.583 180.195 1.00 18.28 6 GLN E O 1
ATOM 10640 N N . SER G 1 7 ? 134.062 198.640 181.805 1.00 22.31 7 SER E N 1
ATOM 10641 C CA . SER G 1 7 ? 133.369 199.869 182.167 1.00 22.31 7 SER E CA 1
ATOM 10642 C C . SER G 1 7 ? 134.194 200.633 183.203 1.00 22.31 7 SER E C 1
ATOM 10643 O O . SER G 1 7 ? 135.363 200.328 183.453 1.00 22.31 7 SER E O 1
ATOM 10646 N N . GLY G 1 8 ? 133.586 201.647 183.821 1.00 31.82 8 GLY E N 1
ATOM 10647 C CA . GLY G 1 8 ? 134.255 202.462 184.810 1.00 31.82 8 GLY E CA 1
ATOM 10648 C C . GLY G 1 8 ? 133.868 202.094 186.236 1.00 31.82 8 GLY E C 1
ATOM 10649 O O . GLY G 1 8 ? 133.092 201.177 186.495 1.00 31.82 8 GLY E O 1
ATOM 10650 N N . ALA G 1 9 ? 134.440 202.845 187.175 1.00 36.02 9 ALA E N 1
ATOM 10651 C CA . ALA G 1 9 ? 134.185 202.611 188.589 1.00 36.02 9 ALA E CA 1
ATOM 10652 C C . ALA G 1 9 ? 132.742 202.955 188.944 1.00 36.02 9 ALA E C 1
ATOM 10653 O O . ALA G 1 9 ? 132.099 203.785 188.296 1.00 36.02 9 ALA E O 1
ATOM 10655 N N . GLU G 1 10 ? 132.236 202.302 189.988 1.00 40.56 10 GLU E N 1
ATOM 10656 C CA . GLU G 1 10 ? 130.860 202.489 190.424 1.00 40.56 10 GLU E CA 1
ATOM 10657 C C . GLU G 1 10 ? 130.816 202.665 191.934 1.00 40.56 10 GLU E C 1
ATOM 10658 O O . GLU G 1 10 ? 131.412 201.874 192.676 1.00 40.56 10 GLU E O 1
ATOM 10664 N N . VAL G 1 11 ? 130.112 203.704 192.377 1.00 49.45 11 VAL E N 1
ATOM 10665 C CA . VAL G 1 11 ? 129.872 203.979 193.788 1.00 49.45 11 VAL E CA 1
ATOM 10666 C C . VAL G 1 11 ? 128.368 203.929 194.015 1.00 49.45 11 VAL E C 1
ATOM 10667 O O . VAL G 1 11 ? 127.612 204.633 193.335 1.00 49.45 11 VAL E O 1
ATOM 10671 N N . LYS G 1 12 ? 127.934 203.102 194.964 1.00 52.96 12 LYS E N 1
ATOM 10672 C CA . LYS G 1 12 ? 126.505 202.915 195.181 1.00 52.96 12 LYS E CA 1
ATOM 10673 C C . LYS G 1 12 ? 126.141 202.980 196.659 1.00 52.96 12 LYS E C 1
ATOM 10674 O O . LYS G 1 12 ? 126.985 203.302 197.502 1.00 52.96 12 LYS E O 1
ATOM 10680 N N . LYS G 1 13 ? 124.886 202.679 196.976 1.00 61.76 13 LYS E N 1
ATOM 10681 C CA . LYS G 1 13 ? 124.363 202.715 198.331 1.00 61.76 13 LYS E CA 1
ATOM 10682 C C . LYS G 1 13 ? 123.662 201.403 198.646 1.00 61.76 13 LYS E C 1
ATOM 10683 O O . LYS G 1 13 ? 123.166 200.728 197.738 1.00 61.76 13 LYS E O 1
ATOM 10689 N N . PRO G 1 14 ? 123.619 201.009 199.919 1.00 56.25 14 PRO E N 1
ATOM 10690 C CA . PRO G 1 14 ? 122.968 199.742 200.274 1.00 56.25 14 PRO E CA 1
ATOM 10691 C C . PRO G 1 14 ? 121.489 199.751 199.919 1.00 56.25 14 PRO E C 1
ATOM 10692 O O . PRO G 1 14 ? 120.813 200.778 200.009 1.00 56.25 14 PRO E O 1
ATOM 10696 N N . GLY G 1 15 ? 120.989 198.584 199.510 1.00 61.89 15 GLY E N 1
ATOM 10697 C CA . GLY G 1 15 ? 119.597 198.421 199.158 1.00 61.89 15 GLY E CA 1
ATOM 10698 C C . GLY G 1 15 ? 119.264 198.666 197.702 1.00 61.89 15 GLY E C 1
ATOM 10699 O O . GLY G 1 15 ? 118.126 198.405 197.293 1.00 61.89 15 GLY E O 1
ATOM 10700 N N . ALA G 1 16 ? 120.211 199.156 196.909 1.00 53.88 16 ALA E N 1
ATOM 10701 C CA . ALA G 1 16 ? 119.990 199.441 195.503 1.00 53.88 16 ALA E CA 1
ATOM 10702 C C . ALA G 1 16 ? 120.466 198.267 194.650 1.00 53.88 16 ALA E C 1
ATOM 10703 O O . ALA G 1 16 ? 120.809 197.195 195.158 1.00 53.88 16 ALA E O 1
ATOM 10705 N N . SER G 1 17 ? 120.482 198.464 193.334 1.00 47.56 17 SER E N 1
ATOM 10706 C CA . SER G 1 17 ? 120.943 197.463 192.384 1.00 47.56 17 SER E CA 1
ATOM 10707 C C . SER G 1 17 ? 122.086 198.034 191.558 1.00 47.56 17 SER E C 1
ATOM 10708 O O . SER G 1 17 ? 122.099 199.228 191.242 1.00 47.56 17 SER E O 1
ATOM 10711 N N . VAL G 1 18 ? 123.041 197.178 191.207 1.00 42.28 18 VAL E N 1
ATOM 10712 C CA . VAL G 1 18 ? 124.229 197.583 190.463 1.00 42.28 18 VAL E CA 1
ATOM 10713 C C . VAL G 1 18 ? 124.286 196.797 189.160 1.00 42.28 18 VAL E C 1
ATOM 10714 O O . VAL G 1 18 ? 123.927 195.615 189.116 1.00 42.28 18 VAL E O 1
ATOM 10718 N N . LYS G 1 19 ? 124.710 197.470 188.091 1.00 31.69 19 LYS E N 1
ATOM 10719 C CA . LYS G 1 19 ? 124.818 196.873 186.767 1.00 31.69 19 LYS E CA 1
ATOM 10720 C C . LYS G 1 19 ? 126.229 197.082 186.236 1.00 31.69 19 LYS E C 1
ATOM 10721 O O . LYS G 1 19 ? 126.753 198.199 186.285 1.00 31.69 19 LYS E O 1
ATOM 10727 N N . VAL G 1 20 ? 126.837 196.011 185.734 1.00 24.42 20 VAL E N 1
ATOM 10728 C CA . VAL G 1 20 ? 128.173 196.060 185.150 1.00 24.42 20 VAL E CA 1
ATOM 10729 C C . VAL G 1 20 ? 128.097 195.505 183.734 1.00 24.42 20 VAL E C 1
ATOM 10730 O O . VAL G 1 20 ? 127.535 194.425 183.514 1.00 24.42 20 VAL E O 1
ATOM 10734 N N . SER G 1 21 ? 128.662 196.241 182.781 1.00 23.89 21 SER E N 1
ATOM 10735 C CA . SER G 1 21 ? 128.610 195.892 181.369 1.00 23.89 21 SER E CA 1
ATOM 10736 C C . SER G 1 21 ? 130.006 195.577 180.850 1.00 23.89 21 SER E C 1
ATOM 10737 O O . SER G 1 21 ? 130.965 196.295 181.146 1.00 23.89 21 SER E O 1
ATOM 10740 N N . CYS G 1 22 ? 130.115 194.498 180.075 1.00 23.89 22 CYS E N 1
ATOM 10741 C CA . CYS G 1 22 ? 131.372 194.101 179.452 1.00 23.89 22 CYS E CA 1
ATOM 10742 C C . CYS G 1 22 ? 131.115 193.796 177.985 1.00 23.89 22 CYS E C 1
ATOM 10743 O O . CYS G 1 22 ? 130.271 192.954 177.663 1.00 23.89 22 CYS E O 1
ATOM 10746 N N . ARG G 1 23 ? 131.845 194.467 177.100 1.00 21.36 23 ARG E N 1
ATOM 10747 C CA . ARG G 1 23 ? 131.704 194.246 175.667 1.00 21.36 23 ARG E CA 1
ATOM 10748 C C . ARG G 1 23 ? 132.690 193.176 175.216 1.00 21.36 23 ARG E C 1
ATOM 10749 O O . ARG G 1 23 ? 133.882 193.244 175.532 1.00 21.36 23 ARG E O 1
ATOM 10757 N N . ALA G 1 24 ? 132.182 192.177 174.493 1.00 22.83 24 ALA E N 1
ATOM 10758 C CA . ALA G 1 24 ? 132.966 191.019 174.085 1.00 22.83 24 ALA E CA 1
ATOM 10759 C C . ALA G 1 24 ? 133.235 191.003 172.583 1.00 22.83 24 ALA E C 1
ATOM 10760 O O . ALA G 1 24 ? 133.229 189.940 171.957 1.00 22.83 24 ALA E O 1
ATOM 10762 N N . SER G 1 25 ? 133.470 192.173 171.994 1.00 26.72 25 SER E N 1
ATOM 10763 C CA . SER G 1 25 ? 133.795 192.280 170.579 1.00 26.72 25 SER E CA 1
ATOM 10764 C C . SER G 1 25 ? 135.226 192.739 170.336 1.00 26.72 25 SER E C 1
ATOM 10765 O O . SER G 1 25 ? 135.686 192.705 169.190 1.00 26.72 25 SER E O 1
ATOM 10768 N N . GLU G 1 26 ? 135.940 193.161 171.379 1.00 23.30 26 GLU E N 1
ATOM 10769 C CA . GLU G 1 26 ? 137.310 193.643 171.245 1.00 23.30 26 GLU E CA 1
ATOM 10770 C C . GLU G 1 26 ? 138.332 192.684 171.844 1.00 23.30 26 GLU E C 1
ATOM 10771 O O . GLU G 1 26 ? 139.484 193.080 172.057 1.00 23.30 26 GLU E O 1
ATOM 10777 N N . PHE G 1 27 ? 137.945 191.438 172.125 1.00 16.95 27 PHE E N 1
ATOM 10778 C CA . PHE G 1 27 ? 138.878 190.472 172.692 1.00 16.95 27 PHE E CA 1
ATOM 10779 C C . PHE G 1 27 ? 139.863 189.928 171.667 1.00 16.95 27 PHE E C 1
ATOM 10780 O O . PHE G 1 27 ? 140.794 189.213 172.055 1.00 16.95 27 PHE E O 1
ATOM 10788 N N . THR G 1 28 ? 139.655 190.216 170.378 1.00 18.09 28 THR E N 1
ATOM 10789 C CA . THR G 1 28 ? 140.576 189.877 169.294 1.00 18.09 28 THR E CA 1
ATOM 10790 C C . THR G 1 28 ? 140.610 188.367 169.059 1.00 18.09 28 THR E C 1
ATOM 10791 O O . THR G 1 28 ? 141.201 187.892 168.083 1.00 18.09 28 THR E O 1
ATOM 10795 N N . PHE G 1 29 ? 139.929 187.603 169.911 1.00 16.59 29 PHE E N 1
ATOM 10796 C CA . PHE G 1 29 ? 139.877 186.154 169.787 1.00 16.59 29 PHE E CA 1
ATOM 10797 C C . PHE G 1 29 ? 138.456 185.673 170.033 1.00 16.59 29 PHE E C 1
ATOM 10798 O O . PHE G 1 29 ? 137.762 186.188 170.914 1.00 16.59 29 PHE E O 1
ATOM 10806 N N . SER G 1 30 ? 138.030 184.686 169.250 1.00 19.62 30 SER E N 1
ATOM 10807 C CA . SER G 1 30 ? 136.722 184.082 169.455 1.00 19.62 30 SER E CA 1
ATOM 10808 C C . SER G 1 30 ? 136.710 183.282 170.753 1.00 19.62 30 SER E C 1
ATOM 10809 O O . SER G 1 30 ? 137.661 182.561 171.066 1.00 19.62 30 SER E O 1
ATOM 10812 N N . SER G 1 31 ? 135.623 183.413 171.508 1.00 18.10 31 SER E N 1
ATOM 10813 C CA . SER G 1 31 ? 135.500 182.771 172.807 1.00 18.10 31 SER E CA 1
ATOM 10814 C C . SER G 1 31 ? 134.165 182.048 172.907 1.00 18.10 31 SER E C 1
ATOM 10815 O O . SER G 1 31 ? 133.176 182.443 172.284 1.00 18.10 31 SER E O 1
ATOM 10818 N N . ASP G 1 32 ? 134.150 180.980 173.702 1.00 14.19 32 ASP E N 1
ATOM 10819 C CA . ASP G 1 32 ? 132.941 180.215 173.961 1.00 14.19 32 ASP E CA 1
ATOM 10820 C C . ASP G 1 32 ? 132.400 180.420 175.368 1.00 14.19 32 ASP E C 1
ATOM 10821 O O . ASP G 1 32 ? 131.312 179.923 175.677 1.00 14.19 32 ASP E O 1
ATOM 10826 N N . PHE G 1 33 ? 133.121 181.140 176.225 1.00 15.58 33 PHE E N 1
ATOM 10827 C CA . PHE G 1 33 ? 132.647 181.431 177.569 1.00 15.58 33 PHE E CA 1
ATOM 10828 C C . PHE G 1 33 ? 133.143 182.810 177.978 1.00 15.58 33 PHE E C 1
ATOM 10829 O O . PHE G 1 33 ? 134.200 183.265 177.532 1.00 15.58 33 PHE E O 1
ATOM 10837 N N . ILE G 1 34 ? 132.366 183.468 178.835 1.00 15.75 34 ILE E N 1
ATOM 10838 C CA . ILE G 1 34 ? 132.611 184.854 179.219 1.00 15.75 34 ILE E CA 1
ATOM 10839 C C . ILE G 1 34 ? 132.658 184.963 180.743 1.00 15.75 34 ILE E C 1
ATOM 10840 O O . ILE G 1 34 ? 132.251 185.979 181.318 1.00 15.75 34 ILE E O 1
ATOM 10845 N N . HIS G 1 35 ? 133.166 183.910 181.396 1.00 18.64 35 HIS E N 1
ATOM 10846 C CA . HIS G 1 35 ? 133.138 183.763 182.853 1.00 18.64 35 HIS E CA 1
ATOM 10847 C C . HIS G 1 35 ? 133.417 185.077 183.572 1.00 18.64 35 HIS E C 1
ATOM 10848 O O . HIS G 1 35 ? 134.285 185.853 183.170 1.00 18.64 35 HIS E O 1
ATOM 10855 N N . TRP G 1 36 ? 132.671 185.315 184.648 1.00 22.27 36 TRP E N 1
ATOM 10856 C CA . TRP G 1 36 ? 132.837 186.500 185.479 1.00 22.27 36 TRP E CA 1
ATOM 10857 C C . TRP G 1 36 ? 133.518 186.106 186.781 1.00 22.27 36 TRP E C 1
ATOM 10858 O O . TRP G 1 36 ? 133.126 185.122 187.416 1.00 22.27 36 TRP E O 1
ATOM 10869 N N . VAL G 1 37 ? 134.540 186.866 187.171 1.00 11.70 37 VAL E N 1
ATOM 10870 C CA . VAL G 1 37 ? 135.299 186.590 188.384 1.00 11.70 37 VAL E CA 1
ATOM 10871 C C . VAL G 1 37 ? 135.331 187.848 189.240 1.00 11.70 37 VAL E C 1
ATOM 10872 O O . VAL G 1 37 ? 135.715 188.920 188.761 1.00 11.70 37 VAL E O 1
ATOM 10876 N N . ARG G 1 38 ? 134.944 187.716 190.503 1.00 17.97 38 ARG E N 1
ATOM 10877 C CA . ARG G 1 38 ? 135.002 188.816 191.452 1.00 17.97 38 ARG E CA 1
ATOM 10878 C C . ARG G 1 38 ? 136.162 188.606 192.415 1.00 17.97 38 ARG E C 1
ATOM 10879 O O . ARG G 1 38 ? 136.587 187.474 192.664 1.00 17.97 38 ARG E O 1
ATOM 10887 N N . GLN G 1 39 ? 136.684 189.710 192.943 1.00 16.31 39 GLN E N 1
ATOM 10888 C CA . GLN G 1 39 ? 137.798 189.644 193.882 1.00 16.31 39 GLN E CA 1
ATOM 10889 C C . GLN G 1 39 ? 137.709 190.822 194.839 1.00 16.31 39 GLN E C 1
ATOM 10890 O O . GLN G 1 39 ? 137.696 191.976 194.403 1.00 16.31 39 GLN E O 1
ATOM 10896 N N . VAL G 1 40 ? 137.639 190.527 196.132 1.00 21.31 40 VAL E N 1
ATOM 10897 C CA . VAL G 1 40 ? 137.674 191.554 197.169 1.00 21.31 40 VAL E CA 1
ATOM 10898 C C . VAL G 1 40 ? 139.139 191.831 197.489 1.00 21.31 40 VAL E C 1
ATOM 10899 O O . VAL G 1 40 ? 139.943 190.889 197.567 1.00 21.31 40 VAL E O 1
ATOM 10903 N N . PRO G 1 41 ? 139.546 193.094 197.623 1.00 23.24 41 PRO E N 1
ATOM 10904 C CA . PRO G 1 41 ? 140.958 193.382 197.910 1.00 23.24 41 PRO E CA 1
ATOM 10905 C C . PRO G 1 41 ? 141.400 192.758 199.225 1.00 23.24 41 PRO E C 1
ATOM 10906 O O . PRO G 1 41 ? 140.648 192.712 200.200 1.00 23.24 41 PRO E O 1
ATOM 10910 N N . GLY G 1 42 ? 142.641 192.275 199.240 1.00 26.34 42 GLY E N 1
ATOM 10911 C CA . GLY G 1 42 ? 143.199 191.616 200.401 1.00 26.34 42 GLY E CA 1
ATOM 10912 C C . GLY G 1 42 ? 142.866 190.146 200.537 1.00 26.34 42 GLY E C 1
ATOM 10913 O O . GLY G 1 42 ? 143.243 189.537 201.545 1.00 26.34 42 GLY E O 1
ATOM 10914 N N . GLN G 1 43 ? 142.180 189.553 199.563 1.00 24.05 43 GLN E N 1
ATOM 10915 C CA . GLN G 1 43 ? 141.815 188.144 199.618 1.00 24.05 43 GLN E CA 1
ATOM 10916 C C . GLN G 1 43 ? 142.064 187.531 198.242 1.00 24.05 43 GLN E C 1
ATOM 10917 O O . GLN G 1 43 ? 142.659 188.156 197.359 1.00 24.05 43 GLN E O 1
ATOM 10923 N N . GLY G 1 44 ? 141.601 186.292 198.061 1.00 18.87 44 GLY E N 1
ATOM 10924 C CA . GLY G 1 44 ? 141.783 185.572 196.822 1.00 18.87 44 GLY E CA 1
ATOM 10925 C C . GLY G 1 44 ? 140.582 185.682 195.891 1.00 18.87 44 GLY E C 1
ATOM 10926 O O . GLY G 1 44 ? 139.592 186.354 196.167 1.00 18.87 44 GLY E O 1
ATOM 10927 N N . LEU G 1 45 ? 140.697 184.991 194.759 1.00 15.64 45 LEU E N 1
ATOM 10928 C CA . LEU G 1 45 ? 139.659 185.000 193.743 1.00 15.64 45 LEU E CA 1
ATOM 10929 C C . LEU G 1 45 ? 138.491 184.104 194.156 1.00 15.64 45 LEU E C 1
ATOM 10930 O O . LEU G 1 45 ? 138.574 183.318 195.102 1.00 15.64 45 LEU E O 1
ATOM 10935 N N . GLU G 1 46 ? 137.389 184.227 193.414 1.00 17.52 46 GLU E N 1
ATOM 10936 C CA . GLU G 1 46 ? 136.196 183.424 193.653 1.00 17.52 46 GLU E CA 1
ATOM 10937 C C . GLU G 1 46 ? 135.276 183.474 192.438 1.00 17.52 46 GLU E C 1
ATOM 10938 O O . GLU G 1 46 ? 135.025 184.552 191.888 1.00 17.52 46 GLU E O 1
ATOM 10944 N N . TRP G 1 47 ? 134.776 182.318 192.011 1.00 16.63 47 TRP E N 1
ATOM 10945 C CA . TRP G 1 47 ? 133.938 182.252 190.821 1.00 16.63 47 TRP E CA 1
ATOM 10946 C C . TRP G 1 47 ? 132.581 182.902 191.075 1.00 16.63 47 TRP E C 1
ATOM 10947 O O . TRP G 1 47 ? 132.039 182.854 192.181 1.00 16.63 47 TRP E O 1
ATOM 10958 N N . MET G 1 48 ? 132.037 183.521 190.029 1.00 17.47 48 MET E N 1
ATOM 10959 C CA . MET G 1 48 ? 130.778 184.250 190.119 1.00 17.47 48 MET E CA 1
ATOM 10960 C C . MET G 1 48 ? 129.689 183.656 189.240 1.00 17.47 48 MET E C 1
ATOM 10961 O O . MET G 1 48 ? 128.588 183.380 189.730 1.00 17.47 48 MET E O 1
ATOM 10966 N N . GLY G 1 49 ? 129.960 183.447 187.957 1.00 17.20 49 GLY E N 1
ATOM 10967 C CA . GLY G 1 49 ? 128.959 182.894 187.065 1.00 17.20 49 GLY E CA 1
ATOM 10968 C C . GLY G 1 49 ? 129.445 182.915 185.635 1.00 17.20 49 GLY E C 1
ATOM 10969 O O . GLY G 1 49 ? 130.482 183.502 185.308 1.00 17.20 49 GLY E O 1
ATOM 10970 N N . ARG G 1 50 ? 128.667 182.259 184.775 1.00 16.83 50 ARG E N 1
ATOM 10971 C CA . ARG G 1 50 ? 129.004 182.176 183.362 1.00 16.83 50 ARG E CA 1
ATOM 10972 C C . ARG G 1 50 ? 127.736 182.180 182.520 1.00 16.83 50 ARG E C 1
ATOM 10973 O O . ARG G 1 50 ? 126.674 181.730 182.959 1.00 16.83 50 ARG E O 1
ATOM 10981 N N . ILE G 1 51 ? 127.862 182.715 181.307 1.00 18.17 51 ILE E N 1
ATOM 10982 C CA . ILE G 1 51 ? 126.807 182.669 180.300 1.00 18.17 51 ILE E CA 1
ATOM 10983 C C . ILE G 1 51 ? 127.452 182.397 178.947 1.00 18.17 51 ILE E C 1
ATOM 10984 O O . ILE G 1 51 ? 128.551 182.883 178.661 1.00 18.17 51 ILE E O 1
ATOM 10989 N N . THR G 1 52 ? 126.781 181.594 178.123 1.00 22.20 52 THR E N 1
ATOM 10990 C CA . THR G 1 52 ? 127.290 181.262 176.798 1.00 22.20 52 THR E CA 1
ATOM 10991 C C . THR G 1 52 ? 126.819 182.304 175.794 1.00 22.20 52 THR E C 1
ATOM 10992 O O . THR G 1 52 ? 125.605 182.500 175.649 1.00 22.20 52 THR E O 1
ATOM 10996 N N . PRO G 1 53 ? 127.723 182.994 175.094 1.00 25.41 53 PRO E N 1
ATOM 10997 C CA . PRO G 1 53 ? 127.281 184.023 174.138 1.00 25.41 53 PRO E CA 1
ATOM 10998 C C . PRO G 1 53 ? 126.485 183.473 172.967 1.00 25.41 53 PRO E C 1
ATOM 10999 O O . PRO G 1 53 ? 125.765 184.241 172.317 1.00 25.41 53 PRO E O 1
ATOM 11003 N N . SER G 1 54 ? 126.593 182.175 172.672 1.00 28.32 54 SER E N 1
ATOM 11004 C CA . SER G 1 54 ? 125.889 181.618 171.520 1.00 28.32 54 SER E CA 1
ATOM 11005 C C . SER G 1 54 ? 124.377 181.674 171.711 1.00 28.32 54 SER E C 1
ATOM 11006 O O . SER G 1 54 ? 123.647 182.127 170.823 1.00 28.32 54 SER E O 1
ATOM 11009 N N . ASP G 1 55 ? 123.887 181.215 172.862 1.00 26.58 55 ASP E N 1
ATOM 11010 C CA . ASP G 1 55 ? 122.452 181.206 173.130 1.00 26.58 55 ASP E CA 1
ATOM 11011 C C . ASP G 1 55 ? 122.043 181.989 174.368 1.00 26.58 55 ASP E C 1
ATOM 11012 O O . ASP G 1 55 ? 121.012 182.669 174.345 1.00 26.58 55 ASP E O 1
ATOM 11017 N N . GLY G 1 56 ? 122.810 181.909 175.453 1.00 22.20 56 GLY E N 1
ATOM 11018 C CA . GLY G 1 56 ? 122.481 182.656 176.651 1.00 22.20 56 GLY E CA 1
ATOM 11019 C C . GLY G 1 56 ? 122.225 181.790 177.867 1.00 22.20 56 GLY E C 1
ATOM 11020 O O . GLY G 1 56 ? 121.623 182.247 178.842 1.00 22.20 56 GLY E O 1
ATOM 11021 N N . THR G 1 57 ? 122.670 180.537 177.822 1.00 22.51 57 THR E N 1
ATOM 11022 C CA . THR G 1 57 ? 122.514 179.646 178.966 1.00 22.51 57 THR E CA 1
ATOM 11023 C C . THR G 1 57 ? 123.339 180.160 180.140 1.00 22.51 57 THR E C 1
ATOM 11024 O O . THR G 1 57 ? 124.514 180.502 179.984 1.00 22.51 57 THR E O 1
ATOM 11028 N N . THR G 1 58 ? 122.725 180.211 181.320 1.00 16.06 58 THR E N 1
ATOM 11029 C CA . THR G 1 58 ? 123.339 180.798 182.502 1.00 16.06 58 THR E CA 1
ATOM 11030 C C . THR G 1 58 ? 123.643 179.721 183.535 1.00 16.06 58 THR E C 1
ATOM 11031 O O . THR G 1 58 ? 122.813 178.843 183.793 1.00 16.06 58 THR E O 1
ATOM 11035 N N . THR G 1 59 ? 124.837 179.791 184.123 1.00 18.22 59 THR E N 1
ATOM 11036 C CA . THR G 1 59 ? 125.215 178.924 185.231 1.00 18.22 59 THR E CA 1
ATOM 11037 C C . THR G 1 59 ? 125.810 179.777 186.340 1.00 18.22 59 THR E C 1
ATOM 11038 O O . THR G 1 59 ? 126.813 180.467 186.128 1.00 18.22 59 THR E O 1
ATOM 11042 N N . TYR G 1 60 ? 125.196 179.723 187.517 1.00 18.37 60 TYR E N 1
ATOM 11043 C CA . TYR G 1 60 ? 125.584 180.525 188.669 1.00 18.37 60 TYR E CA 1
ATOM 11044 C C . TYR G 1 60 ? 126.232 179.642 189.730 1.00 18.37 60 TYR E C 1
ATOM 11045 O O . TYR G 1 60 ? 126.445 178.442 189.538 1.00 18.37 60 TYR E O 1
ATOM 11054 N N . ALA G 1 61 ? 126.546 180.260 190.862 1.00 22.78 61 ALA E N 1
ATOM 11055 C CA . ALA G 1 61 ? 127.006 179.560 192.050 1.00 22.78 61 ALA E CA 1
ATOM 11056 C C . ALA G 1 61 ? 125.882 179.501 193.078 1.00 22.78 61 ALA E C 1
ATOM 11057 O O . ALA G 1 61 ? 124.907 180.253 193.009 1.00 22.78 61 ALA E O 1
ATOM 11059 N N . GLN G 1 62 ? 126.028 178.583 194.035 1.00 30.39 62 GLN E N 1
ATOM 11060 C CA . GLN G 1 62 ? 124.983 178.390 195.036 1.00 30.39 62 GLN E CA 1
ATOM 11061 C C . GLN G 1 62 ? 124.795 179.635 195.896 1.00 30.39 62 GLN E C 1
ATOM 11062 O O . GLN G 1 62 ? 123.662 180.015 196.210 1.00 30.39 62 GLN E O 1
ATOM 11068 N N . LYS G 1 63 ? 125.897 180.279 196.291 1.00 29.75 63 LYS E N 1
ATOM 11069 C CA . LYS G 1 63 ? 125.799 181.457 197.148 1.00 29.75 63 LYS E CA 1
ATOM 11070 C C . LYS G 1 63 ? 125.089 182.606 196.442 1.00 29.75 63 LYS E C 1
ATOM 11071 O O . LYS G 1 63 ? 124.262 183.300 197.045 1.00 29.75 63 LYS E O 1
ATOM 11077 N N . PHE G 1 64 ? 125.396 182.822 195.164 1.00 28.01 64 PHE E N 1
ATOM 11078 C CA . PHE G 1 64 ? 124.821 183.920 194.398 1.00 28.01 64 PHE E CA 1
ATOM 11079 C C . PHE G 1 64 ? 123.516 183.549 193.707 1.00 28.01 64 PHE E C 1
ATOM 11080 O O . PHE G 1 64 ? 122.963 184.379 192.978 1.00 28.01 64 PHE E O 1
ATOM 11088 N N . GLN G 1 65 ? 123.019 182.330 193.907 1.00 31.06 65 GLN E N 1
ATOM 11089 C CA . GLN G 1 65 ? 121.784 181.909 193.260 1.00 31.06 65 GLN E CA 1
ATOM 11090 C C . GLN G 1 65 ? 120.606 182.743 193.747 1.00 31.06 65 GLN E C 1
ATOM 11091 O O . GLN G 1 65 ? 120.463 183.012 194.943 1.00 31.06 65 GLN E O 1
ATOM 11097 N N . GLY G 1 66 ? 119.760 183.158 192.806 1.00 31.52 66 GLY E N 1
ATOM 11098 C CA . GLY G 1 66 ? 118.570 183.915 193.133 1.00 31.52 66 GLY E CA 1
ATOM 11099 C C . GLY G 1 66 ? 118.784 185.391 193.373 1.00 31.52 66 GLY E C 1
ATOM 11100 O O . GLY G 1 66 ? 117.837 186.078 193.772 1.00 31.52 66 GLY E O 1
ATOM 11101 N N . ARG G 1 67 ? 119.988 185.903 193.150 1.00 34.74 67 ARG E N 1
ATOM 11102 C CA . ARG G 1 67 ? 120.282 187.314 193.371 1.00 34.74 67 ARG E CA 1
ATOM 11103 C C . ARG G 1 67 ? 120.853 188.015 192.150 1.00 34.74 67 ARG E C 1
ATOM 11104 O O . ARG G 1 67 ? 120.531 189.181 191.909 1.00 34.74 67 ARG E O 1
ATOM 11112 N N . VAL G 1 68 ? 121.693 187.339 191.371 1.00 27.66 68 VAL E N 1
ATOM 11113 C CA . VAL G 1 68 ? 122.380 187.944 190.235 1.00 27.66 68 VAL E CA 1
ATOM 11114 C C . VAL G 1 68 ? 121.669 187.546 188.950 1.00 27.66 68 VAL E C 1
ATOM 11115 O O . VAL G 1 68 ? 121.152 186.429 188.830 1.00 27.66 68 VAL E O 1
ATOM 11119 N N . THR G 1 69 ? 121.625 188.470 187.991 1.00 29.63 69 THR E N 1
ATOM 11120 C CA . THR G 1 69 ? 121.015 188.225 186.689 1.00 29.63 69 THR E CA 1
ATOM 11121 C C . THR G 1 69 ? 122.027 188.550 185.602 1.00 29.63 69 THR E C 1
ATOM 11122 O O . THR G 1 69 ? 122.551 189.667 185.556 1.00 29.63 69 THR E O 1
ATOM 11126 N N . MET G 1 70 ? 122.297 187.585 184.729 1.00 21.86 70 MET E N 1
ATOM 11127 C CA . MET G 1 70 ? 123.236 187.760 183.630 1.00 21.86 70 MET E CA 1
ATOM 11128 C C . MET G 1 70 ? 122.479 187.704 182.310 1.00 21.86 70 MET E C 1
ATOM 11129 O O . MET G 1 70 ? 121.737 186.750 182.056 1.00 21.86 70 MET E O 1
ATOM 11134 N N . THR G 1 71 ? 122.667 188.726 181.476 1.00 25.13 71 THR E N 1
ATOM 11135 C CA . THR G 1 71 ? 121.950 188.822 180.213 1.00 25.13 71 THR E CA 1
ATOM 11136 C C . THR G 1 71 ? 122.919 189.221 179.110 1.00 25.13 71 THR E C 1
ATOM 11137 O O . THR G 1 71 ? 124.005 189.743 179.368 1.00 25.13 71 THR E O 1
ATOM 11141 N N . ARG G 1 72 ? 122.512 188.960 177.870 1.00 29.32 72 ARG E N 1
ATOM 11142 C CA . ARG G 1 72 ? 123.327 189.263 176.701 1.00 29.32 72 ARG E CA 1
ATOM 11143 C C . ARG G 1 72 ? 122.531 190.120 175.728 1.00 29.32 72 ARG E C 1
ATOM 11144 O O . ARG G 1 72 ? 121.386 189.796 175.401 1.00 29.32 72 ARG E O 1
ATOM 11152 N N . ASP G 1 73 ? 123.145 191.211 175.270 1.00 37.97 73 ASP E N 1
ATOM 11153 C CA . ASP G 1 73 ? 122.585 192.063 174.234 1.00 37.97 73 ASP E CA 1
ATOM 11154 C C . ASP G 1 73 ? 123.338 191.819 172.936 1.00 37.97 73 ASP E C 1
ATOM 11155 O O . ASP G 1 73 ? 124.549 192.088 172.869 1.00 37.97 73 ASP E O 1
ATOM 11160 N N . PRO G 1 74 ? 122.678 191.304 171.897 1.00 39.67 74 PRO E N 1
ATOM 11161 C CA . PRO G 1 74 ? 123.363 191.018 170.632 1.00 39.67 74 PRO E CA 1
ATOM 11162 C C . PRO G 1 74 ? 123.517 192.215 169.706 1.00 39.67 74 PRO E C 1
ATOM 11163 O O . PRO G 1 74 ? 123.924 192.028 168.556 1.00 39.67 74 PRO E O 1
ATOM 11167 N N . SER G 1 75 ? 123.197 193.427 170.165 1.00 37.78 75 SER E N 1
ATOM 11168 C CA . SER G 1 75 ? 123.419 194.609 169.337 1.00 37.78 75 SER E CA 1
ATOM 11169 C C . SER G 1 75 ? 124.901 194.799 169.046 1.00 37.78 75 SER E C 1
ATOM 11170 O O . SER G 1 75 ? 125.282 195.154 167.924 1.00 37.78 75 SER E O 1
ATOM 11173 N N . THR G 1 76 ? 125.753 194.567 170.049 1.00 34.13 76 THR E N 1
ATOM 11174 C CA . THR G 1 76 ? 127.197 194.621 169.855 1.00 34.13 76 THR E CA 1
ATOM 11175 C C . THR G 1 76 ? 127.876 193.442 170.556 1.00 34.13 76 THR E C 1
ATOM 11176 O O . THR G 1 76 ? 129.091 193.476 170.785 1.00 34.13 76 THR E O 1
ATOM 11180 N N . GLY G 1 77 ? 127.122 192.395 170.887 1.00 29.35 77 GLY E N 1
ATOM 11181 C CA . GLY G 1 77 ? 127.674 191.252 171.586 1.00 29.35 77 GLY E CA 1
ATOM 11182 C C . GLY G 1 77 ? 128.160 191.587 172.980 1.00 29.35 77 GLY E C 1
ATOM 11183 O O . GLY G 1 77 ? 129.255 191.180 173.379 1.00 29.35 77 GLY E O 1
ATOM 11184 N N . THR G 1 78 ? 127.353 192.330 173.732 1.00 28.81 78 THR E N 1
ATOM 11185 C CA . THR G 1 78 ? 127.729 192.799 175.057 1.00 28.81 78 THR E CA 1
ATOM 11186 C C . THR G 1 78 ? 127.012 191.966 176.116 1.00 28.81 78 THR E C 1
ATOM 11187 O O . THR G 1 78 ? 125.939 191.415 175.869 1.00 28.81 78 THR E O 1
ATOM 11191 N N . VAL G 1 79 ? 127.625 191.847 177.293 1.00 23.41 79 VAL E N 1
ATOM 11192 C CA . VAL G 1 79 ? 127.041 191.114 178.408 1.00 23.41 79 VAL E CA 1
ATOM 11193 C C . VAL G 1 79 ? 126.831 192.071 179.574 1.00 23.41 79 VAL E C 1
ATOM 11194 O O . VAL G 1 79 ? 127.661 192.951 179.832 1.00 23.41 79 VAL E O 1
ATOM 11198 N N . TYR G 1 80 ? 125.698 191.919 180.254 1.00 29.04 80 TYR E N 1
ATOM 11199 C CA . TYR G 1 80 ? 125.359 192.699 181.433 1.00 29.04 80 TYR E CA 1
ATOM 11200 C C . TYR G 1 80 ? 125.179 191.765 182.619 1.00 29.04 80 TYR E C 1
ATOM 11201 O O . TYR G 1 80 ? 124.596 190.683 182.487 1.00 29.04 80 TYR E O 1
ATOM 11210 N N . ILE G 1 81 ? 125.678 192.188 183.778 1.00 23.96 81 ILE E N 1
ATOM 11211 C CA . ILE G 1 81 ? 125.431 191.496 185.036 1.00 23.96 81 ILE E CA 1
ATOM 11212 C C . ILE G 1 81 ? 124.784 192.482 185.998 1.00 23.96 81 ILE E C 1
ATOM 11213 O O . ILE G 1 81 ? 125.201 193.642 186.093 1.00 23.96 81 ILE E O 1
ATOM 11218 N N . GLU G 1 82 ? 123.740 192.029 186.685 1.00 33.26 82 GLU E N 1
ATOM 11219 C CA . GLU G 1 82 ? 122.990 192.860 187.613 1.00 33.26 82 GLU E CA 1
ATOM 11220 C C . GLU G 1 82 ? 122.954 192.180 188.970 1.00 33.26 82 GLU E C 1
ATOM 11221 O O . GLU G 1 82 ? 122.530 191.024 189.077 1.00 33.26 82 GLU E O 1
ATOM 11227 N N . LEU G 1 83 ? 123.398 192.895 189.998 1.00 38.69 83 LEU E N 1
ATOM 11228 C CA . LEU G 1 83 ? 123.313 192.436 191.376 1.00 38.69 83 LEU E CA 1
ATOM 11229 C C . LEU G 1 83 ? 122.281 193.270 192.120 1.00 38.69 83 LEU E C 1
ATOM 11230 O O . LEU G 1 83 ? 122.197 194.489 191.931 1.00 38.69 83 LEU E O 1
ATOM 11235 N N . ARG G 1 84 ? 121.499 192.610 192.970 1.00 44.30 84 ARG E N 1
ATOM 11236 C CA . ARG G 1 84 ? 120.407 193.242 193.694 1.00 44.30 84 ARG E CA 1
ATOM 11237 C C . ARG G 1 84 ? 120.652 193.139 195.193 1.00 44.30 84 ARG E C 1
ATOM 11238 O O . ARG G 1 84 ? 121.186 192.135 195.676 1.00 44.30 84 ARG E O 1
ATOM 11246 N N . ARG G 1 85 ? 120.259 194.187 195.920 1.00 53.52 85 ARG E N 1
ATOM 11247 C CA . ARG G 1 85 ? 120.318 194.226 197.381 1.00 53.52 85 ARG E CA 1
ATOM 11248 C C . ARG G 1 85 ? 121.751 194.000 197.878 1.00 53.52 85 ARG E C 1
ATOM 11249 O O . ARG G 1 85 ? 122.070 193.011 198.539 1.00 53.52 85 ARG E O 1
ATOM 11257 N N . LEU G 1 86 ? 122.610 194.959 197.535 1.00 58.41 86 LEU E N 1
ATOM 11258 C CA . LEU G 1 86 ? 124.001 194.906 197.967 1.00 58.41 86 LEU E CA 1
ATOM 11259 C C . LEU G 1 86 ? 124.097 195.208 199.456 1.00 58.41 86 LEU E C 1
ATOM 11260 O O . LEU G 1 86 ? 124.330 196.355 199.852 1.00 58.41 86 LEU E O 1
ATOM 11265 N N . LYS G 1 87 ? 123.923 194.180 200.288 1.00 60.57 87 LYS E N 1
ATOM 11266 C CA . LYS G 1 87 ? 123.944 194.333 201.743 1.00 60.57 87 LYS E CA 1
ATOM 11267 C C . LYS G 1 87 ? 125.384 194.455 202.248 1.00 60.57 87 LYS E C 1
ATOM 11268 O O . LYS G 1 87 ? 125.874 193.649 203.039 1.00 60.57 87 LYS E O 1
ATOM 11274 N N . SER G 1 88 ? 126.061 195.499 201.763 1.00 56.70 88 SER E N 1
ATOM 11275 C CA . SER G 1 88 ? 127.463 195.769 202.065 1.00 56.70 88 SER E CA 1
ATOM 11276 C C . SER G 1 88 ? 128.357 194.590 201.692 1.00 56.70 88 SER E C 1
ATOM 11277 O O . SER G 1 88 ? 127.901 193.634 201.056 1.00 56.70 88 SER E O 1
ATOM 11280 N N . GLU G 1 89 ? 129.638 194.671 202.050 1.00 52.84 89 GLU E N 1
ATOM 11281 C CA . GLU G 1 89 ? 130.646 193.628 201.863 1.00 52.84 89 GLU E CA 1
ATOM 11282 C C . GLU G 1 89 ? 130.953 193.375 200.389 1.00 52.84 89 GLU E C 1
ATOM 11283 O O . GLU G 1 89 ? 131.847 192.579 200.082 1.00 52.84 89 GLU E O 1
ATOM 11289 N N . ASP G 1 90 ? 130.268 194.049 199.466 1.00 43.47 90 ASP E N 1
ATOM 11290 C CA . ASP G 1 90 ? 130.420 193.805 198.038 1.00 43.47 90 ASP E CA 1
ATOM 11291 C C . ASP G 1 90 ? 131.458 194.706 197.383 1.00 43.47 90 ASP E C 1
ATOM 11292 O O . ASP G 1 90 ? 131.612 194.655 196.158 1.00 43.47 90 ASP E O 1
ATOM 11297 N N . THR G 1 91 ? 132.162 195.531 198.157 1.00 36.71 91 THR E N 1
ATOM 11298 C CA . THR G 1 91 ? 133.202 196.386 197.601 1.00 36.71 91 THR E CA 1
ATOM 11299 C C . THR G 1 91 ? 134.333 195.526 197.054 1.00 36.71 91 THR E C 1
ATOM 11300 O O . THR G 1 91 ? 135.105 194.946 197.825 1.00 36.71 91 THR E O 1
ATOM 11304 N N . ALA G 1 92 ? 134.444 195.436 195.733 1.00 25.63 92 ALA E N 1
ATOM 11305 C CA . ALA G 1 92 ? 135.377 194.500 195.119 1.00 25.63 92 ALA E CA 1
ATOM 11306 C C . ALA G 1 92 ? 135.650 194.937 193.683 1.00 25.63 92 ALA E C 1
ATOM 11307 O O . ALA G 1 92 ? 135.265 196.034 193.259 1.00 25.63 92 ALA E O 1
ATOM 11309 N N . VAL G 1 93 ? 136.334 194.070 192.938 1.00 16.66 93 VAL E N 1
ATOM 11310 C CA . VAL G 1 93 ? 136.694 194.303 191.546 1.00 16.66 93 VAL E CA 1
ATOM 11311 C C . VAL G 1 93 ? 136.191 193.122 190.726 1.00 16.66 93 VAL E C 1
ATOM 11312 O O . VAL G 1 93 ? 136.386 191.963 191.111 1.00 16.66 93 VAL E O 1
ATOM 11316 N N . TYR G 1 94 ? 135.547 193.419 189.602 1.00 14.34 94 TYR E N 1
ATOM 11317 C CA . TYR G 1 94 ? 134.920 192.421 188.746 1.00 14.34 94 TYR E CA 1
ATOM 11318 C C . TYR G 1 94 ? 135.657 192.356 187.415 1.00 14.34 94 TYR E C 1
ATOM 11319 O O . TYR G 1 94 ? 135.986 193.395 186.831 1.00 14.34 94 TYR E O 1
ATOM 11328 N N . TYR G 1 95 ? 135.916 191.138 186.943 1.00 14.05 95 TYR E N 1
ATOM 11329 C CA . TYR G 1 95 ? 136.581 190.896 185.673 1.00 14.05 95 TYR E CA 1
ATOM 11330 C C . TYR G 1 95 ? 135.708 190.009 184.797 1.00 14.05 95 TYR E C 1
ATOM 11331 O O . TYR G 1 95 ? 135.127 189.027 185.274 1.00 14.05 95 TYR E O 1
ATOM 11340 N N . CYS G 1 96 ? 135.623 190.357 183.516 1.00 22.89 96 CYS E N 1
ATOM 11341 C CA . CYS G 1 96 ? 135.025 189.504 182.498 1.00 22.89 96 CYS E CA 1
ATOM 11342 C C . CYS G 1 96 ? 136.146 188.919 181.651 1.00 22.89 96 CYS E C 1
ATOM 11343 O O . CYS G 1 96 ? 136.969 189.662 181.106 1.00 22.89 96 CYS E O 1
ATOM 11346 N N . VAL G 1 97 ? 136.185 187.592 181.549 1.00 22.27 97 VAL E N 1
ATOM 11347 C CA . VAL G 1 97 ? 137.307 186.890 180.942 1.00 22.27 97 VAL E CA 1
ATOM 11348 C C . VAL G 1 97 ? 136.792 185.957 179.857 1.00 22.27 97 VAL E C 1
ATOM 11349 O O . VAL G 1 97 ? 135.688 185.412 179.962 1.00 22.27 97 VAL E O 1
ATOM 11353 N N . ALA G 1 98 ? 137.594 185.783 178.812 1.00 12.94 98 ALA E N 1
ATOM 11354 C CA . ALA G 1 98 ? 137.341 184.786 177.782 1.00 12.94 98 ALA E CA 1
ATOM 11355 C C . ALA G 1 98 ? 138.107 183.523 178.145 1.00 12.94 98 ALA E C 1
ATOM 11356 O O . ALA G 1 98 ? 139.310 183.582 178.421 1.00 12.94 98 ALA E O 1
ATOM 11358 N N . TYR G 1 99 ? 137.412 182.386 178.141 1.00 12.62 99 TYR E N 1
ATOM 11359 C CA . TYR G 1 99 ? 137.961 181.153 178.704 1.00 12.62 99 TYR E CA 1
ATOM 11360 C C . TYR G 1 99 ? 137.381 179.979 177.920 1.00 12.62 99 TYR E C 1
ATOM 11361 O O . TYR G 1 99 ? 136.218 179.615 178.114 1.00 12.62 99 TYR E O 1
ATOM 11370 N N . ASP G 1 100 ? 138.192 179.398 177.038 1.00 13.81 100 ASP E N 1
ATOM 11371 C CA . ASP G 1 100 ? 137.772 178.252 176.244 1.00 13.81 100 ASP E CA 1
ATOM 11372 C C . ASP G 1 100 ? 138.888 177.219 176.214 1.00 13.81 100 ASP E C 1
ATOM 11373 O O . ASP G 1 100 ? 140.067 177.574 176.170 1.00 13.81 100 ASP E O 1
ATOM 11378 N N . ARG G 1 101 ? 138.511 175.942 176.243 1.00 12.45 101 ARG E N 1
ATOM 11379 C CA . ARG G 1 101 ? 139.477 174.853 176.156 1.00 12.45 101 ARG E CA 1
ATOM 11380 C C . ARG G 1 101 ? 138.857 173.679 175.417 1.00 12.45 101 ARG E C 1
ATOM 11381 O O . ARG G 1 101 ? 137.694 173.338 175.652 1.00 12.45 101 ARG E O 1
ATOM 11389 N N . VAL G 1 102 ? 139.637 173.069 174.528 1.00 13.97 102 VAL E N 1
ATOM 11390 C CA . VAL G 1 102 ? 139.200 171.927 173.735 1.00 13.97 102 VAL E CA 1
ATOM 11391 C C . VAL G 1 102 ? 140.305 170.879 173.744 1.00 13.97 102 VAL E C 1
ATOM 11392 O O . VAL G 1 102 ? 141.496 171.213 173.730 1.00 13.97 102 VAL E O 1
ATOM 11396 N N . THR G 1 103 ? 139.908 169.609 173.796 1.00 19.38 103 THR E N 1
ATOM 11397 C CA . THR G 1 103 ? 140.841 168.494 173.774 1.00 19.38 103 THR E CA 1
ATOM 11398 C C . THR G 1 103 ? 140.443 167.523 172.672 1.00 19.38 103 THR E C 1
ATOM 11399 O O . THR G 1 103 ? 139.267 167.407 172.317 1.00 19.38 103 THR E O 1
ATOM 11403 N N . THR G 1 104 ? 141.441 166.831 172.128 1.00 24.34 104 THR E N 1
ATOM 11404 C CA . THR G 1 104 ? 141.231 165.875 171.047 1.00 24.34 104 THR E CA 1
ATOM 11405 C C . THR G 1 104 ? 142.106 164.655 171.312 1.00 24.34 104 THR E C 1
ATOM 11406 O O . THR G 1 104 ? 142.656 164.485 172.405 1.00 24.34 104 THR E O 1
ATOM 11410 N N . SER G 1 105 ? 142.227 163.793 170.300 1.00 26.69 105 SER E N 1
ATOM 11411 C CA . SER G 1 105 ? 143.055 162.599 170.440 1.00 26.69 105 SER E CA 1
ATOM 11412 C C . SER G 1 105 ? 144.524 162.961 170.625 1.00 26.69 105 SER E C 1
ATOM 11413 O O . SER G 1 105 ? 145.223 162.345 171.438 1.00 26.69 105 SER E O 1
ATOM 11416 N N . ALA G 1 106 ? 145.008 163.956 169.882 1.00 26.82 106 ALA E N 1
ATOM 11417 C CA . ALA G 1 106 ? 146.409 164.384 169.952 1.00 26.82 106 ALA E CA 1
ATOM 11418 C C . ALA G 1 106 ? 146.443 165.907 169.836 1.00 26.82 106 ALA E C 1
ATOM 11419 O O . ALA G 1 106 ? 146.434 166.456 168.732 1.00 26.82 106 ALA E O 1
ATOM 11421 N N . GLY G 1 107 ? 146.485 166.581 170.983 1.00 24.36 107 GLY E N 1
ATOM 11422 C CA . GLY G 1 107 ? 146.566 168.028 170.999 1.00 24.36 107 GLY E CA 1
ATOM 11423 C C . GLY G 1 107 ? 145.470 168.692 171.806 1.00 24.36 107 GLY E C 1
ATOM 11424 O O . GLY G 1 107 ? 144.301 168.305 171.720 1.00 24.36 107 GLY E O 1
ATOM 11425 N N . THR G 1 108 ? 145.841 169.697 172.597 1.00 19.01 108 THR E N 1
ATOM 11426 C CA . THR G 1 108 ? 144.902 170.449 173.419 1.00 19.01 108 THR E CA 1
ATOM 11427 C C . THR G 1 108 ? 145.043 171.929 173.099 1.00 19.01 108 THR E C 1
ATOM 11428 O O . THR G 1 108 ? 146.162 172.449 173.038 1.00 19.01 108 THR E O 1
ATOM 11432 N N . GLY G 1 109 ? 143.919 172.600 172.898 1.00 17.32 109 GLY E N 1
ATOM 11433 C CA . GLY G 1 109 ? 143.908 174.026 172.600 1.00 17.32 109 GLY E CA 1
ATOM 11434 C C . GLY G 1 109 ? 143.215 174.798 173.705 1.00 17.32 109 GLY E C 1
ATOM 11435 O O . GLY G 1 109 ? 142.240 174.320 174.287 1.00 17.32 109 GLY E O 1
ATOM 11436 N N . ALA G 1 110 ? 143.728 175.992 173.992 1.00 14.73 110 ALA E N 1
ATOM 11437 C CA . ALA G 1 110 ? 143.176 176.823 175.051 1.00 14.73 110 ALA E CA 1
ATOM 11438 C C . ALA G 1 110 ? 143.243 178.287 174.646 1.00 14.73 110 ALA E C 1
ATOM 11439 O O . ALA G 1 110 ? 144.079 178.697 173.839 1.00 14.73 110 ALA E O 1
ATOM 11441 N N . THR G 1 111 ? 142.339 179.071 175.229 1.00 14.25 111 THR E N 1
ATOM 11442 C CA . THR G 1 111 ? 142.300 180.514 175.023 1.00 14.25 111 THR E CA 1
ATOM 11443 C C . THR G 1 111 ? 141.815 181.150 176.315 1.00 14.25 111 THR E C 1
ATOM 11444 O O . THR G 1 111 ? 140.684 180.896 176.742 1.00 14.25 111 THR E O 1
ATOM 11448 N N . ASP G 1 112 ? 142.666 181.970 176.931 1.00 12.42 112 ASP E N 1
ATOM 11449 C CA . ASP G 1 112 ? 142.358 182.594 178.215 1.00 12.42 112 ASP E CA 1
ATOM 11450 C C . ASP G 1 112 ? 142.813 184.043 178.126 1.00 12.42 112 ASP E C 1
ATOM 11451 O O . ASP G 1 112 ? 144.010 184.316 177.986 1.00 12.42 112 ASP E O 1
ATOM 11456 N N . ILE G 1 113 ? 141.860 184.967 178.217 1.00 12.00 113 ILE E N 1
ATOM 11457 C CA . ILE G 1 113 ? 142.127 186.400 178.155 1.00 12.00 113 ILE E CA 1
ATOM 11458 C C . ILE G 1 113 ? 141.401 187.066 179.315 1.00 12.00 113 ILE E C 1
ATOM 11459 O O . ILE G 1 113 ? 140.187 186.888 179.473 1.00 12.00 113 ILE E O 1
ATOM 11464 N N . TRP G 1 114 ? 142.132 187.829 180.120 1.00 9.80 114 TRP E N 1
ATOM 11465 C CA . TRP G 1 114 ? 141.544 188.559 181.233 1.00 9.80 114 TRP E CA 1
ATOM 11466 C C . TRP G 1 114 ? 141.366 190.028 180.867 1.00 9.80 114 TRP E C 1
ATOM 11467 O O . TRP G 1 114 ? 142.096 190.582 180.043 1.00 9.80 114 TRP E O 1
ATOM 11478 N N . GLY G 1 115 ? 140.374 190.655 181.496 1.00 9.75 115 GLY E N 1
ATOM 11479 C CA . GLY G 1 115 ? 140.036 192.032 181.217 1.00 9.75 115 GLY E CA 1
ATOM 11480 C C . GLY G 1 115 ? 140.640 193.003 182.221 1.00 9.75 115 GLY E C 1
ATOM 11481 O O . GLY G 1 115 ? 141.273 192.622 183.201 1.00 9.75 115 GLY E O 1
ATOM 11482 N N . GLN G 1 116 ? 140.431 194.292 181.942 1.00 11.78 116 GLN E N 1
ATOM 11483 C CA . GLN G 1 116 ? 140.936 195.337 182.827 1.00 11.78 116 GLN E CA 1
ATOM 11484 C C . GLN G 1 116 ? 140.273 195.267 184.196 1.00 11.78 116 GLN E C 1
ATOM 11485 O O . GLN G 1 116 ? 140.937 195.435 185.227 1.00 11.78 116 GLN E O 1
ATOM 11491 N N . GLY G 1 117 ? 138.967 195.021 184.228 1.00 13.27 117 GLY E N 1
ATOM 11492 C CA . GLY G 1 117 ? 138.241 194.912 185.476 1.00 13.27 117 GLY E CA 1
ATOM 11493 C C . GLY G 1 117 ? 137.726 196.237 185.994 1.00 13.27 117 GLY E C 1
ATOM 11494 O O . GLY G 1 117 ? 138.441 197.244 185.967 1.00 13.27 117 GLY E O 1
ATOM 11495 N N . THR G 1 118 ? 136.485 196.252 186.469 1.00 18.73 118 THR E N 1
ATOM 11496 C CA . THR G 1 118 ? 135.877 197.437 187.052 1.00 18.73 118 THR E CA 1
ATOM 11497 C C . THR G 1 118 ? 135.848 197.306 188.569 1.00 18.73 118 THR E C 1
ATOM 11498 O O . THR G 1 118 ? 135.951 196.209 189.119 1.00 18.73 118 THR E O 1
ATOM 11502 N N . MET G 1 119 ? 135.707 198.440 189.246 1.00 28.48 119 MET E N 1
ATOM 11503 C CA . MET G 1 119 ? 135.665 198.479 190.701 1.00 28.48 119 MET E CA 1
ATOM 11504 C C . MET G 1 119 ? 134.288 198.940 191.152 1.00 28.48 119 MET E C 1
ATOM 11505 O O . MET G 1 119 ? 133.819 200.001 190.733 1.00 28.48 119 MET E O 1
ATOM 11510 N N . VAL G 1 120 ? 133.643 198.144 192.001 1.00 32.33 120 VAL E N 1
ATOM 11511 C CA . VAL G 1 120 ? 132.307 198.450 192.502 1.00 32.33 120 VAL E CA 1
ATOM 11512 C C . VAL G 1 120 ? 132.389 198.552 194.017 1.00 32.33 120 VAL E C 1
ATOM 11513 O O . VAL G 1 120 ? 132.836 197.609 194.682 1.00 32.33 120 VAL E O 1
ATOM 11517 N N . THR G 1 121 ? 131.961 199.688 194.561 1.00 40.81 121 THR E N 1
ATOM 11518 C CA . THR G 1 121 ? 131.991 199.907 195.998 1.00 40.81 121 THR E CA 1
ATOM 11519 C C . THR G 1 121 ? 130.659 200.473 196.467 1.00 40.81 121 THR E C 1
ATOM 11520 O O . THR G 1 121 ? 129.961 201.166 195.722 1.00 40.81 121 THR E O 1
ATOM 11524 N N . VAL G 1 122 ? 130.313 200.158 197.712 1.00 45.58 122 VAL E N 1
ATOM 11525 C CA . VAL G 1 122 ? 129.069 200.596 198.328 1.00 45.58 122 VAL E CA 1
ATOM 11526 C C . VAL G 1 122 ? 129.397 201.269 199.654 1.00 45.58 122 VAL E C 1
ATOM 11527 O O . VAL G 1 122 ? 130.216 200.763 200.429 1.00 45.58 122 VAL E O 1
ATOM 11531 N N . SER G 1 123 ? 128.787 202.428 199.897 1.00 55.57 123 SER E N 1
ATOM 11532 C CA . SER G 1 123 ? 129.020 203.173 201.126 1.00 55.57 123 SER E CA 1
ATOM 11533 C C . SER G 1 123 ? 127.852 204.118 201.355 1.00 55.57 123 SER E C 1
ATOM 11534 O O . SER G 1 123 ? 127.068 204.399 200.445 1.00 55.57 123 SER E O 1
ATOM 11537 N N . SER G 1 124 ? 127.748 204.604 202.587 1.00 62.42 124 SER E N 1
ATOM 11538 C CA . SER G 1 124 ? 126.691 205.539 202.954 1.00 62.42 124 SER E CA 1
ATOM 11539 C C . SER G 1 124 ? 126.962 206.920 202.369 1.00 62.42 124 SER E C 1
ATOM 11540 O O . SER G 1 124 ? 128.093 207.244 202.007 1.00 62.42 124 SER E O 1
ATOM 11544 N N . ASP H 2 1 ? 131.169 171.108 196.769 1.00 29.69 1 ASP G N 1
ATOM 11545 C CA . ASP H 2 1 ? 132.185 171.528 195.811 1.00 29.69 1 ASP G CA 1
ATOM 11546 C C . ASP H 2 1 ? 133.505 170.800 196.051 1.00 29.69 1 ASP G C 1
ATOM 11547 O O . ASP H 2 1 ? 133.523 169.688 196.580 1.00 29.69 1 ASP G O 1
ATOM 11552 N N . ILE H 2 2 ? 134.608 171.432 195.656 1.00 17.68 2 ILE G N 1
ATOM 11553 C CA . ILE H 2 2 ? 135.941 170.858 195.784 1.00 17.68 2 ILE G CA 1
ATOM 11554 C C . ILE H 2 2 ? 136.833 171.859 196.506 1.00 17.68 2 ILE G C 1
ATOM 11555 O O . ILE H 2 2 ? 136.821 173.054 196.192 1.00 17.68 2 ILE G O 1
ATOM 11560 N N . VAL H 2 3 ? 137.601 171.369 197.476 1.00 16.81 3 VAL G N 1
ATOM 11561 C CA . VAL H 2 3 ? 138.436 172.202 198.337 1.00 16.81 3 VAL G CA 1
ATOM 11562 C C . VAL H 2 3 ? 139.893 171.994 197.948 1.00 16.81 3 VAL G C 1
ATOM 11563 O O . VAL H 2 3 ? 140.341 170.852 197.788 1.00 16.81 3 VAL G O 1
ATOM 11567 N N . MET H 2 4 ? 140.627 173.094 197.787 1.00 14.52 4 MET G N 1
ATOM 11568 C CA . MET H 2 4 ? 142.025 173.061 197.384 1.00 14.52 4 MET G CA 1
ATOM 11569 C C . MET H 2 4 ? 142.915 173.656 198.466 1.00 14.52 4 MET G C 1
ATOM 11570 O O . MET H 2 4 ? 142.500 174.541 199.220 1.00 14.52 4 MET G O 1
ATOM 11575 N N . THR H 2 5 ? 144.151 173.158 198.533 1.00 14.67 5 THR G N 1
ATOM 11576 C CA . THR H 2 5 ? 145.161 173.678 199.442 1.00 14.67 5 THR G CA 1
ATOM 11577 C C . THR H 2 5 ? 146.467 173.873 198.685 1.00 14.67 5 THR G C 1
ATOM 11578 O O . THR H 2 5 ? 146.724 173.211 197.676 1.00 14.67 5 THR G O 1
ATOM 11582 N N . GLN H 2 6 ? 147.290 174.795 199.177 1.00 13.79 6 GLN G N 1
ATOM 11583 C CA . GLN H 2 6 ? 148.579 175.087 198.572 1.00 13.79 6 GLN G CA 1
ATOM 11584 C C . GLN H 2 6 ? 149.671 174.994 199.626 1.00 13.79 6 GLN G C 1
ATOM 11585 O O . GLN H 2 6 ? 149.421 175.135 200.826 1.00 13.79 6 GLN G O 1
ATOM 11591 N N . SER H 2 7 ? 150.898 174.755 199.159 1.00 17.22 7 SER G N 1
ATOM 11592 C CA . SER H 2 7 ? 152.026 174.630 200.058 1.00 17.22 7 SER G CA 1
ATOM 11593 C C . SER H 2 7 ? 153.295 175.128 199.377 1.00 17.22 7 SER G C 1
ATOM 11594 O O . SER H 2 7 ? 153.587 174.703 198.246 1.00 17.22 7 SER G O 1
ATOM 11597 N N . PRO H 2 8 ? 154.057 176.020 200.025 1.00 15.89 8 PRO G N 1
ATOM 11598 C CA . PRO H 2 8 ? 153.680 176.600 201.316 1.00 15.89 8 PRO G CA 1
ATOM 11599 C C . PRO H 2 8 ? 152.828 177.858 201.159 1.00 15.89 8 PRO G C 1
ATOM 11600 O O . PRO H 2 8 ? 152.476 178.221 200.038 1.00 15.89 8 PRO G O 1
ATOM 11604 N N . LEU H 2 9 ? 152.502 178.509 202.273 1.00 16.36 9 LEU G N 1
ATOM 11605 C CA . LEU H 2 9 ? 151.775 179.772 202.245 1.00 16.36 9 LEU G CA 1
ATOM 11606 C C . LEU H 2 9 ? 152.704 180.977 202.211 1.00 16.36 9 LEU G C 1
ATOM 11607 O O . LEU H 2 9 ? 152.221 182.114 202.179 1.00 16.36 9 LEU G O 1
ATOM 11612 N N . SER H 2 10 ? 154.016 180.752 202.212 1.00 18.32 10 SER G N 1
ATOM 11613 C CA . SER H 2 10 ? 155.000 181.822 202.119 1.00 18.32 10 SER G CA 1
ATOM 11614 C C . SER H 2 10 ? 156.330 181.201 201.726 1.00 18.32 10 SER G C 1
ATOM 11615 O O . SER H 2 10 ? 156.789 180.259 202.379 1.00 18.32 10 SER G O 1
ATOM 11618 N N . LEU H 2 11 ? 156.944 181.723 200.666 1.00 22.01 11 LEU G N 1
ATOM 11619 C CA . LEU H 2 11 ? 158.175 181.144 200.129 1.00 22.01 11 LEU G CA 1
ATOM 11620 C C . LEU H 2 11 ? 159.011 182.246 199.504 1.00 22.01 11 LEU G C 1
ATOM 11621 O O . LEU H 2 11 ? 158.854 182.574 198.320 1.00 22.01 11 LEU G O 1
ATOM 11626 N N . PRO H 2 12 ? 159.910 182.855 200.276 1.00 25.48 12 PRO G N 1
ATOM 11627 C CA . PRO H 2 12 ? 160.863 183.798 199.683 1.00 25.48 12 PRO G CA 1
ATOM 11628 C C . PRO H 2 12 ? 161.797 183.081 198.721 1.00 25.48 12 PRO G C 1
ATOM 11629 O O . PRO H 2 12 ? 162.138 181.911 198.906 1.00 25.48 12 PRO G O 1
ATOM 11633 N N . VAL H 2 13 ? 162.213 183.799 197.681 1.00 31.79 13 VAL G N 1
ATOM 11634 C CA . VAL H 2 13 ? 163.039 183.232 196.624 1.00 31.79 13 VAL G CA 1
ATOM 11635 C C . VAL H 2 13 ? 164.198 184.180 196.342 1.00 31.79 13 VAL G C 1
ATOM 11636 O O . VAL H 2 13 ? 164.071 185.400 196.502 1.00 31.79 13 VAL G O 1
ATOM 11640 N N . THR H 2 14 ? 165.333 183.612 195.948 1.00 38.80 14 THR G N 1
ATOM 11641 C CA . THR H 2 14 ? 166.605 184.248 195.639 1.00 38.80 14 THR G CA 1
ATOM 11642 C C . THR H 2 14 ? 166.863 184.221 194.136 1.00 38.80 14 THR G C 1
ATOM 11643 O O . THR H 2 14 ? 166.596 183.209 193.479 1.00 38.80 14 THR G O 1
ATOM 11647 N N . PRO H 2 15 ? 167.386 185.310 193.564 1.00 42.18 15 PRO G N 1
ATOM 11648 C CA . PRO H 2 15 ? 167.573 185.365 192.106 1.00 42.18 15 PRO G CA 1
ATOM 11649 C C . PRO H 2 15 ? 168.711 184.489 191.606 1.00 42.18 15 PRO G C 1
ATOM 11650 O O . PRO H 2 15 ? 169.847 184.953 191.472 1.00 42.18 15 PRO G O 1
ATOM 11654 N N . GLY H 2 16 ? 168.416 183.221 191.321 1.00 38.15 16 GLY G N 1
ATOM 11655 C CA . GLY H 2 16 ? 169.430 182.302 190.842 1.00 38.15 16 GLY G CA 1
ATOM 11656 C C . GLY H 2 16 ? 169.238 180.866 191.282 1.00 38.15 16 GLY G C 1
ATOM 11657 O O . GLY H 2 16 ? 169.965 179.974 190.837 1.00 38.15 16 GLY G O 1
ATOM 11658 N N . GLU H 2 17 ? 168.263 180.625 192.155 1.00 39.61 17 GLU G N 1
ATOM 11659 C CA . GLU H 2 17 ? 167.953 179.280 192.608 1.00 39.61 17 GLU G CA 1
ATOM 11660 C C . GLU H 2 17 ? 166.506 178.923 192.285 1.00 39.61 17 GLU G C 1
ATOM 11661 O O . GLU H 2 17 ? 165.636 179.800 192.255 1.00 39.61 17 GLU G O 1
ATOM 11667 N N . PRO H 2 18 ? 166.218 177.647 192.037 1.00 30.62 18 PRO G N 1
ATOM 11668 C CA . PRO H 2 18 ? 164.862 177.252 191.634 1.00 30.62 18 PRO G CA 1
ATOM 11669 C C . PRO H 2 18 ? 163.878 177.330 192.793 1.00 30.62 18 PRO G C 1
ATOM 11670 O O . PRO H 2 18 ? 164.231 177.604 193.941 1.00 30.62 18 PRO G O 1
ATOM 11674 N N . ALA H 2 19 ? 162.611 177.081 192.465 1.00 23.97 19 ALA G N 1
ATOM 11675 C CA . ALA H 2 19 ? 161.536 177.096 193.445 1.00 23.97 19 ALA G CA 1
ATOM 11676 C C . ALA H 2 19 ? 160.432 176.151 192.992 1.00 23.97 19 ALA G C 1
ATOM 11677 O O . ALA H 2 19 ? 160.295 175.858 191.801 1.00 23.97 19 ALA G O 1
ATOM 11679 N N . SER H 2 20 ? 159.645 175.677 193.958 1.00 22.24 20 SER G N 1
ATOM 11680 C CA . SER H 2 20 ? 158.560 174.741 193.693 1.00 22.24 20 SER G CA 1
ATOM 11681 C C . SER H 2 20 ? 157.395 175.020 194.631 1.00 22.24 20 SER G C 1
ATOM 11682 O O . SER H 2 20 ? 157.595 175.279 195.821 1.00 22.24 20 SER G O 1
ATOM 11685 N N . ILE H 2 21 ? 156.181 174.963 194.088 1.00 15.68 21 ILE G N 1
ATOM 11686 C CA . ILE H 2 21 ? 154.956 175.179 194.855 1.00 15.68 21 ILE G CA 1
ATOM 11687 C C . ILE H 2 21 ? 153.988 174.043 194.552 1.00 15.68 21 ILE G C 1
ATOM 11688 O O . ILE H 2 21 ? 153.823 173.655 193.390 1.00 15.68 21 ILE G O 1
ATOM 11693 N N . SER H 2 22 ? 153.340 173.513 195.588 1.00 16.90 22 SER G N 1
ATOM 11694 C CA . SER H 2 22 ? 152.505 172.326 195.459 1.00 16.90 22 SER G CA 1
ATOM 11695 C C . SER H 2 22 ? 151.038 172.680 195.664 1.00 16.90 22 SER G C 1
ATOM 11696 O O . SER H 2 22 ? 150.692 173.392 196.611 1.00 16.90 22 SER G O 1
ATOM 11699 N N . CYS H 2 23 ? 150.185 172.180 194.771 1.00 18.13 23 CYS G N 1
ATOM 11700 C CA . CYS H 2 23 ? 148.736 172.290 194.888 1.00 18.13 23 CYS G CA 1
ATOM 11701 C C . CYS H 2 23 ? 148.168 170.902 195.162 1.00 18.13 23 CYS G C 1
ATOM 11702 O O . CYS H 2 23 ? 148.440 169.954 194.412 1.00 18.13 23 CYS G O 1
ATOM 11705 N N . ARG H 2 24 ? 147.391 170.788 196.237 1.00 18.21 24 ARG G N 1
ATOM 11706 C CA . ARG H 2 24 ? 146.738 169.550 196.631 1.00 18.21 24 ARG G CA 1
ATOM 11707 C C . ARG H 2 24 ? 145.231 169.743 196.545 1.00 18.21 24 ARG G C 1
ATOM 11708 O O . ARG H 2 24 ? 144.711 170.816 196.874 1.00 18.21 24 ARG G O 1
ATOM 11716 N N . SER H 2 25 ? 144.532 168.704 196.102 1.00 16.89 25 SER G N 1
ATOM 11717 C CA . SER H 2 25 ? 143.119 168.802 195.775 1.00 16.89 25 SER G CA 1
ATOM 11718 C C . SER H 2 25 ? 142.307 167.767 196.539 1.00 16.89 25 SER G C 1
ATOM 11719 O O . SER H 2 25 ? 142.840 166.894 197.228 1.00 16.89 25 SER G O 1
ATOM 11722 N N . SER H 2 26 ? 140.988 167.889 196.396 1.00 20.45 26 SER G N 1
ATOM 11723 C CA . SER H 2 26 ? 140.024 166.913 196.890 1.00 20.45 26 SER G CA 1
ATOM 11724 C C . SER H 2 26 ? 139.957 165.739 195.923 1.00 20.45 26 SER G C 1
ATOM 11725 O O . SER H 2 26 ? 140.893 165.529 195.145 1.00 20.45 26 SER G O 1
ATOM 11728 N N . GLN H 2 27 ? 138.883 164.948 196.010 1.00 24.80 27 GLN G N 1
ATOM 11729 C CA . GLN H 2 27 ? 138.682 163.783 195.150 1.00 24.80 27 GLN G CA 1
ATOM 11730 C C . GLN H 2 27 ? 139.140 164.056 193.722 1.00 24.80 27 GLN G C 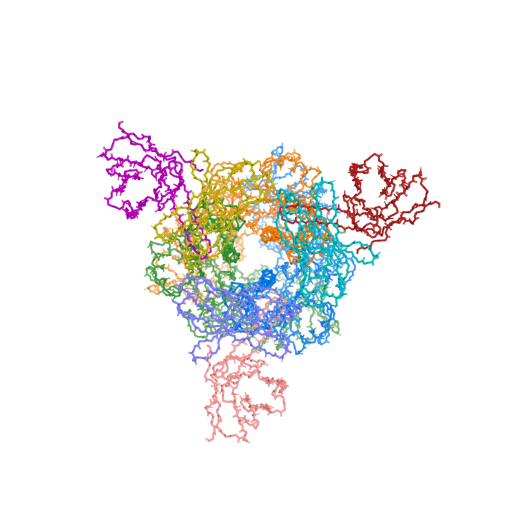1
ATOM 11731 O O . GLN H 2 27 ? 138.911 165.137 193.175 1.00 24.80 27 GLN G O 1
ATOM 11737 N N . SER H 2 28 ? 139.803 163.054 193.141 1.00 25.60 28 SER G N 1
ATOM 11738 C CA . SER H 2 28 ? 140.645 163.198 191.956 1.00 25.60 28 SER G CA 1
ATOM 11739 C C . SER H 2 28 ? 140.039 164.113 190.901 1.00 25.60 28 SER G C 1
ATOM 11740 O O . SER H 2 28 ? 138.860 163.998 190.558 1.00 25.60 28 SER G O 1
ATOM 11743 N N . LEU H 2 29 ? 140.866 165.023 190.390 1.00 22.98 29 LEU G N 1
ATOM 11744 C CA . LEU H 2 29 ? 140.491 165.927 189.313 1.00 22.98 29 LEU G CA 1
ATOM 11745 C C . LEU H 2 29 ? 140.627 165.287 187.939 1.00 22.98 29 LEU G C 1
ATOM 11746 O O . LEU H 2 29 ? 140.287 165.928 186.940 1.00 22.98 29 LEU G O 1
ATOM 11751 N N . LEU H 2 30 ? 141.117 164.051 187.868 1.00 22.52 30 LEU G N 1
ATOM 11752 C CA . LEU H 2 30 ? 141.391 163.423 186.585 1.00 22.52 30 LEU G CA 1
ATOM 11753 C C . LEU H 2 30 ? 140.095 163.181 185.822 1.00 22.52 30 LEU G C 1
ATOM 11754 O O . LEU H 2 30 ? 139.148 162.588 186.345 1.00 22.52 30 LEU G O 1
ATOM 11759 N N . HIS H 2 31 ? 140.064 163.649 184.577 1.00 25.35 31 HIS G N 1
ATOM 11760 C CA . HIS H 2 31 ? 138.924 163.471 183.687 1.00 25.35 31 HIS G CA 1
ATOM 11761 C C . HIS H 2 31 ? 138.959 162.084 183.060 1.00 25.35 31 HIS G C 1
ATOM 11762 O O . HIS H 2 31 ? 139.648 161.185 183.554 1.00 25.35 31 HIS G O 1
ATOM 11769 N N . GLY H 2 32 ? 138.218 161.906 181.973 1.00 29.55 32 GLY G N 1
ATOM 11770 C CA . GLY H 2 32 ? 138.054 160.614 181.340 1.00 29.55 32 GLY G CA 1
ATOM 11771 C C . GLY H 2 32 ? 139.053 160.425 180.220 1.00 29.55 32 GLY G C 1
ATOM 11772 O O . GLY H 2 32 ? 140.174 159.970 180.471 1.00 29.55 32 GLY G O 1
ATOM 11773 N N . ASP H 2 33 ? 138.647 160.737 178.986 1.00 28.44 33 ASP G N 1
ATOM 11774 C CA . ASP H 2 33 ? 139.463 160.567 177.785 1.00 28.44 33 ASP G CA 1
ATOM 11775 C C . ASP H 2 33 ? 140.944 160.857 178.012 1.00 28.44 33 ASP G C 1
ATOM 11776 O O . ASP H 2 33 ? 141.800 160.092 177.557 1.00 28.44 33 ASP G O 1
ATOM 11781 N N . GLY H 2 34 ? 141.264 161.943 178.707 1.00 25.50 34 GLY G N 1
ATOM 11782 C CA . GLY H 2 34 ? 142.646 162.188 179.070 1.00 25.50 34 GLY G CA 1
ATOM 11783 C C . GLY H 2 34 ? 142.844 163.583 179.614 1.00 25.50 34 GLY G C 1
ATOM 11784 O O . GLY H 2 34 ? 141.950 164.435 179.567 1.00 25.50 34 GLY G O 1
ATOM 11785 N N . TYR H 2 35 ? 144.051 163.792 180.151 1.00 20.28 35 TYR G N 1
ATOM 11786 C CA . TYR H 2 35 ? 144.545 165.080 180.632 1.00 20.28 35 TYR G CA 1
ATOM 11787 C C . TYR H 2 35 ? 143.834 165.553 181.895 1.00 20.28 35 TYR G C 1
ATOM 11788 O O . TYR H 2 35 ? 142.635 165.319 182.073 1.00 20.28 35 TYR G O 1
ATOM 11797 N N . ASN H 2 36 ? 144.575 166.220 182.778 1.00 15.84 36 ASN G N 1
ATOM 11798 C CA . ASN H 2 36 ? 143.994 166.808 183.975 1.00 15.84 36 ASN G CA 1
ATOM 11799 C C . ASN H 2 36 ? 143.267 168.103 183.618 1.00 15.84 36 ASN G C 1
ATOM 11800 O O . ASN H 2 36 ? 143.169 168.499 182.454 1.00 15.84 36 ASN G O 1
ATOM 11805 N N . TYR H 2 37 ? 142.747 168.779 184.642 1.00 13.63 37 TYR G N 1
ATOM 11806 C CA . TYR H 2 37 ? 141.992 170.011 184.441 1.00 13.63 37 TYR G CA 1
ATOM 11807 C C . TYR H 2 37 ? 142.380 171.054 185.481 1.00 13.63 37 TYR G C 1
ATOM 11808 O O . TYR H 2 37 ? 141.521 171.726 186.060 1.00 13.63 37 TYR G O 1
ATOM 11817 N N . LEU H 2 38 ? 143.678 171.206 185.733 1.00 12.95 38 LEU G N 1
ATOM 11818 C CA . LEU H 2 38 ? 144.176 172.142 186.731 1.00 12.95 38 LEU G CA 1
ATOM 11819 C C . LEU H 2 38 ? 145.086 173.169 186.070 1.00 12.95 38 LEU G C 1
ATOM 11820 O O . LEU H 2 38 ? 145.823 172.848 185.132 1.00 12.95 38 LEU G O 1
ATOM 11825 N N . ASP H 2 39 ? 145.034 174.399 186.574 1.00 12.66 39 ASP G N 1
ATOM 11826 C CA . ASP H 2 39 ? 145.753 175.523 185.991 1.00 12.66 39 ASP G CA 1
ATOM 11827 C C . ASP H 2 39 ? 146.440 176.331 187.080 1.00 12.66 39 ASP G C 1
ATOM 11828 O O . ASP H 2 39 ? 145.985 176.382 188.226 1.00 12.66 39 ASP G O 1
ATOM 11833 N N . TRP H 2 40 ? 147.536 176.980 186.692 1.00 10.74 40 TRP G N 1
ATOM 11834 C CA . TRP H 2 40 ? 148.308 177.862 187.557 1.00 10.74 40 TRP G CA 1
ATOM 11835 C C . TRP H 2 40 ? 148.251 179.272 186.989 1.00 10.74 40 TRP G C 1
ATOM 11836 O O . TRP H 2 40 ? 148.655 179.495 185.842 1.00 10.74 40 TRP G O 1
ATOM 11847 N N . TYR H 2 41 ? 147.767 180.214 187.796 1.00 7.81 41 TYR G N 1
ATOM 11848 C CA . TYR H 2 41 ? 147.650 181.615 187.422 1.00 7.81 41 TYR G CA 1
ATOM 11849 C C . TYR H 2 41 ? 148.637 182.459 188.218 1.00 7.81 41 TYR G C 1
ATOM 11850 O O . TYR H 2 41 ? 148.929 182.171 189.382 1.00 7.81 41 TYR G O 1
ATOM 11859 N N . LEU H 2 42 ? 149.126 183.522 187.585 1.00 8.19 42 LEU G N 1
ATOM 11860 C CA . LEU H 2 42 ? 150.039 184.469 188.206 1.00 8.19 42 LEU G CA 1
ATOM 11861 C C . LEU H 2 42 ? 149.373 185.835 188.285 1.00 8.19 42 LEU G C 1
ATOM 11862 O O . LEU H 2 42 ? 148.554 186.192 187.433 1.00 8.19 42 LEU G O 1
ATOM 11867 N N . GLN H 2 43 ? 149.724 186.601 189.318 1.00 9.19 43 GLN G N 1
ATOM 11868 C CA . GLN H 2 43 ? 149.190 187.950 189.469 1.00 9.19 43 GLN G CA 1
ATOM 11869 C C . GLN H 2 43 ? 150.261 188.850 190.064 1.00 9.19 43 GLN G C 1
ATOM 11870 O O . GLN H 2 43 ? 150.763 188.580 191.161 1.00 9.19 43 GLN G O 1
ATOM 11876 N N . LYS H 2 44 ? 150.607 189.907 189.338 1.00 12.88 44 LYS G N 1
ATOM 11877 C CA . LYS H 2 44 ? 151.482 190.944 189.850 1.00 12.88 44 LYS G CA 1
ATOM 11878 C C . LYS H 2 44 ? 150.675 191.965 190.648 1.00 12.88 44 LYS G C 1
ATOM 11879 O O . LYS H 2 44 ? 149.467 192.112 190.442 1.00 12.88 44 LYS G O 1
ATOM 11885 N N . PRO H 2 45 ? 151.317 192.681 191.577 1.00 16.37 45 PRO G N 1
ATOM 11886 C CA . PRO H 2 45 ? 150.578 193.662 192.385 1.00 16.37 45 PRO G CA 1
ATOM 11887 C C . PRO H 2 45 ? 150.014 194.809 191.561 1.00 16.37 45 PRO G C 1
ATOM 11888 O O . PRO H 2 45 ? 150.766 195.608 190.995 1.00 16.37 45 PRO G O 1
ATOM 11892 N N . GLY H 2 46 ? 148.687 194.896 191.488 1.00 14.01 46 GLY G N 1
ATOM 11893 C CA . GLY H 2 46 ? 148.031 196.001 190.816 1.00 14.01 46 GLY G CA 1
ATOM 11894 C C . GLY H 2 46 ? 147.437 195.659 189.465 1.00 14.01 46 GLY G C 1
ATOM 11895 O O . GLY H 2 46 ? 146.337 196.113 189.133 1.00 14.01 46 GLY G O 1
ATOM 11896 N N . ARG H 2 47 ? 148.146 194.857 188.676 1.00 12.94 47 ARG G N 1
ATOM 11897 C CA . ARG H 2 47 ? 147.714 194.536 187.322 1.00 12.94 47 ARG G CA 1
ATOM 11898 C C . ARG H 2 47 ? 146.664 193.427 187.359 1.00 12.94 47 ARG G C 1
ATOM 11899 O O . ARG H 2 47 ? 146.162 193.042 188.420 1.00 12.94 47 ARG G O 1
ATOM 11907 N N . SER H 2 48 ? 146.319 192.900 186.186 1.00 10.51 48 SER G N 1
ATOM 11908 C CA . SER H 2 48 ? 145.335 191.838 186.014 1.00 10.51 48 SER G CA 1
ATOM 11909 C C . SER H 2 48 ? 146.026 190.479 185.947 1.00 10.51 48 SER G C 1
ATOM 11910 O O . SER H 2 48 ? 147.134 190.373 185.414 1.00 10.51 48 SER G O 1
ATOM 11913 N N . PRO H 2 49 ? 145.392 189.440 186.492 1.00 9.09 49 PRO G N 1
ATOM 11914 C CA . PRO H 2 49 ? 146.011 188.111 186.482 1.00 9.09 49 PRO G CA 1
ATOM 11915 C C . PRO H 2 49 ? 146.272 187.613 185.068 1.00 9.09 49 PRO G C 1
ATOM 11916 O O . PRO H 2 49 ? 145.499 187.861 184.140 1.00 9.09 49 PRO G O 1
ATOM 11920 N N . GLN H 2 50 ? 147.382 186.898 184.917 1.00 11.26 50 GLN G N 1
ATOM 11921 C CA . GLN H 2 50 ? 147.811 186.345 183.642 1.00 11.26 50 GLN G CA 1
ATOM 11922 C C . GLN H 2 50 ? 147.989 184.840 183.778 1.00 11.26 50 GLN G C 1
ATOM 11923 O O . GLN H 2 50 ? 148.508 184.358 184.790 1.00 11.26 50 GLN G O 1
ATOM 11929 N N . LEU H 2 51 ? 147.553 184.101 182.761 1.00 8.55 51 LEU G N 1
ATOM 11930 C CA . LEU H 2 51 ? 147.697 182.653 182.781 1.00 8.55 51 LEU G CA 1
ATOM 11931 C C . LEU H 2 51 ? 149.168 182.263 182.716 1.00 8.55 51 LEU G C 1
ATOM 11932 O O . LEU H 2 51 ? 149.955 182.857 181.975 1.00 8.55 51 LEU G O 1
ATOM 11937 N N . LEU H 2 52 ? 149.537 181.254 183.505 1.00 9.49 52 LEU G N 1
ATOM 11938 C CA . LEU H 2 52 ? 150.894 180.727 183.517 1.00 9.49 52 LEU G CA 1
ATOM 11939 C C . LEU H 2 52 ? 150.953 179.298 182.991 1.00 9.49 52 LEU G C 1
ATOM 11940 O O . LEU H 2 52 ? 151.692 179.018 182.045 1.00 9.49 52 LEU G O 1
ATOM 11945 N N . ILE H 2 53 ? 150.179 178.386 183.576 1.00 10.42 53 ILE G N 1
ATOM 11946 C CA . ILE H 2 53 ? 150.169 176.985 183.168 1.00 10.42 53 ILE G CA 1
ATOM 11947 C C . ILE H 2 53 ? 148.724 176.542 182.990 1.00 10.42 53 ILE G C 1
ATOM 11948 O O . ILE H 2 53 ? 147.872 176.829 183.835 1.00 10.42 53 ILE G O 1
ATOM 11953 N N . TYR H 2 54 ? 148.452 175.830 181.898 1.00 13.24 54 TYR G N 1
ATOM 11954 C CA . TYR H 2 54 ? 147.117 175.324 181.617 1.00 13.24 54 TYR G CA 1
ATOM 11955 C C . TYR H 2 54 ? 147.179 173.827 181.352 1.00 13.24 54 TYR G C 1
ATOM 11956 O O . TYR H 2 54 ? 148.149 173.330 180.771 1.00 13.24 54 TYR G O 1
ATOM 11965 N N . LEU H 2 55 ? 146.134 173.121 181.786 1.00 10.26 55 LEU G N 1
ATOM 11966 C CA . LEU H 2 55 ? 145.968 171.687 181.542 1.00 10.26 55 LEU G CA 1
ATOM 11967 C C . LEU H 2 55 ? 147.180 170.884 182.014 1.00 10.26 55 LEU G C 1
ATOM 11968 O O . LEU H 2 55 ? 147.665 169.979 181.331 1.00 10.26 55 LEU G O 1
ATOM 11973 N N . GLY H 2 56 ? 147.670 171.224 183.203 1.00 12.40 56 GLY G N 1
ATOM 11974 C CA . GLY H 2 56 ? 148.669 170.411 183.868 1.00 12.40 56 GLY G CA 1
ATOM 11975 C C . GLY H 2 56 ? 150.118 170.736 183.564 1.00 12.40 56 GLY G C 1
ATOM 11976 O O . GLY H 2 56 ? 150.825 171.269 184.423 1.00 12.40 56 GLY G O 1
ATOM 11977 N N . SER H 2 57 ? 150.579 170.419 182.350 1.00 15.20 57 SER G N 1
ATOM 11978 C CA . SER H 2 57 ? 152.003 170.514 182.046 1.00 15.20 57 SER G CA 1
ATOM 11979 C C . SER H 2 57 ? 152.266 171.123 180.672 1.00 15.20 57 SER G C 1
ATOM 11980 O O . SER H 2 57 ? 153.240 170.757 180.006 1.00 15.20 57 SER G O 1
ATOM 11983 N N . HIS H 2 58 ? 151.419 172.047 180.232 1.00 17.43 58 HIS G N 1
ATOM 11984 C CA . HIS H 2 58 ? 151.612 172.746 178.971 1.00 17.43 58 HIS G CA 1
ATOM 11985 C C . HIS H 2 58 ? 151.802 174.236 179.231 1.00 17.43 58 HIS G C 1
ATOM 11986 O O . HIS H 2 58 ? 151.659 174.718 180.357 1.00 17.43 58 HIS G O 1
ATOM 11993 N N . ARG H 2 59 ? 152.130 174.968 178.168 1.00 21.56 59 ARG G N 1
ATOM 11994 C CA . ARG H 2 59 ? 152.383 176.398 178.253 1.00 21.56 59 ARG G CA 1
ATOM 11995 C C . ARG H 2 59 ? 151.646 177.127 177.139 1.00 21.56 59 ARG G C 1
ATOM 11996 O O . ARG H 2 59 ? 151.503 176.615 176.026 1.00 21.56 59 ARG G O 1
ATOM 12004 N N . ALA H 2 60 ? 151.183 178.334 177.453 1.00 23.85 60 ALA G N 1
ATOM 12005 C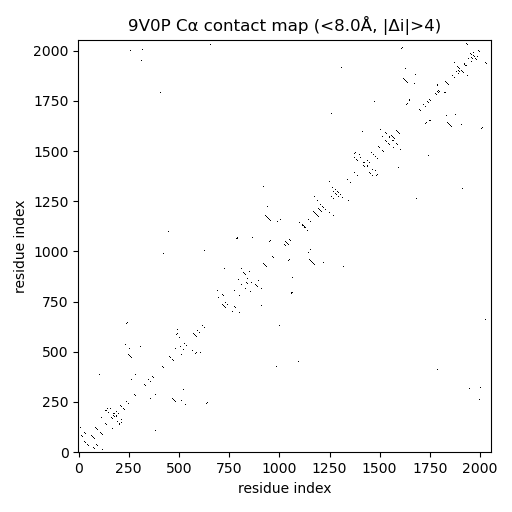 CA . ALA H 2 60 ? 150.482 179.173 176.495 1.00 23.85 60 ALA G CA 1
ATOM 12006 C C . ALA H 2 60 ? 151.471 180.119 175.816 1.00 23.85 60 ALA G C 1
ATOM 12007 O O . ALA H 2 60 ? 152.689 179.950 175.906 1.00 23.85 60 ALA G O 1
ATOM 12009 N N . SER H 2 61 ? 150.950 181.123 175.114 1.00 31.51 61 SER G N 1
ATOM 12010 C CA . SER H 2 61 ? 151.807 182.125 174.497 1.00 31.51 61 SER G CA 1
ATOM 12011 C C . SER H 2 61 ? 152.483 182.978 175.565 1.00 31.51 61 SER G C 1
ATOM 12012 O O . SER H 2 61 ? 151.920 183.245 176.630 1.00 31.51 61 SER G O 1
ATOM 12015 N N . GLY H 2 62 ? 153.705 183.404 175.271 1.00 30.10 62 GLY G N 1
ATOM 12016 C CA . GLY H 2 62 ? 154.487 184.130 176.261 1.00 30.10 62 GLY G CA 1
ATOM 12017 C C . GLY H 2 62 ? 155.193 183.158 177.175 1.00 30.10 62 GLY G C 1
ATOM 12018 O O . GLY H 2 62 ? 155.836 182.214 176.707 1.00 30.10 62 GLY G O 1
ATOM 12019 N N . VAL H 2 63 ? 155.064 183.384 178.483 1.00 22.47 63 VAL G N 1
ATOM 12020 C CA . VAL H 2 63 ? 155.569 182.520 179.556 1.00 22.47 63 VAL G CA 1
ATOM 12021 C C . VAL H 2 63 ? 156.935 181.938 179.204 1.00 22.47 63 VAL G C 1
ATOM 12022 O O . VAL H 2 63 ? 157.039 180.747 178.872 1.00 22.47 63 VAL G O 1
ATOM 12026 N N . PRO H 2 64 ? 158.009 182.750 179.238 1.00 25.20 64 PRO G N 1
ATOM 12027 C CA . PRO H 2 64 ? 159.337 182.272 178.816 1.00 25.20 64 PRO G CA 1
ATOM 12028 C C . PRO H 2 64 ? 159.759 180.955 179.452 1.00 25.20 64 PRO G C 1
ATOM 12029 O O . PRO H 2 64 ? 159.251 180.565 180.508 1.00 25.20 64 PRO G O 1
ATOM 12033 N N . ASP H 2 65 ? 160.714 180.272 178.818 1.00 26.68 65 ASP G N 1
ATOM 12034 C CA . ASP H 2 65 ? 161.015 178.883 179.142 1.00 26.68 65 ASP G CA 1
ATOM 12035 C C . ASP H 2 65 ? 161.744 178.735 180.472 1.00 26.68 65 ASP G C 1
ATOM 12036 O O . ASP H 2 65 ? 162.907 178.319 180.507 1.00 26.68 65 ASP G O 1
ATOM 12041 N N . ARG H 2 66 ? 161.068 179.073 181.569 1.00 23.90 66 ARG G N 1
ATOM 12042 C CA . ARG H 2 66 ? 161.563 178.741 182.897 1.00 23.90 66 ARG G CA 1
ATOM 12043 C C . ARG H 2 66 ? 160.463 178.290 183.849 1.00 23.90 66 ARG G C 1
ATOM 12044 O O . ARG H 2 66 ? 160.753 178.053 185.026 1.00 23.90 66 ARG G O 1
ATOM 12052 N N . PHE H 2 67 ? 159.223 178.165 183.386 1.00 17.41 67 PHE G N 1
ATOM 12053 C CA . PHE H 2 67 ? 158.115 177.667 184.187 1.00 17.41 67 PHE G CA 1
ATOM 12054 C C . PHE H 2 67 ? 157.716 176.284 183.692 1.00 17.41 67 PHE G C 1
ATOM 12055 O O . PHE H 2 67 ? 157.718 176.026 182.485 1.00 17.41 67 PHE G O 1
ATOM 12063 N N . SER H 2 68 ? 157.370 175.394 184.621 1.00 18.63 68 SER G N 1
ATOM 12064 C CA . SER H 2 68 ? 156.946 174.058 184.235 1.00 18.63 68 SER G CA 1
ATOM 12065 C C . SER H 2 68 ? 155.977 173.515 185.274 1.00 18.63 68 SER G C 1
ATOM 12066 O O . SER H 2 68 ? 155.941 173.971 186.418 1.00 18.63 68 SER G O 1
ATOM 12069 N N . GLY H 2 69 ? 155.191 172.523 184.857 1.00 19.63 69 GLY G N 1
ATOM 12070 C CA . GLY H 2 69 ? 154.281 171.851 185.754 1.00 19.63 69 GLY G CA 1
ATOM 12071 C C . GLY H 2 69 ? 154.493 170.351 185.704 1.00 19.63 69 GLY G C 1
ATOM 12072 O O . GLY H 2 69 ? 154.996 169.803 184.724 1.00 19.63 69 GLY G O 1
ATOM 12073 N N . SER H 2 70 ? 154.097 169.693 186.789 1.00 23.33 70 SER G N 1
ATOM 12074 C CA . SER H 2 70 ? 154.260 168.249 186.882 1.00 23.33 70 SER G CA 1
ATOM 12075 C C . SER H 2 70 ? 153.232 167.695 187.856 1.00 23.33 70 SER G C 1
ATOM 12076 O O . SER H 2 70 ? 152.661 168.426 188.666 1.00 23.33 70 SER G O 1
ATOM 12079 N N . GLY H 2 71 ? 153.004 166.389 187.759 1.00 29.32 71 GLY G N 1
ATOM 12080 C CA . GLY H 2 71 ? 152.088 165.719 188.659 1.00 29.32 71 GLY G CA 1
ATOM 12081 C C . GLY H 2 71 ? 150.955 165.012 187.946 1.00 29.32 71 GLY G C 1
ATOM 12082 O O . GLY H 2 71 ? 150.604 165.365 186.816 1.00 29.32 71 GLY G O 1
ATOM 12083 N N . SER H 2 72 ? 150.376 164.008 188.600 1.00 31.83 72 SER G N 1
ATOM 12084 C CA . SER H 2 72 ? 149.252 163.270 188.041 1.00 31.83 72 SER G CA 1
ATOM 12085 C C . SER H 2 72 ? 148.415 162.723 189.186 1.00 31.83 72 SER G C 1
ATOM 12086 O O . SER H 2 72 ? 148.959 162.158 190.139 1.00 31.83 72 SER G O 1
ATOM 12089 N N . GLY H 2 73 ? 147.098 162.890 189.087 1.00 26.73 73 GLY G N 1
ATOM 12090 C CA . GLY H 2 73 ? 146.205 162.432 190.132 1.00 26.73 73 GLY G CA 1
ATOM 12091 C C . GLY H 2 73 ? 145.616 163.555 190.960 1.00 26.73 73 GLY G C 1
ATOM 12092 O O . GLY H 2 73 ? 144.739 164.286 190.491 1.00 26.73 73 GLY G O 1
ATOM 12093 N N . THR H 2 74 ? 146.092 163.707 192.198 1.00 24.21 74 THR G N 1
ATOM 12094 C CA . THR H 2 74 ? 145.562 164.707 193.114 1.00 24.21 74 THR G CA 1
ATOM 12095 C C . THR H 2 74 ? 146.584 165.737 193.571 1.00 24.21 74 THR G C 1
ATOM 12096 O O . THR H 2 74 ? 146.188 166.755 194.149 1.00 24.21 74 THR G O 1
ATOM 12100 N N . ASP H 2 75 ? 147.875 165.511 193.338 1.00 22.43 75 ASP G N 1
ATOM 12101 C CA . ASP H 2 75 ? 148.924 166.441 193.732 1.00 22.43 75 ASP G CA 1
ATOM 12102 C C . ASP H 2 75 ? 149.637 166.959 192.492 1.00 22.43 75 ASP G C 1
ATOM 12103 O O . ASP H 2 75 ? 149.964 166.186 191.587 1.00 22.43 75 ASP G O 1
ATOM 12108 N N . PHE H 2 76 ? 149.877 168.269 192.449 1.00 21.32 76 PHE G N 1
ATOM 12109 C CA . PHE H 2 76 ? 150.567 168.875 191.319 1.00 21.32 76 PHE G CA 1
ATOM 12110 C C . PHE H 2 76 ? 151.605 169.861 191.831 1.00 21.32 76 PHE G C 1
ATOM 12111 O O . PHE H 2 76 ? 151.476 170.404 192.929 1.00 21.32 76 PHE G O 1
ATOM 12119 N N . THR H 2 77 ? 152.648 170.074 191.032 1.00 19.88 77 THR G N 1
ATOM 12120 C CA . THR H 2 77 ? 153.749 170.951 191.404 1.00 19.88 77 THR G CA 1
ATOM 12121 C C . THR H 2 77 ? 154.084 171.891 190.257 1.00 19.88 77 THR G C 1
ATOM 12122 O O . THR H 2 77 ? 154.179 171.472 189.100 1.00 19.88 77 THR G O 1
ATOM 12126 N N . LEU H 2 78 ? 154.262 173.165 190.593 1.00 15.98 78 LEU G N 1
ATOM 12127 C CA . LEU H 2 78 ? 154.768 174.173 189.673 1.00 15.98 78 LEU G CA 1
ATOM 12128 C C . LEU H 2 78 ? 156.220 174.461 190.027 1.00 15.98 78 LEU G C 1
ATOM 12129 O O . LEU H 2 78 ? 156.530 174.789 191.179 1.00 15.98 78 LEU G O 1
ATOM 12134 N N . ARG H 2 79 ? 157.102 174.331 189.039 1.00 21.48 79 ARG G N 1
ATOM 12135 C CA . ARG H 2 79 ? 158.543 174.419 189.237 1.00 21.48 79 ARG G CA 1
ATOM 12136 C C . ARG H 2 79 ? 159.117 175.522 188.360 1.00 21.48 79 ARG G C 1
ATOM 12137 O O . ARG H 2 79 ? 158.763 175.636 187.181 1.00 21.48 79 ARG G O 1
ATOM 12145 N N . ILE H 2 80 ? 160.003 176.329 188.937 1.00 21.83 80 ILE G N 1
ATOM 12146 C CA . ILE H 2 80 ? 160.707 177.377 188.207 1.00 21.83 80 ILE G CA 1
ATOM 12147 C C . ILE H 2 80 ? 162.133 176.904 187.963 1.00 21.83 80 ILE G C 1
ATOM 12148 O O . ILE H 2 80 ? 162.858 176.578 188.910 1.00 21.83 80 ILE G O 1
ATOM 12153 N N . SER H 2 81 ? 162.535 176.858 186.691 1.00 24.84 81 SER G N 1
ATOM 12154 C CA . SER H 2 81 ? 163.876 176.390 186.353 1.00 24.84 81 SER G CA 1
ATOM 12155 C C . SER H 2 81 ? 164.943 177.333 186.895 1.00 24.84 81 SER G C 1
ATOM 12156 O O . SER H 2 81 ? 165.913 176.896 187.525 1.00 24.84 81 SER G O 1
ATOM 12159 N N . ARG H 2 82 ? 164.779 178.636 186.660 1.00 31.08 82 ARG G N 1
ATOM 12160 C CA . ARG H 2 82 ? 165.714 179.637 187.174 1.00 31.08 82 ARG G CA 1
ATOM 12161 C C . ARG H 2 82 ? 164.940 180.944 187.317 1.00 31.08 82 ARG G C 1
ATOM 12162 O O . ARG H 2 82 ? 164.691 181.633 186.324 1.00 31.08 82 ARG G O 1
ATOM 12170 N N . VAL H 2 83 ? 164.565 181.271 188.554 1.00 37.37 83 VAL G N 1
ATOM 12171 C CA . VAL H 2 83 ? 163.744 182.446 188.809 1.00 37.37 83 VAL G CA 1
ATOM 12172 C C . VAL H 2 83 ? 164.546 183.714 188.535 1.00 37.37 83 VAL G C 1
ATOM 12173 O O . VAL H 2 83 ? 165.783 183.729 188.607 1.00 37.37 83 VAL G O 1
ATOM 12177 N N . GLU H 2 84 ? 163.836 184.785 188.202 1.00 43.70 84 GLU G N 1
ATOM 12178 C CA . GLU H 2 84 ? 164.414 186.104 187.996 1.00 43.70 84 GLU G CA 1
ATOM 12179 C C . GLU H 2 84 ? 163.817 187.072 189.019 1.00 43.70 84 GLU G C 1
ATOM 12180 O O . GLU H 2 84 ? 163.094 186.673 189.935 1.00 43.70 84 GLU G O 1
ATOM 12186 N N . ALA H 2 85 ? 164.127 188.355 188.858 1.00 43.91 85 ALA G N 1
ATOM 12187 C CA . ALA H 2 85 ? 163.666 189.388 189.775 1.00 43.91 85 ALA G CA 1
ATOM 12188 C C . ALA H 2 85 ? 162.294 189.943 189.409 1.00 43.91 85 ALA G C 1
ATOM 12189 O O . ALA H 2 85 ? 161.831 190.883 190.063 1.00 43.91 85 ALA G O 1
ATOM 12191 N N . GLU H 2 86 ? 161.639 189.390 188.389 1.00 37.44 86 GLU G N 1
ATOM 12192 C CA . GLU H 2 86 ? 160.341 189.873 187.932 1.00 37.44 86 GLU G CA 1
ATOM 12193 C C . GLU H 2 86 ? 159.229 188.852 188.165 1.00 37.44 86 GLU G C 1
ATOM 12194 O O . GLU H 2 86 ? 158.198 188.881 187.487 1.00 37.44 86 GLU G O 1
ATOM 12200 N N . ASP H 2 87 ? 159.412 187.957 189.136 1.00 31.13 87 ASP G N 1
ATOM 12201 C CA . ASP H 2 87 ? 158.432 186.923 189.437 1.00 31.13 87 ASP G CA 1
ATOM 12202 C C . ASP H 2 87 ? 157.761 187.120 190.791 1.00 31.13 87 ASP G C 1
ATOM 12203 O O . ASP H 2 87 ? 157.110 186.196 191.290 1.00 31.13 87 ASP G O 1
ATOM 12208 N N . VAL H 2 88 ? 157.903 188.300 191.397 1.00 23.84 88 VAL G N 1
ATOM 12209 C CA . VAL H 2 88 ? 157.216 188.591 192.648 1.00 23.84 88 VAL G CA 1
ATOM 12210 C C . VAL H 2 88 ? 155.720 188.715 192.392 1.00 23.84 88 VAL G C 1
ATOM 12211 O O . VAL H 2 88 ? 155.288 189.219 191.346 1.00 23.84 88 VAL G O 1
ATOM 12215 N N . GLY H 2 89 ? 154.921 188.235 193.329 1.00 15.10 89 GLY G N 1
ATOM 12216 C CA . GLY H 2 89 ? 153.481 188.357 193.191 1.00 15.10 89 GLY G CA 1
ATOM 12217 C C . GLY H 2 89 ? 152.762 187.234 193.922 1.00 15.10 89 GLY G C 1
ATOM 12218 O O . GLY H 2 89 ? 153.248 186.724 194.932 1.00 15.10 89 GLY G O 1
ATOM 12219 N N . ILE H 2 90 ? 151.590 186.882 193.390 1.00 12.27 90 ILE G N 1
ATOM 12220 C CA . ILE H 2 90 ? 150.710 185.887 193.988 1.00 12.27 90 ILE G CA 1
ATOM 12221 C C . ILE H 2 90 ? 150.399 184.814 192.953 1.00 12.27 90 ILE G C 1
ATOM 12222 O O . ILE H 2 90 ? 150.180 185.115 191.774 1.00 12.27 90 ILE G O 1
ATOM 12227 N N . TYR H 2 91 ? 150.383 183.560 193.395 1.00 9.89 91 TYR G N 1
ATOM 12228 C CA . TYR H 2 91 ? 150.093 182.412 192.549 1.00 9.89 91 TYR G CA 1
ATOM 12229 C C . TYR H 2 91 ? 148.777 181.782 192.984 1.00 9.89 91 TYR G C 1
ATOM 12230 O O . TYR H 2 91 ? 148.496 181.674 194.185 1.00 9.89 91 TYR G O 1
ATOM 12239 N N . TYR H 2 92 ? 147.977 181.363 192.004 1.00 8.03 92 TYR G N 1
ATOM 12240 C CA . TYR H 2 92 ? 146.658 180.795 192.242 1.00 8.03 92 TYR G CA 1
ATOM 12241 C C . TYR H 2 92 ? 146.528 179.457 191.525 1.00 8.03 92 TYR G C 1
ATOM 12242 O O . TYR H 2 92 ? 147.090 179.257 190.444 1.00 8.03 92 TYR G O 1
ATOM 12251 N N . CYS H 2 93 ? 145.768 178.552 192.135 1.00 9.30 93 CYS G N 1
ATOM 12252 C CA . CYS H 2 93 ? 145.538 177.211 191.612 1.00 9.30 93 CYS G CA 1
ATOM 12253 C C . CYS H 2 93 ? 144.055 177.057 191.297 1.00 9.30 93 CYS G C 1
ATOM 12254 O O . CYS H 2 93 ? 143.207 177.341 192.149 1.00 9.30 93 CYS G O 1
ATOM 12257 N N . MET H 2 94 ? 143.742 176.612 190.078 1.00 12.26 94 MET G N 1
ATOM 12258 C CA . MET H 2 94 ? 142.369 176.579 189.588 1.00 12.26 94 MET G CA 1
ATOM 12259 C C . MET H 2 94 ? 142.038 175.205 189.021 1.00 12.26 94 MET G C 1
ATOM 12260 O O . MET H 2 94 ? 142.910 174.508 188.501 1.00 12.26 94 MET G O 1
ATOM 12265 N N . GLN H 2 95 ? 140.764 174.827 189.113 1.00 16.07 95 GLN G N 1
ATOM 12266 C CA . GLN H 2 95 ? 140.271 173.563 188.587 1.00 16.07 95 GLN G CA 1
ATOM 12267 C C . GLN H 2 95 ? 139.296 173.803 187.440 1.00 16.07 95 GLN G C 1
ATOM 12268 O O . GLN H 2 95 ? 138.785 174.909 187.249 1.00 16.07 95 GLN G O 1
ATOM 12274 N N . GLY H 2 96 ? 139.044 172.743 186.673 1.00 17.21 96 GLY G N 1
ATOM 12275 C CA . GLY H 2 96 ? 138.124 172.830 185.555 1.00 17.21 96 GLY G CA 1
ATOM 12276 C C . GLY H 2 96 ? 137.276 171.600 185.297 1.00 17.21 96 GLY G C 1
ATOM 12277 O O . GLY H 2 96 ? 136.818 171.396 184.169 1.00 17.21 96 GLY G O 1
ATOM 12278 N N . LEU H 2 97 ? 137.041 170.775 186.318 1.00 19.09 97 LEU G N 1
ATOM 12279 C CA . LEU H 2 97 ? 136.322 169.519 186.114 1.00 19.09 97 LEU G CA 1
ATOM 12280 C C . LEU H 2 97 ? 134.810 169.701 186.225 1.00 19.09 97 LEU G C 1
ATOM 12281 O O . LEU H 2 97 ? 134.077 169.462 185.261 1.00 19.09 97 LEU G O 1
ATOM 12286 N N . GLN H 2 98 ? 134.335 170.121 187.390 1.00 25.66 98 GLN G N 1
ATOM 12287 C CA . GLN H 2 98 ? 132.934 170.441 187.601 1.00 25.66 98 GLN G CA 1
ATOM 12288 C C . GLN H 2 98 ? 132.766 171.955 187.509 1.00 25.66 98 GLN G C 1
ATOM 12289 O O . GLN H 2 98 ? 133.704 172.681 187.167 1.00 25.66 98 GLN G O 1
ATOM 12295 N N . THR H 2 99 ? 131.566 172.455 187.808 1.00 22.98 99 THR G N 1
ATOM 12296 C CA . THR H 2 99 ? 131.445 173.908 187.775 1.00 22.98 99 THR G CA 1
ATOM 12297 C C . THR H 2 99 ? 130.948 174.542 189.075 1.00 22.98 99 THR G C 1
ATOM 12298 O O . THR H 2 99 ? 130.119 175.460 189.021 1.00 22.98 99 THR G O 1
ATOM 12302 N N . PRO H 2 100 ? 131.409 174.102 190.265 1.00 23.25 100 PRO G N 1
ATOM 12303 C CA . PRO H 2 100 ? 131.584 175.059 191.362 1.00 23.25 100 PRO G CA 1
ATOM 12304 C C . PRO H 2 100 ? 133.026 175.531 191.415 1.00 23.25 100 PRO G C 1
ATOM 12305 O O . PRO H 2 100 ? 133.771 175.125 192.312 1.00 23.25 100 PRO G O 1
ATOM 12309 N N . PHE H 2 101 ? 133.438 176.358 190.454 1.00 18.53 101 PHE G N 1
ATOM 12310 C CA . PHE H 2 101 ? 134.846 176.718 190.332 1.00 18.53 101 PHE G CA 1
ATOM 12311 C C . PHE H 2 101 ? 135.356 177.370 191.610 1.00 18.53 101 PHE G C 1
ATOM 12312 O O . PHE H 2 101 ? 134.713 178.258 192.177 1.00 18.53 101 PHE G O 1
ATOM 12320 N N . THR H 2 102 ? 136.521 176.916 192.068 1.00 12.38 102 THR G N 1
ATOM 12321 C CA . THR H 2 102 ? 137.135 177.427 193.286 1.00 12.38 102 THR G CA 1
ATOM 12322 C C . THR H 2 102 ? 138.604 177.712 193.032 1.00 12.38 102 THR G C 1
ATOM 12323 O O . THR H 2 102 ? 139.287 176.926 192.369 1.00 12.38 102 THR G O 1
ATOM 12327 N N . PHE H 2 103 ? 139.081 178.835 193.555 1.00 10.76 103 PHE G N 1
ATOM 12328 C CA . PHE H 2 103 ? 140.494 179.172 193.526 1.00 10.76 103 PHE G CA 1
ATOM 12329 C C . PHE H 2 103 ? 141.133 178.870 194.877 1.00 10.76 103 PHE G C 1
ATOM 12330 O O . PHE H 2 103 ? 140.463 178.813 195.911 1.00 10.76 103 PHE G O 1
ATOM 12338 N N . GLY H 2 104 ? 142.444 178.674 194.856 1.00 12.13 104 GLY G N 1
ATOM 12339 C CA . GLY H 2 104 ? 143.181 178.407 196.068 1.00 12.13 104 GLY G CA 1
ATOM 12340 C C . GLY H 2 104 ? 143.372 179.655 196.898 1.00 12.13 104 GLY G C 1
ATOM 12341 O O . GLY H 2 104 ? 143.077 180.784 196.476 1.00 12.13 104 GLY G O 1
ATOM 12342 N N . PRO H 2 105 ? 143.856 179.460 198.128 1.00 11.16 105 PRO G N 1
ATOM 12343 C CA . PRO H 2 105 ? 144.128 180.622 198.991 1.00 11.16 105 PRO G CA 1
ATOM 12344 C C . PRO H 2 105 ? 145.099 181.613 198.373 1.00 11.16 105 PRO G C 1
ATOM 12345 O O . PRO H 2 105 ? 144.942 182.826 198.558 1.00 11.16 105 PRO G O 1
ATOM 12349 N N . GLY H 2 106 ? 146.100 181.130 197.642 1.00 11.45 106 GLY G N 1
ATOM 12350 C CA . GLY H 2 106 ? 147.057 182.011 197.002 1.00 11.45 106 GLY G CA 1
ATOM 12351 C C . GLY H 2 106 ? 148.405 182.023 197.689 1.00 11.45 106 GLY G C 1
ATOM 12352 O O . GLY H 2 106 ? 148.503 182.366 198.870 1.00 11.45 106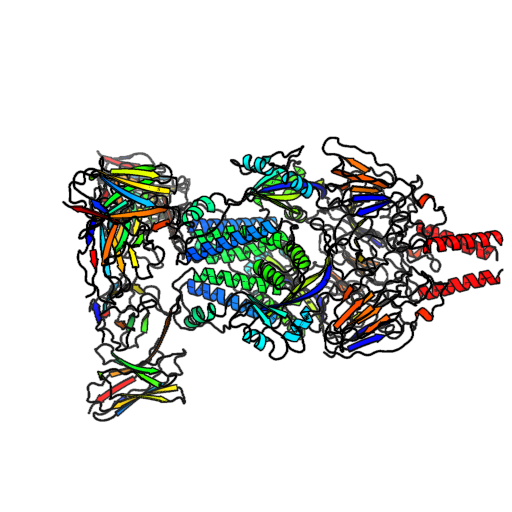 GLY G O 1
ATOM 12353 N N . THR H 2 107 ? 149.455 181.652 196.960 1.00 12.76 107 THR G N 1
ATOM 12354 C CA . THR H 2 107 ? 150.804 181.606 197.507 1.00 12.76 107 THR G CA 1
ATOM 12355 C C . THR H 2 107 ? 151.539 182.891 197.149 1.00 12.76 107 THR G C 1
ATOM 12356 O O . THR H 2 107 ? 151.574 183.285 195.981 1.00 12.76 107 THR G O 1
ATOM 12360 N N . ARG H 2 108 ? 152.128 183.536 198.150 1.00 17.13 108 ARG G N 1
ATOM 12361 C CA . ARG H 2 108 ? 152.840 184.791 197.953 1.00 17.13 108 ARG G CA 1
ATOM 12362 C C . ARG H 2 108 ? 154.323 184.508 197.763 1.00 17.13 108 ARG G C 1
ATOM 12363 O O . ARG H 2 108 ? 154.935 183.813 198.582 1.00 17.13 108 ARG G O 1
ATOM 12371 N N . VAL H 2 109 ? 154.895 185.042 196.687 1.00 21.12 109 VAL G N 1
ATOM 12372 C CA . VAL H 2 109 ? 156.311 184.877 196.384 1.00 21.12 109 VAL G CA 1
ATOM 12373 C C . VAL H 2 109 ? 156.930 186.263 196.307 1.00 21.12 109 VAL G C 1
ATOM 12374 O O . VAL H 2 109 ? 156.490 187.102 195.510 1.00 21.12 109 VAL G O 1
ATOM 12378 N N . ASP H 2 110 ? 157.951 186.500 197.127 1.00 28.06 110 ASP G N 1
ATOM 12379 C CA . ASP H 2 110 ? 158.634 187.782 197.184 1.00 28.06 110 ASP G CA 1
ATOM 12380 C C . ASP H 2 110 ? 160.144 187.580 197.152 1.00 28.06 110 ASP G C 1
ATOM 12381 O O . ASP H 2 110 ? 160.654 186.486 197.412 1.00 28.06 110 ASP G O 1
ATOM 12386 N N . LEU H 2 111 ? 160.854 188.650 196.804 1.00 35.55 111 LEU G N 1
ATOM 12387 C CA . LEU H 2 111 ? 162.306 188.603 196.701 1.00 35.55 111 LEU G CA 1
ATOM 12388 C C . LEU H 2 111 ? 162.940 188.680 198.083 1.00 35.55 111 LEU G C 1
ATOM 12389 O O . LEU H 2 111 ? 162.478 189.421 198.955 1.00 35.55 111 LEU G O 1
ATOM 12394 N N . LYS H 2 112 ? 164.006 187.910 198.278 1.00 42.91 112 LYS G N 1
ATOM 12395 C CA . LYS H 2 112 ? 164.718 187.893 199.551 1.00 42.91 112 LYS G CA 1
ATOM 12396 C C . LYS H 2 112 ? 166.054 188.621 199.443 1.00 42.91 112 LYS G C 1
ATOM 12397 O O . LYS H 2 112 ? 166.755 188.498 198.438 1.00 42.91 112 LYS G O 1
ATOM 12404 N N . GLN I 3 26 ? 153.224 127.732 122.035 1.00 35.39 26 GLN C N 1
ATOM 12405 C CA . GLN I 3 26 ? 154.466 128.308 121.534 1.00 35.39 26 GLN C CA 1
ATOM 12406 C C . GLN I 3 26 ? 154.726 127.873 120.096 1.00 35.39 26 GLN C C 1
ATOM 12407 O O . GLN I 3 26 ? 153.934 128.167 119.200 1.00 35.39 26 GLN C O 1
ATOM 12413 N N . ASN I 3 27 ? 155.839 127.166 119.891 1.00 32.91 27 ASN C N 1
ATOM 12414 C CA . ASN I 3 27 ? 156.245 126.672 118.574 1.00 32.91 27 ASN C CA 1
ATOM 12415 C C . ASN I 3 27 ? 156.343 127.819 117.567 1.00 32.91 27 ASN C C 1
ATOM 12416 O O . ASN I 3 27 ? 155.623 127.877 116.568 1.00 32.91 27 ASN C O 1
ATOM 12421 N N . ILE I 3 28 ? 157.259 128.743 117.854 1.00 18.89 28 ILE C N 1
ATOM 12422 C CA . ILE I 3 28 ? 157.481 129.905 117.003 1.00 18.89 28 ILE C CA 1
ATOM 12423 C C . ILE I 3 28 ? 158.262 129.485 115.766 1.00 18.89 28 ILE C C 1
ATOM 12424 O O . ILE I 3 28 ? 159.484 129.306 115.821 1.00 18.89 28 ILE C O 1
ATOM 12429 N N . THR I 3 29 ? 157.565 129.322 114.647 1.00 17.91 29 THR C N 1
ATOM 12430 C CA . THR I 3 29 ? 158.208 128.936 113.401 1.00 17.91 29 THR C CA 1
ATOM 12431 C C . THR I 3 29 ? 158.619 130.172 112.608 1.00 17.91 29 THR C C 1
ATOM 12432 O O . THR I 3 29 ? 158.069 131.262 112.777 1.00 17.91 29 THR C O 1
ATOM 12436 N N . GLU I 3 30 ? 159.606 129.991 111.733 1.00 16.67 30 GLU C N 1
ATOM 12437 C CA . GLU I 3 30 ? 160.093 131.090 110.916 1.00 16.67 30 GLU C CA 1
ATOM 12438 C C . GLU I 3 30 ? 160.606 130.541 109.594 1.00 16.67 30 GLU C C 1
ATOM 12439 O O . GLU I 3 30 ? 161.260 129.495 109.559 1.00 16.67 30 GLU C O 1
ATOM 12445 N N . GLU I 3 31 ? 160.302 131.254 108.512 1.00 16.38 31 GLU C N 1
ATOM 12446 C CA . GLU I 3 31 ? 160.704 130.863 107.170 1.00 16.38 31 GLU C CA 1
ATOM 12447 C C . GLU I 3 31 ? 161.411 132.024 106.488 1.00 16.38 31 GLU C C 1
ATOM 12448 O O . GLU I 3 31 ? 161.142 133.194 106.776 1.00 16.38 31 GLU C O 1
ATOM 12454 N N . PHE I 3 32 ? 162.330 131.688 105.584 1.00 17.77 32 PHE C N 1
ATOM 12455 C CA . PHE I 3 32 ? 163.083 132.673 104.818 1.00 17.77 32 PHE C CA 1
ATOM 12456 C C . PHE I 3 32 ? 162.934 132.357 103.338 1.00 17.77 32 PHE C C 1
ATOM 12457 O O . PHE I 3 32 ? 163.219 131.233 102.912 1.00 17.77 32 PHE C O 1
ATOM 12465 N N . TYR I 3 33 ? 162.488 133.340 102.562 1.00 22.59 33 TYR C N 1
ATOM 12466 C CA . TYR I 3 33 ? 162.297 133.195 101.125 1.00 22.59 33 TYR C CA 1
ATOM 12467 C C . TYR I 3 33 ? 163.395 133.967 100.404 1.00 22.59 33 TYR C C 1
ATOM 12468 O O . TYR I 3 33 ? 163.504 135.189 100.558 1.00 22.59 33 TYR C O 1
ATOM 12477 N N . GLN I 3 34 ? 164.205 133.249 99.623 1.00 25.59 34 GLN C N 1
ATOM 12478 C CA . GLN I 3 34 ? 165.318 133.856 98.904 1.00 25.59 34 GLN C CA 1
ATOM 12479 C C . GLN I 3 34 ? 164.916 134.444 97.558 1.00 25.59 34 GLN C C 1
ATOM 12480 O O . GLN I 3 34 ? 165.707 135.186 96.967 1.00 25.59 34 GLN C O 1
ATOM 12486 N N . SER I 3 35 ? 163.716 134.133 97.058 1.00 30.18 35 SER C N 1
ATOM 12487 C CA . SER I 3 35 ? 163.265 134.729 95.803 1.00 30.18 35 SER C CA 1
ATOM 12488 C C . SER I 3 35 ? 163.138 136.240 95.934 1.00 30.18 35 SER C C 1
ATOM 12489 O O . SER I 3 35 ? 163.529 136.987 95.029 1.00 30.18 35 SER C O 1
ATOM 12492 N N . THR I 3 36 ? 162.599 136.707 97.058 1.00 26.77 36 THR C N 1
ATOM 12493 C CA . THR I 3 36 ? 162.512 138.126 97.363 1.00 26.77 36 THR C CA 1
ATOM 12494 C C . THR I 3 36 ? 163.466 138.515 98.488 1.00 26.77 36 THR C C 1
ATOM 12495 O O . THR I 3 36 ? 163.718 139.710 98.689 1.00 26.77 36 THR C O 1
ATOM 12499 N N . CYS I 3 37 ? 164.062 137.530 99.164 1.00 23.31 37 CYS C N 1
ATOM 12500 C CA . CYS I 3 37 ? 164.965 137.740 100.296 1.00 23.31 37 CYS C CA 1
ATOM 12501 C C . CYS I 3 37 ? 164.230 138.433 101.446 1.00 23.31 37 CYS C C 1
ATOM 12502 O O . CYS I 3 37 ? 164.572 139.536 101.875 1.00 23.31 37 CYS C O 1
ATOM 12505 N N . SER I 3 38 ? 163.197 137.749 101.936 1.00 15.59 38 SER C N 1
ATOM 12506 C CA . SER I 3 38 ? 162.387 138.225 103.046 1.00 15.59 38 SER C CA 1
ATOM 12507 C C . SER I 3 38 ? 162.236 137.111 104.072 1.00 15.59 38 SER C C 1
ATOM 12508 O O . SER I 3 38 ? 162.564 135.950 103.812 1.00 15.59 38 SER C O 1
ATOM 12511 N N . ALA I 3 39 ? 161.746 137.475 105.255 1.00 12.79 39 ALA C N 1
ATOM 12512 C CA . ALA I 3 39 ? 161.559 136.525 106.342 1.00 12.79 39 ALA C CA 1
ATOM 12513 C C . ALA I 3 39 ? 160.168 136.685 106.936 1.00 12.79 39 ALA C C 1
ATOM 12514 O O . ALA I 3 39 ? 159.662 137.804 107.062 1.00 12.79 39 ALA C O 1
ATOM 12516 N N . VAL I 3 40 ? 159.557 135.562 107.305 1.00 12.78 40 VAL C N 1
ATOM 12517 C CA . VAL I 3 40 ? 158.245 135.546 107.940 1.00 12.78 40 VAL C CA 1
ATOM 12518 C C . VAL I 3 40 ? 158.343 134.755 109.237 1.00 12.78 40 VAL C C 1
ATOM 12519 O O . VAL I 3 40 ? 159.022 133.724 109.298 1.00 12.78 40 VAL C O 1
ATOM 12523 N N . SER I 3 41 ? 157.688 135.255 110.282 1.00 12.03 41 SER C N 1
ATOM 12524 C CA . SER I 3 41 ? 157.672 134.605 111.588 1.00 12.03 41 SER C CA 1
ATOM 12525 C C . SER I 3 41 ? 156.227 134.355 111.989 1.00 12.03 41 SER C C 1
ATOM 12526 O O . SER I 3 41 ? 155.432 135.297 112.068 1.00 12.03 41 SER C O 1
ATOM 12529 N N . LYS I 3 42 ? 155.892 133.094 112.254 1.00 12.95 42 LYS C N 1
ATOM 12530 C CA . LYS I 3 42 ? 154.527 132.689 112.552 1.00 12.95 42 LYS C CA 1
ATOM 12531 C C . LYS I 3 42 ? 154.474 131.956 113.885 1.00 12.95 42 LYS C C 1
ATOM 12532 O O . LYS I 3 42 ? 155.433 131.286 114.286 1.00 12.95 42 LYS C O 1
ATOM 12538 N N . GLY I 3 43 ? 153.340 132.091 114.570 1.00 11.70 43 GLY C N 1
ATOM 12539 C CA . GLY I 3 43 ? 153.121 131.398 115.825 1.00 11.70 43 GLY C CA 1
ATOM 12540 C C . GLY I 3 43 ? 152.615 132.289 116.941 1.00 11.70 43 GLY C C 1
ATOM 12541 O O . GLY I 3 43 ? 152.090 131.797 117.944 1.00 11.70 43 GLY C O 1
ATOM 12542 N N . TYR I 3 44 ? 152.766 133.600 116.779 1.00 12.37 44 TYR C N 1
ATOM 12543 C CA . TYR I 3 44 ? 152.374 134.537 117.825 1.00 12.37 44 TYR C CA 1
ATOM 12544 C C . TYR I 3 44 ? 150.857 134.659 117.899 1.00 12.37 44 TYR C C 1
ATOM 12545 O O . TYR I 3 44 ? 150.179 134.755 116.872 1.00 12.37 44 TYR C O 1
ATOM 12554 N N . LEU I 3 45 ? 150.324 134.656 119.120 1.00 16.30 45 LEU C N 1
ATOM 12555 C CA . LEU I 3 45 ? 148.917 134.959 119.332 1.00 16.30 45 LEU C CA 1
ATOM 12556 C C . LEU I 3 45 ? 148.704 136.470 119.313 1.00 16.30 45 LEU C C 1
ATOM 12557 O O . LEU I 3 45 ? 149.652 137.260 119.343 1.00 16.30 45 LEU C O 1
ATOM 12562 N N . SER I 3 46 ? 147.439 136.878 119.268 1.00 16.75 46 SER C N 1
ATOM 12563 C CA . SER I 3 46 ? 147.083 138.276 119.076 1.00 16.75 46 SER C CA 1
ATOM 12564 C C . SER I 3 46 ? 146.238 138.793 120.232 1.00 16.75 46 SER C C 1
ATOM 12565 O O . SER I 3 46 ? 145.517 138.036 120.890 1.00 16.75 46 SER C O 1
ATOM 12568 N N . ALA I 3 47 ? 146.341 140.102 120.469 1.00 15.09 47 ALA C N 1
ATOM 12569 C CA . ALA I 3 47 ? 145.497 140.793 121.443 1.00 15.09 47 ALA C CA 1
ATOM 12570 C C . ALA I 3 47 ? 145.346 142.230 120.954 1.00 15.09 47 ALA C C 1
ATOM 12571 O O . ALA I 3 47 ? 146.224 143.064 121.193 1.00 15.09 47 ALA C O 1
ATOM 12573 N N . LEU I 3 48 ? 144.239 142.509 120.273 1.00 14.20 48 LEU C N 1
ATOM 12574 C CA . LEU I 3 48 ? 144.008 143.804 119.645 1.00 14.20 48 LEU C CA 1
ATOM 12575 C C . LEU I 3 48 ? 142.961 144.587 120.429 1.00 14.20 48 LEU C C 1
ATOM 12576 O O . LEU I 3 48 ? 141.850 144.093 120.658 1.00 14.20 48 LEU C O 1
ATOM 12581 N N . ARG I 3 49 ? 143.319 145.802 120.832 1.00 12.50 49 ARG C N 1
ATOM 12582 C CA . ARG I 3 49 ? 142.372 146.704 121.472 1.00 12.50 49 ARG C CA 1
ATOM 12583 C C . ARG I 3 49 ? 141.427 147.297 120.433 1.00 12.50 49 ARG C C 1
ATOM 12584 O O . ARG I 3 49 ? 141.816 147.548 119.289 1.00 12.50 49 ARG C O 1
ATOM 12592 N N . THR I 3 50 ? 140.174 147.518 120.834 1.00 12.39 50 THR C N 1
ATOM 12593 C CA . THR I 3 50 ? 139.193 148.115 119.936 1.00 12.39 50 THR C CA 1
ATOM 12594 C C . THR I 3 50 ? 138.371 149.234 120.560 1.00 12.39 50 THR C C 1
ATOM 12595 O O . THR I 3 50 ? 137.680 149.937 119.818 1.00 12.39 50 THR C O 1
ATOM 12599 N N . GLY I 3 51 ? 138.411 149.428 121.876 1.00 11.95 51 GLY C N 1
ATOM 12600 C CA . GLY I 3 51 ? 137.598 150.454 122.501 1.00 11.95 51 GLY C CA 1
ATOM 12601 C C . GLY I 3 51 ? 138.198 150.916 123.808 1.00 11.95 51 GLY C C 1
ATOM 12602 O O . GLY I 3 51 ? 139.022 150.227 124.417 1.00 11.95 51 GLY C O 1
ATOM 12603 N N . TRP I 3 52 ? 137.772 152.103 124.233 1.00 10.70 52 TRP C N 1
ATOM 12604 C CA . TRP I 3 52 ? 138.259 152.722 125.454 1.00 10.70 52 TRP C CA 1
ATOM 12605 C C . TRP I 3 52 ? 137.262 152.499 126.590 1.00 10.70 52 TRP C C 1
ATOM 12606 O O . TRP I 3 52 ? 136.180 151.935 126.407 1.00 10.70 52 TRP C O 1
ATOM 12617 N N . TYR I 3 53 ? 137.636 152.956 127.782 1.00 13.60 53 TYR C N 1
ATOM 12618 C CA . TYR I 3 53 ? 136.767 152.879 128.948 1.00 13.60 53 TYR C CA 1
ATOM 12619 C C . TYR I 3 53 ? 137.191 153.950 129.939 1.00 13.60 53 TYR C C 1
ATOM 12620 O O . TYR I 3 53 ? 138.377 154.265 130.059 1.00 13.60 53 TYR C O 1
ATOM 12629 N N . THR I 3 54 ? 136.211 154.501 130.652 1.00 13.71 54 THR C N 1
ATOM 12630 C CA . THR I 3 54 ? 136.438 155.607 131.570 1.00 13.71 54 THR C CA 1
ATOM 12631 C C . THR I 3 54 ? 136.066 155.210 132.992 1.00 13.71 54 THR C C 1
ATOM 12632 O O . THR I 3 54 ? 135.218 154.340 133.212 1.00 13.71 54 THR C O 1
ATOM 12636 N N . SER I 3 55 ? 136.714 155.859 133.958 1.00 14.66 55 SER C N 1
ATOM 12637 C CA . SER I 3 55 ? 136.379 155.678 135.363 1.00 14.66 55 SER C CA 1
ATOM 12638 C C . SER I 3 55 ? 136.725 156.955 136.114 1.00 14.66 55 SER C C 1
ATOM 12639 O O . SER I 3 55 ? 137.704 157.629 135.782 1.00 14.66 55 SER C O 1
ATOM 12642 N N . VAL I 3 56 ? 135.915 157.289 137.115 1.00 14.47 56 VAL C N 1
ATOM 12643 C CA . VAL I 3 56 ? 136.093 158.505 137.900 1.00 14.47 56 VAL C CA 1
ATOM 12644 C C . VAL I 3 56 ? 136.711 158.134 139.239 1.00 14.47 56 VAL C C 1
ATOM 12645 O O . VAL I 3 56 ? 136.259 157.190 139.902 1.00 14.47 56 VAL C O 1
ATOM 12649 N N . ILE I 3 57 ? 137.750 158.864 139.635 1.00 16.48 57 ILE C N 1
ATOM 12650 C CA . ILE I 3 57 ? 138.417 158.659 140.914 1.00 16.48 57 ILE C CA 1
ATOM 12651 C C . ILE I 3 57 ? 138.298 159.942 141.723 1.00 16.48 57 ILE C C 1
ATOM 12652 O O . ILE I 3 57 ? 138.657 161.022 141.240 1.00 16.48 57 ILE C O 1
ATOM 12657 N N . THR I 3 58 ? 137.804 159.817 142.951 1.00 25.08 58 THR C N 1
ATOM 12658 C CA . THR I 3 58 ? 137.631 160.940 143.861 1.00 25.08 58 THR C CA 1
ATOM 12659 C C . THR I 3 58 ? 138.630 160.818 145.004 1.00 25.08 58 THR C C 1
ATOM 12660 O O . THR I 3 58 ? 138.735 159.761 145.634 1.00 25.08 58 THR C O 1
ATOM 12664 N N . ILE I 3 59 ? 139.355 161.903 145.264 1.00 28.57 59 ILE C N 1
ATOM 12665 C CA . ILE I 3 59 ? 140.408 161.937 146.273 1.00 28.57 59 ILE C CA 1
ATOM 12666 C C . ILE I 3 59 ? 140.057 163.023 147.286 1.00 28.57 59 ILE C C 1
ATOM 12667 O O . ILE I 3 59 ? 140.939 163.692 147.838 1.00 28.57 59 ILE C O 1
ATOM 12672 N N . GLU I 3 60 ? 138.754 163.167 147.552 1.00 34.53 60 GLU C N 1
ATOM 12673 C CA . GLU I 3 60 ? 138.154 164.315 148.233 1.00 34.53 60 GLU C CA 1
ATOM 12674 C C . GLU I 3 60 ? 139.042 164.897 149.327 1.00 34.53 60 GLU C C 1
ATOM 12675 O O . GLU I 3 60 ? 139.538 164.179 150.198 1.00 34.53 60 GLU C O 1
ATOM 12681 N N . LEU I 3 61 ? 139.237 166.211 149.263 1.00 36.88 61 LEU C N 1
ATOM 12682 C CA . LEU I 3 61 ? 140.091 166.933 150.189 1.00 36.88 61 LEU C CA 1
ATOM 12683 C C . LEU I 3 61 ? 139.260 167.522 151.327 1.00 36.88 61 LEU C C 1
ATOM 12684 O O . LEU I 3 61 ? 138.068 167.243 151.476 1.00 36.88 61 LEU C O 1
ATOM 12689 N N . SER I 3 62 ? 139.904 168.352 152.145 1.00 43.32 62 SER C N 1
ATOM 12690 C CA . SER I 3 62 ? 139.247 169.057 153.234 1.00 43.32 62 SER C CA 1
ATOM 12691 C C . SER I 3 62 ? 139.640 170.525 153.185 1.00 43.32 62 SER C C 1
ATOM 12692 O O . SER I 3 62 ? 140.763 170.863 152.800 1.00 43.32 62 SER C O 1
ATOM 12695 N N . ASN I 3 63 ? 138.712 171.393 153.578 1.00 52.86 63 ASN C N 1
ATOM 12696 C CA . ASN I 3 63 ? 138.929 172.829 153.485 1.00 52.86 63 ASN C CA 1
ATOM 12697 C C . ASN I 3 63 ? 139.720 173.335 154.685 1.00 52.86 63 ASN C C 1
ATOM 12698 O O . ASN I 3 63 ? 139.352 173.083 155.837 1.00 52.86 63 ASN C O 1
ATOM 12703 N N . ILE I 3 64 ? 140.811 174.045 154.409 1.00 50.98 64 ILE C N 1
ATOM 12704 C CA . ILE I 3 64 ? 141.607 174.717 155.428 1.00 50.98 64 ILE C CA 1
ATOM 12705 C C . ILE I 3 64 ? 141.758 176.176 155.018 1.00 50.98 64 ILE C C 1
ATOM 12706 O O . ILE I 3 64 ? 141.949 176.485 153.836 1.00 50.98 64 ILE C O 1
ATOM 12711 N N . LYS I 3 65 ? 141.627 177.080 155.989 1.00 56.23 65 LYS C N 1
ATOM 12712 C CA . LYS I 3 65 ? 141.593 178.509 155.709 1.00 56.23 65 LYS C CA 1
ATOM 12713 C C . LYS I 3 65 ? 142.813 179.245 156.246 1.00 56.23 65 LYS C C 1
ATOM 12714 O O . LYS I 3 65 ? 143.520 179.905 155.478 1.00 56.23 65 LYS C O 1
ATOM 12720 N N . GLU I 3 66 ? 143.089 179.153 157.545 1.00 59.40 66 GLU C N 1
ATOM 12721 C CA . GLU I 3 66 ? 144.194 179.902 158.129 1.00 59.40 66 GLU C CA 1
ATOM 12722 C C . GLU I 3 66 ? 144.604 179.253 159.443 1.00 59.40 66 GLU C C 1
ATOM 12723 O O . GLU I 3 66 ? 143.894 178.407 159.995 1.00 59.40 66 GLU C O 1
ATOM 12729 N N . ASN I 3 67 ? 145.769 179.666 159.935 1.00 46.39 67 ASN C N 1
ATOM 12730 C CA . ASN I 3 67 ? 146.318 179.203 161.203 1.00 46.39 67 ASN C CA 1
ATOM 12731 C C . ASN I 3 67 ? 146.602 180.420 162.074 1.00 46.39 67 ASN C C 1
ATOM 12732 O O . ASN I 3 67 ? 147.047 181.461 161.577 1.00 46.39 67 ASN C O 1
ATOM 12737 N N . LYS I 3 68 ? 146.325 180.297 163.370 1.00 38.29 68 LYS C N 1
ATOM 12738 C CA . LYS I 3 68 ? 146.446 181.418 164.292 1.00 38.29 68 LYS C CA 1
ATOM 12739 C C . LYS I 3 68 ? 147.383 181.169 165.464 1.00 38.29 68 LYS C C 1
ATOM 12740 O O . LYS I 3 68 ? 148.015 182.117 165.934 1.00 38.29 68 LYS C O 1
ATOM 12746 N N . CYS I 3 69 ? 147.487 179.934 165.949 1.00 31.87 69 CYS C N 1
ATOM 12747 C CA . CYS I 3 69 ? 148.298 179.666 167.129 1.00 31.87 69 CYS C CA 1
ATOM 12748 C C . CYS I 3 69 ? 149.779 179.863 166.826 1.00 31.87 69 CYS C C 1
ATOM 12749 O O . CYS I 3 69 ? 150.265 179.515 165.746 1.00 31.87 69 CYS C O 1
ATOM 12752 N N . ASN I 3 70 ? 150.496 180.438 167.792 1.00 37.26 70 ASN C N 1
ATOM 12753 C CA . ASN I 3 70 ? 151.900 180.787 167.617 1.00 37.26 70 ASN C CA 1
ATOM 12754 C C . ASN I 3 70 ? 152.776 180.089 168.650 1.00 37.26 70 ASN C C 1
ATOM 12755 O O . ASN I 3 70 ? 153.622 180.727 169.286 1.00 37.26 70 ASN C O 1
ATOM 12760 N N . GLY I 3 71 ? 152.578 178.787 168.828 1.00 39.39 71 GLY C N 1
ATOM 12761 C CA . GLY I 3 71 ? 153.316 178.049 169.832 1.00 39.39 71 GLY C CA 1
ATOM 12762 C C . GLY I 3 71 ? 154.804 177.979 169.538 1.00 39.39 71 GLY C C 1
ATOM 12763 O O . GLY I 3 71 ? 155.284 178.297 168.449 1.00 39.39 71 GLY C O 1
ATOM 12764 N N . THR I 3 72 ? 155.550 177.548 170.556 1.00 47.97 72 THR C N 1
ATOM 12765 C CA . THR I 3 72 ? 157.004 177.500 170.495 1.00 47.97 72 THR C CA 1
ATOM 12766 C C . THR I 3 72 ? 157.546 176.098 170.237 1.00 47.97 72 THR C C 1
ATOM 12767 O O . THR I 3 72 ? 158.621 175.965 169.641 1.00 47.97 72 THR C O 1
ATOM 12771 N N . ASP I 3 73 ? 156.816 175.060 170.640 1.00 47.15 73 ASP C N 1
ATOM 12772 C CA . ASP I 3 73 ? 157.311 173.694 170.531 1.00 47.15 73 ASP C CA 1
ATOM 12773 C C . ASP I 3 73 ? 157.546 173.315 169.072 1.00 47.15 73 ASP C C 1
ATOM 12774 O O . ASP I 3 73 ? 156.830 173.754 168.167 1.00 47.15 73 ASP C O 1
ATOM 12779 N N . ALA I 3 74 ? 158.570 172.486 168.853 1.00 47.24 74 ALA C N 1
ATOM 12780 C CA . ALA I 3 74 ? 158.981 172.143 167.493 1.00 47.24 74 ALA C CA 1
ATOM 12781 C C . ALA I 3 74 ? 157.922 171.319 166.771 1.00 47.24 74 ALA C C 1
ATOM 12782 O O . ALA I 3 74 ? 157.804 171.395 165.543 1.00 47.24 74 ALA C O 1
ATOM 12784 N N . LYS I 3 75 ? 157.155 170.513 167.510 1.00 41.82 75 LYS C N 1
ATOM 12785 C CA . LYS I 3 75 ? 156.116 169.702 166.881 1.00 41.82 75 LYS C CA 1
ATOM 12786 C C . LYS I 3 75 ? 155.061 170.578 166.216 1.00 41.82 75 LYS C C 1
ATOM 12787 O O . LYS I 3 75 ? 154.593 170.272 165.110 1.00 41.82 75 LYS C O 1
ATOM 12793 N N . VAL I 3 76 ? 154.675 171.672 166.877 1.00 37.82 76 VAL C N 1
ATOM 12794 C CA . VAL I 3 76 ? 153.734 172.612 166.278 1.00 37.82 76 VAL C CA 1
ATOM 12795 C C . VAL I 3 76 ? 154.316 173.202 165.001 1.00 37.82 76 VAL C C 1
ATOM 12796 O O . VAL I 3 76 ? 153.614 173.357 163.996 1.00 37.82 76 VAL C O 1
ATOM 12800 N N . LYS I 3 77 ? 155.611 173.534 165.018 1.00 37.64 77 LYS C N 1
ATOM 12801 C CA . LYS I 3 77 ? 156.252 174.075 163.823 1.00 37.64 77 LYS C CA 1
ATOM 12802 C C . LYS I 3 77 ? 156.231 173.071 162.677 1.00 37.64 77 LYS C C 1
ATOM 12803 O O . LYS I 3 77 ? 155.947 173.434 161.530 1.00 37.64 77 LYS C O 1
ATOM 12809 N N . LEU I 3 78 ? 156.529 171.802 162.968 1.00 35.90 78 LEU C N 1
ATOM 12810 C CA . LEU I 3 78 ? 156.513 170.782 161.923 1.00 35.90 78 LEU C CA 1
ATOM 12811 C C . LEU I 3 78 ? 155.112 170.596 161.353 1.00 35.90 78 LEU C C 1
ATOM 12812 O O . LEU I 3 78 ? 154.935 170.504 160.131 1.00 35.90 78 LEU C O 1
ATOM 12817 N N . ILE I 3 79 ? 154.101 170.542 162.225 1.00 32.55 79 ILE C N 1
ATOM 12818 C CA . ILE I 3 79 ? 152.730 170.363 161.757 1.00 32.55 79 ILE C CA 1
ATOM 12819 C C . ILE I 3 79 ? 152.296 171.559 160.917 1.00 32.55 79 ILE C C 1
ATOM 12820 O O . ILE I 3 79 ? 151.638 171.403 159.882 1.00 32.55 79 ILE C O 1
ATOM 12825 N N . LYS I 3 80 ? 152.668 172.769 161.344 1.00 33.30 80 LYS C N 1
ATOM 12826 C CA . LYS I 3 80 ? 152.330 173.966 160.583 1.00 33.30 80 LYS C CA 1
ATOM 12827 C C . LYS I 3 80 ? 153.014 173.967 159.222 1.00 33.30 80 LYS C C 1
ATOM 12828 O O . LYS I 3 80 ? 152.411 174.363 158.218 1.00 33.30 80 LYS C O 1
ATOM 12834 N N . GLN I 3 81 ? 154.275 173.531 159.166 1.00 38.46 81 GLN C N 1
ATOM 12835 C CA . GLN I 3 81 ? 154.975 173.454 157.888 1.00 38.46 81 GLN C CA 1
ATOM 12836 C C . GLN I 3 81 ? 154.308 172.453 156.953 1.00 38.46 81 GLN C C 1
ATOM 12837 O O . GLN I 3 81 ? 154.146 172.719 155.754 1.00 38.46 81 GLN C O 1
ATOM 12843 N N . GLU I 3 82 ? 153.913 171.292 157.483 1.00 35.41 82 GLU C N 1
ATOM 12844 C CA . GLU I 3 82 ? 153.242 170.301 156.647 1.00 35.41 82 GLU C CA 1
ATOM 12845 C C . GLU I 3 82 ? 151.891 170.813 156.161 1.00 35.41 82 GLU C C 1
ATOM 12846 O O . GLU I 3 82 ? 151.510 170.579 155.007 1.00 35.41 82 GLU C O 1
ATOM 12852 N N . LEU I 3 83 ? 151.154 171.517 157.025 1.00 29.91 83 LEU C N 1
ATOM 12853 C CA . LEU I 3 83 ? 149.881 172.097 156.611 1.00 29.91 83 LEU C CA 1
ATOM 12854 C C . LEU I 3 83 ? 150.082 173.163 155.540 1.00 29.91 83 LEU C C 1
ATOM 12855 O O . LEU I 3 83 ? 149.277 173.278 154.608 1.00 29.91 83 LEU C O 1
ATOM 12860 N N . ASP I 3 84 ? 151.147 173.958 155.662 1.00 30.28 84 ASP C N 1
ATOM 12861 C CA . ASP I 3 84 ? 151.447 174.957 154.641 1.00 30.28 84 ASP C CA 1
ATOM 12862 C C . ASP I 3 84 ? 151.786 174.299 153.311 1.00 30.28 84 ASP C C 1
ATOM 12863 O O . ASP I 3 84 ? 151.366 174.775 152.249 1.00 30.28 84 ASP C O 1
ATOM 12868 N N . LYS I 3 85 ? 152.552 173.205 153.347 1.00 28.67 85 LYS C N 1
ATOM 12869 C CA . LYS I 3 85 ? 152.838 172.465 152.119 1.00 28.67 85 LYS C CA 1
ATOM 12870 C C . LYS I 3 85 ? 151.559 171.909 151.505 1.00 28.67 85 LYS C C 1
ATOM 12871 O O . LYS I 3 85 ? 151.375 171.956 150.282 1.00 28.67 85 LYS C O 1
ATOM 12877 N N . TYR I 3 86 ? 150.667 171.374 152.343 1.00 23.88 86 TYR C N 1
ATOM 12878 C CA . TYR I 3 86 ? 149.364 170.911 151.873 1.00 23.88 86 TYR C CA 1
ATOM 12879 C C . TYR I 3 86 ? 148.591 172.025 151.178 1.00 23.88 86 TYR C C 1
ATOM 12880 O O . TYR I 3 86 ? 148.061 171.832 150.076 1.00 23.88 86 TYR C O 1
ATOM 12889 N N . LYS I 3 87 ? 148.510 173.196 151.814 1.00 24.02 87 LYS C N 1
ATOM 12890 C CA . LYS I 3 87 ? 147.763 174.308 151.236 1.00 24.02 87 LYS C CA 1
ATOM 12891 C C . LYS I 3 87 ? 148.388 174.769 149.925 1.00 24.02 87 LYS C C 1
ATOM 12892 O O . LYS I 3 87 ? 147.674 175.078 148.963 1.00 24.02 87 LYS C O 1
ATOM 12898 N N . ASN I 3 88 ? 149.721 174.825 149.868 1.00 24.30 88 ASN C N 1
ATOM 12899 C CA . ASN I 3 88 ? 150.391 175.224 148.635 1.00 24.30 88 ASN C CA 1
ATOM 12900 C C . ASN I 3 88 ? 150.115 174.232 147.513 1.00 24.30 88 ASN C C 1
ATOM 12901 O O . ASN I 3 88 ? 149.873 174.631 146.368 1.00 24.30 88 ASN C O 1
ATOM 12906 N N . ALA I 3 89 ? 150.143 172.932 147.822 1.00 23.08 89 ALA C N 1
ATOM 12907 C CA . ALA I 3 89 ? 149.840 171.926 146.809 1.00 23.08 89 ALA C CA 1
ATOM 12908 C C . ALA I 3 89 ? 148.403 172.048 146.317 1.00 23.08 89 ALA C C 1
ATOM 12909 O O . ALA I 3 89 ? 148.138 171.943 145.112 1.00 23.08 89 ALA C O 1
ATOM 12911 N N . VAL I 3 90 ? 147.459 172.268 147.236 1.00 22.24 90 VAL C N 1
ATOM 12912 C CA . VAL I 3 90 ? 146.060 172.421 146.841 1.00 22.24 90 VAL C CA 1
ATOM 12913 C C . VAL I 3 90 ? 145.885 173.650 145.957 1.00 22.24 90 VAL C C 1
ATOM 12914 O O . VAL I 3 90 ? 145.170 173.609 144.949 1.00 22.24 90 VAL C O 1
ATOM 12918 N N . THR I 3 91 ? 146.530 174.762 146.320 1.00 22.63 91 THR C N 1
ATOM 12919 C CA . THR I 3 91 ? 146.437 175.972 145.509 1.00 22.63 91 THR C CA 1
ATOM 12920 C C . THR I 3 91 ? 147.039 175.759 144.124 1.00 22.63 91 THR C C 1
ATOM 12921 O O . THR I 3 91 ? 146.484 176.218 143.117 1.00 22.63 91 THR C O 1
ATOM 12925 N N . GLU I 3 92 ? 148.177 175.063 144.054 1.00 22.80 92 GLU C N 1
ATOM 12926 C CA . GLU I 3 92 ? 148.801 174.798 142.762 1.00 22.80 92 GLU C CA 1
ATOM 12927 C C . GLU I 3 92 ? 147.907 173.929 141.886 1.00 22.80 92 GLU C C 1
ATOM 12928 O O . GLU I 3 92 ? 147.760 174.188 140.686 1.00 22.80 92 GLU C O 1
ATOM 12934 N N . LEU I 3 93 ? 147.293 172.895 142.467 1.00 20.75 93 LEU C N 1
ATOM 12935 C CA . LEU I 3 93 ? 146.387 172.057 141.688 1.00 20.75 93 LEU C CA 1
ATOM 12936 C C . LEU I 3 93 ? 145.143 172.830 141.264 1.00 20.75 93 LEU C C 1
ATOM 12937 O O . LEU I 3 93 ? 144.618 172.602 140.168 1.00 20.75 93 LEU C O 1
ATOM 12942 N N . GLN I 3 94 ? 144.657 173.736 142.115 1.00 22.31 94 GLN C N 1
ATOM 12943 C CA . GLN I 3 94 ? 143.548 174.607 141.733 1.00 22.31 94 GLN C CA 1
ATOM 12944 C C . GLN I 3 94 ? 143.919 175.459 140.527 1.00 22.31 94 GLN C C 1
ATOM 12945 O O . GLN I 3 94 ? 143.135 175.601 139.583 1.00 22.31 94 GLN C O 1
ATOM 12951 N N . LEU I 3 95 ? 145.120 176.040 140.548 1.00 21.21 95 LEU C N 1
ATOM 12952 C CA . LEU I 3 95 ? 145.590 176.837 139.421 1.00 21.21 95 LEU C CA 1
ATOM 12953 C C . LEU I 3 95 ? 145.834 175.992 138.178 1.00 21.21 95 LEU C C 1
ATOM 12954 O O . LEU I 3 95 ? 145.779 176.522 137.063 1.00 21.21 95 LEU C O 1
ATOM 12959 N N . LEU I 3 96 ? 146.108 174.695 138.344 1.00 20.77 96 LEU C N 1
ATOM 12960 C CA . LEU I 3 96 ? 146.347 173.835 137.189 1.00 20.77 96 LEU C CA 1
ATOM 12961 C C . LEU I 3 96 ? 145.092 173.659 136.342 1.00 20.77 96 LEU C C 1
ATOM 12962 O O . LEU I 3 96 ? 145.187 173.551 135.115 1.00 20.77 96 LEU C O 1
ATOM 12967 N N . MET I 3 97 ? 143.920 173.625 136.968 1.00 24.29 97 MET C N 1
ATOM 12968 C CA . MET I 3 97 ? 142.671 173.425 136.239 1.00 24.29 97 MET C CA 1
ATOM 12969 C C . MET I 3 97 ? 142.346 174.633 135.367 1.00 24.29 97 MET C C 1
ATOM 12970 O O . MET I 3 97 ? 142.349 175.770 135.838 1.00 24.29 97 MET C O 1
ATOM 12975 N N . PHE I 3 137 ? 158.546 152.125 107.310 1.00 35.42 137 PHE C N 1
ATOM 12976 C CA . PHE I 3 137 ? 158.129 152.445 105.950 1.00 35.42 137 PHE C CA 1
ATOM 12977 C C . PHE I 3 137 ? 156.608 152.437 105.840 1.00 35.42 137 PHE C C 1
ATOM 12978 O O . PHE I 3 137 ? 155.924 151.863 106.688 1.00 35.42 137 PHE C O 1
ATOM 12986 N N . LEU I 3 138 ? 156.091 153.075 104.788 1.00 36.10 138 LEU C N 1
ATOM 12987 C CA . LEU I 3 138 ? 154.649 153.210 104.573 1.00 36.10 138 LEU C CA 1
ATOM 12988 C C . LEU I 3 138 ? 153.969 153.833 105.791 1.00 36.10 138 LEU C C 1
ATOM 12989 O O . LEU I 3 138 ? 152.886 153.418 106.210 1.00 36.10 138 LEU C O 1
ATOM 12994 N N . GLY I 3 139 ? 154.617 154.849 106.367 1.00 37.55 139 GLY C N 1
ATOM 12995 C CA . GLY I 3 139 ? 154.109 155.457 107.583 1.00 37.55 139 GLY C CA 1
ATOM 12996 C C . GLY I 3 139 ? 153.023 156.490 107.378 1.00 37.55 139 GLY C C 1
ATOM 12997 O O . GLY I 3 139 ? 152.230 156.723 108.296 1.00 37.55 139 GLY C O 1
ATOM 12998 N N . PHE I 3 140 ? 152.965 157.116 106.206 1.00 41.97 140 PHE C N 1
ATOM 12999 C CA . PHE I 3 140 ? 152.001 158.190 105.966 1.00 41.97 140 PHE C CA 1
ATOM 13000 C C . PHE I 3 140 ? 150.701 157.670 105.359 1.00 41.97 140 PHE C C 1
ATOM 13001 O O . PHE I 3 140 ? 150.185 158.210 104.380 1.00 41.97 140 PHE C O 1
ATOM 13009 N N . LEU I 3 141 ? 150.144 156.619 105.957 1.00 37.05 141 LEU C N 1
ATOM 13010 C CA . LEU I 3 141 ? 148.842 156.087 105.565 1.00 37.05 141 LEU C CA 1
ATOM 13011 C C . LEU I 3 141 ? 148.045 155.682 106.798 1.00 37.05 141 LEU C C 1
ATOM 13012 O O . LEU I 3 141 ? 147.308 154.691 106.784 1.00 37.05 141 LEU C O 1
ATOM 13017 N N . LEU I 3 142 ? 148.181 156.443 107.885 1.00 27.70 142 LEU C N 1
ATOM 13018 C CA . LEU I 3 142 ? 147.617 156.061 109.174 1.00 27.70 142 LEU C CA 1
ATOM 13019 C C . LEU I 3 142 ? 146.403 156.897 109.558 1.00 27.70 142 LEU C C 1
ATOM 13020 O O . LEU I 3 142 ? 145.332 156.345 109.825 1.00 27.70 142 LEU C O 1
ATOM 13025 N N . GLY I 3 143 ? 146.536 158.209 109.593 1.00 24.55 143 GLY C N 1
ATOM 13026 C CA . GLY I 3 143 ? 145.460 159.046 110.080 1.00 24.55 143 GLY C CA 1
ATOM 13027 C C . GLY I 3 143 ? 145.838 159.747 111.373 1.00 24.55 143 GLY C C 1
ATOM 13028 O O . GLY I 3 143 ? 146.636 159.248 112.178 1.00 24.55 143 GLY C O 1
ATOM 13029 N N . VAL I 3 144 ? 145.250 160.925 111.580 1.00 21.54 144 VAL C N 1
ATOM 13030 C CA . VAL I 3 144 ? 145.613 161.790 112.697 1.00 21.54 144 VAL C CA 1
ATOM 13031 C C . VAL I 3 144 ? 144.484 161.782 113.725 1.00 21.54 144 VAL C C 1
ATOM 13032 O O . VAL I 3 144 ? 144.287 162.752 114.469 1.00 21.54 144 VAL C O 1
ATOM 13036 N N . GLY I 3 145 ? 143.741 160.679 113.779 1.00 21.23 145 GLY C N 1
ATOM 13037 C CA . GLY I 3 145 ? 142.639 160.585 114.723 1.00 21.23 145 GLY C CA 1
ATOM 13038 C C . GLY I 3 145 ? 143.104 160.799 116.154 1.00 21.23 145 GLY C C 1
ATOM 13039 O O . GLY I 3 145 ? 144.155 160.305 116.570 1.00 21.23 145 GLY C O 1
ATOM 13040 N N . SER I 3 146 ? 142.305 161.549 116.911 1.00 17.26 146 SER C N 1
ATOM 13041 C CA . SER I 3 146 ? 142.667 161.915 118.273 1.00 17.26 146 SER C CA 1
ATOM 13042 C C . SER I 3 146 ? 142.697 160.693 119.182 1.00 17.26 146 SER C C 1
ATOM 13043 O O . SER I 3 146 ? 141.963 159.721 118.984 1.00 17.26 146 SER C O 1
ATOM 13046 N N . ALA I 3 147 ? 143.564 160.750 120.192 1.00 13.32 147 ALA C N 1
ATOM 13047 C CA . ALA I 3 147 ? 143.733 159.642 121.128 1.00 13.32 147 ALA C CA 1
ATOM 13048 C C . ALA I 3 147 ? 142.775 159.749 122.313 1.00 13.32 147 ALA C C 1
ATOM 13049 O O . ALA I 3 147 ? 141.961 158.850 122.543 1.00 13.32 147 ALA C O 1
ATOM 13051 N N . ILE I 3 148 ? 142.861 160.839 123.071 1.00 13.98 148 ILE C N 1
ATOM 13052 C CA . ILE I 3 148 ? 142.030 161.030 124.257 1.00 13.98 148 ILE C CA 1
ATOM 13053 C C . ILE I 3 148 ? 140.810 161.857 123.854 1.00 13.98 148 ILE C C 1
ATOM 13054 O O . ILE I 3 148 ? 140.906 163.052 123.570 1.00 13.98 148 ILE C O 1
ATOM 13059 N N . ALA I 3 149 ? 139.660 161.203 123.787 1.00 15.70 149 ALA C N 1
ATOM 13060 C CA . ALA I 3 149 ? 138.399 161.890 123.531 1.00 15.70 149 ALA C CA 1
ATOM 13061 C C . ALA I 3 149 ? 137.305 161.512 124.517 1.00 15.70 149 ALA C C 1
ATOM 13062 O O . ALA I 3 149 ? 136.515 162.376 124.907 1.00 15.70 149 ALA C O 1
ATOM 13064 N N . SER I 3 150 ? 137.234 160.243 124.927 1.00 17.53 150 SER C N 1
ATOM 13065 C CA . SER I 3 150 ? 136.197 159.822 125.864 1.00 17.53 150 SER C CA 1
ATOM 13066 C C . SER I 3 150 ? 136.392 160.464 127.232 1.00 17.53 150 SER C C 1
ATOM 13067 O O . SER I 3 150 ? 135.419 160.877 127.877 1.00 17.53 150 SER C O 1
ATOM 13070 N N . GLY I 3 151 ? 137.641 160.545 127.697 1.00 18.03 151 GLY C N 1
ATOM 13071 C CA . GLY I 3 151 ? 137.907 161.217 128.958 1.00 18.03 151 GLY C CA 1
ATOM 13072 C C . GLY I 3 151 ? 137.522 162.683 128.927 1.00 18.03 151 GLY C C 1
ATOM 13073 O O . GLY I 3 151 ? 137.032 163.227 129.919 1.00 18.03 151 GLY C O 1
ATOM 13074 N N . VAL I 3 152 ? 137.736 163.340 127.785 1.00 19.67 152 VAL C N 1
ATOM 13075 C CA . VAL I 3 152 ? 137.337 164.737 127.641 1.00 19.67 152 VAL C CA 1
ATOM 13076 C C . VAL I 3 152 ? 135.826 164.875 127.776 1.00 19.67 152 VAL C C 1
ATOM 13077 O O . VAL I 3 152 ? 135.328 165.775 128.463 1.00 19.67 152 VAL C O 1
ATOM 13081 N N . ALA I 3 153 ? 135.072 163.980 127.131 1.00 20.71 153 ALA C N 1
ATOM 13082 C CA . ALA I 3 153 ? 133.617 164.016 127.242 1.00 20.71 153 ALA C CA 1
ATOM 13083 C C . ALA I 3 153 ? 133.164 163.757 128.674 1.00 20.71 153 ALA C C 1
ATOM 13084 O O . ALA I 3 153 ? 132.241 164.415 129.170 1.00 20.71 153 ALA C O 1
ATOM 13086 N N . VAL I 3 154 ? 133.796 162.797 129.353 1.00 20.00 154 VAL C N 1
ATOM 13087 C CA . VAL I 3 154 ? 133.420 162.494 130.732 1.00 20.00 154 VAL C CA 1
ATOM 13088 C C . VAL I 3 154 ? 133.689 163.693 131.633 1.00 20.00 154 VAL C C 1
ATOM 13089 O O . VAL I 3 154 ? 132.860 164.051 132.480 1.00 20.00 154 VAL C O 1
ATOM 13093 N N . CYS I 3 155 ? 134.846 164.338 131.462 1.00 23.91 155 CYS C N 1
ATOM 13094 C CA . CYS I 3 155 ? 135.164 165.516 132.263 1.00 23.91 155 CYS C CA 1
ATOM 13095 C C . CYS I 3 155 ? 134.206 166.664 131.968 1.00 23.91 155 CYS C C 1
ATOM 13096 O O . CYS I 3 155 ? 133.808 167.400 132.878 1.00 23.91 155 CYS C O 1
ATOM 13099 N N . LYS I 3 156 ? 133.829 166.836 130.698 1.00 26.84 156 LYS C N 1
ATOM 13100 C CA . LYS I 3 156 ? 132.879 167.887 130.345 1.00 26.84 156 LYS C CA 1
ATOM 13101 C C . LYS I 3 156 ? 131.513 167.628 130.969 1.00 26.84 156 LYS C C 1
ATOM 13102 O O . LYS I 3 156 ? 130.845 168.563 131.426 1.00 26.84 156 LYS C O 1
ATOM 13108 N N . VAL I 3 157 ? 131.078 166.365 130.991 1.00 29.31 157 VAL C N 1
ATOM 13109 C CA . VAL I 3 157 ? 129.824 166.023 131.657 1.00 29.31 157 VAL C CA 1
ATOM 13110 C C . VAL I 3 157 ? 129.931 166.289 133.154 1.00 29.31 157 VAL C C 1
ATOM 13111 O O . VAL I 3 157 ? 128.989 166.792 133.781 1.00 29.31 157 VAL C O 1
ATOM 13115 N N . LEU I 3 158 ? 131.080 165.960 133.750 1.00 29.86 158 LEU C N 1
ATOM 13116 C CA . LEU I 3 158 ? 131.286 166.226 135.170 1.00 29.86 158 LEU C CA 1
ATOM 13117 C C . LEU I 3 158 ? 131.219 167.717 135.476 1.00 29.86 158 LEU C C 1
ATOM 13118 O O . LEU I 3 158 ? 130.729 168.110 136.542 1.00 29.86 158 LEU C O 1
ATOM 13123 N N . HIS I 3 159 ? 131.694 168.557 134.555 1.00 40.09 159 HIS C N 1
ATOM 13124 C CA . HIS I 3 159 ? 131.704 170.002 134.754 1.00 40.09 159 HIS C CA 1
ATOM 13125 C C . HIS I 3 159 ? 130.303 170.604 134.780 1.00 40.09 159 HIS C C 1
ATOM 13126 O O . HIS I 3 159 ? 130.156 171.768 135.164 1.00 40.09 159 HIS C O 1
ATOM 13133 N N . LEU I 3 160 ? 129.279 169.841 134.406 1.00 47.75 160 LEU C N 1
ATOM 13134 C CA . LEU I 3 160 ? 127.923 170.363 134.327 1.00 47.75 160 LEU C CA 1
ATOM 13135 C C . LEU I 3 160 ? 127.394 170.674 135.730 1.00 47.75 160 LEU C C 1
ATOM 13136 O O . LEU I 3 160 ? 128.066 170.469 136.745 1.00 47.75 160 LEU C O 1
ATOM 13141 N N . GLU I 3 161 ? 126.162 171.175 135.783 1.00 57.41 161 GLU C N 1
ATOM 13142 C CA . GLU I 3 161 ? 125.596 171.723 137.012 1.00 57.41 161 GLU C CA 1
ATOM 13143 C C . GLU I 3 161 ? 125.186 170.601 137.961 1.00 57.41 161 GLU C C 1
ATOM 13144 O O . GLU I 3 161 ? 124.231 169.866 137.692 1.00 57.41 161 GLU C O 1
ATOM 13150 N N . GLY I 3 162 ? 125.909 170.471 139.073 1.00 57.89 162 GLY C N 1
ATOM 13151 C CA . GLY I 3 162 ? 125.478 169.653 140.188 1.00 57.89 162 GLY C CA 1
ATOM 13152 C C . GLY I 3 162 ? 125.731 168.165 140.071 1.00 57.89 162 GLY C C 1
ATOM 13153 O O . GLY I 3 162 ? 125.358 167.423 140.989 1.00 57.89 162 GLY C O 1
ATOM 13154 N N . GLU I 3 163 ? 126.345 167.697 138.983 1.00 56.61 163 GLU C N 1
ATOM 13155 C CA . GLU I 3 163 ? 126.601 166.266 138.851 1.00 56.61 163 GLU C CA 1
ATOM 13156 C C . GLU I 3 163 ? 127.595 165.781 139.901 1.00 56.61 163 GLU C C 1
ATOM 13157 O O . GLU I 3 163 ? 127.435 164.689 140.463 1.00 56.61 163 GLU C O 1
ATOM 13163 N N . VAL I 3 164 ? 128.629 166.580 140.180 1.00 50.43 164 VAL C N 1
ATOM 13164 C CA . VAL I 3 164 ? 129.604 166.207 141.199 1.00 50.43 164 VAL C CA 1
ATOM 13165 C C . VAL I 3 164 ? 128.950 166.151 142.574 1.00 50.43 164 VAL C C 1
ATOM 13166 O O . VAL I 3 164 ? 129.299 165.301 143.402 1.00 50.43 164 VAL C O 1
ATOM 13170 N N . ASN I 3 165 ? 127.989 167.041 142.838 1.00 52.99 165 ASN C N 1
ATOM 13171 C CA . ASN I 3 165 ? 127.248 166.980 144.094 1.00 52.99 165 ASN C CA 1
ATOM 13172 C C . ASN I 3 165 ? 126.464 165.678 144.205 1.00 52.99 165 ASN C C 1
ATOM 13173 O O . ASN I 3 165 ? 126.428 165.054 145.273 1.00 52.99 165 ASN C O 1
ATOM 13178 N N . LYS I 3 166 ? 125.829 165.254 143.110 1.00 53.35 166 LYS C N 1
ATOM 13179 C CA . LYS I 3 166 ? 125.104 163.987 143.116 1.00 53.35 166 LYS C CA 1
ATOM 13180 C C . LYS I 3 166 ? 126.045 162.814 143.352 1.00 53.35 166 LYS C C 1
ATOM 13181 O O . LYS I 3 166 ? 125.713 161.879 144.090 1.00 53.35 166 LYS C O 1
ATOM 13187 N N . ILE I 3 167 ? 127.225 162.842 142.727 1.00 50.09 167 ILE C N 1
ATOM 13188 C CA . ILE I 3 167 ? 128.196 161.766 142.927 1.00 50.09 167 ILE C CA 1
ATOM 13189 C C . ILE I 3 167 ? 128.646 161.719 144.382 1.00 50.09 167 ILE C C 1
ATOM 13190 O O . ILE I 3 167 ? 128.729 160.645 144.992 1.00 50.09 167 ILE C O 1
ATOM 13195 N N . LYS I 3 168 ? 128.945 162.885 144.960 1.00 48.74 168 LYS C N 1
ATOM 13196 C CA . LYS I 3 168 ? 129.393 162.931 146.349 1.00 48.74 168 LYS C CA 1
ATOM 13197 C C . LYS I 3 168 ? 128.302 162.453 147.299 1.00 48.74 168 LYS C C 1
ATOM 13198 O O . LYS I 3 168 ? 128.583 161.752 148.278 1.00 48.74 168 LYS C O 1
ATOM 13204 N N . SER I 3 169 ? 127.047 162.822 147.027 1.00 52.21 169 SER C N 1
ATOM 13205 C CA . SER I 3 169 ? 125.950 162.411 147.894 1.00 52.21 169 SER C CA 1
ATOM 13206 C C . SER I 3 169 ? 125.598 160.937 147.731 1.00 52.21 169 SER C C 1
ATOM 13207 O O . SER I 3 169 ? 124.915 160.378 148.595 1.00 52.21 169 SER C O 1
ATOM 13210 N N . ALA I 3 170 ? 126.041 160.300 146.650 1.00 45.11 170 ALA C N 1
ATOM 13211 C CA . ALA I 3 170 ? 125.760 158.893 146.400 1.00 45.11 170 ALA C CA 1
ATOM 13212 C C . ALA I 3 170 ? 126.898 157.974 146.828 1.00 45.11 170 ALA C C 1
ATOM 13213 O O . ALA I 3 170 ? 126.840 156.771 146.557 1.00 45.11 170 ALA C O 1
ATOM 13215 N N . LEU I 3 171 ? 127.926 158.506 147.483 1.00 47.68 171 LEU C N 1
ATOM 13216 C CA . LEU I 3 171 ? 129.097 157.738 147.893 1.00 47.68 171 LEU C CA 1
ATOM 13217 C C . LEU I 3 171 ? 129.472 158.072 149.332 1.00 47.68 171 LEU C C 1
ATOM 13218 O O . LEU I 3 171 ? 130.638 158.291 149.667 1.00 47.68 171 LEU C O 1
ATOM 13223 N N . LEU I 3 172 ? 128.468 158.121 150.209 1.00 54.28 172 LEU C N 1
ATOM 13224 C CA . LEU I 3 172 ? 128.685 158.474 151.605 1.00 54.28 172 LEU C CA 1
ATOM 13225 C C . LEU I 3 172 ? 128.818 157.267 152.524 1.00 54.28 172 LEU C C 1
ATOM 13226 O O . LEU I 3 172 ? 129.385 157.400 153.613 1.00 54.28 172 LEU C O 1
ATOM 13231 N N . SER I 3 173 ? 128.314 156.104 152.119 1.00 53.79 173 SER C N 1
ATOM 13232 C CA . SER I 3 173 ? 128.351 154.901 152.942 1.00 53.79 173 SER C CA 1
ATOM 13233 C C . SER I 3 173 ? 129.317 153.845 152.431 1.00 53.79 173 SER C C 1
ATOM 13234 O O . SER I 3 173 ? 130.011 153.214 153.231 1.00 53.79 173 SER C O 1
ATOM 13237 N N . THR I 3 174 ? 129.378 153.635 151.120 1.00 54.98 174 THR C N 1
ATOM 13238 C CA . THR I 3 174 ? 130.254 152.642 150.517 1.00 54.98 174 THR C CA 1
ATOM 13239 C C . THR I 3 174 ? 131.281 153.342 149.637 1.00 54.98 174 THR C C 1
ATOM 13240 O O . THR I 3 174 ? 130.957 154.309 148.941 1.00 54.98 174 THR C O 1
ATOM 13244 N N . ASN I 3 175 ? 132.522 152.853 149.678 1.00 47.86 175 ASN C N 1
ATOM 13245 C CA . ASN I 3 175 ? 133.591 153.477 148.907 1.00 47.86 175 ASN C CA 1
ATOM 13246 C C . ASN I 3 175 ? 133.483 153.189 147.415 1.00 47.86 175 ASN C C 1
ATOM 13247 O O . ASN I 3 175 ? 134.048 153.938 146.612 1.00 47.86 175 ASN C O 1
ATOM 13252 N N . LYS I 3 176 ? 132.775 152.131 147.027 1.00 42.55 176 LYS C N 1
ATOM 13253 C CA . LYS I 3 176 ? 132.621 151.763 145.626 1.00 42.55 176 LYS C CA 1
ATOM 13254 C C . LYS I 3 176 ? 131.142 151.633 145.300 1.00 42.55 176 LYS C C 1
ATOM 13255 O O . LYS I 3 176 ? 130.397 150.974 146.033 1.00 42.55 176 LYS C O 1
ATOM 13261 N N . ALA I 3 177 ? 130.722 152.256 144.202 1.00 40.08 177 ALA C N 1
ATOM 13262 C CA . ALA I 3 177 ? 129.334 152.207 143.767 1.00 40.08 177 ALA C CA 1
ATOM 13263 C C . ALA I 3 177 ? 129.278 152.564 142.290 1.00 40.08 177 ALA C C 1
ATOM 13264 O O . ALA I 3 177 ? 130.294 152.877 141.666 1.00 40.08 177 ALA C O 1
ATOM 13266 N N . VAL I 3 178 ? 128.071 152.509 141.734 1.00 42.56 178 VAL C N 1
ATOM 13267 C CA . VAL I 3 178 ? 127.821 152.848 140.338 1.00 42.56 178 VAL C CA 1
ATOM 13268 C C . VAL I 3 178 ? 126.901 154.060 140.306 1.00 42.56 178 VAL C C 1
ATOM 13269 O O . VAL I 3 178 ? 125.781 154.014 140.830 1.00 42.56 178 VAL C O 1
ATOM 13273 N N . VAL I 3 179 ? 127.371 155.142 139.692 1.00 45.89 179 VAL C N 1
ATOM 13274 C CA . VAL I 3 179 ? 126.621 156.388 139.607 1.00 45.89 179 VAL C CA 1
ATOM 13275 C C . VAL I 3 179 ? 126.343 156.696 138.142 1.00 45.89 179 VAL C C 1
ATOM 13276 O O . VAL I 3 179 ? 127.145 156.384 137.253 1.00 45.89 179 VAL C O 1
ATOM 13280 N N . SER I 3 180 ? 125.183 157.295 137.889 1.00 50.28 180 SER C N 1
ATOM 13281 C CA . SER I 3 180 ? 124.757 157.667 136.546 1.00 50.28 180 SER C CA 1
ATOM 13282 C C . SER I 3 180 ? 124.735 159.183 136.422 1.00 50.28 180 SER C C 1
ATOM 13283 O O . SER I 3 180 ? 124.177 159.872 137.282 1.00 50.28 180 SER C O 1
ATOM 13286 N N . LEU I 3 181 ? 125.343 159.697 135.357 1.00 54.80 181 LEU C N 1
ATOM 13287 C CA . LEU I 3 181 ? 125.412 161.130 135.115 1.00 54.80 181 LEU C CA 1
ATOM 13288 C C . LEU I 3 181 ? 124.201 161.575 134.295 1.00 54.80 181 LEU C C 1
ATOM 13289 O O . LEU I 3 181 ? 123.233 160.829 134.119 1.00 54.80 181 LEU C O 1
ATOM 13294 N N . SER I 3 182 ? 124.246 162.803 133.784 1.00 63.26 182 SER C N 1
ATOM 13295 C CA . SER I 3 182 ? 123.163 163.322 132.962 1.00 63.26 182 SER C CA 1
ATOM 13296 C C . SER I 3 182 ? 123.139 162.605 131.612 1.00 63.26 182 SER C C 1
ATOM 13297 O O . SER I 3 182 ? 123.997 161.773 131.302 1.00 63.26 182 SER C O 1
ATOM 13300 N N . ASN I 3 183 ? 122.138 162.948 130.796 1.00 65.17 183 ASN C N 1
ATOM 13301 C CA . ASN I 3 183 ? 121.897 162.274 129.524 1.00 65.17 183 ASN C CA 1
ATOM 13302 C C . ASN I 3 183 ? 121.766 160.775 129.754 1.00 65.17 183 ASN C C 1
ATOM 13303 O O . ASN I 3 183 ? 120.822 160.322 130.411 1.00 65.17 183 ASN C O 1
ATOM 13308 N N . GLY I 3 184 ? 122.702 159.997 129.219 1.00 57.73 184 GLY C N 1
ATOM 13309 C CA . GLY I 3 184 ? 122.783 158.593 129.565 1.00 57.73 184 GLY C CA 1
ATOM 13310 C C . GLY I 3 184 ? 124.196 158.057 129.476 1.00 57.73 184 GLY C C 1
ATOM 13311 O O . GLY I 3 184 ? 124.829 158.124 128.418 1.00 57.73 184 GLY C O 1
ATOM 13312 N N . VAL I 3 185 ? 124.692 157.509 130.585 1.00 46.30 185 VAL C N 1
ATOM 13313 C CA . VAL I 3 185 ? 126.038 156.952 130.655 1.00 46.30 185 VAL C CA 1
ATOM 13314 C C . VAL I 3 185 ? 126.159 156.152 131.947 1.00 46.30 185 VAL C C 1
ATOM 13315 O O . VAL I 3 185 ? 125.456 156.427 132.926 1.00 46.30 185 VAL C O 1
ATOM 13319 N N . SER I 3 186 ? 127.038 155.152 131.958 1.00 34.41 186 SER C N 1
ATOM 13320 C CA . SER I 3 186 ? 127.330 154.374 133.158 1.00 34.41 186 SER C CA 1
ATOM 13321 C C . SER I 3 186 ? 128.840 154.371 133.360 1.00 34.41 186 SER C C 1
ATOM 13322 O O . SER I 3 186 ? 129.574 153.779 132.563 1.00 34.41 186 SER C O 1
ATOM 13325 N N . VAL I 3 187 ? 129.300 155.028 134.423 1.00 29.21 187 VAL C N 1
ATOM 13326 C CA . VAL I 3 187 ? 130.721 155.151 134.719 1.00 29.21 187 VAL C CA 1
ATOM 13327 C C . VAL I 3 187 ? 130.970 154.689 136.149 1.00 29.21 187 VAL C C 1
ATOM 13328 O O . VAL I 3 187 ? 130.215 155.039 137.063 1.00 29.21 187 VAL C O 1
ATOM 13332 N N . LEU I 3 188 ? 132.005 153.874 136.331 1.00 24.59 188 LEU C N 1
ATOM 13333 C CA . LEU I 3 188 ? 132.409 153.463 137.668 1.00 24.59 188 LEU C CA 1
ATOM 13334 C C . LEU I 3 188 ? 133.079 154.622 138.396 1.00 24.59 188 LEU C C 1
ATOM 13335 O O . LEU I 3 188 ? 133.778 155.437 137.788 1.00 24.59 188 LEU C O 1
ATOM 13340 N N . THR I 3 189 ? 132.854 154.693 139.706 1.00 25.54 189 THR C N 1
ATOM 13341 C CA . THR I 3 189 ? 133.467 155.700 140.559 1.00 25.54 189 THR C CA 1
ATOM 13342 C C . THR I 3 189 ? 134.161 155.013 141.726 1.00 25.54 189 THR C C 1
ATOM 13343 O O . THR I 3 189 ? 133.676 154.002 142.242 1.00 25.54 189 THR C O 1
ATOM 13347 N N . PHE I 3 190 ? 135.308 155.558 142.127 1.00 27.45 190 PHE C N 1
ATOM 13348 C CA . PHE I 3 190 ? 136.099 154.967 143.197 1.00 27.45 190 PHE C CA 1
ATOM 13349 C C . PHE I 3 190 ? 136.678 156.058 144.084 1.00 27.45 190 PHE C C 1
ATOM 13350 O O . PHE I 3 190 ? 137.167 157.075 143.588 1.00 27.45 190 PHE C O 1
ATOM 13358 N N . LYS I 3 191 ? 136.644 155.824 145.394 1.00 34.90 191 LYS C N 1
ATOM 13359 C CA . LYS I 3 191 ? 137.148 156.763 146.386 1.00 34.90 191 LYS C CA 1
ATOM 13360 C C . LYS I 3 191 ? 138.441 156.224 146.983 1.00 34.90 191 LYS C C 1
ATOM 13361 O O . LYS I 3 191 ? 138.529 155.037 147.310 1.00 34.90 191 LYS C O 1
ATOM 13367 N N . VAL I 3 192 ? 139.437 157.099 147.122 1.00 37.37 192 VAL C N 1
ATOM 13368 C CA . VAL I 3 192 ? 140.756 156.723 147.612 1.00 37.37 192 VAL C CA 1
ATOM 13369 C C . VAL I 3 192 ? 141.128 157.646 148.764 1.00 37.37 192 VAL C C 1
ATOM 13370 O O . VAL I 3 192 ? 140.728 158.814 148.801 1.00 37.37 192 VAL C O 1
ATOM 13374 N N . LEU I 3 193 ? 141.883 157.103 149.724 1.00 42.13 193 LEU C N 1
ATOM 13375 C CA . LEU I 3 193 ? 142.382 157.841 150.882 1.00 42.13 193 LEU C CA 1
ATOM 13376 C C . LEU I 3 193 ? 141.255 158.398 151.745 1.00 42.13 193 LEU C C 1
ATOM 13377 O O . LEU I 3 193 ? 140.074 158.165 151.471 1.00 42.13 193 LEU C O 1
ATOM 13382 N N . ASP I 3 194 ? 141.616 159.125 152.800 1.00 46.81 194 ASP C N 1
ATOM 13383 C CA . ASP I 3 194 ? 140.632 159.681 153.728 1.00 46.81 194 ASP C CA 1
ATOM 13384 C C . ASP I 3 194 ? 141.237 160.917 154.379 1.00 46.81 194 ASP C C 1
ATOM 13385 O O . ASP I 3 194 ? 142.208 160.810 155.133 1.00 46.81 194 ASP C O 1
ATOM 13390 N N . LEU I 3 195 ? 140.665 162.087 154.085 1.00 43.41 195 LEU C N 1
ATOM 13391 C CA . LEU I 3 195 ? 141.129 163.341 154.664 1.00 43.41 195 LEU C CA 1
ATOM 13392 C C . LEU I 3 195 ? 139.991 164.189 155.220 1.00 43.41 195 LEU C C 1
ATOM 13393 O O . LEU I 3 195 ? 140.222 165.343 155.597 1.00 43.41 195 LEU C O 1
ATOM 13398 N N . LYS I 3 196 ? 138.772 163.654 155.282 1.00 46.34 196 LYS C N 1
ATOM 13399 C CA . LYS I 3 196 ? 137.639 164.385 155.832 1.00 46.34 196 LYS C CA 1
ATOM 13400 C C . LYS I 3 196 ? 137.443 164.151 157.323 1.00 46.34 196 LYS C C 1
ATOM 13401 O O . LYS I 3 196 ? 136.564 164.778 157.923 1.00 46.34 196 LYS C O 1
ATOM 13407 N N . ASN I 3 197 ? 138.234 163.268 157.931 1.00 46.90 197 ASN C N 1
ATOM 13408 C CA . ASN I 3 197 ? 138.116 162.960 159.351 1.00 46.90 197 ASN C CA 1
ATOM 13409 C C . ASN I 3 197 ? 139.389 163.258 160.125 1.00 46.90 197 ASN C C 1
ATOM 13410 O O . ASN I 3 197 ? 139.323 163.855 161.206 1.00 46.90 197 ASN C O 1
ATOM 13415 N N . TYR I 3 198 ? 140.550 162.853 159.605 1.00 41.46 198 TYR C N 1
ATOM 13416 C CA . TYR I 3 198 ? 141.796 163.021 160.347 1.00 41.46 198 TYR C CA 1
ATOM 13417 C C . TYR I 3 198 ? 142.160 164.491 160.514 1.00 41.46 198 TYR C C 1
ATOM 13418 O O . TYR I 3 198 ? 142.598 164.911 161.591 1.00 41.46 198 TYR C O 1
ATOM 13427 N N . ILE I 3 199 ? 141.992 165.290 159.460 1.00 37.02 199 ILE C N 1
ATOM 13428 C CA . ILE I 3 199 ? 142.426 166.681 159.504 1.00 37.02 199 ILE C CA 1
ATOM 13429 C C . ILE I 3 199 ? 141.310 167.640 159.907 1.00 37.02 199 ILE C C 1
ATOM 13430 O O . ILE I 3 199 ? 141.576 168.833 160.120 1.00 37.02 199 ILE C O 1
ATOM 13435 N N . ASP I 3 200 ? 140.074 167.158 160.029 1.00 37.73 200 ASP C N 1
ATOM 13436 C CA . ASP I 3 200 ? 138.946 168.026 160.340 1.00 37.73 200 ASP C CA 1
ATOM 13437 C C . ASP I 3 200 ? 138.565 167.968 161.816 1.00 37.73 200 ASP C C 1
ATOM 13438 O O . ASP I 3 200 ? 138.208 168.991 162.407 1.00 37.73 200 ASP C O 1
ATOM 13443 N N . LYS I 3 201 ? 138.631 166.784 162.421 1.00 38.81 201 LYS C N 1
ATOM 13444 C CA . LYS I 3 201 ? 138.183 166.588 163.792 1.00 38.81 201 LYS C CA 1
ATOM 13445 C C . LYS I 3 201 ? 139.337 166.489 164.785 1.00 38.81 201 LYS C C 1
ATOM 13446 O O . LYS I 3 201 ? 139.104 166.553 165.995 1.00 38.81 201 LYS C O 1
ATOM 13452 N N . GLN I 3 202 ? 140.578 166.390 164.312 1.00 33.38 202 GLN C N 1
ATOM 13453 C CA . GLN I 3 202 ? 141.723 166.170 165.187 1.00 33.38 202 GLN C CA 1
ATOM 13454 C C . GLN I 3 202 ? 142.677 167.352 165.235 1.00 33.38 202 GLN C C 1
ATOM 13455 O O . GLN I 3 202 ? 143.046 167.803 166.323 1.00 33.38 202 GLN C O 1
ATOM 13461 N N . LEU I 3 203 ? 143.088 167.871 164.080 1.00 29.44 203 LEU C N 1
ATOM 13462 C CA . LEU I 3 203 ? 144.058 168.959 164.041 1.00 29.44 203 LEU C CA 1
ATOM 13463 C C . LEU I 3 203 ? 143.405 170.325 163.869 1.00 29.44 203 LEU C C 1
ATOM 13464 O O . LEU I 3 203 ? 143.883 171.313 164.436 1.00 29.44 203 LEU C O 1
ATOM 13469 N N . LEU I 3 204 ? 142.325 170.406 163.092 1.00 27.22 204 LEU C N 1
ATOM 13470 C CA . LEU I 3 204 ? 141.676 171.694 162.859 1.00 27.22 204 LEU C CA 1
ATOM 13471 C C . LEU I 3 204 ? 141.133 172.337 164.132 1.00 27.22 204 LEU C C 1
ATOM 13472 O O . LEU I 3 204 ? 141.389 173.534 164.346 1.00 27.22 204 LEU C O 1
ATOM 13477 N N . PRO I 3 205 ? 140.395 171.638 165.006 1.00 25.75 205 PRO C N 1
ATOM 13478 C CA . PRO I 3 205 ? 139.841 172.327 166.187 1.00 25.75 205 PRO C CA 1
ATOM 13479 C C . PRO I 3 205 ? 140.891 172.859 167.151 1.00 25.75 205 PRO C C 1
ATOM 13480 O O . PRO I 3 205 ? 140.589 173.778 167.922 1.00 25.75 205 PRO C O 1
ATOM 13484 N N . ILE I 3 206 ? 142.108 172.320 167.139 1.00 23.54 206 ILE C N 1
ATOM 13485 C CA . ILE I 3 206 ? 143.106 172.742 168.117 1.00 23.54 206 ILE C CA 1
ATOM 13486 C C . ILE I 3 206 ? 144.039 173.827 167.578 1.00 23.54 206 ILE C C 1
ATOM 13487 O O . ILE I 3 206 ? 144.502 174.675 168.348 1.00 23.54 206 ILE C O 1
ATOM 13492 N N . LEU I 3 207 ? 144.334 173.819 166.276 1.00 24.98 207 LEU C N 1
ATOM 13493 C CA . LEU I 3 207 ? 145.226 174.832 165.717 1.00 24.98 207 LEU C CA 1
ATOM 13494 C C . LEU I 3 207 ? 144.585 176.213 165.790 1.00 24.98 207 LEU C C 1
ATOM 13495 O O . LEU I 3 207 ? 145.247 177.202 166.129 1.00 24.98 207 LEU C O 1
ATOM 13500 N N . ASN I 3 208 ? 143.288 176.305 165.490 1.00 29.16 208 ASN C N 1
ATOM 13501 C CA . ASN I 3 208 ? 142.573 177.582 165.513 1.00 29.16 208 ASN C CA 1
ATOM 13502 C C . ASN I 3 208 ? 142.308 177.988 166.963 1.00 29.16 208 ASN C C 1
ATOM 13503 O O . ASN I 3 208 ? 141.169 178.092 167.426 1.00 29.16 208 ASN C O 1
ATOM 13508 N N . LYS I 3 209 ? 143.397 178.230 167.681 1.00 22.50 209 LYS C N 1
ATOM 13509 C CA . LYS I 3 209 ? 143.355 178.610 169.088 1.00 22.50 209 LYS C CA 1
ATOM 13510 C C . LYS I 3 209 ? 144.551 179.515 169.363 1.00 22.50 209 LYS C C 1
ATOM 13511 O O . LYS I 3 209 ? 145.185 180.025 168.434 1.00 22.50 209 LYS C O 1
ATOM 13517 N N . GLN I 3 210 ? 144.860 179.722 170.644 1.00 21.29 210 GLN C N 1
ATOM 13518 C CA . GLN I 3 210 ? 145.953 180.597 171.044 1.00 21.29 210 GLN C CA 1
ATOM 13519 C C . GLN I 3 210 ? 147.140 179.865 171.653 1.00 21.29 210 GLN C C 1
ATOM 13520 O O . GLN I 3 210 ? 148.252 180.402 171.625 1.00 21.29 210 GLN C O 1
ATOM 13526 N N . SER I 3 211 ? 146.942 178.662 172.185 1.00 23.30 211 SER C N 1
ATOM 13527 C CA . SER I 3 211 ? 147.987 177.945 172.914 1.00 23.30 211 SER C CA 1
ATOM 13528 C C . SER I 3 211 ? 148.063 176.494 172.448 1.00 23.30 211 SER C C 1
ATOM 13529 O O . SER I 3 211 ? 148.039 175.558 173.248 1.00 23.30 211 SER C O 1
ATOM 13532 N N . CYS I 3 212 ? 148.140 176.297 171.134 1.00 25.97 212 CYS C N 1
ATOM 13533 C CA . CYS I 3 212 ? 148.199 174.950 170.581 1.00 25.97 212 CYS C CA 1
ATOM 13534 C C . CYS I 3 212 ? 149.439 174.211 171.072 1.00 25.97 212 CYS C C 1
ATOM 13535 O O . CYS I 3 212 ? 150.501 174.802 171.287 1.00 25.97 212 CYS C O 1
ATOM 13538 N N . SER I 3 213 ? 149.293 172.898 171.248 1.00 27.50 213 SER C N 1
ATOM 13539 C CA . SER I 3 213 ? 150.390 172.046 171.692 1.00 27.50 213 SER C CA 1
ATOM 13540 C C . SER I 3 213 ? 150.029 170.598 171.397 1.00 27.50 213 SER C C 1
ATOM 13541 O O . SER I 3 213 ? 148.947 170.141 171.774 1.00 27.50 213 SER C O 1
ATOM 13544 N N . ILE I 3 214 ? 150.932 169.884 170.731 1.00 36.61 214 ILE C N 1
ATOM 13545 C CA . ILE I 3 214 ? 150.717 168.501 170.323 1.00 36.61 214 ILE C CA 1
ATOM 13546 C C . ILE I 3 214 ? 151.679 167.621 171.119 1.00 36.61 214 ILE C C 1
ATOM 13547 O O . ILE I 3 214 ? 152.889 167.621 170.844 1.00 36.61 214 ILE C O 1
ATOM 13552 N N . SER I 3 215 ? 151.198 166.855 172.109 1.00 46.96 215 SER C N 1
ATOM 13553 C CA . SER I 3 215 ? 152.070 165.997 172.919 1.00 46.96 215 SER C CA 1
ATOM 13554 C C . SER I 3 215 ? 152.233 164.584 172.356 1.00 46.96 215 SER C C 1
ATOM 13555 O O . SER I 3 215 ? 151.989 163.586 173.045 1.00 46.96 215 SER C O 1
ATOM 13558 N N . ASN I 3 216 ? 152.652 164.486 171.097 1.00 55.01 216 ASN C N 1
ATOM 13559 C CA . ASN I 3 216 ? 152.886 163.191 170.469 1.00 55.01 216 ASN C CA 1
ATOM 13560 C C . ASN I 3 216 ? 153.826 163.384 169.287 1.00 55.01 216 ASN C C 1
ATOM 13561 O O . ASN I 3 216 ? 154.102 164.509 168.866 1.00 55.01 216 ASN C O 1
ATOM 13566 N N . ILE I 3 217 ? 154.314 162.266 168.755 1.00 58.08 217 ILE C N 1
ATOM 13567 C CA . ILE I 3 217 ? 155.279 162.301 167.664 1.00 58.08 217 ILE C CA 1
ATOM 13568 C C . ILE I 3 217 ? 154.876 161.440 166.472 1.00 58.08 217 ILE C C 1
ATOM 13569 O O . ILE I 3 217 ? 155.371 161.686 165.359 1.00 58.08 217 ILE C O 1
ATOM 13574 N N . GLU I 3 218 ? 154.000 160.445 166.641 1.00 57.58 218 GLU C N 1
ATOM 13575 C CA . GLU I 3 218 ? 153.621 159.594 165.516 1.00 57.58 218 GLU C CA 1
ATOM 13576 C C . GLU I 3 218 ? 152.668 160.311 164.566 1.00 57.58 218 GLU C C 1
ATOM 13577 O O . GLU I 3 218 ? 152.627 159.994 163.367 1.00 57.58 218 GLU C O 1
ATOM 13583 N N . THR I 3 219 ? 151.892 161.267 165.085 1.00 50.77 219 THR C N 1
ATOM 13584 C CA . THR I 3 219 ? 150.981 162.028 164.238 1.00 50.77 219 THR C CA 1
ATOM 13585 C C . THR I 3 219 ? 151.740 162.760 163.142 1.00 50.77 219 THR C C 1
ATOM 13586 O O . THR I 3 219 ? 151.256 162.867 162.009 1.00 50.77 219 THR C O 1
ATOM 13590 N N . VAL I 3 220 ? 152.932 163.270 163.460 1.00 47.27 220 VAL C N 1
ATOM 13591 C CA . VAL I 3 220 ? 153.756 163.925 162.448 1.00 47.27 220 VAL C CA 1
ATOM 13592 C C . VAL I 3 220 ? 154.114 162.947 161.339 1.00 47.27 220 VAL C C 1
ATOM 13593 O O . VAL I 3 220 ? 154.053 163.286 160.152 1.00 47.27 220 VAL C O 1
ATOM 13597 N N . ILE I 3 221 ? 154.490 161.718 161.706 1.00 43.93 221 ILE C N 1
ATOM 13598 C CA . ILE I 3 221 ? 154.865 160.719 160.707 1.00 43.93 221 ILE C CA 1
ATOM 13599 C C . ILE I 3 221 ? 153.681 160.400 159.802 1.00 43.93 221 ILE C C 1
ATOM 13600 O O . ILE I 3 221 ? 153.802 160.374 158.570 1.00 43.93 221 ILE C O 1
ATOM 13605 N N . GLU I 3 222 ? 152.512 160.158 160.402 1.00 45.48 222 GLU C N 1
ATOM 13606 C CA . GLU I 3 222 ? 151.334 159.827 159.604 1.00 45.48 222 GLU C CA 1
ATOM 13607 C C . GLU I 3 222 ? 150.951 160.982 158.684 1.00 45.48 222 GLU C C 1
ATOM 13608 O O . GLU I 3 222 ? 150.664 160.784 157.491 1.00 45.48 222 GLU C O 1
ATOM 13614 N N . PHE I 3 223 ? 150.946 162.203 159.225 1.00 41.04 223 PHE C N 1
ATOM 13615 C CA . PHE I 3 223 ? 150.561 163.367 158.442 1.00 41.04 223 PHE C CA 1
ATOM 13616 C C . PHE I 3 223 ? 151.530 163.602 157.293 1.00 41.04 223 PHE C C 1
ATOM 13617 O O . PHE I 3 223 ? 151.106 163.909 156.174 1.00 41.04 223 PHE C O 1
ATOM 13625 N N . GLN I 3 224 ? 152.836 163.463 157.544 1.00 40.80 224 GLN C N 1
ATOM 13626 C CA . GLN I 3 224 ? 153.792 163.675 156.465 1.00 40.80 224 GLN C CA 1
ATOM 13627 C C . GLN I 3 224 ? 153.701 162.575 155.420 1.00 40.80 224 GLN C C 1
ATOM 13628 O O . GLN I 3 224 ? 153.912 162.845 154.238 1.00 40.80 224 GLN C O 1
ATOM 13634 N N . GLN I 3 225 ? 153.371 161.344 155.818 1.00 40.37 225 GLN C N 1
ATOM 13635 C CA . GLN I 3 225 ? 153.188 160.288 154.824 1.00 40.37 225 GLN C CA 1
ATOM 13636 C C . GLN I 3 225 ? 152.008 160.594 153.906 1.00 40.37 225 GLN C C 1
ATOM 13637 O O . GLN I 3 225 ? 152.125 160.519 152.672 1.00 40.37 225 GLN C O 1
ATOM 13643 N N . LYS I 3 226 ? 150.860 160.951 154.490 1.00 33.82 226 LYS C N 1
ATOM 13644 C CA . LYS I 3 226 ? 149.692 161.259 153.666 1.00 33.82 226 LYS C CA 1
ATOM 13645 C C . LYS I 3 226 ? 149.934 162.487 152.794 1.00 33.82 226 LYS C C 1
ATOM 13646 O O . LYS I 3 226 ? 149.578 162.501 151.604 1.00 33.82 226 LYS C O 1
ATOM 13652 N N . ASN I 3 227 ? 150.548 163.528 153.365 1.00 31.13 227 ASN C N 1
ATOM 13653 C CA . ASN I 3 227 ? 150.852 164.723 152.590 1.00 31.13 227 ASN C CA 1
ATOM 13654 C C . ASN I 3 227 ? 151.865 164.435 151.493 1.00 31.13 227 ASN C C 1
ATOM 13655 O O . ASN I 3 227 ? 151.785 165.027 150.417 1.00 31.13 227 ASN C O 1
ATOM 13660 N N . ASN I 3 228 ? 152.821 163.537 151.743 1.00 30.70 228 ASN C N 1
ATOM 13661 C CA . ASN I 3 228 ? 153.775 163.154 150.710 1.00 30.70 228 ASN C CA 1
ATOM 13662 C C . ASN I 3 228 ? 153.079 162.448 149.559 1.00 30.70 228 ASN C C 1
ATOM 13663 O O . ASN I 3 228 ? 153.382 162.706 148.391 1.00 30.70 228 ASN C O 1
ATOM 13668 N N . ARG I 3 229 ? 152.140 161.550 149.868 1.00 25.35 229 ARG C N 1
ATOM 13669 C CA . ARG I 3 229 ? 151.379 160.895 148.806 1.00 25.35 229 ARG C CA 1
ATOM 13670 C C . ARG I 3 229 ? 150.616 161.918 147.965 1.00 25.35 229 ARG C C 1
ATOM 13671 O O . ARG I 3 229 ? 150.708 161.925 146.726 1.00 25.35 229 ARG C O 1
ATOM 13679 N N . LEU I 3 230 ? 149.868 162.805 148.629 1.00 20.86 230 LEU C N 1
ATOM 13680 C CA . LEU I 3 230 ? 149.075 163.786 147.890 1.00 20.86 230 LEU C CA 1
ATOM 13681 C C . LEU I 3 230 ? 149.966 164.741 147.100 1.00 20.86 230 LEU C C 1
ATOM 13682 O O . LEU I 3 230 ? 149.642 165.112 145.963 1.00 20.86 230 LEU C O 1
ATOM 13687 N N . LEU I 3 231 ? 151.091 165.155 147.687 1.00 22.35 231 LEU C N 1
ATOM 13688 C CA . LEU I 3 231 ? 151.997 166.071 147.012 1.00 22.35 231 LEU C CA 1
ATOM 13689 C C . LEU I 3 231 ? 152.687 165.400 145.833 1.00 22.35 231 LEU C C 1
ATOM 13690 O O . LEU I 3 231 ? 152.961 166.057 144.827 1.00 22.35 231 LEU C O 1
ATOM 13695 N N . GLU I 3 232 ? 152.969 164.100 145.930 1.00 21.89 232 GLU C N 1
ATOM 13696 C CA . GLU I 3 232 ? 153.485 163.374 144.777 1.00 21.89 232 GLU C CA 1
ATOM 13697 C C . GLU I 3 232 ? 152.462 163.352 143.651 1.00 21.89 232 GLU C C 1
ATOM 13698 O O . GLU I 3 232 ? 152.810 163.556 142.480 1.00 21.89 232 GLU C O 1
ATOM 13704 N N . ILE I 3 233 ? 151.189 163.127 143.988 1.00 19.35 233 ILE C N 1
ATOM 13705 C CA . ILE I 3 233 ? 150.144 163.150 142.963 1.00 19.35 233 ILE C CA 1
ATOM 13706 C C . ILE I 3 233 ? 150.082 164.520 142.292 1.00 19.35 233 ILE C C 1
ATOM 13707 O O . ILE I 3 233 ? 150.051 164.634 141.056 1.00 19.35 233 ILE C O 1
ATOM 13712 N N . THR I 3 234 ? 150.072 165.586 143.098 1.00 18.04 234 THR C N 1
ATOM 13713 C CA . THR I 3 234 ? 149.918 166.916 142.517 1.00 18.04 234 THR C CA 1
ATOM 13714 C C . THR I 3 234 ? 151.166 167.347 141.753 1.00 18.04 234 THR C C 1
ATOM 13715 O O . THR I 3 234 ? 151.055 168.068 140.759 1.00 18.04 234 THR C O 1
ATOM 13719 N N . ARG I 3 235 ? 152.357 166.897 142.165 1.00 18.40 235 ARG C N 1
ATOM 13720 C CA . ARG I 3 235 ? 153.555 167.212 141.392 1.00 18.40 235 ARG C CA 1
ATOM 13721 C C . ARG I 3 235 ? 153.574 166.443 140.076 1.00 18.40 235 ARG C C 1
ATOM 13722 O O . ARG I 3 235 ? 154.048 166.960 139.058 1.00 18.40 235 ARG C O 1
ATOM 13730 N N . GLU I 3 236 ? 153.060 165.208 140.072 1.00 16.52 236 GLU C N 1
ATOM 13731 C CA . GLU I 3 236 ? 152.961 164.470 138.818 1.00 16.52 236 GLU C CA 1
ATOM 13732 C C . GLU I 3 236 ? 152.005 165.160 137.857 1.00 16.52 236 GLU C C 1
ATOM 13733 O O . GLU I 3 236 ? 152.267 165.222 136.650 1.00 16.52 236 GLU C O 1
ATOM 13739 N N . PHE I 3 237 ? 150.891 165.685 138.372 1.00 16.04 237 PHE C N 1
ATOM 13740 C CA . PHE I 3 237 ? 150.019 166.499 137.527 1.00 16.04 237 PHE C CA 1
ATOM 13741 C C . PHE I 3 237 ? 150.715 167.778 137.067 1.00 16.04 237 PHE C C 1
ATOM 13742 O O . PHE I 3 237 ? 150.546 168.202 135.918 1.00 16.04 237 PHE C O 1
ATOM 13750 N N . SER I 3 238 ? 151.488 168.412 137.951 1.00 15.38 238 SER C N 1
ATOM 13751 C CA . SER I 3 238 ? 152.099 169.697 137.626 1.00 15.38 238 SER C CA 1
ATOM 13752 C C . SER I 3 238 ? 153.154 169.572 136.534 1.00 15.38 238 SER C C 1
ATOM 13753 O O . SER I 3 238 ? 153.213 170.406 135.624 1.00 15.38 238 SER C O 1
ATOM 13756 N N . VAL I 3 239 ? 154.000 168.541 136.608 1.00 13.65 239 VAL C N 1
ATOM 13757 C CA . VAL I 3 239 ? 155.138 168.455 135.696 1.00 13.65 239 VAL C CA 1
ATOM 13758 C C . VAL I 3 239 ? 154.678 168.173 134.270 1.00 13.65 239 VAL C C 1
ATOM 13759 O O . VAL I 3 239 ? 155.202 168.749 133.310 1.00 13.65 239 VAL C O 1
ATOM 13763 N N . ASN I 3 240 ? 153.685 167.299 134.105 1.00 10.83 240 ASN C N 1
ATOM 13764 C CA . ASN I 3 240 ? 153.301 166.805 132.790 1.00 10.83 240 ASN C CA 1
ATOM 13765 C C . ASN I 3 240 ? 152.186 167.625 132.145 1.00 10.83 240 ASN C C 1
ATOM 13766 O O . ASN I 3 240 ? 151.583 167.167 131.167 1.00 10.83 240 ASN C O 1
ATOM 13771 N N . ALA I 3 241 ? 151.892 168.811 132.678 1.00 12.35 241 ALA C N 1
ATOM 13772 C CA . ALA I 3 241 ? 150.958 169.770 132.093 1.00 12.35 241 ALA C CA 1
ATOM 13773 C C . ALA I 3 241 ? 149.520 169.263 132.048 1.00 12.35 241 ALA C C 1
ATOM 13774 O O . ALA I 3 241 ? 148.732 169.715 131.212 1.00 12.35 241 ALA C O 1
ATOM 13776 N N . GLY I 3 242 ? 149.154 168.331 132.926 1.00 11.30 242 GLY C N 1
ATOM 13777 C CA . GLY I 3 242 ? 147.780 167.897 133.061 1.00 11.30 242 GLY C CA 1
ATOM 13778 C C . GLY I 3 242 ? 147.447 166.568 132.417 1.00 11.30 242 GLY C C 1
ATOM 13779 O O . GLY I 3 242 ? 146.356 166.039 132.663 1.00 11.30 242 GLY C O 1
ATOM 13780 N N . VAL I 3 243 ? 148.340 166.012 131.601 1.00 9.10 243 VAL C N 1
ATOM 13781 C CA . VAL I 3 243 ? 148.121 164.724 130.957 1.00 9.10 243 VAL C CA 1
ATOM 13782 C C . VAL I 3 243 ? 149.338 163.849 131.221 1.00 9.10 243 VAL C C 1
ATOM 13783 O O . VAL I 3 243 ? 150.470 164.254 130.939 1.00 9.10 243 VAL C O 1
ATOM 13787 N N . THR I 3 244 ? 149.104 162.653 131.756 1.00 12.78 244 THR C N 1
ATOM 13788 C CA . THR I 3 244 ? 150.174 161.733 132.108 1.00 12.78 244 THR C CA 1
ATOM 13789 C C . THR I 3 244 ? 149.941 160.388 131.436 1.00 12.78 244 THR C C 1
ATOM 13790 O O . THR I 3 244 ? 148.800 159.961 131.246 1.00 12.78 244 THR C O 1
ATOM 13794 N N . THR I 3 245 ? 151.041 159.725 131.086 1.00 7.59 245 THR C N 1
ATOM 13795 C CA . THR I 3 245 ? 151.005 158.381 130.524 1.00 7.59 245 THR C CA 1
ATOM 13796 C C . THR I 3 245 ? 152.392 157.747 130.602 1.00 7.59 245 THR C C 1
ATOM 13797 O O . THR I 3 245 ? 153.391 158.385 130.244 1.00 7.59 245 THR C O 1
ATOM 13801 N N . PRO I 3 246 ? 152.505 156.508 131.102 1.00 10.99 246 PRO C N 1
ATOM 13802 C CA . PRO I 3 246 ? 151.417 155.712 131.680 1.00 10.99 246 PRO C CA 1
ATOM 13803 C C . PRO I 3 246 ? 151.098 156.119 133.117 1.00 10.99 246 PRO C C 1
ATOM 13804 O O . PRO I 3 246 ? 151.848 156.894 133.709 1.00 10.99 246 PRO C O 1
ATOM 13808 N N . VAL I 3 247 ? 149.996 155.604 133.664 1.00 10.67 247 VAL C N 1
ATOM 13809 C CA . VAL I 3 247 ? 149.614 155.938 135.031 1.00 10.67 247 VAL C CA 1
ATOM 13810 C C . VAL I 3 247 ? 150.613 155.319 136.000 1.00 10.67 247 VAL C C 1
ATOM 13811 O O . VAL I 3 247 ? 150.975 154.140 135.883 1.00 10.67 247 VAL C O 1
ATOM 13815 N N . SER I 3 248 ? 151.086 156.121 136.949 1.00 15.59 248 SER C N 1
ATOM 13816 C CA . SER I 3 248 ? 152.081 155.664 137.905 1.00 15.59 248 SER C CA 1
ATOM 13817 C C . SER I 3 248 ? 151.418 154.875 139.033 1.00 15.59 248 SER C C 1
ATOM 13818 O O . SER I 3 248 ? 150.191 154.787 139.135 1.00 15.59 248 SER C O 1
ATOM 13821 N N . THR I 3 249 ? 152.253 154.287 139.895 1.00 19.32 249 THR C N 1
ATOM 13822 C CA . THR I 3 249 ? 151.738 153.552 141.046 1.00 19.32 249 THR C CA 1
ATOM 13823 C C . THR I 3 249 ? 151.050 154.482 142.038 1.00 19.32 249 THR C C 1
ATOM 13824 O O . THR I 3 249 ? 150.116 154.068 142.734 1.00 19.32 249 THR C O 1
ATOM 13828 N N . TYR I 3 250 ? 151.492 155.740 142.110 1.00 19.93 250 TYR C N 1
ATOM 13829 C CA . TYR I 3 250 ? 150.846 156.710 142.991 1.00 19.93 250 TYR C CA 1
ATOM 13830 C C . TYR I 3 250 ? 149.396 156.943 142.593 1.00 19.93 250 TYR C C 1
ATOM 13831 O O . TYR I 3 250 ? 148.522 157.079 143.458 1.00 19.93 250 TYR C O 1
ATOM 13840 N N . MET I 3 251 ? 149.121 157.000 141.289 1.00 20.44 251 MET C N 1
ATOM 13841 C CA . MET I 3 251 ? 147.781 157.344 140.830 1.00 20.44 251 MET C CA 1
ATOM 13842 C C . MET I 3 251 ? 146.797 156.201 141.034 1.00 20.44 251 MET C C 1
ATOM 13843 O O . MET I 3 251 ? 145.622 156.442 141.333 1.00 20.44 251 MET C O 1
ATOM 13848 N N . LEU I 3 252 ? 147.250 154.957 140.889 1.00 19.70 252 LEU C N 1
ATOM 13849 C CA . LEU I 3 252 ? 146.360 153.804 140.981 1.00 19.70 252 LEU C CA 1
ATOM 13850 C C . LEU I 3 252 ? 147.142 152.644 141.581 1.00 19.70 252 LEU C C 1
ATOM 13851 O O . LEU I 3 252 ? 148.091 152.152 140.963 1.00 19.70 252 LEU C O 1
ATOM 13856 N N . THR I 3 253 ? 146.746 152.214 142.776 1.00 26.87 253 THR C N 1
ATOM 13857 C CA . THR I 3 253 ? 147.395 151.080 143.411 1.00 26.87 253 THR C CA 1
ATOM 13858 C C . THR I 3 253 ? 147.052 149.787 142.675 1.00 26.87 253 THR C C 1
ATOM 13859 O O . THR I 3 253 ? 146.048 149.692 141.962 1.00 26.87 253 THR C O 1
ATOM 13863 N N . ASN I 3 254 ? 147.915 148.784 142.850 1.00 27.28 254 ASN C N 1
ATOM 13864 C CA . ASN I 3 254 ? 147.736 147.521 142.142 1.00 27.28 254 ASN C CA 1
ATOM 13865 C C . ASN I 3 254 ? 146.443 146.828 142.554 1.00 27.28 254 ASN C C 1
ATOM 13866 O O . ASN I 3 254 ? 145.719 146.296 141.705 1.00 27.28 254 ASN C O 1
ATOM 13871 N N . SER I 3 255 ? 146.138 146.820 143.854 1.00 28.74 255 SER C N 1
ATOM 13872 C CA . SER I 3 255 ? 144.903 146.197 144.316 1.00 28.74 255 SER C CA 1
ATOM 13873 C C . SER I 3 255 ? 143.680 146.919 143.761 1.00 28.74 255 SER C C 1
ATOM 13874 O O . SER I 3 255 ? 142.698 146.280 143.361 1.00 28.74 255 SER C O 1
ATOM 13877 N N . GLU I 3 256 ? 143.722 148.252 143.732 1.00 27.02 256 GLU C N 1
ATOM 13878 C CA . GLU I 3 256 ? 142.609 149.011 143.173 1.00 27.02 256 GLU C CA 1
ATOM 13879 C C . GLU I 3 256 ? 142.440 148.724 141.686 1.00 27.02 256 GLU C C 1
ATOM 13880 O O . GLU I 3 256 ? 141.313 148.604 141.193 1.00 27.02 256 GLU C O 1
ATOM 13886 N N . LEU I 3 257 ? 143.551 148.616 140.953 1.00 24.46 257 LEU C N 1
ATOM 13887 C CA . LEU I 3 257 ? 143.470 148.281 139.536 1.00 24.46 257 LEU C CA 1
ATOM 13888 C C . LEU I 3 257 ? 142.877 146.893 139.329 1.00 24.46 257 LEU C C 1
ATOM 13889 O O . LEU I 3 257 ? 142.056 146.689 138.428 1.00 24.46 257 LEU C O 1
ATOM 13894 N N . LEU I 3 258 ? 143.283 145.923 140.153 1.00 26.86 258 LEU C N 1
ATOM 13895 C CA . LEU I 3 258 ? 142.712 144.583 140.053 1.00 26.86 258 LEU C CA 1
ATOM 13896 C C . LEU I 3 258 ? 141.215 144.599 140.334 1.00 26.86 258 LEU C C 1
ATOM 13897 O O . LEU I 3 258 ? 140.438 143.933 139.639 1.00 26.86 258 LEU C O 1
ATOM 13902 N N . SER I 3 259 ? 140.794 145.354 141.352 1.00 29.71 259 SER C N 1
ATOM 13903 C CA . SER I 3 259 ? 139.368 145.462 141.649 1.00 29.71 259 SER C CA 1
ATOM 13904 C C . SER I 3 259 ? 138.611 146.102 140.491 1.00 29.71 259 SER C C 1
ATOM 13905 O O . SER I 3 259 ? 137.503 145.670 140.148 1.00 29.71 259 SER C O 1
ATOM 13908 N N . LEU I 3 260 ? 139.190 147.138 139.879 1.00 26.95 260 LEU C N 1
ATOM 13909 C CA . LEU I 3 260 ? 138.539 147.792 138.748 1.00 26.95 260 LEU C CA 1
ATOM 13910 C C . LEU I 3 260 ? 138.410 146.847 137.559 1.00 26.95 260 LEU C C 1
ATOM 13911 O O . LEU I 3 260 ? 137.372 146.821 136.888 1.00 26.95 260 LEU C O 1
ATOM 13916 N N . ILE I 3 261 ? 139.458 146.068 137.278 1.00 27.82 261 ILE C N 1
ATOM 13917 C CA . ILE I 3 261 ? 139.393 145.101 136.183 1.00 27.82 261 ILE C CA 1
ATOM 13918 C C . ILE I 3 261 ? 138.341 144.037 136.471 1.00 27.82 261 ILE C C 1
ATOM 13919 O O . ILE I 3 261 ? 137.579 143.640 135.581 1.00 27.82 261 ILE C O 1
ATOM 13924 N N . ASN I 3 262 ? 138.286 143.556 137.716 1.00 33.20 262 ASN C N 1
ATOM 13925 C CA . ASN I 3 262 ? 137.290 142.553 138.077 1.00 33.20 262 ASN C CA 1
ATOM 13926 C C . ASN I 3 262 ? 135.874 143.098 137.934 1.00 33.20 262 ASN C C 1
ATOM 13927 O O . ASN I 3 262 ? 134.974 142.394 137.459 1.00 33.20 262 ASN C O 1
ATOM 13932 N N . ASP I 3 263 ? 135.656 144.349 138.339 1.00 35.36 263 ASP C N 1
ATOM 13933 C CA . ASP I 3 263 ? 134.328 144.947 138.290 1.00 35.36 263 ASP C CA 1
ATOM 13934 C C . ASP I 3 263 ? 133.959 145.482 136.912 1.00 35.36 263 ASP C C 1
ATOM 13935 O O . ASP I 3 263 ? 132.785 145.802 136.688 1.00 35.36 263 ASP C O 1
ATOM 13940 N N . MET I 3 264 ? 134.910 145.590 135.994 1.00 38.68 264 MET C N 1
ATOM 13941 C CA . MET I 3 264 ? 134.611 146.150 134.680 1.00 38.68 264 MET C CA 1
ATOM 13942 C C . MET I 3 264 ? 133.759 145.171 133.878 1.00 38.68 264 MET C C 1
ATOM 13943 O O . MET I 3 264 ? 134.113 143.991 133.768 1.00 38.68 264 MET C O 1
ATOM 13948 N N . PRO I 3 265 ? 132.636 145.616 133.306 1.00 45.15 265 PRO C N 1
ATOM 13949 C CA . PRO I 3 265 ? 131.695 144.676 132.678 1.00 45.15 265 PRO C CA 1
ATOM 13950 C C . PRO I 3 265 ? 132.159 144.142 131.332 1.00 45.15 265 PRO C C 1
ATOM 13951 O O . PRO I 3 265 ? 131.780 144.674 130.283 1.00 45.15 265 PRO C O 1
ATOM 13955 N N . ILE I 3 266 ? 132.979 143.094 131.348 1.00 41.15 266 ILE C N 1
ATOM 13956 C CA . ILE I 3 266 ? 133.385 142.382 130.147 1.00 41.15 266 ILE C CA 1
ATOM 13957 C C . ILE I 3 266 ? 133.217 140.885 130.394 1.00 41.15 266 ILE C C 1
ATOM 13958 O O . ILE I 3 266 ? 132.738 140.459 131.443 1.00 41.15 266 ILE C O 1
ATOM 13963 N N . THR I 3 267 ? 133.620 140.089 129.409 1.00 44.39 267 THR C N 1
ATOM 13964 C CA . THR I 3 267 ? 133.523 138.639 129.511 1.00 44.39 267 THR C CA 1
ATOM 13965 C C . THR I 3 267 ? 134.625 138.120 130.438 1.00 44.39 267 THR C C 1
ATOM 13966 O O . THR I 3 267 ? 135.374 138.884 131.053 1.00 44.39 267 THR C O 1
ATOM 13970 N N . ASN I 3 268 ? 134.733 136.797 130.544 1.00 41.97 268 ASN C N 1
ATOM 13971 C CA . ASN I 3 268 ? 135.688 136.187 131.462 1.00 41.97 268 ASN C CA 1
ATOM 13972 C C . ASN I 3 268 ? 137.060 135.979 130.830 1.00 41.97 268 ASN C C 1
ATOM 13973 O O . ASN I 3 268 ? 138.080 136.141 131.508 1.00 41.97 268 ASN C O 1
ATOM 13978 N N . ASP I 3 269 ? 137.105 135.611 129.547 1.00 37.34 269 ASP C N 1
ATOM 13979 C CA . ASP I 3 269 ? 138.389 135.390 128.888 1.00 37.34 269 ASP C CA 1
ATOM 13980 C C . ASP I 3 269 ? 139.204 136.676 128.817 1.00 37.34 269 ASP C C 1
ATOM 13981 O O . ASP I 3 269 ? 140.421 136.665 129.038 1.00 37.34 269 ASP C O 1
ATOM 13986 N N . GLN I 3 270 ? 138.549 137.798 128.506 1.00 33.38 270 GLN C N 1
ATOM 13987 C CA . GLN I 3 270 ? 139.252 139.075 128.464 1.00 33.38 270 GLN C CA 1
ATOM 13988 C C . GLN I 3 270 ? 139.771 139.464 129.843 1.00 33.38 270 GLN C C 1
ATOM 13989 O O . GLN I 3 270 ? 140.884 139.986 129.969 1.00 33.38 270 GLN C O 1
ATOM 13995 N N . LYS I 3 271 ? 138.978 139.218 130.889 1.00 31.49 271 LYS C N 1
ATOM 13996 C CA . LYS I 3 271 ? 139.441 139.492 132.246 1.00 31.49 271 LYS C CA 1
ATOM 13997 C C . LYS I 3 271 ? 140.649 138.633 132.597 1.00 31.49 271 LYS C C 1
ATOM 13998 O O . LYS I 3 271 ? 141.608 139.117 133.210 1.00 31.49 271 LYS C O 1
ATOM 14004 N N . LYS I 3 272 ? 140.619 137.354 132.214 1.00 31.01 272 LYS C N 1
ATOM 14005 C CA . LYS I 3 272 ? 141.747 136.472 132.491 1.00 31.01 272 LYS C CA 1
ATOM 14006 C C . LYS I 3 272 ? 142.997 136.925 131.747 1.00 31.01 272 LYS C C 1
ATOM 14007 O O . LYS I 3 272 ? 144.107 136.871 132.289 1.00 31.01 272 LYS C O 1
ATOM 14013 N N . LEU I 3 273 ? 142.835 137.375 130.501 1.00 26.68 273 LEU C N 1
ATOM 14014 C CA . LEU I 3 273 ? 143.990 137.796 129.714 1.00 26.68 273 LEU C CA 1
ATOM 14015 C C . LEU I 3 273 ? 144.540 139.137 130.184 1.00 26.68 273 LEU C C 1
ATOM 14016 O O . LEU I 3 273 ? 145.752 139.370 130.098 1.00 26.68 273 LEU C O 1
ATOM 14021 N N . MET I 3 274 ? 143.682 140.022 130.689 1.00 24.26 274 MET C N 1
ATOM 14022 C CA . MET I 3 274 ? 144.118 141.355 131.087 1.00 24.26 274 MET C CA 1
ATOM 14023 C C . MET I 3 274 ? 144.623 141.409 132.522 1.00 24.26 274 MET C C 1
ATOM 14024 O O . MET I 3 274 ? 145.466 142.256 132.841 1.00 24.26 274 MET C O 1
ATOM 14029 N N . SER I 3 275 ? 144.140 140.523 133.394 1.00 23.85 275 SER C N 1
ATOM 14030 C CA . SER I 3 275 ? 144.553 140.548 134.791 1.00 23.85 275 SER C CA 1
ATOM 14031 C C . SER I 3 275 ? 145.918 139.913 135.020 1.00 23.85 275 SER C C 1
ATOM 14032 O O . SER I 3 275 ? 146.521 140.140 136.074 1.00 23.85 275 SER C O 1
ATOM 14035 N N . ASN I 3 276 ? 146.416 139.126 134.069 1.00 20.61 276 ASN C N 1
ATOM 14036 C CA . ASN I 3 276 ? 147.728 138.505 134.191 1.00 20.61 276 ASN C CA 1
ATOM 14037 C C . ASN I 3 276 ? 148.844 139.341 133.580 1.00 20.61 276 ASN C C 1
ATOM 14038 O O . ASN I 3 276 ? 150.016 138.973 133.713 1.00 20.61 276 ASN C O 1
ATOM 14043 N N . ASN I 3 277 ? 148.513 140.445 132.917 1.00 16.61 277 ASN C N 1
ATOM 14044 C CA . ASN I 3 277 ? 149.478 141.309 132.244 1.00 16.61 277 ASN C CA 1
ATOM 14045 C C . ASN I 3 277 ? 149.199 142.769 132.574 1.00 16.61 277 ASN C C 1
ATOM 14046 O O . ASN I 3 277 ? 149.102 143.626 131.693 1.00 16.61 277 ASN C O 1
ATOM 14051 N N . VAL I 3 278 ? 149.054 143.065 133.869 1.00 13.36 278 VAL C N 1
ATOM 14052 C CA . VAL I 3 278 ? 148.687 144.409 134.304 1.00 13.36 278 VAL C CA 1
ATOM 14053 C C . VAL I 3 278 ? 149.692 145.460 133.851 1.00 13.36 278 VAL C C 1
ATOM 14054 O O . VAL I 3 278 ? 149.329 146.632 133.701 1.00 13.36 278 VAL C O 1
ATOM 14058 N N . GLN I 3 279 ? 150.948 145.072 133.616 1.00 14.60 279 GLN C N 1
ATOM 14059 C CA . GLN I 3 279 ? 151.936 146.032 133.134 1.00 14.60 279 GLN C CA 1
ATOM 14060 C C . GLN I 3 279 ? 151.549 146.584 131.767 1.00 14.60 279 GLN C C 1
ATOM 14061 O O . GLN I 3 279 ? 151.641 147.794 131.528 1.00 14.60 279 GLN C O 1
ATOM 14067 N N . ILE I 3 280 ? 151.104 145.712 130.860 1.00 11.05 280 ILE C N 1
ATOM 14068 C CA . ILE I 3 280 ? 150.758 146.153 129.513 1.00 11.05 280 ILE C CA 1
ATOM 14069 C C . ILE I 3 280 ? 149.521 147.044 129.536 1.00 11.05 280 ILE C C 1
ATOM 14070 O O . ILE I 3 280 ? 149.491 148.101 128.894 1.00 11.05 280 ILE C O 1
ATOM 14075 N N . VAL I 3 281 ? 148.485 146.643 130.279 1.00 10.37 281 VAL C N 1
ATOM 14076 C CA . VAL I 3 281 ? 147.267 147.446 130.321 1.00 10.37 281 VAL C CA 1
ATOM 14077 C C . VAL I 3 281 ? 147.517 148.770 131.035 1.00 10.37 281 VAL C C 1
ATOM 14078 O O . VAL I 3 281 ? 146.859 149.775 130.742 1.00 10.37 281 VAL C O 1
ATOM 14082 N N . ARG I 3 282 ? 148.474 148.806 131.966 1.00 12.06 282 ARG C N 1
ATOM 14083 C CA . ARG I 3 282 ? 148.854 150.075 132.575 1.00 12.06 282 ARG C CA 1
ATOM 14084 C C . ARG I 3 282 ? 149.643 150.948 131.609 1.00 12.06 282 ARG C C 1
ATOM 14085 O O . ARG I 3 282 ? 149.514 152.176 131.641 1.00 12.06 282 ARG C O 1
ATOM 14093 N N . GLN I 3 283 ? 150.450 150.332 130.740 1.00 10.87 283 GLN C N 1
ATOM 14094 C CA . GLN I 3 283 ? 151.276 151.097 129.812 1.00 10.87 283 GLN C CA 1
ATOM 14095 C C . GLN I 3 283 ? 150.438 151.890 128.814 1.00 10.87 283 GLN C C 1
ATOM 14096 O O . GLN I 3 283 ? 150.844 152.977 128.390 1.00 10.87 283 GLN C O 1
ATOM 14102 N N . GLN I 3 284 ? 149.269 151.374 128.435 1.00 7.53 284 GLN C N 1
ATOM 14103 C CA . GLN I 3 284 ? 148.455 151.972 127.386 1.00 7.53 284 GLN C CA 1
ATOM 14104 C C . GLN I 3 284 ? 147.273 152.770 127.924 1.00 7.53 284 GLN C C 1
ATOM 14105 O O . GLN I 3 284 ? 146.385 153.138 127.148 1.00 7.53 284 GLN C O 1
ATOM 14111 N N . SER I 3 285 ? 147.237 153.047 129.224 1.00 9.12 285 SER C N 1
ATOM 14112 C CA . SER I 3 285 ? 146.129 153.774 129.824 1.00 9.12 285 SER C CA 1
ATOM 14113 C C . SER I 3 285 ? 146.363 155.280 129.691 1.00 9.12 285 SER C C 1
ATOM 14114 O O . SER I 3 285 ? 147.341 155.730 129.088 1.00 9.12 285 SER C O 1
ATOM 14117 N N . TYR I 3 286 ? 145.460 156.078 130.259 1.00 9.33 286 TYR C N 1
ATOM 14118 C CA . TYR I 3 286 ? 145.576 157.529 130.209 1.00 9.33 286 TYR C CA 1
ATOM 14119 C C . TYR I 3 286 ? 144.936 158.130 131.451 1.00 9.33 286 TYR C C 1
ATOM 14120 O O . TYR I 3 286 ? 144.158 157.477 132.151 1.00 9.33 286 TYR C O 1
ATOM 14129 N N . SER I 3 287 ? 145.261 159.395 131.709 1.00 9.07 287 SER C N 1
ATOM 14130 C CA . SER I 3 287 ? 144.733 160.108 132.864 1.00 9.07 287 SER C CA 1
ATOM 14131 C C . SER I 3 287 ? 144.420 161.544 132.479 1.00 9.07 287 SER C C 1
ATOM 14132 O O . SER I 3 287 ? 145.206 162.187 131.776 1.00 9.07 287 SER C O 1
ATOM 14135 N N . ILE I 3 288 ? 143.274 162.042 132.939 1.00 11.45 288 ILE C N 1
ATOM 14136 C CA . ILE I 3 288 ? 142.850 163.416 132.704 1.00 11.45 288 ILE C CA 1
ATOM 14137 C C . ILE I 3 288 ? 142.505 164.050 134.043 1.00 11.45 288 ILE C C 1
ATOM 14138 O O . ILE I 3 288 ? 141.734 163.483 134.827 1.00 11.45 288 ILE C O 1
ATOM 14143 N N . MET I 3 289 ? 143.077 165.222 134.306 1.00 15.41 289 MET C N 1
ATOM 14144 C CA . MET I 3 289 ? 142.768 165.967 135.517 1.00 15.41 289 MET C CA 1
ATOM 14145 C C . MET I 3 289 ? 141.498 166.778 135.287 1.00 15.41 289 MET C C 1
ATOM 14146 O O . MET I 3 289 ? 141.333 167.413 134.241 1.00 15.41 289 MET C O 1
ATOM 14151 N N . CYS I 3 290 ? 140.595 166.757 136.268 1.00 22.39 290 CYS C N 1
ATOM 14152 C CA . CYS I 3 290 ? 139.246 167.265 136.042 1.00 22.39 290 CYS C CA 1
ATOM 14153 C C . CYS I 3 290 ? 138.853 168.353 137.034 1.00 22.39 290 CYS C C 1
ATOM 14154 O O . CYS I 3 290 ? 139.700 168.874 137.766 1.00 22.39 290 CYS C O 1
ATOM 14157 N N . ILE I 3 291 ? 137.565 168.706 137.047 1.00 29.46 291 ILE C N 1
ATOM 14158 C CA . ILE I 3 291 ? 137.104 169.878 137.783 1.00 29.46 291 ILE C CA 1
ATOM 14159 C C . ILE I 3 291 ? 137.430 169.762 139.266 1.00 29.46 291 ILE C C 1
ATOM 14160 O O . ILE I 3 291 ? 137.434 168.668 139.846 1.00 29.46 291 ILE C O 1
ATOM 14165 N N . ILE I 3 292 ? 137.722 170.905 139.880 1.00 32.35 292 ILE C N 1
ATOM 14166 C CA . ILE I 3 292 ? 137.926 171.022 141.320 1.00 32.35 292 ILE C CA 1
ATOM 14167 C C . ILE I 3 292 ? 136.885 171.992 141.870 1.00 32.35 292 ILE C C 1
ATOM 14168 O O . ILE I 3 292 ? 136.795 173.143 141.421 1.00 32.35 292 ILE C O 1
ATOM 14173 N N . LYS I 3 293 ? 136.082 171.515 142.820 1.00 39.74 293 LYS C N 1
ATOM 14174 C CA . LYS I 3 293 ? 135.011 172.302 143.421 1.00 39.74 293 LYS C CA 1
ATOM 14175 C C . LYS I 3 293 ? 134.372 171.483 144.532 1.00 39.74 293 LYS C C 1
ATOM 14176 O O . LYS I 3 293 ? 134.510 170.258 144.581 1.00 39.74 293 LYS C O 1
ATOM 14182 N N . GLU I 3 294 ? 133.667 172.184 145.424 1.00 45.43 294 GLU C N 1
ATOM 14183 C CA . GLU I 3 294 ? 132.861 171.565 146.479 1.00 45.43 294 GLU C CA 1
ATOM 14184 C C . GLU I 3 294 ? 133.686 170.619 147.349 1.00 45.43 294 GLU C C 1
ATOM 14185 O O . GLU I 3 294 ? 133.234 169.534 147.719 1.00 45.43 294 GLU C O 1
ATOM 14191 N N . GLU I 3 295 ? 134.912 171.031 147.672 1.00 44.89 295 GLU C N 1
ATOM 14192 C CA . GLU I 3 295 ? 135.808 170.340 148.598 1.00 44.89 295 GLU C CA 1
ATOM 14193 C C . GLU I 3 295 ? 136.155 168.921 148.159 1.00 44.89 295 GLU C C 1
ATOM 14194 O O . GLU I 3 295 ? 136.734 168.162 148.946 1.00 44.89 295 GLU C O 1
ATOM 14200 N N . VAL I 3 296 ? 135.823 168.536 146.929 1.00 35.73 296 VAL C N 1
ATOM 14201 C CA . VAL I 3 296 ? 136.072 167.187 146.433 1.00 35.73 296 VAL C CA 1
ATOM 14202 C C . VAL I 3 296 ? 136.864 167.283 145.136 1.00 35.73 296 VAL C C 1
ATOM 14203 O O . VAL I 3 296 ? 136.540 168.092 144.261 1.00 35.73 296 VAL C O 1
ATOM 14207 N N . LEU I 3 297 ? 137.914 166.474 145.027 1.00 26.63 297 LEU C N 1
ATOM 14208 C CA . LEU I 3 297 ? 138.751 166.411 143.838 1.00 26.63 297 LEU C CA 1
ATOM 14209 C C . LEU I 3 297 ? 138.468 165.107 143.111 1.00 26.63 297 LEU C C 1
ATOM 14210 O O . LEU I 3 297 ? 138.509 164.032 143.719 1.00 26.63 297 LEU C O 1
ATOM 14215 N N . ALA I 3 298 ? 138.187 165.201 141.814 1.00 18.78 298 ALA C N 1
ATOM 14216 C CA . ALA I 3 298 ? 137.904 164.030 141.000 1.00 18.78 298 ALA C CA 1
ATOM 14217 C C . ALA I 3 298 ? 138.627 164.154 139.669 1.00 18.78 298 ALA C C 1
ATOM 14218 O O . ALA I 3 298 ? 138.658 165.232 139.071 1.00 18.78 298 ALA C O 1
ATOM 14220 N N . TYR I 3 299 ? 139.216 163.049 139.217 1.00 14.43 299 TYR C N 1
ATOM 14221 C CA . TYR I 3 299 ? 139.852 162.983 137.908 1.00 14.43 299 TYR C CA 1
ATOM 14222 C C . TYR I 3 299 ? 139.392 161.719 137.189 1.00 14.43 299 TYR C C 1
ATOM 14223 O O . TYR I 3 299 ? 138.648 160.899 137.740 1.00 14.43 299 TYR C O 1
ATOM 14232 N N . VAL I 3 300 ? 139.831 161.564 135.942 1.00 11.83 300 VAL C N 1
ATOM 14233 C CA . VAL I 3 300 ? 139.351 160.506 135.061 1.00 11.83 300 VAL C CA 1
ATOM 14234 C C . VAL I 3 300 ? 140.524 159.618 134.675 1.00 11.83 300 VAL C C 1
ATOM 14235 O O . VAL I 3 300 ? 141.574 160.116 134.254 1.00 11.83 300 VAL C O 1
ATOM 14239 N N . VAL I 3 301 ? 140.347 158.308 134.822 1.00 11.67 301 VAL C N 1
ATOM 14240 C CA . VAL I 3 301 ? 141.315 157.322 134.363 1.00 11.67 301 VAL C CA 1
ATOM 14241 C C . VAL I 3 301 ? 140.702 156.560 133.196 1.00 11.67 301 VAL C C 1
ATOM 14242 O O . VAL I 3 301 ? 139.529 156.168 133.239 1.00 11.67 301 VAL C O 1
ATOM 14246 N N . GLN I 3 302 ? 141.494 156.368 132.144 1.00 10.75 302 GLN C N 1
ATOM 14247 C CA . GLN I 3 302 ? 141.037 155.750 130.908 1.00 10.75 302 GLN C CA 1
ATOM 14248 C C . GLN I 3 302 ? 141.810 154.457 130.699 1.00 10.75 302 GLN C C 1
ATOM 14249 O O . GLN I 3 302 ? 143.033 154.482 130.528 1.00 10.75 302 GLN C O 1
ATOM 14255 N N . LEU I 3 303 ? 141.094 153.334 130.713 1.00 13.03 303 LEU C N 1
ATOM 14256 C CA . LEU I 3 303 ? 141.687 152.012 130.590 1.00 13.03 303 LEU C CA 1
ATOM 14257 C C . LEU I 3 303 ? 141.284 151.377 129.271 1.00 13.03 303 LEU C C 1
ATOM 14258 O O . LEU I 3 303 ? 140.109 151.452 128.889 1.00 13.03 303 LEU C O 1
ATOM 14263 N N . PRO I 3 304 ? 142.216 150.752 128.555 1.00 10.11 304 PRO C N 1
ATOM 14264 C CA . PRO I 3 304 ? 141.863 150.123 127.278 1.00 10.11 304 PRO C CA 1
ATOM 14265 C C . PRO I 3 304 ? 140.971 148.909 127.474 1.00 10.11 304 PRO C C 1
ATOM 14266 O O . PRO I 3 304 ? 140.986 148.256 128.521 1.00 10.11 304 PRO C O 1
ATOM 14270 N N . LEU I 3 305 ? 140.188 148.609 126.441 1.00 11.90 305 LEU C N 1
ATOM 14271 C CA . LEU I 3 305 ? 139.264 147.478 126.435 1.00 11.90 305 LEU C CA 1
ATOM 14272 C C . LEU I 3 305 ? 139.601 146.606 125.229 1.00 11.90 305 LEU C C 1
ATOM 14273 O O . LEU I 3 305 ? 139.185 146.904 124.105 1.00 11.90 305 LEU C O 1
ATOM 14278 N N . TYR I 3 306 ? 140.362 145.539 125.467 1.00 12.45 306 TYR C N 1
ATOM 14279 C CA . TYR I 3 306 ? 140.793 144.664 124.384 1.00 12.45 306 TYR C CA 1
ATOM 14280 C C . TYR I 3 306 ? 139.595 143.963 123.755 1.00 12.45 306 TYR C C 1
ATOM 14281 O O . TYR I 3 306 ? 138.693 143.491 124.452 1.00 12.45 306 TYR C O 1
ATOM 14290 N N . GLY I 3 307 ? 139.589 143.896 122.425 1.00 14.29 307 GLY C N 1
ATOM 14291 C CA . GLY I 3 307 ? 138.431 143.392 121.714 1.00 14.29 307 GLY C CA 1
ATOM 14292 C C . GLY I 3 307 ? 138.651 142.167 120.849 1.00 14.29 307 GLY C C 1
ATOM 14293 O O . GLY I 3 307 ? 137.713 141.397 120.627 1.00 14.29 307 GLY C O 1
ATOM 14294 N N . VAL I 3 308 ? 139.868 141.967 120.351 1.00 17.81 308 VAL C N 1
ATOM 14295 C CA . VAL I 3 308 ? 140.186 140.837 119.484 1.00 17.81 308 VAL C CA 1
ATOM 14296 C C . VAL I 3 308 ? 141.179 139.951 120.221 1.00 17.81 308 VAL C C 1
ATOM 14297 O O . VAL I 3 308 ? 142.262 140.412 120.602 1.00 17.81 308 VAL C O 1
ATOM 14301 N N . ILE I 3 309 ? 140.816 138.685 120.411 1.00 20.44 309 ILE C N 1
ATOM 14302 C CA . ILE I 3 309 ? 141.580 137.761 121.240 1.00 20.44 309 ILE C CA 1
ATOM 14303 C C . ILE I 3 309 ? 141.788 136.457 120.480 1.00 20.44 309 ILE C C 1
ATOM 14304 O O . ILE I 3 309 ? 140.867 135.953 119.829 1.00 20.44 309 ILE C O 1
ATOM 14309 N N . ASP I 3 310 ? 143.007 135.916 120.567 1.00 23.10 310 ASP C N 1
ATOM 14310 C CA . ASP I 3 310 ? 143.336 134.563 120.117 1.00 23.10 310 ASP C CA 1
ATOM 14311 C C . ASP I 3 310 ? 143.053 134.381 118.621 1.00 23.10 310 ASP C C 1
ATOM 14312 O O . ASP I 3 310 ? 142.198 133.599 118.202 1.00 23.10 310 ASP C O 1
ATOM 14317 N N . THR I 3 311 ? 143.806 135.134 117.825 1.00 20.45 311 THR C N 1
ATOM 14318 C CA . THR I 3 311 ? 143.799 134.995 116.379 1.00 20.45 311 THR C CA 1
ATOM 14319 C C . THR I 3 311 ? 145.231 134.902 115.872 1.00 20.45 311 THR C C 1
ATOM 14320 O O . THR I 3 311 ? 146.148 135.434 116.505 1.00 20.45 311 THR C O 1
ATOM 14324 N N . PRO I 3 312 ? 145.456 134.219 114.748 1.00 18.57 312 PRO C N 1
ATOM 14325 C CA . PRO I 3 312 ? 146.814 134.148 114.196 1.00 18.57 312 PRO C CA 1
ATOM 14326 C C . PRO I 3 312 ? 147.346 135.536 113.874 1.00 18.57 312 PRO C C 1
ATOM 14327 O O . PRO I 3 312 ? 146.621 136.401 113.378 1.00 18.57 312 PRO C O 1
ATOM 14331 N N . CYS I 3 313 ? 148.632 135.745 114.168 1.00 15.62 313 CYS C N 1
ATOM 14332 C CA . CYS I 3 313 ? 149.207 137.087 114.113 1.00 15.62 313 CYS C CA 1
ATOM 14333 C C . CYS I 3 313 ? 150.713 136.925 113.894 1.00 15.62 313 CYS C C 1
ATOM 14334 O O . CYS I 3 313 ? 151.444 136.618 114.839 1.00 15.62 313 CYS C O 1
ATOM 14337 N N . TRP I 3 314 ? 151.160 137.132 112.656 1.00 13.68 314 TRP C N 1
ATOM 14338 C CA . TRP I 3 314 ? 152.534 136.861 112.249 1.00 13.68 314 TRP C CA 1
ATOM 14339 C C . TRP I 3 314 ? 153.289 138.166 111.994 1.00 13.68 314 TRP C C 1
ATOM 14340 O O . TRP I 3 314 ? 152.737 139.265 112.092 1.00 13.68 314 TRP C O 1
ATOM 14351 N N . LYS I 3 315 ? 154.575 138.035 111.661 1.00 12.56 315 LYS C N 1
ATOM 14352 C CA . LYS I 3 315 ? 155.456 139.181 111.478 1.00 12.56 315 LYS C CA 1
ATOM 14353 C C . LYS I 3 315 ? 156.263 139.015 110.198 1.00 12.56 315 LYS C C 1
ATOM 14354 O O . LYS I 3 315 ? 156.577 137.895 109.784 1.00 12.56 315 LYS C O 1
ATOM 14360 N N . LEU I 3 316 ? 156.617 140.147 109.589 1.00 12.50 316 LEU C N 1
ATOM 14361 C CA . LEU I 3 316 ? 157.354 140.184 108.335 1.00 12.50 316 LEU C CA 1
ATOM 14362 C C . LEU I 3 316 ? 158.640 140.981 108.517 1.00 12.50 316 LEU C C 1
ATOM 14363 O O . LEU I 3 316 ? 158.704 141.907 109.330 1.00 12.50 316 LEU C O 1
ATOM 14368 N N . HIS I 3 317 ? 159.666 140.611 107.751 1.00 14.02 317 HIS C N 1
ATOM 14369 C CA . HIS I 3 317 ? 160.950 141.298 107.771 1.00 14.02 317 HIS C CA 1
ATOM 14370 C C . HIS I 3 317 ? 161.526 141.324 106.364 1.00 14.02 317 HIS C C 1
ATOM 14371 O O . HIS I 3 317 ? 161.415 140.343 105.622 1.00 14.02 317 HIS C O 1
ATOM 14378 N N . THR I 3 318 ? 162.162 142.439 106.011 1.00 17.52 318 THR C N 1
ATOM 14379 C CA . THR I 3 318 ? 162.686 142.651 104.671 1.00 17.52 318 THR C CA 1
ATOM 14380 C C . THR I 3 318 ? 164.147 143.073 104.739 1.00 17.52 318 THR C C 1
ATOM 14381 O O . THR I 3 318 ? 164.645 143.510 105.780 1.00 17.52 318 THR C O 1
ATOM 14385 N N . SER I 3 319 ? 164.829 142.936 103.603 1.00 25.06 319 SER C N 1
ATOM 14386 C CA . SER I 3 319 ? 166.229 143.317 103.473 1.00 25.06 319 SER C CA 1
ATOM 14387 C C . SER I 3 319 ? 166.533 143.507 101.996 1.00 25.06 319 SER C C 1
ATOM 14388 O O . SER I 3 319 ? 165.963 142.800 101.158 1.00 25.06 319 SER C O 1
ATOM 14391 N N . PRO I 3 320 ? 167.405 144.452 101.643 1.00 27.41 320 PRO C N 1
ATOM 14392 C CA . PRO I 3 320 ? 167.720 144.669 100.226 1.00 27.41 320 PRO C CA 1
ATOM 14393 C C . PRO I 3 320 ? 168.348 143.439 99.589 1.00 27.41 320 PRO C C 1
ATOM 14394 O O . PRO I 3 320 ? 169.129 142.716 100.211 1.00 27.41 320 PRO C O 1
ATOM 14398 N N . LEU I 3 321 ? 167.993 143.209 98.326 1.00 36.91 321 LEU C N 1
ATOM 14399 C CA . LEU I 3 321 ? 168.520 142.100 97.531 1.00 36.91 321 LEU C CA 1
ATOM 14400 C C . LEU I 3 321 ? 169.054 142.693 96.231 1.00 36.91 321 LEU C C 1
ATOM 14401 O O . LEU I 3 321 ? 168.275 143.087 95.358 1.00 36.91 321 LEU C O 1
ATOM 14406 N N . CYS I 3 322 ? 170.377 142.765 96.100 1.00 46.74 322 CYS C N 1
ATOM 14407 C CA . CYS I 3 322 ? 171.001 143.393 94.947 1.00 46.74 322 CYS C CA 1
ATOM 14408 C C . CYS I 3 322 ? 172.020 142.464 94.300 1.00 46.74 322 CYS C C 1
ATOM 14409 O O . CYS I 3 322 ? 172.645 141.634 94.966 1.00 46.74 322 CYS C O 1
ATOM 14412 N N . THR I 3 323 ? 172.164 142.604 92.985 1.00 55.02 323 THR C N 1
ATOM 14413 C CA . THR I 3 323 ? 173.153 141.844 92.239 1.00 55.02 323 THR C CA 1
ATOM 14414 C C . THR I 3 323 ? 174.541 142.444 92.430 1.00 55.02 323 THR C C 1
ATOM 14415 O O . THR I 3 323 ? 174.700 143.652 92.623 1.00 55.02 323 THR C O 1
ATOM 14419 N N . THR I 3 324 ? 175.551 141.582 92.382 1.00 63.56 324 THR C N 1
ATOM 14420 C CA . THR I 3 324 ? 176.937 141.993 92.548 1.00 63.56 324 THR C CA 1
ATOM 14421 C C . THR I 3 324 ? 177.619 142.108 91.190 1.00 63.56 324 THR C C 1
ATOM 14422 O O . THR I 3 324 ? 177.318 141.350 90.263 1.00 63.56 324 THR C O 1
ATOM 14426 N N . ASN I 3 325 ? 178.525 143.078 91.074 1.00 68.12 325 ASN C N 1
ATOM 14427 C CA . ASN I 3 325 ? 179.269 143.290 89.843 1.00 68.12 325 ASN C CA 1
ATOM 14428 C C . ASN I 3 325 ? 180.559 144.028 90.166 1.00 68.12 325 ASN C C 1
ATOM 14429 O O . ASN I 3 325 ? 180.667 144.719 91.183 1.00 68.12 325 ASN C O 1
ATOM 14434 N N . THR I 3 326 ? 181.545 143.874 89.280 1.00 74.01 326 THR C N 1
ATOM 14435 C CA . THR I 3 326 ? 182.824 144.550 89.468 1.00 74.01 326 THR C CA 1
ATOM 14436 C C . THR I 3 326 ? 182.744 146.035 89.136 1.00 74.01 326 THR C C 1
ATOM 14437 O O . THR I 3 326 ? 183.510 146.830 89.692 1.00 74.01 326 THR C O 1
ATOM 14441 N N . LYS I 3 327 ? 181.837 146.426 88.244 1.00 69.36 327 LYS C N 1
ATOM 14442 C CA . LYS I 3 327 ? 181.691 147.826 87.871 1.00 69.36 327 LYS C CA 1
ATOM 14443 C C . LYS I 3 327 ? 180.926 148.578 88.952 1.00 69.36 327 LYS C C 1
ATOM 14444 O O . LYS I 3 327 ? 179.874 148.123 89.413 1.00 69.36 327 LYS C O 1
ATOM 14450 N N . GLU I 3 328 ? 181.456 149.730 89.355 1.00 70.43 328 GLU C N 1
ATOM 14451 C CA . GLU I 3 328 ? 180.829 150.535 90.393 1.00 70.43 328 GLU C CA 1
ATOM 14452 C C . GLU I 3 328 ? 179.731 151.406 89.794 1.00 70.43 328 GLU C C 1
ATOM 14453 O O . GLU I 3 328 ? 179.924 152.036 88.749 1.00 70.43 328 GLU C O 1
ATOM 14459 N N . GLY I 3 329 ? 178.578 151.441 90.461 1.00 70.96 329 GLY C N 1
ATOM 14460 C CA . GLY I 3 329 ? 177.463 152.269 90.063 1.00 70.96 329 GLY C CA 1
ATOM 14461 C C . GLY I 3 329 ? 176.345 151.537 89.349 1.00 70.96 329 GLY C C 1
ATOM 14462 O O . GLY I 3 329 ? 175.217 152.041 89.319 1.00 70.96 329 GLY C O 1
ATOM 14463 N N . SER I 3 330 ? 176.624 150.369 88.774 1.00 64.82 330 SER C N 1
ATOM 14464 C CA . SER I 3 330 ? 175.595 149.578 88.098 1.00 64.82 330 SER C CA 1
ATOM 14465 C C . SER I 3 330 ? 175.101 148.476 89.035 1.00 64.82 330 SER C C 1
ATOM 14466 O O . SER I 3 330 ? 175.419 147.295 88.891 1.00 64.82 330 SER C O 1
ATOM 14469 N N . ASN I 3 331 ? 174.302 148.893 90.014 1.00 64.96 331 ASN C N 1
ATOM 14470 C CA . ASN I 3 331 ? 173.786 147.989 91.038 1.00 64.96 331 ASN C CA 1
ATOM 14471 C C . ASN I 3 331 ? 172.302 148.248 91.279 1.00 64.96 331 ASN C C 1
ATOM 14472 O O . ASN I 3 331 ? 171.841 148.348 92.417 1.00 64.96 331 ASN C O 1
ATOM 14477 N N . ILE I 3 332 ? 171.533 148.372 90.193 1.00 60.31 332 ILE C N 1
ATOM 14478 C CA . ILE I 3 332 ? 170.088 148.504 90.323 1.00 60.31 332 ILE C CA 1
ATOM 14479 C C . ILE I 3 332 ? 169.517 147.241 90.954 1.00 60.31 332 ILE C C 1
ATOM 14480 O O . ILE I 3 332 ? 169.924 146.119 90.626 1.00 60.31 332 ILE C O 1
ATOM 14485 N N . CYS I 3 333 ? 168.587 147.419 91.887 1.00 58.08 333 CYS C N 1
ATOM 14486 C CA . CYS I 3 333 ? 168.025 146.279 92.604 1.00 58.08 333 CYS C CA 1
ATOM 14487 C C . CYS I 3 333 ? 166.672 146.661 93.195 1.00 58.08 333 CYS C C 1
ATOM 14488 O O . CYS I 3 333 ? 166.074 147.677 92.825 1.00 58.08 333 CYS C O 1
ATOM 14491 N N . LEU I 3 334 ? 166.192 145.833 94.122 1.00 43.09 334 LEU C N 1
ATOM 14492 C CA . LEU I 3 334 ? 164.816 145.868 94.593 1.00 43.09 334 LEU C CA 1
ATOM 14493 C C . LEU I 3 334 ? 164.787 145.682 96.104 1.00 43.09 334 LEU C C 1
ATOM 14494 O O . LEU I 3 334 ? 165.652 145.016 96.678 1.00 43.09 334 LEU C O 1
ATOM 14499 N N . THR I 3 335 ? 163.781 146.278 96.742 1.00 42.27 335 THR C N 1
ATOM 14500 C CA . THR I 3 335 ? 163.603 146.169 98.184 1.00 42.27 335 THR C CA 1
ATOM 14501 C C . THR I 3 335 ? 162.114 146.260 98.498 1.00 42.27 335 THR C C 1
ATOM 14502 O O . THR I 3 335 ? 161.335 146.806 97.713 1.00 42.27 335 THR C O 1
ATOM 14506 N N . ARG I 3 336 ? 161.727 145.713 99.646 1.00 29.29 336 ARG C N 1
ATOM 14507 C CA . ARG I 3 336 ? 160.339 145.697 100.085 1.00 29.29 336 ARG C CA 1
ATOM 14508 C C . ARG I 3 336 ? 160.079 146.794 101.114 1.00 29.29 336 ARG C C 1
ATOM 14509 O O . ARG I 3 336 ? 160.992 147.278 101.789 1.00 29.29 336 ARG C O 1
ATOM 14517 N N . THR I 3 337 ? 158.810 147.182 101.223 1.00 29.85 337 THR C N 1
ATOM 14518 C CA . THR I 3 337 ? 158.343 148.185 102.180 1.00 29.85 337 THR C CA 1
ATOM 14519 C C . THR I 3 337 ? 157.115 147.687 102.920 1.00 29.85 337 THR C C 1
ATOM 14520 O O . THR I 3 337 ? 156.095 148.372 103.019 1.00 29.85 337 THR C O 1
ATOM 14524 N N . ASP I 3 338 ? 157.191 146.476 103.455 1.00 20.95 338 ASP C N 1
ATOM 14525 C CA . ASP I 3 338 ? 156.089 145.904 104.213 1.00 20.95 338 ASP C CA 1
ATOM 14526 C C . ASP I 3 338 ? 156.545 145.513 105.612 1.00 20.95 338 ASP C C 1
ATOM 14527 O O . ASP I 3 338 ? 156.178 144.461 106.140 1.00 20.95 338 ASP C O 1
ATOM 14532 N N . ARG I 3 339 ? 157.361 146.366 106.226 1.00 16.19 339 ARG C N 1
ATOM 14533 C CA . ARG I 3 339 ? 157.755 146.158 107.609 1.00 16.19 339 ARG C CA 1
ATOM 14534 C C . ARG I 3 339 ? 156.555 146.334 108.532 1.00 16.19 339 ARG C C 1
ATOM 14535 O O . ARG I 3 339 ? 155.512 146.872 108.150 1.00 16.19 339 ARG C O 1
ATOM 14543 N N . GLY I 3 340 ? 156.712 145.875 109.761 1.00 14.59 340 GLY C N 1
ATOM 14544 C CA . GLY I 3 340 ? 155.662 145.964 110.750 1.00 14.59 340 GLY C CA 1
ATOM 14545 C C . GLY I 3 340 ? 154.954 144.636 110.936 1.00 14.59 340 GLY C C 1
ATOM 14546 O O . GLY I 3 340 ? 155.393 143.582 110.467 1.00 14.59 340 GLY C O 1
ATOM 14547 N N . TRP I 3 341 ? 153.829 144.705 111.641 1.00 12.17 341 TRP C N 1
ATOM 14548 C CA . TRP I 3 341 ? 153.060 143.529 112.025 1.00 12.17 341 TRP C CA 1
ATOM 14549 C C . TRP I 3 341 ? 151.849 143.392 111.108 1.00 12.17 341 TRP C C 1
ATOM 14550 O O . TRP I 3 341 ? 150.966 144.258 111.100 1.00 12.17 341 TRP C O 1
ATOM 14561 N N . TYR I 3 342 ? 151.824 142.322 110.317 1.00 14.77 342 TYR C N 1
ATOM 14562 C CA . TYR I 3 342 ? 150.561 141.832 109.786 1.00 14.77 342 TYR C CA 1
ATOM 14563 C C . TYR I 3 342 ? 149.785 141.153 110.907 1.00 14.77 342 TYR C C 1
ATOM 14564 O O . TYR I 3 342 ? 150.367 140.655 111.875 1.00 14.77 342 TYR C O 1
ATOM 14573 N N . CYS I 3 343 ? 148.462 141.113 110.768 1.00 15.95 343 CYS C N 1
ATOM 14574 C CA . CYS I 3 343 ? 147.716 140.370 111.771 1.00 15.95 343 CYS C CA 1
ATOM 14575 C C . CYS I 3 343 ? 146.308 140.141 111.240 1.00 15.95 343 CYS C C 1
ATOM 14576 O O . CYS I 3 343 ? 145.862 140.817 110.308 1.00 15.95 343 CYS C O 1
ATOM 14579 N N . ASP I 3 344 ? 145.608 139.191 111.855 1.00 21.12 344 ASP C N 1
ATOM 14580 C CA . ASP I 3 344 ? 144.300 138.747 111.389 1.00 21.12 344 ASP C CA 1
ATOM 14581 C C . ASP I 3 344 ? 143.210 139.251 112.324 1.00 21.12 344 ASP C C 1
ATOM 14582 O O . ASP I 3 344 ? 143.346 139.161 113.550 1.00 21.12 344 ASP C O 1
ATOM 14587 N N . ASN I 3 345 ? 142.135 139.778 111.743 1.00 25.99 345 ASN C N 1
ATOM 14588 C CA . ASN I 3 345 ? 140.974 140.216 112.505 1.00 25.99 345 ASN C CA 1
ATOM 14589 C C . ASN I 3 345 ? 139.761 140.227 111.587 1.00 25.99 345 ASN C C 1
ATOM 14590 O O . ASN I 3 345 ? 139.860 140.639 110.428 1.00 25.99 345 ASN C O 1
ATOM 14595 N N . ALA I 3 346 ? 138.621 139.780 112.120 1.00 27.84 346 ALA C N 1
ATOM 14596 C CA . ALA I 3 346 ? 137.359 139.742 111.388 1.00 27.84 346 ALA C CA 1
ATOM 14597 C C . ALA I 3 346 ? 137.504 139.014 110.057 1.00 27.84 346 ALA C C 1
ATOM 14598 O O . ALA I 3 346 ? 137.647 137.787 110.025 1.00 27.84 346 ALA C O 1
ATOM 14600 N N . GLY I 3 347 ? 137.472 139.762 108.956 1.00 26.21 347 GLY C N 1
ATOM 14601 C CA . GLY I 3 347 ? 137.618 139.176 107.639 1.00 26.21 347 GLY C CA 1
ATOM 14602 C C . GLY I 3 347 ? 138.637 139.895 106.781 1.00 26.21 347 GLY C C 1
ATOM 14603 O O . GLY I 3 347 ? 139.023 139.404 105.717 1.00 26.21 347 GLY C O 1
ATOM 14604 N N . SER I 3 348 ? 139.082 141.064 107.236 1.00 23.52 348 SER C N 1
ATOM 14605 C CA . SER I 3 348 ? 140.103 141.846 106.554 1.00 23.52 348 SER C CA 1
ATOM 14606 C C . SER I 3 348 ? 141.304 141.994 107.475 1.00 23.52 348 SER C C 1
ATOM 14607 O O . SER I 3 348 ? 141.153 142.373 108.641 1.00 23.52 348 SER C O 1
ATOM 14610 N N . VAL I 3 349 ? 142.495 141.702 106.949 1.00 20.76 349 VAL C N 1
ATOM 14611 C CA . VAL I 3 349 ? 143.695 141.710 107.774 1.00 20.76 349 VAL C CA 1
ATOM 14612 C C . VAL I 3 349 ? 144.065 143.139 108.158 1.00 20.76 349 VAL C C 1
ATOM 14613 O O . VAL I 3 349 ? 143.804 144.104 107.422 1.00 20.76 349 VAL C O 1
ATOM 14617 N N . SER I 3 350 ? 144.659 143.279 109.340 1.00 17.19 350 SER C N 1
ATOM 14618 C CA . SER I 3 350 ? 145.117 144.567 109.830 1.00 17.19 350 SER C CA 1
ATOM 14619 C C . SER I 3 350 ? 146.542 144.816 109.338 1.00 17.19 350 SER C C 1
ATOM 14620 O O . SER I 3 350 ? 147.106 144.026 108.576 1.00 17.19 350 SER C O 1
ATOM 14623 N N . PHE I 3 351 ? 147.140 145.921 109.775 1.00 15.68 351 PHE C N 1
ATOM 14624 C CA . PHE I 3 351 ? 148.480 146.293 109.329 1.00 15.68 351 PHE C CA 1
ATOM 14625 C C . PHE I 3 351 ? 149.012 147.343 110.289 1.00 15.68 351 PHE C C 1
ATOM 14626 O O . PHE I 3 351 ? 148.380 148.391 110.466 1.00 15.68 351 PHE C O 1
ATOM 14634 N N . PHE I 3 352 ? 150.165 147.069 110.897 1.00 14.58 352 PHE C N 1
ATOM 14635 C CA . PHE I 3 352 ? 150.860 148.042 111.740 1.00 14.58 352 PHE C CA 1
ATOM 14636 C C . PHE I 3 352 ? 152.229 148.313 111.133 1.00 14.58 352 PHE C C 1
ATOM 14637 O O . PHE I 3 352 ? 153.159 147.504 111.302 1.00 14.58 352 PHE C O 1
ATOM 14645 N N . PRO I 3 353 ? 152.408 149.429 110.419 1.00 19.08 353 PRO C N 1
ATOM 14646 C CA . PRO I 3 353 ? 153.693 149.643 109.735 1.00 19.08 353 PRO C CA 1
ATOM 14647 C C . PRO I 3 353 ? 154.837 149.961 110.680 1.00 19.08 353 PRO C C 1
ATOM 14648 O O . PRO I 3 353 ? 155.965 149.505 110.452 1.00 19.08 353 PRO C O 1
ATOM 14652 N N . GLN I 3 354 ? 154.584 150.730 111.734 1.00 25.74 354 GLN C N 1
ATOM 14653 C CA . GLN I 3 354 ? 155.634 151.095 112.677 1.00 25.74 354 GLN C CA 1
ATOM 14654 C C . GLN I 3 354 ? 155.917 149.920 113.605 1.00 25.74 354 GLN C C 1
ATOM 14655 O O . GLN I 3 354 ? 154.997 149.366 114.215 1.00 25.74 354 GLN C O 1
ATOM 14661 N N . ALA I 3 355 ? 157.189 149.535 113.705 1.00 30.97 355 ALA C N 1
ATOM 14662 C CA . ALA I 3 355 ? 157.580 148.462 114.608 1.00 30.97 355 ALA C CA 1
ATOM 14663 C C . ALA I 3 355 ? 157.740 148.931 116.047 1.00 30.97 355 ALA C C 1
ATOM 14664 O O . ALA I 3 355 ? 157.904 148.091 116.939 1.00 30.97 355 ALA C O 1
ATOM 14666 N N . GLU I 3 356 ? 157.698 150.238 116.294 1.00 33.02 356 GLU C N 1
ATOM 14667 C CA . GLU I 3 356 ? 157.823 150.790 117.635 1.00 33.02 356 GLU C CA 1
ATOM 14668 C C . GLU I 3 356 ? 156.488 151.209 118.235 1.00 33.02 356 GLU C C 1
ATOM 14669 O O . GLU I 3 356 ? 156.462 151.696 119.369 1.00 33.02 356 GLU C O 1
ATOM 14675 N N . THR I 3 357 ? 155.383 151.034 117.507 1.00 27.13 357 THR C N 1
ATOM 14676 C CA . THR I 3 357 ? 154.079 151.425 118.027 1.00 27.13 357 THR C CA 1
ATOM 14677 C C . THR I 3 357 ? 153.552 150.456 119.076 1.00 27.13 357 THR C C 1
ATOM 14678 O O . THR I 3 357 ? 152.706 150.845 119.888 1.00 27.13 357 THR C O 1
ATOM 14682 N N . CYS I 3 358 ? 154.025 149.211 119.079 1.00 24.85 358 CYS C N 1
ATOM 14683 C CA . CYS I 3 358 ? 153.592 148.235 120.065 1.00 24.85 358 CYS C CA 1
ATOM 14684 C C . CYS I 3 358 ? 154.722 147.252 120.334 1.00 24.85 358 CYS C C 1
ATOM 14685 O O . CYS I 3 358 ? 155.658 147.117 119.541 1.00 24.85 358 CYS C O 1
ATOM 14688 N N . LYS I 3 359 ? 154.618 146.564 121.467 1.00 19.43 359 LYS C N 1
ATOM 14689 C CA . LYS I 3 359 ? 155.692 145.737 121.995 1.00 19.43 359 LYS C CA 1
ATOM 14690 C C . LYS I 3 359 ? 155.238 144.291 122.133 1.00 19.43 359 LYS C C 1
ATOM 14691 O O . LYS I 3 359 ? 154.122 144.020 122.588 1.00 19.43 359 LYS C O 1
ATOM 14697 N N . VAL I 3 360 ? 156.103 143.367 121.727 1.00 19.12 360 VAL C N 1
ATOM 14698 C CA . VAL I 3 360 ? 155.881 141.947 121.979 1.00 19.12 360 VAL C CA 1
ATOM 14699 C C . VAL I 3 360 ? 156.207 141.654 123.439 1.00 19.12 360 VAL C C 1
ATOM 14700 O O . VAL I 3 360 ? 157.204 142.148 123.979 1.00 19.12 360 VAL C O 1
ATOM 14704 N N . GLN I 3 361 ? 155.344 140.880 124.097 1.00 18.00 361 GLN C N 1
ATOM 14705 C CA . GLN I 3 361 ? 155.511 140.610 125.523 1.00 18.00 361 GLN C CA 1
ATOM 14706 C C . GLN I 3 361 ? 154.958 139.227 125.835 1.00 18.00 361 GLN C C 1
ATOM 14707 O O . GLN I 3 361 ? 153.740 139.030 125.824 1.00 18.00 361 GLN C O 1
ATOM 14713 N N . SER I 3 362 ? 155.856 138.281 126.118 1.00 21.57 362 SER C N 1
ATOM 14714 C CA . SER I 3 362 ? 155.498 136.943 126.590 1.00 21.57 362 SER C CA 1
ATOM 14715 C C . SER I 3 362 ? 154.564 136.235 125.605 1.00 21.57 362 SER C C 1
ATOM 14716 O O . SER I 3 362 ? 153.417 135.905 125.917 1.00 21.57 362 SER C O 1
ATOM 14719 N N . ASN I 3 363 ? 155.082 136.016 124.395 1.00 19.24 363 ASN C N 1
ATOM 14720 C CA . ASN I 3 363 ? 154.377 135.278 123.346 1.00 19.24 363 ASN C CA 1
ATOM 14721 C C . ASN I 3 363 ? 153.053 135.945 122.977 1.00 19.24 363 ASN C C 1
ATOM 14722 O O . ASN I 3 363 ? 152.093 135.277 122.587 1.00 19.24 363 ASN C O 1
ATOM 14727 N N . ARG I 3 364 ? 152.989 137.270 123.098 1.00 18.49 364 ARG C N 1
ATOM 14728 C CA . ARG I 3 364 ? 151.801 138.017 122.721 1.00 18.49 364 ARG C CA 1
ATOM 14729 C C . ARG I 3 364 ? 152.223 139.348 122.114 1.00 18.49 364 ARG C C 1
ATOM 14730 O O . ARG I 3 364 ? 153.320 139.850 122.366 1.00 18.49 364 ARG C O 1
ATOM 14738 N N . VAL I 3 365 ? 151.329 139.913 121.306 1.00 13.89 365 VAL C N 1
ATOM 14739 C CA . VAL I 3 365 ? 151.680 141.003 120.403 1.00 13.89 365 VAL C CA 1
ATOM 14740 C C . VAL I 3 365 ? 150.797 142.228 120.648 1.00 13.89 365 VAL C C 1
ATOM 14741 O O . VAL I 3 365 ? 150.442 142.946 119.704 1.00 13.89 365 VAL C O 1
ATOM 14745 N N . PHE I 3 366 ? 150.438 142.474 121.913 1.00 16.73 366 PHE C N 1
ATOM 14746 C CA . PHE I 3 366 ? 149.557 143.577 122.294 1.00 16.73 366 PHE C CA 1
ATOM 14747 C C . PHE I 3 366 ? 149.854 144.831 121.484 1.00 16.73 366 PHE C C 1
ATOM 14748 O O . PHE I 3 366 ? 150.974 145.347 121.508 1.00 16.73 366 PHE C O 1
ATOM 14756 N N . CYS I 3 367 ? 148.846 145.325 120.766 1.00 17.67 367 CYS C N 1
ATOM 14757 C CA . CYS I 3 367 ? 149.066 146.408 119.819 1.00 17.67 367 CYS C CA 1
ATOM 14758 C C . CYS I 3 367 ? 147.811 147.255 119.683 1.00 17.67 367 CYS C C 1
ATOM 14759 O O . CYS I 3 367 ? 146.692 146.736 119.711 1.00 17.67 367 CYS C O 1
ATOM 14762 N N . ASP I 3 368 ? 148.013 148.561 119.536 1.00 18.98 368 ASP C N 1
ATOM 14763 C CA . ASP I 3 368 ? 146.933 149.507 119.326 1.00 18.98 368 ASP C CA 1
ATOM 14764 C C . ASP I 3 368 ? 146.385 149.382 117.906 1.00 18.98 368 ASP C C 1
ATOM 14765 O O . ASP I 3 368 ? 147.059 148.905 116.990 1.00 18.98 368 ASP C O 1
ATOM 14770 N N . THR I 3 369 ? 145.136 149.813 117.735 1.00 15.65 369 THR C N 1
ATOM 14771 C CA . THR I 3 369 ? 144.483 149.812 116.433 1.00 15.65 369 THR C CA 1
ATOM 14772 C C . THR I 3 369 ? 144.290 151.209 115.862 1.00 15.65 369 THR C C 1
ATOM 14773 O O . THR I 3 369 ? 143.783 151.340 114.743 1.00 15.65 369 THR C O 1
ATOM 14777 N N . MET I 3 370 ? 144.675 152.255 116.597 1.00 17.24 370 MET C N 1
ATOM 14778 C CA . MET I 3 370 ? 144.516 153.616 116.090 1.00 17.24 370 MET C CA 1
ATOM 14779 C C . MET I 3 370 ? 145.373 153.850 114.853 1.00 17.24 370 MET C C 1
ATOM 14780 O O . MET I 3 370 ? 144.933 154.499 113.897 1.00 17.24 370 MET C O 1
ATOM 14785 N N . ASN I 3 371 ? 146.598 153.334 114.854 1.00 18.85 371 ASN C N 1
ATOM 14786 C CA . ASN I 3 371 ? 147.506 153.430 113.713 1.00 18.85 371 ASN C CA 1
ATOM 14787 C C . ASN I 3 371 ? 147.592 152.046 113.074 1.00 18.85 371 ASN C C 1
ATOM 14788 O O . ASN I 3 371 ? 148.475 151.247 113.394 1.00 18.85 371 ASN C O 1
ATOM 14793 N N . SER I 3 372 ? 146.665 151.768 112.163 1.00 17.44 372 SER C N 1
ATOM 14794 C CA . SER I 3 372 ? 146.583 150.467 111.514 1.00 17.44 372 SER C CA 1
ATOM 14795 C C . SER I 3 372 ? 145.844 150.627 110.198 1.00 17.44 372 SER C C 1
ATOM 14796 O O . SER I 3 372 ? 145.186 151.642 109.954 1.00 17.44 372 SER C O 1
ATOM 14799 N N . LEU I 3 373 ? 145.957 149.612 109.349 1.00 17.14 373 LEU C N 1
ATOM 14800 C CA . LEU I 3 373 ? 145.299 149.611 108.049 1.00 17.14 373 LEU C CA 1
ATOM 14801 C C . LEU I 3 373 ? 144.248 148.503 107.997 1.00 17.14 373 LEU C C 1
ATOM 14802 O O . LEU I 3 373 ? 144.006 147.793 108.976 1.00 17.14 373 LEU C O 1
ATOM 14807 N N . THR I 3 374 ? 143.618 148.367 106.832 1.00 18.78 374 THR C N 1
ATOM 14808 C CA . THR I 3 374 ? 142.472 147.487 106.619 1.00 18.78 374 THR C CA 1
ATOM 14809 C C . THR I 3 374 ? 142.661 146.681 105.334 1.00 18.78 374 THR C C 1
ATOM 14810 O O . THR I 3 374 ? 141.808 146.661 104.443 1.00 18.78 374 THR C O 1
ATOM 14814 N N . LEU I 3 375 ? 143.814 146.030 105.208 1.00 19.45 375 LEU C N 1
ATOM 14815 C CA . LEU I 3 375 ? 144.137 145.357 103.960 1.00 19.45 375 LEU C CA 1
ATOM 14816 C C . LEU I 3 375 ? 143.233 144.142 103.753 1.00 19.45 375 LEU C C 1
ATOM 14817 O O . LEU I 3 375 ? 142.770 143.529 104.718 1.00 19.45 375 LEU C O 1
ATOM 14822 N N . PRO I 3 376 ? 142.955 143.784 102.502 1.00 25.35 376 PRO C N 1
ATOM 14823 C CA . PRO I 3 376 ? 142.135 142.598 102.238 1.00 25.35 376 PRO C CA 1
ATOM 14824 C C . PRO I 3 376 ? 142.849 141.321 102.654 1.00 25.35 376 PRO C C 1
ATOM 14825 O O . PRO I 3 376 ? 144.076 141.264 102.764 1.00 25.35 376 PRO C O 1
ATOM 14829 N N . SER I 3 377 ? 142.049 140.280 102.887 1.00 29.95 377 SER C N 1
ATOM 14830 C CA . SER I 3 377 ? 142.564 139.001 103.365 1.00 29.95 377 SER C CA 1
ATOM 14831 C C . SER I 3 377 ? 143.384 138.252 102.324 1.00 29.95 377 SER C C 1
ATOM 14832 O O . SER I 3 377 ? 143.823 137.130 102.606 1.00 29.95 377 SER C O 1
ATOM 14835 N N . GLU I 3 378 ? 143.602 138.824 101.142 1.00 38.78 378 GLU C N 1
ATOM 14836 C CA . GLU I 3 378 ? 144.415 138.201 100.108 1.00 38.78 378 GLU C CA 1
ATOM 14837 C C . GLU I 3 378 ? 145.831 138.761 100.063 1.00 38.78 378 GLU C C 1
ATOM 14838 O O . GLU I 3 378 ? 146.563 138.488 99.106 1.00 38.78 378 GLU C O 1
ATOM 14844 N N . VAL I 3 379 ? 146.229 139.545 101.067 1.00 36.68 379 VAL C N 1
ATOM 14845 C CA . VAL I 3 379 ? 147.590 140.065 101.110 1.00 36.68 379 VAL C CA 1
ATOM 14846 C C . VAL I 3 379 ? 148.604 138.956 101.349 1.00 36.68 379 VAL C C 1
ATOM 14847 O O . VAL I 3 379 ? 149.780 139.109 101.001 1.00 36.68 379 VAL C O 1
ATOM 14851 N N . ASN I 3 380 ? 148.180 137.831 101.928 1.00 35.95 380 ASN C N 1
ATOM 14852 C CA . ASN I 3 380 ? 149.088 136.722 102.190 1.00 35.95 380 ASN C CA 1
ATOM 14853 C C . ASN I 3 380 ? 149.253 135.876 100.935 1.00 35.95 380 ASN C C 1
ATOM 14854 O O . ASN I 3 380 ? 149.065 134.654 100.967 1.00 35.95 380 ASN C O 1
ATOM 14859 N N . LEU I 3 381 ? 149.597 136.521 99.821 1.00 42.29 381 LEU C N 1
ATOM 14860 C CA . LEU I 3 381 ? 149.835 135.831 98.560 1.00 42.29 381 LEU C CA 1
ATOM 14861 C C . LEU I 3 381 ? 151.169 136.166 97.913 1.00 42.29 381 LEU C C 1
ATOM 14862 O O . LEU I 3 381 ? 151.683 135.331 97.158 1.00 42.29 381 LEU C O 1
ATOM 14867 N N . CYS I 3 382 ? 151.747 137.337 98.170 1.00 53.12 382 CYS C N 1
ATOM 14868 C CA . CYS I 3 382 ? 153.050 137.671 97.613 1.00 53.12 382 CYS C CA 1
ATOM 14869 C C . CYS I 3 382 ? 154.194 137.260 98.531 1.00 53.12 382 CYS C C 1
ATOM 14870 O O . CYS I 3 382 ? 155.356 137.516 98.202 1.00 53.12 382 CYS C O 1
ATOM 14873 N N . ASN I 3 383 ? 153.894 136.629 99.667 1.00 46.34 383 ASN C N 1
ATOM 14874 C CA . ASN I 3 383 ? 154.934 136.126 100.555 1.00 46.34 383 ASN C CA 1
ATOM 14875 C C . ASN I 3 383 ? 155.593 134.857 100.032 1.00 46.34 383 ASN C C 1
ATOM 14876 O O . ASN I 3 383 ? 156.676 134.501 100.508 1.00 46.34 383 ASN C O 1
ATOM 14881 N N . VAL I 3 384 ? 154.976 134.175 99.071 1.00 51.49 384 VAL C N 1
ATOM 14882 C CA . VAL I 3 384 ? 155.576 132.994 98.460 1.00 51.49 384 VAL C CA 1
ATOM 14883 C C . VAL I 3 384 ? 156.396 133.367 97.232 1.00 51.49 384 VAL C C 1
ATOM 14884 O O . VAL I 3 384 ? 157.546 132.948 97.086 1.00 51.49 384 VAL C O 1
ATOM 14888 N N . ASP I 3 385 ? 155.813 134.164 96.338 1.00 61.72 385 ASP C N 1
ATOM 14889 C CA . ASP I 3 385 ? 156.496 134.647 95.142 1.00 61.72 385 ASP C CA 1
ATOM 14890 C C . ASP I 3 385 ? 155.699 135.819 94.594 1.00 61.72 385 ASP C C 1
ATOM 14891 O O . ASP I 3 385 ? 154.482 135.704 94.421 1.00 61.72 385 ASP C O 1
ATOM 14896 N N . ILE I 3 386 ? 156.366 136.938 94.320 1.00 59.20 386 ILE C N 1
ATOM 14897 C CA . ILE I 3 386 ? 155.658 138.146 93.863 1.00 59.20 386 ILE C CA 1
ATOM 14898 C C . ILE I 3 386 ? 155.573 138.053 92.342 1.00 59.20 386 ILE C C 1
ATOM 14899 O O . ILE I 3 386 ? 156.174 138.822 91.590 1.00 59.20 386 ILE C O 1
ATOM 14904 N N . PHE I 3 387 ? 154.690 137.167 91.882 1.00 70.11 387 PHE C N 1
ATOM 14905 C CA . PHE I 3 387 ? 154.348 136.995 90.469 1.00 70.11 387 PHE C CA 1
ATOM 14906 C C . PHE I 3 387 ? 152.853 136.979 90.203 1.00 70.11 387 PHE C C 1
ATOM 14907 O O . PHE I 3 387 ? 152.447 137.280 89.077 1.00 70.11 387 PHE C O 1
ATOM 14915 N N . ASN I 3 388 ? 152.024 136.641 91.180 1.00 74.44 388 ASN C N 1
ATOM 14916 C CA . ASN I 3 388 ? 150.602 136.431 90.942 1.00 74.44 388 ASN C CA 1
ATOM 14917 C C . ASN I 3 388 ? 149.897 137.766 90.747 1.00 74.44 388 ASN C C 1
ATOM 14918 O O . ASN I 3 388 ? 149.984 138.635 91.626 1.00 74.44 388 ASN C O 1
ATOM 14923 N N . PRO I 3 389 ? 149.187 137.981 89.620 1.00 72.12 389 PRO C N 1
ATOM 14924 C CA . PRO I 3 389 ? 148.434 139.224 89.403 1.00 72.12 389 PRO C CA 1
ATOM 14925 C C . PRO I 3 389 ? 147.165 139.324 90.248 1.00 72.12 389 PRO C C 1
ATOM 14926 O O . PRO I 3 389 ? 146.075 139.587 89.737 1.00 72.12 389 PRO C O 1
ATOM 14930 N N . LYS I 3 390 ? 147.310 139.117 91.555 1.00 70.48 390 LYS C N 1
ATOM 14931 C CA . LYS I 3 390 ? 146.219 139.257 92.512 1.00 70.48 390 LYS C CA 1
ATOM 14932 C C . LYS I 3 390 ? 146.395 140.441 93.446 1.00 70.48 390 LYS C C 1
ATOM 14933 O O . LYS I 3 390 ? 145.443 141.194 93.668 1.00 70.48 390 LYS C O 1
ATOM 14939 N N . TYR I 3 391 ? 147.592 140.626 94.000 1.00 52.22 391 TYR C N 1
ATOM 14940 C CA . TYR I 3 391 ? 147.878 141.770 94.854 1.00 52.22 391 TYR C CA 1
ATOM 14941 C C . TYR I 3 391 ? 149.373 142.052 94.834 1.00 52.22 391 TYR C C 1
ATOM 14942 O O . TYR I 3 391 ? 150.185 141.130 94.959 1.00 52.22 391 TYR C O 1
ATOM 14951 N N . ASP I 3 392 ? 149.726 143.322 94.671 1.00 55.46 392 ASP C N 1
ATOM 14952 C CA . ASP I 3 392 ? 151.111 143.762 94.711 1.00 55.46 392 ASP C CA 1
ATOM 14953 C C . ASP I 3 392 ? 151.432 144.342 96.082 1.00 55.46 392 ASP C C 1
ATOM 14954 O O . ASP I 3 392 ? 150.560 144.888 96.763 1.00 55.46 392 ASP C O 1
ATOM 14959 N N . CYS I 3 393 ? 152.695 144.224 96.483 1.00 47.35 393 CYS C N 1
ATOM 14960 C CA . CYS I 3 393 ? 153.109 144.572 97.839 1.00 47.35 393 CYS C CA 1
ATOM 14961 C C . CYS I 3 393 ? 154.355 145.462 97.836 1.00 47.35 393 CYS C C 1
ATOM 14962 O O . CYS I 3 393 ? 155.344 145.203 98.524 1.00 47.35 393 CYS C O 1
ATOM 14965 N N . LYS I 3 394 ? 154.298 146.537 97.044 1.00 47.09 394 LYS C N 1
ATOM 14966 C CA . LYS I 3 394 ? 155.043 147.779 97.293 1.00 47.09 394 LYS C CA 1
ATOM 14967 C C . LYS I 3 394 ? 156.564 147.576 97.267 1.00 47.09 394 LYS C C 1
ATOM 14968 O O . LYS I 3 394 ? 157.260 147.646 98.283 1.00 47.09 394 LYS C O 1
ATOM 14974 N N . ILE I 3 395 ? 157.054 147.305 96.056 1.00 46.21 395 ILE C N 1
ATOM 14975 C CA . ILE I 3 395 ? 158.486 147.336 95.787 1.00 46.21 395 ILE C CA 1
ATOM 14976 C C . ILE I 3 395 ? 159.071 148.718 96.118 1.00 46.21 395 ILE C C 1
ATOM 14977 O O . ILE I 3 395 ? 158.386 149.746 96.044 1.00 46.21 395 ILE C O 1
ATOM 14982 N N . MET I 3 396 ? 160.354 148.739 96.485 1.00 51.13 396 MET C N 1
ATOM 14983 C CA . MET I 3 396 ? 161.088 149.946 96.883 1.00 51.13 396 MET C CA 1
ATOM 14984 C C . MET I 3 396 ? 162.367 150.061 96.071 1.00 51.13 396 MET C C 1
ATOM 14985 O O . MET I 3 396 ? 163.478 150.075 96.604 1.00 51.13 396 MET C O 1
ATOM 14990 N N . THR I 3 397 ? 162.219 150.033 94.748 1.00 64.40 397 THR C N 1
ATOM 14991 C CA . THR I 3 397 ? 163.365 150.127 93.852 1.00 64.40 397 THR C CA 1
ATOM 14992 C C . THR I 3 397 ? 164.269 151.302 94.221 1.00 64.40 397 THR C C 1
ATOM 14993 O O . THR I 3 397 ? 163.809 152.334 94.716 1.00 64.40 397 THR C O 1
ATOM 14997 N N . SER I 3 398 ? 165.571 151.112 94.016 1.00 64.95 398 SER C N 1
ATOM 14998 C CA . SER I 3 398 ? 166.583 152.124 94.302 1.00 64.95 398 SER C CA 1
ATOM 14999 C C . SER I 3 398 ? 167.831 151.789 93.493 1.00 64.95 398 SER C C 1
ATOM 15000 O O . SER I 3 398 ? 167.863 150.806 92.747 1.00 64.95 398 SER C O 1
ATOM 15003 N N . LYS I 3 399 ? 168.865 152.615 93.654 1.00 64.54 399 LYS C N 1
ATOM 15004 C CA . LYS I 3 399 ? 170.135 152.443 92.957 1.00 64.54 399 LYS C CA 1
ATOM 15005 C C . LYS I 3 399 ? 171.297 152.674 93.915 1.00 64.54 399 LYS C C 1
ATOM 15006 O O . LYS I 3 399 ? 172.270 153.359 93.586 1.00 64.54 399 LYS C O 1
ATOM 15012 N N . THR I 3 400 ? 171.212 152.097 95.112 1.00 60.70 400 THR C N 1
ATOM 15013 C CA . THR I 3 400 ? 172.246 152.238 96.125 1.00 60.70 400 THR C CA 1
ATOM 15014 C C . THR I 3 400 ? 172.694 150.854 96.574 1.00 60.70 400 THR C C 1
ATOM 15015 O O . THR I 3 400 ? 171.893 149.917 96.638 1.00 60.70 400 THR C O 1
ATOM 15019 N N . ASP I 3 401 ? 173.986 150.731 96.872 1.00 52.50 401 ASP C N 1
ATOM 15020 C CA . ASP I 3 401 ? 174.585 149.467 97.297 1.00 52.50 401 ASP C CA 1
ATOM 15021 C C . ASP I 3 401 ? 175.300 149.693 98.626 1.00 52.50 401 ASP C C 1
ATOM 15022 O O . ASP I 3 401 ? 176.425 150.200 98.654 1.00 52.50 401 ASP C O 1
ATOM 15027 N N . VAL I 3 402 ? 174.648 149.310 99.721 1.00 38.77 402 VAL C N 1
ATOM 15028 C CA . VAL I 3 402 ? 175.214 149.430 101.060 1.00 38.77 402 VAL C CA 1
ATOM 15029 C C . VAL I 3 402 ? 174.915 148.147 101.822 1.00 38.77 402 VAL C C 1
ATOM 15030 O O . VAL I 3 402 ? 173.782 147.653 101.807 1.00 38.77 402 VAL C O 1
ATOM 15034 N N . SER I 3 403 ? 175.934 147.605 102.486 1.00 26.86 403 SER C N 1
ATOM 15035 C CA . SER I 3 403 ? 175.760 146.389 103.269 1.00 26.86 403 SER C CA 1
ATOM 15036 C C . SER I 3 403 ? 174.923 146.667 104.513 1.00 26.86 403 SER C C 1
ATOM 15037 O O . SER I 3 403 ? 174.930 147.773 105.060 1.00 26.86 403 SER C O 1
ATOM 15040 N N . SER I 3 404 ? 174.202 145.644 104.964 1.00 21.25 404 SER C N 1
ATOM 15041 C CA . SER I 3 404 ? 173.305 145.797 106.101 1.00 21.25 404 SER C CA 1
ATOM 15042 C C . SER I 3 404 ? 173.054 144.434 106.732 1.00 21.25 404 SER C C 1
ATOM 15043 O O . SER I 3 404 ? 173.384 143.389 106.165 1.00 21.25 404 SER C O 1
ATOM 15046 N N . SER I 3 405 ? 172.464 144.462 107.924 1.00 14.99 405 SER C N 1
ATOM 15047 C CA . SER I 3 405 ? 172.103 143.245 108.635 1.00 14.99 405 SER C CA 1
ATOM 15048 C C . SER I 3 405 ? 170.870 143.518 109.482 1.00 14.99 405 SER C C 1
ATOM 15049 O O . SER I 3 405 ? 170.734 144.599 110.062 1.00 14.99 405 SER C O 1
ATOM 15052 N N . VAL I 3 406 ? 169.977 142.534 109.549 1.00 13.82 406 VAL C N 1
ATOM 15053 C CA . VAL I 3 406 ? 168.749 142.630 110.328 1.00 13.82 406 VAL C CA 1
ATOM 15054 C C . VAL I 3 406 ? 168.640 141.402 111.219 1.00 13.82 406 VAL C C 1
ATOM 15055 O O . VAL I 3 406 ? 169.028 140.295 110.826 1.00 13.82 406 VAL C O 1
ATOM 15059 N N . ILE I 3 407 ? 168.125 141.606 112.431 1.00 11.80 407 ILE C N 1
ATOM 15060 C CA . ILE I 3 407 ? 168.009 140.540 113.417 1.00 11.80 407 ILE C CA 1
ATOM 15061 C C . ILE I 3 407 ? 166.535 140.252 113.666 1.00 11.80 407 ILE C C 1
ATOM 15062 O O . ILE I 3 407 ? 165.875 140.960 114.435 1.00 11.80 407 ILE C O 1
ATOM 15067 N N . THR I 3 408 ? 166.004 139.219 113.016 1.00 13.19 408 THR C N 1
ATOM 15068 C CA . THR I 3 408 ? 164.614 138.849 113.227 1.00 13.19 408 THR C CA 1
ATOM 15069 C C . THR I 3 408 ? 164.464 138.141 114.574 1.00 13.19 408 THR C C 1
ATOM 15070 O O . THR I 3 408 ? 165.421 137.982 115.338 1.00 13.19 408 THR C O 1
ATOM 15074 N N . SER I 3 409 ? 163.235 137.712 114.869 1.00 14.89 409 SER C N 1
ATOM 15075 C CA . SER I 3 409 ? 162.919 137.196 116.197 1.00 14.89 409 SER C CA 1
ATOM 15076 C C . SER I 3 409 ? 163.659 135.906 116.529 1.00 14.89 409 SER C C 1
ATOM 15077 O O . SER I 3 409 ? 163.785 135.569 117.711 1.00 14.89 409 SER C O 1
ATOM 15080 N N . LEU I 3 410 ? 164.154 135.178 115.528 1.00 13.81 410 LEU C N 1
ATOM 15081 C CA . LEU I 3 410 ? 164.804 133.899 115.798 1.00 13.81 410 LEU C CA 1
ATOM 15082 C C . LEU I 3 410 ? 166.146 133.784 115.084 1.00 13.81 410 LEU C C 1
ATOM 15083 O O . LEU I 3 410 ? 167.032 133.054 115.539 1.00 13.81 410 LEU C O 1
ATOM 15088 N N . GLY I 3 411 ? 166.311 134.497 113.973 1.00 14.02 411 GLY C N 1
ATOM 15089 C CA . GLY I 3 411 ? 167.526 134.388 113.187 1.00 14.02 411 GLY C CA 1
ATOM 15090 C C . GLY I 3 411 ? 168.107 135.717 112.750 1.00 14.02 411 GLY C C 1
ATOM 15091 O O . GLY I 3 411 ? 167.727 136.769 113.271 1.00 14.02 411 GLY C O 1
ATOM 15092 N N . ALA I 3 412 ? 169.040 135.680 111.800 1.00 12.14 412 ALA C N 1
ATOM 15093 C CA . ALA I 3 412 ? 169.688 136.879 111.290 1.00 12.14 412 ALA C CA 1
ATOM 15094 C C . ALA I 3 412 ? 169.769 136.820 109.771 1.00 12.14 412 ALA C C 1
ATOM 15095 O O . ALA I 3 412 ? 169.991 135.751 109.192 1.00 12.14 412 ALA C O 1
ATOM 15097 N N . ILE I 3 413 ? 169.580 137.972 109.130 1.00 13.66 413 ILE C N 1
ATOM 15098 C CA . ILE I 3 413 ? 169.694 138.106 107.682 1.00 13.66 413 ILE C CA 1
ATOM 15099 C C . ILE I 3 413 ? 170.763 139.150 107.400 1.00 13.66 413 ILE C C 1
ATOM 15100 O O . ILE I 3 413 ? 170.675 140.283 107.888 1.00 13.66 413 ILE C O 1
ATOM 15105 N N . VAL I 3 414 ? 171.767 138.780 106.610 1.00 16.62 414 VAL C N 1
ATOM 15106 C CA . VAL I 3 414 ? 172.893 139.662 106.317 1.00 16.62 414 VAL C CA 1
ATOM 15107 C C . VAL I 3 414 ? 172.949 139.890 104.816 1.00 16.62 414 VAL C C 1
ATOM 15108 O O . VAL I 3 414 ? 173.089 138.933 104.044 1.00 16.62 414 VAL C O 1
ATOM 15112 N N . SER I 3 415 ? 172.847 141.152 104.399 1.00 22.73 415 SER C N 1
ATOM 15113 C CA . SER I 3 415 ? 173.011 141.543 103.004 1.00 22.73 415 SER C CA 1
ATOM 15114 C C . SER I 3 415 ? 174.400 142.156 102.873 1.00 22.73 415 SER C C 1
ATOM 15115 O O . SER I 3 415 ? 174.624 143.296 103.293 1.00 22.73 415 SER C O 1
ATOM 15118 N N . CYS I 3 416 ? 175.322 141.396 102.293 1.00 29.99 416 CYS C N 1
ATOM 15119 C CA . CYS I 3 416 ? 176.735 141.736 102.256 1.00 29.99 416 CYS C CA 1
ATOM 15120 C C . CYS I 3 416 ? 177.135 142.017 100.814 1.00 29.99 416 CYS C C 1
ATOM 15121 O O . CYS I 3 416 ? 176.900 141.185 99.928 1.00 29.99 416 CYS C O 1
ATOM 15124 N N . TYR I 3 417 ? 177.726 143.188 100.582 1.00 36.43 417 TYR C N 1
ATOM 15125 C CA . TYR I 3 417 ? 178.042 143.642 99.237 1.00 36.43 417 TYR C CA 1
ATOM 15126 C C . TYR I 3 417 ? 179.424 144.278 99.221 1.00 36.43 417 TYR C C 1
ATOM 15127 O O . TYR I 3 417 ? 179.962 144.675 100.258 1.00 36.43 417 TYR C O 1
ATOM 15136 N N . GLY I 3 418 ? 179.990 144.375 98.020 1.00 39.71 418 GLY C N 1
ATOM 15137 C CA . GLY I 3 418 ? 181.250 145.081 97.850 1.00 39.71 418 GLY C CA 1
ATOM 15138 C C . GLY I 3 418 ? 182.408 144.373 98.528 1.00 39.71 418 GLY C C 1
ATOM 15139 O O . GLY I 3 418 ? 182.437 143.143 98.653 1.00 39.71 418 GLY C O 1
ATOM 15140 N N . LYS I 3 419 ? 183.380 145.166 98.974 1.00 41.45 419 LYS C N 1
ATOM 15141 C CA . LYS I 3 419 ? 184.591 144.657 99.601 1.00 41.45 419 LYS C CA 1
ATOM 15142 C C . LYS I 3 419 ? 184.493 144.597 101.119 1.00 41.45 419 LYS C C 1
ATOM 15143 O O . LYS I 3 419 ? 185.477 144.235 101.774 1.00 41.45 419 LYS C O 1
ATOM 15149 N N . THR I 3 420 ? 183.346 144.948 101.692 1.00 36.89 420 THR C N 1
ATOM 15150 C CA . THR I 3 420 ? 183.186 144.908 103.138 1.00 36.89 420 THR C CA 1
ATOM 15151 C C . THR I 3 420 ? 183.250 143.472 103.644 1.00 36.89 420 THR C C 1
ATOM 15152 O O . THR I 3 420 ? 182.736 142.548 103.008 1.00 36.89 420 THR C O 1
ATOM 15156 N N . LYS I 3 421 ? 183.886 143.289 104.797 1.00 34.39 421 LYS C N 1
ATOM 15157 C CA . LYS I 3 421 ? 184.050 141.974 105.402 1.00 34.39 421 LYS C CA 1
ATOM 15158 C C . LYS I 3 421 ? 182.892 141.701 106.352 1.00 34.39 421 LYS C C 1
ATOM 15159 O O . LYS I 3 421 ? 182.579 142.529 107.213 1.00 34.39 421 LYS C O 1
ATOM 15165 N N . CYS I 3 422 ? 182.262 140.540 106.188 1.00 32.64 422 CYS C N 1
ATOM 15166 C CA . CYS I 3 422 ? 181.081 140.160 106.954 1.00 32.64 422 CYS C CA 1
ATOM 15167 C C . CYS I 3 422 ? 181.211 138.701 107.367 1.00 32.64 422 CYS C C 1
ATOM 15168 O O . CYS I 3 422 ? 181.336 137.821 106.509 1.00 32.64 422 CYS C O 1
ATOM 15171 N N . THR I 3 423 ? 181.190 138.446 108.675 1.00 30.78 423 THR C N 1
ATOM 15172 C CA . THR I 3 423 ? 181.393 137.100 109.197 1.00 30.78 423 THR C CA 1
ATOM 15173 C C . THR I 3 423 ? 180.531 136.860 110.428 1.00 30.78 423 THR C C 1
ATOM 15174 O O . THR I 3 423 ? 180.322 137.763 111.243 1.00 30.78 423 THR C O 1
ATOM 15178 N N . ALA I 3 424 ? 180.047 135.628 110.562 1.00 28.89 424 ALA C N 1
ATOM 15179 C CA . ALA I 3 424 ? 179.442 135.187 111.806 1.00 28.89 424 ALA C CA 1
ATOM 15180 C C . ALA I 3 424 ? 180.529 134.725 112.774 1.00 28.89 424 ALA C C 1
ATOM 15181 O O . ALA I 3 424 ? 181.698 134.571 112.409 1.00 28.89 424 ALA C O 1
ATOM 15183 N N . SER I 3 425 ? 180.137 134.503 114.025 1.00 33.44 425 SER C N 1
ATOM 15184 C CA . SER I 3 425 ? 181.087 134.093 115.048 1.00 33.44 425 SER C CA 1
ATOM 15185 C C . SER I 3 425 ? 180.394 133.155 116.027 1.00 33.44 425 SER C C 1
ATOM 15186 O O . SER I 3 425 ? 179.212 132.831 115.882 1.00 33.44 425 SER C O 1
ATOM 15189 N N . ASN I 3 426 ? 181.149 132.718 117.032 1.00 45.68 426 ASN C N 1
ATOM 15190 C CA . ASN I 3 426 ? 180.645 131.809 118.049 1.00 45.68 426 ASN C CA 1
ATOM 15191 C C . ASN I 3 426 ? 181.448 132.021 119.323 1.00 45.68 426 ASN C C 1
ATOM 15192 O O . ASN I 3 426 ? 182.538 132.599 119.305 1.00 45.68 426 ASN C O 1
ATOM 15197 N N . LYS I 3 427 ? 180.896 131.542 120.437 1.00 53.42 427 LYS C N 1
ATOM 15198 C CA . LYS I 3 427 ? 181.538 131.703 121.734 1.00 53.42 427 LYS C CA 1
ATOM 15199 C C . LYS I 3 427 ? 182.677 130.718 121.964 1.00 53.42 427 LYS C C 1
ATOM 15200 O O . LYS I 3 427 ? 183.472 130.922 122.887 1.00 53.42 427 LYS C O 1
ATOM 15206 N N . ASN I 3 428 ? 182.785 129.664 121.152 1.00 55.60 428 ASN C N 1
ATOM 15207 C CA . ASN I 3 428 ? 183.812 128.655 121.368 1.00 55.60 428 ASN C CA 1
ATOM 15208 C C . ASN I 3 428 ? 184.526 128.207 120.101 1.00 55.60 428 ASN C C 1
ATOM 15209 O O . ASN I 3 428 ? 185.443 127.385 120.196 1.00 55.60 428 ASN C O 1
ATOM 15214 N N . ARG I 3 429 ? 184.149 128.711 118.923 1.00 56.34 429 ARG C N 1
ATOM 15215 C CA . ARG I 3 429 ? 184.782 128.298 117.677 1.00 56.34 429 ARG C CA 1
ATOM 15216 C C . ARG I 3 429 ? 185.229 129.477 116.819 1.00 56.34 429 ARG C C 1
ATOM 15217 O O . ARG I 3 429 ? 185.697 129.263 115.695 1.00 56.34 429 ARG C O 1
ATOM 15225 N N . GLY I 3 430 ? 185.110 130.704 117.318 1.00 51.01 430 GLY C N 1
ATOM 15226 C CA . GLY I 3 430 ? 185.547 131.858 116.547 1.00 51.01 430 GLY C CA 1
ATOM 15227 C C . GLY I 3 430 ? 184.751 132.012 115.266 1.00 51.01 430 GLY C C 1
ATOM 15228 O O . GLY I 3 430 ? 183.516 131.933 115.259 1.00 51.01 430 GLY C O 1
ATOM 15229 N N . ILE I 3 431 ? 185.463 132.233 114.162 1.00 46.62 431 ILE C N 1
ATOM 15230 C CA . ILE I 3 431 ? 184.816 132.416 112.868 1.00 46.62 431 ILE C CA 1
ATOM 15231 C C . ILE I 3 431 ? 184.232 131.090 112.402 1.00 46.62 431 ILE C C 1
ATOM 15232 O O . ILE I 3 431 ? 184.905 130.052 112.428 1.00 46.62 431 ILE C O 1
ATOM 15237 N N . ILE I 3 432 ? 182.971 131.118 111.976 1.00 41.47 432 ILE C N 1
ATOM 15238 C CA . ILE I 3 432 ? 182.292 129.910 111.528 1.00 41.47 432 ILE C CA 1
ATOM 15239 C C . ILE I 3 432 ? 181.717 130.034 110.122 1.00 41.47 432 ILE C C 1
ATOM 15240 O O . ILE I 3 432 ? 181.400 129.001 109.508 1.00 41.47 432 ILE C O 1
ATOM 15245 N N . LYS I 3 433 ? 181.577 131.239 109.572 1.00 36.06 433 LYS C N 1
ATOM 15246 C CA . LYS I 3 433 ? 181.030 131.409 108.235 1.00 36.06 433 LYS C CA 1
ATOM 15247 C C . LYS I 3 433 ? 181.717 132.581 107.547 1.00 36.06 433 LYS C C 1
ATOM 15248 O O . LYS I 3 433 ? 182.312 133.449 108.190 1.00 36.06 433 LYS C O 1
ATOM 15254 N N . THR I 3 434 ? 181.624 132.589 106.216 1.00 33.64 434 THR C N 1
ATOM 15255 C CA . THR I 3 434 ? 182.360 133.517 105.365 1.00 33.64 434 THR C CA 1
ATOM 15256 C C . THR I 3 434 ? 181.416 134.099 104.309 1.00 33.64 434 THR C C 1
ATOM 15257 O O . THR I 3 434 ? 181.664 134.015 103.109 1.00 33.64 434 THR C O 1
ATOM 15261 N N . PHE I 3 435 ? 180.290 134.649 104.776 1.00 32.06 435 PHE C N 1
ATOM 15262 C CA . PHE I 3 435 ? 179.210 135.149 103.924 1.00 32.06 435 PHE C CA 1
ATOM 15263 C C . PHE I 3 435 ? 179.735 135.819 102.660 1.00 32.06 435 PHE C C 1
ATOM 15264 O O . PHE I 3 435 ? 180.591 136.705 102.718 1.00 32.06 435 PHE C O 1
ATOM 15272 N N . SER I 3 436 ? 179.212 135.382 101.517 1.00 34.89 436 SER C N 1
ATOM 15273 C CA . SER I 3 436 ? 179.635 135.881 100.219 1.00 34.89 436 SER C CA 1
ATOM 15274 C C . SER I 3 436 ? 178.751 137.056 99.803 1.00 34.89 436 SER C C 1
ATOM 15275 O O . SER I 3 436 ? 178.005 137.619 100.609 1.00 34.89 436 SER C O 1
ATOM 15278 N N . ASN I 3 437 ? 178.833 137.441 98.532 1.00 37.77 437 ASN C N 1
ATOM 15279 C CA . ASN I 3 437 ? 178.028 138.541 98.022 1.00 37.77 437 ASN C CA 1
ATOM 15280 C C . ASN I 3 437 ? 176.549 138.171 98.026 1.00 37.77 437 ASN C C 1
ATOM 15281 O O . ASN I 3 437 ? 176.176 136.998 97.925 1.00 37.77 437 ASN C O 1
ATOM 15286 N N . GLY I 3 438 ? 175.704 139.186 98.144 1.00 32.41 438 GLY C N 1
ATOM 15287 C CA . GLY I 3 438 ? 174.271 138.982 98.196 1.00 32.41 438 GLY C CA 1
ATOM 15288 C C . GLY I 3 438 ? 173.755 138.911 99.618 1.00 32.41 438 GLY C C 1
ATOM 15289 O O . GLY I 3 438 ? 174.432 139.277 100.580 1.00 32.41 438 GLY C O 1
ATOM 15290 N N . CYS I 3 439 ? 172.526 138.423 99.749 1.00 25.61 439 CYS C N 1
ATOM 15291 C CA . CYS I 3 439 ? 171.882 138.312 101.049 1.00 25.61 439 CYS C CA 1
ATOM 15292 C C . CYS I 3 439 ? 171.777 136.847 101.454 1.00 25.61 439 CYS C C 1
ATOM 15293 O O . CYS I 3 439 ? 171.409 135.989 100.645 1.00 25.61 439 CYS C O 1
ATOM 15296 N N . ASP I 3 440 ? 172.121 136.570 102.709 1.00 20.48 440 ASP C N 1
ATOM 15297 C CA . ASP I 3 440 ? 172.122 135.218 103.244 1.00 20.48 440 ASP C CA 1
ATOM 15298 C C . ASP I 3 440 ? 171.433 135.214 104.601 1.00 20.48 440 ASP C C 1
ATOM 15299 O O . ASP I 3 440 ? 171.236 136.259 105.228 1.00 20.48 440 ASP C O 1
ATOM 15304 N N . TYR I 3 441 ? 171.067 134.015 105.045 1.00 15.54 441 TYR C N 1
ATOM 15305 C CA . TYR I 3 441 ? 170.337 133.808 106.288 1.00 15.54 441 TYR C CA 1
ATOM 15306 C C . TYR I 3 441 ? 171.119 132.861 107.184 1.00 15.54 441 TYR C C 1
ATOM 15307 O O . TYR I 3 441 ? 171.554 131.794 106.736 1.00 15.54 441 TYR C O 1
ATOM 15316 N N . VAL I 3 442 ? 171.298 133.248 108.445 1.00 14.60 442 VAL C N 1
ATOM 15317 C CA . VAL I 3 442 ? 171.931 132.402 109.449 1.00 14.60 442 VAL C CA 1
ATOM 15318 C C . VAL I 3 442 ? 170.954 132.222 110.604 1.00 14.60 442 VAL C C 1
ATOM 15319 O O . VAL I 3 442 ? 170.329 133.189 111.054 1.00 14.60 442 VAL C O 1
ATOM 15323 N N . SER I 3 443 ? 170.800 130.982 111.055 1.00 15.78 443 SER C N 1
ATOM 15324 C CA . SER I 3 443 ? 169.835 130.636 112.087 1.00 15.78 443 SER C CA 1
ATOM 15325 C C . SER I 3 443 ? 170.514 130.502 113.444 1.00 15.78 443 SER C C 1
ATOM 15326 O O . SER I 3 443 ? 171.735 130.361 113.547 1.00 15.78 443 SER C O 1
ATOM 15329 N N . ASN I 3 444 ? 169.694 130.544 114.496 1.00 17.03 444 ASN C N 1
ATOM 15330 C CA . ASN I 3 444 ? 170.177 130.429 115.872 1.00 17.03 444 ASN C CA 1
ATOM 15331 C C . ASN I 3 444 ? 170.316 128.947 116.228 1.00 17.03 444 ASN C C 1
ATOM 15332 O O . ASN I 3 444 ? 169.502 128.355 116.940 1.00 17.03 444 ASN C O 1
ATOM 15337 N N . LYS I 3 445 ? 171.382 128.343 115.701 1.00 20.51 445 LYS C N 1
ATOM 15338 C CA . LYS I 3 445 ? 171.684 126.945 115.981 1.00 20.51 445 LYS C CA 1
ATOM 15339 C C . LYS I 3 445 ? 173.171 126.743 116.245 1.00 20.51 445 LYS C C 1
ATOM 15340 O O . LYS I 3 445 ? 173.734 125.705 115.877 1.00 20.51 445 LYS C O 1
ATOM 15346 N N . GLY I 3 446 ? 173.818 127.718 116.878 1.00 24.40 446 GLY C N 1
ATOM 15347 C CA . GLY I 3 446 ? 175.234 127.619 117.165 1.00 24.40 446 GLY C CA 1
ATOM 15348 C C . GLY I 3 446 ? 175.991 128.919 116.991 1.00 24.40 446 GLY C C 1
ATOM 15349 O O . GLY I 3 446 ? 177.199 128.972 117.235 1.00 24.40 446 GLY C O 1
ATOM 15350 N N . VAL I 3 447 ? 175.299 129.974 116.570 1.00 22.03 447 VAL C N 1
ATOM 15351 C CA . VAL I 3 447 ? 175.900 131.287 116.368 1.00 22.03 447 VAL C CA 1
ATOM 15352 C C . VAL I 3 447 ? 175.263 132.273 117.337 1.00 22.03 447 VAL C C 1
ATOM 15353 O O . VAL I 3 447 ? 174.072 132.171 117.655 1.00 22.03 447 VAL C O 1
ATOM 15357 N N . ASP I 3 448 ? 176.073 133.215 117.835 1.00 21.96 448 ASP C N 1
ATOM 15358 C CA . ASP I 3 448 ? 175.575 134.231 118.753 1.00 21.96 448 ASP C CA 1
ATOM 15359 C C . ASP I 3 448 ? 176.181 135.606 118.484 1.00 21.96 448 ASP C C 1
ATOM 15360 O O . ASP I 3 448 ? 176.169 136.462 119.378 1.00 21.96 448 ASP C O 1
ATOM 15365 N N . THR I 3 449 ? 176.699 135.845 117.279 1.00 23.45 449 THR C N 1
ATOM 15366 C CA . THR I 3 449 ? 177.411 137.083 116.979 1.00 23.45 449 THR C CA 1
ATOM 15367 C C . THR I 3 449 ? 177.588 137.259 115.475 1.00 23.45 449 THR C C 1
ATOM 15368 O O . THR I 3 449 ? 178.031 136.332 114.790 1.00 23.45 449 THR C O 1
ATOM 15372 N N . VAL I 3 450 ? 177.251 138.435 114.948 1.00 18.63 450 VAL C N 1
ATOM 15373 C CA . VAL I 3 450 ? 177.402 138.728 113.526 1.00 18.63 450 VAL C CA 1
ATOM 15374 C C . VAL I 3 450 ? 178.129 140.058 113.385 1.00 18.63 450 VAL C C 1
ATOM 15375 O O . VAL I 3 450 ? 177.663 141.080 113.901 1.00 18.63 450 VAL C O 1
ATOM 15379 N N . SER I 3 451 ? 179.258 140.057 112.680 1.00 22.39 451 SER C N 1
ATOM 15380 C CA . SER I 3 451 ? 180.030 141.267 112.441 1.00 22.39 451 SER C CA 1
ATOM 15381 C C . SER I 3 451 ? 179.950 141.622 110.964 1.00 22.39 451 SER C C 1
ATOM 15382 O O . SER I 3 451 ? 180.144 140.758 110.101 1.00 22.39 451 SER C O 1
ATOM 15385 N N . VAL I 3 452 ? 179.648 142.886 110.677 1.00 18.52 452 VAL C N 1
ATOM 15386 C CA . VAL I 3 452 ? 179.576 143.389 109.310 1.00 18.52 452 VAL C CA 1
ATOM 15387 C C . VAL I 3 452 ? 180.433 144.641 109.223 1.00 18.52 452 VAL C C 1
ATOM 15388 O O . VAL I 3 452 ? 180.236 145.584 109.995 1.00 18.52 452 VAL C O 1
ATOM 15392 N N . GLY I 3 453 ? 181.377 144.654 108.285 1.00 21.48 453 GLY C N 1
ATOM 15393 C CA . GLY I 3 453 ? 182.276 145.783 108.166 1.00 21.48 453 GLY C CA 1
ATOM 15394 C C . GLY I 3 453 ? 183.057 146.016 109.443 1.00 21.48 453 GLY C C 1
ATOM 15395 O O . GLY I 3 453 ? 183.974 145.257 109.766 1.00 21.48 453 GLY C O 1
ATOM 15396 N N . ASN I 3 454 ? 182.698 147.066 110.177 1.00 20.66 454 ASN C N 1
ATOM 15397 C CA . ASN I 3 454 ? 183.302 147.372 111.468 1.00 20.66 454 ASN C CA 1
ATOM 15398 C C . ASN I 3 454 ? 182.228 147.615 112.520 1.00 20.66 454 ASN C C 1
ATOM 15399 O O . ASN I 3 454 ? 182.381 148.458 113.409 1.00 20.66 454 ASN C O 1
ATOM 15404 N N . THR I 3 455 ? 181.122 146.876 112.440 1.00 20.37 455 THR C N 1
ATOM 15405 C CA . THR I 3 455 ? 180.066 146.959 113.440 1.00 20.37 455 THR C CA 1
ATOM 15406 C C . THR I 3 455 ? 179.628 145.553 113.825 1.00 20.37 455 THR C C 1
ATOM 15407 O O . THR I 3 455 ? 179.773 144.602 113.050 1.00 20.37 455 THR C O 1
ATOM 15411 N N . LEU I 3 456 ? 179.098 145.433 115.041 1.00 16.51 456 LEU C N 1
ATOM 15412 C CA . LEU I 3 456 ? 178.830 144.150 115.673 1.00 16.51 456 LEU C CA 1
ATOM 15413 C C . LEU I 3 456 ? 177.375 144.076 116.118 1.00 16.51 456 LEU C C 1
ATOM 15414 O O . LEU I 3 456 ? 176.825 145.057 116.629 1.00 16.51 456 LEU C O 1
ATOM 15419 N N . TYR I 3 457 ? 176.753 142.911 115.926 1.00 17.42 457 TYR C N 1
ATOM 15420 C CA . TYR I 3 457 ? 175.381 142.674 116.350 1.00 17.42 457 TYR C CA 1
ATOM 15421 C C . TYR I 3 457 ? 175.286 141.339 117.074 1.00 17.42 457 TYR C C 1
ATOM 15422 O O . TYR I 3 457 ? 176.001 140.382 116.755 1.00 17.42 457 TYR C O 1
ATOM 15431 N N . TYR I 3 458 ? 174.382 141.286 118.048 1.00 17.38 458 TYR C N 1
ATOM 15432 C CA . TYR I 3 458 ? 174.082 140.068 118.787 1.00 17.38 458 TYR C CA 1
ATOM 15433 C C . TYR I 3 458 ? 172.775 139.473 118.279 1.00 17.38 458 TYR C C 1
ATOM 15434 O O . TYR I 3 458 ? 171.845 140.203 117.924 1.00 17.38 458 TYR C O 1
ATOM 15443 N N . VAL I 3 459 ? 172.711 138.145 118.247 1.00 14.11 459 VAL C N 1
ATOM 15444 C CA . VAL I 3 459 ? 171.556 137.420 117.729 1.00 14.11 459 VAL C CA 1
ATOM 15445 C C . VAL I 3 459 ? 170.661 137.020 118.891 1.00 14.11 459 VAL C C 1
ATOM 15446 O O . VAL I 3 459 ? 171.147 136.650 119.968 1.00 14.11 459 VAL C O 1
ATOM 15450 N N . ASN I 3 460 ? 169.348 137.097 118.678 1.00 16.24 460 ASN C N 1
ATOM 15451 C CA . ASN I 3 460 ? 168.398 136.682 119.699 1.00 16.24 460 ASN C CA 1
ATOM 15452 C C . ASN I 3 460 ? 168.506 135.182 119.947 1.00 16.24 460 ASN C C 1
ATOM 15453 O O . ASN I 3 460 ? 168.934 134.414 119.080 1.00 16.24 460 ASN C O 1
ATOM 15458 N N . LYS I 3 461 ? 168.112 134.764 121.148 1.00 17.97 461 LYS C N 1
ATOM 15459 C CA . LYS I 3 461 ? 168.211 133.370 121.569 1.00 17.97 461 LYS C CA 1
ATOM 15460 C C . LYS I 3 461 ? 166.840 132.894 122.027 1.00 17.97 461 LYS C C 1
ATOM 15461 O O . LYS I 3 461 ? 166.342 133.327 123.072 1.00 17.97 461 LYS C O 1
ATOM 15467 N N . GLN I 3 462 ? 166.237 131.999 121.248 1.00 19.86 462 GLN C N 1
ATOM 15468 C CA . GLN I 3 462 ? 164.951 131.401 121.584 1.00 19.86 462 GLN C CA 1
ATOM 15469 C C . GLN I 3 462 ? 164.942 129.967 121.062 1.00 19.86 462 GLN C C 1
ATOM 15470 O O . GLN I 3 462 ? 165.957 129.458 120.579 1.00 19.86 462 GLN C O 1
ATOM 15476 N N . GLU I 3 463 ? 163.788 129.314 121.163 1.00 22.69 463 GLU C N 1
ATOM 15477 C CA . GLU I 3 463 ? 163.616 127.937 120.720 1.00 22.69 463 GLU C CA 1
ATOM 15478 C C . GLU I 3 463 ? 162.592 127.889 119.598 1.00 22.69 463 GLU C C 1
ATOM 15479 O O . GLU I 3 463 ? 161.485 128.423 119.737 1.00 22.69 463 GLU C O 1
ATOM 15485 N N . GLY I 3 464 ? 162.958 127.252 118.493 1.00 19.10 464 GLY C N 1
ATOM 15486 C CA . GLY I 3 464 ? 162.052 127.122 117.368 1.00 19.10 464 GLY C CA 1
ATOM 15487 C C . GLY I 3 464 ? 162.768 126.543 116.172 1.00 19.10 464 GLY C C 1
ATOM 15488 O O . GLY I 3 464 ? 163.994 126.399 116.153 1.00 19.10 464 GLY C O 1
ATOM 15489 N N . LYS I 3 465 ? 161.971 126.209 115.160 1.00 20.25 465 LYS C N 1
ATOM 15490 C CA . LYS I 3 465 ? 162.497 125.643 113.929 1.00 20.25 465 LYS C CA 1
ATOM 15491 C C . LYS I 3 465 ? 163.052 126.750 113.035 1.00 20.25 465 LYS C C 1
ATOM 15492 O O . LYS I 3 465 ? 162.928 127.944 113.322 1.00 20.25 465 LYS C O 1
ATOM 15498 N N . SER I 3 466 ? 163.679 126.346 111.927 1.00 19.24 466 SER C N 1
ATOM 15499 C CA . SER I 3 466 ? 164.229 127.308 110.974 1.00 19.24 466 SER C CA 1
ATOM 15500 C C . SER I 3 466 ? 164.274 126.629 109.606 1.00 19.24 466 SER C C 1
ATOM 15501 O O . SER I 3 466 ? 165.174 125.828 109.342 1.00 19.24 466 SER C O 1
ATOM 15504 N N . LEU I 3 467 ? 163.306 126.955 108.756 1.00 20.55 467 LEU C N 1
ATOM 15505 C CA . LEU I 3 467 ? 163.256 126.414 107.408 1.00 20.55 467 LEU C CA 1
ATOM 15506 C C . LEU I 3 467 ? 164.104 127.261 106.462 1.00 20.55 467 LEU C C 1
ATOM 15507 O O . LEU I 3 467 ? 164.599 128.334 106.815 1.00 20.55 467 LEU C O 1
ATOM 15512 N N . TYR I 3 468 ? 164.270 126.760 105.238 1.00 22.22 468 TYR C N 1
ATOM 15513 C CA . TYR I 3 468 ? 165.074 127.450 104.230 1.00 22.22 468 TYR C CA 1
ATOM 15514 C C . TYR I 3 468 ? 164.548 127.029 102.861 1.00 22.22 468 TYR C C 1
ATOM 15515 O O . TYR I 3 468 ? 164.813 125.911 102.410 1.00 22.22 468 TYR C O 1
ATOM 15524 N N . VAL I 3 469 ? 163.809 127.923 102.212 1.00 25.54 469 VAL C N 1
ATOM 15525 C CA . VAL I 3 469 ? 163.244 127.671 100.892 1.00 25.54 469 VAL C CA 1
ATOM 15526 C C . VAL I 3 469 ? 164.209 128.245 99.862 1.00 25.54 469 VAL C C 1
ATOM 15527 O O . VAL I 3 469 ? 164.358 129.466 99.746 1.00 25.54 469 VAL C O 1
ATOM 15531 N N . LYS I 3 470 ? 164.872 127.366 99.118 1.00 33.48 470 LYS C N 1
ATOM 15532 C CA . LYS I 3 470 ? 165.819 127.804 98.105 1.00 33.48 470 LYS C CA 1
ATOM 15533 C C . LYS I 3 470 ? 165.085 128.343 96.882 1.00 33.48 470 LYS C C 1
ATOM 15534 O O . LYS I 3 470 ? 163.951 127.956 96.587 1.00 33.48 470 LYS C O 1
ATOM 15540 N N . GLY I 3 471 ? 165.747 129.249 96.166 1.00 39.42 471 GLY C N 1
ATOM 15541 C CA . GLY I 3 471 ? 165.169 129.830 94.971 1.00 39.42 471 GLY C CA 1
ATOM 15542 C C . GLY I 3 471 ? 166.173 130.577 94.118 1.00 39.42 471 GLY C C 1
ATOM 15543 O O . GLY I 3 471 ? 167.341 130.185 94.033 1.00 39.42 471 GLY C O 1
ATOM 15544 N N . GLU I 3 472 ? 165.728 131.661 93.481 1.00 41.14 472 GLU C N 1
ATOM 15545 C CA . GLU I 3 472 ? 166.576 132.465 92.615 1.00 41.14 472 GLU C CA 1
ATOM 15546 C C . GLU I 3 472 ? 166.169 133.924 92.795 1.00 41.14 472 GLU C C 1
ATOM 15547 O O . GLU I 3 472 ? 164.963 134.229 92.815 1.00 41.14 472 GLU C O 1
ATOM 15553 N N . PRO I 3 473 ? 167.129 134.838 92.945 1.00 40.85 473 PRO C N 1
ATOM 15554 C CA . PRO I 3 473 ? 166.777 136.259 93.065 1.00 40.85 473 PRO C CA 1
ATOM 15555 C C . PRO I 3 473 ? 166.034 136.755 91.834 1.00 40.85 473 PRO C C 1
ATOM 15556 O O . PRO I 3 473 ? 166.338 136.372 90.703 1.00 40.85 473 PRO C O 1
ATOM 15560 N N . ILE I 3 474 ? 165.046 137.621 92.069 1.00 43.00 474 ILE C N 1
ATOM 15561 C CA . ILE I 3 474 ? 164.220 138.126 90.979 1.00 43.00 474 ILE C CA 1
ATOM 15562 C C . ILE I 3 474 ? 164.868 139.296 90.250 1.00 43.00 474 ILE C C 1
ATOM 15563 O O . ILE I 3 474 ? 164.444 139.630 89.137 1.00 43.00 474 ILE C O 1
ATOM 15568 N N . ILE I 3 475 ? 165.875 139.936 90.849 1.00 47.22 475 ILE C N 1
ATOM 15569 C CA . ILE I 3 475 ? 166.543 141.044 90.174 1.00 47.22 475 ILE C CA 1
ATOM 15570 C C . ILE I 3 475 ? 167.276 140.556 88.931 1.00 47.22 475 ILE C C 1
ATOM 15571 O O . ILE I 3 475 ? 167.384 141.287 87.938 1.00 47.22 475 ILE C O 1
ATOM 15576 N N . ASN I 3 476 ? 167.774 139.317 88.950 1.00 49.06 476 ASN C N 1
ATOM 15577 C CA . ASN I 3 476 ? 168.435 138.770 87.771 1.00 49.06 476 ASN C CA 1
ATOM 15578 C C . ASN I 3 476 ? 167.468 138.627 86.603 1.00 49.06 476 ASN C C 1
ATOM 15579 O O . ASN I 3 476 ? 167.887 138.699 85.442 1.00 49.06 476 ASN C O 1
ATOM 15584 N N . PHE I 3 477 ? 166.180 138.418 86.886 1.00 51.21 477 PHE C N 1
ATOM 15585 C CA . PHE I 3 477 ? 165.190 138.338 85.817 1.00 51.21 477 PHE C CA 1
ATOM 15586 C C . PHE I 3 477 ? 165.072 139.663 85.074 1.00 51.21 477 PHE C C 1
ATOM 15587 O O . PHE I 3 477 ? 164.966 139.685 83.842 1.00 51.21 477 PHE C O 1
ATOM 15595 N N . TYR I 3 478 ? 165.085 140.776 85.804 1.00 50.96 478 TYR C N 1
ATOM 15596 C CA . TYR I 3 478 ? 164.991 142.085 85.174 1.00 50.96 478 TYR C CA 1
ATOM 15597 C C . TYR I 3 478 ? 166.250 142.390 84.372 1.00 50.96 478 TYR C C 1
ATOM 15598 O O . TYR I 3 478 ? 167.371 142.139 84.823 1.00 50.96 478 TYR C O 1
ATOM 15607 N N . ASP I 3 479 ? 166.059 142.934 83.177 1.00 61.42 479 ASP C N 1
ATOM 15608 C CA . ASP I 3 479 ? 167.180 143.271 82.309 1.00 61.42 479 ASP C CA 1
ATOM 15609 C C . ASP I 3 479 ? 167.687 144.672 82.626 1.00 61.42 479 ASP C C 1
ATOM 15610 O O . ASP I 3 479 ? 166.894 145.621 82.624 1.00 61.42 479 ASP C O 1
ATOM 15615 N N . PRO I 3 480 ? 168.980 144.850 82.905 1.00 63.19 480 PRO C N 1
ATOM 15616 C CA . PRO I 3 480 ? 169.495 146.195 83.200 1.00 63.19 480 PRO C CA 1
ATOM 15617 C C . PRO I 3 480 ? 169.531 147.102 81.981 1.00 63.19 480 PRO C C 1
ATOM 15618 O O . PRO I 3 480 ? 169.076 146.727 80.894 1.00 63.19 480 PRO C O 1
ATOM 15622 N N . LEU I 3 481 ? 170.055 148.315 82.184 1.00 64.09 481 LEU C N 1
ATOM 15623 C CA . LEU I 3 481 ? 170.268 149.332 81.156 1.00 64.09 481 LEU C CA 1
ATOM 15624 C C . LEU I 3 481 ? 168.948 149.963 80.722 1.00 64.09 481 LEU C C 1
ATOM 15625 O O . LEU I 3 481 ? 168.935 150.965 80.000 1.00 64.09 481 LEU C O 1
ATOM 15630 N N . VAL I 3 482 ? 167.834 149.391 81.171 1.00 62.10 482 VAL C N 1
ATOM 15631 C CA . VAL I 3 482 ? 166.528 150.029 81.056 1.00 62.10 482 VAL C CA 1
ATOM 15632 C C . VAL I 3 482 ? 165.745 149.702 82.320 1.00 62.10 482 VAL C C 1
ATOM 15633 O O . VAL I 3 482 ? 165.331 148.561 82.547 1.00 62.10 482 VAL C O 1
ATOM 15637 N N . PHE I 3 483 ? 165.582 150.694 83.178 1.00 61.02 483 PHE C N 1
ATOM 15638 C CA . PHE I 3 483 ? 165.064 150.419 84.507 1.00 61.02 483 PHE C CA 1
ATOM 15639 C C . PHE I 3 483 ? 164.670 151.748 85.141 1.00 61.02 483 PHE C C 1
ATOM 15640 O O . PHE I 3 483 ? 165.455 152.705 85.118 1.00 61.02 483 PHE C O 1
ATOM 15648 N N . PRO I 3 484 ? 163.459 151.852 85.693 1.00 67.43 484 PRO C N 1
ATOM 15649 C CA . PRO I 3 484 ? 162.974 153.176 86.135 1.00 67.43 484 PRO C CA 1
ATOM 15650 C C . PRO I 3 484 ? 163.768 153.782 87.283 1.00 67.43 484 PRO C C 1
ATOM 15651 O O . PRO I 3 484 ? 164.262 154.910 87.155 1.00 67.43 484 PRO C O 1
ATOM 15655 N N . SER I 3 485 ? 163.900 153.067 88.405 1.00 74.25 485 SER C N 1
ATOM 15656 C CA . SER I 3 485 ? 164.616 153.532 89.593 1.00 74.25 485 SER C CA 1
ATOM 15657 C C . SER I 3 485 ? 163.945 154.730 90.254 1.00 74.25 485 SER C C 1
ATOM 15658 O O . SER I 3 485 ? 163.111 155.409 89.646 1.00 74.25 485 SER C O 1
ATOM 15661 N N . ASP I 3 486 ? 164.309 154.981 91.515 1.00 78.49 486 ASP C N 1
ATOM 15662 C CA . ASP I 3 486 ? 163.847 156.145 92.274 1.00 78.49 486 ASP C CA 1
ATOM 15663 C C . ASP I 3 486 ? 162.322 156.214 92.358 1.00 78.49 486 ASP C C 1
ATOM 15664 O O . ASP I 3 486 ? 161.720 157.272 92.166 1.00 78.49 486 ASP C O 1
ATOM 15669 N N . GLU I 3 487 ? 161.690 155.077 92.637 1.00 78.05 487 GLU C N 1
ATOM 15670 C CA . GLU I 3 487 ? 160.268 155.026 92.951 1.00 78.05 487 GLU C CA 1
ATOM 15671 C C . GLU I 3 487 ? 160.108 154.591 94.402 1.00 78.05 487 GLU C C 1
ATOM 15672 O O . GLU I 3 487 ? 160.559 153.504 94.781 1.00 78.05 487 GLU C O 1
ATOM 15678 N N . PHE I 3 488 ? 159.464 155.439 95.207 1.00 70.94 488 PHE C N 1
ATOM 15679 C CA . PHE I 3 488 ? 159.311 155.144 96.627 1.00 70.94 488 PHE C CA 1
ATOM 15680 C C . PHE I 3 488 ? 158.234 154.101 96.893 1.00 70.94 488 PHE C C 1
ATOM 15681 O O . PHE I 3 488 ? 158.349 153.334 97.855 1.00 70.94 488 PHE C O 1
ATOM 15689 N N . ASP I 3 489 ? 157.192 154.050 96.066 1.00 62.95 489 ASP C N 1
ATOM 15690 C CA . ASP I 3 489 ? 156.061 153.152 96.280 1.00 62.95 489 ASP C CA 1
ATOM 15691 C C . ASP I 3 489 ? 155.719 152.421 94.984 1.00 62.95 489 ASP C C 1
ATOM 15692 O O . ASP I 3 489 ? 154.568 152.363 94.548 1.00 62.95 489 ASP C O 1
ATOM 15697 N N . ALA I 3 490 ? 156.740 151.868 94.335 1.00 61.07 490 ALA C N 1
ATOM 15698 C CA . ALA I 3 490 ? 156.509 151.037 93.163 1.00 61.07 490 ALA C CA 1
ATOM 15699 C C . ALA I 3 490 ? 155.761 149.773 93.566 1.00 61.07 490 ALA C C 1
ATOM 15700 O O . ALA I 3 490 ? 156.046 149.168 94.602 1.00 61.07 490 ALA C O 1
ATOM 15702 N N . SER I 3 491 ? 154.800 149.371 92.740 1.00 55.63 491 SER C N 1
ATOM 15703 C CA . SER I 3 491 ? 153.884 148.287 93.076 1.00 55.63 491 SER C CA 1
ATOM 15704 C C . SER I 3 491 ? 153.843 147.249 91.964 1.00 55.63 491 SER C C 1
ATOM 15705 O O . SER I 3 491 ? 152.776 146.836 91.507 1.00 55.63 491 SER C O 1
ATOM 15708 N N . ILE I 3 492 ? 155.022 146.824 91.502 1.00 53.04 492 ILE C N 1
ATOM 15709 C CA . ILE I 3 492 ? 155.170 145.749 90.521 1.00 53.04 492 ILE C CA 1
ATOM 15710 C C . ILE I 3 492 ? 154.445 146.086 89.222 1.00 53.04 492 ILE C C 1
ATOM 15711 O O . ILE I 3 492 ? 155.058 146.121 88.150 1.00 53.04 492 ILE C O 1
ATOM 15716 N N . SER I 3 493 ? 153.133 146.320 89.305 1.00 57.62 493 SER C N 1
ATOM 15717 C CA . SER I 3 493 ? 152.373 146.685 88.114 1.00 57.62 493 SER C CA 1
ATOM 15718 C C . SER I 3 493 ? 152.860 148.008 87.533 1.00 57.62 493 SER C C 1
ATOM 15719 O O . SER I 3 493 ? 152.951 148.160 86.310 1.00 57.62 493 SER C O 1
ATOM 15722 N N . GLN I 3 494 ? 153.172 148.977 88.396 1.00 60.18 494 GLN C N 1
ATOM 15723 C CA . GLN I 3 494 ? 153.636 150.277 87.918 1.00 60.18 494 GLN C CA 1
ATOM 15724 C C . GLN I 3 494 ? 154.980 150.160 87.208 1.00 60.18 494 GLN C C 1
ATOM 15725 O O . GLN I 3 494 ? 155.177 150.733 86.129 1.00 60.18 494 GLN C O 1
ATOM 15731 N N . VAL I 3 495 ? 155.921 149.418 87.798 1.00 60.97 495 VAL C N 1
ATOM 15732 C CA . VAL I 3 495 ? 157.239 149.284 87.183 1.00 60.97 495 VAL C CA 1
ATOM 15733 C C . VAL I 3 495 ? 157.150 148.473 85.894 1.00 60.97 495 VAL C C 1
ATOM 15734 O O . VAL I 3 495 ? 157.847 148.766 84.914 1.00 60.97 495 VAL C O 1
ATOM 15738 N N . ASN I 3 496 ? 156.283 147.457 85.863 1.00 57.81 496 ASN C N 1
ATOM 15739 C CA . ASN I 3 496 ? 156.085 146.698 84.633 1.00 57.81 496 ASN C CA 1
ATOM 15740 C C . ASN I 3 496 ? 155.479 147.569 83.542 1.00 57.81 496 ASN C C 1
ATOM 15741 O O . ASN I 3 496 ? 155.868 147.476 82.372 1.00 57.81 496 ASN C O 1
ATOM 15746 N N . GLU I 3 497 ? 154.517 148.423 83.906 1.00 61.19 497 GLU C N 1
ATOM 15747 C CA . GLU I 3 497 ? 153.930 149.336 82.931 1.00 61.19 497 GLU C CA 1
ATOM 15748 C C . GLU I 3 497 ? 154.967 150.319 82.404 1.00 61.19 497 GLU C C 1
ATOM 15749 O O . GLU I 3 497 ? 155.000 150.612 81.204 1.00 61.19 497 GLU C O 1
ATOM 15755 N N . LYS I 3 498 ? 155.821 150.841 83.288 1.00 60.38 498 LYS C N 1
ATOM 15756 C CA . LYS I 3 498 ? 156.878 151.746 82.846 1.00 60.38 498 LYS C CA 1
ATOM 15757 C C . LYS I 3 498 ? 157.846 151.045 81.901 1.00 60.38 498 LYS C C 1
ATOM 15758 O O . LYS I 3 498 ? 158.247 151.611 80.876 1.00 60.38 498 LYS C O 1
ATOM 15764 N N . ILE I 3 499 ? 158.230 149.808 82.229 1.00 60.07 499 ILE C N 1
ATOM 15765 C CA . ILE I 3 499 ? 159.138 149.052 81.371 1.00 60.07 499 ILE C CA 1
ATOM 15766 C C . ILE I 3 499 ? 158.503 148.804 80.010 1.00 60.07 499 ILE C C 1
ATOM 15767 O O . ILE I 3 499 ? 159.150 148.963 78.967 1.00 60.07 499 ILE C O 1
ATOM 15772 N N . ASN I 3 500 ? 157.228 148.408 79.997 1.00 64.22 500 ASN C N 1
ATOM 15773 C CA . ASN I 3 500 ? 156.539 148.158 78.735 1.00 64.22 500 ASN C CA 1
ATOM 15774 C C . ASN I 3 500 ? 156.433 149.428 77.902 1.00 64.22 500 ASN C C 1
ATOM 15775 O O . ASN I 3 500 ? 156.626 149.395 76.682 1.00 64.22 500 ASN C O 1
ATOM 15780 N N . GLN I 3 501 ? 156.117 150.557 78.542 1.00 66.04 501 GLN C N 1
ATOM 15781 C CA . GLN I 3 501 ? 156.025 151.819 77.815 1.00 66.04 501 GLN C CA 1
ATOM 15782 C C . GLN I 3 501 ? 157.369 152.211 77.218 1.00 66.04 501 GLN C C 1
ATOM 15783 O O . GLN I 3 501 ? 157.440 152.641 76.061 1.00 66.04 501 GLN C O 1
ATOM 15789 N N . SER I 3 502 ? 158.450 152.065 77.991 1.00 68.62 502 SER C N 1
ATOM 15790 C CA . SER I 3 502 ? 159.774 152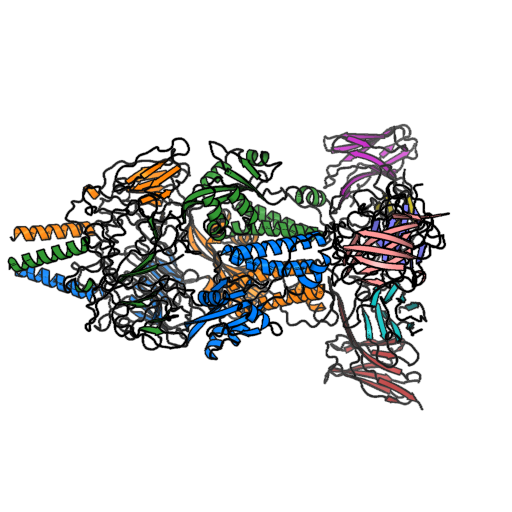.394 77.472 1.00 68.62 502 SER C CA 1
ATOM 15791 C C . SER I 3 502 ? 160.156 151.486 76.310 1.00 68.62 502 SER C C 1
ATOM 15792 O O . SER I 3 502 ? 160.703 151.951 75.300 1.00 68.62 502 SER C O 1
ATOM 15795 N N . LEU I 3 503 ? 159.877 150.185 76.434 1.00 68.90 503 LEU C N 1
ATOM 15796 C CA . LEU I 3 503 ? 160.191 149.255 75.354 1.00 68.90 503 LEU C CA 1
ATOM 15797 C C . LEU I 3 503 ? 159.397 149.581 74.097 1.00 68.90 503 LEU C C 1
ATOM 15798 O O . LEU I 3 503 ? 159.942 149.561 72.989 1.00 68.90 503 LEU C O 1
ATOM 15803 N N . ALA I 3 504 ? 158.107 149.892 74.248 1.00 73.48 504 ALA C N 1
ATOM 15804 C CA . ALA I 3 504 ? 157.297 150.258 73.092 1.00 73.48 504 ALA C CA 1
ATOM 15805 C C . ALA I 3 504 ? 157.809 151.538 72.445 1.00 73.48 504 ALA C C 1
ATOM 15806 O O . ALA I 3 504 ? 157.867 151.640 71.214 1.00 73.48 504 ALA C O 1
ATOM 15808 N N . PHE I 3 505 ? 158.188 152.526 73.260 1.00 76.23 505 PHE C N 1
ATOM 15809 C CA . PHE I 3 505 ? 158.685 153.785 72.719 1.00 76.23 505 PHE C CA 1
ATOM 15810 C C . PHE I 3 505 ? 159.973 153.577 71.934 1.00 76.23 505 PHE C C 1
ATOM 15811 O O . PHE I 3 505 ? 160.120 154.084 70.815 1.00 76.23 505 PHE C O 1
ATOM 15819 N N . ILE I 3 506 ? 160.920 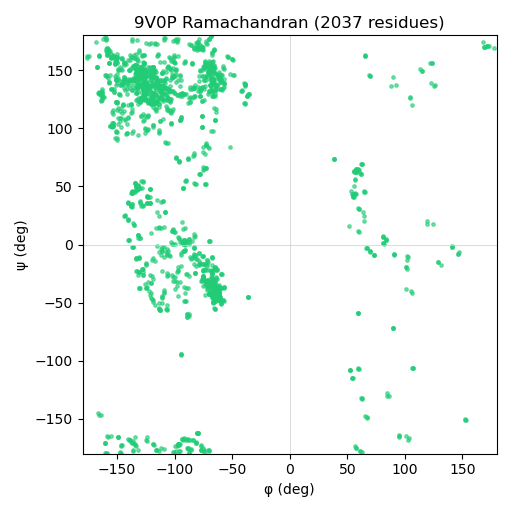152.821 72.497 1.00 77.30 506 ILE C N 1
ATOM 15820 C CA . ILE I 3 506 ? 162.186 152.609 71.800 1.00 77.30 506 ILE C CA 1
ATOM 15821 C C . ILE I 3 506 ? 161.978 151.749 70.556 1.00 77.30 506 ILE C C 1
ATOM 15822 O O . ILE I 3 506 ? 162.631 151.960 69.526 1.00 77.30 506 ILE C O 1
ATOM 15827 N N . ARG I 3 507 ? 161.062 150.775 70.622 1.00 81.20 507 ARG C N 1
ATOM 15828 C CA . ARG I 3 507 ? 160.770 149.956 69.451 1.00 81.20 507 ARG C CA 1
ATOM 15829 C C . ARG I 3 507 ? 160.186 150.797 68.325 1.00 81.20 507 ARG C C 1
ATOM 15830 O O . ARG I 3 507 ? 160.591 150.660 67.165 1.00 81.20 507 ARG C O 1
ATOM 15838 N N . LYS I 3 508 ? 159.239 151.680 68.648 1.00 78.87 508 LYS C N 1
ATOM 15839 C CA . LYS I 3 508 ? 158.683 152.569 67.635 1.00 78.87 508 LYS C CA 1
ATOM 15840 C C . LYS I 3 508 ? 159.749 153.506 67.082 1.00 78.87 508 LYS C C 1
ATOM 15841 O O . LYS I 3 508 ? 159.790 153.769 65.873 1.00 78.87 508 LYS C O 1
ATOM 15847 N N . SER I 3 509 ? 160.625 154.014 67.953 1.00 80.14 509 SER C N 1
ATOM 15848 C CA . SER I 3 509 ? 161.676 154.921 67.504 1.00 80.14 509 SER C CA 1
ATOM 15849 C C . SER I 3 509 ? 162.624 154.236 66.526 1.00 80.14 509 SER C C 1
ATOM 15850 O O . SER I 3 509 ? 163.004 154.824 65.507 1.00 80.14 509 SER C O 1
ATOM 15853 N N . ASP I 3 510 ? 163.020 152.993 66.816 1.00 80.32 510 ASP C N 1
ATOM 15854 C CA . ASP I 3 510 ? 163.934 152.308 65.906 1.00 80.32 510 ASP C CA 1
ATOM 15855 C C . ASP I 3 510 ? 163.224 151.828 64.645 1.00 80.32 510 ASP C C 1
ATOM 15856 O O . ASP I 3 510 ? 163.845 151.755 63.579 1.00 80.32 510 ASP C O 1
ATOM 15861 N N . GLU I 3 511 ? 161.934 151.494 64.740 1.00 82.53 511 GLU C N 1
ATOM 15862 C CA . GLU I 3 511 ? 161.198 151.058 63.558 1.00 82.53 511 GLU C CA 1
ATOM 15863 C C . GLU I 3 511 ? 160.974 152.211 62.587 1.00 82.53 511 GLU C C 1
ATOM 15864 O O . GLU I 3 511 ? 161.125 152.043 61.371 1.00 82.53 511 GLU C O 1
ATOM 15870 N N . LEU I 3 512 ? 160.612 153.388 63.101 1.00 81.07 512 LEU C N 1
ATOM 15871 C CA . LEU I 3 512 ? 160.388 154.543 62.240 1.00 81.07 512 LEU C CA 1
ATOM 15872 C C . LEU I 3 512 ? 161.678 155.109 61.659 1.00 81.07 512 LEU C C 1
ATOM 15873 O O . LEU I 3 512 ? 161.612 155.919 60.729 1.00 81.07 512 LEU C O 1
ATOM 15878 N N . LEU I 3 513 ? 162.835 154.708 62.175 1.00 79.86 513 LEU C N 1
ATOM 15879 C CA . LEU I 3 513 ? 164.111 155.185 61.656 1.00 79.86 513 LEU C CA 1
ATOM 15880 C C . LEU I 3 513 ? 164.796 154.109 60.820 1.00 79.86 513 LEU C C 1
ATOM 15881 O O . LEU I 3 513 ? 164.170 153.481 59.966 1.00 79.86 513 LEU C O 1
#

InterPro domains:
  IPR000776 Precursor fusion glycoprotein F0, Paramyxoviridae [PF00523] (30-541)

Sequence (2055 aa):
QEQSVQSGAEVKKPGASVKVSCRASEFTFSSDFIHWVRQVPGQGLEWMGRITPSDGTTTYAQKFQGRVTMTRDPSTGTVYIELRRLKSEDTAVYYCVAYDRVTTSAGTGATDIWGQGTMVTVSSDIVMTQSPLSLPVTPGEPASISCRSSQSLLHGDGYNYLDWYLQKPGRSPQLLIYLGSHRASGVPDRFSGSGSGTDFTLRISRVEAEDVGIYYCMQGLQTPFTFGPGTRVDLKQNITEEFYQSTCSAVSKGYLSALRTGWYTSVITIELSNIKENKCNGTDAKVKLIKQELDKYKNAVTELQLLMFLGFLLGVGSAIASGVAVCKVLHLEGEVNKIKSALLSTNKAVVSLSNGVSVLTFKVLDLKNYIDKQLLPILNKQSCSISNIETVIEFQQKNNRLLEITREFSVNAGVTTPVSTYMLTNSELLSLINDMPITNDQKKLMSNNVQIVRQQSYSIMCIIKEEVLAYVVQLPLYGVIDTPCWKLHTSPLCTTNTKEGSNICLTRTDRGWYCDNAGSVSFFPQAETCKVQSNRVFCDTMNSLTLPSEVNLCNVDIFNPKYDCKIMTSKTDVSSSVITSLGAIVSCYGKTKCTASNKNRGIIKTFSNGCDYVSNKGVDTVSVGNTLYYVNKQEGKSLYVKGEPIINFYDPLVFPSDEFDASISQVNEKINQSLAFIRKSDELLQEQSVQSGAEVKKPGASVKVSCRASEFTFSSDFIHWVRQVPGQGLEWMGRITPSDGTTTYAQKFQGRVTMTRDPSTGTVYIELRRLKSEDTAVYYCVAYDRVTTSAGTGATDIWGQGTMVTVSSDIVMTQSPLSLPVTPGEPASISCRSSQSLLHGDGYNYLDWYLQKPGRSPQLLIYLGSHRASGVPDRFSGSGSGTDFTLRISRVEAEDVGIYYCMQGLQTPFTFGPGTRVDLKQNITEEFYQSTCSAVSKGYLSALRTGWYTSVITIELSNIKENKCNGTDAKVKLIKQELDKYKNAVTELQLLMFLGFLLGVGSAIASGVAVCKVLHLEGEVNKIKSALLSTNKAVVSLSNGVSVLTFKVLDLKNYIDKQLLPILNKQSCSISNIETVIEFQQKNNRLLEITREFSVNAGVTTPVSTYMLTNSELLSLINDMPITNDQKKLMSNNVQIVRQQSYSIMCIIKEEVLAYVVQLPLYGVIDTPCWKLHTSPLCTTNTKEGSNICLTRTDRGWYCDNAGSVSFFPQAETCKVQSNRVFCDTMNSLTLPSEVNLCNVDIFNPKYDCKIMTSKTDVSSSVITSLGAIVSCYGKTKCTASNKNRGIIKTFSNGCDYVSNKGVDTVSVGNTLYYVNKQEGKSLYVKGEPIINFYDPLVFPSDEFDASISQVNEKINQSLAFIRKSDELLQEQSVQSGAEVKKPGASVKVSCRASEFTFSSDFIHWVRQVPGQGLEWMGRITPSDGTTTYAQKFQGRVTMTRDPSTGTVYIELRRLKSEDTAVYYCVAYDRVTTSAGTGATDIWGQGTMVTVSSDIVMTQSPLSLPVTPGEPASISCRSSQSLLHGDGYNYLDWYLQKPGRSPQLLIYLGSHRASGVPDRFSGSGSGTDFTLRISRVEAEDVGIYYCMQGLQTPFTFGPGTRVDLKQNITEEFYQSTCSAVSKGYLSALRTGWYTSVITIELSNIKENKCNGTDAKVKLIKQELDKYKNAVTELQLLMFLGFLLGVGSAIASGVAVCKVLHLEGEVNKIKSALLSTNKAVVSLSNGVSVLTFKVLDLKNYIDKQLLPILNKQSCSISNIETVIEFQQKNNRLLEITREFSVNAGVTTPVSTYMLTNSELLSLINDMPITNDQKKLMSNNVQIVRQQSYSIMCIIKEEVLAYVVQLPLYGVIDTPCWKLHTSPLCTTNTKEGSNICLTRTDRGWYCDNAGSVSFFPQAETCKVQSNRVFCDTMNSLTLPSEVNLCNVDIFNPKYDCKIMTSKTDVSSSVITSLGAIVSCYGKTKCTASNKNRGIIKTFSNGCDYVSNKGVDTVSVGNTLYYVNKQEGKSLYVKGEPIINFYDPLVFPSDEFDASISQVNEKINQSLAFIRKSDELL

Secondary structure (DSSP, 8-state):
---EEEEETTTTEEEEE--B-EEEEE--EEEEE--------------SHHHHHHHHHHHHHHHHHHHHHHH----SSS----S--HHHHHHHHHTSTTHHHHHHHTSSS-SEEEE--SSS--EEEEE-S--SSHIIIIIHHHHSSSS-B---SHHHHHHHHHHHHHHHHHHHHHHTTTEESSPPTTTS-HHHHHHHHHHSSS-HHHHHHHHT-HHHHHHT-EEEEEEEETTEEEEEEE--EEEEES----EEEE--B----SSTT---BB-B---EEEE--TTSEEEE--TTSS---SSB--B-SSS-EEE-TT-TTTTT-TT-TT----B--B-----EEEE-SSEEEEEE-TT--EEEE-TTTS------SEEEEEESSS--EEEETTEEEPPP--------B----STTTS-TTS-----TTB-SHHHHHHHHHHHHHHHHHHHH-/---EEEEETTTTEEEEE--B-EEEEE--EEEEE--------------SHHHHHHHHHHHHHHHHHHHHHHH----SSS----S--HHHHHHHHHTSTTHHHHHHHTSSS-SEEEE--SSS--EEEEE-S--SSHIIIIIHHHHSSSS-B---SHHHHHHHHHHHHHHHHHHHHHHTTTEESS--TTTS-HHHHHHHHHHSSS-HHHHHHHHT-HHHHHHT-EEEEEEEETTEEEEEEE--EEEEES----EEEE--EE---SSTT---EE-B---EEEE--TTSEEEE--TTSS---SSB--B-SSS-EEE-TT-TTTTT-TT-TT----B--B-----EEEE-SSEEEEEE-TT--EEEE-TTTS------SEEEEEESSS--EEEETTEEEPPP--------B----STTTS-TTS-----TTB-SHHHHHHHHHHHHHHHHHHHH-/---EEEEETTTTEEEEE--B-EEEEE--EEEEE--------------SHHHHHHHHHHHHHHHHHHHHHHH----SSS----S--HHHHHHHHHTSTTHHHHHHHTSSS-SEEEE--SSS--EEEEE----SSHIIIIIHHHHSSSS-----SHHHHHHHHHHHHHHHHHHHHHHTTTEESSPPTTTS-HHHHHHHHHHSS--HHHHHHHHT-HHHHHHT-EEEEEEEETTEEEEEEE--EEEEES----EEEE--EE---SSTT---EE-B---EEEE--TTSEEEE--TTSS---SSB--B-SSS-EEE-TT-TTTTT-TT-TT----B--B-----EEEE-SSEEEEEE-TT--EEEE-TTTS------SEEEEEESSS--EEEETTEEEPPP--------B----STTTS-TTS-----TTB-SHHHHHHHHHHHHHHHHHHHH-/---------EEE-TTSEEEEEEE-SSSSS--S---EEEE-TTS-EEEEEEE-TTT--EEE-TTTTTTEEEEEETTTTEEEEEEE---S---EEEEE-EEEEEE-SS-EEEEEE----EEEEE--/---------EEE-TTSEEEEEEE-SSSSS--S---EEEE-TTS-EEEEEEE-TTT--EEE-TTTTTTEEEEEETTTTEEEEEEE---S---EEEEE-EEEEEE-SS-EEEEEE----EEEEE--/----EEE-SB--B-BTB-EEEEEE-SS----SSS---EEEEEE-SSS--EEEEETTTEE-SS--TTEEEE--SSEEEEEESS--TT--EEEEEEE-SSSS------EEE-B-/----EEE-SB--B-TTS-EEEEEE-SS----SSS---EEEEEE-SSS--EEEEETTTEE-SS--TTEEEE--SSEEEEEESS--TT--EEEEEEE-SSSS--B---EEE-B-/---------EEE-TTSEEEEEEE-SSSSS--S---EEEE-TTS-EEEEEEE-TTT--EEE-TTTTTTEEEEEETTTTEEEEEEE---S---EEEEE-EEEEEE-SS-EEEEEE----EEEEE--/----EEE-SB--B-BTB-EEEEEE-SS----SSS---EEEEEE-SSS--EEEEBTTTB--SS--TTEEEE--SSEEEEEESS--TT--EEEEEEE-SSSS------EEE-B-

B-factor: mean 30.11, std 16.97, range [6.63, 87.04]